Protein AF-0000000084589509 (afdb_homodimer)

Structure (mmCIF, N/CA/C/O backbone):
data_AF-0000000084589509-model_v1
#
loop_
_entity.id
_entity.type
_entity.pdbx_description
1 polymer 'Putative transmembrane protein'
#
loop_
_atom_site.group_PDB
_atom_site.id
_atom_site.type_symbol
_atom_site.label_atom_id
_atom_site.label_alt_id
_atom_site.label_comp_id
_atom_site.label_asym_id
_atom_site.label_entity_id
_atom_site.label_seq_id
_atom_site.pdbx_PDB_ins_code
_atom_site.Cartn_x
_atom_site.Cartn_y
_atom_site.Cartn_z
_atom_site.occupancy
_atom_site.B_iso_or_equiv
_atom_site.auth_seq_id
_atom_site.auth_comp_id
_atom_site.auth_asym_id
_atom_site.auth_atom_id
_atom_site.pdbx_PDB_model_num
ATOM 1 N N . MET A 1 1 ? 5.219 -47.844 25.047 1 22.64 1 MET A N 1
ATOM 2 C CA . MET A 1 1 ? 6.105 -48.5 24.078 1 22.64 1 MET A CA 1
ATOM 3 C C . MET A 1 1 ? 6.805 -47.469 23.203 1 22.64 1 MET A C 1
ATOM 5 O O . MET A 1 1 ? 6.152 -46.625 22.578 1 22.64 1 MET A O 1
ATOM 9 N N . SER A 1 2 ? 7.988 -47.094 23.625 1 28.36 2 SER A N 1
ATOM 10 C CA . SER A 1 2 ? 8.953 -46.125 23.094 1 28.36 2 SER A CA 1
ATOM 11 C C . SER A 1 2 ? 9.258 -46.406 21.625 1 28.36 2 SER A C 1
ATOM 13 O O . SER A 1 2 ? 9.523 -47.562 21.25 1 28.36 2 SER A O 1
ATOM 15 N N . GLU A 1 3 ? 8.492 -45.719 20.828 1 34.19 3 GLU A N 1
ATOM 16 C CA . GLU A 1 3 ? 8.789 -45.812 19.406 1 34.19 3 GLU A CA 1
ATOM 17 C C . GLU A 1 3 ? 10.297 -45.906 19.172 1 34.19 3 GLU A C 1
ATOM 19 O O . GLU A 1 3 ? 11.047 -45.031 19.609 1 34.19 3 GLU A O 1
ATOM 24 N N . GLY A 1 4 ? 10.797 -47.062 19.266 1 34.22 4 GLY A N 1
ATOM 25 C CA . GLY A 1 4 ? 12.18 -47.469 19.125 1 34.22 4 GLY A CA 1
ATOM 26 C C . GLY A 1 4 ? 12.898 -46.781 17.984 1 34.22 4 GLY A C 1
ATOM 27 O O . GLY A 1 4 ? 12.43 -46.812 16.844 1 34.22 4 GLY A O 1
ATOM 28 N N . LYS A 1 5 ? 13.516 -45.688 18.266 1 44.66 5 LYS A N 1
ATOM 29 C CA . LYS A 1 5 ? 14.508 -45.031 17.406 1 44.66 5 LYS A CA 1
ATOM 30 C C . LYS A 1 5 ? 15.32 -46.062 16.625 1 44.66 5 LYS A C 1
ATOM 32 O O . LYS A 1 5 ? 15.938 -46.969 17.219 1 44.66 5 LYS A O 1
ATOM 37 N N . LYS A 1 6 ? 14.836 -46.312 15.5 1 52.41 6 LYS A N 1
ATOM 38 C CA . LYS A 1 6 ? 15.633 -47.219 14.68 1 52.41 6 LYS A CA 1
ATOM 39 C C . LYS A 1 6 ? 17.125 -46.969 14.867 1 52.41 6 LYS A C 1
ATOM 41 O O . LYS A 1 6 ? 17.547 -45.844 15.055 1 52.41 6 LYS A O 1
ATOM 46 N N . PRO A 1 7 ? 17.859 -47.938 15.172 1 51.94 7 PRO A N 1
ATOM 47 C CA . PRO A 1 7 ? 19.297 -47.781 15.43 1 51.94 7 PRO A CA 1
ATOM 48 C C . PRO A 1 7 ? 20.031 -47.094 14.281 1 51.94 7 PRO A C 1
ATOM 50 O O . PRO A 1 7 ? 19.578 -47.156 13.133 1 51.94 7 PRO A O 1
ATOM 53 N N . LEU A 1 8 ? 20.938 -46.125 14.5 1 60.06 8 LEU A N 1
ATOM 54 C CA . LEU A 1 8 ? 21.797 -45.375 13.602 1 60.06 8 LEU A CA 1
ATOM 55 C C . LEU A 1 8 ? 22.359 -46.25 12.5 1 60.06 8 LEU A C 1
ATOM 57 O O . LEU A 1 8 ? 22.5 -45.812 11.359 1 60.06 8 LEU A O 1
ATOM 61 N N . GLY A 1 9 ? 22.594 -47.469 12.875 1 55.97 9 GLY A N 1
ATOM 62 C CA . GLY A 1 9 ? 23.125 -48.406 11.891 1 55.97 9 GLY A CA 1
ATOM 63 C C . GLY A 1 9 ? 22.141 -48.75 10.797 1 55.97 9 GLY A C 1
ATOM 64 O O . GLY A 1 9 ? 22.5 -48.812 9.617 1 55.97 9 GLY A O 1
ATOM 65 N N . ALA A 1 10 ? 20.953 -48.938 11.172 1 61.72 10 ALA A N 1
ATOM 66 C CA . ALA A 1 10 ? 19.938 -49.281 10.18 1 61.72 10 ALA A CA 1
ATOM 67 C C . ALA A 1 10 ? 19.656 -48.125 9.242 1 61.72 10 ALA A C 1
ATOM 69 O O . ALA A 1 10 ? 19.422 -48.344 8.047 1 61.72 10 ALA A O 1
ATOM 70 N N . LYS A 1 11 ? 19.688 -46.938 9.773 1 61.38 11 LYS A N 1
ATOM 71 C CA . LYS A 1 11 ? 19.531 -45.75 8.922 1 61.38 11 LYS A CA 1
ATOM 72 C C . LYS A 1 11 ? 20.688 -45.625 7.934 1 61.38 11 LYS A C 1
ATOM 74 O O . LYS A 1 11 ? 20.484 -45.281 6.773 1 61.38 11 LYS A O 1
ATOM 79 N N . ALA A 1 12 ? 21.844 -46 8.523 1 63.16 12 ALA A N 1
ATOM 80 C CA . ALA A 1 12 ? 23.031 -45.938 7.656 1 63.16 12 ALA A CA 1
ATOM 81 C C . ALA A 1 12 ? 22.969 -47.031 6.578 1 63.16 12 ALA A C 1
ATOM 83 O O . ALA A 1 12 ? 23.312 -46.781 5.422 1 63.16 12 ALA A O 1
ATOM 84 N N . LEU A 1 13 ? 22.594 -48.125 6.938 1 60.38 13 LEU A N 1
ATOM 85 C CA . LEU A 1 13 ? 22.484 -49.219 5.957 1 60.38 13 LEU A CA 1
ATOM 86 C C . LEU A 1 13 ? 21.391 -48.906 4.93 1 60.38 13 LEU A C 1
ATOM 88 O O . LEU A 1 13 ? 21.562 -49.219 3.746 1 60.38 13 LEU A O 1
ATOM 92 N N . CYS A 1 14 ? 20.359 -48.312 5.434 1 63.12 14 CYS A N 1
ATOM 93 C CA . CYS A 1 14 ? 19.312 -47.906 4.496 1 63.12 14 CYS A CA 1
ATOM 94 C C . CYS A 1 14 ? 19.828 -46.844 3.535 1 63.12 14 CYS A C 1
ATOM 96 O O . CYS A 1 14 ? 19.516 -46.875 2.342 1 63.12 14 CYS A O 1
ATOM 98 N N . LYS A 1 15 ? 20.625 -46.062 4.109 1 68.75 15 LYS A N 1
ATOM 99 C CA . LYS A 1 15 ? 21.203 -45.031 3.244 1 68.75 15 LYS A CA 1
ATOM 100 C C . LYS A 1 15 ? 22.234 -45.625 2.285 1 68.75 15 LYS A C 1
ATOM 102 O O . LYS A 1 15 ? 22.312 -45.219 1.127 1 68.75 15 LYS A O 1
ATOM 107 N N . LEU A 1 16 ? 22.953 -46.594 2.736 1 63.22 16 LEU A N 1
ATOM 108 C CA . LEU A 1 16 ? 23.922 -47.25 1.878 1 63.22 16 LEU A CA 1
ATOM 109 C C . LEU A 1 16 ? 23.219 -48.094 0.82 1 63.22 16 LEU A C 1
ATOM 111 O O . LEU A 1 16 ? 23.672 -48.156 -0.327 1 63.22 16 LEU A O 1
ATOM 115 N N . ARG A 1 17 ? 22.25 -48.75 1.218 1 63.25 17 ARG A N 1
ATOM 116 C CA . ARG A 1 17 ? 21.469 -49.5 0.235 1 63.25 17 ARG A CA 1
ATOM 117 C C . ARG A 1 17 ? 20.859 -48.562 -0.798 1 63.25 17 ARG A C 1
ATOM 119 O O . ARG A 1 17 ? 20.781 -48.875 -1.983 1 63.25 17 ARG A O 1
ATOM 126 N N . ARG A 1 18 ? 20.594 -47.469 -0.328 1 69.25 18 ARG A N 1
ATOM 127 C CA . ARG A 1 18 ? 20.047 -46.469 -1.244 1 69.25 18 ARG A CA 1
ATOM 128 C C . ARG A 1 18 ? 21.109 -45.938 -2.199 1 69.25 18 ARG A C 1
ATOM 130 O O . ARG A 1 18 ? 20.844 -45.688 -3.373 1 69.25 18 ARG A O 1
ATOM 137 N N . LEU A 1 19 ? 22.234 -45.906 -1.585 1 72.75 19 LEU A N 1
ATOM 138 C CA . LEU A 1 19 ? 23.359 -45.5 -2.426 1 72.75 19 LEU A CA 1
ATOM 139 C C . LEU A 1 19 ? 23.688 -46.562 -3.467 1 72.75 19 LEU A C 1
ATOM 141 O O . LEU A 1 19 ? 24.031 -46.25 -4.605 1 72.75 19 LEU A O 1
ATOM 145 N N . GLY A 1 20 ? 23.609 -47.781 -3.02 1 66.12 20 GLY A N 1
ATOM 146 C CA . GLY A 1 20 ? 23.812 -48.844 -3.977 1 66.12 20 GLY A CA 1
ATOM 147 C C . GLY A 1 20 ? 22.75 -48.875 -5.059 1 66.12 20 GLY A C 1
ATOM 148 O O . GLY A 1 20 ? 23.062 -49.062 -6.238 1 66.12 20 GLY A O 1
ATOM 149 N N . LYS A 1 21 ? 21.562 -48.656 -4.676 1 69.56 21 LYS A N 1
ATOM 150 C CA . LYS A 1 21 ? 20.484 -48.594 -5.656 1 69.56 21 LYS A CA 1
ATOM 151 C C . LYS A 1 21 ? 20.609 -47.375 -6.566 1 69.56 21 LYS A C 1
ATOM 153 O O . LYS A 1 21 ? 20.312 -47.438 -7.758 1 69.56 21 LYS A O 1
ATOM 158 N N . PHE A 1 22 ? 21.156 -46.5 -5.977 1 77.69 22 PHE A N 1
ATOM 159 C CA . PHE A 1 22 ? 21.375 -45.312 -6.777 1 77.69 22 PHE A CA 1
ATOM 160 C C . PHE A 1 22 ? 22.484 -45.531 -7.809 1 77.69 22 PHE A C 1
ATOM 162 O O . PHE A 1 22 ? 22.359 -45.094 -8.961 1 77.69 22 PHE A O 1
ATOM 169 N N . ALA A 1 23 ? 23.5 -46.125 -7.34 1 76.25 23 ALA A N 1
ATOM 170 C CA . ALA A 1 23 ? 24.656 -46.344 -8.211 1 76.25 23 ALA A CA 1
ATOM 171 C C . ALA A 1 23 ? 24.281 -47.188 -9.422 1 76.25 23 ALA A C 1
ATOM 173 O O . ALA A 1 23 ? 24.859 -47.062 -10.5 1 76.25 23 ALA A O 1
ATOM 174 N N . THR A 1 24 ? 23.203 -47.938 -9.25 1 69.75 24 THR A N 1
ATOM 175 C CA . THR A 1 24 ? 22.828 -48.781 -10.367 1 69.75 24 THR A CA 1
ATOM 176 C C . THR A 1 24 ? 21.625 -48.188 -11.109 1 69.75 24 THR A C 1
ATOM 178 O O . THR A 1 24 ? 21.219 -48.719 -12.156 1 69.75 24 THR A O 1
ATOM 181 N N . SER A 1 25 ? 21.297 -47.125 -10.531 1 75.12 25 SER A N 1
ATOM 182 C CA . SER A 1 25 ? 20.141 -46.5 -11.164 1 75.12 25 SER A CA 1
ATOM 183 C C . SER A 1 25 ? 20.562 -45.531 -12.281 1 75.12 25 SER A C 1
ATOM 185 O O . SER A 1 25 ? 21.734 -45.125 -12.344 1 75.12 25 SER A O 1
ATOM 187 N N . ARG A 1 26 ? 19.734 -45.281 -13.242 1 74.38 26 ARG A N 1
ATOM 188 C CA . ARG A 1 26 ? 19.953 -44.344 -14.344 1 74.38 26 ARG A CA 1
ATOM 189 C C . ARG A 1 26 ? 20.156 -42.938 -13.828 1 74.38 26 ARG A C 1
ATOM 191 O O . ARG A 1 26 ? 20.734 -42.094 -14.516 1 74.38 26 ARG A O 1
ATOM 198 N N . LYS A 1 27 ? 19.812 -42.875 -12.648 1 79.5 27 LYS A N 1
ATOM 199 C CA . LYS A 1 27 ? 19.969 -41.531 -12.07 1 79.5 27 LYS A CA 1
ATOM 200 C C . LYS A 1 27 ? 21.422 -41.25 -11.711 1 79.5 27 LYS A C 1
ATOM 202 O O . LYS A 1 27 ? 21.797 -40.094 -11.477 1 79.5 27 LYS A O 1
ATOM 207 N N . ALA A 1 28 ? 22.203 -42.25 -11.812 1 86.5 28 ALA A N 1
ATOM 208 C CA . ALA A 1 28 ? 23.609 -42.094 -11.461 1 86.5 28 ALA A CA 1
ATOM 209 C C . ALA A 1 28 ? 24.422 -41.594 -12.656 1 86.5 28 ALA A C 1
ATOM 211 O O . ALA A 1 28 ? 25.516 -41.062 -12.492 1 86.5 28 ALA A O 1
ATOM 212 N N . ILE A 1 29 ? 23.828 -41.688 -13.828 1 88.06 29 ILE A N 1
ATOM 213 C CA . ILE A 1 29 ? 24.562 -41.344 -15.039 1 88.06 29 ILE A CA 1
ATOM 214 C C . ILE A 1 29 ? 24.859 -39.844 -15.055 1 88.06 29 ILE A C 1
ATOM 216 O O . ILE A 1 29 ? 26 -39.406 -15.297 1 88.06 29 ILE A O 1
ATOM 220 N N . PRO A 1 30 ? 23.891 -39.094 -14.742 1 90.94 30 PRO A N 1
ATOM 221 C CA . PRO A 1 30 ? 24.219 -37.656 -14.727 1 90.94 30 PRO A CA 1
ATOM 222 C C . PRO A 1 30 ? 25.281 -37.312 -13.68 1 90.94 30 PRO A C 1
ATOM 224 O O . PRO A 1 30 ? 26.109 -36.438 -13.906 1 90.94 30 PRO A O 1
ATOM 227 N N . VAL A 1 31 ? 25.266 -38 -12.578 1 92.69 31 VAL A N 1
ATOM 228 C CA . VAL A 1 31 ? 26.234 -37.75 -11.516 1 92.69 31 VA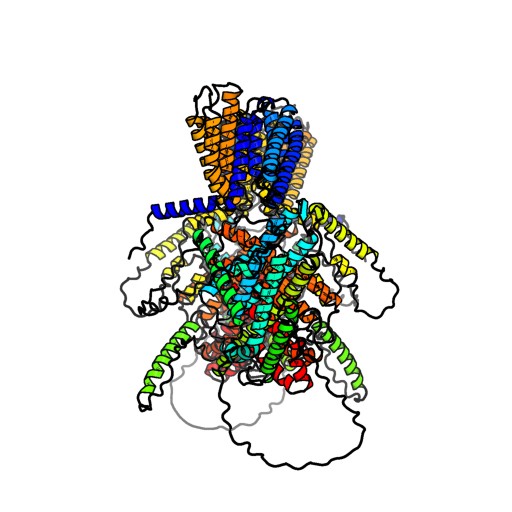L A CA 1
ATOM 229 C C . VAL A 1 31 ? 27.625 -38.188 -11.984 1 92.69 31 VAL A C 1
ATOM 231 O O . VAL A 1 31 ? 28.609 -37.469 -11.734 1 92.69 31 VAL A O 1
ATOM 234 N N . LEU A 1 32 ? 27.719 -39.25 -12.703 1 92.12 32 LEU A N 1
ATOM 235 C CA . LEU A 1 32 ? 29 -39.75 -13.219 1 92.12 32 LEU A CA 1
ATOM 236 C C . LEU A 1 32 ? 29.547 -38.812 -14.289 1 92.12 32 LEU A C 1
ATOM 238 O O . LEU A 1 32 ? 30.734 -38.531 -14.328 1 92.12 32 LEU A O 1
ATOM 242 N N . LYS A 1 33 ? 28.703 -38.312 -15.078 1 94.25 33 LYS A N 1
ATOM 243 C CA . LYS A 1 33 ? 29.141 -37.375 -16.109 1 94.25 33 LYS A CA 1
ATOM 244 C C . LYS A 1 33 ? 29.625 -36.062 -15.516 1 94.25 33 LYS A C 1
ATOM 246 O O . LYS A 1 33 ? 30.641 -35.5 -15.953 1 94.25 33 LYS A O 1
ATOM 251 N N . GLY A 1 34 ? 28.859 -35.656 -14.57 1 94.38 34 GLY A N 1
ATOM 252 C CA . GLY A 1 34 ? 29.297 -34.438 -13.898 1 94.38 34 GLY A CA 1
ATOM 253 C C . GLY A 1 34 ? 30.641 -34.594 -13.188 1 94.38 34 GLY A C 1
ATOM 254 O O . GLY A 1 34 ? 31.484 -33.688 -13.25 1 94.38 34 GLY A O 1
ATOM 255 N N . THR A 1 35 ? 30.812 -35.688 -12.594 1 95 35 THR A N 1
ATOM 256 C CA . THR A 1 35 ? 32.062 -35.969 -11.898 1 95 35 THR A CA 1
ATOM 257 C C . THR A 1 35 ? 33.219 -36.125 -12.898 1 95 35 THR A C 1
ATOM 259 O O . THR A 1 35 ? 34.312 -35.625 -12.664 1 95 35 THR A O 1
ATOM 262 N N . LEU A 1 36 ? 32.938 -36.75 -13.992 1 95 36 LEU A N 1
ATOM 263 C CA . LEU A 1 36 ? 33.969 -36.938 -15.016 1 95 36 LEU A CA 1
ATOM 264 C C . LEU A 1 36 ? 34.406 -35.625 -15.602 1 95 36 LEU A C 1
ATOM 266 O O . LEU A 1 36 ? 35.594 -35.375 -15.805 1 95 36 LEU A O 1
ATOM 270 N N . ALA A 1 37 ? 33.438 -34.75 -15.891 1 96.31 37 ALA A N 1
ATOM 271 C CA . ALA A 1 37 ? 33.781 -33.438 -16.438 1 96.31 37 ALA A CA 1
ATOM 272 C C . ALA A 1 37 ? 34.625 -32.625 -15.438 1 96.31 37 ALA A C 1
ATOM 274 O O . ALA A 1 37 ? 35.594 -31.969 -15.812 1 96.31 37 ALA A O 1
ATOM 275 N N . TYR A 1 38 ? 34.219 -32.688 -14.172 1 96.19 38 TYR A N 1
ATOM 276 C CA . TYR A 1 38 ? 34.906 -31.953 -13.125 1 96.19 38 TYR A CA 1
ATOM 277 C C . TYR A 1 38 ? 36.344 -32.469 -12.938 1 96.19 38 TYR A C 1
ATOM 279 O O . TYR A 1 38 ? 37.281 -31.688 -12.812 1 96.19 38 TYR A O 1
ATOM 287 N N . VAL A 1 39 ? 36.562 -33.75 -13.031 1 95.06 39 VAL A N 1
ATOM 288 C CA . VAL A 1 39 ? 37.875 -34.344 -12.828 1 95.06 39 VAL A CA 1
ATOM 289 C C . VAL A 1 39 ? 38.719 -34.156 -14.078 1 95.06 39 VAL A C 1
ATOM 291 O O . VAL A 1 39 ? 39.938 -33.906 -13.984 1 95.06 39 VAL A O 1
ATOM 294 N N . LEU A 1 40 ? 38.125 -34.25 -15.25 1 94.5 40 LEU A N 1
ATOM 295 C CA . LEU A 1 40 ? 38.844 -34.031 -16.5 1 94.5 40 LEU A CA 1
ATOM 296 C C . LEU A 1 40 ? 39.438 -32.625 -16.562 1 94.5 40 LEU A C 1
ATOM 298 O O . LEU A 1 40 ? 40.5 -32.438 -17.125 1 94.5 40 LEU A O 1
ATOM 302 N N . ALA A 1 41 ? 38.75 -31.703 -16 1 94.69 41 ALA A N 1
ATOM 303 C CA . ALA A 1 41 ? 39.281 -30.328 -15.969 1 94.69 41 ALA A CA 1
ATOM 304 C C . ALA A 1 41 ? 40.562 -30.266 -15.164 1 94.69 41 ALA A C 1
ATOM 306 O O . ALA A 1 41 ? 41.531 -29.609 -15.586 1 94.69 41 ALA A O 1
ATOM 307 N N . PHE A 1 42 ? 40.656 -31 -14.039 1 94 42 PHE A N 1
ATOM 308 C CA . PHE A 1 42 ? 41.875 -31 -13.211 1 94 42 PHE A CA 1
ATOM 309 C C . PHE A 1 42 ? 42.969 -31.781 -13.898 1 94 42 PHE A C 1
ATOM 311 O O . PHE A 1 42 ? 44.125 -31.344 -13.906 1 94 42 PHE A O 1
ATOM 318 N N . ILE A 1 43 ? 42.656 -32.844 -14.555 1 92.75 43 ILE A N 1
ATOM 319 C CA . ILE A 1 43 ? 43.656 -33.688 -15.219 1 92.75 43 ILE A CA 1
ATOM 320 C C . ILE A 1 43 ? 44.312 -32.875 -16.344 1 92.75 43 ILE A C 1
ATOM 322 O O . ILE A 1 43 ? 45.531 -32.906 -16.516 1 92.75 43 ILE A O 1
ATOM 326 N N . LEU A 1 44 ? 43.5 -32.156 -17.047 1 91.88 44 LEU A N 1
ATOM 327 C CA . LEU A 1 44 ? 44.031 -31.375 -18.156 1 91.88 44 LEU A CA 1
ATOM 328 C C . LEU A 1 44 ? 44.938 -30.25 -17.625 1 91.88 44 LEU A C 1
ATOM 330 O O . LEU A 1 44 ? 45.969 -29.938 -18.219 1 91.88 44 LEU A O 1
ATOM 334 N N . ILE A 1 45 ? 44.562 -29.656 -16.516 1 91.31 45 ILE A N 1
ATOM 335 C CA . ILE A 1 45 ? 45.312 -28.547 -15.961 1 91.31 45 ILE A CA 1
ATOM 336 C C . ILE A 1 45 ? 46.625 -29.047 -15.391 1 91.31 45 ILE A C 1
ATOM 338 O O . ILE A 1 45 ? 47.656 -28.359 -15.484 1 91.31 45 ILE A O 1
ATOM 342 N N . PHE A 1 46 ? 46.688 -30.328 -14.898 1 89.56 46 PHE A N 1
ATOM 343 C CA . PHE A 1 46 ? 47.875 -30.891 -14.273 1 89.56 46 PHE A CA 1
ATOM 344 C C . PHE A 1 46 ? 48.844 -31.438 -15.328 1 89.56 46 PHE A C 1
ATOM 346 O O . PHE A 1 46 ? 50 -31.688 -15.047 1 89.56 46 PHE A O 1
ATOM 353 N N . LEU A 1 47 ? 48.406 -31.578 -16.547 1 87.69 47 LEU A N 1
ATOM 354 C CA . LEU A 1 47 ? 49.25 -32.125 -17.594 1 87.69 47 LEU A CA 1
ATOM 355 C C . LEU A 1 47 ? 50.281 -31.125 -18.062 1 87.69 47 LEU A C 1
ATOM 357 O O . LEU A 1 47 ? 50 -29.938 -18.203 1 87.69 47 LEU A O 1
ATOM 361 N N . ARG A 1 48 ? 51.5 -31.797 -18.281 1 78.19 48 ARG A N 1
ATOM 362 C CA . ARG A 1 48 ? 52.625 -31 -18.75 1 78.19 48 ARG A CA 1
ATOM 363 C C . ARG A 1 48 ? 52.438 -30.547 -20.188 1 78.19 48 ARG A C 1
ATOM 365 O O . ARG A 1 48 ? 52.031 -31.344 -21.047 1 78.19 48 ARG A O 1
ATOM 372 N N . GLY A 1 49 ? 52.219 -29.297 -20.562 1 76 49 GLY A N 1
ATOM 373 C CA . GLY A 1 49 ? 51.938 -28.75 -21.891 1 76 49 GLY A CA 1
ATOM 374 C C . GLY A 1 49 ? 50.688 -27.906 -21.938 1 76 49 GLY A C 1
ATOM 375 O O . GLY A 1 49 ? 50.656 -26.891 -22.641 1 76 49 GLY A O 1
ATOM 376 N N . PHE A 1 50 ? 49.719 -28.391 -21.172 1 81.38 50 PHE A N 1
ATOM 377 C CA . PHE A 1 50 ? 48.469 -27.594 -21.125 1 81.38 50 PHE A CA 1
ATOM 378 C C . PHE A 1 50 ? 48.719 -26.281 -20.391 1 81.38 50 PHE A C 1
ATOM 380 O O . PHE A 1 50 ? 48.188 -25.25 -20.797 1 81.38 50 PHE A O 1
ATOM 387 N N . ASP A 1 51 ? 49.531 -26.359 -19.469 1 68.44 51 ASP A N 1
ATOM 388 C CA . ASP A 1 51 ? 49.875 -25.172 -18.688 1 68.44 51 ASP A CA 1
ATOM 389 C C . ASP A 1 51 ? 50.656 -24.172 -19.516 1 68.44 51 ASP A C 1
ATOM 391 O O . ASP A 1 51 ? 50.562 -22.953 -19.281 1 68.44 51 ASP A O 1
ATOM 395 N N . ASP A 1 52 ? 51.375 -24.703 -20.531 1 74.44 52 ASP A N 1
ATOM 396 C CA . ASP A 1 52 ? 52.219 -23.828 -21.344 1 74.44 52 ASP A CA 1
ATOM 397 C C . ASP A 1 52 ? 51.406 -23.125 -22.422 1 74.44 52 ASP A C 1
ATOM 399 O O . ASP A 1 52 ? 51.875 -22.219 -23.094 1 74.44 52 ASP A O 1
ATOM 403 N N . LEU A 1 53 ? 50.062 -23.469 -22.344 1 77.94 53 LEU A N 1
ATOM 404 C CA . LEU A 1 53 ? 49.219 -22.906 -23.375 1 77.94 53 LEU A CA 1
ATOM 405 C C . LEU A 1 53 ? 48.75 -21.5 -23 1 77.94 53 LEU A C 1
ATOM 407 O O . LEU A 1 53 ? 48.312 -20.734 -23.859 1 77.94 53 LEU A O 1
ATOM 411 N N . SER A 1 54 ? 48.969 -21.188 -21.703 1 84.5 54 SER A N 1
ATOM 412 C CA . SER A 1 54 ? 48.531 -19.844 -21.297 1 84.5 54 SER A CA 1
ATOM 413 C C . SER A 1 54 ? 49.688 -19.031 -20.75 1 84.5 54 SER A C 1
ATOM 415 O O . SER A 1 54 ? 50.562 -19.578 -20.062 1 84.5 54 SER A O 1
ATOM 417 N N . GLN A 1 55 ? 49.781 -17.766 -21.219 1 85.12 55 GLN A N 1
ATOM 418 C CA . GLN A 1 55 ? 50.812 -16.859 -20.703 1 85.12 55 GLN A CA 1
ATOM 419 C C . GLN A 1 55 ? 50.5 -16.438 -19.281 1 85.12 55 GLN A C 1
ATOM 421 O O . GLN A 1 55 ? 51.406 -16.047 -18.531 1 85.12 55 GLN A O 1
ATOM 426 N N . VAL A 1 56 ? 49.188 -16.5 -18.953 1 88 56 VAL A N 1
ATOM 427 C CA . VAL A 1 56 ? 48.75 -16.203 -17.594 1 88 56 VAL A CA 1
ATOM 428 C C . VAL A 1 56 ? 47.969 -17.391 -17.016 1 88 56 VAL A C 1
ATOM 430 O O . VAL A 1 56 ? 46.75 -17.359 -16.953 1 88 56 VAL A O 1
ATOM 433 N N . PRO A 1 57 ? 48.594 -18.312 -16.453 1 86.88 57 PRO A N 1
ATOM 434 C CA . PRO A 1 57 ? 48 -19.594 -16.094 1 86.88 57 PRO A CA 1
ATOM 435 C C . PRO A 1 57 ? 46.969 -19.469 -14.977 1 86.88 57 PRO A C 1
ATOM 437 O O . PRO A 1 57 ? 46.125 -20.359 -14.781 1 86.88 57 PRO A O 1
ATOM 440 N N . VAL A 1 58 ? 46.875 -18.391 -14.203 1 83.38 58 VAL A N 1
ATOM 441 C CA . VAL A 1 58 ? 45.906 -18.234 -13.125 1 83.38 58 VAL A CA 1
ATOM 442 C C . VAL A 1 58 ? 44.5 -18.125 -13.711 1 83.38 58 VAL A C 1
ATOM 444 O O . VAL A 1 58 ? 43.5 -18.391 -13.023 1 83.38 58 VAL A O 1
ATOM 447 N N . THR A 1 59 ? 44.344 -17.844 -14.992 1 88.94 59 THR A N 1
ATOM 448 C CA . THR A 1 59 ? 43.031 -17.656 -15.633 1 88.94 59 THR A CA 1
ATOM 449 C C . THR A 1 59 ? 42.344 -19 -15.82 1 88.94 59 THR A C 1
ATOM 451 O O . THR A 1 59 ? 41.125 -19.047 -16.078 1 88.94 59 THR A O 1
ATOM 454 N N . PHE A 1 60 ? 43.031 -20.156 -15.594 1 91.44 60 PHE A N 1
ATOM 455 C CA . PHE A 1 60 ? 42.438 -21.484 -15.758 1 91.44 60 PHE A CA 1
ATOM 456 C C . PHE A 1 60 ? 41.406 -21.75 -14.664 1 91.44 60 PHE A C 1
ATOM 458 O O . PHE A 1 60 ? 40.656 -22.719 -14.742 1 91.44 60 PHE A O 1
ATOM 465 N N . THR A 1 61 ? 41.312 -20.906 -13.648 1 89.44 61 THR A N 1
ATOM 466 C CA . THR A 1 61 ? 40.25 -21.016 -12.664 1 89.44 61 THR A CA 1
ATOM 467 C C . THR A 1 61 ? 38.875 -20.828 -13.32 1 89.44 61 THR A C 1
ATOM 469 O O . THR A 1 61 ? 37.875 -21.359 -12.836 1 89.44 61 THR A O 1
ATOM 472 N N . GLY A 1 62 ? 38.812 -20.156 -14.477 1 90.06 62 GLY A N 1
ATOM 473 C CA . GLY A 1 62 ? 37.562 -19.969 -15.219 1 90.06 62 GLY A CA 1
ATOM 474 C C . GLY A 1 62 ? 37.031 -21.266 -15.828 1 90.06 62 GLY A C 1
ATOM 475 O O . GLY A 1 62 ? 35.844 -21.422 -16.016 1 90.06 62 GLY A O 1
ATOM 476 N N . THR A 1 63 ? 37.938 -22.234 -16.078 1 93.44 63 THR A N 1
ATOM 477 C CA . THR A 1 63 ? 37.531 -23.516 -16.625 1 93.44 63 THR A CA 1
ATOM 478 C C . THR A 1 63 ? 36.719 -24.297 -15.617 1 93.44 63 THR A C 1
ATOM 480 O O . THR A 1 63 ? 35.75 -24.969 -15.992 1 93.44 63 THR A O 1
ATOM 483 N N . ILE A 1 64 ? 37 -24.125 -14.367 1 93.06 64 ILE A N 1
ATOM 484 C CA . ILE A 1 64 ? 36.312 -24.859 -13.32 1 93.06 64 ILE A CA 1
ATOM 485 C C . ILE A 1 64 ? 34.875 -24.312 -13.188 1 93.06 64 ILE A C 1
ATOM 487 O O . ILE A 1 64 ? 33.938 -25.078 -13.047 1 93.06 64 ILE A O 1
ATOM 491 N N . LEU A 1 65 ? 34.75 -23.062 -13.273 1 91.75 65 LEU A N 1
ATOM 492 C CA . LEU A 1 65 ? 33.438 -22.438 -13.094 1 91.75 65 LEU A CA 1
ATOM 493 C C . LEU A 1 65 ? 32.469 -22.828 -14.219 1 91.75 65 LEU A C 1
ATOM 495 O O . LEU A 1 65 ? 31.312 -23.141 -13.969 1 91.75 65 LEU A O 1
ATOM 499 N N . ILE A 1 66 ? 32.906 -22.891 -15.406 1 92.56 66 ILE A N 1
ATOM 500 C CA . ILE A 1 66 ? 32.031 -23.203 -16.531 1 92.56 66 ILE A CA 1
ATOM 501 C C . ILE A 1 66 ? 31.703 -24.688 -16.547 1 92.56 66 ILE A C 1
ATOM 503 O O . ILE A 1 66 ? 30.625 -25.094 -17 1 92.56 66 ILE A O 1
ATOM 507 N N . VAL A 1 67 ? 32.594 -25.516 -16.062 1 94.56 67 VAL A N 1
ATOM 508 C CA . VAL A 1 67 ? 32.344 -26.953 -16.016 1 94.56 67 VAL A CA 1
ATOM 509 C C . VAL A 1 67 ? 31.219 -27.25 -15.047 1 94.56 67 VAL A C 1
ATOM 511 O O . VAL A 1 67 ? 30.438 -28.188 -15.266 1 94.56 67 VAL A O 1
ATOM 514 N N . ILE A 1 68 ? 31.094 -26.438 -14.062 1 91.88 68 ILE A N 1
ATOM 515 C CA . ILE A 1 68 ? 30.016 -26.641 -13.109 1 91.88 68 ILE A CA 1
ATOM 516 C C . ILE A 1 68 ? 28.734 -26.016 -13.648 1 91.88 68 ILE A C 1
ATOM 518 O O . ILE A 1 68 ? 27.672 -26.641 -13.633 1 91.88 68 ILE A O 1
ATOM 522 N N . ALA A 1 69 ? 28.812 -24.797 -14.219 1 87.88 69 ALA A N 1
ATOM 523 C CA . ALA A 1 69 ? 27.641 -24.047 -14.68 1 87.88 69 ALA A CA 1
ATOM 524 C C . ALA A 1 69 ? 27.047 -24.672 -15.938 1 87.88 69 ALA A C 1
ATOM 526 O O . ALA A 1 69 ? 25.859 -24.5 -16.219 1 87.88 69 ALA A O 1
ATOM 527 N N . GLY A 1 70 ? 27.812 -25.438 -16.688 1 88.88 70 GLY A N 1
ATOM 528 C CA . GLY A 1 70 ? 27.328 -26.031 -17.922 1 88.88 70 GLY A CA 1
ATOM 529 C C . GLY A 1 70 ? 26.5 -27.297 -17.688 1 88.88 70 GLY A C 1
ATOM 530 O O . GLY A 1 70 ? 25.812 -27.766 -18.594 1 88.88 70 GLY A O 1
ATOM 531 N N . THR A 1 71 ? 26.406 -27.828 -16.609 1 89.06 71 THR A N 1
ATOM 532 C CA . THR A 1 71 ? 25.625 -29 -16.234 1 89.06 71 THR A CA 1
ATOM 533 C C . THR A 1 71 ? 25.812 -30.125 -17.25 1 89.06 71 THR A C 1
ATOM 535 O O . THR A 1 71 ? 24.844 -30.531 -17.906 1 89.06 71 THR A O 1
ATOM 538 N N . PRO A 1 72 ? 26.938 -30.656 -17.25 1 92.88 72 PRO A N 1
ATOM 539 C CA . PRO A 1 72 ? 27.203 -31.719 -18.234 1 92.88 72 PRO A CA 1
ATOM 540 C C . PRO A 1 72 ? 26.344 -32.969 -18.016 1 92.88 72 PRO A C 1
ATOM 542 O O . PRO A 1 72 ? 26.188 -33.75 -18.938 1 92.88 72 PRO A O 1
ATOM 545 N N . GLY A 1 73 ? 25.766 -33.125 -16.938 1 90 73 GLY A N 1
ATOM 546 C CA . GLY A 1 73 ? 24.984 -34.312 -16.656 1 90 73 GLY A CA 1
ATOM 547 C C . GLY A 1 73 ? 23.562 -34.219 -17.156 1 90 73 GLY A C 1
ATOM 548 O O . GLY A 1 73 ? 22.859 -35.25 -17.234 1 90 73 GLY A O 1
ATOM 549 N N . LYS A 1 74 ? 23.125 -33.125 -17.594 1 90.19 74 LYS A N 1
ATOM 550 C CA . LYS A 1 74 ? 21.75 -32.969 -18.078 1 90.19 74 LYS A CA 1
ATOM 551 C C . LYS A 1 74 ? 21.641 -33.406 -19.531 1 90.19 74 LYS A C 1
ATOM 553 O O . LYS A 1 74 ? 22.594 -33.938 -20.109 1 90.19 74 LYS A O 1
ATOM 558 N N . SER A 1 75 ? 20.5 -33.344 -20.078 1 89.75 75 SER A N 1
ATOM 559 C CA . SER A 1 75 ? 20.25 -33.781 -21.453 1 89.75 75 SER A CA 1
ATOM 560 C C . SER A 1 75 ? 21.016 -32.906 -22.453 1 89.75 75 SER A C 1
ATOM 562 O O . SER A 1 75 ? 21.516 -31.828 -22.094 1 89.75 75 SER A O 1
ATOM 564 N N . VAL A 1 76 ? 21.203 -33.375 -23.641 1 90.25 76 VAL A N 1
ATOM 565 C CA . VAL A 1 76 ? 21.984 -32.688 -24.672 1 90.25 76 VAL A CA 1
ATOM 566 C C . VAL A 1 76 ? 21.375 -31.328 -24.953 1 90.25 76 VAL A C 1
ATOM 568 O O . VAL A 1 76 ? 22.094 -30.328 -25.031 1 90.25 76 VAL A O 1
ATOM 571 N N . GLY A 1 77 ? 20.094 -31.266 -25.094 1 87.69 77 GLY A N 1
ATOM 572 C CA . GLY A 1 77 ? 19.453 -29.984 -25.344 1 87.69 77 GLY A CA 1
ATOM 573 C C . GLY A 1 77 ? 19.625 -29 -24.203 1 87.69 77 GLY A C 1
ATOM 574 O O . GLY A 1 77 ? 19.875 -27.812 -24.438 1 87.69 77 GLY A O 1
ATOM 575 N N . ALA A 1 78 ? 19.531 -29.469 -22.938 1 89.56 78 ALA A N 1
ATOM 576 C CA . ALA A 1 78 ? 19.688 -28.609 -21.766 1 89.56 78 ALA A CA 1
ATOM 577 C C . ALA A 1 78 ? 21.125 -28.141 -21.609 1 89.56 78 ALA A C 1
ATOM 579 O O . ALA A 1 78 ? 21.375 -26.984 -21.25 1 89.56 78 ALA A O 1
ATOM 580 N N . CYS A 1 79 ? 22.062 -28.984 -21.906 1 91.38 79 CYS A N 1
ATOM 581 C CA . CYS A 1 79 ? 23.469 -28.625 -21.797 1 91.38 79 CYS A CA 1
ATOM 582 C C . CYS A 1 79 ? 23.859 -27.641 -22.891 1 91.38 79 CYS A C 1
ATOM 584 O O . CYS A 1 79 ? 24.609 -26.688 -22.641 1 91.38 79 CYS A O 1
ATOM 586 N N . LEU A 1 80 ? 23.312 -27.844 -24.094 1 89.75 80 LEU A N 1
ATOM 587 C CA . LEU A 1 80 ? 23.609 -26.922 -25.188 1 89.75 80 LEU A CA 1
ATOM 588 C C . LEU A 1 80 ? 23.062 -25.531 -24.891 1 89.75 80 LEU A C 1
ATOM 590 O O . LEU A 1 80 ? 23.719 -24.531 -25.172 1 89.75 80 LEU A O 1
ATOM 594 N N . THR A 1 81 ? 21.938 -25.469 -24.344 1 89.44 81 THR A N 1
ATOM 595 C CA . THR A 1 81 ? 21.344 -24.172 -24.047 1 89.44 81 THR A CA 1
ATOM 596 C C . THR A 1 81 ? 22.094 -23.5 -22.891 1 89.44 81 THR A C 1
ATOM 598 O O . THR A 1 81 ? 22.359 -22.297 -22.953 1 89.44 81 THR A O 1
ATOM 601 N N . SER A 1 82 ? 22.469 -24.266 -21.891 1 90.44 82 SER A N 1
ATOM 602 C CA . SER A 1 82 ? 23.188 -23.703 -20.766 1 90.44 82 SER A CA 1
ATOM 603 C C . SER A 1 82 ? 24.578 -23.234 -21.188 1 90.44 82 SER A C 1
ATOM 605 O O . SER A 1 82 ? 25.047 -22.172 -20.766 1 90.44 82 SER A O 1
ATOM 607 N N . THR A 1 83 ? 25.234 -24 -22 1 92.19 83 THR A N 1
ATOM 608 C CA . THR A 1 83 ? 26.578 -23.656 -22.453 1 92.19 83 THR A CA 1
ATOM 609 C C . THR A 1 83 ? 26.531 -22.469 -23.422 1 92.19 83 THR A C 1
ATOM 611 O O . THR A 1 83 ? 27.422 -21.625 -23.422 1 92.19 83 THR A O 1
ATOM 614 N N . PHE A 1 84 ? 25.516 -22.469 -24.203 1 90.31 84 PHE A N 1
ATOM 615 C CA . PHE A 1 84 ? 25.375 -21.328 -25.109 1 90.31 84 PHE A CA 1
ATOM 616 C C . PHE A 1 84 ? 25.188 -20.031 -24.328 1 90.31 84 PHE A C 1
ATOM 618 O O . PHE A 1 84 ? 25.812 -19.031 -24.641 1 90.31 84 PHE A O 1
ATOM 625 N N . PHE A 1 85 ? 24.312 -20.047 -23.375 1 91.75 85 PHE A N 1
ATOM 626 C CA . PHE A 1 85 ? 24.094 -18.844 -22.594 1 91.75 85 PHE A CA 1
ATOM 627 C C . PHE A 1 85 ? 25.328 -18.484 -21.781 1 91.75 85 PHE A C 1
ATOM 629 O O . PHE A 1 85 ? 25.625 -17.297 -21.578 1 91.75 85 PHE A O 1
ATOM 636 N N . ALA A 1 86 ? 26.031 -19.438 -21.344 1 93.44 86 ALA A N 1
ATOM 637 C CA . ALA A 1 86 ? 27.266 -19.156 -20.625 1 93.44 86 ALA A CA 1
ATOM 638 C C . ALA A 1 86 ? 28.297 -18.5 -21.547 1 93.44 86 ALA A C 1
ATOM 640 O O . ALA A 1 86 ? 28.938 -17.516 -21.156 1 93.44 86 ALA A O 1
ATOM 641 N N . LEU A 1 87 ? 28.391 -19.016 -22.797 1 93.56 87 LEU A N 1
ATOM 642 C CA . LEU A 1 87 ? 29.344 -18.453 -23.75 1 93.56 87 LEU A CA 1
ATOM 643 C C . LEU A 1 87 ? 28.906 -17.078 -24.203 1 93.56 87 LEU A C 1
ATOM 645 O O . LEU A 1 87 ? 29.734 -16.203 -24.469 1 93.56 87 LEU A O 1
ATOM 649 N N . LEU A 1 88 ? 27.609 -16.938 -24.328 1 93.5 88 LEU A N 1
ATOM 650 C CA . LEU A 1 88 ? 27.109 -15.602 -24.641 1 93.5 88 LEU A CA 1
ATOM 651 C C . LEU A 1 88 ? 27.406 -14.633 -23.516 1 93.5 88 LEU A C 1
ATOM 653 O O . LEU A 1 88 ? 27.703 -13.461 -23.75 1 93.5 88 LEU A O 1
ATOM 657 N N . GLY A 1 89 ? 27.328 -15.062 -22.328 1 95.25 89 GLY A N 1
ATOM 658 C CA . GLY A 1 89 ? 27.719 -14.242 -21.188 1 95.25 89 GLY A CA 1
ATOM 659 C C . GLY A 1 89 ? 29.172 -13.844 -21.203 1 95.25 89 GLY A C 1
ATOM 660 O O . GLY A 1 89 ? 29.516 -12.688 -20.938 1 95.25 89 GLY A O 1
ATOM 661 N N . VAL A 1 90 ? 30.031 -14.773 -21.594 1 95.5 90 VAL A N 1
ATOM 662 C CA . VAL A 1 90 ? 31.453 -14.508 -21.672 1 95.5 90 VAL A CA 1
ATOM 663 C C . VAL A 1 90 ? 31.734 -13.516 -22.797 1 95.5 90 VAL A C 1
ATOM 665 O O . VAL A 1 90 ? 32.562 -12.609 -22.641 1 95.5 90 VAL A O 1
ATOM 668 N N . SER A 1 91 ? 30.984 -13.648 -23.906 1 95.12 91 SER A N 1
ATOM 669 C CA . SER A 1 91 ? 31.188 -12.75 -25.031 1 95.12 91 SER A CA 1
ATOM 670 C C . SER A 1 91 ? 30.781 -11.328 -24.688 1 95.12 91 SER A C 1
ATOM 672 O O . SER A 1 91 ? 31.5 -10.375 -24.984 1 95.12 91 SER A O 1
ATOM 674 N N . ILE A 1 92 ? 29.672 -11.211 -24.031 1 96.06 92 ILE A N 1
ATOM 675 C CA . ILE A 1 92 ? 29.234 -9.875 -23.609 1 96.06 92 ILE A CA 1
ATOM 676 C C . ILE A 1 92 ? 30.172 -9.352 -22.531 1 96.06 92 ILE A C 1
ATOM 678 O O . ILE A 1 92 ? 30.484 -8.156 -22.5 1 96.06 92 ILE A O 1
ATOM 682 N N . GLY A 1 93 ? 30.562 -10.219 -21.703 1 96.12 93 GLY A N 1
ATOM 683 C CA . GLY A 1 93 ? 31.531 -9.828 -20.703 1 96.12 93 GLY A CA 1
ATOM 684 C C . GLY A 1 93 ? 32.844 -9.375 -21.281 1 96.12 93 GLY A C 1
ATOM 685 O O . GLY A 1 93 ? 33.469 -8.438 -20.781 1 96.12 93 GLY A O 1
ATOM 686 N N . ALA A 1 94 ? 33.25 -10.031 -22.359 1 96 94 ALA A N 1
ATOM 687 C CA . ALA A 1 94 ? 34.5 -9.656 -23.031 1 96 94 ALA A CA 1
ATOM 688 C C . ALA A 1 94 ? 34.406 -8.266 -23.656 1 96 94 ALA A C 1
ATOM 690 O O . ALA A 1 94 ? 35.344 -7.496 -23.609 1 96 94 ALA A O 1
ATOM 691 N N . LEU A 1 95 ? 33.281 -8.008 -24.188 1 95 95 LEU A N 1
ATOM 692 C CA . LEU A 1 95 ? 33.062 -6.66 -24.719 1 95 95 LEU A CA 1
ATOM 693 C C . LEU A 1 95 ? 33.062 -5.629 -23.594 1 95 95 LEU A C 1
ATOM 695 O O . LEU A 1 95 ? 33.656 -4.551 -23.75 1 95 95 LEU A O 1
ATOM 699 N N . ASN A 1 96 ? 32.5 -5.949 -22.516 1 96.62 96 ASN A N 1
ATOM 700 C CA . ASN A 1 96 ? 32.5 -5.047 -21.375 1 96.62 96 ASN A CA 1
ATOM 701 C C . ASN A 1 96 ? 33.906 -4.895 -20.797 1 96.62 96 ASN A C 1
ATOM 703 O O . ASN A 1 96 ? 34.281 -3.811 -20.344 1 96.62 96 ASN A O 1
ATOM 707 N N . PHE A 1 97 ? 34.594 -6.055 -20.797 1 95.38 97 PHE A N 1
ATOM 708 C CA . PHE A 1 97 ? 36 -6.031 -20.375 1 95.38 97 PHE A CA 1
ATOM 709 C C . PHE A 1 97 ? 36.781 -4.996 -21.172 1 95.38 97 PHE A C 1
ATOM 711 O O . PHE A 1 97 ? 37.531 -4.199 -20.609 1 95.38 97 PHE A O 1
ATOM 718 N N . LEU A 1 98 ? 36.594 -4.945 -22.5 1 94.12 98 LEU A N 1
ATOM 719 C CA . LEU A 1 98 ? 37.281 -4.027 -23.375 1 94.12 98 LEU A CA 1
ATOM 720 C C . LEU A 1 98 ? 36.906 -2.582 -23.094 1 94.12 98 LEU A C 1
ATOM 722 O O . LEU A 1 98 ? 37.75 -1.708 -22.984 1 94.12 98 LEU A O 1
ATOM 726 N N . ILE A 1 99 ? 35.656 -2.336 -22.875 1 94.19 99 ILE A N 1
ATOM 727 C CA . ILE A 1 99 ? 35.156 -0.985 -22.625 1 94.19 99 ILE A CA 1
ATOM 728 C C . ILE A 1 99 ? 35.656 -0.478 -21.281 1 94.19 99 ILE A C 1
ATOM 730 O O . ILE A 1 99 ? 36.188 0.644 -21.188 1 94.19 99 ILE A O 1
ATOM 734 N N . LEU A 1 100 ? 35.625 -1.268 -20.234 1 94.88 100 LEU A N 1
ATOM 735 C CA . LEU A 1 100 ? 36.031 -0.849 -18.891 1 94.88 100 LEU A CA 1
ATOM 736 C C . LEU A 1 100 ? 37.531 -0.711 -18.781 1 94.88 100 LEU A C 1
ATOM 738 O O . LEU A 1 100 ? 38.031 0.16 -18.062 1 94.88 100 LEU A O 1
ATOM 742 N N . ALA A 1 101 ? 38.25 -1.595 -19.484 1 93.06 101 ALA A N 1
ATOM 743 C CA . ALA A 1 101 ? 39.719 -1.491 -19.453 1 93.06 101 ALA A CA 1
ATOM 744 C C . ALA A 1 101 ? 40.188 -0.221 -20.156 1 93.06 101 ALA A C 1
ATOM 746 O O . ALA A 1 101 ? 41.156 0.409 -19.734 1 93.06 101 ALA A O 1
ATOM 747 N N . LYS A 1 102 ? 39.5 0.19 -21.172 1 91.12 102 LYS A N 1
ATOM 748 C CA . LYS A 1 102 ? 39.875 1.409 -21.891 1 91.12 102 LYS A CA 1
ATOM 749 C C . LYS A 1 102 ? 39.5 2.65 -21.078 1 91.12 102 LYS A C 1
ATOM 751 O O . LYS A 1 102 ? 40.125 3.699 -21.234 1 91.12 102 LYS A O 1
ATOM 756 N N . LEU A 1 103 ? 38.562 2.529 -20.203 1 89.62 103 LEU A N 1
ATOM 757 C CA . LEU A 1 103 ? 38.188 3.631 -19.312 1 89.62 103 LEU A CA 1
ATOM 758 C C . LEU A 1 103 ? 39.031 3.643 -18.062 1 89.62 103 LEU A C 1
ATOM 760 O O . LEU A 1 103 ? 38.75 4.395 -17.125 1 89.62 103 LEU A O 1
ATOM 764 N N . GLY A 1 104 ? 40.062 2.947 -17.953 1 86.5 104 GLY A N 1
ATOM 765 C CA . GLY A 1 104 ? 40.875 2.787 -16.766 1 86.5 104 GLY A CA 1
ATOM 766 C C . GLY A 1 104 ? 41.531 4.078 -16.312 1 86.5 104 GLY A C 1
ATOM 767 O O . GLY A 1 104 ? 41.844 4.25 -15.125 1 86.5 104 GLY A O 1
ATOM 768 N N . HIS A 1 105 ? 41.594 5.043 -17.203 1 83.38 105 HIS A N 1
ATOM 769 C CA . HIS A 1 105 ? 42.25 6.297 -16.859 1 83.38 105 HIS A CA 1
ATOM 770 C C . HIS A 1 105 ? 41.312 7.199 -16.047 1 83.38 105 HIS A C 1
ATOM 772 O O . HIS A 1 105 ? 41.781 8.086 -15.336 1 83.38 105 HIS A O 1
ATOM 778 N N . GLU A 1 106 ? 40.031 6.953 -16.141 1 85.12 106 GLU A N 1
ATOM 779 C CA . GLU A 1 106 ? 39.031 7.691 -15.367 1 85.12 106 GLU A CA 1
ATOM 780 C C . GLU A 1 106 ? 38.25 6.762 -14.445 1 85.12 106 GLU A C 1
ATOM 782 O O . GLU A 1 106 ? 37.219 6.199 -14.852 1 85.12 106 GLU A O 1
ATOM 787 N N . PRO A 1 107 ? 38.625 6.648 -13.156 1 83.81 107 PRO A N 1
ATOM 788 C CA . PRO A 1 107 ? 38.031 5.668 -12.266 1 83.81 107 PRO A CA 1
ATOM 789 C C . PRO A 1 107 ? 36.531 5.949 -12.008 1 83.81 107 PRO A C 1
ATOM 791 O O . PRO A 1 107 ? 35.75 5.02 -11.859 1 83.81 107 PRO A O 1
ATOM 794 N N . VAL A 1 108 ? 36.094 7.227 -11.984 1 80.06 108 VAL A N 1
ATOM 795 C CA . VAL A 1 108 ? 34.688 7.531 -11.703 1 80.06 108 VAL A CA 1
ATOM 796 C C . VAL A 1 108 ? 33.812 7.113 -12.883 1 80.06 108 VAL A C 1
ATOM 798 O O . VAL A 1 108 ? 32.75 6.551 -12.695 1 80.06 108 VAL A O 1
ATOM 801 N N . ALA A 1 109 ? 34.25 7.422 -14.039 1 84.62 109 ALA A N 1
ATOM 802 C CA . ALA A 1 109 ? 33.531 6.988 -15.219 1 84.62 109 ALA A CA 1
ATOM 803 C C . ALA A 1 109 ? 33.469 5.465 -15.312 1 84.62 109 ALA A C 1
ATOM 805 O O . ALA A 1 109 ? 32.469 4.887 -15.688 1 84.62 109 ALA A O 1
ATOM 806 N N . GLN A 1 110 ? 34.625 4.805 -14.922 1 91.19 110 GLN A N 1
ATOM 807 C CA . GLN A 1 110 ? 34.656 3.348 -14.906 1 91.19 110 GLN A CA 1
ATOM 808 C C . GLN A 1 110 ? 33.656 2.775 -13.922 1 91.19 110 GLN A C 1
ATOM 810 O O . GLN A 1 110 ? 32.969 1.794 -14.227 1 91.19 110 GLN A O 1
ATOM 815 N N . ALA A 1 111 ? 33.5 3.43 -12.844 1 90.06 111 ALA A N 1
ATOM 816 C CA . ALA A 1 111 ? 32.594 2.951 -11.812 1 90.06 111 ALA A CA 1
ATOM 817 C C . ALA A 1 111 ? 31.141 3.15 -12.242 1 90.06 111 ALA A C 1
ATOM 819 O O . ALA A 1 111 ? 30.297 2.271 -12.031 1 90.06 111 ALA A O 1
ATOM 820 N N . VAL A 1 112 ? 30.797 4.23 -12.883 1 88.62 112 VAL A N 1
ATOM 821 C CA . VAL A 1 112 ? 29.438 4.527 -13.305 1 88.62 112 VAL A CA 1
ATOM 822 C C . VAL A 1 112 ? 29.016 3.58 -14.43 1 88.62 112 VAL A C 1
ATOM 824 O O . VAL A 1 112 ? 27.906 3.043 -14.414 1 88.62 112 VAL A O 1
ATOM 827 N N . VAL A 1 113 ? 29.875 3.303 -15.297 1 92.44 113 VAL A N 1
ATOM 828 C CA . VAL A 1 113 ? 29.562 2.412 -16.406 1 92.44 113 VAL A CA 1
ATOM 829 C C . VAL A 1 113 ? 29.438 0.976 -15.906 1 92.44 113 VAL A C 1
ATOM 831 O O . VAL A 1 113 ? 28.562 0.226 -16.344 1 92.44 113 VAL A O 1
ATOM 834 N N . PHE A 1 114 ? 30.359 0.575 -14.953 1 95 114 PHE A N 1
ATOM 835 C CA . PHE A 1 114 ? 30.281 -0.759 -14.375 1 95 114 PHE A CA 1
ATOM 836 C C . PHE A 1 114 ? 28.953 -0.961 -13.656 1 95 114 PHE A C 1
ATOM 838 O O . PHE A 1 114 ? 28.328 -2.01 -13.797 1 95 114 PHE A O 1
ATOM 845 N N . ALA A 1 115 ? 28.531 0.086 -12.953 1 93.94 115 ALA A N 1
ATOM 846 C CA . ALA A 1 115 ? 27.266 -0.003 -12.227 1 93.94 115 ALA A CA 1
ATOM 847 C C . ALA A 1 115 ? 26.094 -0.135 -13.188 1 93.94 115 ALA A C 1
ATOM 849 O O . ALA A 1 115 ? 25.141 -0.884 -12.922 1 93.94 115 ALA A O 1
ATOM 850 N N . PHE A 1 116 ? 26.141 0.524 -14.258 1 93.31 116 PHE A N 1
ATOM 851 C CA . PHE A 1 116 ? 25.062 0.455 -15.25 1 93.31 116 PHE A CA 1
ATOM 852 C C . PHE A 1 116 ? 25.047 -0.91 -15.93 1 93.31 116 PHE A C 1
ATOM 854 O O . PHE A 1 116 ? 23.969 -1.47 -16.172 1 93.31 116 PHE A O 1
ATOM 861 N N . MET A 1 117 ? 26.203 -1.485 -16.203 1 96.69 117 MET A N 1
ATOM 862 C CA . MET A 1 117 ? 26.281 -2.805 -16.828 1 96.69 117 MET A CA 1
ATOM 863 C C . MET A 1 117 ? 25.75 -3.883 -15.883 1 96.69 117 MET A C 1
ATOM 865 O O . MET A 1 117 ? 25 -4.766 -16.312 1 96.69 117 MET A O 1
ATOM 869 N N . VAL A 1 118 ? 26.109 -3.771 -14.617 1 96.06 118 VAL A N 1
ATOM 870 C CA . VAL A 1 118 ? 25.672 -4.77 -13.656 1 96.06 118 VAL A CA 1
ATOM 871 C C . VAL A 1 118 ? 24.156 -4.652 -13.453 1 96.06 118 VAL A C 1
ATOM 873 O O . VAL A 1 118 ? 23.469 -5.66 -13.281 1 96.06 118 VAL A O 1
ATOM 876 N N . TYR A 1 119 ? 23.578 -3.453 -13.484 1 94.94 119 TYR A N 1
ATOM 877 C CA . TYR A 1 119 ? 22.141 -3.246 -13.359 1 94.94 119 TYR A CA 1
ATOM 878 C C . TYR A 1 119 ? 21.391 -3.982 -14.453 1 94.94 119 TYR A C 1
ATOM 880 O O . TYR A 1 119 ? 20.422 -4.699 -14.18 1 94.94 119 TYR A O 1
ATOM 888 N N . LEU A 1 120 ? 21.875 -3.9 -15.688 1 93.62 120 LEU A N 1
ATOM 889 C CA . LEU A 1 120 ? 21.203 -4.551 -16.812 1 93.62 120 LEU A CA 1
ATOM 890 C C . LEU A 1 120 ? 21.344 -6.066 -16.719 1 93.62 120 LEU A C 1
ATOM 892 O O . LEU A 1 120 ? 20.391 -6.793 -17 1 93.62 120 LEU A O 1
ATOM 896 N N . LEU A 1 121 ? 22.484 -6.484 -16.312 1 95.75 121 LEU A N 1
ATOM 897 C CA . LEU A 1 121 ? 22.703 -7.922 -16.219 1 95.75 121 LEU A CA 1
ATOM 898 C C . LEU A 1 121 ? 21.922 -8.508 -15.039 1 95.75 121 LEU A C 1
ATOM 900 O O . LEU A 1 121 ? 21.469 -9.656 -15.109 1 95.75 121 LEU A O 1
ATOM 904 N N . ALA A 1 122 ? 21.781 -7.723 -13.992 1 94.19 122 ALA A N 1
ATOM 905 C CA . ALA A 1 122 ? 20.984 -8.188 -12.859 1 94.19 122 ALA A CA 1
ATOM 906 C C . ALA A 1 122 ? 19.5 -8.258 -13.219 1 94.19 122 ALA A C 1
ATOM 908 O O . ALA A 1 122 ? 18.766 -9.109 -12.711 1 94.19 122 ALA A O 1
ATOM 909 N N . LEU A 1 123 ? 19.062 -7.391 -14.094 1 92.69 123 LEU A N 1
ATOM 910 C CA . LEU A 1 123 ? 17.688 -7.441 -14.586 1 92.69 123 LEU A CA 1
ATOM 911 C C . LEU A 1 123 ? 17.438 -8.734 -15.352 1 92.69 123 LEU A C 1
ATOM 913 O O . LEU A 1 123 ? 16.359 -9.328 -15.234 1 92.69 123 LEU A O 1
ATOM 917 N N . ILE A 1 124 ? 18.422 -9.164 -16.016 1 91.81 124 ILE A N 1
ATOM 918 C CA . ILE A 1 124 ? 18.297 -10.391 -16.797 1 91.81 124 ILE A CA 1
ATOM 919 C C . ILE A 1 124 ? 18.344 -11.602 -15.852 1 91.81 124 ILE A C 1
ATOM 921 O O . ILE A 1 124 ? 17.609 -12.57 -16.062 1 91.81 124 ILE A O 1
ATOM 925 N N . LYS A 1 125 ? 19.094 -11.516 -14.859 1 90.94 125 LYS A N 1
ATOM 926 C CA . LYS A 1 125 ? 19.156 -12.602 -13.883 1 90.94 125 LYS A CA 1
ATOM 927 C C . LYS A 1 125 ? 17.828 -12.789 -13.172 1 90.94 125 LYS A C 1
ATOM 929 O O . LYS A 1 125 ? 17.438 -13.914 -12.852 1 90.94 125 LYS A O 1
ATOM 934 N N . ALA A 1 126 ? 17.172 -11.703 -12.977 1 87.62 126 ALA A N 1
ATOM 935 C CA . ALA A 1 126 ? 15.906 -11.75 -12.234 1 87.62 126 ALA A CA 1
ATOM 936 C C . ALA A 1 126 ? 14.812 -12.398 -13.062 1 87.62 126 ALA A C 1
ATOM 938 O O . ALA A 1 126 ? 13.797 -12.844 -12.523 1 87.62 126 ALA A O 1
ATOM 939 N N . GLN A 1 127 ? 14.961 -12.547 -14.336 1 81.88 127 GLN A N 1
ATOM 940 C CA . GLN A 1 127 ? 13.914 -13.086 -15.203 1 81.88 127 GLN A CA 1
ATOM 941 C C . GLN A 1 127 ? 13.836 -14.602 -15.078 1 81.88 127 GLN A C 1
ATOM 943 O O . GLN A 1 127 ? 12.773 -15.195 -15.312 1 81.88 127 GLN A O 1
ATOM 948 N N . GLY A 1 128 ? 14.914 -15.211 -14.758 1 78.31 128 GLY A N 1
ATOM 949 C CA . GLY A 1 128 ? 14.805 -16.656 -14.633 1 78.31 128 GLY A CA 1
ATOM 950 C C . GLY A 1 128 ? 16.125 -17.328 -14.289 1 78.31 128 GLY A C 1
ATOM 951 O O . GLY A 1 128 ? 17.188 -16.703 -14.398 1 78.31 128 GLY A O 1
ATOM 952 N N . LEU A 1 129 ? 16 -18.609 -13.93 1 75.88 129 LEU A N 1
ATOM 953 C CA . LEU A 1 129 ? 17.172 -19.375 -13.555 1 75.88 129 LEU A CA 1
ATOM 954 C C . LEU A 1 129 ? 18.016 -19.734 -14.781 1 75.88 129 LEU A C 1
ATOM 956 O O . LEU A 1 129 ? 19.203 -20 -14.664 1 75.88 129 LEU A O 1
ATOM 960 N N . LYS A 1 130 ? 17.391 -19.625 -15.93 1 78.94 130 LYS A N 1
ATOM 961 C CA . LYS A 1 130 ? 18.109 -19.938 -17.156 1 78.94 130 LYS A CA 1
ATOM 962 C C . LYS A 1 130 ? 19.188 -18.906 -17.469 1 78.94 130 LYS A C 1
ATOM 964 O O . LYS A 1 130 ? 20.188 -19.203 -18.109 1 78.94 130 LYS A O 1
ATOM 969 N N . TYR A 1 131 ? 19 -17.797 -16.875 1 87.56 131 TYR A N 1
ATOM 970 C CA . TYR A 1 131 ? 19.938 -16.703 -17.188 1 87.56 131 TYR A CA 1
ATOM 971 C C . TYR A 1 131 ? 20.922 -16.484 -16.062 1 87.56 131 TYR A C 1
ATOM 973 O O . TYR A 1 131 ? 21.703 -15.531 -16.078 1 87.56 131 TYR A O 1
ATOM 981 N N . PHE A 1 132 ? 20.953 -17.422 -15.125 1 87.56 132 PHE A N 1
ATOM 982 C CA . PHE A 1 132 ? 21.875 -17.281 -14 1 87.56 132 PHE A CA 1
ATOM 983 C C . PHE A 1 132 ? 23.312 -17.375 -14.469 1 87.56 132 PHE A C 1
ATOM 985 O O . PHE A 1 132 ? 24.141 -16.531 -14.125 1 87.56 132 PHE A O 1
ATOM 992 N N . GLY A 1 133 ? 23.672 -18.422 -15.297 1 88.62 133 GLY A N 1
ATOM 993 C CA . GLY A 1 133 ? 25.031 -18.578 -15.797 1 88.62 133 GLY A CA 1
ATOM 994 C C . GLY A 1 133 ? 25.453 -17.438 -16.703 1 88.62 133 GLY A C 1
ATOM 995 O O . GLY A 1 133 ? 26.609 -17 -16.656 1 88.62 133 GLY A O 1
ATOM 996 N N . PHE A 1 134 ? 24.531 -16.953 -17.438 1 93.19 134 PHE A N 1
ATOM 997 C CA . PHE A 1 134 ? 24.812 -15.836 -18.344 1 93.19 134 PHE A CA 1
ATOM 998 C C . PHE A 1 134 ? 25.203 -14.594 -17.547 1 93.19 134 PHE A C 1
ATOM 1000 O O . PHE A 1 134 ? 26.234 -13.984 -17.812 1 93.19 134 PHE A O 1
ATOM 1007 N N . SER A 1 135 ? 24.422 -14.258 -16.609 1 93.88 135 SER A N 1
ATOM 1008 C CA . SER A 1 135 ? 24.641 -13.023 -15.875 1 93.88 135 SER A CA 1
ATOM 1009 C C . SER A 1 135 ? 25.859 -13.125 -14.977 1 93.88 135 SER A C 1
ATOM 1011 O O . SER A 1 135 ? 26.641 -12.172 -14.875 1 93.88 135 SER A O 1
ATOM 1013 N N . LEU A 1 136 ? 26.062 -14.227 -14.367 1 92.31 136 LEU A N 1
ATOM 1014 C CA . LEU A 1 136 ? 27.203 -14.398 -13.469 1 92.31 136 LEU A CA 1
ATOM 1015 C C . LEU A 1 136 ? 28.516 -14.266 -14.227 1 92.31 136 LEU A C 1
ATOM 1017 O O . LEU A 1 136 ? 29.406 -13.5 -13.82 1 92.31 136 LEU A O 1
ATOM 1021 N N . LEU A 1 137 ? 28.688 -14.93 -15.344 1 94.62 137 LEU A N 1
ATOM 1022 C CA . LEU A 1 137 ? 29.938 -14.914 -16.094 1 94.62 137 LEU A CA 1
ATOM 1023 C C . LEU A 1 137 ? 30.156 -13.562 -16.75 1 94.62 137 LEU A C 1
ATOM 1025 O O . LEU A 1 137 ? 31.297 -13.109 -16.891 1 94.62 137 LEU A O 1
ATOM 1029 N N . ALA A 1 138 ? 29.062 -12.953 -17.156 1 95.94 138 ALA A N 1
ATOM 1030 C CA . ALA A 1 138 ? 29.188 -11.625 -17.734 1 95.94 138 ALA A CA 1
ATOM 1031 C C . ALA A 1 138 ? 29.688 -10.617 -16.703 1 95.94 138 ALA A C 1
ATOM 1033 O O . ALA A 1 138 ? 30.531 -9.766 -17 1 95.94 138 ALA A O 1
ATOM 1034 N N . ILE A 1 139 ? 29.25 -10.695 -15.508 1 95.38 139 ILE A N 1
ATOM 1035 C CA . ILE A 1 139 ? 29.641 -9.766 -14.453 1 95.38 139 ILE A CA 1
ATOM 1036 C C . ILE A 1 139 ? 31.094 -10.031 -14.047 1 95.38 139 ILE A C 1
ATOM 1038 O O . ILE A 1 139 ? 31.875 -9.102 -13.867 1 95.38 139 ILE A O 1
ATOM 1042 N N . LEU A 1 140 ? 31.422 -11.281 -13.969 1 93.69 140 LEU A N 1
ATOM 1043 C CA . LEU A 1 140 ? 32.781 -11.633 -13.578 1 93.69 140 LEU A CA 1
ATOM 1044 C C . LEU A 1 140 ? 33.781 -11.18 -14.641 1 93.69 140 LEU A C 1
ATOM 1046 O O . LEU A 1 140 ? 34.844 -10.617 -14.312 1 93.69 140 LEU A O 1
ATOM 1050 N N . MET A 1 141 ? 33.438 -11.414 -15.875 1 94.44 141 MET A N 1
ATOM 1051 C CA . MET A 1 141 ? 34.344 -11.008 -16.969 1 94.44 141 MET A CA 1
ATOM 1052 C C . MET A 1 141 ? 34.438 -9.492 -17.031 1 94.44 141 MET A C 1
ATOM 1054 O O . MET A 1 141 ? 35.5 -8.953 -17.359 1 94.44 141 MET A O 1
ATOM 1058 N N . SER A 1 142 ? 33.375 -8.82 -16.75 1 94.81 142 SER A N 1
ATOM 1059 C CA . SER A 1 142 ? 33.406 -7.359 -16.719 1 94.81 142 SER A CA 1
ATOM 1060 C C . SER A 1 142 ? 34.312 -6.848 -15.602 1 94.81 142 SER A C 1
ATOM 1062 O O . SER A 1 142 ? 35.094 -5.918 -15.805 1 94.81 142 SER A O 1
ATOM 1064 N N . PHE A 1 143 ? 34.281 -7.48 -14.445 1 94.25 143 PHE A N 1
ATOM 1065 C CA . PHE A 1 143 ? 35.062 -7.059 -13.305 1 94.25 143 PHE A CA 1
ATOM 1066 C C . PHE A 1 143 ? 36.531 -7.363 -13.539 1 94.25 143 PHE A C 1
ATOM 1068 O O . PHE A 1 143 ? 37.406 -6.633 -13.07 1 94.25 143 PHE A O 1
ATOM 1075 N N . ASN A 1 144 ? 36.844 -8.398 -14.266 1 92.75 144 ASN A N 1
ATOM 1076 C CA . ASN A 1 144 ? 38.219 -8.719 -14.586 1 92.75 144 ASN A CA 1
ATOM 1077 C C . ASN A 1 144 ? 38.875 -7.633 -15.438 1 92.75 144 ASN A C 1
ATOM 1079 O O . ASN A 1 144 ? 40.094 -7.438 -15.383 1 92.75 144 ASN A O 1
ATOM 1083 N N . GLY A 1 145 ? 38.031 -6.961 -16.203 1 91.44 145 GLY A N 1
ATOM 1084 C CA . GLY A 1 145 ? 38.562 -5.82 -16.922 1 91.44 145 GLY A CA 1
ATOM 1085 C C . GLY A 1 145 ? 39.031 -4.691 -16.016 1 91.44 145 GLY A C 1
ATOM 1086 O O . GLY A 1 145 ? 40.062 -4.062 -16.266 1 91.44 145 GLY A O 1
ATOM 1087 N N . ILE A 1 146 ? 38.312 -4.453 -14.945 1 92.44 146 ILE A N 1
ATOM 1088 C CA . ILE A 1 146 ? 38.656 -3.43 -13.969 1 92.44 146 ILE A CA 1
ATOM 1089 C C . ILE A 1 146 ? 39.875 -3.877 -13.172 1 92.44 146 ILE A C 1
ATOM 1091 O O . ILE A 1 146 ? 40.812 -3.105 -12.984 1 92.44 146 ILE A O 1
ATOM 1095 N N . TYR A 1 147 ? 39.844 -5.141 -12.789 1 91.25 147 TYR A N 1
ATOM 1096 C CA . TYR A 1 147 ? 40.906 -5.688 -11.977 1 91.25 147 TYR A CA 1
ATOM 1097 C C . TYR A 1 147 ? 42.25 -5.648 -12.719 1 91.25 147 TYR A C 1
ATOM 1099 O O . TYR A 1 147 ? 43.25 -5.227 -12.172 1 91.25 147 TYR A O 1
ATOM 1107 N N . THR A 1 148 ? 42.281 -6.008 -14 1 90.56 148 THR A N 1
ATOM 1108 C CA . THR A 1 148 ? 43.531 -6.059 -14.781 1 90.56 148 THR A CA 1
ATOM 1109 C C . THR A 1 148 ? 44.031 -4.648 -15.102 1 90.56 148 THR A C 1
ATOM 1111 O O . THR A 1 148 ? 45.219 -4.402 -15.125 1 90.56 148 THR A O 1
ATOM 1114 N N . SER A 1 149 ? 43.094 -3.75 -15.297 1 90.69 149 SER A N 1
ATOM 1115 C CA . SER A 1 149 ? 43.531 -2.383 -15.602 1 90.69 149 SER A CA 1
ATOM 1116 C C . SER A 1 149 ? 44.188 -1.728 -14.398 1 90.69 149 SER A C 1
ATOM 1118 O O . SER A 1 149 ? 45.156 -0.967 -14.547 1 90.69 149 SER A O 1
ATOM 1120 N N . ILE A 1 150 ? 43.75 -2.041 -13.219 1 89 150 ILE A N 1
ATOM 1121 C CA . ILE A 1 150 ? 44.312 -1.437 -12.008 1 89 150 ILE A CA 1
ATOM 1122 C C . ILE A 1 150 ? 45.625 -2.141 -11.625 1 89 150 ILE A C 1
ATOM 1124 O O . ILE A 1 150 ? 46.562 -1.494 -11.211 1 89 150 ILE A O 1
ATOM 1128 N N . MET A 1 151 ? 45.688 -3.457 -11.812 1 86.38 151 MET A N 1
ATOM 1129 C CA . MET A 1 151 ? 46.875 -4.23 -11.445 1 86.38 151 MET A CA 1
ATOM 1130 C C . MET A 1 151 ? 48.062 -3.857 -12.336 1 86.38 151 MET A C 1
ATOM 1132 O O . MET A 1 151 ? 49.188 -3.713 -11.852 1 86.38 151 MET A O 1
ATOM 1136 N N . LEU A 1 152 ? 47.781 -3.635 -13.609 1 85.44 152 LEU A N 1
ATOM 1137 C CA . LEU A 1 152 ? 48.875 -3.363 -14.547 1 85.44 152 LEU A CA 1
ATOM 1138 C C . LEU A 1 152 ? 49.156 -1.867 -14.641 1 85.44 152 LEU A C 1
ATOM 1140 O O . LEU A 1 152 ? 50.219 -1.458 -15.094 1 85.44 152 LEU A O 1
ATOM 1144 N N . GLY A 1 153 ? 48.344 -0.953 -14.062 1 77.75 153 GLY A N 1
ATOM 1145 C CA . GLY A 1 153 ? 48.562 0.487 -14.047 1 77.75 153 GLY A CA 1
ATOM 1146 C C . GLY A 1 153 ? 48.406 1.12 -15.422 1 77.75 153 GLY A C 1
ATOM 1147 O O . GLY A 1 153 ? 48.344 2.346 -15.539 1 77.75 153 GLY A O 1
ATOM 1148 N N . ASN A 1 154 ? 48.688 0.216 -16.594 1 68.94 154 ASN A N 1
ATOM 1149 C CA . ASN A 1 154 ? 48.781 0.79 -17.922 1 68.94 154 ASN A CA 1
ATOM 1150 C C . ASN A 1 154 ? 47.5 0.576 -18.719 1 68.94 154 ASN A C 1
ATOM 1152 O O . ASN A 1 154 ? 47.531 0.501 -19.953 1 68.94 154 ASN A O 1
ATOM 1156 N N . GLY A 1 155 ? 46.281 0.573 -18.219 1 76.19 155 GLY A N 1
ATOM 1157 C CA . GLY A 1 155 ? 45.062 0.547 -19.016 1 76.19 155 GLY A CA 1
ATOM 1158 C C . GLY A 1 155 ? 44.719 -0.832 -19.547 1 76.19 155 GLY A C 1
ATOM 1159 O O . GLY A 1 155 ? 44.875 -1.833 -18.844 1 76.19 155 GLY A O 1
ATOM 1160 N N . PHE A 1 156 ? 44.375 -0.996 -20.984 1 86.31 156 PHE A N 1
ATOM 1161 C CA . PHE A 1 156 ? 43.875 -2.197 -21.641 1 86.31 156 PHE A CA 1
ATOM 1162 C C . PHE A 1 156 ? 45.031 -3.094 -22.078 1 86.31 156 PHE A C 1
ATOM 1164 O O . PHE A 1 156 ? 46 -2.623 -22.672 1 86.31 156 PHE A O 1
ATOM 1171 N N . ASN A 1 157 ? 45.156 -4.379 -21.594 1 87.12 157 ASN A N 1
ATOM 1172 C CA . ASN A 1 157 ? 46.062 -5.418 -22.047 1 87.12 157 ASN A CA 1
ATOM 1173 C C . ASN A 1 157 ? 45.344 -6.531 -22.797 1 87.12 157 ASN A C 1
ATOM 1175 O O . ASN A 1 157 ? 44.562 -7.273 -22.203 1 87.12 157 ASN A O 1
ATOM 1179 N N . SER A 1 158 ? 45.594 -6.742 -24.047 1 89.31 158 SER A N 1
ATOM 1180 C CA . SER A 1 158 ? 44.906 -7.703 -24.906 1 89.31 158 SER A CA 1
ATOM 1181 C C . SER A 1 158 ? 45.281 -9.133 -24.547 1 89.31 158 SER A C 1
ATOM 1183 O O . SER A 1 158 ? 44.5 -10.062 -24.766 1 89.31 158 SER A O 1
ATOM 1185 N N . THR A 1 159 ? 46.438 -9.414 -23.938 1 90.19 159 THR A N 1
ATOM 1186 C CA . THR A 1 159 ? 46.875 -10.766 -23.594 1 90.19 159 THR A CA 1
ATOM 1187 C C . THR A 1 159 ? 45.969 -11.352 -22.5 1 90.19 159 THR A C 1
ATOM 1189 O O . THR A 1 159 ? 45.562 -12.508 -22.562 1 90.19 159 THR A O 1
ATOM 1192 N N . TYR A 1 160 ? 45.656 -10.531 -21.531 1 91.19 160 TYR A N 1
ATOM 1193 C CA . TYR A 1 160 ? 44.781 -11.008 -20.453 1 91.19 160 TYR A CA 1
ATOM 1194 C C . TYR A 1 160 ? 43.406 -11.312 -20.969 1 91.19 160 TYR A C 1
ATOM 1196 O O . TYR A 1 160 ? 42.781 -12.297 -20.547 1 91.19 160 TYR A O 1
ATOM 1204 N N . LEU A 1 161 ? 42.875 -10.539 -21.875 1 93.12 161 LEU A N 1
ATOM 1205 C CA . LEU A 1 161 ? 41.531 -10.773 -22.422 1 93.12 161 LEU A CA 1
ATOM 1206 C C . LEU A 1 161 ? 41.5 -12.086 -23.203 1 93.12 161 LEU A C 1
ATOM 1208 O O . LEU A 1 161 ? 40.562 -12.883 -23.031 1 93.12 161 LEU A O 1
ATOM 1212 N N . ILE A 1 162 ? 42.5 -12.344 -24.016 1 93.25 162 ILE A N 1
ATOM 1213 C CA . ILE A 1 162 ? 42.531 -13.547 -24.844 1 93.25 162 ILE A CA 1
ATOM 1214 C C . ILE A 1 162 ? 42.688 -14.773 -23.953 1 93.25 162 ILE A C 1
ATOM 1216 O O . ILE A 1 162 ? 42.094 -15.82 -24.203 1 93.25 162 ILE A O 1
ATOM 1220 N N . GLU A 1 163 ? 43.469 -14.656 -22.906 1 92.69 163 GLU A N 1
ATOM 1221 C CA . GLU A 1 163 ? 43.688 -15.805 -22.031 1 92.69 163 GLU A CA 1
ATOM 1222 C C . GLU A 1 163 ? 42.406 -16.141 -21.25 1 92.69 163 GLU A C 1
ATOM 1224 O O . GLU A 1 163 ? 42.125 -17.312 -21 1 92.69 163 GLU A O 1
ATOM 1229 N N . TYR A 1 164 ? 41.688 -15.141 -20.844 1 93.44 164 TYR A N 1
ATOM 1230 C CA . TYR A 1 164 ? 40.438 -15.414 -20.172 1 93.44 164 TYR A CA 1
ATOM 1231 C C . TYR A 1 164 ? 39.438 -16.094 -21.109 1 93.44 164 TYR A C 1
ATOM 1233 O O . TYR A 1 164 ? 38.781 -17.062 -20.719 1 93.44 164 TYR A O 1
ATOM 1241 N N . ILE A 1 165 ? 39.344 -15.688 -22.328 1 93.75 165 ILE A N 1
ATOM 1242 C CA . ILE A 1 165 ? 38.438 -16.266 -23.297 1 93.75 165 ILE A CA 1
ATOM 1243 C C . ILE A 1 165 ? 38.812 -17.703 -23.594 1 93.75 165 ILE A C 1
ATOM 1245 O O . ILE A 1 165 ? 37.969 -18.594 -23.672 1 93.75 165 ILE A O 1
ATOM 1249 N N . LYS A 1 166 ? 40.125 -17.953 -23.672 1 92.75 166 LYS A N 1
ATOM 1250 C CA . LYS A 1 166 ? 40.625 -19.312 -23.938 1 92.75 166 LYS A CA 1
ATOM 1251 C C . LYS A 1 166 ? 40.281 -20.25 -22.797 1 92.75 166 LYS A C 1
ATOM 1253 O O . LYS A 1 166 ? 39.906 -21.406 -23.016 1 92.75 166 LYS A O 1
ATOM 1258 N N . SER A 1 167 ? 40.344 -19.766 -21.625 1 92.81 167 SER A N 1
ATOM 1259 C CA . SER A 1 167 ? 40.031 -20.609 -20.484 1 92.81 167 SER A CA 1
ATOM 1260 C C . SER A 1 167 ? 38.562 -21.016 -20.469 1 92.81 167 SER A C 1
ATOM 1262 O O . SER A 1 167 ? 38.219 -22.172 -20.219 1 92.81 167 SER A O 1
ATOM 1264 N N . TYR A 1 168 ? 37.688 -20.109 -20.766 1 94.88 168 TYR A N 1
ATOM 1265 C CA . TYR A 1 168 ? 36.25 -20.422 -20.766 1 94.88 168 TYR A CA 1
ATOM 1266 C C . TYR A 1 168 ? 35.875 -21.297 -21.953 1 94.88 168 TYR A C 1
ATOM 1268 O O . TYR A 1 168 ? 35 -22.141 -21.859 1 94.88 168 TYR A O 1
ATOM 1276 N N . LEU A 1 169 ? 36.594 -21.203 -23.062 1 94.44 169 LEU A N 1
ATOM 1277 C CA . LEU A 1 169 ? 36.344 -22.047 -24.234 1 94.44 169 LEU A CA 1
ATOM 1278 C C . LEU A 1 169 ? 36.812 -23.469 -23.969 1 94.44 169 LEU A C 1
ATOM 1280 O O . LEU A 1 169 ? 36.156 -24.422 -24.406 1 94.44 169 LEU A O 1
ATOM 1284 N N . TRP A 1 170 ? 37.875 -23.625 -23.219 1 93.56 170 TRP A N 1
ATOM 1285 C CA . TRP A 1 170 ? 38.312 -24.969 -22.859 1 93.56 170 TRP A CA 1
ATOM 1286 C C . TRP A 1 170 ? 37.312 -25.641 -21.922 1 93.56 170 TRP A C 1
ATOM 1288 O O . TRP A 1 170 ? 37.031 -26.828 -22.047 1 93.56 170 TRP A O 1
ATOM 1298 N N . GLY A 1 171 ? 36.906 -24.891 -20.984 1 94.62 171 GLY A N 1
ATOM 1299 C CA . GLY A 1 171 ? 35.906 -25.438 -20.094 1 94.62 171 GLY A CA 1
ATOM 1300 C C . GLY A 1 171 ? 34.625 -25.859 -20.828 1 94.62 171 GLY A C 1
ATOM 1301 O O . GLY A 1 171 ? 34.062 -26.922 -20.547 1 94.62 171 GLY A O 1
ATOM 1302 N N . SER A 1 172 ? 34.156 -25.062 -21.812 1 95.31 172 SER A N 1
ATOM 1303 C CA . SER A 1 172 ? 32.969 -25.375 -22.578 1 95.31 172 SER A CA 1
ATOM 1304 C C . SER A 1 172 ? 33.188 -26.594 -23.484 1 95.31 172 SER A C 1
ATOM 1306 O O . SER A 1 172 ? 32.281 -27.391 -23.688 1 95.31 172 SER A O 1
ATOM 1308 N N . ALA A 1 173 ? 34.375 -26.719 -23.938 1 94.69 173 ALA A N 1
ATOM 1309 C CA . ALA A 1 173 ? 34.719 -27.875 -24.766 1 94.69 173 ALA A CA 1
ATOM 1310 C C . ALA A 1 173 ? 34.656 -29.156 -23.953 1 94.69 173 ALA A C 1
ATOM 1312 O O . ALA A 1 173 ? 34.219 -30.203 -24.453 1 94.69 173 ALA A O 1
ATOM 1313 N N . ILE A 1 174 ? 35.094 -29.078 -22.734 1 95.56 174 ILE A N 1
ATOM 1314 C CA . ILE A 1 174 ? 35.031 -30.25 -21.859 1 95.56 174 ILE A CA 1
ATOM 1315 C C . ILE A 1 174 ? 33.594 -30.641 -21.578 1 95.56 174 ILE A C 1
ATOM 1317 O O . ILE A 1 174 ? 33.219 -31.812 -21.641 1 95.56 174 ILE A O 1
ATOM 1321 N N . VAL A 1 175 ? 32.844 -29.656 -21.328 1 96.62 175 VAL A N 1
ATOM 1322 C CA . VAL A 1 175 ? 31.422 -29.891 -21.016 1 96.62 175 VAL A CA 1
ATOM 1323 C C . VAL A 1 175 ? 30.719 -30.516 -22.219 1 96.62 175 VAL A C 1
ATOM 1325 O O . VAL A 1 175 ? 30 -31.516 -22.078 1 96.62 175 VAL A O 1
ATOM 1328 N N . LEU A 1 176 ? 30.953 -29.984 -23.406 1 94.5 176 LEU A N 1
ATOM 1329 C CA . LEU A 1 176 ? 30.297 -30.5 -24.609 1 94.5 176 LEU A CA 1
ATOM 1330 C C . LEU A 1 176 ? 30.828 -31.875 -24.984 1 94.5 176 LEU A C 1
ATOM 1332 O O . LEU A 1 176 ? 30.078 -32.719 -25.438 1 94.5 176 LEU A O 1
ATOM 1336 N N . PHE A 1 177 ? 32.094 -32.094 -24.703 1 94.62 177 PHE A N 1
ATOM 1337 C CA . PHE A 1 177 ? 32.688 -33.406 -25.016 1 94.62 177 PHE A CA 1
ATOM 1338 C C . PHE A 1 177 ? 32.125 -34.469 -24.109 1 94.62 177 PHE A C 1
ATOM 1340 O O . PHE A 1 177 ? 31.719 -35.531 -24.594 1 94.62 177 PHE A O 1
ATOM 1347 N N . VAL A 1 178 ? 31.984 -34.219 -22.875 1 95.12 178 VAL A N 1
ATOM 1348 C CA . VAL A 1 178 ? 31.5 -35.219 -21.938 1 95.12 178 VAL A CA 1
ATOM 1349 C C . VAL A 1 178 ? 30.016 -35.469 -22.172 1 95.12 178 VAL A C 1
ATOM 1351 O O . VAL A 1 178 ? 29.547 -36.594 -22.125 1 95.12 178 VAL A O 1
ATOM 1354 N N . ASN A 1 179 ? 29.266 -34.469 -22.469 1 94.31 179 ASN A N 1
ATOM 1355 C CA . ASN A 1 179 ? 27.828 -34.625 -22.641 1 94.31 179 ASN A CA 1
ATOM 1356 C C . ASN A 1 179 ? 27.5 -35.344 -23.953 1 94.31 179 ASN A C 1
ATOM 1358 O O . ASN A 1 179 ? 26.609 -36.188 -23.984 1 94.31 179 ASN A O 1
ATOM 1362 N N . MET A 1 180 ? 28.25 -35.062 -25.016 1 89.81 180 MET A N 1
ATOM 1363 C CA . MET A 1 180 ? 27.891 -35.594 -26.344 1 89.81 180 MET A CA 1
ATOM 1364 C C . MET A 1 180 ? 28.516 -36.969 -26.562 1 89.81 180 MET A C 1
ATOM 1366 O O . MET A 1 180 ? 27.938 -37.781 -27.281 1 89.81 180 MET A O 1
ATOM 1370 N N . PHE A 1 181 ? 29.562 -37.281 -25.828 1 90.62 181 PHE A N 1
ATOM 1371 C CA . PHE A 1 181 ? 30.25 -38.5 -26.188 1 90.62 181 PHE A CA 1
ATOM 1372 C C . PHE A 1 181 ? 30.125 -39.531 -25.078 1 90.62 181 PHE A C 1
ATOM 1374 O O . PHE A 1 181 ? 30.312 -40.75 -25.312 1 90.62 181 PHE A O 1
ATOM 1381 N N . VAL A 1 182 ? 29.828 -39.062 -23.844 1 91.75 182 VAL A N 1
ATOM 1382 C CA . VAL A 1 182 ? 29.672 -40 -22.75 1 91.75 182 VAL A CA 1
ATOM 1383 C C . VAL A 1 182 ? 28.188 -40.25 -22.5 1 91.75 182 VAL A C 1
ATOM 1385 O O . VAL A 1 182 ? 27.516 -39.469 -21.844 1 91.75 182 VAL A O 1
ATOM 1388 N N . PHE A 1 183 ? 27.688 -41.312 -22.812 1 86.5 183 PHE A N 1
ATOM 1389 C CA . PHE A 1 183 ? 26.297 -41.75 -22.641 1 86.5 183 PHE A CA 1
ATOM 1390 C C . PHE A 1 183 ? 25.328 -40.594 -22.953 1 86.5 183 PHE A C 1
ATOM 1392 O O . PHE A 1 183 ? 24.641 -40.125 -22.062 1 86.5 183 PHE A O 1
ATOM 1399 N N . PRO A 1 184 ? 25.281 -40.188 -24.203 1 86.62 184 PRO A N 1
ATOM 1400 C CA . PRO A 1 184 ? 24.406 -39.062 -24.547 1 86.62 184 PRO A CA 1
ATOM 1401 C C . PRO A 1 184 ? 22.922 -39.375 -24.391 1 86.62 184 PRO A C 1
ATOM 1403 O O . PRO A 1 184 ? 22.484 -40.5 -24.719 1 86.62 184 PRO A O 1
ATOM 1406 N N . ILE A 1 185 ? 22.266 -38.531 -23.609 1 86.19 185 ILE A N 1
ATOM 1407 C CA . ILE A 1 185 ? 20.812 -38.625 -23.469 1 86.19 185 ILE A CA 1
ATOM 1408 C C . ILE A 1 185 ? 20.156 -37.438 -24.172 1 86.19 185 ILE A C 1
ATOM 1410 O O . ILE A 1 185 ? 20.453 -36.281 -23.859 1 86.19 185 ILE A O 1
ATOM 1414 N N . SER A 1 186 ? 19.234 -37.75 -25.109 1 86.75 186 SER A N 1
ATOM 1415 C CA . SER A 1 186 ? 18.547 -36.688 -25.812 1 86.75 186 SER A CA 1
ATOM 1416 C C . SER A 1 186 ? 17.391 -36.156 -25 1 86.75 186 SER A C 1
ATOM 1418 O O . SER A 1 186 ? 16.781 -36.875 -24.203 1 86.75 186 SER A O 1
ATOM 1420 N N . SER A 1 187 ? 17.219 -34.906 -25.078 1 89.19 187 SER A N 1
ATOM 1421 C CA . SER A 1 187 ? 16.078 -34.281 -24.422 1 89.19 187 SER A CA 1
ATOM 1422 C C . SER A 1 187 ? 14.766 -34.719 -25.031 1 89.19 187 SER A C 1
ATOM 1424 O O . SER A 1 187 ? 13.727 -34.75 -24.375 1 89.19 187 SER A O 1
ATOM 1426 N N . GLU A 1 188 ? 14.742 -35.062 -26.25 1 88.69 188 GLU A N 1
ATOM 1427 C CA . GLU A 1 188 ? 13.539 -35.562 -26.906 1 88.69 188 GLU A CA 1
ATOM 1428 C C . GLU A 1 188 ? 13.086 -36.875 -26.281 1 88.69 188 GLU A C 1
ATOM 1430 O O . GLU A 1 188 ? 11.891 -37.125 -26.109 1 88.69 188 GLU A O 1
ATOM 1435 N N . ARG A 1 189 ? 14.07 -37.688 -26.031 1 85.56 189 ARG A N 1
ATOM 1436 C CA . ARG A 1 189 ? 13.734 -38.938 -25.375 1 85.56 189 ARG A CA 1
ATOM 1437 C C . ARG A 1 189 ? 13.148 -38.688 -23.984 1 85.56 189 ARG A C 1
ATOM 1439 O O . ARG A 1 189 ? 12.211 -39.375 -23.578 1 85.56 189 ARG A O 1
ATOM 1446 N N . GLU A 1 190 ? 13.742 -37.781 -23.312 1 87.5 190 GLU A N 1
ATOM 1447 C CA . GLU A 1 190 ? 13.195 -37.469 -21.984 1 87.5 190 GLU A CA 1
ATOM 1448 C C . GLU A 1 190 ? 11.797 -36.875 -22.094 1 87.5 190 GLU A C 1
ATOM 1450 O O . GLU A 1 190 ? 10.945 -37.125 -21.25 1 87.5 190 GLU A O 1
ATOM 1455 N N . LEU A 1 191 ? 11.578 -36.062 -23.094 1 89.5 191 LEU A N 1
ATOM 1456 C CA . LEU A 1 191 ? 10.25 -35.5 -23.312 1 89.5 191 LEU A CA 1
ATOM 1457 C C . LEU A 1 191 ? 9.227 -36.594 -23.594 1 89.5 191 LEU A C 1
ATOM 1459 O O . LEU A 1 191 ? 8.109 -36.562 -23.078 1 89.5 191 LEU A O 1
ATOM 1463 N N . ARG A 1 192 ? 9.609 -37.562 -24.391 1 88.06 192 ARG A N 1
ATOM 1464 C CA . ARG A 1 192 ? 8.703 -38.656 -24.703 1 88.06 192 ARG A CA 1
ATOM 1465 C C . ARG A 1 192 ? 8.43 -39.5 -23.469 1 88.06 192 ARG A C 1
ATOM 1467 O O . ARG A 1 192 ? 7.293 -39.938 -23.234 1 88.06 192 ARG A O 1
ATOM 1474 N N . GLN A 1 193 ? 9.438 -39.625 -22.672 1 86.12 193 GLN A N 1
ATOM 1475 C CA . GLN A 1 193 ? 9.258 -40.406 -21.453 1 86.12 193 GLN A CA 1
ATOM 1476 C C . GLN A 1 193 ? 8.375 -39.656 -20.453 1 86.12 193 GLN A C 1
ATOM 1478 O O . GLN A 1 193 ? 7.566 -40.25 -19.75 1 86.12 193 GLN A O 1
ATOM 1483 N N . LEU A 1 194 ? 8.633 -38.406 -20.438 1 88.81 194 LEU A N 1
ATOM 1484 C CA . LEU A 1 194 ? 7.809 -37.625 -19.547 1 88.81 194 LEU A CA 1
ATOM 1485 C C . LEU A 1 194 ? 6.355 -37.594 -20.016 1 88.81 194 LEU A C 1
ATOM 1487 O O . LEU A 1 194 ? 5.438 -37.562 -19.188 1 88.81 194 LEU A O 1
ATOM 1491 N N . LEU A 1 195 ? 6.219 -37.562 -21.281 1 90.75 195 LEU A N 1
ATOM 1492 C CA . LEU A 1 195 ? 4.863 -37.594 -21.812 1 90.75 195 LEU A CA 1
ATOM 1493 C C . LEU A 1 195 ? 4.199 -38.938 -21.469 1 90.75 195 LEU A C 1
ATOM 1495 O O . LEU A 1 195 ? 3.027 -38.969 -21.078 1 90.75 195 LEU A O 1
ATOM 1499 N N . VAL A 1 196 ? 4.926 -40 -21.547 1 88.38 196 VAL A N 1
ATOM 1500 C CA . VAL A 1 196 ? 4.395 -41.312 -21.219 1 88.38 196 VAL A CA 1
ATOM 1501 C C . VAL A 1 196 ? 4.105 -41.406 -19.734 1 88.38 196 VAL A C 1
ATOM 1503 O O . VAL A 1 196 ? 3.072 -41.938 -19.312 1 88.38 196 VAL A O 1
ATOM 1506 N N . MET A 1 197 ? 5 -40.875 -18.938 1 86.06 197 MET A N 1
ATOM 1507 C CA . MET A 1 197 ? 4.777 -40.844 -17.5 1 86.06 197 MET A CA 1
ATOM 1508 C C . MET A 1 197 ? 3.559 -40 -17.141 1 86.06 197 MET A C 1
ATOM 1510 O O . MET A 1 197 ? 2.795 -40.375 -16.25 1 86.06 197 MET A O 1
ATOM 1514 N N . SER A 1 198 ? 3.418 -38.906 -17.797 1 90.31 198 SER A N 1
ATOM 1515 C CA . SER A 1 198 ? 2.256 -38.062 -17.547 1 90.31 198 SER A CA 1
ATOM 1516 C C . SER A 1 198 ? 0.963 -38.781 -17.953 1 90.31 198 SER A C 1
ATOM 1518 O O . SER A 1 198 ? -0.064 -38.625 -17.281 1 90.31 198 SER A O 1
ATOM 1520 N N . LEU A 1 199 ? 1.033 -39.5 -18.984 1 89.81 199 LEU A N 1
ATOM 1521 C CA . LEU A 1 199 ? -0.141 -40.25 -19.422 1 89.81 199 LEU A CA 1
ATOM 1522 C C . LEU A 1 199 ? -0.447 -41.406 -18.453 1 89.81 199 LEU A C 1
ATOM 1524 O O . LEU A 1 199 ? -1.612 -41.719 -18.219 1 89.81 199 LEU A O 1
ATOM 1528 N N . GLU A 1 200 ? 0.586 -41.938 -17.906 1 86.62 200 GLU A N 1
ATOM 1529 C CA . GLU A 1 200 ? 0.368 -42.969 -16.875 1 86.62 200 GLU A CA 1
ATOM 1530 C C . GLU A 1 200 ? -0.261 -42.375 -15.625 1 86.62 200 GLU A C 1
ATOM 1532 O O . GLU A 1 200 ? -1.123 -42.969 -15 1 86.62 200 GLU A O 1
ATOM 1537 N N . HIS A 1 201 ? 0.194 -41.281 -15.305 1 88.31 201 HIS A N 1
ATOM 1538 C CA . HIS A 1 201 ? -0.432 -40.594 -14.18 1 88.31 201 HIS A CA 1
ATOM 1539 C C . HIS A 1 201 ? -1.892 -40.281 -14.477 1 88.31 201 HIS A C 1
ATOM 1541 O O . HIS A 1 201 ? -2.748 -40.375 -13.602 1 88.31 201 HIS A O 1
ATOM 1547 N N . VAL A 1 202 ? -2.105 -39.844 -15.711 1 90.25 202 VAL A N 1
ATOM 1548 C CA . VAL A 1 202 ? -3.467 -39.5 -16.125 1 90.25 202 VAL A CA 1
ATOM 1549 C C . VAL A 1 202 ? -4.336 -40.75 -16.078 1 90.25 202 VAL A C 1
ATOM 1551 O O . VAL A 1 202 ? -5.488 -40.719 -15.633 1 90.25 202 VAL A O 1
ATOM 1554 N N . ALA A 1 203 ? -3.77 -41.844 -16.484 1 88.56 203 ALA A N 1
ATOM 1555 C CA . ALA A 1 203 ? -4.523 -43.094 -16.469 1 88.56 203 ALA A CA 1
ATOM 1556 C C . ALA A 1 203 ? -4.867 -43.5 -15.047 1 88.56 203 ALA A C 1
ATOM 1558 O O . ALA A 1 203 ? -6.02 -43.844 -14.75 1 88.56 203 ALA A O 1
ATOM 1559 N N . THR A 1 204 ? -3.934 -43.469 -14.172 1 88.06 204 THR A N 1
ATOM 1560 C CA . THR A 1 204 ? -4.172 -43.812 -12.781 1 88.06 204 THR A CA 1
ATOM 1561 C C . THR A 1 204 ? -5.137 -42.844 -12.125 1 88.06 204 THR A C 1
ATOM 1563 O O . THR A 1 204 ? -5.996 -43.219 -11.336 1 88.06 204 THR A O 1
ATOM 1566 N N . TYR A 1 205 ? -4.98 -41.656 -12.492 1 90.56 205 TYR A N 1
ATOM 1567 C CA . TYR A 1 205 ? -5.836 -40.625 -11.93 1 90.56 205 TYR A CA 1
ATOM 1568 C C . TYR A 1 205 ? -7.273 -40.812 -12.391 1 90.56 205 TYR A C 1
ATOM 1570 O O . TYR A 1 205 ? -8.211 -40.594 -11.617 1 90.56 205 TYR A O 1
ATOM 1578 N N . SER A 1 206 ? -7.41 -41.062 -13.672 1 89.31 206 SER A N 1
ATOM 1579 C CA . SER A 1 206 ? -8.75 -41.281 -14.211 1 89.31 206 SER A CA 1
ATOM 1580 C C . SER A 1 206 ? -9.438 -42.469 -13.531 1 89.31 206 SER A C 1
ATOM 1582 O O . SER A 1 206 ? -10.641 -42.438 -13.266 1 89.31 206 SER A O 1
ATOM 1584 N N . HIS A 1 207 ? -8.703 -43.438 -13.148 1 88.75 207 HIS A N 1
ATOM 1585 C CA . HIS A 1 207 ? -9.273 -44.594 -12.469 1 88.75 207 HIS A CA 1
ATOM 1586 C C . HIS A 1 207 ? -9.625 -44.25 -11.023 1 88.75 207 HIS A C 1
ATOM 1588 O O . HIS A 1 207 ? -10.648 -44.719 -10.508 1 88.75 207 HIS A O 1
ATOM 1594 N N . LEU A 1 208 ? -8.789 -43.531 -10.461 1 88.69 208 LEU A N 1
ATOM 1595 C CA . LEU A 1 208 ? -9.062 -43.156 -9.078 1 88.69 208 LEU A CA 1
ATOM 1596 C C . LEU A 1 208 ? -10.266 -42.219 -9.008 1 88.69 208 LEU A C 1
ATOM 1598 O O . LEU A 1 208 ? -11.055 -42.281 -8.055 1 88.69 208 LEU A O 1
ATOM 1602 N N . LEU A 1 209 ? -10.406 -41.406 -9.977 1 89 209 LEU A N 1
ATOM 1603 C CA . LEU A 1 209 ? -11.57 -40.531 -10.031 1 89 209 LEU A CA 1
ATOM 1604 C C . LEU A 1 209 ? -12.844 -41.312 -10.289 1 89 209 LEU A C 1
ATOM 1606 O O . LEU A 1 209 ? -13.906 -41 -9.75 1 89 209 LEU A O 1
ATOM 1610 N N . ALA A 1 210 ? -12.688 -42.344 -11.109 1 86.69 210 ALA A N 1
ATOM 1611 C CA . ALA A 1 210 ? -13.836 -43.219 -11.375 1 86.69 210 ALA A CA 1
ATOM 1612 C C . ALA A 1 210 ? -14.273 -43.969 -10.117 1 86.69 210 ALA A C 1
ATOM 1614 O O . ALA A 1 210 ? -15.469 -44.094 -9.852 1 86.69 210 ALA A O 1
ATOM 1615 N N . LYS A 1 211 ? -13.328 -44.312 -9.305 1 86.12 211 LYS A N 1
ATOM 1616 C CA . LYS A 1 211 ? -13.656 -45 -8.047 1 86.12 211 LYS A CA 1
ATOM 1617 C C . LYS A 1 211 ? -14.258 -44.031 -7.039 1 86.12 211 LYS A C 1
ATOM 1619 O O . LYS A 1 211 ? -15.094 -44.406 -6.223 1 86.12 211 LYS A O 1
ATOM 1624 N N . THR A 1 212 ? -13.797 -42.844 -7.145 1 85.44 212 THR A N 1
ATOM 1625 C CA . THR A 1 212 ? -14.375 -41.844 -6.273 1 85.44 212 THR A CA 1
ATOM 1626 C C . THR A 1 212 ? -15.82 -41.531 -6.676 1 85.44 212 THR A C 1
ATOM 1628 O O . THR A 1 212 ? -16.688 -41.344 -5.816 1 85.44 212 THR A O 1
ATOM 1631 N N . TYR A 1 213 ? -16.047 -41.5 -7.965 1 84.19 213 TYR A N 1
ATOM 1632 C CA . TYR A 1 213 ? -17.391 -41.25 -8.461 1 84.19 213 TYR A CA 1
ATOM 1633 C C . TYR A 1 213 ? -18.328 -42.375 -8.062 1 84.19 213 TYR A C 1
ATOM 1635 O O . TYR A 1 213 ? -19.469 -42.156 -7.688 1 84.19 213 TYR A O 1
ATOM 1643 N N . THR A 1 214 ? -17.828 -43.688 -8.062 1 83.38 214 THR A N 1
ATOM 1644 C CA . THR A 1 214 ? -18.641 -44.844 -7.727 1 83.38 214 THR A CA 1
ATOM 1645 C C . THR A 1 214 ? -18.641 -45.094 -6.223 1 83.38 214 THR A C 1
ATOM 1647 O O . THR A 1 214 ? -19.234 -46.062 -5.742 1 83.38 214 THR A O 1
ATOM 1650 N N . LEU A 1 215 ? -17.984 -44.312 -5.328 1 82.5 215 LEU A N 1
ATOM 1651 C CA . LEU A 1 215 ? -17.922 -44.344 -3.871 1 82.5 215 LEU A CA 1
ATOM 1652 C C . LEU A 1 215 ? -17.312 -45.656 -3.385 1 82.5 215 LEU A C 1
ATOM 1654 O O . LEU A 1 215 ? -17.75 -46.219 -2.375 1 82.5 215 LEU A O 1
ATOM 1658 N N . THR A 1 216 ? -16.359 -46.125 -4.176 1 81.12 216 THR A N 1
ATOM 1659 C CA . THR A 1 216 ? -15.672 -47.375 -3.787 1 81.12 216 THR A CA 1
ATOM 1660 C C . THR A 1 216 ? -14.219 -47.094 -3.424 1 81.12 216 THR A C 1
ATOM 1662 O O . THR A 1 216 ? -13.422 -48 -3.268 1 81.12 216 THR A O 1
ATOM 1665 N N . ILE A 1 217 ? -13.883 -45.812 -3.209 1 85.31 217 ILE A N 1
ATOM 1666 C CA . ILE A 1 217 ? -12.492 -45.438 -2.982 1 85.31 217 ILE A CA 1
ATOM 1667 C C . ILE A 1 217 ? -12.109 -45.719 -1.536 1 85.31 217 ILE A C 1
ATOM 1669 O O . ILE A 1 217 ? -12.914 -45.531 -0.62 1 85.31 217 ILE A O 1
ATOM 1673 N N . THR A 1 218 ? -11 -46.281 -1.27 1 82.69 218 THR A N 1
ATOM 1674 C CA . THR A 1 218 ? -10.453 -46.562 0.054 1 82.69 218 THR A CA 1
ATOM 1675 C C . THR A 1 218 ? -9.641 -45.375 0.562 1 82.69 218 THR A C 1
ATOM 1677 O O . THR A 1 218 ? -9.367 -44.438 -0.189 1 82.69 218 THR A O 1
ATOM 1680 N N . ASP A 1 219 ? -9.305 -45.344 1.774 1 81.88 219 ASP A N 1
ATOM 1681 C CA . ASP A 1 219 ? -8.57 -44.219 2.377 1 81.88 219 ASP A CA 1
ATOM 1682 C C . ASP A 1 219 ? -7.16 -44.125 1.812 1 81.88 219 ASP A C 1
ATOM 1684 O O . ASP A 1 219 ? -6.633 -43.031 1.624 1 81.88 219 ASP A O 1
ATOM 1688 N N . GLU A 1 220 ? -6.578 -45.188 1.477 1 81.94 220 GLU A N 1
ATOM 1689 C CA . GLU A 1 220 ? -5.25 -45.156 0.87 1 81.94 220 GLU A CA 1
ATOM 1690 C C . GLU A 1 220 ? -5.297 -44.594 -0.547 1 81.94 220 GLU A C 1
ATOM 1692 O O . GLU A 1 220 ? -4.406 -43.844 -0.953 1 81.94 220 GLU A O 1
ATOM 1697 N N . GLU A 1 221 ? -6.363 -44.938 -1.15 1 85.25 221 GLU A N 1
ATOM 1698 C CA . GLU A 1 221 ? -6.52 -44.438 -2.514 1 85.25 221 GLU A CA 1
ATOM 1699 C C . GLU A 1 221 ? -6.875 -42.938 -2.523 1 85.25 221 GLU A C 1
ATOM 1701 O O . GLU A 1 221 ? -6.535 -42.219 -3.467 1 85.25 221 GLU A O 1
ATOM 1706 N N . ARG A 1 222 ? -7.441 -42.625 -1.462 1 84.56 222 ARG A N 1
ATOM 1707 C CA . ARG A 1 222 ? -7.773 -41.188 -1.348 1 84.56 222 ARG A CA 1
ATOM 1708 C C . ARG A 1 222 ? -6.516 -40.344 -1.186 1 84.56 222 ARG A C 1
ATOM 1710 O O . ARG A 1 222 ? -6.406 -39.281 -1.774 1 84.56 222 ARG A O 1
ATOM 1717 N N . ASP A 1 223 ? -5.652 -40.812 -0.477 1 82.12 223 ASP A N 1
ATOM 1718 C CA . ASP A 1 223 ? -4.391 -40.094 -0.303 1 82.12 223 ASP A CA 1
ATOM 1719 C C . ASP A 1 223 ? -3.564 -40.125 -1.589 1 82.12 223 ASP A C 1
ATOM 1721 O O . ASP A 1 223 ? -2.902 -39.156 -1.926 1 82.12 223 ASP A O 1
ATOM 1725 N N . ALA A 1 224 ? -3.627 -41.188 -2.301 1 85 224 ALA A N 1
ATOM 1726 C CA . ALA A 1 224 ? -2.926 -41.312 -3.578 1 85 224 ALA A CA 1
ATOM 1727 C C . ALA A 1 224 ? -3.512 -40.312 -4.598 1 85 224 ALA A C 1
ATOM 1729 O O . ALA A 1 224 ? -2.777 -39.75 -5.398 1 85 224 ALA A O 1
ATOM 1730 N N . ARG A 1 225 ? -4.738 -40.219 -4.527 1 86.31 225 ARG A N 1
ATOM 1731 C CA . ARG A 1 225 ? -5.395 -39.281 -5.449 1 86.31 225 ARG A CA 1
ATOM 1732 C C . ARG A 1 225 ? -4.965 -37.844 -5.18 1 86.31 225 ARG A C 1
ATOM 1734 O O . ARG A 1 225 ? -4.695 -37.094 -6.113 1 86.31 225 ARG A O 1
ATOM 1741 N N . ALA A 1 226 ? -4.918 -37.562 -3.945 1 80.06 226 ALA A N 1
ATOM 1742 C CA . ALA A 1 226 ? -4.527 -36.188 -3.592 1 80.06 226 ALA A CA 1
ATOM 1743 C C . ALA A 1 226 ? -3.082 -35.906 -3.998 1 80.06 226 ALA A C 1
ATOM 1745 O O . ALA A 1 226 ? -2.766 -34.812 -4.484 1 80.06 226 ALA A O 1
ATOM 1746 N N . ARG A 1 227 ? -2.27 -36.812 -3.904 1 81.56 227 ARG A N 1
ATOM 1747 C CA . ARG A 1 227 ? -0.871 -36.656 -4.293 1 81.56 227 ARG A CA 1
ATOM 1748 C C . ARG A 1 227 ? -0.728 -36.625 -5.812 1 81.56 227 ARG A C 1
ATOM 1750 O O . ARG A 1 227 ? 0.097 -35.875 -6.34 1 81.56 227 ARG A O 1
ATOM 1757 N N . LEU A 1 228 ? -1.538 -37.375 -6.43 1 86.25 228 LEU A N 1
ATOM 1758 C CA . LEU A 1 228 ? -1.487 -37.375 -7.887 1 86.25 228 LEU A CA 1
ATOM 1759 C C . LEU A 1 228 ? -1.994 -36.062 -8.461 1 86.25 228 LEU A C 1
ATOM 1761 O O . LEU A 1 228 ? -1.526 -35.594 -9.508 1 86.25 228 LEU A O 1
ATOM 1765 N N . ALA A 1 229 ? -2.959 -35.562 -7.754 1 82.25 229 ALA A N 1
ATOM 1766 C CA . ALA A 1 229 ? -3.449 -34.25 -8.203 1 82.25 229 ALA A CA 1
ATOM 1767 C C . ALA A 1 229 ? -2.348 -33.219 -8.148 1 82.25 229 ALA A C 1
ATOM 1769 O O . ALA A 1 229 ? -2.227 -32.375 -9.055 1 82.25 229 ALA A O 1
ATOM 1770 N N . GLN A 1 230 ? -1.53 -33.312 -7.195 1 76.94 230 GLN A N 1
ATOM 1771 C CA . GLN A 1 230 ? -0.422 -32.375 -7.066 1 76.94 230 GLN A CA 1
ATOM 1772 C C . GLN A 1 230 ? 0.667 -32.656 -8.094 1 76.94 230 GLN A C 1
ATOM 1774 O O . GLN A 1 230 ? 1.245 -31.75 -8.672 1 76.94 230 GLN A O 1
ATOM 1779 N N . THR A 1 231 ? 0.854 -33.906 -8.367 1 81.75 231 THR A N 1
ATOM 1780 C CA . THR A 1 231 ? 1.884 -34.281 -9.328 1 81.75 231 THR A CA 1
ATOM 1781 C C . THR A 1 231 ? 1.469 -33.875 -10.742 1 81.75 231 THR A C 1
ATOM 1783 O O . THR A 1 231 ? 2.303 -33.469 -11.547 1 81.75 231 THR A O 1
ATOM 1786 N N . ILE A 1 232 ? 0.248 -34 -11.031 1 85.94 232 ILE A N 1
ATOM 1787 C CA . ILE A 1 232 ? -0.247 -33.688 -12.367 1 85.94 232 ILE A CA 1
ATOM 1788 C C . ILE A 1 232 ? -0.136 -32.156 -12.594 1 85.94 232 ILE A C 1
ATOM 1790 O O . ILE A 1 232 ? 0.189 -31.734 -13.695 1 85.94 232 ILE A O 1
ATOM 1794 N N . ARG A 1 233 ? -0.284 -31.469 -11.609 1 76.56 233 ARG A N 1
ATOM 1795 C CA . ARG A 1 233 ? -0.135 -30.031 -11.742 1 76.56 233 ARG A CA 1
ATOM 1796 C C . ARG A 1 233 ? 1.328 -29.641 -11.93 1 76.56 233 ARG A C 1
ATOM 1798 O O . ARG A 1 233 ? 1.64 -28.719 -12.68 1 76.56 233 ARG A O 1
ATOM 1805 N N . ALA A 1 234 ? 2.121 -30.344 -11.266 1 76.19 234 ALA A N 1
ATOM 1806 C CA . ALA A 1 234 ? 3.553 -30.094 -11.406 1 76.19 234 ALA A CA 1
ATOM 1807 C C . ALA A 1 234 ? 4.039 -30.484 -12.797 1 76.19 234 ALA A C 1
ATOM 1809 O O . ALA A 1 234 ? 4.98 -29.891 -13.328 1 76.19 234 ALA A O 1
ATOM 1810 N N . ASP A 1 235 ? 3.359 -31.375 -13.375 1 81.62 235 ASP A N 1
ATOM 1811 C CA . ASP A 1 235 ? 3.738 -31.859 -14.703 1 81.62 235 ASP A CA 1
ATOM 1812 C C . ASP A 1 235 ? 3.547 -30.766 -15.75 1 81.62 235 ASP A C 1
ATOM 1814 O O . ASP A 1 235 ? 4.254 -30.734 -16.766 1 81.62 235 ASP A O 1
ATOM 1818 N N . PHE A 1 236 ? 2.742 -29.781 -15.484 1 76 236 PHE A N 1
ATOM 1819 C CA . PHE A 1 236 ? 2.535 -28.703 -16.438 1 76 236 PHE A CA 1
ATOM 1820 C C . PHE A 1 236 ? 3.816 -27.891 -16.641 1 76 236 PHE A C 1
ATOM 1822 O O . PHE A 1 236 ? 4.223 -27.641 -17.766 1 76 236 PHE A O 1
ATOM 1829 N N . GLY A 1 237 ? 4.328 -27.672 -15.586 1 75.31 237 GLY A N 1
ATOM 1830 C CA . GLY A 1 237 ? 5.543 -26.875 -15.648 1 75.31 237 GLY A CA 1
ATOM 1831 C C . GLY A 1 237 ? 6.738 -27.656 -16.172 1 75.31 237 GLY A C 1
ATOM 1832 O O . GLY A 1 237 ? 7.535 -27.125 -16.953 1 75.31 237 GLY A O 1
ATOM 1833 N N . LEU A 1 238 ? 6.77 -28.922 -15.914 1 82.88 238 LEU A N 1
ATOM 1834 C CA . LEU A 1 238 ? 7.902 -29.75 -16.344 1 82.88 238 LEU A CA 1
ATOM 1835 C C . LEU A 1 238 ? 7.859 -30 -17.844 1 82.88 238 LEU A C 1
ATOM 1837 O O . LEU A 1 238 ? 8.898 -30.016 -18.5 1 82.88 238 LEU A O 1
ATOM 1841 N N . LEU A 1 239 ? 6.688 -30.156 -18.359 1 87.25 239 LEU A N 1
ATOM 1842 C CA . LEU A 1 239 ? 6.547 -30.391 -19.781 1 87.25 239 LEU A CA 1
ATOM 1843 C C . LEU A 1 239 ? 6.922 -29.156 -20.594 1 87.25 239 LEU A C 1
ATOM 1845 O O . LEU A 1 239 ? 7.582 -29.266 -21.625 1 87.25 239 LEU A O 1
ATOM 1849 N N . THR A 1 240 ? 6.633 -28.078 -20.062 1 81.88 240 THR A N 1
ATOM 1850 C CA . THR A 1 240 ? 6.98 -26.859 -20.766 1 81.88 240 THR A CA 1
ATOM 1851 C C . THR A 1 240 ? 8.484 -26.609 -20.703 1 81.88 240 THR A C 1
ATOM 1853 O O . THR A 1 240 ? 9.078 -26.141 -21.688 1 81.88 240 THR A O 1
ATOM 1856 N N . MET A 1 241 ? 9.031 -26.969 -19.594 1 82.44 241 MET A N 1
ATOM 1857 C CA . MET A 1 241 ? 10.477 -26.781 -19.453 1 82.44 241 MET A CA 1
ATOM 1858 C C . MET A 1 241 ? 11.234 -27.734 -20.375 1 82.44 241 MET A C 1
ATOM 1860 O O . MET A 1 241 ? 12.188 -27.328 -21.047 1 82.44 241 MET A O 1
ATOM 1864 N N . LYS A 1 242 ? 10.781 -28.891 -20.484 1 86.62 242 LYS A N 1
ATOM 1865 C CA . LYS A 1 242 ? 11.469 -29.875 -21.328 1 86.62 242 LYS A CA 1
ATOM 1866 C C . LYS A 1 242 ? 11.242 -29.578 -22.812 1 86.62 242 LYS A C 1
ATOM 1868 O O . LYS A 1 242 ? 12.102 -29.859 -23.641 1 86.62 242 LYS A O 1
ATOM 1873 N N . MET A 1 243 ? 10.195 -29.016 -23.109 1 87.25 243 MET A N 1
ATOM 1874 C CA . MET A 1 243 ? 9.945 -28.625 -24.484 1 87.25 243 MET A CA 1
ATOM 1875 C C . MET A 1 243 ? 10.898 -27.516 -24.922 1 87.25 243 MET A C 1
ATOM 1877 O O . MET A 1 243 ? 11.383 -27.516 -26.062 1 87.25 243 MET A O 1
ATOM 1881 N N . ALA A 1 244 ? 11.164 -26.688 -24.062 1 83.12 244 ALA A N 1
ATOM 1882 C CA . ALA A 1 244 ? 12.102 -25.625 -24.375 1 83.12 244 ALA A CA 1
ATOM 1883 C C . ALA A 1 244 ? 13.516 -26.156 -24.562 1 83.12 244 ALA A C 1
ATOM 1885 O O . ALA A 1 244 ? 14.266 -25.688 -25.422 1 83.12 244 ALA A O 1
ATOM 1886 N N . GLU A 1 245 ? 13.836 -27.172 -23.797 1 85.81 245 GLU A N 1
ATOM 1887 C CA . GLU A 1 245 ? 15.148 -27.797 -23.922 1 85.81 245 GLU A CA 1
ATOM 1888 C C . GLU A 1 245 ? 15.25 -28.594 -25.219 1 85.81 245 GLU A C 1
ATOM 1890 O O . GLU A 1 245 ? 16.312 -28.656 -25.844 1 85.81 245 GLU A O 1
ATOM 1895 N N . THR A 1 246 ? 14.148 -29.141 -25.609 1 88.38 246 THR A N 1
ATOM 1896 C CA . THR A 1 246 ? 14.141 -29.969 -26.812 1 88.38 246 THR A CA 1
ATOM 1897 C C . THR A 1 246 ? 14.203 -29.109 -28.062 1 88.38 246 THR A C 1
ATOM 1899 O O . THR A 1 246 ? 14.727 -29.531 -29.094 1 88.38 246 THR A O 1
ATOM 1902 N N . SER A 1 247 ? 13.852 -27.922 -27.969 1 86.12 247 SER A N 1
ATOM 1903 C CA . SER A 1 247 ? 13.852 -27.047 -29.141 1 86.12 247 SER A CA 1
ATOM 1904 C C . SER A 1 247 ? 15.273 -26.703 -29.578 1 86.12 247 SER A C 1
ATOM 1906 O O . SER A 1 247 ? 15.5 -26.297 -30.719 1 86.12 247 SER A O 1
ATOM 1908 N N . ALA A 1 248 ? 16.188 -26.984 -28.719 1 84.12 248 ALA A N 1
ATOM 1909 C CA . ALA A 1 248 ? 17.562 -26.625 -29.047 1 84.12 248 ALA A CA 1
ATOM 1910 C C . ALA A 1 248 ? 18.312 -27.812 -29.609 1 84.12 248 ALA A C 1
ATOM 1912 O O . ALA A 1 248 ? 19.438 -27.672 -30.094 1 84.12 248 ALA A O 1
ATOM 1913 N N . GLU A 1 249 ? 17.625 -28.984 -29.781 1 87.5 249 GLU A N 1
ATOM 1914 C CA . GLU A 1 249 ? 18.344 -30.203 -30.172 1 87.5 249 GLU A CA 1
ATOM 1915 C C . GLU A 1 249 ? 18.031 -30.578 -31.625 1 87.5 249 GLU A C 1
ATOM 1917 O O . GLU A 1 249 ? 17.047 -30.125 -32.188 1 87.5 249 GLU A O 1
ATOM 1922 N N . ILE A 1 250 ? 19.031 -31.312 -32.219 1 81.94 250 ILE A N 1
ATOM 1923 C CA . ILE A 1 250 ? 18.875 -31.953 -33.531 1 81.94 250 ILE A CA 1
ATOM 1924 C C . ILE A 1 250 ? 18.703 -33.469 -33.312 1 81.94 250 ILE A C 1
ATOM 1926 O O . ILE A 1 250 ? 19.547 -34.125 -32.719 1 81.94 250 ILE A O 1
ATOM 1930 N N . ASN A 1 251 ? 17.516 -33.906 -33.688 1 84.44 251 ASN A N 1
ATOM 1931 C CA . ASN A 1 251 ? 17.25 -35.312 -33.406 1 84.44 251 ASN A CA 1
ATOM 1932 C C . ASN A 1 251 ? 16.75 -36.031 -34.656 1 84.44 251 ASN A C 1
ATOM 1934 O O . ASN A 1 251 ? 16.188 -35.406 -35.562 1 84.44 251 ASN A O 1
ATOM 1938 N N . TRP A 1 252 ? 17.094 -37.25 -34.656 1 80.25 252 TRP A N 1
ATOM 1939 C CA . TRP A 1 252 ? 16.531 -38.188 -35.594 1 80.25 252 TRP A CA 1
ATOM 1940 C C . TRP A 1 252 ? 15.266 -38.844 -35.031 1 80.25 252 TRP A C 1
ATOM 1942 O O . TRP A 1 252 ? 15.336 -39.75 -34.219 1 80.25 252 TRP A O 1
ATOM 1952 N N . SER A 1 253 ? 14.203 -38.156 -35.281 1 80.94 253 SER A N 1
ATOM 1953 C CA . SER A 1 253 ? 12.961 -38.625 -34.688 1 80.94 253 SER A CA 1
ATOM 1954 C C . SER A 1 253 ? 11.82 -38.656 -35.688 1 80.94 253 SER A C 1
ATOM 1956 O O . SER A 1 253 ? 11.938 -38.062 -36.781 1 80.94 253 SER A O 1
ATOM 1958 N N . ARG A 1 254 ? 10.789 -39.344 -35.312 1 81.94 254 ARG A N 1
ATOM 1959 C CA . ARG A 1 254 ? 9.57 -39.438 -36.094 1 81.94 254 ARG A CA 1
ATOM 1960 C C . ARG A 1 254 ? 8.734 -38.156 -35.969 1 81.94 254 ARG A C 1
ATOM 1962 O O . ARG A 1 254 ? 7.953 -37.844 -36.875 1 81.94 254 ARG A O 1
ATOM 1969 N N . TRP A 1 255 ? 8.945 -37.531 -34.875 1 86.12 255 TRP A N 1
ATOM 1970 C CA . TRP A 1 255 ? 8.047 -36.438 -34.594 1 86.12 255 TRP A CA 1
ATOM 1971 C C . TRP A 1 255 ? 8.758 -35.094 -34.719 1 86.12 255 TRP A C 1
ATOM 1973 O O . TRP A 1 255 ? 9.953 -34.969 -34.406 1 86.12 255 TRP A O 1
ATOM 1983 N N . SER A 1 256 ? 8.016 -34.125 -35.25 1 84.06 256 SER A N 1
ATOM 1984 C CA . SER A 1 256 ? 8.523 -32.75 -35.344 1 84.06 256 SER A CA 1
ATOM 1985 C C . SER A 1 256 ? 8.203 -31.938 -34.094 1 84.06 256 SER A C 1
ATOM 1987 O O . SER A 1 256 ? 7.473 -32.406 -33.219 1 84.06 256 SER A O 1
ATOM 1989 N N . MET A 1 257 ? 8.781 -30.734 -34 1 86.5 257 MET A N 1
ATOM 1990 C CA . MET A 1 257 ? 8.531 -29.875 -32.844 1 86.5 257 MET A CA 1
ATOM 1991 C C . MET A 1 257 ? 7.074 -29.422 -32.812 1 86.5 257 MET A C 1
ATOM 1993 O O . MET A 1 257 ? 6.508 -29.219 -31.75 1 86.5 257 MET A O 1
ATOM 1997 N N . ASP A 1 258 ? 6.434 -29.297 -33.938 1 80.94 258 ASP A N 1
ATOM 1998 C CA . ASP A 1 258 ? 5.023 -28.906 -33.969 1 80.94 258 ASP A CA 1
ATOM 1999 C C . ASP A 1 258 ? 4.137 -30.031 -33.438 1 80.94 258 ASP A C 1
ATOM 2001 O O . ASP A 1 258 ? 3.1 -29.766 -32.812 1 80.94 258 ASP A O 1
ATOM 2005 N N . ASP A 1 259 ? 4.574 -31.203 -33.688 1 85.5 259 ASP A N 1
ATOM 2006 C CA . ASP A 1 259 ? 3.826 -32.344 -33.156 1 85.5 259 ASP A CA 1
ATOM 2007 C C . ASP A 1 259 ? 3.914 -32.375 -31.625 1 85.5 259 ASP A C 1
ATOM 2009 O O . ASP A 1 259 ? 2.908 -32.594 -30.953 1 85.5 259 ASP A O 1
ATOM 2013 N N . TYR A 1 260 ? 5.098 -32.125 -31.203 1 88.69 260 TYR A N 1
ATOM 2014 C CA . TYR A 1 260 ? 5.258 -32.156 -29.75 1 88.69 260 TYR A CA 1
ATOM 2015 C C . TYR A 1 260 ? 4.48 -31.031 -29.094 1 88.69 260 TYR A C 1
ATOM 2017 O O . TYR A 1 260 ? 3.969 -31.188 -27.984 1 88.69 260 TYR A O 1
ATOM 2025 N N . LEU A 1 261 ? 4.387 -29.906 -29.781 1 86.81 261 LEU A N 1
ATOM 2026 C CA . LEU A 1 261 ? 3.582 -28.812 -29.25 1 86.81 261 LEU A CA 1
ATOM 2027 C C . LEU A 1 261 ? 2.115 -29.219 -29.125 1 86.81 261 LEU A C 1
ATOM 2029 O O . LEU A 1 261 ? 1.448 -28.891 -28.156 1 86.81 261 LEU A O 1
ATOM 2033 N N . VAL A 1 262 ? 1.683 -30 -30.078 1 87.56 262 VAL A N 1
ATOM 2034 C CA . VAL A 1 262 ? 0.301 -30.469 -30.047 1 87.56 262 VAL A CA 1
ATOM 2035 C C . VAL A 1 262 ? 0.14 -31.547 -28.984 1 87.56 262 VAL A C 1
ATOM 2037 O O . VAL A 1 262 ? -0.867 -31.578 -28.266 1 87.56 262 VAL A O 1
ATOM 2040 N N . PHE A 1 263 ? 1.148 -32.375 -28.812 1 89.94 263 PHE A N 1
ATOM 2041 C CA . PHE A 1 263 ? 1.079 -33.438 -27.812 1 89.94 263 PHE A CA 1
ATOM 2042 C C . PHE A 1 263 ? 1.02 -32.844 -26.406 1 89.94 263 PHE A C 1
ATOM 2044 O O . PHE A 1 263 ? 0.22 -33.25 -25.578 1 89.94 263 PHE A O 1
ATOM 2051 N N . VAL A 1 264 ? 1.814 -31.859 -26.203 1 89.62 264 VAL A N 1
ATOM 2052 C CA . VAL A 1 264 ? 1.861 -31.25 -24.891 1 89.62 264 VAL A CA 1
ATOM 2053 C C . VAL A 1 264 ? 0.571 -30.469 -24.641 1 89.62 264 VAL A C 1
ATOM 2055 O O . VAL A 1 264 ? 0.032 -30.5 -23.531 1 89.62 264 VAL A O 1
ATOM 2058 N N . ALA A 1 265 ? 0.108 -29.828 -25.641 1 86.38 265 ALA A N 1
ATOM 2059 C CA . ALA A 1 265 ? -1.145 -29.094 -25.484 1 86.38 265 ALA A CA 1
ATOM 2060 C C . ALA A 1 265 ? -2.305 -30.031 -25.188 1 86.38 265 ALA A C 1
ATOM 2062 O O . ALA A 1 265 ? -3.15 -29.734 -24.344 1 86.38 265 ALA A O 1
ATOM 2063 N N . LYS A 1 266 ? -2.328 -31.156 -25.828 1 89.38 266 LYS A N 1
ATOM 2064 C CA . LYS A 1 266 ? -3.396 -32.125 -25.625 1 89.38 266 LYS A CA 1
ATOM 2065 C C . LYS A 1 266 ? -3.256 -32.812 -24.266 1 89.38 266 LYS A C 1
ATOM 2067 O O . LYS A 1 266 ? -4.254 -33.125 -23.609 1 89.38 266 LYS A O 1
ATOM 2072 N N . THR A 1 267 ? -2.121 -33.031 -23.844 1 90.31 267 THR A N 1
ATOM 2073 C CA . THR A 1 267 ? -1.904 -33.625 -22.516 1 90.31 267 THR A CA 1
ATOM 2074 C C . THR A 1 267 ? -2.361 -32.625 -21.438 1 90.31 267 THR A C 1
ATOM 2076 O O . THR A 1 267 ? -2.982 -33.031 -20.453 1 90.31 267 THR A O 1
ATOM 2079 N N . ARG A 1 268 ? -2.084 -31.453 -21.656 1 86.94 268 ARG A N 1
ATOM 2080 C CA . ARG A 1 268 ? -2.52 -30.438 -20.703 1 86.94 268 ARG A CA 1
ATOM 2081 C C . ARG A 1 268 ? -4.043 -30.359 -20.656 1 86.94 268 ARG A C 1
ATOM 2083 O O . ARG A 1 268 ? -4.621 -30.219 -19.578 1 86.94 268 ARG A O 1
ATOM 2090 N N . ALA A 1 269 ? -4.578 -30.469 -21.766 1 85.75 269 ALA A N 1
ATOM 2091 C CA . ALA A 1 269 ? -6.039 -30.391 -21.828 1 85.75 269 ALA A CA 1
ATOM 2092 C C . ALA A 1 269 ? -6.672 -31.578 -21.109 1 85.75 269 ALA A C 1
ATOM 2094 O O . ALA A 1 269 ? -7.648 -31.422 -20.375 1 85.75 269 ALA A O 1
ATOM 2095 N N . VAL A 1 270 ? -6.078 -32.719 -21.312 1 90.19 270 VAL A N 1
ATOM 2096 C CA . VAL A 1 270 ? -6.582 -33.938 -20.656 1 90.19 270 VAL A CA 1
ATOM 2097 C C . VAL A 1 270 ? -6.363 -33.812 -19.141 1 90.19 270 VAL A C 1
ATOM 2099 O O . VAL A 1 270 ? -7.246 -34.188 -18.359 1 90.19 270 VAL A O 1
ATOM 2102 N N . GLN A 1 271 ? -5.281 -33.344 -18.75 1 89.19 271 GLN A N 1
ATOM 2103 C CA . GLN A 1 271 ? -4.977 -33.188 -17.328 1 89.19 271 GLN A CA 1
ATOM 2104 C C . GLN A 1 271 ? -5.902 -32.156 -16.688 1 89.19 271 GLN A C 1
ATOM 2106 O O . GLN A 1 271 ? -6.41 -32.375 -15.586 1 89.19 271 GLN A O 1
ATOM 2111 N N . LEU A 1 272 ? -6.113 -31.078 -17.359 1 82.31 272 LEU A N 1
ATOM 2112 C CA . LEU A 1 272 ? -6.961 -30.016 -16.828 1 82.31 272 LEU A CA 1
ATOM 2113 C C . LEU A 1 272 ? -8.398 -30.5 -16.656 1 82.31 272 LEU A C 1
ATOM 2115 O O . LEU A 1 272 ? -9.07 -30.141 -15.695 1 82.31 272 LEU A O 1
ATOM 2119 N N . SER A 1 273 ? -8.867 -31.281 -17.578 1 86.25 273 SER A N 1
ATOM 2120 C CA . SER A 1 273 ? -10.227 -31.812 -17.469 1 86.25 273 SER A CA 1
ATOM 2121 C C . SER A 1 273 ? -10.367 -32.719 -16.266 1 86.25 273 SER A C 1
ATOM 2123 O O . SER A 1 273 ? -11.391 -32.688 -15.57 1 86.25 273 SER A O 1
ATOM 2125 N N . LEU A 1 274 ? -9.344 -33.438 -15.969 1 88.12 274 LEU A N 1
ATOM 2126 C CA . LEU A 1 274 ? -9.398 -34.344 -14.828 1 88.12 274 LEU A CA 1
ATOM 2127 C C . LEU A 1 274 ? -9.25 -33.594 -13.516 1 88.12 274 LEU A C 1
ATOM 2129 O O . LEU A 1 274 ? -9.875 -33.938 -12.516 1 88.12 274 LEU A O 1
ATOM 2133 N N . ILE A 1 275 ? -8.484 -32.625 -13.547 1 84.62 275 ILE A N 1
ATOM 2134 C CA . ILE A 1 275 ? -8.289 -31.828 -12.336 1 84.62 275 ILE A CA 1
ATOM 2135 C C . ILE A 1 275 ? -9.586 -31.094 -11.984 1 84.62 275 ILE A C 1
ATOM 2137 O O . ILE A 1 275 ? -9.945 -30.984 -10.812 1 84.62 275 ILE A O 1
ATOM 2141 N N . THR A 1 276 ? -10.188 -30.625 -12.945 1 79.31 276 THR A N 1
ATOM 2142 C CA . THR A 1 276 ? -11.461 -29.953 -12.711 1 79.31 276 THR A CA 1
ATOM 2143 C C . THR A 1 276 ? -12.484 -30.906 -12.125 1 79.31 276 THR A C 1
ATOM 2145 O O . THR A 1 276 ? -13.234 -30.547 -11.211 1 79.31 276 THR A O 1
ATOM 2148 N N . SER A 1 277 ? -12.5 -32.125 -12.602 1 82.88 277 SER A N 1
ATOM 2149 C CA . SER A 1 277 ? -13.414 -33.125 -12.062 1 82.88 277 SER A CA 1
ATOM 2150 C C . SER A 1 277 ? -13.055 -33.5 -10.633 1 82.88 277 SER A C 1
ATOM 2152 O O . SER A 1 277 ? -13.938 -33.75 -9.797 1 82.88 277 SER A O 1
ATOM 2154 N N . HIS A 1 278 ? -11.828 -33.5 -10.391 1 85.19 278 HIS A N 1
ATOM 2155 C CA . HIS A 1 278 ? -11.367 -33.844 -9.047 1 85.19 278 HIS A CA 1
ATOM 2156 C C . HIS A 1 278 ? -11.82 -32.812 -8.031 1 85.19 278 HIS A C 1
ATOM 2158 O O . HIS A 1 278 ? -12.312 -33.156 -6.953 1 85.19 278 HIS A O 1
ATOM 2164 N N . THR A 1 279 ? -11.688 -31.641 -8.352 1 78.56 279 THR A N 1
ATOM 2165 C CA . THR A 1 279 ? -12.047 -30.578 -7.418 1 78.56 279 THR A CA 1
ATOM 2166 C C . THR A 1 279 ? -13.547 -30.562 -7.16 1 78.56 279 THR A C 1
ATOM 2168 O O . THR A 1 279 ? -13.992 -30.234 -6.055 1 78.56 279 THR A O 1
ATOM 2171 N N . SER A 1 280 ? -14.281 -30.969 -8.07 1 76.19 280 SER A N 1
ATOM 2172 C CA . SER A 1 280 ? -15.727 -30.953 -7.914 1 76.19 280 SER A CA 1
ATOM 2173 C C . SER A 1 280 ? -16.219 -32.156 -7.105 1 76.19 280 SER A C 1
ATOM 2175 O O . SER A 1 280 ? -17.172 -32.031 -6.332 1 76.19 280 SER A O 1
ATOM 2177 N N . ILE A 1 281 ? -15.5 -33.25 -7.246 1 74.94 281 ILE A N 1
ATOM 2178 C CA . ILE A 1 281 ? -15.992 -34.5 -6.617 1 74.94 281 ILE A CA 1
ATOM 2179 C C . ILE A 1 281 ? -15.422 -34.594 -5.203 1 74.94 281 ILE A C 1
ATOM 2181 O O . ILE A 1 281 ? -16.078 -35.125 -4.309 1 74.94 281 ILE A O 1
ATOM 2185 N N . SER A 1 282 ? -14.258 -34.062 -4.996 1 72.31 282 SER A N 1
ATOM 2186 C CA . SER A 1 282 ? -13.602 -34.25 -3.709 1 72.31 282 SER A CA 1
ATOM 2187 C C . SER A 1 282 ? -14.242 -33.406 -2.621 1 72.31 282 SER A C 1
ATOM 2189 O O . SER A 1 282 ? -14.203 -33.75 -1.441 1 72.31 282 SER A O 1
ATOM 2191 N N . ASN A 1 283 ? -14.805 -32.344 -2.967 1 62.81 283 ASN A N 1
ATOM 2192 C CA . ASN A 1 283 ? -15.367 -31.484 -1.938 1 62.81 283 ASN A CA 1
ATOM 2193 C C . ASN A 1 283 ? -16.75 -31.969 -1.504 1 62.81 283 ASN A C 1
ATOM 2195 O O . ASN A 1 283 ? -17.344 -31.406 -0.569 1 62.81 283 ASN A O 1
ATOM 2199 N N . ILE A 1 284 ? -17.25 -33.062 -2.113 1 62.88 284 ILE A N 1
ATOM 2200 C CA . ILE A 1 284 ? -18.578 -33.531 -1.76 1 62.88 284 ILE A CA 1
ATOM 2201 C C . ILE A 1 284 ? -18.469 -34.656 -0.729 1 62.88 284 ILE A C 1
ATOM 2203 O O . ILE A 1 284 ? -17.75 -35.625 -0.934 1 62.88 284 ILE A O 1
ATOM 2207 N N . HIS A 1 285 ? -18.922 -34.406 0.538 1 57.62 285 HIS A N 1
ATOM 2208 C CA . HIS A 1 285 ? -18.859 -35.344 1.651 1 57.62 285 HIS A CA 1
ATOM 2209 C C . HIS A 1 285 ? -19.641 -36.625 1.337 1 57.62 285 HIS A C 1
ATOM 2211 O O . HIS A 1 285 ? -20.672 -36.562 0.655 1 57.62 285 HIS A O 1
ATOM 2217 N N . ALA A 1 286 ? -19.062 -37.844 1.662 1 56.69 286 ALA A N 1
ATOM 2218 C CA . ALA A 1 286 ? -19.594 -39.188 1.458 1 56.69 286 ALA A CA 1
ATOM 2219 C C . ALA A 1 286 ? -20.984 -39.312 2.061 1 56.69 286 ALA A C 1
ATOM 2221 O O . ALA A 1 286 ? -21.828 -40.062 1.549 1 56.69 286 ALA A O 1
ATOM 2222 N N . GLN A 1 287 ? -21.219 -38.625 3.102 1 52.47 287 GLN A N 1
ATOM 2223 C CA . GLN A 1 287 ? -22.453 -38.875 3.832 1 52.47 287 GLN A CA 1
ATOM 2224 C C . GLN A 1 287 ? -23.672 -38.406 3.021 1 52.47 287 GLN A C 1
ATOM 2226 O O . GLN A 1 287 ? -24.75 -39 3.137 1 52.47 287 GLN A O 1
ATOM 2231 N N . ASN A 1 288 ? -23.516 -37.531 2.135 1 57.41 288 ASN A N 1
ATOM 2232 C CA . ASN A 1 288 ? -24.688 -36.969 1.464 1 57.41 288 ASN A CA 1
ATOM 2233 C C . ASN A 1 288 ? -24.938 -37.656 0.115 1 57.41 288 ASN A C 1
ATOM 2235 O O . ASN A 1 288 ? -25.672 -37.125 -0.72 1 57.41 288 ASN A O 1
ATOM 2239 N N . ALA A 1 289 ? -24.406 -38.938 0.008 1 70.06 289 ALA A N 1
ATOM 2240 C CA . ALA A 1 289 ? -24.422 -39.5 -1.34 1 70.06 289 ALA A CA 1
ATOM 2241 C C . ALA A 1 289 ? -25.484 -40.594 -1.461 1 70.06 289 ALA A C 1
ATOM 2243 O O . ALA A 1 289 ? -25.375 -41.469 -2.305 1 70.06 289 ALA A O 1
ATOM 2244 N N . THR A 1 290 ? -26.531 -40.562 -0.682 1 72.44 290 THR A N 1
ATOM 2245 C CA . THR A 1 290 ? -27.5 -41.656 -0.771 1 72.44 290 THR A CA 1
ATOM 2246 C C . THR A 1 290 ? -28.281 -41.594 -2.08 1 72.44 290 THR A C 1
ATOM 2248 O O . THR A 1 290 ? -28.469 -42.594 -2.752 1 72.44 290 THR A O 1
ATOM 2251 N N . LEU A 1 291 ? -28.641 -40.469 -2.502 1 76.69 291 LEU A N 1
ATOM 2252 C CA . LEU A 1 291 ? -29.391 -40.312 -3.744 1 76.69 291 LEU A CA 1
ATOM 2253 C C . LEU A 1 291 ? -28.547 -40.75 -4.941 1 76.69 291 LEU A C 1
ATOM 2255 O O . LEU A 1 291 ? -29.062 -41.406 -5.859 1 76.69 291 LEU A O 1
ATOM 2259 N N . PHE A 1 292 ? -27.469 -40.531 -4.848 1 82.56 292 PHE A N 1
ATOM 2260 C CA . PHE A 1 292 ? -26.578 -40.875 -5.938 1 82.56 292 PHE A CA 1
ATOM 2261 C C . PHE A 1 292 ? -26.391 -42.375 -6.02 1 82.56 292 PHE A C 1
ATOM 2263 O O . PHE A 1 292 ? -26.469 -42.969 -7.105 1 82.56 292 PHE A O 1
ATOM 2270 N N . LYS A 1 293 ? -26.234 -43.094 -4.895 1 80.44 293 LYS A N 1
ATOM 2271 C CA . LYS A 1 293 ? -25.953 -44.531 -4.84 1 80.44 293 LYS A CA 1
ATOM 2272 C C . LYS A 1 293 ? -27.172 -45.344 -5.254 1 80.44 293 LYS A C 1
ATOM 2274 O O . LYS A 1 293 ? -27.047 -46.375 -5.918 1 80.44 293 LYS A O 1
ATOM 2279 N N . GLU A 1 294 ? -28.281 -44.844 -4.977 1 79.56 294 GLU A N 1
ATOM 2280 C CA . GLU A 1 294 ? -29.5 -45.625 -5.176 1 79.56 294 GLU A CA 1
ATOM 2281 C C . GLU A 1 294 ? -30.141 -45.344 -6.527 1 79.56 294 GLU A C 1
ATOM 2283 O O . GLU A 1 294 ? -30.766 -46.219 -7.129 1 79.56 294 GLU A O 1
ATOM 2288 N N . TYR A 1 295 ? -29.906 -44.188 -7.047 1 82.44 295 TYR A N 1
ATOM 2289 C CA . TYR A 1 295 ? -30.656 -43.844 -8.234 1 82.44 295 TYR A CA 1
ATOM 2290 C C . TYR A 1 295 ? -29.75 -43.719 -9.453 1 82.44 295 TYR A C 1
ATOM 2292 O O . TYR A 1 295 ? -30.062 -44.25 -10.523 1 82.44 295 TYR A O 1
ATOM 2300 N N . PHE A 1 296 ? -28.703 -43.125 -9.398 1 85 296 PHE A N 1
ATOM 2301 C CA . PHE A 1 296 ? -27.906 -42.844 -10.586 1 85 296 PHE A CA 1
ATOM 2302 C C . PHE A 1 296 ? -26.922 -43.938 -10.875 1 85 296 PHE A C 1
ATOM 2304 O O . PHE A 1 296 ? -26.719 -44.312 -12.031 1 85 296 PHE A O 1
ATOM 2311 N N . LEU A 1 297 ? -26.375 -44.594 -9.922 1 84.88 297 LEU A N 1
ATOM 2312 C CA . LEU A 1 297 ? -25.219 -45.469 -10.086 1 84.88 297 LEU A CA 1
ATOM 2313 C C . LEU A 1 297 ? -25.625 -46.812 -10.695 1 84.88 297 LEU A C 1
ATOM 2315 O O . LEU A 1 297 ? -24.984 -47.281 -11.617 1 84.88 297 LEU A O 1
ATOM 2319 N N . PRO A 1 298 ? -26.719 -47.375 -10.352 1 81.88 298 PRO A N 1
ATOM 2320 C CA . PRO A 1 298 ? -26.984 -48.75 -10.797 1 81.88 298 PRO A CA 1
ATOM 2321 C C . PRO A 1 298 ? -27.203 -48.844 -12.305 1 81.88 298 PRO A C 1
ATOM 2323 O O . PRO A 1 298 ? -26.703 -49.781 -12.945 1 81.88 298 PRO A O 1
ATOM 2326 N N . SER A 1 299 ? -27.891 -47.969 -12.953 1 81.25 299 SER A N 1
ATOM 2327 C CA . SER A 1 299 ? -28.188 -48.062 -14.375 1 81.25 299 SER A CA 1
ATOM 2328 C C . SER A 1 299 ? -27 -47.594 -15.227 1 81.25 299 SER A C 1
ATOM 2330 O O . SER A 1 299 ? -26.906 -47.938 -16.406 1 81.25 299 SER A O 1
ATOM 2332 N N . THR A 1 300 ? -26.109 -46.906 -14.711 1 86.56 300 THR A N 1
ATOM 2333 C CA . THR A 1 300 ? -25.031 -46.344 -15.492 1 86.56 300 THR A CA 1
ATOM 2334 C C . THR A 1 300 ? -23.734 -47.094 -15.258 1 86.56 300 THR A C 1
ATOM 2336 O O . THR A 1 300 ? -22.719 -46.812 -15.93 1 86.56 300 THR A O 1
ATOM 2339 N N . LEU A 1 301 ? -23.688 -48.062 -14.492 1 86.94 301 LEU A N 1
ATOM 2340 C CA . LEU A 1 301 ? -22.438 -48.719 -14.109 1 86.94 301 LEU A CA 1
ATOM 2341 C C . LEU A 1 301 ? -21.859 -49.5 -15.273 1 86.94 301 LEU A C 1
ATOM 2343 O O . LEU A 1 301 ? -20.641 -49.5 -15.5 1 86.94 301 LEU A O 1
ATOM 2347 N N . LYS A 1 302 ? -22.641 -50.188 -16.094 1 82.69 302 LYS A N 1
ATOM 2348 C CA . LYS A 1 302 ? -22.141 -51 -17.188 1 82.69 302 LYS A CA 1
ATOM 2349 C C . LYS A 1 302 ? -21.516 -50.156 -18.281 1 82.69 302 LYS A C 1
ATOM 2351 O O . LYS A 1 302 ? -20.359 -50.375 -18.656 1 82.69 302 LYS A O 1
ATOM 2356 N N . PRO A 1 303 ? -22.25 -49.219 -18.75 1 85.81 303 PRO A N 1
ATOM 2357 C CA . PRO A 1 303 ? -21.594 -48.375 -19.75 1 85.81 303 PRO A CA 1
ATOM 2358 C C . PRO A 1 303 ? -20.391 -47.625 -19.188 1 85.81 303 PRO A C 1
ATOM 2360 O O . PRO A 1 303 ? -19.422 -47.344 -19.906 1 85.81 303 PRO A O 1
ATOM 2363 N N . PHE A 1 304 ? -20.422 -47.344 -17.984 1 89 304 PHE A N 1
ATOM 2364 C CA . PHE A 1 304 ? -19.312 -46.656 -17.344 1 89 304 PHE A CA 1
ATOM 2365 C C . PHE A 1 304 ? -18.078 -47.531 -17.281 1 89 304 PHE A C 1
ATOM 2367 O O . PHE A 1 304 ? -16.969 -47.094 -17.516 1 89 304 PHE A O 1
ATOM 2374 N N . GLN A 1 305 ? -18.266 -48.75 -17.016 1 85.38 305 GLN A N 1
ATOM 2375 C CA . GLN A 1 305 ? -17.156 -49.688 -16.922 1 85.38 305 GLN A CA 1
ATOM 2376 C C . GLN A 1 305 ? -16.562 -49.969 -18.312 1 85.38 305 GLN A C 1
ATOM 2378 O O . GLN A 1 305 ? -15.352 -50.125 -18.469 1 85.38 305 GLN A O 1
ATOM 2383 N N . ARG A 1 306 ? -17.391 -50 -19.344 1 85.38 306 ARG A N 1
ATOM 2384 C CA . ARG A 1 306 ? -16.891 -50.156 -20.703 1 85.38 306 ARG A CA 1
ATOM 2385 C C . ARG A 1 306 ? -16.047 -48.938 -21.125 1 85.38 306 ARG A C 1
ATOM 2387 O O . ARG A 1 306 ? -14.992 -49.094 -21.75 1 85.38 306 ARG A O 1
ATOM 2394 N N . MET A 1 307 ? -16.547 -47.844 -20.734 1 87.38 307 MET A N 1
ATOM 2395 C CA . MET A 1 307 ? -15.812 -46.625 -21.062 1 87.38 307 MET A CA 1
ATOM 2396 C C . MET A 1 307 ? -14.469 -46.594 -20.344 1 87.38 307 MET A C 1
ATOM 2398 O O . MET A 1 307 ? -13.469 -46.156 -20.906 1 87.38 307 MET A O 1
ATOM 2402 N N . ARG A 1 308 ? -14.422 -47.062 -19.156 1 87.12 308 ARG A N 1
ATOM 2403 C CA . ARG A 1 308 ? -13.188 -47.094 -18.375 1 87.12 308 ARG A CA 1
ATOM 2404 C C . ARG A 1 308 ? -12.141 -47.969 -19.047 1 87.12 308 ARG A C 1
ATOM 2406 O O . ARG A 1 308 ? -10.961 -47.625 -19.078 1 87.12 308 ARG A O 1
ATOM 2413 N N . ARG A 1 309 ? -12.562 -48.969 -19.594 1 84.75 309 ARG A N 1
ATOM 2414 C CA . ARG A 1 309 ? -11.656 -49.875 -20.297 1 84.75 309 ARG A CA 1
ATOM 2415 C C . ARG A 1 309 ? -11.148 -49.25 -21.594 1 84.75 309 ARG A C 1
ATOM 2417 O O . ARG A 1 309 ? -9.969 -49.406 -21.922 1 84.75 309 ARG A O 1
ATOM 2424 N N . ASP A 1 310 ? -12.055 -48.562 -22.234 1 87.38 310 ASP A N 1
ATOM 2425 C CA . ASP A 1 310 ? -11.648 -47.906 -23.484 1 87.38 310 ASP A CA 1
ATOM 2426 C C . ASP A 1 310 ? -10.641 -46.812 -23.203 1 87.38 310 ASP A C 1
ATOM 2428 O O . ASP A 1 310 ? -9.734 -46.562 -24 1 87.38 310 ASP A O 1
ATOM 2432 N N . ILE A 1 311 ? -10.828 -46.156 -22.094 1 89.44 311 ILE A N 1
ATOM 2433 C CA . ILE A 1 311 ? -9.898 -45.094 -21.719 1 89.44 311 ILE A CA 1
ATOM 2434 C C . ILE A 1 311 ? -8.508 -45.688 -21.469 1 89.44 311 ILE A C 1
ATOM 2436 O O . ILE A 1 311 ? -7.508 -45.156 -21.953 1 89.44 311 ILE A O 1
ATOM 2440 N N . ASP A 1 312 ? -8.461 -46.75 -20.828 1 86.31 312 ASP A N 1
ATOM 2441 C CA . ASP A 1 312 ? -7.18 -47.375 -20.531 1 86.31 312 ASP A CA 1
ATOM 2442 C C . ASP A 1 312 ? -6.504 -47.906 -21.797 1 86.31 312 ASP A C 1
ATOM 2444 O O . ASP A 1 312 ? -5.289 -47.75 -21.953 1 86.31 312 ASP A O 1
ATOM 2448 N N . MET A 1 313 ? -7.277 -48.344 -22.703 1 85.81 313 MET A N 1
ATOM 2449 C CA . MET A 1 313 ? -6.715 -48.875 -23.953 1 85.81 313 MET A CA 1
ATOM 2450 C C . MET A 1 313 ? -6.227 -47.719 -24.828 1 85.81 313 MET A C 1
ATOM 2452 O O . MET A 1 313 ? -5.195 -47.844 -25.5 1 85.81 313 MET A O 1
ATOM 2456 N N . ALA A 1 314 ? -7.02 -46.719 -24.828 1 89.38 314 ALA A N 1
ATOM 2457 C CA . ALA A 1 314 ? -6.605 -45.562 -25.625 1 89.38 314 ALA A CA 1
ATOM 2458 C C . ALA A 1 314 ? -5.297 -44.969 -25.094 1 89.38 314 ALA A C 1
ATOM 2460 O O . ALA A 1 314 ? -4.402 -44.656 -25.875 1 89.38 314 ALA A O 1
ATOM 2461 N N . ILE A 1 315 ? -5.141 -44.906 -23.781 1 90.25 315 ILE A N 1
ATOM 2462 C CA . ILE A 1 315 ? -3.934 -44.344 -23.188 1 90.25 315 ILE A CA 1
ATOM 2463 C C . ILE A 1 315 ? -2.756 -45.281 -23.422 1 90.25 315 ILE A C 1
ATOM 2465 O O . ILE A 1 315 ? -1.641 -44.844 -23.703 1 90.25 315 ILE A O 1
ATOM 2469 N N . GLN A 1 316 ? -3.004 -46.531 -23.422 1 85.44 316 GLN A N 1
ATOM 2470 C CA . GLN A 1 316 ? -1.94 -47.531 -23.656 1 85.44 316 GLN A CA 1
ATOM 2471 C C . GLN A 1 316 ? -1.459 -47.469 -25.094 1 85.44 316 GLN A C 1
ATOM 2473 O O . GLN A 1 316 ? -0.259 -47.562 -25.359 1 85.44 316 GLN A O 1
ATOM 2478 N N . GLU A 1 317 ? -2.369 -47.281 -25.953 1 86.56 317 GLU A N 1
ATOM 2479 C CA . GLU A 1 317 ? -1.973 -47.188 -27.359 1 86.56 317 GLU A CA 1
ATOM 2480 C C . GLU A 1 317 ? -1.191 -45.906 -27.641 1 86.56 317 GLU A C 1
ATOM 2482 O O . GLU A 1 317 ? -0.257 -45.906 -28.438 1 86.56 317 GLU A O 1
ATOM 2487 N N . ILE A 1 318 ? -1.622 -44.938 -27.031 1 89.88 318 ILE A N 1
ATOM 2488 C CA . ILE A 1 318 ? -0.881 -43.688 -27.188 1 89.88 318 ILE A CA 1
ATOM 2489 C C . ILE A 1 318 ? 0.514 -43.844 -26.594 1 89.88 318 ILE A C 1
ATOM 2491 O O . ILE A 1 318 ? 1.505 -43.406 -27.188 1 89.88 318 ILE A O 1
ATOM 2495 N N . SER A 1 319 ? 0.566 -44.469 -25.422 1 88.06 319 SER A N 1
ATOM 2496 C CA . SER A 1 319 ? 1.849 -44.688 -24.75 1 88.06 319 SER A CA 1
ATOM 2497 C C . SER A 1 319 ? 2.766 -45.594 -25.562 1 88.06 319 SER A C 1
ATOM 2499 O O . SER A 1 319 ? 3.977 -45.344 -25.625 1 88.06 319 SER A O 1
ATOM 2501 N N . GLU A 1 320 ? 2.162 -46.5 -26.234 1 83.31 320 GLU A N 1
ATOM 2502 C CA . GLU A 1 320 ? 2.955 -47.406 -27.062 1 83.31 320 GLU A CA 1
ATOM 2503 C C . GLU A 1 320 ? 3.463 -46.688 -28.312 1 83.31 320 GLU A C 1
ATOM 2505 O O . GLU A 1 320 ? 4.59 -46.938 -28.75 1 83.31 320 GLU A O 1
ATOM 2510 N N . ALA A 1 321 ? 2.596 -45.875 -28.75 1 84.94 321 ALA A N 1
ATOM 2511 C CA . ALA A 1 321 ? 3 -45.125 -29.938 1 84.94 321 ALA A CA 1
ATOM 2512 C C . ALA A 1 321 ? 4.129 -44.156 -29.609 1 84.94 321 ALA A C 1
ATOM 2514 O O . ALA A 1 321 ? 4.961 -43.844 -30.484 1 84.94 321 ALA A O 1
ATOM 2515 N N . LEU A 1 322 ? 4.176 -43.75 -28.391 1 86.38 322 LEU A N 1
ATOM 2516 C CA . LEU A 1 322 ? 5.219 -42.812 -27.984 1 86.38 322 LEU A CA 1
ATOM 2517 C C . LEU A 1 322 ? 6.449 -43.531 -27.484 1 86.38 322 LEU A C 1
ATOM 2519 O O . LEU A 1 322 ? 7.445 -42.906 -27.109 1 86.38 322 LEU A O 1
ATOM 2523 N N . GLY A 1 323 ? 6.516 -44.781 -27.516 1 72.94 323 GLY A N 1
ATOM 2524 C CA . GLY A 1 323 ? 7.684 -45.562 -27.172 1 72.94 323 GLY A CA 1
ATOM 2525 C C . GLY A 1 323 ? 7.621 -46.156 -25.781 1 72.94 323 GLY A C 1
ATOM 2526 O O . GLY A 1 323 ? 8.656 -46.5 -25.188 1 72.94 323 GLY A O 1
ATOM 2527 N N . GLY A 1 324 ? 6.461 -46.094 -25.125 1 66.19 324 GLY A N 1
ATOM 2528 C CA . GLY A 1 324 ? 6.332 -46.688 -23.797 1 66.19 324 GLY A CA 1
ATOM 2529 C C . GLY A 1 324 ? 6.227 -48.219 -23.844 1 66.19 324 GLY A C 1
ATOM 2530 O O . GLY A 1 324 ? 6.203 -48.812 -24.906 1 66.19 324 GLY A O 1
ATOM 2531 N N . PRO A 1 325 ? 6.492 -48.938 -22.641 1 56.81 325 PRO A N 1
ATOM 2532 C CA . PRO A 1 325 ? 6.414 -50.375 -22.625 1 56.81 325 PRO A CA 1
ATOM 2533 C C . PRO A 1 325 ? 5.043 -50.906 -23.031 1 56.81 325 PRO A C 1
ATOM 2535 O O . PRO A 1 325 ? 4.031 -50.25 -22.828 1 56.81 325 PRO A O 1
ATOM 2538 N N . PRO A 1 326 ? 5.035 -51.938 -23.859 1 47.56 326 PRO A N 1
ATOM 2539 C CA . PRO A 1 326 ? 3.744 -52.5 -24.297 1 47.56 326 PRO A CA 1
ATOM 2540 C C . PRO A 1 326 ? 2.834 -52.844 -23.125 1 47.56 326 PRO A C 1
ATOM 2542 O O . PRO A 1 326 ? 3.309 -53.031 -22 1 47.56 326 PRO A O 1
ATOM 2545 N N . ALA A 1 327 ? 1.479 -52.844 -23.25 1 47.28 327 ALA A N 1
ATOM 2546 C CA . ALA A 1 327 ? 0.4 -53.062 -22.297 1 47.28 327 ALA A CA 1
ATOM 2547 C C . ALA A 1 327 ? 0.697 -54.281 -21.406 1 47.28 327 ALA A C 1
ATOM 2549 O O . ALA A 1 327 ? 0.328 -54.312 -20.234 1 47.28 327 ALA A O 1
ATOM 2550 N N . GLN A 1 328 ? 1.252 -55.375 -21.875 1 39.56 328 GLN A N 1
ATOM 2551 C CA . GLN A 1 328 ? 1.414 -56.656 -21.172 1 39.56 328 GLN A CA 1
ATOM 2552 C C . GLN A 1 328 ? 2.43 -56.531 -20.031 1 39.56 328 GLN A C 1
ATOM 2554 O O . GLN A 1 328 ? 2.32 -57.219 -19.016 1 39.56 328 GLN A O 1
ATOM 2559 N N . THR A 1 329 ? 3.469 -55.812 -20.172 1 38.44 329 THR A N 1
ATOM 2560 C CA . THR A 1 329 ? 4.516 -55.719 -19.172 1 38.44 329 THR A CA 1
ATOM 2561 C C . THR A 1 329 ? 4.078 -54.781 -18.031 1 38.44 329 THR A C 1
ATOM 2563 O O . THR A 1 329 ? 4.715 -54.75 -16.969 1 38.44 329 THR A O 1
ATOM 2566 N N . LEU A 1 330 ? 3.361 -53.875 -18.203 1 36.53 330 LEU A N 1
ATOM 2567 C CA . LEU A 1 330 ? 2.906 -53.094 -17.078 1 36.53 330 LEU A CA 1
ATOM 2568 C C . LEU A 1 330 ? 2.131 -53.938 -16.078 1 36.53 330 LEU A C 1
ATOM 2570 O O . LEU A 1 330 ? 1.766 -53.469 -15 1 36.53 330 LEU A O 1
ATOM 2574 N N . ARG A 1 331 ? 1.517 -55.062 -16.422 1 36.19 331 ARG A N 1
ATOM 2575 C CA . ARG A 1 331 ? 0.786 -56 -15.602 1 36.19 331 ARG A CA 1
ATOM 2576 C C . ARG A 1 331 ? 1.734 -56.781 -14.688 1 36.19 331 ARG A C 1
ATOM 2578 O O . ARG A 1 331 ? 1.312 -57.344 -13.672 1 36.19 331 ARG A O 1
ATOM 2585 N N . SER A 1 332 ? 2.863 -57.438 -15.211 1 30.89 332 SER A N 1
ATOM 2586 C CA . SER A 1 332 ? 3.707 -58.25 -14.352 1 30.89 332 SER A CA 1
ATOM 2587 C C . SER A 1 332 ? 4.512 -57.406 -13.375 1 30.89 332 SER A C 1
ATOM 2589 O O . SER A 1 332 ? 4.918 -56.281 -13.703 1 30.89 332 SER A O 1
ATOM 2591 N N . THR A 1 333 ? 4.348 -57.688 -12.023 1 31.8 333 THR A N 1
ATOM 2592 C CA . THR A 1 333 ? 4.91 -57.094 -10.812 1 31.8 333 THR A CA 1
ATOM 2593 C C . THR A 1 333 ? 6.367 -56.688 -11.031 1 31.8 333 THR A C 1
ATOM 2595 O O . THR A 1 333 ? 6.938 -55.938 -10.242 1 31.8 333 THR A O 1
ATOM 2598 N N . GLU A 1 334 ? 7.336 -57.656 -11.57 1 29.2 334 GLU A N 1
ATOM 2599 C CA . GLU A 1 334 ? 8.773 -57.562 -11.375 1 29.2 334 GLU A CA 1
ATOM 2600 C C . GLU A 1 334 ? 9.383 -56.469 -12.25 1 29.2 334 GLU A C 1
ATOM 2602 O O . GLU A 1 334 ? 9.516 -56.625 -13.461 1 29.2 334 GLU A O 1
ATOM 2607 N N . PHE A 1 335 ? 8.992 -55.281 -12.164 1 30.33 335 PHE A N 1
ATOM 2608 C CA . PHE A 1 335 ? 9.797 -54.188 -12.703 1 30.33 335 PHE A CA 1
ATOM 2609 C C . PHE A 1 335 ? 11.281 -54.438 -12.43 1 30.33 335 PHE A C 1
ATOM 2611 O O . PHE A 1 335 ? 11.734 -54.312 -11.289 1 30.33 335 PHE A O 1
ATOM 2618 N N . ASN A 1 336 ? 11.914 -55.469 -12.992 1 28.83 336 ASN A N 1
ATOM 2619 C CA . ASN A 1 336 ? 13.367 -55.5 -12.914 1 28.83 336 ASN A CA 1
ATOM 2620 C C . ASN A 1 336 ? 13.969 -54.125 -13.289 1 28.83 336 ASN A C 1
ATOM 2622 O O . ASN A 1 336 ? 13.852 -53.688 -14.43 1 28.83 336 ASN A O 1
ATOM 2626 N N . SER A 1 337 ? 14 -53.219 -12.383 1 33.16 337 SER A N 1
ATOM 2627 C CA . SER A 1 337 ? 14.664 -51.906 -12.344 1 33.16 337 SER A CA 1
ATOM 2628 C C . SER A 1 337 ? 15.922 -51.906 -13.203 1 33.16 337 SER A C 1
ATOM 2630 O O . SER A 1 337 ? 16.516 -50.844 -13.438 1 33.16 337 SER A O 1
ATOM 2632 N N . ASN A 1 338 ? 16.625 -53.062 -13.453 1 30.47 338 ASN A N 1
ATOM 2633 C CA . ASN A 1 338 ? 17.953 -53.062 -14.047 1 30.47 338 ASN A CA 1
ATOM 2634 C C . ASN A 1 338 ? 17.891 -52.969 -15.57 1 30.47 338 ASN A C 1
ATOM 2636 O O . ASN A 1 338 ? 18.875 -53.25 -16.25 1 30.47 338 ASN A O 1
ATOM 2640 N N . LEU A 1 339 ? 16.734 -53.25 -16.281 1 31.89 339 LEU A N 1
ATOM 2641 C CA . LEU A 1 339 ? 16.938 -53.344 -17.719 1 31.89 339 LEU A CA 1
ATOM 2642 C C . LEU A 1 339 ? 17.266 -51.969 -18.297 1 31.89 339 LEU A C 1
ATOM 2644 O O . LEU A 1 339 ? 16.641 -50.969 -17.938 1 31.89 339 LEU A O 1
ATOM 2648 N N . PRO A 1 340 ? 18.438 -51.781 -18.969 1 33.44 340 PRO A N 1
ATOM 2649 C CA . PRO A 1 340 ? 18.859 -50.531 -19.594 1 33.44 340 PRO A CA 1
ATOM 2650 C C . PRO A 1 340 ? 17.781 -49.938 -20.469 1 33.44 340 PRO A C 1
ATOM 2652 O O . PRO A 1 340 ? 17 -50.656 -21.109 1 33.44 340 PRO A O 1
ATOM 2655 N N . PRO A 1 341 ? 17.203 -48.812 -20.156 1 36.44 341 PRO A N 1
ATOM 2656 C CA . PRO A 1 341 ? 16.172 -48.125 -20.938 1 36.44 341 PRO A CA 1
ATOM 2657 C C . PRO A 1 341 ? 16.484 -48.125 -22.438 1 36.44 341 PRO A C 1
ATOM 2659 O O . PRO A 1 341 ? 17.438 -47.5 -22.875 1 36.44 341 PRO A O 1
ATOM 2662 N N . LYS A 1 342 ? 16.438 -49.281 -23.172 1 39.12 342 LYS A N 1
ATOM 2663 C CA . LYS A 1 342 ? 16.656 -49.25 -24.609 1 39.12 342 LYS A CA 1
ATOM 2664 C C . LYS A 1 342 ? 15.727 -48.25 -25.297 1 39.12 342 LYS A C 1
ATOM 2666 O O . LYS A 1 342 ? 14.633 -48 -24.812 1 39.12 342 LYS A O 1
ATOM 2671 N N . ASP A 1 343 ? 16.281 -47.438 -26.078 1 39.5 343 ASP A N 1
ATOM 2672 C CA . ASP A 1 343 ? 15.555 -46.5 -26.938 1 39.5 343 ASP A CA 1
ATOM 2673 C C . ASP A 1 343 ? 14.328 -47.156 -27.562 1 39.5 343 ASP A C 1
ATOM 2675 O O . ASP A 1 343 ? 14.43 -48.25 -28.125 1 39.5 343 ASP A O 1
ATOM 2679 N N . PRO A 1 344 ? 13.133 -46.969 -27.078 1 40.19 344 PRO A N 1
ATOM 2680 C CA . PRO A 1 344 ? 11.891 -47.625 -27.516 1 40.19 344 PRO A CA 1
ATOM 2681 C C . PRO A 1 344 ? 11.812 -47.812 -29.016 1 40.19 344 PRO A C 1
ATOM 2683 O O . PRO A 1 344 ? 11.008 -48.625 -29.5 1 40.19 344 PRO A O 1
ATOM 2686 N N . GLU A 1 345 ? 12.438 -46.938 -29.75 1 37.66 345 GLU A N 1
ATOM 2687 C CA . GLU A 1 345 ? 12.242 -47.125 -31.188 1 37.66 345 GLU A CA 1
ATOM 2688 C C . GLU A 1 345 ? 12.914 -48.406 -31.672 1 37.66 345 GLU A C 1
ATOM 2690 O O . GLU A 1 345 ? 12.555 -48.938 -32.719 1 37.66 345 GLU A O 1
ATOM 2695 N N . LYS A 1 346 ? 14.055 -48.844 -31.203 1 40.44 346 LYS A N 1
ATOM 2696 C CA . LYS A 1 346 ? 14.781 -49.969 -31.828 1 40.44 346 LYS A CA 1
ATOM 2697 C C . LYS A 1 346 ? 14.203 -51.312 -31.422 1 40.44 346 LYS A C 1
ATOM 2699 O O . LYS A 1 346 ? 14.797 -52.344 -31.703 1 40.44 346 LYS A O 1
ATOM 2704 N N . ALA A 1 347 ? 13.219 -51.438 -30.562 1 36.31 347 ALA A N 1
ATOM 2705 C CA . ALA A 1 347 ? 12.875 -52.781 -30.156 1 36.31 347 ALA A CA 1
ATOM 2706 C C . ALA A 1 347 ? 12.18 -53.531 -31.281 1 36.31 347 ALA A C 1
ATOM 2708 O O . ALA A 1 347 ? 10.961 -53.438 -31.453 1 36.31 347 ALA A O 1
ATOM 2709 N N . VAL A 1 348 ? 12.797 -53.594 -32.531 1 31.06 348 VAL A N 1
ATOM 2710 C CA . VAL A 1 348 ? 12.023 -54.375 -33.5 1 31.06 348 VAL A CA 1
ATOM 2711 C C . VAL A 1 348 ? 11.797 -55.781 -32.969 1 31.06 348 VAL A C 1
ATOM 2713 O O . VAL A 1 348 ? 10.672 -56.281 -32.938 1 31.06 348 VAL A O 1
ATOM 2716 N N . THR A 1 349 ? 12.82 -56.781 -33.312 1 27.81 349 THR A N 1
ATOM 2717 C CA . THR A 1 349 ? 12.516 -58.062 -33.906 1 27.81 349 THR A CA 1
ATOM 2718 C C . THR A 1 349 ? 12.148 -59.094 -32.844 1 27.81 349 THR A C 1
ATOM 2720 O O . THR A 1 349 ? 12.867 -59.25 -31.859 1 27.81 349 THR A O 1
ATOM 2723 N N . PRO A 1 350 ? 10.906 -59.688 -32.781 1 28.05 350 PRO A N 1
ATOM 2724 C CA . PRO A 1 350 ? 10.328 -60.688 -31.875 1 28.05 350 PRO A CA 1
ATOM 2725 C C . PRO A 1 350 ? 11.102 -62 -31.875 1 28.05 350 PRO A C 1
ATOM 2727 O O . PRO A 1 350 ? 11.234 -62.656 -32.906 1 28.05 350 PRO A O 1
ATOM 2730 N N . ALA A 1 351 ? 12.32 -62.156 -31.422 1 25.62 351 ALA A N 1
ATOM 2731 C CA . ALA A 1 351 ? 12.859 -63.531 -31.484 1 25.62 351 ALA A CA 1
ATOM 2732 C C . ALA A 1 351 ? 11.945 -64.5 -30.766 1 25.62 351 ALA A C 1
ATOM 2734 O O . ALA A 1 351 ? 11.336 -64.188 -29.734 1 25.62 351 ALA A O 1
ATOM 2735 N N . ALA A 1 352 ? 11.492 -65.688 -31.438 1 25.39 352 ALA A N 1
ATOM 2736 C CA . ALA A 1 352 ? 10.562 -66.812 -31.312 1 25.39 352 ALA A CA 1
ATOM 2737 C C . ALA A 1 352 ? 10.875 -67.625 -30.062 1 25.39 352 ALA A C 1
ATOM 2739 O O . ALA A 1 352 ? 10.266 -68.688 -29.859 1 25.39 352 ALA A O 1
ATOM 2740 N N . THR A 1 353 ? 11.867 -67.375 -29.156 1 23.22 353 THR A N 1
ATOM 2741 C CA . THR A 1 353 ? 12.336 -68.562 -28.453 1 23.22 353 THR A CA 1
ATOM 2742 C C . THR A 1 353 ? 11.227 -69.125 -27.562 1 23.22 353 THR A C 1
ATOM 2744 O O . THR A 1 353 ? 10.539 -68.375 -26.875 1 23.22 353 THR A O 1
ATOM 2747 N N . GLY A 1 354 ? 10.641 -70.438 -27.781 1 21.38 354 GLY A N 1
ATOM 2748 C CA . GLY A 1 354 ? 9.641 -71.438 -27.391 1 21.38 354 GLY A CA 1
ATOM 2749 C C . GLY A 1 354 ? 9.727 -71.812 -25.922 1 21.38 354 GLY A C 1
ATOM 2750 O O . GLY A 1 354 ? 8.953 -72.688 -25.453 1 21.38 354 GLY A O 1
ATOM 2751 N N . ALA A 1 355 ? 10.812 -71.688 -25.156 1 22.75 355 ALA A N 1
ATOM 2752 C CA . ALA A 1 355 ? 10.93 -72.75 -24.172 1 22.75 355 ALA A CA 1
ATOM 2753 C C . ALA A 1 355 ? 9.812 -72.625 -23.125 1 22.75 355 ALA A C 1
ATOM 2755 O O . ALA A 1 355 ? 9.398 -71.562 -22.75 1 22.75 355 ALA A O 1
ATOM 2756 N N . PRO A 1 356 ? 8.992 -73.688 -22.938 1 21.53 356 PRO A N 1
ATOM 2757 C CA . PRO A 1 356 ? 7.758 -73.938 -22.188 1 21.53 356 PRO A CA 1
ATOM 2758 C C . PRO A 1 356 ? 7.914 -73.688 -20.688 1 21.53 356 PRO A C 1
ATOM 2760 O O . PRO A 1 356 ? 8.898 -74.125 -20.078 1 21.53 356 PRO A O 1
ATOM 2763 N N . TYR A 1 357 ? 7.695 -72.5 -20.234 1 20.53 357 TYR A N 1
ATOM 2764 C CA . TYR A 1 357 ? 7.922 -72.188 -18.828 1 20.53 357 TYR A CA 1
ATOM 2765 C C . TYR A 1 357 ? 7.09 -73.062 -17.906 1 20.53 357 TYR A C 1
ATOM 2767 O O . TYR A 1 357 ? 5.879 -73.188 -18.094 1 20.53 357 TYR A O 1
ATOM 2775 N N . PRO A 1 358 ? 7.664 -74.125 -17.391 1 22 358 PRO A N 1
ATOM 2776 C CA . PRO A 1 358 ? 6.883 -75.062 -16.578 1 22 358 PRO A CA 1
ATOM 2777 C C . PRO A 1 358 ? 6.172 -74.375 -15.414 1 22 358 PRO A C 1
ATOM 2779 O O . PRO A 1 358 ? 6.703 -73.438 -14.844 1 22 358 PRO A O 1
ATOM 2782 N N . THR A 1 359 ? 4.82 -74.25 -15.43 1 20.97 359 THR A N 1
ATOM 2783 C CA . THR A 1 359 ? 3.756 -73.688 -14.609 1 20.97 359 THR A CA 1
ATOM 2784 C C . THR A 1 359 ? 3.809 -74.312 -13.195 1 20.97 359 THR A C 1
ATOM 2786 O O . THR A 1 359 ? 2.877 -74.125 -12.406 1 20.97 359 THR A O 1
ATOM 2789 N N . THR A 1 360 ? 5.004 -74.562 -12.531 1 20 360 THR A N 1
ATOM 2790 C CA . THR A 1 360 ? 4.754 -75.312 -11.305 1 20 360 THR A CA 1
ATOM 2791 C C . THR A 1 360 ? 3.854 -74.5 -10.359 1 20 360 THR A C 1
ATOM 2793 O O . THR A 1 360 ? 4.023 -73.312 -10.203 1 20 360 THR A O 1
ATOM 2796 N N . VAL A 1 361 ? 2.559 -75 -10.047 1 21.27 361 VAL A N 1
ATOM 2797 C CA . VAL A 1 361 ? 1.293 -74.75 -9.352 1 21.27 361 VAL A CA 1
ATOM 2798 C C . VAL A 1 361 ? 1.554 -74.5 -7.867 1 21.27 361 VAL A C 1
ATOM 2800 O O . VAL A 1 361 ? 0.632 -74.188 -7.121 1 21.27 361 VAL A O 1
ATOM 2803 N N . ARG A 1 362 ? 2.652 -74.688 -7.133 1 21.34 362 ARG A N 1
ATOM 2804 C CA . ARG A 1 362 ? 2.439 -75.25 -5.797 1 21.34 362 ARG A CA 1
ATOM 2805 C C . ARG A 1 362 ? 1.828 -74.188 -4.871 1 21.34 362 ARG A C 1
ATOM 2807 O O . ARG A 1 362 ? 0.938 -74.5 -4.078 1 21.34 362 ARG A O 1
ATOM 2814 N N . GLY A 1 363 ? 2.541 -73.062 -4.52 1 20.48 363 GLY A N 1
ATOM 2815 C CA . GLY A 1 363 ? 2.492 -72.688 -3.125 1 20.48 363 GLY A CA 1
ATOM 2816 C C . GLY A 1 363 ? 1.228 -71.938 -2.764 1 20.48 363 GLY A C 1
ATOM 2817 O O . GLY A 1 363 ? 1.073 -70.75 -3.121 1 20.48 363 GLY A O 1
ATOM 2818 N N . GLU A 1 364 ? -0.051 -72.5 -2.922 1 20.97 364 GLU A N 1
ATOM 2819 C CA . GLU A 1 364 ? -1.396 -72.062 -2.555 1 20.97 364 GLU A CA 1
ATOM 2820 C C . GLU A 1 364 ? -1.464 -71.625 -1.084 1 20.97 364 GLU A C 1
ATOM 2822 O O . GLU A 1 364 ? -2.369 -70.938 -0.676 1 20.97 364 GLU A O 1
ATOM 2827 N N . GLN A 1 365 ? -0.89 -72.312 -0.134 1 19.59 365 GLN A N 1
ATOM 2828 C CA . GLN A 1 365 ? -1.553 -72.625 1.13 1 19.59 365 GLN A CA 1
ATOM 2829 C C . GLN A 1 365 ? -1.773 -71.375 1.951 1 19.59 365 GLN A C 1
ATOM 2831 O O . GLN A 1 365 ? -2.859 -71.125 2.496 1 19.59 365 GLN A O 1
ATOM 2836 N N . ASP A 1 366 ? -0.743 -70.75 2.641 1 20 366 ASP A N 1
ATOM 2837 C CA . ASP A 1 366 ? -0.843 -70.438 4.051 1 20 366 ASP A CA 1
ATOM 2838 C C . ASP A 1 366 ? -1.498 -69.062 4.219 1 20 366 ASP A C 1
ATOM 2840 O O . ASP A 1 366 ? -1.397 -68.438 5.285 1 20 366 ASP A O 1
ATOM 2844 N N . LEU A 1 367 ? -1.947 -68.438 3.174 1 18.33 367 LEU A N 1
ATOM 2845 C CA . LEU A 1 367 ? -2.307 -67.062 3.418 1 18.33 367 LEU A CA 1
ATOM 2846 C C . LEU A 1 367 ? -3.521 -66.938 4.332 1 18.33 367 LEU A C 1
ATOM 2848 O O . LEU A 1 367 ? -4.086 -65.875 4.512 1 18.33 367 LEU A O 1
ATOM 2852 N N . ARG A 1 368 ? -4.156 -68.062 4.656 1 20.55 368 ARG A N 1
ATOM 2853 C CA . ARG A 1 368 ? -5.477 -67.938 5.27 1 20.55 368 ARG A CA 1
ATOM 2854 C C . ARG A 1 368 ? -5.383 -67.375 6.668 1 20.55 368 ARG A C 1
ATOM 2856 O O . ARG A 1 368 ? -6.332 -66.75 7.148 1 20.55 368 ARG A O 1
ATOM 2863 N N . LYS A 1 369 ? -4.539 -67.75 7.57 1 20.45 369 LYS A N 1
ATOM 2864 C CA . LYS A 1 369 ? -4.938 -67.812 8.977 1 20.45 369 LYS A CA 1
ATOM 2865 C C . LYS A 1 369 ? -5.047 -66.438 9.57 1 20.45 369 LYS A C 1
ATOM 2867 O O . LYS A 1 369 ? -5.879 -66.188 10.445 1 20.45 369 LYS A O 1
ATOM 2872 N N . ARG A 1 370 ? -4.066 -65.5 9.492 1 20.2 370 ARG A N 1
ATOM 2873 C CA . ARG A 1 370 ? -3.949 -64.625 10.656 1 20.2 370 ARG A CA 1
ATOM 2874 C C . ARG A 1 370 ? -5.02 -63.531 10.633 1 20.2 370 ARG A C 1
ATOM 2876 O O . ARG A 1 370 ? -4.812 -62.469 10.055 1 20.2 370 ARG A O 1
ATOM 2883 N N . ALA A 1 371 ? -6.27 -63.719 10.242 1 19.83 371 ALA A N 1
ATOM 2884 C CA . ALA A 1 371 ? -7.293 -62.656 10.25 1 19.83 371 ALA A CA 1
ATOM 2885 C C . ALA A 1 371 ? -7.555 -62.156 11.672 1 19.83 371 ALA A C 1
ATOM 2887 O O . ALA A 1 371 ? -8.352 -61.25 11.875 1 19.83 371 ALA A O 1
ATOM 2888 N N . LEU A 1 372 ? -7.312 -62.844 12.812 1 18.42 372 LEU A N 1
ATOM 2889 C CA . LEU A 1 372 ? -8.195 -62.781 13.969 1 18.42 372 LEU A CA 1
ATOM 2890 C C . LEU A 1 372 ? -7.977 -61.469 14.727 1 18.42 372 LEU A C 1
ATOM 2892 O O . LEU A 1 372 ? -8.922 -60.875 15.266 1 18.42 372 LEU A O 1
ATOM 2896 N N . GLY A 1 373 ? -6.836 -61.125 15.391 1 19.58 373 GLY A N 1
ATOM 2897 C CA . GLY A 1 373 ? -6.938 -60.656 16.766 1 19.58 373 GLY A CA 1
ATOM 2898 C C . GLY A 1 373 ? -7.465 -59.219 16.859 1 19.58 373 GLY A C 1
ATOM 2899 O O . GLY A 1 373 ? -7.426 -58.469 15.875 1 19.58 373 GLY A O 1
ATOM 2900 N N . ASN A 1 374 ? -8.141 -58.719 18.047 1 18.72 374 ASN A N 1
ATOM 2901 C CA . ASN A 1 374 ? -9.141 -57.875 18.672 1 18.72 374 ASN A CA 1
ATOM 2902 C C . ASN A 1 374 ? -8.672 -56.438 18.781 1 18.72 374 ASN A C 1
ATOM 2904 O O . ASN A 1 374 ? -9.484 -55.5 18.75 1 18.72 374 ASN A O 1
ATOM 2908 N N . SER A 1 375 ? -7.473 -56.062 19.422 1 20.22 375 SER A N 1
ATOM 2909 C CA . SER A 1 375 ? -7.484 -55.125 20.547 1 20.22 375 SER A CA 1
ATOM 2910 C C . SER A 1 375 ? -7.699 -53.688 20.062 1 20.22 375 SER A C 1
ATOM 2912 O O . SER A 1 375 ? -7.164 -53.312 19.016 1 20.22 375 SER A O 1
ATOM 2914 N N . SER A 1 376 ? -8.688 -52.875 20.625 1 19.62 376 SER A N 1
ATOM 2915 C CA . SER A 1 376 ? -9.469 -51.656 20.484 1 19.62 376 SER A CA 1
ATOM 2916 C C . SER A 1 376 ? -8.602 -50.406 20.719 1 19.62 376 SER A C 1
ATOM 2918 O O . SER A 1 376 ? -9.086 -49.281 20.641 1 19.62 376 SER A O 1
ATOM 2920 N N . PHE A 1 377 ? -7.359 -50.406 21.25 1 19.97 377 PHE A N 1
ATOM 2921 C CA . PHE A 1 377 ? -7.031 -49.312 22.156 1 19.97 377 PHE A CA 1
ATOM 2922 C C . PHE A 1 377 ? -7.066 -47.969 21.438 1 19.97 377 PHE A C 1
ATOM 2924 O O . PHE A 1 377 ? -6.684 -47.906 20.266 1 19.97 377 PHE A O 1
ATOM 2931 N N . THR A 1 378 ? -7.754 -46.875 22.062 1 20.09 378 THR A N 1
ATOM 2932 C CA . THR A 1 378 ? -8.25 -45.5 21.875 1 20.09 378 THR A CA 1
ATOM 2933 C C . THR A 1 378 ? -7.09 -44.531 21.703 1 20.09 378 THR A C 1
ATOM 2935 O O . THR A 1 378 ? -6.426 -44.188 22.688 1 20.09 378 THR A O 1
ATOM 2938 N N . ARG A 1 379 ? -6.133 -44.688 20.875 1 21.39 379 ARG A N 1
ATOM 2939 C CA . ARG A 1 379 ? -4.996 -43.781 21.031 1 21.39 379 ARG A CA 1
ATOM 2940 C C . ARG A 1 379 ? -5.414 -42.312 20.781 1 21.39 379 ARG A C 1
ATOM 2942 O O . ARG A 1 3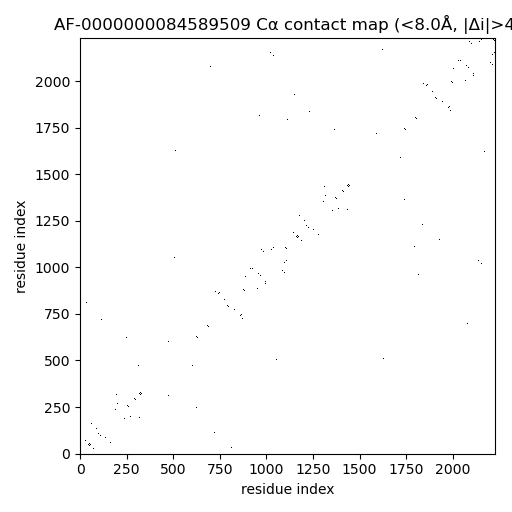79 ? -6.078 -42.031 19.797 1 21.39 379 ARG A O 1
ATOM 2949 N N . PRO A 1 380 ? -5.391 -41.469 21.906 1 21.95 380 PRO A N 1
ATOM 2950 C CA . PRO A 1 380 ? -5.781 -40.031 21.938 1 21.95 380 PRO A CA 1
ATOM 2951 C C . PRO A 1 380 ? -5.023 -39.188 20.938 1 21.95 380 PRO A C 1
ATOM 2953 O O . PRO A 1 380 ? -3.844 -39.438 20.672 1 21.95 380 PRO A O 1
ATOM 2956 N N . VAL A 1 381 ? -5.773 -38.594 20 1 21.53 381 VAL A N 1
ATOM 2957 C CA . VAL A 1 381 ? -5.422 -37.75 18.859 1 21.53 381 VAL A CA 1
ATOM 2958 C C . VAL A 1 381 ? -4.77 -36.469 19.375 1 21.53 381 VAL A C 1
ATOM 2960 O O . VAL A 1 381 ? -5.445 -35.562 19.891 1 21.53 381 VAL A O 1
ATOM 2963 N N . THR A 1 382 ? -3.713 -36.531 20.25 1 23.69 382 THR A N 1
ATOM 2964 C CA . THR A 1 382 ? -3.133 -35.281 20.688 1 23.69 382 THR A CA 1
ATOM 2965 C C . THR A 1 382 ? -2.756 -34.406 19.5 1 23.69 382 THR A C 1
ATOM 2967 O O . THR A 1 382 ? -2.17 -34.875 18.531 1 23.69 382 THR A O 1
ATOM 2970 N N . GLY A 1 383 ? -3.467 -33.25 19.281 1 22.69 383 GLY A N 1
ATOM 2971 C CA . GLY A 1 383 ? -3.664 -32.188 18.312 1 22.69 383 GLY A CA 1
ATOM 2972 C C . GLY A 1 383 ? -2.393 -31.406 18 1 22.69 383 GLY A C 1
ATOM 2973 O O . GLY A 1 383 ? -2.441 -30.312 17.422 1 22.69 383 GLY A O 1
ATOM 2974 N N . ASN A 1 384 ? -1.291 -31.641 18.719 1 24.23 384 ASN A N 1
ATOM 2975 C CA . ASN A 1 384 ? -0.272 -30.625 18.516 1 24.23 384 ASN A CA 1
ATOM 2976 C C . ASN A 1 384 ? 0.21 -30.578 17.062 1 24.23 384 ASN A C 1
ATOM 2978 O O . ASN A 1 384 ? 0.876 -31.516 16.609 1 24.23 384 ASN A O 1
ATOM 2982 N N . ASP A 1 385 ? -0.592 -30.047 16.156 1 24.22 385 ASP A N 1
ATOM 2983 C CA . ASP A 1 385 ? -0.368 -29.922 14.719 1 24.22 385 ASP A CA 1
ATOM 2984 C C . ASP A 1 385 ? 0.977 -29.266 14.43 1 24.22 385 ASP A C 1
ATOM 2986 O O . ASP A 1 385 ? 1.125 -28.047 14.586 1 24.22 385 ASP A O 1
ATOM 2990 N N . THR A 1 386 ? 2.09 -29.812 14.93 1 25.47 386 THR A N 1
ATOM 2991 C CA . THR A 1 386 ? 3.426 -29.344 14.57 1 25.47 386 THR A CA 1
ATOM 2992 C C . THR A 1 386 ? 3.545 -29.141 13.062 1 25.47 386 THR A C 1
ATOM 2994 O O . THR A 1 386 ? 2.938 -29.891 12.289 1 25.47 386 THR A O 1
ATOM 2997 N N . PRO A 1 387 ? 4.09 -27.969 12.625 1 26.91 387 PRO A N 1
ATOM 2998 C CA . PRO A 1 387 ? 4.207 -27.562 11.227 1 26.91 387 PRO A CA 1
ATOM 2999 C C . PRO A 1 387 ? 4.777 -28.672 10.344 1 26.91 387 PRO A C 1
ATOM 3001 O O . PR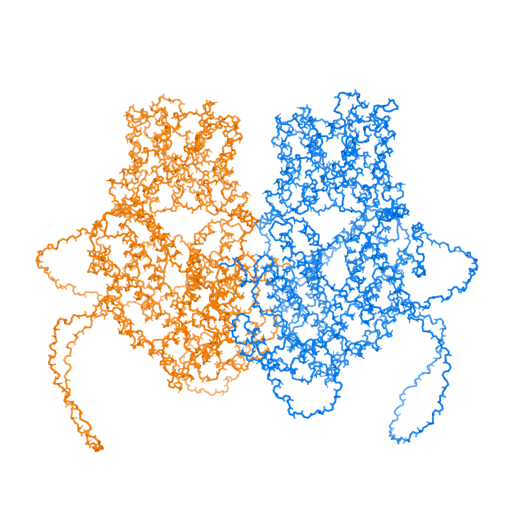O A 1 387 ? 5.398 -29.609 10.844 1 26.91 387 PRO A O 1
ATOM 3004 N N . ALA A 1 388 ? 4.52 -28.578 8.953 1 30.02 388 ALA A N 1
ATOM 3005 C CA . ALA A 1 388 ? 4.863 -29.438 7.82 1 30.02 388 ALA A CA 1
ATOM 3006 C C . ALA A 1 388 ? 6.336 -29.812 7.855 1 30.02 388 ALA A C 1
ATOM 3008 O O . ALA A 1 388 ? 7.215 -28.969 7.742 1 30.02 388 ALA A O 1
ATOM 3009 N N . ALA A 1 389 ? 6.844 -30.719 8.586 1 29.44 389 ALA A N 1
ATOM 3010 C CA . ALA A 1 389 ? 8.102 -31.453 8.508 1 29.44 389 ALA A CA 1
ATOM 3011 C C . ALA A 1 389 ? 8.508 -31.703 7.059 1 29.44 389 ALA A C 1
ATOM 3013 O O . ALA A 1 389 ? 7.645 -31.875 6.195 1 29.44 389 ALA A O 1
ATOM 3014 N N . VAL A 1 390 ? 9.742 -31.094 6.648 1 33.19 390 VAL A N 1
ATOM 3015 C CA . VAL A 1 390 ? 10.438 -31.531 5.445 1 33.19 390 VAL A CA 1
ATOM 3016 C C . VAL A 1 390 ? 10.094 -33 5.16 1 33.19 390 VAL A C 1
ATOM 3018 O O . VAL A 1 390 ? 10.352 -33.875 5.992 1 33.19 390 VAL A O 1
ATOM 3021 N N . VAL A 1 391 ? 9.07 -33.281 4.637 1 36.78 391 VAL A N 1
ATOM 3022 C CA . VAL A 1 391 ? 8.695 -34.625 4.195 1 36.78 391 VAL A CA 1
ATOM 3023 C C . VAL A 1 391 ? 9.938 -35.406 3.764 1 36.78 391 VAL A C 1
ATOM 3025 O O . VAL A 1 391 ? 10.672 -34.969 2.883 1 36.78 391 VAL A O 1
ATOM 3028 N N . ASP A 1 392 ? 10.578 -36.156 4.613 1 37.56 392 ASP A N 1
ATOM 3029 C CA . ASP A 1 392 ? 11.68 -37.094 4.418 1 37.56 392 ASP A CA 1
ATOM 3030 C C . ASP A 1 392 ? 11.578 -37.781 3.062 1 37.56 392 ASP A C 1
ATOM 3032 O O . ASP A 1 392 ? 10.477 -38.031 2.562 1 37.56 392 ASP A O 1
ATOM 3036 N N . GLU A 1 393 ? 12.578 -37.688 2.156 1 43.5 393 GLU A N 1
ATOM 3037 C CA . GLU A 1 393 ? 12.758 -38.375 0.879 1 43.5 393 GLU A CA 1
ATOM 3038 C C . GLU A 1 393 ? 12.18 -39.781 0.926 1 43.5 393 GLU A C 1
ATOM 3040 O O . GLU A 1 393 ? 11.648 -40.281 -0.071 1 43.5 393 GLU A O 1
ATOM 3045 N N . ASP A 1 394 ? 12.32 -40.344 2.133 1 45.38 394 ASP A N 1
ATOM 3046 C CA . ASP A 1 394 ? 11.773 -41.688 2.264 1 45.38 394 ASP A CA 1
ATOM 3047 C C . ASP A 1 394 ? 10.258 -41.688 2.096 1 45.38 394 ASP A C 1
ATOM 3049 O O . ASP A 1 394 ? 9.688 -42.594 1.495 1 45.38 394 ASP A O 1
ATOM 3053 N N . GLU A 1 395 ? 9.82 -40.625 2.525 1 50.5 395 GLU A N 1
ATOM 3054 C CA . GLU A 1 395 ? 8.367 -40.562 2.449 1 50.5 395 GLU A CA 1
ATOM 3055 C C . GLU A 1 395 ? 7.898 -40.344 1.015 1 50.5 395 GLU A C 1
ATOM 3057 O O . GLU A 1 395 ? 6.871 -40.875 0.598 1 50.5 395 GLU A O 1
ATOM 3062 N N . GLN A 1 396 ? 8.781 -39.625 0.324 1 54.91 396 GLN A N 1
ATOM 3063 C CA . GLN A 1 396 ? 8.398 -39.406 -1.066 1 54.91 396 GLN A CA 1
ATOM 3064 C C . GLN A 1 396 ? 8.508 -40.719 -1.876 1 54.91 396 GLN A C 1
ATOM 3066 O O . GLN A 1 396 ? 7.66 -41 -2.729 1 54.91 396 GLN A O 1
ATOM 3071 N N . ASP A 1 397 ? 9.633 -41.469 -1.585 1 54.94 397 ASP A N 1
ATOM 3072 C CA . ASP A 1 397 ? 9.773 -42.719 -2.283 1 54.94 397 ASP A CA 1
ATOM 3073 C C . ASP A 1 397 ? 8.664 -43.688 -1.893 1 54.94 397 ASP A C 1
ATOM 3075 O O . ASP A 1 397 ? 8.156 -44.438 -2.734 1 54.94 397 ASP A O 1
ATOM 3079 N N . GLU A 1 398 ? 8.359 -43.625 -0.66 1 56.34 398 GLU A N 1
ATOM 3080 C CA . GLU A 1 398 ? 7.254 -44.469 -0.238 1 56.34 398 GLU A CA 1
ATOM 3081 C C . GLU A 1 398 ? 5.945 -44.062 -0.907 1 56.34 398 GLU A C 1
ATOM 3083 O O . GLU A 1 398 ? 5.145 -44.906 -1.299 1 56.34 398 GLU A O 1
ATOM 3088 N N . ILE A 1 399 ? 5.898 -42.812 -1.156 1 63.25 399 ILE A N 1
ATOM 3089 C CA . ILE A 1 399 ? 4.688 -42.312 -1.801 1 63.25 399 ILE A CA 1
ATOM 3090 C C . ILE A 1 399 ? 4.664 -42.75 -3.264 1 63.25 399 ILE A C 1
ATOM 3092 O O . ILE A 1 399 ? 3.621 -43.156 -3.777 1 63.25 399 ILE A O 1
ATOM 3096 N N . ARG A 1 400 ? 5.844 -42.781 -3.779 1 66.12 400 ARG A N 1
ATOM 3097 C CA . ARG A 1 400 ? 5.906 -43.188 -5.176 1 66.12 400 ARG A CA 1
ATOM 3098 C C . ARG A 1 400 ? 5.637 -44.688 -5.32 1 66.12 400 ARG A C 1
ATOM 3100 O O . ARG A 1 400 ? 4.953 -45.125 -6.25 1 66.12 400 ARG A O 1
ATOM 3107 N N . GLU A 1 401 ? 6.211 -45.406 -4.367 1 66.19 401 GLU A N 1
ATOM 3108 C CA . GLU A 1 401 ? 5.965 -46.844 -4.41 1 66.19 401 GLU A CA 1
ATOM 3109 C C . GLU A 1 401 ? 4.504 -47.156 -4.113 1 66.19 401 GLU A C 1
ATOM 3111 O O . GLU A 1 401 ? 3.92 -48.062 -4.73 1 66.19 401 GLU A O 1
ATOM 3116 N N . ARG A 1 402 ? 3.998 -46.438 -3.234 1 67.81 402 ARG A N 1
ATOM 3117 C CA . ARG A 1 402 ? 2.58 -46.625 -2.941 1 67.81 402 ARG A CA 1
ATOM 3118 C C . ARG A 1 402 ? 1.722 -46.281 -4.156 1 67.81 402 ARG A C 1
ATOM 3120 O O . ARG A 1 402 ? 0.761 -47 -4.461 1 67.81 402 ARG A O 1
ATOM 3127 N N . LEU A 1 403 ? 2.172 -45.281 -4.797 1 74 403 LEU A N 1
ATOM 3128 C CA . LEU A 1 403 ? 1.419 -44.875 -5.977 1 74 403 LEU A CA 1
ATOM 3129 C C . LEU A 1 403 ? 1.529 -45.938 -7.078 1 74 403 LEU A C 1
ATOM 3131 O O . LEU A 1 403 ? 0.552 -46.219 -7.777 1 74 403 LEU A O 1
ATOM 3135 N N . ARG A 1 404 ? 2.656 -46.594 -7.121 1 74.94 404 ARG A N 1
ATOM 3136 C CA . ARG A 1 404 ? 2.85 -47.656 -8.117 1 74.94 404 ARG A CA 1
ATOM 3137 C C . ARG A 1 404 ? 2.043 -48.875 -7.77 1 74.94 404 ARG A C 1
ATOM 3139 O O . ARG A 1 404 ? 1.48 -49.531 -8.656 1 74.94 404 ARG A O 1
ATOM 3146 N N . ARG A 1 405 ? 1.988 -49.156 -6.488 1 74.25 405 ARG A N 1
ATOM 3147 C CA . ARG A 1 405 ? 1.207 -50.312 -6.055 1 74.25 405 ARG A CA 1
ATOM 3148 C C . ARG A 1 405 ? -0.28 -50.094 -6.316 1 74.25 405 ARG A C 1
ATOM 3150 O O . ARG A 1 405 ? -0.968 -51 -6.797 1 74.25 405 ARG A O 1
ATOM 3157 N N . VAL A 1 406 ? -0.607 -48.906 -6.066 1 75.94 406 VAL A N 1
ATOM 3158 C CA . VAL A 1 406 ? -2.016 -48.594 -6.285 1 75.94 406 VAL A CA 1
ATOM 3159 C C . VAL A 1 406 ? -2.318 -48.594 -7.781 1 75.94 406 VAL A C 1
ATOM 3161 O O . VAL A 1 406 ? -3.359 -49.094 -8.211 1 75.94 406 VAL A O 1
ATOM 3164 N N . ALA A 1 407 ? -1.432 -48.094 -8.523 1 77.19 407 ALA A N 1
ATOM 3165 C CA . ALA A 1 407 ? -1.632 -48.062 -9.969 1 77.19 407 ALA A CA 1
ATOM 3166 C C . ALA A 1 407 ? -1.693 -49.469 -10.547 1 77.19 407 ALA A C 1
ATOM 3168 O O . ALA A 1 407 ? -2.523 -49.75 -11.414 1 77.19 407 ALA A O 1
ATOM 3169 N N . ALA A 1 408 ? -0.886 -50.375 -10.016 1 76.12 408 ALA A N 1
ATOM 3170 C CA . ALA A 1 408 ? -0.865 -51.75 -10.484 1 76.12 408 ALA A CA 1
ATOM 3171 C C . ALA A 1 408 ? -2.141 -52.5 -10.086 1 76.12 408 ALA A C 1
ATOM 3173 O O . ALA A 1 408 ? -2.707 -53.25 -10.883 1 76.12 408 ALA A O 1
ATOM 3174 N N . ARG A 1 409 ? -2.588 -52.219 -8.875 1 75 409 ARG A N 1
ATOM 3175 C CA . ARG A 1 409 ? -3.828 -52.844 -8.414 1 75 409 ARG A CA 1
ATOM 3176 C C . ARG A 1 409 ? -5.02 -52.375 -9.242 1 75 409 ARG A C 1
ATOM 3178 O O . ARG A 1 409 ? -5.891 -53.156 -9.602 1 75 409 ARG A O 1
ATOM 3185 N N . LEU A 1 410 ? -4.934 -51.156 -9.539 1 78.62 410 LEU A N 1
ATOM 3186 C CA . LEU A 1 410 ? -6.043 -50.594 -10.281 1 78.62 410 LEU A CA 1
ATOM 3187 C C . LEU A 1 410 ? -6.051 -51.094 -11.727 1 78.62 410 LEU A C 1
ATOM 3189 O O . LEU A 1 410 ? -7.117 -51.344 -12.297 1 78.62 410 LEU A O 1
ATOM 3193 N N . ALA A 1 411 ? -4.922 -51.25 -12.242 1 75.44 411 ALA A N 1
ATOM 3194 C CA . ALA A 1 411 ? -4.836 -51.781 -13.602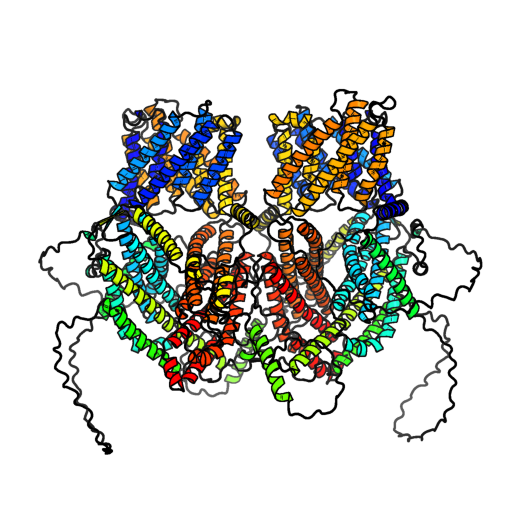 1 75.44 411 ALA A CA 1
ATOM 3195 C C . ALA A 1 411 ? -5.363 -53.188 -13.68 1 75.44 411 ALA A C 1
ATOM 3197 O O . ALA A 1 411 ? -6.039 -53.562 -14.641 1 75.44 411 ALA A O 1
ATOM 3198 N N . GLU A 1 412 ? -5.191 -53.938 -12.594 1 71.38 412 GLU A N 1
ATOM 3199 C CA . GLU A 1 412 ? -5.691 -55.312 -12.531 1 71.38 412 GLU A CA 1
ATOM 3200 C C . GLU A 1 412 ? -7.207 -55.344 -12.352 1 71.38 412 GLU A C 1
ATOM 3202 O O . GLU A 1 412 ? -7.898 -56.188 -12.953 1 71.38 412 GLU A O 1
ATOM 3207 N N . GLU A 1 413 ? -7.641 -54.438 -11.617 1 76.94 413 GLU A N 1
ATOM 3208 C CA . GLU A 1 413 ? -9.078 -54.344 -11.383 1 76.94 413 GLU A CA 1
ATOM 3209 C C . GLU A 1 413 ? -9.82 -54 -12.664 1 76.94 413 GLU A C 1
ATOM 3211 O O . GLU A 1 413 ? -10.883 -54.531 -12.953 1 76.94 413 GLU A O 1
ATOM 3216 N N . VAL A 1 414 ? -9.258 -53.125 -13.375 1 74.44 414 VAL A N 1
ATOM 3217 C CA . VAL A 1 414 ? -9.914 -52.688 -14.602 1 74.44 414 VAL A CA 1
ATOM 3218 C C . VAL A 1 414 ? -9.859 -53.781 -15.648 1 74.44 414 VAL A C 1
ATOM 3220 O O . VAL A 1 414 ? -10.82 -54 -16.391 1 74.44 414 VAL A O 1
ATOM 3223 N N . ALA A 1 415 ? -8.773 -54.562 -15.648 1 65.75 415 ALA A N 1
ATOM 3224 C CA . ALA A 1 415 ? -8.641 -55.656 -16.578 1 65.75 415 ALA A CA 1
ATOM 3225 C C . ALA A 1 415 ? -9.625 -56.781 -16.266 1 65.75 415 ALA A C 1
ATOM 3227 O O . ALA A 1 415 ? -10.148 -57.438 -17.156 1 65.75 415 ALA A O 1
ATOM 3228 N N . SER A 1 416 ? -9.875 -56.969 -14.93 1 60.25 416 SER A N 1
ATOM 3229 C CA . SER A 1 416 ? -10.758 -58.031 -14.492 1 60.25 416 SER A CA 1
ATOM 3230 C C . SER A 1 416 ? -12.227 -57.656 -14.672 1 60.25 416 SER A C 1
ATOM 3232 O O . SER A 1 416 ? -13.078 -58.531 -14.859 1 60.25 416 SER A O 1
ATOM 3234 N N . GLU A 1 417 ? -12.508 -56.5 -14.391 1 61.88 417 GLU A N 1
ATOM 3235 C CA . GLU A 1 417 ? -13.906 -56.094 -14.484 1 61.88 417 GLU A CA 1
ATOM 3236 C C . GLU A 1 417 ? -14.469 -56.375 -15.875 1 61.88 417 GLU A C 1
ATOM 3238 O O . GLU A 1 417 ? -15.664 -56.594 -16.031 1 61.88 417 GLU A O 1
ATOM 3243 N N . GLY A 1 418 ? -13.727 -56.406 -16.828 1 46.12 418 GLY A N 1
ATOM 3244 C CA . GLY A 1 418 ? -14.266 -56.688 -18.156 1 46.12 418 GLY A CA 1
ATOM 3245 C C . GLY A 1 418 ? -14.438 -58.156 -18.438 1 46.12 418 GLY A C 1
ATOM 3246 O O . GLY A 1 418 ? -14.945 -58.531 -19.484 1 46.12 418 GLY A O 1
ATOM 3247 N N . MET A 1 419 ? -13.711 -59.125 -17.797 1 36.78 419 MET A N 1
ATOM 3248 C CA . MET A 1 419 ? -13.859 -60.531 -18.188 1 36.78 419 MET A CA 1
ATOM 3249 C C . MET A 1 419 ? -15.117 -61.125 -17.562 1 36.78 419 MET A C 1
ATOM 3251 O O . MET A 1 419 ? -15.25 -61.188 -16.344 1 36.78 419 MET A O 1
ATOM 3255 N N . SER A 1 420 ? -16.25 -60.938 -17.984 1 32.41 420 SER A N 1
ATOM 3256 C CA . SER A 1 420 ? -17.438 -61.719 -17.594 1 32.41 420 SER A CA 1
ATOM 3257 C C . SER A 1 420 ? -17.094 -63.188 -17.375 1 32.41 420 SER A C 1
ATOM 3259 O O . SER A 1 420 ? -16.531 -63.844 -18.266 1 32.41 420 SER A O 1
ATOM 3261 N N . PRO A 1 421 ? -16.875 -63.719 -16.188 1 30.14 421 PRO A N 1
ATOM 3262 C CA . PRO A 1 421 ? -16.797 -65.188 -16.047 1 30.14 421 PRO A CA 1
ATOM 3263 C C . PRO A 1 421 ? -17.969 -65.875 -16.688 1 30.14 421 PRO A C 1
ATOM 3265 O O . PRO A 1 421 ? -19.125 -65.438 -16.516 1 30.14 421 PRO A O 1
ATOM 3268 N N . THR A 1 422 ? -17.953 -66.438 -17.812 1 28.7 422 THR A N 1
ATOM 3269 C CA . THR A 1 422 ? -18.906 -67.438 -18.266 1 28.7 422 THR A CA 1
ATOM 3270 C C . THR A 1 422 ? -19.078 -68.562 -17.234 1 28.7 422 THR A C 1
ATOM 3272 O O . THR A 1 422 ? -18.219 -69.438 -17.125 1 28.7 422 THR A O 1
ATOM 3275 N N . SER A 1 423 ? -19.328 -68.375 -15.914 1 25.45 423 SER A N 1
ATOM 3276 C CA . SER A 1 423 ? -19.703 -69.5 -15.07 1 25.45 423 SER A CA 1
ATOM 3277 C C . SER A 1 423 ? -20.922 -70.188 -15.633 1 25.45 423 SER A C 1
ATOM 3279 O O . SER A 1 423 ? -21.938 -69.562 -15.945 1 25.45 423 SER A O 1
ATOM 3281 N N . HIS A 1 424 ? -20.797 -71.438 -16.219 1 25.55 424 HIS A N 1
ATOM 3282 C CA . HIS A 1 424 ? -21.703 -72.562 -16.578 1 25.55 424 HIS A CA 1
ATOM 3283 C C . HIS A 1 424 ? -22.5 -73 -15.367 1 25.55 424 HIS A C 1
ATOM 3285 O O . HIS A 1 424 ? -22.391 -74.188 -14.938 1 25.55 424 HIS A O 1
ATOM 3291 N N . VAL A 1 425 ? -22.766 -72.25 -14.297 1 23.89 425 VAL A N 1
ATOM 3292 C CA . VAL A 1 425 ? -23.719 -72.875 -13.375 1 23.89 425 VAL A CA 1
ATOM 3293 C C . VAL A 1 425 ? -25.078 -73.062 -14.062 1 23.89 425 VAL A C 1
ATOM 3295 O O . VAL A 1 425 ? -25.656 -72.062 -14.555 1 23.89 425 VAL A O 1
ATOM 3298 N N . ARG A 1 426 ? -25.391 -74.375 -14.398 1 26.25 426 ARG A N 1
ATOM 3299 C CA . ARG A 1 426 ? -26.641 -75 -14.781 1 26.25 426 ARG A CA 1
ATOM 3300 C C . ARG A 1 426 ? -27.75 -74.688 -13.781 1 26.25 426 ARG A C 1
ATOM 3302 O O . ARG A 1 426 ? -27.719 -75.125 -12.633 1 26.25 426 ARG A O 1
ATOM 3309 N N . ALA A 1 427 ? -28.266 -73.5 -13.719 1 22.06 427 ALA A N 1
ATOM 3310 C CA . ALA A 1 427 ? -29.469 -73.25 -12.945 1 22.06 427 ALA A CA 1
ATOM 3311 C C . ALA A 1 427 ? -30.594 -74.188 -13.367 1 22.06 427 ALA A C 1
ATOM 3313 O O . ALA A 1 427 ? -30.875 -74.312 -14.555 1 22.06 427 ALA A O 1
ATOM 3314 N N . SER A 1 428 ? -30.891 -75.25 -12.602 1 20.73 428 SER A N 1
ATOM 3315 C CA . SER A 1 428 ? -32.062 -76.125 -12.688 1 20.73 428 SER A CA 1
ATOM 3316 C C . SER A 1 428 ? -33.344 -75.312 -12.586 1 20.73 428 SER A C 1
ATOM 3318 O O . SER A 1 428 ? -33.469 -74.438 -11.727 1 20.73 428 SER A O 1
ATOM 3320 N N . LEU A 1 429 ? -34.062 -75.125 -13.742 1 18.88 429 LEU A N 1
ATOM 3321 C CA . LEU A 1 429 ? -35.344 -74.5 -14.008 1 18.88 429 LEU A CA 1
ATOM 3322 C C . LEU A 1 429 ? -36.406 -75 -13 1 18.88 429 LEU A C 1
ATOM 3324 O O . LEU A 1 429 ? -36.625 -76.188 -12.867 1 18.88 429 LEU A O 1
ATOM 3328 N N . PRO A 1 430 ? -36.5 -74.438 -11.773 1 20.81 430 PRO A N 1
ATOM 3329 C CA . PRO A 1 430 ? -37.719 -75 -11.164 1 20.81 430 PRO A CA 1
ATOM 3330 C C . PRO A 1 430 ? -38.938 -74.812 -12.016 1 20.81 430 PRO A C 1
ATOM 3332 O O . PRO A 1 430 ? -39 -73.812 -12.805 1 20.81 430 PRO A O 1
ATOM 3335 N N . THR A 1 431 ? -39.75 -75.812 -12.414 1 19.69 431 THR A N 1
ATOM 3336 C CA . THR A 1 431 ? -40.906 -76.062 -13.234 1 19.69 431 THR A CA 1
ATOM 3337 C C . THR A 1 431 ? -42.125 -75.25 -12.773 1 19.69 431 THR A C 1
ATOM 3339 O O . THR A 1 431 ? -43.25 -75.562 -13.148 1 19.69 431 THR A O 1
ATOM 3342 N N . GLY A 1 432 ? -41.938 -73.875 -12.344 1 18.81 432 GLY A N 1
ATOM 3343 C CA . GLY A 1 432 ? -43.219 -73.375 -11.875 1 18.81 432 GLY A CA 1
ATOM 3344 C C . GLY A 1 432 ? -44.281 -73.375 -12.953 1 18.81 432 GLY A C 1
ATOM 3345 O O . GLY A 1 432 ? -43.969 -73.438 -14.141 1 18.81 432 GLY A O 1
ATOM 3346 N N . SER A 1 433 ? -45.594 -73.75 -12.633 1 20.39 433 SER A N 1
ATOM 3347 C CA . SER A 1 433 ? -46.875 -74 -13.258 1 20.39 433 SER A CA 1
ATOM 3348 C C . SER A 1 433 ? -47.375 -72.75 -13.953 1 20.39 433 SER A C 1
ATOM 3350 O O . SER A 1 433 ? -47.094 -71.625 -13.523 1 20.39 433 SER A O 1
ATOM 3352 N N . THR A 1 434 ? -47.781 -72.75 -15.305 1 18.69 434 THR A N 1
ATOM 3353 C CA . THR A 1 434 ? -48.125 -71.938 -16.484 1 18.69 434 THR A CA 1
ATOM 3354 C C . THR A 1 434 ? -49.344 -71.062 -16.203 1 18.69 434 THR A C 1
ATOM 3356 O O . THR A 1 434 ? -49.812 -70.312 -17.078 1 18.69 434 THR A O 1
ATOM 3359 N N . ALA A 1 435 ? -49.781 -70.562 -15.016 1 20.98 435 ALA A N 1
ATOM 3360 C CA . ALA A 1 435 ? -51.188 -70.312 -15.102 1 20.98 435 ALA A CA 1
ATOM 3361 C C . ALA A 1 435 ? -51.469 -69.125 -16.078 1 20.98 435 ALA A C 1
ATOM 3363 O O . ALA A 1 435 ? -50.781 -68.125 -16.016 1 20.98 435 ALA A O 1
ATOM 3364 N N . VAL A 1 436 ? -52.062 -69.438 -17.359 1 18.58 436 VAL A N 1
ATOM 3365 C CA . VAL A 1 436 ? -52.438 -68.875 -18.656 1 18.58 436 VAL A CA 1
ATOM 3366 C C . VAL A 1 436 ? -53.406 -67.688 -18.453 1 18.58 436 VAL A C 1
ATOM 3368 O O . VAL A 1 436 ? -54.531 -67.938 -17.953 1 18.58 436 VAL A O 1
ATOM 3371 N N . PRO A 1 437 ? -53.031 -66.562 -17.766 1 19.19 437 PRO A N 1
ATOM 3372 C CA . PRO A 1 437 ? -54.281 -65.812 -17.641 1 19.19 437 PRO A CA 1
ATOM 3373 C C . PRO A 1 437 ? -54.938 -65.562 -19 1 19.19 437 PRO A C 1
ATOM 3375 O O . PRO A 1 437 ? -54.281 -65.625 -20.031 1 19.19 437 PRO A O 1
ATOM 3378 N N . SER A 1 438 ? -56.312 -65.375 -19.047 1 19.05 438 SER A N 1
ATOM 3379 C CA . SER A 1 438 ? -57.438 -65.375 -19.969 1 19.05 438 SER A CA 1
ATOM 3380 C C . SER A 1 438 ? -57.312 -64.312 -21.047 1 19.05 438 SER A C 1
ATOM 3382 O O . SER A 1 438 ? -56.625 -63.312 -20.844 1 19.05 438 SER A O 1
ATOM 3384 N N . PRO A 1 439 ? -57.844 -64.562 -22.312 1 17.92 439 PRO A N 1
ATOM 3385 C CA . PRO A 1 439 ? -57.844 -64.188 -23.734 1 17.92 439 PRO A CA 1
ATOM 3386 C C . PRO A 1 439 ? -58.406 -62.75 -23.953 1 17.92 439 PRO A C 1
ATOM 3388 O O . PRO A 1 439 ? -59.594 -62.5 -23.703 1 17.92 439 PRO A O 1
ATOM 3391 N N . LEU A 1 440 ? -57.875 -61.625 -23.25 1 18.06 440 LEU A N 1
ATOM 3392 C CA . LEU A 1 440 ? -58.781 -60.5 -23.5 1 18.06 440 LEU A CA 1
ATOM 3393 C C . LEU A 1 440 ? -58.969 -60.312 -24.984 1 18.06 440 LEU A C 1
ATOM 3395 O O . LEU A 1 440 ? -58.062 -60.469 -25.781 1 18.06 440 LEU A O 1
ATOM 3399 N N . ALA A 1 441 ? -60.156 -59.938 -25.391 1 19.55 441 ALA A N 1
ATOM 3400 C CA . ALA A 1 441 ? -61 -59.938 -26.578 1 19.55 441 ALA A CA 1
ATOM 3401 C C . ALA A 1 441 ? -60.438 -59 -27.656 1 19.55 441 ALA A C 1
ATOM 3403 O O . ALA A 1 441 ? -59.719 -58.062 -27.344 1 19.55 441 ALA A O 1
ATOM 3404 N N . LYS A 1 442 ? -60.531 -59.406 -28.891 1 20.58 442 LYS A N 1
ATOM 3405 C CA . LYS A 1 442 ? -60.219 -59.25 -30.297 1 20.58 442 LYS A CA 1
ATOM 3406 C C . LYS A 1 442 ? -60.719 -57.906 -30.812 1 20.58 442 LYS A C 1
ATOM 3408 O O . LYS A 1 442 ? -61.594 -57.844 -31.719 1 20.58 442 LYS A O 1
ATOM 3413 N N . THR A 1 443 ? -60.562 -56.75 -30.094 1 18.34 443 THR A N 1
ATOM 3414 C CA . THR A 1 443 ? -61.375 -55.781 -30.797 1 18.34 443 THR A CA 1
ATOM 3415 C C . THR A 1 443 ? -60.938 -55.594 -32.219 1 18.34 443 THR A C 1
ATOM 3417 O O . THR A 1 443 ? -59.719 -55.531 -32.5 1 18.34 443 THR A O 1
ATOM 3420 N N . THR A 1 444 ? -61.688 -55.688 -33.375 1 16.45 444 THR A N 1
ATOM 3421 C CA . THR A 1 444 ? -61.906 -56 -34.781 1 16.45 444 THR A CA 1
ATOM 3422 C C . THR A 1 444 ? -61.344 -54.938 -35.688 1 16.45 444 THR A C 1
ATOM 3424 O O . THR A 1 444 ? -60.938 -55.188 -36.812 1 16.45 444 THR A O 1
ATOM 3427 N N . THR A 1 445 ? -61.406 -53.656 -35.531 1 17.94 445 THR A N 1
ATOM 3428 C CA . THR A 1 445 ? -62.031 -53.094 -36.719 1 17.94 445 THR A CA 1
ATOM 3429 C C . THR A 1 445 ? -61.062 -53.094 -37.906 1 17.94 445 THR A C 1
ATOM 3431 O O . THR A 1 445 ? -59.875 -53.312 -37.75 1 17.94 445 THR A O 1
ATOM 3434 N N . LEU A 1 446 ? -61.031 -52.031 -38.844 1 17.91 446 LEU A N 1
ATOM 3435 C CA . LEU A 1 446 ? -61.406 -51.812 -40.219 1 17.91 446 LEU A CA 1
ATOM 3436 C C . LEU A 1 446 ? -60.188 -51.812 -41.156 1 17.91 446 LEU A C 1
ATOM 3438 O O . LEU A 1 446 ? -60.156 -52.531 -42.156 1 17.91 446 LEU A O 1
ATOM 3442 N N . SER A 1 447 ? -59.719 -50.719 -41.75 1 18.88 447 SER A N 1
ATOM 3443 C CA . SER A 1 447 ? -59.656 -50.5 -43.188 1 18.88 447 SER A CA 1
ATOM 3444 C C . SER A 1 447 ? -58.312 -50.938 -43.75 1 18.88 447 SER A C 1
ATOM 3446 O O . SER A 1 447 ? -57.312 -51.031 -43.031 1 18.88 447 SER A O 1
ATOM 3448 N N . ASP A 1 448 ? -58 -51.062 -45.156 1 18.25 448 ASP A N 1
ATOM 3449 C CA . ASP A 1 448 ? -57.531 -51.812 -46.312 1 18.25 448 ASP A CA 1
ATOM 3450 C C . ASP A 1 448 ? -56.062 -51.438 -46.625 1 18.25 448 ASP A C 1
ATOM 3452 O O . ASP A 1 448 ? -55.375 -52.219 -47.312 1 18.25 448 ASP A O 1
ATOM 3456 N N . HIS A 1 449 ? -55.656 -50.156 -46.594 1 21.53 449 HIS A N 1
ATOM 3457 C CA . HIS A 1 449 ? -54.906 -49.656 -47.75 1 21.53 449 HIS A CA 1
ATOM 3458 C C . HIS A 1 449 ? -53.562 -50.375 -47.844 1 21.53 449 HIS A C 1
ATOM 3460 O O . HIS A 1 449 ? -53 -50.781 -46.844 1 21.53 449 HIS A O 1
ATOM 3466 N N . SER A 1 450 ? -53 -50.719 -49.031 1 19.98 450 SER A N 1
ATOM 3467 C CA . SER A 1 450 ? -52.156 -51.656 -49.781 1 19.98 450 SER A CA 1
ATOM 3468 C C . SER A 1 450 ? -50.688 -51.406 -49.5 1 19.98 450 SER A C 1
ATOM 3470 O O . SER A 1 450 ? -49.812 -52.094 -50.094 1 19.98 450 SER A O 1
ATOM 3472 N N . ASP A 1 451 ? -50.25 -50.406 -48.781 1 20.64 451 ASP A N 1
ATOM 3473 C CA . ASP A 1 451 ? -48.969 -49.844 -49.219 1 20.64 451 ASP A CA 1
ATOM 3474 C C . ASP A 1 451 ? -47.906 -50.906 -49.312 1 20.64 451 ASP A C 1
ATOM 3476 O O . ASP A 1 451 ? -47.969 -51.938 -48.625 1 20.64 451 ASP A O 1
ATOM 3480 N N . PRO A 1 452 ? -46.812 -50.625 -50.062 1 25.02 452 PRO A N 1
ATOM 3481 C CA . PRO A 1 452 ? -45.875 -51.375 -50.906 1 25.02 452 PRO A CA 1
ATOM 3482 C C . PRO A 1 452 ? -45.031 -52.344 -50.094 1 25.02 452 PRO A C 1
ATOM 3484 O O . PRO A 1 452 ? -44.906 -52.188 -48.875 1 25.02 452 PRO A O 1
ATOM 3487 N N . GLU A 1 453 ? -44.5 -53.406 -50.688 1 22.58 453 GLU A N 1
ATOM 3488 C CA . GLU A 1 453 ? -43.938 -54.719 -50.469 1 22.58 453 GLU A CA 1
ATOM 3489 C C . GLU A 1 453 ? -42.625 -54.656 -49.719 1 22.58 453 GLU A C 1
ATOM 3491 O O . GLU A 1 453 ? -41.688 -54.031 -50.156 1 22.58 453 GLU A O 1
ATOM 3496 N N . PRO A 1 454 ? -42.594 -54.594 -48.406 1 22.17 454 PRO A N 1
ATOM 3497 C CA . PRO A 1 454 ? -41.344 -54.438 -47.688 1 22.17 454 PRO A CA 1
ATOM 3498 C C . PRO A 1 454 ? -40.344 -55.531 -47.969 1 22.17 454 PRO A C 1
ATOM 3500 O O . PRO A 1 454 ? -40.656 -56.719 -47.75 1 22.17 454 PRO A O 1
ATOM 3503 N N . LYS A 1 455 ? -39.469 -55.375 -49 1 30.69 455 LYS A N 1
ATOM 3504 C CA . LYS A 1 455 ? -38.562 -56.375 -49.531 1 30.69 455 LYS A CA 1
ATOM 3505 C C . LYS A 1 455 ? -37.844 -57.125 -48.406 1 30.69 455 LYS A C 1
ATOM 3507 O O . LYS A 1 455 ? -37.656 -56.562 -47.312 1 30.69 455 LYS A O 1
ATOM 3512 N N . PRO A 1 456 ? -37.625 -58.438 -48.562 1 23.86 456 PRO A N 1
ATOM 3513 C CA . PRO A 1 456 ? -37.188 -59.438 -47.594 1 23.86 456 PRO A CA 1
ATOM 3514 C C . PRO A 1 456 ? -35.781 -59.156 -47.031 1 23.86 456 PRO A C 1
ATOM 3516 O O . PRO A 1 456 ? -34.938 -58.625 -47.75 1 23.86 456 PRO A O 1
ATOM 3519 N N . ASP A 1 457 ? -35.656 -58.938 -45.812 1 22.36 457 ASP A N 1
ATOM 3520 C CA . ASP A 1 457 ? -34.469 -58.625 -45 1 22.36 457 ASP A CA 1
ATOM 3521 C C . ASP A 1 457 ? -33.406 -59.719 -45.156 1 22.36 457 ASP A C 1
ATOM 3523 O O . ASP A 1 457 ? -33.625 -60.875 -44.75 1 22.36 457 ASP A O 1
ATOM 3527 N N . HIS A 1 458 ? -32.781 -59.969 -46.312 1 23.8 458 HIS A N 1
ATOM 3528 C CA . HIS A 1 458 ? -31.719 -60.938 -46.594 1 23.8 458 HIS A CA 1
ATOM 3529 C C . HIS A 1 458 ? -30.797 -61.094 -45.375 1 23.8 458 HIS A C 1
ATOM 3531 O O . HIS A 1 458 ? -30.656 -60.188 -44.562 1 23.8 458 HIS A O 1
ATOM 3537 N N . ASP A 1 459 ? -30.328 -62.375 -45.125 1 25.3 459 ASP A N 1
ATOM 3538 C CA . ASP A 1 459 ? -29.562 -63.062 -44.094 1 25.3 459 ASP A CA 1
ATOM 3539 C C . ASP A 1 459 ? -28.203 -62.406 -43.875 1 25.3 459 ASP A C 1
ATOM 3541 O O . ASP A 1 459 ? -27.344 -62.469 -44.75 1 25.3 459 ASP A O 1
ATOM 3545 N N . HIS A 1 460 ? -28.062 -61.281 -43.531 1 25.78 460 HIS A N 1
ATOM 3546 C CA . HIS A 1 460 ? -26.734 -60.656 -43.438 1 25.78 460 HIS A CA 1
ATOM 3547 C C . HIS A 1 460 ? -25.797 -61.5 -42.594 1 25.78 460 HIS A C 1
ATOM 3549 O O . HIS A 1 460 ? -26.125 -61.844 -41.469 1 25.78 460 HIS A O 1
ATOM 3555 N N . GLU A 1 461 ? -25.016 -62.5 -43.219 1 27.91 461 GLU A N 1
ATOM 3556 C CA . GLU A 1 461 ? -23.938 -63.344 -42.719 1 27.91 461 GLU A CA 1
ATOM 3557 C C . GLU A 1 461 ? -23.141 -62.625 -41.594 1 27.91 461 GLU A C 1
ATOM 3559 O O . GLU A 1 461 ? -22.797 -61.438 -41.75 1 27.91 461 GLU A O 1
ATOM 3564 N N . PHE A 1 462 ? -23.297 -63.156 -40.406 1 28.19 462 PHE A N 1
ATOM 3565 C CA . PHE A 1 462 ? -22.531 -62.844 -39.219 1 28.19 462 PHE A CA 1
ATOM 3566 C C . PHE A 1 462 ? -21.047 -62.969 -39.5 1 28.19 462 PHE A C 1
ATOM 3568 O O . PHE A 1 462 ? -20.531 -64.062 -39.719 1 28.19 462 PHE A O 1
ATOM 3575 N N . ASP A 1 463 ? -20.484 -62.281 -40.406 1 29.77 463 ASP A N 1
ATOM 3576 C CA . ASP A 1 463 ? -19.031 -62.406 -40.531 1 29.77 463 ASP A CA 1
ATOM 3577 C C . ASP A 1 463 ? -18.359 -62.469 -39.156 1 29.77 463 ASP A C 1
ATOM 3579 O O . ASP A 1 463 ? -18.641 -61.656 -38.281 1 29.77 463 ASP A O 1
ATOM 3583 N N . PRO A 1 464 ? -17.938 -63.688 -38.625 1 32.56 464 PRO A N 1
ATOM 3584 C CA . PRO A 1 464 ? -17.281 -63.906 -37.344 1 32.56 464 PRO A CA 1
ATOM 3585 C C . PRO A 1 464 ? -16.312 -62.781 -37 1 32.56 464 PRO A C 1
ATOM 3587 O O . PRO A 1 464 ? -15.742 -62.75 -35.906 1 32.56 464 PRO A O 1
ATOM 3590 N N . ASN A 1 465 ? -15.688 -62.438 -38.031 1 31.3 465 ASN A N 1
ATOM 3591 C CA . ASN A 1 465 ? -14.75 -61.375 -37.688 1 31.3 465 ASN A CA 1
ATOM 3592 C C . ASN A 1 465 ? -15.445 -60.219 -36.969 1 31.3 465 ASN A C 1
ATOM 3594 O O . ASN A 1 465 ? -15.57 -59.125 -37.531 1 31.3 465 ASN A O 1
ATOM 3598 N N . ARG A 1 466 ? -16.578 -60.438 -36.562 1 35.44 466 ARG A N 1
ATOM 3599 C CA . ARG A 1 466 ? -17.141 -59.375 -35.781 1 35.44 466 ARG A CA 1
ATOM 3600 C C . ARG A 1 466 ? -16.172 -58.938 -34.688 1 35.44 466 ARG A C 1
ATOM 3602 O O . ARG A 1 466 ? -15.984 -59.656 -33.688 1 35.44 466 ARG A O 1
ATOM 3609 N N . LYS A 1 467 ? -15.195 -58.312 -35.188 1 36.94 467 LYS A N 1
ATOM 3610 C CA . LYS A 1 467 ? -14.125 -57.719 -34.406 1 36.94 467 LYS A CA 1
ATOM 3611 C C . LYS A 1 467 ? -14.688 -57.062 -33.125 1 36.94 467 LYS A C 1
ATOM 3613 O O . LYS A 1 467 ? -15.758 -56.469 -33.156 1 36.94 467 LYS A O 1
ATOM 3618 N N . CYS A 1 468 ? -14.445 -57.594 -31.969 1 37.84 468 CYS A N 1
ATOM 3619 C CA . CYS A 1 468 ? -14.57 -56.969 -30.641 1 37.84 468 CYS A CA 1
ATOM 3620 C C . CYS A 1 468 ? -14.445 -55.469 -30.719 1 37.84 468 CYS A C 1
ATOM 3622 O O . CYS A 1 468 ? -13.43 -54.938 -31.172 1 37.84 468 CYS A O 1
ATOM 3624 N N . THR A 1 469 ? -15.477 -54.75 -30.953 1 44.97 469 THR A N 1
ATOM 3625 C CA . THR A 1 469 ? -15.57 -53.312 -31.078 1 44.97 469 THR A CA 1
ATOM 3626 C C . THR A 1 469 ? -14.945 -52.625 -29.875 1 44.97 469 THR A C 1
ATOM 3628 O O . THR A 1 469 ? -15.234 -51.438 -29.609 1 44.97 469 THR A O 1
ATOM 3631 N N . CYS A 1 470 ? -14.422 -53.281 -28.828 1 55.44 470 CYS A N 1
ATOM 3632 C CA . CYS A 1 470 ? -13.68 -52.656 -27.75 1 55.44 470 CYS A CA 1
ATOM 3633 C C . CYS A 1 470 ? -12.352 -52.125 -28.25 1 55.44 470 CYS A C 1
ATOM 3635 O O . CYS A 1 470 ? -11.727 -52.688 -29.141 1 55.44 470 CYS A O 1
ATOM 3637 N N . GLY A 1 471 ? -12.203 -50.781 -28.328 1 61.97 471 GLY A N 1
ATOM 3638 C CA . GLY A 1 471 ? -10.969 -50.125 -28.719 1 61.97 471 GLY A CA 1
ATOM 3639 C C . GLY A 1 471 ? -11.062 -48.594 -28.672 1 61.97 471 GLY A C 1
ATOM 3640 O O . GLY A 1 471 ? -12.086 -48.062 -28.281 1 61.97 471 GLY A O 1
ATOM 3641 N N . PRO A 1 472 ? -10.008 -47.906 -28.844 1 76.81 472 PRO A N 1
ATOM 3642 C CA . PRO A 1 472 ? -9.93 -46.438 -28.859 1 76.81 472 PRO A CA 1
ATOM 3643 C C . PRO A 1 472 ? -10.922 -45.781 -29.812 1 76.81 472 PRO A C 1
ATOM 3645 O O . PRO A 1 472 ? -11.375 -44.656 -29.594 1 76.81 472 PRO A O 1
ATOM 3648 N N . SER A 1 473 ? -11.375 -46.531 -30.859 1 77.56 473 SER A N 1
ATOM 3649 C CA . SER A 1 473 ? -12.344 -45.969 -31.797 1 77.56 473 SER A CA 1
ATOM 3650 C C . SER A 1 473 ? -13.75 -46 -31.219 1 77.56 473 SER A C 1
ATOM 3652 O O . SER A 1 473 ? -14.633 -45.281 -31.672 1 77.56 473 SER A O 1
ATOM 3654 N N . ALA A 1 474 ? -13.914 -46.906 -30.141 1 82.56 474 ALA A N 1
ATOM 3655 C CA . ALA A 1 474 ? -15.234 -47.031 -29.531 1 82.56 474 ALA A CA 1
ATOM 3656 C C . ALA A 1 474 ? -15.375 -46.094 -28.344 1 82.56 474 ALA A C 1
ATOM 3658 O O . ALA A 1 474 ? -16.438 -46.031 -27.719 1 82.56 474 ALA A O 1
ATOM 3659 N N . LEU A 1 475 ? -14.398 -45.406 -28.078 1 89.5 475 LEU A N 1
ATOM 3660 C CA . LEU A 1 475 ? -14.414 -44.531 -26.891 1 89.5 475 LEU A CA 1
ATOM 3661 C C . LEU A 1 475 ? -15.531 -43.5 -26.984 1 89.5 475 LEU A C 1
ATOM 3663 O O . LEU A 1 475 ? -16.328 -43.375 -26.047 1 89.5 475 LEU A O 1
ATOM 3667 N N . LEU A 1 476 ? -15.617 -42.844 -28.109 1 90.5 476 LEU A N 1
ATOM 3668 C CA . LEU A 1 476 ? -16.625 -41.812 -28.25 1 90.5 476 LEU A CA 1
ATOM 3669 C C . LEU A 1 476 ? -18.031 -42.406 -28.297 1 90.5 476 LEU A C 1
ATOM 3671 O O . LEU A 1 476 ? -18.969 -41.844 -27.766 1 90.5 476 LEU A O 1
ATOM 3675 N N . HIS A 1 477 ? -18.109 -43.594 -28.859 1 86.88 477 HIS A N 1
ATOM 3676 C CA . HIS A 1 477 ? -19.422 -44.25 -28.922 1 86.88 477 HIS A CA 1
ATOM 3677 C C . HIS A 1 477 ? -19.859 -44.719 -27.531 1 86.88 477 HIS A C 1
ATOM 3679 O O . HIS A 1 477 ? -21.016 -44.562 -27.156 1 86.88 477 HIS A O 1
ATOM 3685 N N . ASP A 1 478 ? -18.969 -45.312 -26.812 1 87.5 478 ASP A N 1
ATOM 3686 C CA . ASP A 1 478 ? -19.312 -45.781 -25.453 1 87.5 478 ASP A CA 1
ATOM 3687 C C . ASP A 1 478 ? -19.578 -44.594 -24.531 1 87.5 478 ASP A C 1
ATOM 3689 O O . ASP A 1 478 ? -20.406 -44.688 -23.625 1 87.5 478 ASP A O 1
ATOM 3693 N N . PHE A 1 479 ? -18.906 -43.594 -24.703 1 91.38 479 PHE A N 1
ATOM 3694 C CA . PHE A 1 479 ? -19.172 -42.406 -23.922 1 91.38 479 PHE A CA 1
ATOM 3695 C C . PHE A 1 479 ? -20.562 -41.844 -24.25 1 91.38 479 PHE A C 1
ATOM 3697 O O . PHE A 1 479 ? -21.281 -41.406 -23.359 1 91.38 479 PHE A O 1
ATOM 3704 N N . GLU A 1 480 ? -20.781 -41.844 -25.547 1 88.88 480 GLU A N 1
ATOM 3705 C CA . GLU A 1 480 ? -22.094 -41.344 -25.938 1 88.88 480 GLU A CA 1
ATOM 3706 C C . GLU A 1 480 ? -23.203 -42.219 -25.359 1 88.88 480 GLU A C 1
ATOM 3708 O O . GLU A 1 480 ? -24.266 -41.688 -24.969 1 88.88 480 GLU A O 1
ATOM 3713 N N . SER A 1 481 ? -22.938 -43.469 -25.25 1 87.56 481 SER A N 1
ATOM 3714 C CA . SER A 1 481 ? -23.922 -44.375 -24.641 1 87.56 481 SER A CA 1
ATOM 3715 C C . SER A 1 481 ? -24.094 -44.062 -23.156 1 87.56 481 SER A C 1
ATOM 3717 O O . SER A 1 481 ? -25.203 -44.094 -22.625 1 87.56 481 SER A O 1
ATOM 3719 N N . PHE A 1 482 ? -23.031 -43.812 -22.547 1 90.06 482 PHE A N 1
ATOM 3720 C CA . PHE A 1 482 ? -23.078 -43.438 -21.156 1 90.06 482 PHE A CA 1
ATOM 3721 C C . PHE A 1 482 ? -23.766 -42.062 -20.984 1 90.06 482 PHE A C 1
ATOM 3723 O O . PHE A 1 482 ? -24.594 -41.906 -20.094 1 90.06 482 PHE A O 1
ATOM 3730 N N . ARG A 1 483 ? -23.391 -41.125 -21.781 1 89.62 483 ARG A N 1
ATOM 3731 C CA . ARG A 1 483 ? -23.938 -39.781 -21.719 1 89.62 483 ARG A CA 1
ATOM 3732 C C . ARG A 1 483 ? -25.453 -39.781 -21.906 1 89.62 483 ARG A C 1
ATOM 3734 O O . ARG A 1 483 ? -26.188 -39.125 -21.156 1 89.62 483 ARG A O 1
ATOM 3741 N N . VAL A 1 484 ? -25.922 -40.562 -22.875 1 87.75 484 VAL A N 1
ATOM 3742 C CA . VAL A 1 484 ? -27.344 -40.594 -23.172 1 87.75 484 VAL A CA 1
ATOM 3743 C C . VAL A 1 484 ? -28.094 -41.219 -22.016 1 87.75 484 VAL A C 1
ATOM 3745 O O . VAL A 1 484 ? -29.156 -40.719 -21.609 1 87.75 484 VAL A O 1
ATOM 3748 N N . LYS A 1 485 ? -27.516 -42.25 -21.422 1 88.38 485 LYS A N 1
ATOM 3749 C CA . LYS A 1 485 ? -28.172 -42.875 -20.281 1 88.38 485 LYS A CA 1
ATOM 3750 C C . LYS A 1 485 ? -28.203 -41.938 -19.078 1 88.38 485 LYS A C 1
ATOM 3752 O O . LYS A 1 485 ? -29.203 -41.875 -18.375 1 88.38 485 LYS A O 1
ATOM 3757 N N . GLN A 1 486 ? -27.141 -41.344 -18.891 1 89.44 486 GLN A N 1
ATOM 3758 C CA . GLN A 1 486 ? -27.078 -40.406 -17.781 1 89.44 486 GLN A CA 1
ATOM 3759 C C . GLN A 1 486 ? -28.031 -39.219 -18 1 89.44 486 GLN A C 1
ATOM 3761 O O . GLN A 1 486 ? -28.672 -38.75 -17.047 1 89.44 486 GLN A O 1
ATOM 3766 N N . GLN A 1 487 ? -28.094 -38.75 -19.156 1 87.69 487 GLN A N 1
ATOM 3767 C CA . GLN A 1 487 ? -28.984 -37.625 -19.453 1 87.69 487 GLN A CA 1
ATOM 3768 C C . GLN A 1 487 ? -30.453 -38.031 -19.297 1 87.69 487 GLN A C 1
ATOM 3770 O O . GLN A 1 487 ? -31.281 -37.219 -18.891 1 87.69 487 GLN A O 1
ATOM 3775 N N . GLU A 1 488 ? -30.703 -39.25 -19.672 1 86.75 488 GLU A N 1
ATOM 3776 C CA . GLU A 1 488 ? -32.062 -39.75 -19.484 1 86.75 488 GLU A CA 1
ATOM 3777 C C . GLU A 1 488 ? -32.438 -39.844 -18.016 1 86.75 488 GLU A C 1
ATOM 3779 O O . GLU A 1 488 ? -33.531 -39.469 -17.625 1 86.75 488 GLU A O 1
ATOM 3784 N N . LEU A 1 489 ? -31.484 -40.25 -17.25 1 88.19 489 LEU A N 1
ATOM 3785 C CA . LEU A 1 489 ? -31.734 -40.344 -15.812 1 88.19 489 LEU A CA 1
ATOM 3786 C C . LEU A 1 489 ? -31.875 -38.969 -15.203 1 88.19 489 LEU A C 1
ATOM 3788 O O . LEU A 1 489 ? -32.688 -38.75 -14.312 1 88.19 489 LEU A O 1
ATOM 3792 N N . LEU A 1 490 ? -31.094 -38.094 -15.656 1 89.06 490 LEU A N 1
ATOM 3793 C CA . LEU A 1 490 ? -31.172 -36.719 -15.164 1 89.06 490 LEU A CA 1
ATOM 3794 C C . LEU A 1 490 ? -32.469 -36.062 -15.586 1 89.06 490 LEU A C 1
ATOM 3796 O O . LEU A 1 490 ? -33.125 -35.375 -14.781 1 89.06 490 LEU A O 1
ATOM 3800 N N . GLY A 1 491 ? -32.781 -36.219 -16.844 1 86 491 GLY A N 1
ATOM 3801 C CA . GLY A 1 491 ? -34.062 -35.688 -17.297 1 86 491 GLY A CA 1
ATOM 3802 C C . GLY A 1 491 ? -35.25 -36.219 -16.531 1 86 491 GLY A C 1
ATOM 3803 O O . GLY A 1 491 ? -36.156 -35.5 -16.172 1 86 491 GLY A O 1
ATOM 3804 N N . ALA A 1 492 ? -35.125 -37.531 -16.219 1 85.5 492 ALA A N 1
ATOM 3805 C CA . ALA A 1 492 ? -36.219 -38.188 -15.477 1 85.5 492 ALA A CA 1
ATOM 3806 C C . ALA A 1 492 ? -36.25 -37.656 -14.039 1 85.5 492 ALA A C 1
ATOM 3808 O O . ALA A 1 492 ? -37.344 -37.5 -13.461 1 85.5 492 ALA A O 1
ATOM 3809 N N . ALA A 1 493 ? -35.125 -37.438 -13.516 1 85.5 493 ALA A N 1
ATOM 3810 C CA . ALA A 1 493 ? -35.062 -36.938 -12.148 1 85.5 493 ALA A CA 1
ATOM 3811 C C . ALA A 1 493 ? -35.625 -35.531 -12.062 1 85.5 493 ALA A C 1
ATOM 3813 O O . ALA A 1 493 ? -36.25 -35.156 -11.078 1 85.5 493 ALA A O 1
ATOM 3814 N N . LEU A 1 494 ? -35.406 -34.719 -13.07 1 87.5 494 LEU A N 1
ATOM 3815 C CA . LEU A 1 494 ? -35.875 -33.344 -13.062 1 87.5 494 LEU A CA 1
ATOM 3816 C C . LEU A 1 494 ? -37.375 -33.281 -13.32 1 87.5 494 LEU A C 1
ATOM 3818 O O . LEU A 1 494 ? -38.062 -32.344 -12.844 1 87.5 494 LEU A O 1
ATOM 3822 N N . VAL A 1 495 ? -37.906 -34.312 -14.039 1 83.81 495 VAL A N 1
ATOM 3823 C CA . VAL A 1 495 ? -39.312 -34.312 -14.391 1 83.81 495 VAL A CA 1
ATOM 3824 C C . VAL A 1 495 ? -40.125 -34.906 -13.234 1 83.81 495 VAL A C 1
ATOM 3826 O O . VAL A 1 495 ? -41.312 -34.531 -13.039 1 83.81 495 VAL A O 1
ATOM 3829 N N . CYS A 1 496 ? -39.625 -35.906 -12.484 1 77.75 496 CYS A N 1
ATOM 3830 C CA . CYS A 1 496 ? -40.344 -36.625 -11.453 1 77.75 496 CYS A CA 1
ATOM 3831 C C . CYS A 1 496 ? -40.844 -35.656 -10.367 1 77.75 496 CYS A C 1
ATOM 3833 O O . CYS A 1 496 ? -41.906 -35.906 -9.766 1 77.75 496 CYS A O 1
ATOM 3835 N N . GLY A 1 497 ? -40.406 -34.375 -10.102 1 72.25 497 GLY A N 1
ATOM 3836 C CA . GLY A 1 497 ? -40.875 -33.375 -9.141 1 72.25 497 GLY A CA 1
ATOM 3837 C C . GLY A 1 497 ? -40.594 -33.781 -7.703 1 72.25 497 GLY A C 1
ATOM 3838 O O . GLY A 1 497 ? -41.062 -33.094 -6.777 1 72.25 497 GLY A O 1
ATOM 3839 N N . ARG A 1 498 ? -39.969 -34.812 -7.316 1 75.12 498 ARG A N 1
ATOM 3840 C CA . ARG A 1 498 ? -39.75 -35.25 -5.938 1 75.12 498 ARG A CA 1
ATOM 3841 C C . ARG A 1 498 ? -38.5 -34.625 -5.363 1 75.12 498 ARG A C 1
ATOM 3843 O O . ARG A 1 498 ? -38.312 -34.625 -4.148 1 75.12 498 ARG A O 1
ATOM 3850 N N . LEU A 1 499 ? -37.781 -34.031 -6.164 1 79.38 499 LEU A N 1
ATOM 3851 C CA . LEU A 1 499 ? -36.5 -33.531 -5.711 1 79.38 499 LEU A CA 1
ATOM 3852 C C . LEU A 1 499 ? -36.656 -32.219 -4.953 1 79.38 499 LEU A C 1
ATOM 3854 O O . LEU A 1 499 ? -35.781 -31.828 -4.176 1 79.38 499 LEU A O 1
ATOM 3858 N N . HIS A 1 500 ? -37.75 -31.391 -5.137 1 73.5 500 HIS A N 1
ATOM 3859 C CA . HIS A 1 500 ? -37.875 -30.078 -4.488 1 73.5 500 HIS A CA 1
ATOM 3860 C C . HIS A 1 500 ? -38.562 -30.203 -3.145 1 73.5 500 HIS A C 1
ATOM 3862 O O . HIS A 1 500 ? -38.844 -29.188 -2.488 1 73.5 500 HIS A O 1
ATOM 3868 N N . GLY A 1 501 ? -38.625 -31.281 -2.326 1 64.56 501 GLY A N 1
ATOM 3869 C CA . GLY A 1 501 ? -39.031 -31.453 -0.941 1 64.56 501 GLY A CA 1
ATOM 3870 C C . GLY A 1 501 ? -40.5 -31.156 -0.715 1 64.56 501 GLY A C 1
ATOM 3871 O O . GLY A 1 501 ? -40.938 -31.016 0.427 1 64.56 501 GLY A O 1
ATOM 3872 N N . GLY A 1 502 ? -41.438 -30.906 -1.65 1 64.06 502 GLY A N 1
ATOM 3873 C CA . GLY A 1 502 ? -42.875 -30.906 -1.385 1 64.06 502 GLY A CA 1
ATOM 3874 C C . GLY A 1 502 ? -43.594 -29.672 -1.885 1 64.06 502 GLY A C 1
ATOM 3875 O O . GLY A 1 502 ? -44.625 -29.766 -2.51 1 64.06 502 GLY A O 1
ATOM 3876 N N . SER A 1 503 ? -42.906 -28.375 -1.646 1 72 503 SER A N 1
ATOM 3877 C CA . SER A 1 503 ? -43.688 -27.188 -1.979 1 72 503 SER A CA 1
ATOM 3878 C C . SER A 1 503 ? -43.531 -26.828 -3.455 1 72 503 SER A C 1
ATOM 3880 O O . SER A 1 503 ? -42.438 -26.703 -3.969 1 72 503 SER A O 1
ATOM 3882 N N . ASN A 1 504 ? -44.594 -26.734 -4.211 1 78 504 ASN A N 1
ATOM 3883 C CA . ASN A 1 504 ? -44.594 -26.422 -5.633 1 78 504 ASN A CA 1
ATOM 3884 C C . ASN A 1 504 ? -44.688 -24.922 -5.879 1 78 504 ASN A C 1
ATOM 3886 O O . ASN A 1 504 ? -44.688 -24.469 -7.023 1 78 504 ASN A O 1
ATOM 3890 N N . ARG A 1 505 ? -44.594 -24.156 -4.848 1 82.94 505 ARG A N 1
ATOM 3891 C CA . ARG A 1 505 ? -44.656 -22.719 -5.043 1 82.94 505 ARG A CA 1
ATOM 3892 C C . ARG A 1 505 ? -43.25 -22.125 -5.223 1 82.94 505 ARG A C 1
ATOM 3894 O O . ARG A 1 505 ? -42.281 -22.641 -4.652 1 82.94 505 ARG A O 1
ATOM 3901 N N . LEU A 1 506 ? -43.188 -21.219 -6.145 1 87.5 506 LEU A N 1
ATOM 3902 C CA . LEU A 1 506 ? -41.938 -20.531 -6.371 1 87.5 506 LEU A CA 1
ATOM 3903 C C . LEU A 1 506 ? -41.594 -19.594 -5.219 1 87.5 506 LEU A C 1
ATOM 3905 O O . LEU A 1 506 ? -42.375 -18.672 -4.926 1 87.5 506 LEU A O 1
ATOM 3909 N N . ARG A 1 507 ? -40.531 -19.781 -4.641 1 86.12 507 ARG A N 1
ATOM 3910 C CA . ARG A 1 507 ? -40.094 -18.953 -3.521 1 86.12 507 ARG A CA 1
ATOM 3911 C C . ARG A 1 507 ? -39.75 -17.547 -3.979 1 86.12 507 ARG A C 1
ATOM 3913 O O . ARG A 1 507 ? -39.688 -16.625 -3.164 1 86.12 507 ARG A O 1
ATOM 3920 N N . LEU A 1 508 ? -39.531 -17.344 -5.246 1 87.06 508 LEU A N 1
ATOM 3921 C CA . LEU A 1 508 ? -39.188 -16.047 -5.84 1 87.06 508 LEU A CA 1
ATOM 3922 C C . LEU A 1 508 ? -40.344 -15.062 -5.633 1 87.06 508 LEU A C 1
ATOM 3924 O O . LEU A 1 508 ? -40.094 -13.859 -5.484 1 87.06 508 LEU A O 1
ATOM 3928 N N . TYR A 1 509 ? -41.531 -15.555 -5.68 1 80.81 509 TYR A N 1
ATOM 3929 C CA . TYR A 1 509 ? -42.688 -14.672 -5.613 1 80.81 509 TYR A CA 1
ATOM 3930 C C . TYR A 1 509 ? -43.312 -14.703 -4.227 1 80.81 509 TYR A C 1
ATOM 3932 O O . TYR A 1 509 ? -44.312 -14.008 -3.969 1 80.81 509 TYR A O 1
ATOM 3940 N N . GLU A 1 510 ? -42.656 -15.5 -3.408 1 78.44 510 GLU A N 1
ATOM 3941 C CA . GLU A 1 510 ? -43.156 -15.523 -2.041 1 78.44 510 GLU A CA 1
ATOM 3942 C C . GLU A 1 510 ? -42.688 -14.305 -1.257 1 78.44 510 GLU A C 1
ATOM 3944 O O . GLU A 1 510 ? -41.594 -13.805 -1.485 1 78.44 510 GLU A O 1
ATOM 3949 N N . GLU A 1 511 ? -43.625 -13.883 -0.559 1 72.12 511 GLU A N 1
ATOM 3950 C CA . GLU A 1 511 ? -43.281 -12.742 0.278 1 72.12 511 GLU A CA 1
ATOM 3951 C C . GLU A 1 511 ? -42.188 -13.102 1.295 1 72.12 511 GLU A C 1
ATOM 3953 O O . GLU A 1 511 ? -42.188 -14.211 1.825 1 72.12 511 GLU A O 1
ATOM 3958 N N . ARG A 1 512 ? -41.281 -12.289 1.267 1 73.75 512 ARG A N 1
ATOM 3959 C CA . ARG A 1 512 ? -40.156 -12.531 2.172 1 73.75 512 ARG A CA 1
ATOM 3960 C C . ARG A 1 512 ? -40.531 -12.18 3.607 1 73.75 512 ARG A C 1
ATOM 3962 O O . ARG A 1 512 ? -41.562 -11.539 3.85 1 73.75 512 ARG A O 1
ATOM 3969 N N . LYS A 1 513 ? -39.656 -12.758 4.375 1 70.62 513 LYS A N 1
ATOM 3970 C CA .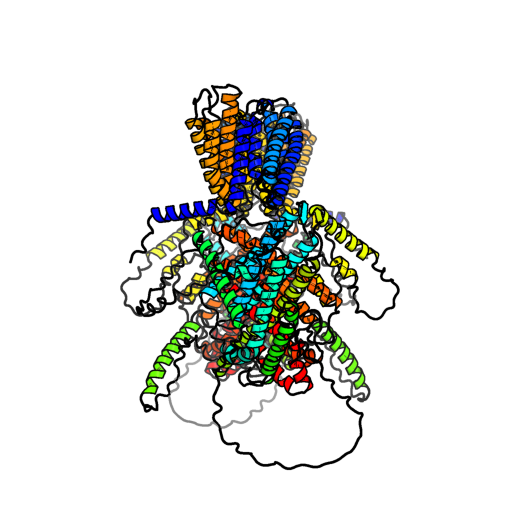 LYS A 1 513 ? -39.812 -12.484 5.797 1 70.62 513 LYS A CA 1
ATOM 3971 C C . LYS A 1 513 ? -39.688 -11 6.09 1 70.62 513 LYS A C 1
ATOM 3973 O O . LYS A 1 513 ? -39.062 -10.258 5.328 1 70.62 513 LYS A O 1
ATOM 3978 N N . SER A 1 514 ? -40.406 -10.664 6.98 1 75.62 514 SER A N 1
ATOM 3979 C CA . SER A 1 514 ? -40.344 -9.273 7.418 1 75.62 514 SER A CA 1
ATOM 3980 C C . SER A 1 514 ? -38.938 -8.914 7.938 1 75.62 514 SER A C 1
ATOM 3982 O O . SER A 1 514 ? -38.125 -9.805 8.188 1 75.62 514 SER A O 1
ATOM 3984 N N . VAL A 1 515 ? -38.625 -7.754 8 1 77.69 515 VAL A N 1
ATOM 3985 C CA . VAL A 1 515 ? -37.344 -7.258 8.469 1 77.69 515 VAL A CA 1
ATOM 3986 C C . VAL A 1 515 ? -37.094 -7.723 9.906 1 77.69 515 VAL A C 1
ATOM 3988 O O . VAL A 1 515 ? -35.969 -8.039 10.281 1 77.69 515 VAL A O 1
ATOM 3991 N N . ALA A 1 516 ? -38.125 -7.82 10.648 1 79.31 516 ALA A N 1
ATOM 3992 C CA . ALA A 1 516 ? -38 -8.242 12.039 1 79.31 516 ALA A CA 1
ATOM 3993 C C . ALA A 1 516 ? -37.531 -9.695 12.141 1 79.31 516 ALA A C 1
ATOM 3995 O O . ALA A 1 516 ? -36.719 -10.039 12.992 1 79.31 516 ALA A O 1
ATOM 3996 N N . GLN A 1 517 ? -38.031 -10.477 11.195 1 74.81 517 GLN A N 1
ATOM 3997 C CA . GLN A 1 517 ? -37.688 -11.898 11.242 1 74.81 517 GLN A CA 1
ATOM 3998 C C . GLN A 1 517 ? -36.312 -12.172 10.633 1 74.81 517 GLN A C 1
ATOM 4000 O O . GLN A 1 517 ? -35.594 -13.055 11.094 1 74.81 517 GLN A O 1
ATOM 4005 N N . GLU A 1 518 ? -36 -11.328 9.641 1 73.62 518 GLU A N 1
ATOM 4006 C CA . GLU A 1 518 ? -34.719 -11.555 8.945 1 73.62 518 GLU A CA 1
ATOM 4007 C C . GLU A 1 518 ? -33.531 -11.086 9.781 1 73.62 518 GLU A C 1
ATOM 4009 O O . GLU A 1 518 ? -32.531 -11.781 9.883 1 73.62 518 GLU A O 1
ATOM 4014 N N . GLU A 1 519 ? -33.656 -9.984 10.422 1 75.75 519 GLU A N 1
ATOM 4015 C CA . GLU A 1 519 ? -32.5 -9.398 11.109 1 75.75 519 GLU A CA 1
ATOM 4016 C C . GLU A 1 519 ? -32.531 -9.711 12.602 1 75.75 519 GLU A C 1
ATOM 4018 O O . GLU A 1 519 ? -31.5 -9.789 13.25 1 75.75 519 GLU A O 1
ATOM 4023 N N . GLY A 1 520 ? -33.594 -10.031 13.109 1 70.94 520 GLY A N 1
ATOM 4024 C CA . GLY A 1 520 ? -33.688 -10.242 14.547 1 70.94 520 GLY A CA 1
ATOM 4025 C C . GLY A 1 520 ? -33.406 -8.992 15.352 1 70.94 520 GLY A C 1
ATOM 4026 O O . GLY A 1 520 ? -33.219 -7.91 14.781 1 70.94 520 GLY A O 1
ATOM 4027 N N . ARG A 1 521 ? -33.406 -9.039 16.625 1 76.56 521 ARG A N 1
ATOM 4028 C CA . ARG A 1 521 ? -33.219 -7.918 17.531 1 76.56 521 ARG A CA 1
ATOM 4029 C C . ARG A 1 521 ? -31.719 -7.574 17.641 1 76.56 521 ARG A C 1
ATOM 4031 O O . ARG A 1 521 ? -30.859 -8.414 17.375 1 76.56 521 ARG A O 1
ATOM 4038 N N . ASP A 1 522 ? -31.328 -6.41 17.734 1 77.19 522 ASP A N 1
ATOM 4039 C CA . ASP A 1 522 ? -29.953 -5.93 17.875 1 77.19 522 ASP A CA 1
ATOM 4040 C C . ASP A 1 522 ? -29.391 -6.246 19.266 1 77.19 522 ASP A C 1
ATOM 4042 O O . ASP A 1 522 ? -29.359 -5.379 20.141 1 77.19 522 ASP A O 1
ATOM 4046 N N . TRP A 1 523 ? -28.891 -7.492 19.312 1 69 523 TRP A N 1
ATOM 4047 C CA . TRP A 1 523 ? -28.375 -7.957 20.609 1 69 523 TRP A CA 1
ATOM 4048 C C . TRP A 1 523 ? -26.938 -7.5 20.812 1 69 523 TRP A C 1
ATOM 4050 O O . TRP A 1 523 ? -26.25 -7.148 19.859 1 69 523 TRP A O 1
ATOM 4060 N N . VAL A 1 524 ? -26.656 -7.375 22.047 1 69.5 524 VAL A N 1
ATOM 4061 C CA . VAL A 1 524 ? -25.25 -7.152 22.375 1 69.5 524 VAL A CA 1
ATOM 4062 C C . VAL A 1 524 ? -24.422 -8.328 21.891 1 69.5 524 VAL A C 1
ATOM 4064 O O . VAL A 1 524 ? -24.891 -9.469 21.859 1 69.5 524 VAL A O 1
ATOM 4067 N N . ARG A 1 525 ? -23.266 -8.109 21.469 1 67.94 525 ARG A N 1
ATOM 4068 C CA . ARG A 1 525 ? -22.391 -9.133 20.906 1 67.94 525 ARG A CA 1
ATOM 4069 C C . ARG A 1 525 ? -22.219 -10.297 21.875 1 67.94 525 ARG A C 1
ATOM 4071 O O . ARG A 1 525 ? -21.875 -10.094 23.047 1 67.94 525 ARG A O 1
ATOM 4078 N N . GLY A 1 526 ? -22.578 -11.422 21.516 1 56.94 526 GLY A N 1
ATOM 4079 C CA . GLY A 1 526 ? -22.453 -12.609 22.344 1 56.94 526 GLY A CA 1
ATOM 4080 C C . GLY A 1 526 ? -23.75 -13.055 22.969 1 56.94 526 GLY A C 1
ATOM 4081 O O . GLY A 1 526 ? -23.859 -14.172 23.469 1 56.94 526 GLY A O 1
ATOM 4082 N N . GLU A 1 527 ? -24.688 -12.125 23.078 1 58.84 527 GLU A N 1
ATOM 4083 C CA . GLU A 1 527 ? -25.906 -12.43 23.797 1 58.84 527 GLU A CA 1
ATOM 4084 C C . GLU A 1 527 ? -26.781 -13.406 23.016 1 58.84 527 GLU A C 1
ATOM 4086 O O . GLU A 1 527 ? -27.469 -14.242 23.609 1 58.84 527 GLU A O 1
ATOM 4091 N N . ALA A 1 528 ? -26.766 -13.117 21.734 1 52.81 528 ALA A N 1
ATOM 4092 C CA . ALA A 1 528 ? -27.594 -14.062 21 1 52.81 528 ALA A CA 1
ATOM 4093 C C . ALA A 1 528 ? -27.156 -15.5 21.266 1 52.81 528 ALA A C 1
ATOM 4095 O O . ALA A 1 528 ? -28 -16.391 21.406 1 52.81 528 ALA A O 1
ATOM 4096 N N . GLU A 1 529 ? -25.875 -15.57 21.406 1 50.62 529 GLU A N 1
ATOM 4097 C CA . GLU A 1 529 ? -25.359 -16.906 21.703 1 50.62 529 GLU A CA 1
ATOM 4098 C C . GLU A 1 529 ? -25.688 -17.328 23.125 1 50.62 529 GLU A C 1
ATOM 4100 O O . GLU A 1 529 ? -26 -18.484 23.391 1 50.62 529 GLU A O 1
ATOM 4105 N N . MET A 1 530 ? -25.656 -16.266 24.031 1 50.28 530 MET A N 1
ATOM 4106 C CA . MET A 1 530 ? -25.953 -16.578 25.438 1 50.28 530 MET A CA 1
ATOM 4107 C C . MET A 1 530 ? -27.422 -16.969 25.609 1 50.28 530 MET A C 1
ATOM 4109 O O . MET A 1 530 ? -27.734 -17.891 26.359 1 50.28 530 MET A O 1
ATOM 4113 N N . ARG A 1 531 ? -28.25 -16.297 24.953 1 55.88 531 ARG A N 1
ATOM 4114 C CA . ARG A 1 531 ? -29.672 -16.625 25.062 1 55.88 531 ARG A CA 1
ATOM 4115 C C . ARG A 1 531 ? -29.984 -17.953 24.391 1 55.88 531 ARG A C 1
ATOM 4117 O O . ARG A 1 531 ? -30.812 -18.719 24.875 1 55.88 531 ARG A O 1
ATOM 4124 N N . ARG A 1 532 ? -29.266 -18.125 23.359 1 52.84 532 ARG A N 1
ATOM 4125 C CA . ARG A 1 532 ? -29.406 -19.438 22.734 1 52.84 532 ARG A CA 1
ATOM 4126 C C . ARG A 1 532 ? -28.953 -20.547 23.688 1 52.84 532 ARG A C 1
ATOM 4128 O O . ARG A 1 532 ? -29.578 -21.609 23.75 1 52.84 532 ARG A O 1
ATOM 4135 N N . ARG A 1 533 ? -28 -20.234 24.422 1 49.88 533 ARG A N 1
ATOM 4136 C CA . ARG A 1 533 ? -27.531 -21.188 25.422 1 49.88 533 ARG A CA 1
ATOM 4137 C C . ARG A 1 533 ? -28.5 -21.297 26.578 1 49.88 533 ARG A C 1
ATOM 4139 O O . ARG A 1 533 ? -28.766 -22.406 27.078 1 49.88 533 ARG A O 1
ATOM 4146 N N . GLN A 1 534 ? -28.922 -20.156 26.984 1 51.44 534 GLN A N 1
ATOM 4147 C CA . GLN A 1 534 ? -29.859 -20.172 28.109 1 51.44 534 GLN A CA 1
ATOM 4148 C C . GLN A 1 534 ? -31.203 -20.75 27.672 1 51.44 534 GLN A C 1
ATOM 4150 O O . GLN A 1 534 ? -31.875 -21.422 28.453 1 51.44 534 GLN A O 1
ATOM 4155 N N . GLY A 1 535 ? -31.656 -20.344 26.531 1 47.38 535 GLY A N 1
ATOM 4156 C CA . GLY A 1 535 ? -32.875 -20.984 26.031 1 47.38 535 GLY A CA 1
ATOM 4157 C C . GLY A 1 535 ? -32.719 -22.484 25.891 1 47.38 535 GLY A C 1
ATOM 4158 O O . GLY A 1 535 ? -33.688 -23.234 26.156 1 47.38 535 GLY A O 1
ATOM 4159 N N . ARG A 1 536 ? -31.609 -22.938 25.609 1 48.62 536 ARG A N 1
ATOM 4160 C CA . ARG A 1 536 ? -31.328 -24.359 25.594 1 48.62 536 ARG A CA 1
ATOM 4161 C C . ARG A 1 536 ? -31.375 -24.953 27.016 1 48.62 536 ARG A C 1
ATOM 4163 O O . ARG A 1 536 ? -31.875 -26.062 27.219 1 48.62 536 ARG A O 1
ATOM 4170 N N . VAL A 1 537 ? -30.859 -24.203 27.906 1 48 537 VAL A N 1
ATOM 4171 C CA . VAL A 1 537 ? -30.891 -24.688 29.281 1 48 537 VAL A CA 1
ATOM 4172 C C . VAL A 1 537 ? -32.312 -24.656 29.812 1 48 537 VAL A C 1
ATOM 4174 O O . VAL A 1 537 ? -32.781 -25.578 30.484 1 48 537 VAL A O 1
ATOM 4177 N N . SER A 1 538 ? -33 -23.625 29.516 1 43.47 538 SER A N 1
ATOM 4178 C CA . SER A 1 538 ? -34.375 -23.578 30.031 1 43.47 538 SER A CA 1
ATOM 4179 C C . SER A 1 538 ? -35.25 -24.625 29.344 1 43.47 538 SER A C 1
ATOM 4181 O O . SER A 1 538 ? -36.156 -25.188 29.969 1 43.47 538 SER A O 1
ATOM 4183 N N . ARG A 1 539 ? -35.156 -24.875 28.125 1 44.78 539 ARG A N 1
ATOM 4184 C CA . ARG A 1 539 ? -35.875 -25.938 27.469 1 44.78 539 ARG A CA 1
ATOM 4185 C C . ARG A 1 539 ? -35.438 -27.312 27.953 1 44.78 539 ARG A C 1
ATOM 4187 O O . ARG A 1 539 ? -36.25 -28.234 28.094 1 44.78 539 ARG A O 1
ATOM 4194 N N . ALA A 1 540 ? -34.25 -27.453 28.219 1 43.88 540 ALA A N 1
ATOM 4195 C CA . ALA A 1 540 ? -33.812 -28.719 28.828 1 43.88 540 ALA A CA 1
ATOM 4196 C C . ALA A 1 540 ? -34.438 -28.906 30.203 1 43.88 540 ALA A C 1
ATOM 4198 O O . ALA A 1 540 ? -34.781 -30.016 30.594 1 43.88 540 ALA A O 1
ATOM 4199 N N . THR A 1 541 ? -34.656 -27.812 30.875 1 42.31 541 THR A N 1
ATOM 4200 C CA . THR A 1 541 ? -35.281 -27.953 32.156 1 42.31 541 THR A CA 1
ATOM 4201 C C . THR A 1 541 ? -36.812 -28.109 32 1 42.31 541 THR A C 1
ATOM 4203 O O . THR A 1 541 ? -37.438 -28.812 32.781 1 42.31 541 THR A O 1
ATOM 4206 N N . SER A 1 542 ? -37.375 -27.438 31.062 1 38.94 542 SER A N 1
ATOM 4207 C CA . SER A 1 542 ? -38.812 -27.578 30.938 1 38.94 542 SER A CA 1
ATOM 4208 C C . SER A 1 542 ? -39.188 -28.938 30.344 1 38.94 542 SER A C 1
ATOM 4210 O O . SER A 1 542 ? -40.281 -29.469 30.609 1 38.94 542 SER A O 1
ATOM 4212 N N . VAL A 1 543 ? -38.438 -29.5 29.453 1 39.09 543 VAL A N 1
ATOM 4213 C CA . VAL A 1 543 ? -38.719 -30.844 28.953 1 39.09 543 VAL A CA 1
ATOM 4214 C C . VAL A 1 543 ? -38.625 -31.844 30.109 1 39.09 543 VAL A C 1
ATOM 4216 O O . VAL A 1 543 ? -39.312 -32.875 30.094 1 39.09 543 VAL A O 1
ATOM 4219 N N . LYS A 1 544 ? -38.031 -31.672 31.234 1 40.78 544 LYS A N 1
ATOM 4220 C CA . LYS A 1 544 ? -38.031 -32.625 32.344 1 40.78 544 LYS A CA 1
ATOM 4221 C C . LYS A 1 544 ? -39.375 -32.594 33.062 1 40.78 544 LYS A C 1
ATOM 4223 O O . LYS A 1 544 ? -39.812 -33.656 33.562 1 40.78 544 LYS A O 1
ATOM 4228 N N . VAL A 1 545 ? -40.031 -31.484 33.156 1 39.19 545 VAL A N 1
ATOM 4229 C CA . VAL A 1 545 ? -41.219 -31.547 34 1 39.19 545 VAL A CA 1
ATOM 4230 C C . VAL A 1 545 ? -42.344 -32.25 33.281 1 39.19 545 VAL A C 1
ATOM 4232 O O . VAL A 1 545 ? -43.125 -33 33.875 1 39.19 545 VAL A O 1
ATOM 4235 N N . SER A 1 546 ? -42.531 -32.188 31.969 1 32.72 546 SER A N 1
ATOM 4236 C CA . SER A 1 546 ? -43.719 -32.812 31.391 1 32.72 546 SER A CA 1
ATOM 4237 C C . SER A 1 546 ? -43.531 -34.312 31.219 1 32.72 546 SER A C 1
ATOM 4239 O O . SER A 1 546 ? -44.438 -35 30.703 1 32.72 546 SER A O 1
ATOM 4241 N N . GLU A 1 547 ? -42.406 -34.938 31.297 1 32.72 547 GLU A N 1
ATOM 4242 C CA . GLU A 1 547 ? -42.281 -36.375 31.016 1 32.72 547 GLU A CA 1
ATOM 4243 C C . GLU A 1 547 ? -42.844 -37.188 32.156 1 32.72 547 GLU A C 1
ATOM 4245 O O . GLU A 1 547 ? -42.906 -38.438 32.094 1 32.72 547 GLU A O 1
ATOM 4250 N N . ALA A 1 548 ? -43.281 -36.812 33.344 1 35.34 548 ALA A N 1
ATOM 4251 C CA . ALA A 1 548 ? -43.688 -37.812 34.344 1 35.34 548 ALA A CA 1
ATOM 4252 C C . ALA A 1 548 ? -44.938 -38.531 33.875 1 35.34 548 ALA A C 1
ATOM 4254 O O . ALA A 1 548 ? -45.156 -39.688 34.219 1 35.34 548 ALA A O 1
ATOM 4255 N N . ASP A 1 549 ? -46.125 -38 33.594 1 30.78 549 ASP A N 1
ATOM 4256 C CA . ASP A 1 549 ? -47.312 -38.844 33.562 1 30.78 549 ASP A CA 1
ATOM 4257 C C . ASP A 1 549 ? -47.406 -39.656 32.281 1 30.78 549 ASP A C 1
ATOM 4259 O O . ASP A 1 549 ? -48.469 -40.219 31.984 1 30.78 549 ASP A O 1
ATOM 4263 N N . ARG A 1 550 ? -46.781 -39.281 31.109 1 32.16 550 ARG A N 1
ATOM 4264 C CA . ARG A 1 550 ? -47.219 -40.094 29.969 1 32.16 550 ARG A CA 1
ATOM 4265 C C . ARG A 1 550 ? -46.688 -41.531 30.062 1 32.16 550 ARG A C 1
ATOM 4267 O O . ARG A 1 550 ? -45.562 -41.75 30.516 1 32.16 550 ARG A O 1
ATOM 4274 N N . GLU A 1 551 ? -47.562 -42.625 30.125 1 29.22 551 GLU A N 1
ATOM 4275 C CA . GLU A 1 551 ? -47.438 -44.062 30.062 1 29.22 551 GLU A CA 1
ATOM 4276 C C . GLU A 1 551 ? -46.406 -44.5 29.016 1 29.22 551 GLU A C 1
ATOM 4278 O O . GLU A 1 551 ? -46.219 -43.812 28.031 1 29.22 551 GLU A O 1
ATOM 4283 N N . PRO A 1 552 ? -45.594 -45.656 29.234 1 29.02 552 PRO A N 1
ATOM 4284 C CA . PRO A 1 552 ? -44.438 -46.156 28.484 1 29.02 552 PRO A CA 1
ATOM 4285 C C . PRO A 1 552 ? -44.812 -46.562 27.062 1 29.02 552 PRO A C 1
ATOM 4287 O O . PRO A 1 552 ? -45.5 -47.562 26.844 1 29.02 552 PRO A O 1
ATOM 4290 N N . SER A 1 553 ? -45.625 -45.906 26.234 1 25.78 553 SER A N 1
ATOM 4291 C CA . SER A 1 553 ? -45.938 -46.594 24.984 1 25.78 553 SER A CA 1
ATOM 4292 C C . SER A 1 553 ? -44.656 -47.125 24.344 1 25.78 553 SER A C 1
ATOM 4294 O O . SER A 1 553 ? -43.562 -46.688 24.641 1 25.78 553 SER A O 1
ATOM 4296 N N . ARG A 1 554 ? -44.781 -48.156 23.328 1 29 554 ARG A N 1
ATOM 4297 C CA . ARG A 1 554 ? -43.969 -49.188 22.672 1 29 554 ARG A CA 1
ATOM 4298 C C . ARG A 1 554 ? -42.688 -48.594 22.078 1 29 554 ARG A C 1
ATOM 4300 O O . ARG A 1 554 ? -42.688 -47.438 21.672 1 29 554 ARG A O 1
ATOM 4307 N N . PRO A 1 555 ? -41.5 -49.281 22.234 1 27.34 555 PRO A N 1
ATOM 4308 C CA . PRO A 1 555 ? -40.094 -49 21.953 1 27.34 555 PRO A CA 1
ATOM 4309 C C . PRO A 1 555 ? -39.844 -48.688 20.484 1 27.34 555 PRO A C 1
ATOM 4311 O O . PRO A 1 555 ? -39.938 -49.594 19.641 1 27.34 555 PRO A O 1
ATOM 4314 N N . VAL A 1 556 ? -40.625 -47.875 19.766 1 24.73 556 VAL A N 1
ATOM 4315 C CA . VAL A 1 556 ? -40.312 -47.844 18.344 1 24.73 556 VAL A CA 1
ATOM 4316 C C . VAL A 1 556 ? -38.812 -47.562 18.156 1 24.73 556 VAL A C 1
ATOM 4318 O O . VAL A 1 556 ? -38.281 -46.656 18.797 1 24.73 556 VAL A O 1
ATOM 4321 N N . SER A 1 557 ? -37.938 -48.5 17.734 1 23.48 557 SER A N 1
ATOM 4322 C CA . SER A 1 557 ? -36.531 -48.625 17.438 1 23.48 557 SER A CA 1
ATOM 4323 C C . SER A 1 557 ? -36.031 -47.406 16.641 1 23.48 557 SER A C 1
ATOM 4325 O O . SER A 1 557 ? -36.188 -47.375 15.414 1 23.48 557 SER A O 1
ATOM 4327 N N . THR A 1 558 ? -36.375 -46.25 16.938 1 24.27 558 THR A N 1
ATOM 4328 C CA . THR A 1 558 ? -35.969 -45.125 16.062 1 24.27 558 THR A CA 1
ATOM 4329 C C . THR A 1 558 ? -34.438 -45.062 15.984 1 24.27 558 THR A C 1
ATOM 4331 O O . THR A 1 558 ? -33.75 -45.125 17 1 24.27 558 THR A O 1
ATOM 4334 N N . ILE A 1 559 ? -33.812 -45.531 14.805 1 24.98 559 ILE A N 1
ATOM 4335 C CA . ILE A 1 559 ? -32.406 -45.469 14.391 1 24.98 559 ILE A CA 1
ATOM 4336 C C . ILE A 1 559 ? -31.828 -44.125 14.844 1 24.98 559 ILE A C 1
ATOM 4338 O O . ILE A 1 559 ? -32.344 -43.062 14.5 1 24.98 559 ILE A O 1
ATOM 4342 N N . ASP A 1 560 ? -31.094 -44.094 15.914 1 25.8 560 ASP A N 1
ATOM 4343 C CA . ASP A 1 560 ? -30.344 -43.062 16.625 1 25.8 560 ASP A CA 1
ATOM 4344 C C . ASP A 1 560 ? -29.312 -42.406 15.711 1 25.8 560 ASP A C 1
ATOM 4346 O O . ASP A 1 560 ? -28.172 -42.906 15.594 1 25.8 560 ASP A O 1
ATOM 4350 N N . LEU A 1 561 ? -29.656 -42.094 14.383 1 25.14 561 LEU A N 1
ATOM 4351 C CA . LEU A 1 561 ? -28.656 -41.375 13.594 1 25.14 561 LEU A CA 1
ATOM 4352 C C . LEU A 1 561 ? -28.109 -40.188 14.375 1 25.14 561 LEU A C 1
ATOM 4354 O O . LEU A 1 561 ? -28.859 -39.344 14.836 1 25.14 561 LEU A O 1
ATOM 4358 N N . GLY A 1 562 ? -27.062 -40.375 15.156 1 26.3 562 GLY A N 1
ATOM 4359 C CA . GLY A 1 562 ? -26.219 -39.438 15.922 1 26.3 562 GLY A CA 1
ATOM 4360 C C . GLY A 1 562 ? -26.047 -38.094 15.25 1 26.3 562 GLY A C 1
ATOM 4361 O O . GLY A 1 562 ? -24.938 -37.75 14.852 1 26.3 562 GLY A O 1
ATOM 4362 N N . LEU A 1 563 ? -26.938 -37.625 14.43 1 25.3 563 LEU A N 1
ATOM 4363 C CA . LEU A 1 563 ? -26.844 -36.281 13.883 1 25.3 563 LEU A CA 1
ATOM 4364 C C . LEU A 1 563 ? -26.594 -35.25 14.984 1 25.3 563 LEU A C 1
ATOM 4366 O O . LEU A 1 563 ? -27.328 -35.188 15.969 1 25.3 563 LEU A O 1
ATOM 4370 N N . GLU A 1 564 ? -25.281 -34.969 15.188 1 28.11 564 GLU A N 1
ATOM 4371 C CA . GLU A 1 564 ? -24.875 -33.844 16.016 1 28.11 564 GLU A CA 1
ATOM 4372 C C . GLU A 1 564 ? -25.891 -32.719 15.938 1 28.11 564 GLU A C 1
ATOM 4374 O O . GLU A 1 564 ? -26.375 -32.375 14.852 1 28.11 564 GLU A O 1
ATOM 4379 N N . GLU A 1 565 ? -26.594 -32.531 16.984 1 28.39 565 GLU A N 1
ATOM 4380 C CA . GLU A 1 565 ? -27.609 -31.5 17.188 1 28.39 565 GLU A CA 1
ATOM 4381 C C . GLU A 1 565 ? -27.094 -30.125 16.766 1 28.39 565 GLU A C 1
ATOM 4383 O O . GLU A 1 565 ? -26.234 -29.547 17.438 1 28.39 565 GLU A O 1
ATOM 4388 N N . GLY A 1 566 ? -26.766 -29.906 15.523 1 26.67 566 GLY A N 1
ATOM 4389 C CA . GLY A 1 566 ? -26.484 -28.578 15.016 1 26.67 566 GLY A CA 1
ATOM 4390 C C . GLY A 1 566 ? -27.312 -27.484 15.664 1 26.67 566 GLY A C 1
ATOM 4391 O O . GLY A 1 566 ? -28.344 -27.781 16.281 1 26.67 566 GLY A O 1
ATOM 4392 N N . ALA A 1 567 ? -26.688 -26.266 15.977 1 32 567 ALA A N 1
ATOM 4393 C CA . ALA A 1 567 ? -27.219 -25.031 16.547 1 32 567 ALA A CA 1
ATOM 4394 C C . ALA A 1 567 ? -28.641 -24.781 16.062 1 32 567 ALA A C 1
ATOM 4396 O O . ALA A 1 567 ? -28.891 -24.688 14.859 1 32 567 ALA A O 1
ATOM 4397 N N . GLN A 1 568 ? -29.531 -25.234 16.734 1 29.61 568 GLN A N 1
ATOM 4398 C CA . GLN A 1 568 ? -30.938 -24.938 16.469 1 29.61 568 GLN A CA 1
ATOM 4399 C C . GLN A 1 568 ? -31.172 -23.438 16.344 1 29.61 568 GLN A C 1
ATOM 4401 O O . GLN A 1 568 ? -31.047 -22.703 17.328 1 29.61 568 GLN A O 1
ATOM 4406 N N . VAL A 1 569 ? -30.625 -22.766 15.422 1 35.06 569 VAL A N 1
ATOM 4407 C CA . VAL A 1 569 ? -31.281 -21.5 15.086 1 35.06 569 VAL A CA 1
ATOM 4408 C C . VAL A 1 569 ? -32.781 -21.656 15.188 1 35.06 569 VAL A C 1
ATOM 4410 O O . VAL A 1 569 ? -33.375 -22.516 14.539 1 35.06 569 VAL A O 1
ATOM 4413 N N . GLU A 1 570 ? -33.375 -21.359 16.312 1 35.91 570 GLU A N 1
ATOM 4414 C CA . GLU A 1 570 ? -34.781 -21.516 16.734 1 35.91 570 GLU A CA 1
ATOM 4415 C C . GLU A 1 570 ? -35.719 -21.469 15.547 1 35.91 570 GLU A C 1
ATOM 4417 O O . GLU A 1 570 ? -36.562 -22.344 15.398 1 35.91 570 GLU A O 1
ATOM 4422 N N . ASP A 1 571 ? -36.156 -20.141 15.195 1 39.5 571 ASP A N 1
ATOM 4423 C CA . ASP A 1 571 ? -37.438 -19.844 14.562 1 39.5 571 ASP A CA 1
ATOM 4424 C C . ASP A 1 571 ? -37.469 -20.344 13.117 1 39.5 571 ASP A C 1
ATOM 4426 O O . ASP A 1 571 ? -38.25 -19.875 12.312 1 39.5 571 ASP A O 1
ATOM 4430 N N . GLU A 1 572 ? -36.438 -20.891 12.711 1 46.62 572 GLU A N 1
ATOM 4431 C CA . GLU A 1 572 ? -36.688 -21.359 11.352 1 46.62 572 GLU A CA 1
ATOM 4432 C C . GLU A 1 572 ? -37.594 -22.594 11.352 1 46.62 572 GLU A C 1
ATOM 4434 O O . GLU A 1 572 ? -37.438 -23.484 12.188 1 46.62 572 GLU A O 1
ATOM 4439 N N . ASP A 1 573 ? -38.844 -22.547 10.789 1 54.22 573 ASP A N 1
ATOM 4440 C CA . ASP A 1 573 ? -39.781 -23.672 10.562 1 54.22 573 ASP A CA 1
ATOM 4441 C C . ASP A 1 573 ? -39 -24.953 10.242 1 54.22 573 ASP A C 1
ATOM 4443 O O . ASP A 1 573 ? -38.188 -24.969 9.32 1 54.22 573 ASP A O 1
ATOM 4447 N N . PRO A 1 574 ? -38.906 -25.906 11.211 1 61.06 574 PRO A N 1
ATOM 4448 C CA . PRO A 1 574 ? -38.188 -27.172 10.977 1 61.06 574 PRO A CA 1
ATOM 4449 C C . PRO A 1 574 ? -38.375 -27.719 9.57 1 61.06 574 PRO A C 1
ATOM 4451 O O . PRO A 1 574 ? -37.5 -28.375 9.023 1 61.06 574 PRO A O 1
ATOM 4454 N N . LYS A 1 575 ? -39.594 -27.422 9.07 1 65.56 575 LYS A N 1
ATOM 4455 C CA . LYS A 1 575 ? -39.844 -27.875 7.707 1 65.56 575 LYS A CA 1
ATOM 4456 C C . LYS A 1 575 ? -38.938 -27.156 6.711 1 65.56 575 LYS A C 1
ATOM 4458 O O . LYS A 1 575 ? -38.406 -27.797 5.789 1 65.56 575 LYS A O 1
ATOM 4463 N N . GLU A 1 576 ? -38.719 -25.922 7.031 1 71.44 576 GLU A N 1
ATOM 4464 C CA . GLU A 1 576 ? -37.875 -25.156 6.117 1 71.44 576 GLU A CA 1
ATOM 4465 C C . GLU A 1 576 ? -36.438 -25.594 6.219 1 71.44 576 GLU A C 1
ATOM 4467 O O . GLU A 1 576 ? -35.719 -25.656 5.211 1 71.44 576 GLU A O 1
ATOM 4472 N N . VAL A 1 577 ? -36.031 -25.922 7.406 1 74.06 577 VAL A N 1
ATOM 4473 C CA . VAL A 1 577 ? -34.656 -26.375 7.602 1 74.06 577 VAL A CA 1
ATOM 4474 C C . VAL A 1 577 ? -34.438 -27.719 6.922 1 74.06 577 VAL A C 1
ATOM 4476 O O . VAL A 1 577 ? -33.406 -27.969 6.312 1 74.06 577 VAL A O 1
ATOM 4479 N N . ARG A 1 578 ? -35.438 -28.531 7.031 1 74.44 578 ARG A N 1
ATOM 4480 C CA . ARG A 1 578 ? -35.344 -29.828 6.391 1 74.44 578 ARG A CA 1
ATOM 4481 C C . ARG A 1 578 ? -35.375 -29.703 4.871 1 74.44 578 ARG A C 1
ATOM 4483 O O . ARG A 1 578 ? -34.625 -30.391 4.176 1 74.44 578 ARG A O 1
ATOM 4490 N N . GLU A 1 579 ? -36.156 -28.812 4.43 1 76.12 579 GLU A N 1
ATOM 4491 C CA . GLU A 1 579 ? -36.219 -28.594 2.988 1 76.12 579 GLU A CA 1
ATOM 4492 C C . GLU A 1 579 ? -34.906 -28.016 2.469 1 76.12 579 GLU A C 1
ATOM 4494 O O . GLU A 1 579 ? -34.438 -28.375 1.388 1 76.12 579 GLU A O 1
ATOM 4499 N N . ASN A 1 580 ? -34.312 -27.203 3.287 1 76.5 580 ASN A N 1
ATOM 4500 C CA . ASN A 1 580 ? -33.062 -26.609 2.871 1 76.5 580 ASN A CA 1
ATOM 4501 C C . ASN A 1 580 ? -31.922 -27.641 2.885 1 76.5 580 ASN A C 1
ATOM 4503 O O . ASN A 1 580 ? -31.031 -27.609 2.039 1 76.5 580 ASN A O 1
ATOM 4507 N N . GLN A 1 581 ? -32 -28.547 3.738 1 77.31 581 GLN A N 1
ATOM 4508 C CA . GLN A 1 581 ? -31 -29.609 3.771 1 77.31 581 GLN A CA 1
ATOM 4509 C C . GLN A 1 581 ? -31.172 -30.562 2.588 1 77.31 581 GLN A C 1
ATOM 4511 O O . GLN A 1 581 ? -30.172 -31.016 2.01 1 77.31 581 GLN A O 1
ATOM 4516 N N . ILE A 1 582 ? -32.375 -30.812 2.223 1 76.44 582 ILE A N 1
ATOM 4517 C CA . ILE A 1 582 ? -32.656 -31.656 1.063 1 76.44 582 ILE A CA 1
ATOM 4518 C C . ILE A 1 582 ? -32.125 -30.969 -0.201 1 76.44 582 ILE A C 1
ATOM 4520 O O . ILE A 1 582 ? -31.578 -31.625 -1.085 1 76.44 582 ILE A O 1
ATOM 4524 N N . MET A 1 583 ? -32.312 -29.688 -0.185 1 80.88 583 MET A N 1
ATOM 4525 C CA . MET A 1 583 ? -31.844 -28.938 -1.353 1 80.88 583 MET A CA 1
ATOM 4526 C C . MET A 1 583 ? -30.312 -28.969 -1.431 1 80.88 583 MET A C 1
ATOM 4528 O O . MET A 1 583 ? -29.75 -29.047 -2.521 1 80.88 583 MET A O 1
ATOM 4532 N N . THR A 1 584 ? -29.703 -28.906 -0.308 1 78.56 584 THR A N 1
ATOM 4533 C CA . THR A 1 584 ? -28.234 -28.938 -0.301 1 78.56 584 THR A CA 1
ATOM 4534 C C . THR A 1 584 ? -27.734 -30.312 -0.716 1 78.56 584 THR A C 1
ATOM 4536 O O . THR A 1 584 ? -26.75 -30.422 -1.455 1 78.56 584 THR A O 1
ATOM 4539 N N . ASP A 1 585 ? -28.422 -31.375 -0.322 1 77.62 585 ASP A N 1
ATOM 4540 C CA . ASP A 1 585 ? -28.031 -32.719 -0.695 1 77.62 585 ASP A CA 1
ATOM 4541 C C . ASP A 1 585 ? -28.281 -33 -2.182 1 77.62 585 ASP A C 1
ATOM 4543 O O . ASP A 1 585 ? -27.453 -33.594 -2.854 1 77.62 585 ASP A O 1
ATOM 4547 N N . THR A 1 586 ? -29.391 -32.469 -2.586 1 79.94 586 THR A N 1
ATOM 4548 C CA . THR A 1 586 ? -29.688 -32.625 -4.004 1 79.94 586 THR A CA 1
ATOM 4549 C C . THR A 1 586 ? -28.688 -31.844 -4.855 1 79.94 586 THR A C 1
ATOM 4551 O O . THR A 1 586 ? -28.234 -32.312 -5.898 1 79.94 586 THR A O 1
ATOM 4554 N N . ARG A 1 587 ? -28.391 -30.719 -4.398 1 82.19 587 ARG A N 1
ATOM 4555 C CA . ARG A 1 587 ? -27.422 -29.906 -5.125 1 82.19 587 ARG A CA 1
ATOM 4556 C C . ARG A 1 587 ? -26.062 -30.609 -5.207 1 82.19 587 ARG A C 1
ATOM 4558 O O . ARG A 1 587 ? -25.453 -30.656 -6.277 1 82.19 587 ARG A O 1
ATOM 4565 N N . GLN A 1 588 ? -25.656 -31.156 -4.145 1 80.75 588 GLN A N 1
ATOM 4566 C CA . GLN A 1 588 ? -24.359 -31.828 -4.113 1 80.75 588 GLN A CA 1
ATOM 4567 C C . GLN A 1 588 ? -24.359 -33.062 -5 1 80.75 588 GLN A C 1
ATOM 4569 O O . GLN A 1 588 ? -23.359 -33.375 -5.66 1 80.75 588 GLN A O 1
ATOM 4574 N N . CYS A 1 589 ? -25.438 -33.688 -5.043 1 81.38 589 CYS A N 1
ATOM 4575 C CA . CYS A 1 589 ? -25.562 -34.844 -5.91 1 81.38 589 CYS A CA 1
ATOM 4576 C C . CYS A 1 589 ? -25.547 -34.469 -7.379 1 81.38 589 CYS A C 1
ATOM 4578 O O . CYS A 1 589 ? -24.859 -35.062 -8.188 1 81.38 589 CYS A O 1
ATOM 4580 N N . MET A 1 590 ? -26.234 -33.469 -7.621 1 83.25 590 MET A N 1
ATOM 4581 C CA . MET A 1 590 ? -26.297 -33.031 -9.016 1 83.25 590 MET A CA 1
ATOM 4582 C C . MET A 1 590 ? -24.953 -32.469 -9.469 1 83.25 590 MET A C 1
ATOM 4584 O O . MET A 1 590 ? -24.562 -32.656 -10.625 1 83.25 590 MET A O 1
ATOM 4588 N N . VAL A 1 591 ? -24.359 -31.812 -8.594 1 81.38 591 VAL A N 1
ATOM 4589 C CA . VAL A 1 591 ? -23.031 -31.297 -8.945 1 81.38 591 VAL A CA 1
ATOM 4590 C C . VAL A 1 591 ? -22.094 -32.438 -9.273 1 81.38 591 VAL A C 1
ATOM 4592 O O . VAL A 1 591 ? -21.328 -32.375 -10.242 1 81.38 591 VAL A O 1
ATOM 4595 N N . ARG A 1 592 ? -22.125 -33.469 -8.602 1 82 592 ARG A N 1
ATOM 4596 C CA . ARG A 1 592 ? -21.297 -34.656 -8.836 1 82 592 ARG A CA 1
ATOM 4597 C C . ARG A 1 592 ? -21.562 -35.25 -10.211 1 82 592 ARG A C 1
ATOM 4599 O O . ARG A 1 592 ? -20.641 -35.562 -10.953 1 82 592 ARG A O 1
ATOM 4606 N N . VAL A 1 593 ? -22.797 -35.344 -10.531 1 85.56 593 VAL A N 1
ATOM 4607 C CA . VAL A 1 593 ? -23.172 -36.031 -11.773 1 85.56 593 VAL A CA 1
ATOM 4608 C C . VAL A 1 593 ? -22.875 -35.125 -12.961 1 85.56 593 VAL A C 1
ATOM 4610 O O . VAL A 1 593 ? -22.25 -35.531 -13.938 1 85.56 593 VAL A O 1
ATOM 4613 N N . TYR A 1 594 ? -23.25 -33.844 -12.797 1 86.38 594 TYR A N 1
ATOM 4614 C CA . TYR A 1 594 ? -23.031 -32.938 -13.914 1 86.38 594 TYR A CA 1
ATOM 4615 C C . TYR A 1 594 ? -21.547 -32.656 -14.109 1 86.38 594 TYR A C 1
ATOM 4617 O O . TYR A 1 594 ? -21.062 -32.594 -15.242 1 86.38 594 TYR A O 1
ATOM 4625 N N . SER A 1 595 ? -20.859 -32.531 -13.086 1 83.56 595 SER A N 1
ATOM 4626 C CA . SER A 1 595 ? -19.422 -32.219 -13.211 1 83.56 595 SER A CA 1
ATOM 4627 C C . SER A 1 595 ? -18.672 -33.406 -13.844 1 83.56 595 SER A C 1
ATOM 4629 O O . SER A 1 595 ? -17.797 -33.188 -14.688 1 83.56 595 SER A O 1
ATOM 4631 N N . LEU A 1 596 ? -19 -34.562 -13.453 1 84.06 596 LEU A N 1
ATOM 4632 C CA . LEU A 1 596 ? -18.328 -35.688 -14.055 1 84.06 596 LEU A CA 1
ATOM 4633 C C . LEU A 1 596 ? -18.703 -35.844 -15.531 1 84.06 596 LEU A C 1
ATOM 4635 O O . LEU A 1 596 ? -17.859 -36.156 -16.359 1 84.06 596 LEU A O 1
ATOM 4639 N N . LEU A 1 597 ? -19.969 -35.562 -15.805 1 86.75 597 LEU A N 1
ATOM 4640 C CA . LEU A 1 597 ? -20.438 -35.719 -17.172 1 86.75 597 LEU A CA 1
ATOM 4641 C C . LEU A 1 597 ? -19.734 -34.719 -18.109 1 86.75 597 LEU A C 1
ATOM 4643 O O . LEU A 1 597 ? -19.25 -35.125 -19.172 1 86.75 597 LEU A O 1
ATOM 4647 N N . TYR A 1 598 ? -19.594 -33.562 -17.703 1 86.06 598 TYR A N 1
ATOM 4648 C CA . TYR A 1 598 ? -18.984 -32.562 -18.562 1 86.06 598 TYR A CA 1
ATOM 4649 C C . TYR A 1 598 ? -17.469 -32.719 -18.578 1 86.06 598 TYR A C 1
ATOM 4651 O O . TYR A 1 598 ? -16.812 -32.469 -19.594 1 86.06 598 TYR A O 1
ATOM 4659 N N . ALA A 1 599 ? -16.922 -33.062 -17.484 1 86.12 599 ALA A N 1
ATOM 4660 C CA . ALA A 1 599 ? -15.484 -33.312 -17.453 1 86.12 599 ALA A CA 1
ATOM 4661 C C . ALA A 1 599 ? -15.109 -34.5 -18.328 1 86.12 599 ALA A C 1
ATOM 4663 O O . ALA A 1 599 ? -14.117 -34.469 -19.047 1 86.12 599 ALA A O 1
ATOM 4664 N N . LEU A 1 600 ? -15.914 -35.562 -18.281 1 87.56 600 LEU A N 1
ATOM 4665 C CA . LEU A 1 600 ? -15.641 -36.719 -19.094 1 87.56 600 LEU A CA 1
ATOM 4666 C C . LEU A 1 600 ? -15.875 -36.438 -20.578 1 87.56 600 LEU A C 1
ATOM 4668 O O . LEU A 1 600 ? -15.211 -37.031 -21.438 1 87.56 600 LEU A O 1
ATOM 4672 N N . ASN A 1 601 ? -16.828 -35.531 -20.812 1 87.06 601 ASN A N 1
ATOM 4673 C CA . ASN A 1 601 ? -17.031 -35.156 -22.203 1 87.06 601 ASN A CA 1
ATOM 4674 C C . ASN A 1 601 ? -15.789 -34.469 -22.781 1 87.06 601 ASN A C 1
ATOM 4676 O O . ASN A 1 601 ? -15.344 -34.812 -23.875 1 87.06 601 ASN A O 1
ATOM 4680 N N . GLN A 1 602 ? -15.32 -33.594 -22.047 1 86.44 602 GLN A N 1
ATOM 4681 C CA . GLN A 1 602 ? -14.117 -32.906 -22.516 1 86.44 602 GLN A CA 1
ATOM 4682 C C . GLN A 1 602 ? -12.93 -33.875 -22.547 1 86.44 602 GLN A C 1
ATOM 4684 O O . GLN A 1 602 ? -12.133 -33.844 -23.484 1 86.44 602 GLN A O 1
ATOM 4689 N N . PHE A 1 603 ? -12.844 -34.719 -21.625 1 90.12 603 PHE A N 1
ATOM 4690 C CA . PHE A 1 603 ? -11.75 -35.688 -21.516 1 90.12 603 PHE A CA 1
ATOM 4691 C C . PHE A 1 603 ? -11.789 -36.688 -22.672 1 90.12 603 PHE A C 1
ATOM 4693 O O . PHE A 1 603 ? -10.773 -36.938 -23.312 1 90.12 603 PHE A O 1
ATOM 4700 N N . ALA A 1 604 ? -12.945 -37.188 -22.922 1 90.06 604 ALA A N 1
ATOM 4701 C CA . ALA A 1 604 ? -13.086 -38.188 -23.984 1 90.06 604 ALA A CA 1
ATOM 4702 C C . ALA A 1 604 ? -12.805 -37.594 -25.359 1 90.06 604 ALA A C 1
ATOM 4704 O O . ALA A 1 604 ? -12.133 -38.188 -26.188 1 90.06 604 ALA A O 1
ATOM 4705 N N . HIS A 1 605 ? -13.227 -36.406 -25.531 1 88.19 605 HIS A N 1
ATOM 4706 C CA . HIS A 1 605 ? -12.984 -35.781 -26.828 1 88.19 605 HIS A CA 1
ATOM 4707 C C . HIS A 1 605 ? -11.516 -35.438 -27 1 88.19 605 HIS A C 1
ATOM 4709 O O . HIS A 1 605 ? -10.945 -35.625 -28.078 1 88.19 605 HIS A O 1
ATOM 4715 N N . GLU A 1 606 ? -10.938 -34.969 -25.984 1 90.5 606 GLU A N 1
ATOM 4716 C CA . GLU A 1 606 ? -9.516 -34.625 -26.078 1 90.5 606 GLU A CA 1
ATOM 4717 C C . GLU A 1 606 ? -8.656 -35.875 -26.188 1 90.5 606 GLU A C 1
ATOM 4719 O O . GLU A 1 606 ? -7.664 -35.875 -26.922 1 90.5 606 GLU A O 1
ATOM 4724 N N . LEU A 1 607 ? -8.977 -36.875 -25.484 1 92.12 607 LEU A N 1
ATOM 4725 C CA . LEU A 1 607 ? -8.219 -38.094 -25.562 1 92.12 607 LEU A CA 1
ATOM 4726 C C . LEU A 1 607 ? -8.367 -38.75 -26.938 1 92.12 607 LEU A C 1
ATOM 4728 O O . LEU A 1 607 ? -7.395 -39.281 -27.469 1 92.12 607 LEU A O 1
ATOM 4732 N N . SER A 1 608 ? -9.594 -38.688 -27.516 1 90.5 608 SER A N 1
ATOM 4733 C CA . SER A 1 608 ? -9.797 -39.25 -28.859 1 90.5 608 SER A CA 1
ATOM 4734 C C . SER A 1 608 ? -9.031 -38.469 -29.906 1 90.5 608 SER A C 1
ATOM 4736 O O . SER A 1 608 ? -8.422 -39.031 -30.812 1 90.5 608 SER A O 1
ATOM 4738 N N . SER A 1 609 ? -9.078 -37.156 -29.781 1 90.12 609 SER A N 1
ATOM 4739 C CA . SER A 1 609 ? -8.297 -36.344 -30.703 1 90.12 609 SER A CA 1
ATOM 4740 C C . SER A 1 609 ? -6.805 -36.594 -30.531 1 90.12 609 SER A C 1
ATOM 4742 O O . SER A 1 609 ? -6.055 -36.594 -31.516 1 90.12 609 SER A O 1
ATOM 4744 N N . PHE A 1 610 ? -6.375 -36.812 -29.281 1 91.81 610 PHE A N 1
ATOM 4745 C CA . PHE A 1 610 ? -4.98 -37.125 -29 1 91.81 610 PHE A CA 1
ATOM 4746 C C . PHE A 1 610 ? -4.582 -38.438 -29.625 1 91.81 610 PHE A C 1
ATOM 4748 O O . PHE A 1 610 ? -3.512 -38.562 -30.219 1 91.81 610 PHE A O 1
ATOM 4755 N N . HIS A 1 611 ? -5.406 -39.438 -29.578 1 91.06 611 HIS A N 1
ATOM 4756 C CA . HIS A 1 611 ? -5.148 -40.75 -30.156 1 91.06 611 HIS A CA 1
ATOM 4757 C C . HIS A 1 611 ? -5.059 -40.688 -31.672 1 91.06 611 HIS A C 1
ATOM 4759 O O . HIS A 1 611 ? -4.148 -41.25 -32.281 1 91.06 611 HIS A O 1
ATOM 4765 N N . GLU A 1 612 ? -5.93 -39.906 -32.25 1 88.25 612 GLU A N 1
ATOM 4766 C CA . GLU A 1 612 ? -5.934 -39.781 -33.719 1 88.25 612 GLU A CA 1
ATOM 4767 C C . GLU A 1 612 ? -4.68 -39.062 -34.219 1 88.25 612 GLU A C 1
ATOM 4769 O O . GLU A 1 612 ? -4.098 -39.469 -35.219 1 88.25 612 GLU A O 1
ATOM 4774 N N . THR A 1 613 ? -4.305 -38.125 -33.469 1 89.06 613 THR A N 1
ATOM 4775 C CA . THR A 1 613 ? -3.141 -37.344 -33.875 1 89.06 613 THR A CA 1
ATOM 4776 C C . THR A 1 613 ? -1.864 -38.188 -33.75 1 89.06 613 THR A C 1
ATOM 4778 O O . THR A 1 613 ? -0.967 -38.094 -34.594 1 89.06 613 THR A O 1
ATOM 4781 N N . VAL A 1 614 ? -1.737 -38.969 -32.75 1 89.06 614 VAL A N 1
ATOM 4782 C CA . VAL A 1 614 ? -0.513 -39.719 -32.5 1 89.06 614 VAL A CA 1
ATOM 4783 C C . VAL A 1 614 ? -0.465 -40.938 -33.406 1 89.06 614 VAL A C 1
ATOM 4785 O O . VAL A 1 614 ? 0.569 -41.25 -34 1 89.06 614 VAL A O 1
ATOM 4788 N N . VAL A 1 615 ? -1.549 -41.656 -33.594 1 84.38 615 VAL A N 1
ATOM 4789 C CA . VAL A 1 615 ? -1.571 -42.906 -34.344 1 84.38 615 VAL A CA 1
ATOM 4790 C C . VAL A 1 615 ? -1.507 -42.625 -35.844 1 84.38 615 VAL A C 1
ATOM 4792 O O . VAL A 1 615 ? -0.929 -43.406 -36.594 1 84.38 615 VAL A O 1
ATOM 4795 N N . SER A 1 616 ? -2.033 -41.469 -36.25 1 80.56 616 SER A N 1
ATOM 4796 C CA . SER A 1 616 ? -1.955 -41.125 -37.656 1 80.56 616 SER A CA 1
ATOM 4797 C C . SER A 1 616 ? -0.515 -40.875 -38.094 1 80.56 616 SER A C 1
ATOM 4799 O O . SER A 1 616 ? -0.157 -41.094 -39.25 1 80.56 616 SER A O 1
ATOM 4801 N N . ARG A 1 617 ? 0.237 -40.5 -37.188 1 77.31 617 ARG A N 1
ATOM 4802 C CA . ARG A 1 617 ? 1.611 -40.156 -37.531 1 77.31 617 ARG A CA 1
ATOM 4803 C C . ARG A 1 617 ? 2.572 -41.281 -37.156 1 77.31 617 ARG A C 1
ATOM 4805 O O . ARG A 1 617 ? 3.777 -41.156 -37.406 1 77.31 617 ARG A O 1
ATOM 4812 N N . LYS A 1 618 ? 2.107 -42.312 -36.562 1 73.81 618 LYS A N 1
ATOM 4813 C CA . LYS A 1 618 ? 2.936 -43.438 -36.156 1 73.81 618 LYS A CA 1
ATOM 4814 C C . LYS A 1 618 ? 3.627 -44.062 -37.344 1 73.81 618 LYS A C 1
ATOM 4816 O O . LYS A 1 618 ? 4.746 -44.562 -37.25 1 73.81 618 LYS A O 1
ATOM 4821 N N . SER A 1 619 ? 2.951 -43.938 -38.594 1 67.62 619 SER A N 1
ATOM 4822 C CA . SER A 1 619 ? 3.504 -44.625 -39.75 1 67.62 619 SER A CA 1
ATOM 4823 C C . SER A 1 619 ? 4.457 -43.719 -40.531 1 67.62 619 SER A C 1
ATOM 4825 O O . SER A 1 619 ? 5.039 -44.156 -41.531 1 67.62 619 SER A O 1
ATOM 4827 N N . SER A 1 620 ? 4.688 -42.594 -39.875 1 73.44 620 SER A N 1
ATOM 4828 C CA . SER A 1 620 ? 5.574 -41.688 -40.625 1 73.44 620 SER A CA 1
ATOM 4829 C C . SER A 1 620 ? 7.035 -42.094 -40.438 1 73.44 620 SER A C 1
ATOM 4831 O O . SER A 1 620 ? 7.398 -42.656 -39.406 1 73.44 620 SER A O 1
ATOM 4833 N N . SER A 1 621 ? 7.891 -42 -41.438 1 75.19 621 SER A N 1
ATOM 4834 C CA . SER A 1 621 ? 9.305 -42.344 -41.375 1 75.19 621 SER A CA 1
ATOM 4835 C C . SER A 1 621 ? 10.102 -41.344 -40.562 1 75.19 621 SER A C 1
ATOM 4837 O O . SER A 1 621 ? 9.688 -40.219 -40.375 1 75.19 621 SER A O 1
ATOM 4839 N N . LYS A 1 622 ? 11.18 -41.844 -39.875 1 83.31 622 LYS A N 1
ATOM 4840 C CA . LYS A 1 622 ? 12.078 -41 -39.062 1 83.31 622 LYS A CA 1
ATOM 4841 C C . LYS A 1 622 ? 12.898 -40.094 -39.969 1 83.31 622 LYS A C 1
ATOM 4843 O O . LYS A 1 622 ? 13.328 -40.469 -41.062 1 83.31 622 LYS A O 1
ATOM 4848 N N . ARG A 1 623 ? 12.867 -38.844 -39.656 1 81.69 623 ARG A N 1
ATOM 4849 C CA . ARG A 1 623 ? 13.68 -37.844 -40.344 1 81.69 623 ARG A CA 1
ATOM 4850 C C . ARG A 1 623 ? 14.492 -37.031 -39.375 1 81.69 623 ARG A C 1
ATOM 4852 O O . ARG A 1 623 ? 14.273 -37.094 -38.156 1 81.69 623 ARG A O 1
ATOM 4859 N N . ILE A 1 624 ? 15.523 -36.375 -39.875 1 83.25 624 ILE A N 1
ATOM 4860 C CA . ILE A 1 624 ? 16.312 -35.438 -39.062 1 83.25 624 ILE A CA 1
ATOM 4861 C C . ILE A 1 624 ? 15.539 -34.156 -38.844 1 83.25 624 ILE A C 1
ATOM 4863 O O . ILE A 1 624 ? 15.086 -33.531 -39.812 1 83.25 624 ILE A O 1
ATOM 4867 N N . HIS A 1 625 ? 15.312 -33.906 -37.625 1 84.75 625 HIS A N 1
ATOM 4868 C CA . HIS A 1 625 ? 14.586 -32.656 -37.281 1 84.75 625 HIS A CA 1
ATOM 4869 C C . HIS A 1 625 ? 15.469 -31.703 -36.531 1 84.75 625 HIS A C 1
ATOM 4871 O O . HIS A 1 625 ? 16.078 -32.062 -35.531 1 84.75 625 HIS A O 1
ATOM 4877 N N . VAL A 1 626 ? 15.633 -30.5 -37.094 1 80.06 626 VAL A N 1
ATOM 4878 C CA . VAL A 1 626 ? 16.25 -29.391 -36.375 1 80.06 626 VAL A CA 1
ATOM 4879 C C . VAL A 1 626 ? 15.172 -28.578 -35.656 1 80.06 626 VAL A C 1
ATOM 4881 O O . VAL A 1 626 ? 14.609 -27.641 -36.219 1 80.06 626 VAL A O 1
ATOM 4884 N N . HIS A 1 627 ? 15.031 -28.891 -34.438 1 83.12 627 HIS A N 1
ATOM 4885 C CA . HIS A 1 627 ? 13.883 -28.391 -33.719 1 83.12 627 HIS A CA 1
ATOM 4886 C C . HIS A 1 627 ? 13.945 -26.875 -33.531 1 83.12 627 HIS A C 1
ATOM 4888 O O . HIS A 1 627 ? 12.914 -26.203 -33.5 1 83.12 627 HIS A O 1
ATOM 4894 N N . MET A 1 628 ? 15.078 -26.25 -33.375 1 76.81 628 MET A N 1
ATOM 4895 C CA . MET A 1 628 ? 15.211 -24.812 -33.25 1 76.81 628 MET A CA 1
ATOM 4896 C C . MET A 1 628 ? 14.656 -24.094 -34.469 1 76.81 628 MET A C 1
ATOM 4898 O O . MET A 1 628 ? 13.977 -23.078 -34.375 1 76.81 628 MET A O 1
ATOM 4902 N N . PHE A 1 629 ? 14.969 -24.641 -35.656 1 71.81 629 PHE A N 1
ATOM 4903 C CA . PHE A 1 629 ? 14.531 -24.016 -36.875 1 71.81 629 PHE A CA 1
ATOM 4904 C C . PHE A 1 629 ? 13.039 -24.234 -37.094 1 71.81 629 PHE A C 1
ATOM 4906 O O . PHE A 1 629 ? 12.344 -23.344 -37.594 1 71.81 629 PHE A O 1
ATOM 4913 N N . GLU A 1 630 ? 12.633 -25.312 -36.625 1 76.19 630 GLU A N 1
ATOM 4914 C CA . GLU A 1 630 ? 11.203 -25.578 -36.75 1 76.19 630 GLU A CA 1
ATOM 4915 C C . GLU A 1 630 ? 10.391 -24.656 -35.844 1 76.19 630 GLU A C 1
ATOM 4917 O O . GLU A 1 630 ? 9.32 -24.188 -36.219 1 76.19 630 GLU A O 1
ATOM 4922 N N . MET A 1 631 ? 10.969 -24.391 -34.719 1 74.69 631 MET A N 1
ATOM 4923 C CA . MET A 1 631 ? 10.289 -23.484 -33.812 1 74.69 631 MET A CA 1
ATOM 4924 C C . MET A 1 631 ? 10.289 -22.062 -34.344 1 74.69 631 MET A C 1
ATOM 4926 O O . MET A 1 631 ? 9.273 -21.375 -34.281 1 74.69 631 MET A O 1
ATOM 4930 N N . LEU A 1 632 ? 11.414 -21.672 -34.875 1 69.31 632 LEU A N 1
ATOM 4931 C CA . LEU A 1 632 ? 11.516 -20.344 -35.438 1 69.31 632 LEU A CA 1
ATOM 4932 C C . LEU A 1 632 ? 10.68 -20.219 -36.688 1 69.31 632 LEU A C 1
ATOM 4934 O O . LEU A 1 632 ? 10.039 -19.188 -36.938 1 69.31 632 LEU A O 1
ATOM 4938 N N . ALA A 1 633 ? 10.688 -21.344 -37.5 1 67.38 633 ALA A N 1
ATOM 4939 C CA . ALA A 1 633 ? 9.867 -21.359 -38.688 1 67.38 633 ALA A CA 1
ATOM 4940 C C . ALA A 1 633 ? 8.383 -21.297 -38.344 1 67.38 633 ALA A C 1
ATOM 4942 O O . ALA A 1 633 ? 7.609 -20.625 -39.031 1 67.38 633 ALA A O 1
ATOM 4943 N N . GLY A 1 634 ? 8.148 -21.984 -37.281 1 67 634 GLY A N 1
ATOM 4944 C CA . GLY A 1 634 ? 6.766 -21.938 -36.844 1 67 634 GLY A CA 1
ATOM 4945 C C . GLY A 1 634 ? 6.332 -20.547 -36.406 1 67 634 GLY A C 1
ATOM 4946 O O . GLY A 1 634 ? 5.238 -20.094 -36.719 1 67 634 GLY A O 1
ATOM 4947 N N . LYS A 1 635 ? 7.238 -19.859 -35.688 1 66.69 635 LYS A N 1
ATOM 4948 C CA . LYS A 1 635 ? 6.93 -18.5 -35.281 1 66.69 635 LYS A CA 1
ATOM 4949 C C . LYS A 1 635 ? 6.848 -17.547 -36.469 1 66.69 635 LYS A C 1
ATOM 4951 O O . LYS A 1 635 ? 5.984 -16.672 -36.5 1 66.69 635 LYS A O 1
ATOM 4956 N N . VAL A 1 636 ? 7.77 -17.875 -37.406 1 62.09 636 VAL A N 1
ATOM 4957 C CA . VAL A 1 636 ? 7.773 -17.047 -38.625 1 62.09 636 VAL A CA 1
ATOM 4958 C C . VAL A 1 636 ? 6.52 -17.328 -39.438 1 62.09 636 VAL A C 1
ATOM 4960 O O . VAL A 1 636 ? 5.875 -16.391 -39.938 1 62.09 636 VAL A O 1
ATOM 4963 N N . HIS A 1 637 ? 6.203 -18.562 -39.5 1 61.16 637 HIS A N 1
ATOM 4964 C CA . HIS A 1 637 ? 5.012 -18.906 -40.281 1 61.16 637 HIS A CA 1
ATOM 4965 C C . HIS A 1 637 ? 3.748 -18.375 -39.594 1 61.16 637 HIS A C 1
ATOM 4967 O O . HIS A 1 637 ? 2.826 -17.922 -40.281 1 61.16 637 HIS A O 1
ATOM 4973 N N . LYS A 1 638 ? 3.84 -18.469 -38.375 1 64.19 638 LYS A N 1
ATOM 4974 C CA . LYS A 1 638 ? 2.707 -17.906 -37.625 1 64.19 638 LYS A CA 1
ATOM 4975 C C . LYS A 1 638 ? 2.619 -16.391 -37.812 1 64.19 638 LYS A C 1
ATOM 4977 O O . LYS A 1 638 ? 1.527 -15.852 -38 1 64.19 638 LYS A O 1
ATOM 4982 N N . ALA A 1 639 ? 3.771 -15.836 -37.75 1 62.41 639 ALA A N 1
ATOM 4983 C CA . ALA A 1 639 ? 3.818 -14.391 -37.969 1 62.41 639 ALA A CA 1
ATOM 4984 C C . ALA A 1 639 ? 3.371 -14.047 -39.406 1 62.41 639 ALA A C 1
ATOM 4986 O O . ALA A 1 639 ? 2.645 -13.07 -39.594 1 62.41 639 ALA A O 1
ATOM 4987 N N . GLU A 1 640 ? 3.777 -14.875 -40.469 1 59.75 640 GLU A N 1
ATOM 4988 C CA . GLU A 1 640 ? 3.393 -14.664 -41.844 1 59.75 640 GLU A CA 1
ATOM 4989 C C . GLU A 1 640 ? 1.904 -14.93 -42.062 1 59.75 640 GLU A C 1
ATOM 4991 O O . GLU A 1 640 ? 1.234 -14.203 -42.781 1 59.75 640 GLU A O 1
ATOM 4996 N N . ARG A 1 641 ? 1.518 -15.914 -41.531 1 59.5 641 ARG A N 1
ATOM 4997 C CA . ARG A 1 641 ? 0.093 -16.219 -41.625 1 59.5 641 ARG A CA 1
ATOM 4998 C C . ARG A 1 641 ? -0.745 -15.094 -41 1 59.5 641 ARG A C 1
ATOM 5000 O O . ARG A 1 641 ? -1.776 -14.711 -41.562 1 59.5 641 ARG A O 1
ATOM 5007 N N . LYS A 1 642 ? -0.196 -14.688 -39.969 1 58.38 642 LYS A N 1
ATOM 5008 C CA . LYS A 1 642 ? -0.881 -13.562 -39.312 1 58.38 642 LYS A CA 1
ATOM 5009 C C . LYS A 1 642 ? -0.859 -12.336 -40.219 1 58.38 642 LYS A C 1
ATOM 5011 O O . LYS A 1 642 ? -1.844 -11.594 -40.312 1 58.38 642 LYS A O 1
ATOM 5016 N N . LYS A 1 643 ? 0.205 -12.195 -40.938 1 58.34 643 LYS A N 1
ATOM 5017 C CA . LYS A 1 643 ? 0.342 -11.102 -41.875 1 58.34 643 LYS A CA 1
ATOM 5018 C C . LYS A 1 643 ? -0.574 -11.297 -43.094 1 58.34 643 LYS A C 1
ATOM 5020 O O . LYS A 1 643 ? -1.213 -10.352 -43.531 1 58.34 643 LYS A O 1
ATOM 5025 N N . LYS A 1 644 ? -0.56 -12.43 -43.75 1 58.34 644 LYS A N 1
ATOM 5026 C CA . LYS A 1 644 ? -1.392 -12.727 -44.906 1 58.34 644 LYS A CA 1
ATOM 5027 C C . LYS A 1 644 ? -2.875 -12.609 -44.562 1 58.34 644 LYS A C 1
ATOM 5029 O O . LYS A 1 644 ? -3.66 -12.094 -45.344 1 58.34 644 LYS A O 1
ATOM 5034 N N . GLU A 1 645 ? -3.113 -13.188 -43.469 1 57.44 645 GLU A N 1
ATOM 5035 C CA . GLU A 1 645 ? -4.5 -13.07 -43 1 57.44 645 GLU A CA 1
ATOM 5036 C C . GLU A 1 645 ? -4.91 -11.609 -42.875 1 57.44 645 GLU A C 1
ATOM 5038 O O . GLU A 1 645 ? -6.047 -11.242 -43.156 1 57.44 645 GLU A O 1
ATOM 5043 N N . ARG A 1 646 ? -3.9 -10.852 -42.562 1 52.25 646 ARG A N 1
ATOM 5044 C CA . ARG A 1 646 ? -4.125 -9.406 -42.469 1 52.25 646 ARG A CA 1
ATOM 5045 C C . ARG A 1 646 ? -4.352 -8.805 -43.875 1 52.25 646 ARG A C 1
ATOM 5047 O O . ARG A 1 646 ? -5.184 -7.914 -44.031 1 52.25 646 ARG A O 1
ATOM 5054 N N . THR A 1 647 ? -3.592 -9.227 -44.844 1 54.12 647 THR A N 1
ATOM 5055 C CA . THR A 1 647 ? -3.656 -8.672 -46.219 1 54.12 647 THR A CA 1
ATOM 5056 C C . THR A 1 647 ? -4.914 -9.148 -46.938 1 54.12 647 THR A C 1
ATOM 5058 O O . THR A 1 647 ? -5.48 -8.422 -47.75 1 54.12 647 THR A O 1
ATOM 5061 N N . GLN A 1 648 ? -5.223 -10.391 -46.906 1 47.03 648 GLN A N 1
ATOM 5062 C CA . GLN A 1 648 ? -6.367 -10.922 -47.656 1 47.03 648 GLN A CA 1
ATOM 5063 C C . GLN A 1 648 ? -7.684 -10.453 -47.031 1 47.03 648 GLN A C 1
ATOM 5065 O O . GLN A 1 648 ? -8.758 -10.727 -47.562 1 47.03 648 GLN A O 1
ATOM 5070 N N . ARG A 1 649 ? -7.559 -9.953 -46.062 1 42.12 649 ARG A N 1
ATOM 5071 C CA . ARG A 1 649 ? -8.789 -9.414 -45.5 1 42.12 649 ARG A CA 1
ATOM 5072 C C . ARG A 1 649 ? -9.336 -8.281 -46.344 1 42.12 649 ARG A C 1
ATOM 5074 O O . ARG A 1 649 ? -8.586 -7.426 -46.812 1 42.12 649 ARG A O 1
ATOM 5081 N N . ILE A 1 650 ? -10.32 -8.539 -47.219 1 38.56 650 ILE A N 1
ATOM 5082 C CA . ILE A 1 650 ? -11.109 -7.648 -48.062 1 38.56 650 ILE A CA 1
ATOM 5083 C C . ILE A 1 650 ? -11.312 -6.312 -47.375 1 38.56 650 ILE A C 1
ATOM 5085 O O . ILE A 1 650 ? -11.742 -6.273 -46.219 1 38.56 650 ILE A O 1
ATOM 5089 N N . PRO A 1 651 ? -10.711 -5.316 -47.875 1 34.38 651 PRO A N 1
ATOM 5090 C CA . PRO A 1 651 ? -11.078 -3.998 -47.375 1 34.38 651 PRO A CA 1
ATOM 5091 C C . PRO A 1 651 ? -12.586 -3.805 -47.25 1 34.38 651 PRO A C 1
ATOM 5093 O O . PRO A 1 651 ? -13.328 -4.164 -48.188 1 34.38 651 PRO A O 1
ATOM 5096 N N . VAL A 1 652 ? -13.141 -4.031 -46.219 1 33.94 652 VAL A N 1
ATOM 5097 C CA . VAL A 1 652 ? -14.555 -3.705 -46.094 1 33.94 652 VAL A CA 1
ATOM 5098 C C . VAL A 1 652 ? -14.852 -2.406 -46.844 1 33.94 652 VAL A C 1
ATOM 5100 O O . VAL A 1 652 ? -14.211 -1.384 -46.594 1 33.94 652 VAL A O 1
ATOM 5103 N N . SER A 1 653 ? -15.352 -2.414 -48 1 29.06 653 SER A N 1
ATOM 5104 C CA . SER A 1 653 ? -15.977 -1.358 -48.812 1 29.06 653 SER A CA 1
ATOM 5105 C C . SER A 1 653 ? -16.797 -0.423 -47.938 1 29.06 653 SER A C 1
ATOM 5107 O O . SER A 1 653 ? -17.531 -0.877 -47.031 1 29.06 653 SER A O 1
ATOM 5109 N N . THR A 1 654 ? -16.406 0.847 -47.781 1 30.88 654 THR A N 1
ATOM 5110 C CA . THR A 1 654 ? -16.969 2.049 -47.188 1 30.88 654 THR A CA 1
ATOM 5111 C C . THR A 1 654 ? -18.453 2.174 -47.5 1 30.88 654 THR A C 1
ATOM 5113 O O . THR A 1 654 ? -19.141 3.018 -46.938 1 30.88 654 THR A O 1
ATOM 5116 N N . HIS A 1 655 ? -19 2.029 -48.781 1 28.11 655 HIS A N 1
ATOM 5117 C CA . HIS A 1 655 ? -20.25 2.637 -49.219 1 28.11 655 HIS A CA 1
ATOM 5118 C C . HIS A 1 655 ? -21.453 1.959 -48.594 1 28.11 655 HIS A C 1
ATOM 5120 O O . HIS A 1 655 ? -22.594 2.184 -49 1 28.11 655 HIS A O 1
ATOM 5126 N N . THR A 1 656 ? -21.516 0.764 -48.188 1 26.61 656 THR A N 1
ATOM 5127 C CA . THR A 1 656 ? -22.906 0.324 -48.094 1 26.61 656 THR A CA 1
ATOM 5128 C C . THR A 1 656 ? -23.656 1.176 -47.062 1 26.61 656 THR A C 1
ATOM 5130 O O . THR A 1 656 ? -23.078 1.647 -46.094 1 26.61 656 THR A O 1
ATOM 5133 N N . THR A 1 657 ? -25.125 1.491 -47.344 1 26.19 657 THR A N 1
ATOM 5134 C CA . THR A 1 657 ? -26.266 2.234 -46.844 1 26.19 657 THR A CA 1
ATOM 5135 C C . THR A 1 657 ? -26.344 2.156 -45.312 1 26.19 657 THR A C 1
ATOM 5137 O O . THR A 1 657 ? -25.797 1.233 -44.719 1 26.19 657 THR A O 1
ATOM 5140 N N . GLN A 1 658 ? -27.391 3.098 -44.688 1 26.39 658 GLN A N 1
ATOM 5141 C CA . GLN A 1 658 ? -27.812 3.676 -43.406 1 26.39 658 GLN A CA 1
ATOM 5142 C C . GLN A 1 658 ? -28.016 2.592 -42.344 1 26.39 658 GLN A C 1
ATOM 5144 O O . GLN A 1 658 ? -27.953 2.869 -41.156 1 26.39 658 GLN A O 1
ATOM 5149 N N . SER A 1 659 ? -28.938 1.603 -42.781 1 24.59 659 SER A N 1
ATOM 5150 C CA . SER A 1 659 ? -29.844 1.122 -41.719 1 24.59 659 SER A CA 1
ATOM 5151 C C . SER A 1 659 ? -29.062 0.479 -40.594 1 24.59 659 SER A C 1
ATOM 5153 O O . SER A 1 659 ? -29.344 0.741 -39.406 1 24.59 659 SER A O 1
ATOM 5155 N N . GLU A 1 660 ? -28.844 -0.883 -40.812 1 25.44 660 GLU A N 1
ATOM 5156 C CA . GLU A 1 660 ? -28.875 -1.77 -39.625 1 25.44 660 GLU A CA 1
ATOM 5157 C C . GLU A 1 660 ? -27.656 -1.561 -38.75 1 25.44 660 GLU A C 1
ATOM 5159 O O . GLU A 1 660 ? -26.531 -1.593 -39.219 1 25.44 660 GLU A O 1
ATOM 5164 N N . THR A 1 661 ? -27.859 -0.792 -37.656 1 28.16 661 THR A N 1
ATOM 5165 C CA . THR A 1 661 ? -27.031 -0.349 -36.531 1 28.16 661 THR A CA 1
ATOM 5166 C C . THR A 1 661 ? -26.047 -1.443 -36.125 1 28.16 661 THR A C 1
ATOM 5168 O O . THR A 1 661 ? -25.094 -1.183 -35.406 1 28.16 661 THR A O 1
ATOM 5171 N N . GLY A 1 662 ? -26.625 -2.637 -36.094 1 27.41 662 GLY A N 1
ATOM 5172 C CA . GLY A 1 662 ? -26.156 -3.578 -35.094 1 27.41 662 GLY A CA 1
ATOM 5173 C C . GLY A 1 662 ? -24.734 -4.035 -35.344 1 27.41 662 GLY A C 1
ATOM 5174 O O . GLY A 1 662 ? -24.141 -4.73 -34.5 1 27.41 662 GLY A O 1
ATOM 5175 N N . ASP A 1 663 ? -24.359 -4.332 -36.625 1 27.41 663 ASP A N 1
ATOM 5176 C CA . ASP A 1 663 ? -23.25 -5.254 -36.844 1 27.41 663 ASP A CA 1
ATOM 5177 C C . ASP A 1 663 ? -21.906 -4.59 -36.5 1 27.41 663 ASP A C 1
ATOM 5179 O O . ASP A 1 663 ? -21.391 -3.789 -37.281 1 27.41 663 ASP A O 1
ATOM 5183 N N . MET A 1 664 ? -21.844 -3.996 -35.375 1 30.59 664 MET A N 1
ATOM 5184 C CA . MET A 1 664 ? -20.562 -3.453 -34.969 1 30.59 664 MET A CA 1
ATOM 5185 C C . MET A 1 664 ? -19.406 -4.293 -35.531 1 30.59 664 MET A C 1
ATOM 5187 O O . MET A 1 664 ? -19.531 -5.516 -35.656 1 30.59 664 MET A O 1
ATOM 5191 N N . GLU A 1 665 ? -18.531 -3.701 -36.281 1 30.94 665 GLU A N 1
ATOM 5192 C CA . GLU A 1 665 ? -17.297 -4.121 -36.906 1 30.94 665 GLU A CA 1
ATOM 5193 C C . GLU A 1 665 ? -16.531 -5.105 -36 1 30.94 665 GLU A C 1
ATOM 5195 O O . GLU A 1 665 ? -15.75 -4.699 -35.156 1 30.94 665 GLU A O 1
ATOM 5200 N N . ILE A 1 666 ? -17.141 -6.066 -35.375 1 33.28 666 ILE A N 1
ATOM 5201 C CA . ILE A 1 666 ? -16.516 -7.234 -34.75 1 33.28 666 ILE A CA 1
ATOM 5202 C C . ILE A 1 666 ? -15.414 -7.766 -35.656 1 33.28 666 ILE A C 1
ATOM 5204 O O . ILE A 1 666 ? -14.703 -8.703 -35.281 1 33.28 666 ILE A O 1
ATOM 5208 N N . ASP A 1 667 ? -15.445 -7.438 -37 1 30.03 667 ASP A N 1
ATOM 5209 C CA . ASP A 1 667 ? -14.57 -8.094 -37.969 1 30.03 667 ASP A CA 1
ATOM 5210 C C . ASP A 1 667 ? -13.102 -7.824 -37.656 1 30.03 667 ASP A C 1
ATOM 5212 O O . ASP A 1 667 ? -12.234 -8.633 -37.969 1 30.03 667 ASP A O 1
ATOM 5216 N N . ASN A 1 668 ? -12.727 -6.535 -37.438 1 30.59 668 ASN A N 1
ATOM 5217 C CA . ASN A 1 668 ? -11.32 -6.305 -37.125 1 30.59 668 ASN A CA 1
ATOM 5218 C C . ASN A 1 668 ? -10.906 -7 -35.844 1 30.59 668 ASN A C 1
ATOM 5220 O O . ASN A 1 668 ? -9.836 -6.73 -35.312 1 30.59 668 ASN A O 1
ATOM 5224 N N . ALA A 1 669 ? -11.664 -7.73 -35.281 1 32.91 669 ALA A N 1
ATOM 5225 C CA . ALA A 1 669 ? -11.578 -8.508 -34.062 1 32.91 669 ALA A CA 1
ATOM 5226 C C . ALA A 1 669 ? -10.562 -9.641 -34.188 1 32.91 669 ALA A C 1
ATOM 5228 O O . ALA A 1 669 ? -10.086 -10.172 -33.188 1 32.91 669 ALA A O 1
ATOM 5229 N N . SER A 1 670 ? -10.375 -10.195 -35.344 1 33 670 SER A N 1
ATOM 5230 C CA . SER A 1 670 ? -9.414 -11.289 -35.469 1 33 670 SER A CA 1
ATOM 5231 C C . SER A 1 670 ? -7.992 -10.812 -35.219 1 33 670 SER A C 1
ATOM 5233 O O . SER A 1 670 ? -7.148 -11.594 -34.75 1 33 670 SER A O 1
ATOM 5235 N N . GLN A 1 671 ? -7.539 -9.812 -35.844 1 34.62 671 GLN A N 1
ATOM 5236 C CA . GLN A 1 671 ? -6.195 -9.289 -35.625 1 34.62 671 GLN A CA 1
ATOM 5237 C C . GLN A 1 671 ? -5.91 -9.023 -34.156 1 34.62 671 GLN A C 1
ATOM 5239 O O . GLN A 1 671 ? -4.75 -8.977 -33.75 1 34.62 671 GLN A O 1
ATOM 5244 N N . VAL A 1 672 ? -6.844 -8.539 -33.406 1 38.59 672 VAL A N 1
ATOM 5245 C CA . VAL A 1 672 ? -6.918 -8.039 -32.031 1 38.59 672 VAL A CA 1
ATOM 5246 C C . VAL A 1 672 ? -6.934 -9.219 -31.047 1 38.59 672 VAL A C 1
ATOM 5248 O O . VAL A 1 672 ? -7.055 -9.031 -29.828 1 38.59 672 VAL A O 1
ATOM 5251 N N . GLU A 1 673 ? -7.051 -10.305 -31.5 1 43.19 673 GLU A N 1
ATOM 5252 C CA . GLU A 1 673 ? -7.207 -11.539 -30.734 1 43.19 673 GLU A CA 1
ATOM 5253 C C . GLU A 1 673 ? -6.117 -11.68 -29.688 1 43.19 673 GLU A C 1
ATOM 5255 O O . GLU A 1 673 ? -6.371 -12.172 -28.578 1 43.19 673 GLU A O 1
ATOM 5260 N N . ASP A 1 674 ? -4.867 -11.453 -30.188 1 50.5 674 ASP A N 1
ATOM 5261 C CA . ASP A 1 674 ? -3.873 -11.875 -29.203 1 50.5 674 ASP A CA 1
ATOM 5262 C C . ASP A 1 674 ? -3.697 -10.82 -28.109 1 50.5 674 ASP A C 1
ATOM 5264 O O . ASP A 1 674 ? -2.951 -11.031 -27.156 1 50.5 674 ASP A O 1
ATOM 5268 N N . ARG A 1 675 ? -4.484 -9.672 -28.453 1 58.69 675 ARG A N 1
ATOM 5269 C CA . ARG A 1 675 ? -4.277 -8.695 -27.391 1 58.69 675 ARG A CA 1
ATOM 5270 C C . ARG A 1 675 ? -5.215 -8.953 -26.219 1 58.69 675 ARG A C 1
ATOM 5272 O O . ARG A 1 675 ? -6.391 -9.281 -26.422 1 58.69 675 ARG A O 1
ATOM 5279 N N . GLU A 1 676 ? -4.715 -9.008 -25.188 1 74.56 676 GLU A N 1
ATOM 5280 C CA . GLU A 1 676 ? -5.527 -9.109 -23.984 1 74.56 676 GLU A CA 1
ATOM 5281 C C . GLU A 1 676 ? -6.496 -7.941 -23.875 1 74.56 676 GLU A C 1
ATOM 5283 O O . GLU A 1 676 ? -6.105 -6.785 -24.031 1 74.56 676 GLU A O 1
ATOM 5288 N N . LEU A 1 677 ? -7.824 -8.305 -23.906 1 79.56 677 LEU A N 1
ATOM 5289 C CA . LEU A 1 677 ? -8.859 -7.285 -23.766 1 79.56 677 LEU A CA 1
ATOM 5290 C C . LEU A 1 677 ? -8.938 -6.785 -22.328 1 79.56 677 LEU A C 1
ATOM 5292 O O . LEU A 1 677 ? -8.773 -7.562 -21.391 1 79.56 677 LEU A O 1
ATOM 5296 N N . CYS A 1 678 ? -9.047 -5.52 -22.234 1 79.06 678 CYS A N 1
ATOM 5297 C CA . CYS A 1 678 ? -9.367 -4.977 -20.922 1 79.06 678 CYS A CA 1
ATOM 5298 C C . CYS A 1 678 ? -10.82 -5.27 -20.547 1 79.06 678 CYS A C 1
ATOM 5300 O O . CYS A 1 678 ? -11.641 -5.566 -21.422 1 79.06 678 CYS A O 1
ATOM 5302 N N . VAL A 1 679 ? -11.219 -5.266 -19.359 1 82.44 679 VAL A N 1
ATOM 5303 C CA . VAL A 1 679 ? -12.562 -5.578 -18.875 1 82.44 679 VAL A CA 1
ATOM 5304 C C . VAL A 1 679 ? -13.578 -4.633 -19.531 1 82.44 679 VAL A C 1
ATOM 5306 O O . VAL A 1 679 ? -14.641 -5.062 -19.969 1 82.44 679 VAL A O 1
ATOM 5309 N N . ARG A 1 680 ? -13.227 -3.422 -19.75 1 83.06 680 ARG A N 1
ATOM 5310 C CA . ARG A 1 680 ? -14.133 -2.449 -20.344 1 83.06 680 ARG A CA 1
ATOM 5311 C C . ARG A 1 680 ? -14.398 -2.777 -21.812 1 83.06 680 ARG A C 1
ATOM 5313 O O . ARG A 1 680 ? -15.523 -2.656 -22.297 1 83.06 680 ARG A O 1
ATOM 5320 N N . GLU A 1 681 ? -13.414 -3.16 -22.484 1 83.06 681 GLU A N 1
ATOM 5321 C CA . GLU A 1 681 ? -13.555 -3.516 -23.906 1 83.06 681 GLU A CA 1
ATOM 5322 C C . GLU A 1 681 ? -14.391 -4.781 -24.062 1 83.06 681 GLU A C 1
ATOM 5324 O O . GLU A 1 681 ? -15.227 -4.867 -24.969 1 83.06 681 GLU A O 1
ATOM 5329 N N . ALA A 1 682 ? -14.109 -5.711 -23.203 1 85.44 682 ALA A N 1
ATOM 5330 C CA . ALA A 1 682 ? -14.891 -6.941 -23.266 1 85.44 682 ALA A CA 1
ATOM 5331 C C . ALA A 1 682 ? -16.375 -6.672 -23 1 85.44 682 ALA A C 1
ATOM 5333 O O . ALA A 1 682 ? -17.234 -7.227 -23.672 1 85.44 682 ALA A O 1
ATOM 5334 N N . LEU A 1 683 ? -16.656 -5.785 -22.062 1 86.12 683 LEU A N 1
ATOM 5335 C CA . LEU A 1 683 ? -18.031 -5.453 -21.734 1 86.12 683 LEU A CA 1
ATOM 5336 C C . LEU A 1 683 ? -18.688 -4.668 -22.875 1 86.12 683 LEU A C 1
ATOM 5338 O O . LEU A 1 683 ? -19.859 -4.887 -23.188 1 86.12 683 LEU A O 1
ATOM 5342 N N . ALA A 1 684 ? -17.922 -3.814 -23.484 1 83.31 684 ALA A N 1
ATOM 5343 C CA . ALA A 1 684 ? -18.469 -3.025 -24.594 1 83.31 684 ALA A CA 1
ATOM 5344 C C . ALA A 1 684 ? -18.781 -3.91 -25.797 1 83.31 684 ALA A C 1
ATOM 5346 O O . ALA A 1 684 ? -19.781 -3.695 -26.484 1 83.31 684 ALA A O 1
ATOM 5347 N N . LEU A 1 685 ? -17.969 -4.91 -25.984 1 83.62 685 LEU A N 1
ATOM 5348 C CA . LEU A 1 685 ? -18.219 -5.844 -27.078 1 83.62 685 LEU A CA 1
ATOM 5349 C C . LEU A 1 685 ? -19.484 -6.66 -26.844 1 83.62 685 LEU A C 1
ATOM 5351 O O . LEU A 1 685 ? -20.266 -6.902 -27.766 1 83.62 685 LEU A O 1
ATOM 5355 N N . LEU A 1 686 ? -19.656 -7.043 -25.609 1 85.31 686 LEU A N 1
ATOM 5356 C CA . LEU A 1 686 ? -20.812 -7.871 -25.266 1 85.31 686 LEU A CA 1
ATOM 5357 C C . LEU A 1 686 ? -22.094 -7.039 -25.219 1 85.31 686 LEU A C 1
ATOM 5359 O O . LEU A 1 686 ? -23.172 -7.535 -25.547 1 85.31 686 LEU A O 1
ATOM 5363 N N . GLU A 1 687 ? -21.953 -5.809 -24.781 1 81.19 687 GLU A N 1
ATOM 5364 C CA . GLU A 1 687 ? -23.109 -4.926 -24.688 1 81.19 687 GLU A CA 1
ATOM 5365 C C . GLU A 1 687 ? -23.328 -4.16 -25.984 1 81.19 687 GLU A C 1
ATOM 5367 O O . GLU A 1 687 ? -24.297 -3.406 -26.125 1 81.19 687 GLU A O 1
ATOM 5372 N N . GLN A 1 688 ? -22.562 -4.391 -26.953 1 75.88 688 GLN A N 1
ATOM 5373 C CA . GLN A 1 688 ? -22.641 -3.785 -28.281 1 75.88 688 GLN A CA 1
ATOM 5374 C C . GLN A 1 688 ? -22.547 -2.266 -28.203 1 75.88 688 GLN A C 1
ATOM 5376 O O . GLN A 1 688 ? -23.328 -1.549 -28.812 1 75.88 688 GLN A O 1
ATOM 5381 N N . LYS A 1 689 ? -21.609 -1.817 -27.25 1 76.88 689 LYS A N 1
ATOM 5382 C CA . LYS A 1 689 ? -21.344 -0.388 -27.125 1 76.88 689 LYS A CA 1
ATOM 5383 C C . LYS A 1 689 ? -20 -0.028 -27.781 1 76.88 689 LYS A C 1
ATOM 5385 O O . LYS A 1 689 ? -19.141 -0.894 -27.969 1 76.88 689 LYS A O 1
ATOM 5390 N N . GLU A 1 690 ? -19.906 1.216 -28.156 1 72.38 690 GLU A N 1
ATOM 5391 C CA . GLU A 1 690 ? -18.672 1.661 -28.812 1 72.38 690 GLU A CA 1
ATOM 5392 C C . GLU A 1 690 ? -17.562 1.894 -27.797 1 72.38 690 GLU A C 1
ATOM 5394 O O . GLU A 1 690 ? -17.812 2.396 -26.703 1 72.38 690 GLU A O 1
ATOM 5399 N N . TYR A 1 691 ? -16.438 1.147 -27.953 1 75.38 691 TYR A N 1
ATOM 5400 C CA . TYR A 1 691 ? -15.258 1.354 -27.109 1 75.38 691 TYR A CA 1
ATOM 5401 C C . TYR A 1 691 ? -14.117 1.978 -27.906 1 75.38 691 TYR A C 1
ATOM 5403 O O . TYR A 1 691 ? -13.711 1.439 -28.938 1 75.38 691 TYR A O 1
ATOM 5411 N N . VAL A 1 692 ? -13.711 3.275 -27.562 1 68.12 692 VAL A N 1
ATOM 5412 C CA . VAL A 1 692 ? -12.555 3.918 -28.188 1 68.12 692 VAL A CA 1
ATOM 5413 C C . VAL A 1 692 ? -11.328 3.729 -27.297 1 68.12 692 VAL A C 1
ATOM 5415 O O . VAL A 1 692 ? -11.305 4.18 -26.141 1 68.12 692 VAL A O 1
ATOM 5418 N N . PRO A 1 693 ? -10.406 2.809 -27.734 1 70.25 693 PRO A N 1
ATOM 5419 C CA . PRO A 1 693 ? -9.203 2.646 -26.922 1 70.25 693 PRO A CA 1
ATOM 5420 C C . PRO A 1 693 ? -8.406 3.943 -26.766 1 70.25 693 PRO A C 1
ATOM 5422 O O . PRO A 1 693 ? -8.289 4.711 -27.734 1 70.25 693 PRO A O 1
ATOM 5425 N N . GLN A 1 694 ? -8.109 4.391 -25.656 1 66.94 694 GLN A N 1
ATOM 5426 C CA . GLN A 1 694 ? -7.328 5.598 -25.422 1 66.94 694 GLN A CA 1
ATOM 5427 C C . GLN A 1 694 ? -5.832 5.32 -25.578 1 66.94 694 GLN A C 1
ATOM 5429 O O . GLN A 1 694 ? -5.312 4.367 -25 1 66.94 694 GLN A O 1
ATOM 5434 N N . GLN A 1 695 ? -5.164 5.812 -26.594 1 67.31 695 GLN A N 1
ATOM 5435 C CA . GLN A 1 695 ? -3.723 5.652 -26.75 1 67.31 695 GLN A CA 1
ATOM 5436 C C . GLN A 1 695 ? -2.965 6.293 -25.594 1 67.31 695 GLN A C 1
ATOM 5438 O O . GLN A 1 695 ? -3.359 7.352 -25.094 1 67.31 695 GLN A O 1
ATOM 5443 N N . PRO A 1 696 ? -2.014 5.477 -25.109 1 73.62 696 PRO A N 1
ATOM 5444 C CA . PRO A 1 696 ? -1.279 6.043 -23.984 1 73.62 696 PRO A CA 1
ATOM 5445 C C . PRO A 1 696 ? -0.452 7.266 -24.359 1 73.62 696 PRO A C 1
ATOM 5447 O O . PRO A 1 696 ? 0.152 7.293 -25.438 1 73.62 696 PRO A O 1
ATOM 5450 N N . ASN A 1 697 ? -0.606 8.438 -23.812 1 72.06 697 ASN A N 1
ATOM 5451 C CA . ASN A 1 697 ? 0.182 9.656 -23.953 1 72.06 697 ASN A CA 1
ATOM 5452 C C . ASN A 1 697 ? 1.623 9.453 -23.5 1 72.06 697 ASN A C 1
ATOM 5454 O O . ASN A 1 697 ? 1.935 8.453 -22.844 1 72.06 697 ASN A O 1
ATOM 5458 N N . VAL A 1 698 ? 2.578 10.18 -23.969 1 74 698 VAL A N 1
ATOM 5459 C CA . VAL A 1 698 ? 3.996 10.086 -23.641 1 74 698 VAL A CA 1
ATOM 5460 C C . VAL A 1 698 ? 4.176 10.133 -22.125 1 74 698 VAL A C 1
ATOM 5462 O O . VAL A 1 698 ? 5.047 9.453 -21.578 1 74 698 VAL A O 1
ATOM 5465 N N . TRP A 1 699 ? 3.318 10.867 -21.562 1 68.88 699 TRP A N 1
ATOM 5466 C CA . TRP A 1 699 ? 3.443 10.984 -20.109 1 68.88 699 TRP A CA 1
ATOM 5467 C C . TRP A 1 699 ? 3.039 9.688 -19.422 1 68.88 699 TRP A C 1
ATOM 5469 O O . TRP A 1 699 ? 3.596 9.328 -18.391 1 68.88 699 TRP A O 1
ATOM 5479 N N . GLN A 1 700 ? 2.162 9.078 -20.016 1 74 700 GLN A N 1
ATOM 5480 C CA . GLN A 1 700 ? 1.754 7.793 -19.469 1 74 700 GLN A CA 1
ATOM 5481 C C . GLN A 1 700 ? 2.834 6.734 -19.688 1 74 700 GLN A C 1
ATOM 5483 O O . GLN A 1 700 ? 2.998 5.832 -18.859 1 74 700 GLN A O 1
ATOM 5488 N N . LYS A 1 701 ? 3.52 6.996 -20.703 1 77.31 701 LYS A N 1
ATOM 5489 C CA . LYS A 1 701 ? 4.629 6.078 -20.953 1 77.31 701 LYS A CA 1
ATOM 5490 C C . LYS A 1 701 ? 5.758 6.301 -19.953 1 77.31 701 LYS A C 1
ATOM 5492 O O . LYS A 1 701 ? 6.375 5.344 -19.484 1 77.31 701 LYS A O 1
ATOM 5497 N N . LEU A 1 702 ? 5.934 7.523 -19.641 1 74.94 702 LEU A N 1
ATOM 5498 C CA . LEU A 1 702 ? 6.961 7.836 -18.656 1 74.94 702 LEU A CA 1
ATOM 5499 C C . LEU A 1 702 ? 6.555 7.336 -17.266 1 74.94 702 LEU A C 1
ATOM 5501 O O . LEU A 1 702 ? 7.402 6.891 -16.5 1 74.94 702 LEU A O 1
ATOM 5505 N N . GLU A 1 703 ? 5.281 7.43 -17.094 1 72.81 703 GLU A N 1
ATOM 5506 C CA . GLU A 1 703 ? 4.789 6.898 -15.836 1 72.81 703 GLU A CA 1
ATOM 5507 C C . GLU A 1 703 ? 4.949 5.383 -15.773 1 72.81 703 GLU A C 1
ATOM 5509 O O . GLU A 1 703 ? 5.262 4.828 -14.719 1 72.81 703 GLU A O 1
ATOM 5514 N N . ARG A 1 704 ? 4.852 4.812 -16.875 1 75.81 704 ARG A N 1
ATOM 5515 C CA . ARG A 1 704 ? 5.039 3.367 -16.906 1 75.81 704 ARG A CA 1
ATOM 5516 C C . ARG A 1 704 ? 6.504 3.002 -16.703 1 75.81 704 ARG A C 1
ATOM 5518 O O . ARG A 1 704 ? 6.809 2.012 -16.031 1 75.81 704 ARG A O 1
ATOM 5525 N N . ALA A 1 705 ? 7.301 3.836 -17.188 1 77.12 705 ALA A N 1
ATOM 5526 C CA . ALA A 1 705 ? 8.727 3.604 -17 1 77.12 705 ALA A CA 1
ATOM 5527 C C . ALA A 1 705 ? 9.133 3.805 -15.547 1 77.12 705 ALA A C 1
ATOM 5529 O O . ALA A 1 705 ? 9.953 3.053 -15.008 1 77.12 705 ALA A O 1
ATOM 5530 N N . LYS A 1 706 ? 8.492 4.781 -14.977 1 74.94 706 LYS A N 1
ATOM 5531 C CA . LYS A 1 706 ? 8.758 5.023 -13.562 1 74.94 706 LYS A CA 1
ATOM 5532 C C . LYS A 1 706 ? 8.281 3.855 -12.703 1 74.94 706 LYS A C 1
ATOM 5534 O O . LYS A 1 706 ? 8.977 3.428 -11.781 1 74.94 706 LYS A O 1
ATOM 5539 N N . HIS A 1 707 ? 7.156 3.301 -13.125 1 76.25 707 HIS A N 1
ATOM 5540 C CA . HIS A 1 707 ? 6.637 2.17 -12.367 1 76.25 707 HIS A CA 1
ATOM 5541 C C . HIS A 1 707 ? 7.504 0.93 -12.562 1 76.25 707 HIS A C 1
ATOM 5543 O O . HIS A 1 707 ? 7.625 0.106 -11.648 1 76.25 707 HIS A O 1
ATOM 5549 N N . LEU A 1 708 ? 8.102 0.919 -13.695 1 79.19 708 LEU A N 1
ATOM 5550 C CA . LEU A 1 708 ? 9.008 -0.199 -13.953 1 79.19 708 LEU A CA 1
ATOM 5551 C C . LEU A 1 708 ? 10.281 -0.068 -13.133 1 79.19 708 LEU A C 1
ATOM 5553 O O . LEU A 1 708 ? 10.82 -1.065 -12.648 1 79.19 708 LEU A O 1
ATOM 5557 N N . LEU A 1 709 ? 10.688 1.151 -12.922 1 77.88 709 LEU A N 1
ATOM 5558 C CA . LEU A 1 709 ? 11.891 1.393 -12.125 1 77.88 709 LEU A CA 1
ATOM 5559 C C . LEU A 1 709 ? 11.625 1.136 -10.648 1 77.88 709 LEU A C 1
ATOM 5561 O O . LEU A 1 709 ? 12.539 0.77 -9.906 1 77.88 709 LEU A O 1
ATOM 5565 N N . GLU A 1 710 ? 10.32 1.265 -10.359 1 76.81 710 GLU A N 1
ATOM 5566 C CA . GLU A 1 710 ? 9.961 1.06 -8.961 1 76.81 710 GLU A CA 1
ATOM 5567 C C . GLU A 1 710 ? 9.477 -0.366 -8.727 1 76.81 710 GLU A C 1
ATOM 5569 O O . GLU A 1 710 ? 9.086 -0.716 -7.605 1 76.81 710 GLU A O 1
ATOM 5574 N N . SER A 1 711 ? 9.664 -1.133 -9.656 1 81.94 711 SER A N 1
ATOM 5575 C CA . SER A 1 711 ? 9.266 -2.527 -9.5 1 81.94 711 SER A CA 1
ATOM 5576 C C . SER A 1 711 ? 10.258 -3.297 -8.633 1 81.94 711 SER A C 1
ATOM 5578 O O . SER A 1 711 ? 11.43 -2.914 -8.539 1 81.94 711 SER A O 1
ATOM 5580 N N . PRO A 1 712 ? 9.727 -4.316 -7.914 1 81.25 712 PRO A N 1
ATOM 5581 C CA . PRO A 1 712 ? 10.625 -5.098 -7.055 1 81.25 712 PRO A CA 1
ATOM 5582 C C . PRO A 1 712 ? 11.789 -5.703 -7.828 1 81.25 712 PRO A C 1
ATOM 5584 O O . PRO A 1 712 ? 12.891 -5.84 -7.285 1 81.25 712 PRO A O 1
ATOM 5587 N N . THR A 1 713 ? 11.633 -5.973 -9.109 1 86.75 713 THR A N 1
ATOM 5588 C CA . THR A 1 713 ? 12.719 -6.531 -9.906 1 86.75 713 THR A CA 1
ATOM 5589 C C . THR A 1 713 ? 13.773 -5.469 -10.203 1 86.75 713 THR A C 1
ATOM 5591 O O . THR A 1 713 ? 14.969 -5.754 -10.188 1 86.75 713 THR A O 1
ATOM 5594 N N . SER A 1 714 ? 13.312 -4.309 -10.453 1 88.5 714 SER A N 1
ATOM 5595 C CA . SER A 1 714 ? 14.258 -3.227 -10.727 1 88.5 714 SER A CA 1
ATOM 5596 C C . SER A 1 714 ? 14.984 -2.795 -9.461 1 88.5 714 SER A C 1
ATOM 5598 O O . SER A 1 714 ? 16.172 -2.457 -9.508 1 88.5 714 SER A O 1
ATOM 5600 N N . ILE A 1 715 ? 14.305 -2.809 -8.352 1 85.56 715 ILE A N 1
ATOM 5601 C CA . ILE A 1 715 ? 14.953 -2.471 -7.09 1 85.56 715 ILE A CA 1
ATOM 5602 C C . ILE A 1 715 ? 15.992 -3.529 -6.746 1 85.56 715 ILE A C 1
ATOM 5604 O O . ILE A 1 715 ? 17.078 -3.201 -6.258 1 85.56 715 ILE A O 1
ATOM 5608 N N . TYR A 1 716 ? 15.773 -4.719 -6.98 1 89.81 716 TYR A N 1
ATOM 5609 C CA . TYR A 1 716 ? 16.734 -5.797 -6.801 1 89.81 716 TYR A CA 1
ATOM 5610 C C . TYR A 1 716 ? 17.969 -5.566 -7.668 1 89.81 716 TYR A C 1
ATOM 5612 O O . TYR A 1 716 ? 19.109 -5.699 -7.191 1 89.81 716 TYR A O 1
ATOM 5620 N N . ALA A 1 717 ? 17.656 -5.238 -8.93 1 92.81 717 ALA A N 1
ATOM 5621 C CA . ALA A 1 717 ? 18.766 -4.992 -9.852 1 92.81 717 ALA A CA 1
ATOM 5622 C C . ALA A 1 717 ? 19.609 -3.801 -9.391 1 92.81 717 ALA A C 1
ATOM 5624 O O . ALA A 1 717 ? 20.828 -3.82 -9.492 1 92.81 717 ALA A O 1
ATOM 5625 N N . GLY A 1 718 ? 18.938 -2.809 -8.938 1 89.38 718 GLY A N 1
ATOM 5626 C CA . GLY A 1 718 ? 19.641 -1.652 -8.422 1 89.38 718 GLY A CA 1
ATOM 5627 C C . GLY A 1 718 ? 20.469 -1.961 -7.184 1 89.38 718 GLY A C 1
ATOM 5628 O O . GLY A 1 718 ? 21.578 -1.47 -7.035 1 89.38 718 GLY A O 1
ATOM 5629 N N . LYS A 1 719 ? 19.969 -2.846 -6.332 1 90.19 719 LYS A N 1
ATOM 5630 C CA . LYS A 1 719 ? 20.703 -3.258 -5.133 1 90.19 719 LYS A CA 1
ATOM 5631 C C . LYS A 1 719 ? 21.922 -4.094 -5.496 1 90.19 719 LYS A C 1
ATOM 5633 O O . LYS A 1 719 ? 22.984 -3.963 -4.871 1 90.19 719 LYS A O 1
ATOM 5638 N N . THR A 1 720 ? 21.719 -4.922 -6.434 1 93.12 720 THR A N 1
ATOM 5639 C CA . THR A 1 720 ? 22.844 -5.742 -6.863 1 93.12 720 THR A CA 1
ATOM 5640 C C . THR A 1 720 ? 23.938 -4.879 -7.465 1 93.12 720 THR A C 1
ATOM 5642 O O . THR A 1 720 ? 25.125 -5.094 -7.191 1 93.12 720 THR A O 1
ATOM 5645 N N . ALA A 1 721 ? 23.5 -3.951 -8.227 1 93.75 721 ALA A N 1
ATOM 5646 C CA . ALA A 1 721 ? 24.484 -3.045 -8.82 1 93.75 721 ALA A CA 1
ATOM 5647 C C . ALA A 1 721 ? 25.188 -2.223 -7.75 1 93.75 721 ALA A C 1
ATOM 5649 O O . ALA A 1 721 ? 26.406 -2.047 -7.801 1 93.75 721 ALA A O 1
ATOM 5650 N N . ALA A 1 722 ? 24.453 -1.768 -6.75 1 89.88 722 ALA A N 1
ATOM 5651 C CA . ALA A 1 722 ? 25.047 -0.975 -5.672 1 89.88 722 ALA A CA 1
ATOM 5652 C C . ALA A 1 722 ? 25.969 -1.826 -4.805 1 89.88 722 ALA A C 1
ATOM 5654 O O . ALA A 1 722 ? 27.047 -1.374 -4.395 1 89.88 722 ALA A O 1
ATOM 5655 N N . ALA A 1 723 ? 25.531 -3.02 -4.52 1 93 723 ALA A N 1
ATOM 5656 C CA . ALA A 1 723 ? 26.344 -3.916 -3.707 1 93 723 ALA A CA 1
ATOM 5657 C C . ALA A 1 723 ? 27.641 -4.266 -4.426 1 93 723 ALA A C 1
ATOM 5659 O O . ALA A 1 723 ? 28.719 -4.262 -3.816 1 93 723 ALA A O 1
ATOM 5660 N N . THR A 1 724 ? 27.562 -4.562 -5.688 1 93.81 724 THR A N 1
ATOM 5661 C CA . THR A 1 724 ? 28.75 -4.883 -6.473 1 93.81 724 THR A CA 1
ATOM 5662 C C . THR A 1 724 ? 29.656 -3.66 -6.594 1 93.81 724 THR A C 1
ATOM 5664 O O . THR A 1 724 ? 30.875 -3.789 -6.59 1 93.81 724 THR A O 1
ATOM 5667 N N . LEU A 1 725 ? 29.031 -2.525 -6.652 1 91.12 725 LEU A N 1
ATOM 5668 C CA . LEU A 1 725 ? 29.812 -1.294 -6.742 1 91.12 725 LEU A CA 1
ATOM 5669 C C . LEU A 1 725 ? 30.562 -1.037 -5.445 1 91.12 725 LEU A C 1
ATOM 5671 O O . LEU A 1 725 ? 31.75 -0.669 -5.473 1 91.12 725 LEU A O 1
ATOM 5675 N N . ILE A 1 726 ? 29.859 -1.233 -4.289 1 87.75 726 ILE A N 1
ATOM 5676 C CA . ILE A 1 726 ? 30.516 -1.038 -2.996 1 87.75 726 ILE A CA 1
ATOM 5677 C C . ILE A 1 726 ? 31.656 -2.033 -2.84 1 87.75 726 ILE A C 1
ATOM 5679 O O . ILE A 1 726 ? 32.719 -1.692 -2.307 1 87.75 726 ILE A O 1
ATOM 5683 N N . PHE A 1 727 ? 31.422 -3.205 -3.342 1 91.81 727 PHE A N 1
ATOM 5684 C CA . PHE A 1 727 ? 32.469 -4.207 -3.309 1 91.81 727 PHE A CA 1
ATOM 5685 C C . PHE A 1 727 ? 33.625 -3.799 -4.203 1 91.81 727 PHE A C 1
ATOM 5687 O O . PHE A 1 727 ? 34.812 -3.939 -3.82 1 91.81 727 PHE A O 1
ATOM 5694 N N . ALA A 1 728 ? 33.344 -3.191 -5.328 1 90.25 728 ALA A N 1
ATOM 5695 C CA . ALA A 1 728 ? 34.375 -2.809 -6.293 1 90.25 728 ALA A CA 1
ATOM 5696 C C . ALA A 1 728 ? 35.125 -1.553 -5.84 1 90.25 728 ALA A C 1
ATOM 5698 O O . ALA A 1 728 ? 36.25 -1.313 -6.25 1 90.25 728 ALA A O 1
ATOM 5699 N N . VAL A 1 729 ? 34.531 -0.751 -5.023 1 86.94 729 VAL A N 1
ATOM 5700 C CA . VAL A 1 729 ? 35.156 0.462 -4.531 1 86.94 729 VAL A CA 1
ATOM 5701 C C . VAL A 1 729 ? 36.375 0.095 -3.688 1 86.94 729 VAL A C 1
ATOM 5703 O O . VAL A 1 729 ? 37.344 0.86 -3.611 1 86.94 729 VAL A O 1
ATOM 5706 N N . LEU A 1 730 ? 36.344 -1.107 -3.156 1 86.88 730 LEU A N 1
ATOM 5707 C CA . LEU A 1 730 ? 37.469 -1.558 -2.326 1 86.88 730 LEU A CA 1
ATOM 5708 C C . LEU A 1 730 ? 38.75 -1.673 -3.146 1 86.88 730 LEU A C 1
ATOM 5710 O O . LEU A 1 730 ? 39.844 -1.558 -2.605 1 86.88 730 LEU A O 1
ATOM 5714 N N . ILE A 1 731 ? 38.594 -1.839 -4.488 1 88.69 731 ILE A N 1
ATOM 5715 C CA . ILE A 1 731 ? 39.812 -1.95 -5.32 1 88.69 731 ILE A CA 1
ATOM 5716 C C . ILE A 1 731 ? 40.188 -0.575 -5.863 1 88.69 731 ILE A C 1
ATOM 5718 O O . ILE A 1 731 ? 41.344 -0.315 -6.148 1 88.69 731 ILE A O 1
ATOM 5722 N N . TRP A 1 732 ? 39.219 0.364 -6.055 1 86.56 732 TRP A N 1
ATOM 5723 C CA . TRP A 1 732 ? 39.5 1.694 -6.59 1 86.56 732 TRP A CA 1
ATOM 5724 C C . TRP A 1 732 ? 40.125 2.588 -5.531 1 86.56 732 TRP A C 1
ATOM 5726 O O . TRP A 1 732 ? 40.906 3.475 -5.855 1 86.56 732 TRP A O 1
ATOM 5736 N N . ALA A 1 733 ? 39.844 2.299 -4.277 1 80.25 733 ALA A N 1
ATOM 5737 C CA . ALA A 1 733 ? 40.406 3.104 -3.199 1 80.25 733 ALA A CA 1
ATOM 5738 C C . ALA A 1 733 ? 41.875 2.758 -2.967 1 80.25 733 ALA A C 1
ATOM 5740 O O . ALA A 1 733 ? 42.219 1.584 -2.842 1 80.25 733 ALA A O 1
ATOM 5741 N N . PRO A 1 734 ? 42.781 3.746 -2.945 1 78 734 PRO A N 1
ATOM 5742 C CA . PRO A 1 734 ? 44.219 3.492 -2.781 1 78 734 PRO A CA 1
ATOM 5743 C C . PRO A 1 734 ? 44.562 2.865 -1.431 1 78 734 PRO A C 1
ATOM 5745 O O . PRO A 1 734 ? 45.469 2.049 -1.338 1 78 734 PRO A O 1
ATOM 5748 N N . THR A 1 735 ? 43.688 3.121 -0.386 1 75.94 735 THR A N 1
ATOM 5749 C CA . THR A 1 735 ? 43.969 2.609 0.952 1 75.94 735 THR A CA 1
ATOM 5750 C C . THR A 1 735 ? 43.656 1.119 1.038 1 75.94 735 THR A C 1
ATOM 5752 O O . THR A 1 735 ? 44.312 0.38 1.765 1 75.94 735 THR A O 1
ATOM 5755 N N . THR A 1 736 ? 42.688 0.598 0.329 1 84.69 736 THR A N 1
ATOM 5756 C CA . THR A 1 736 ? 42.25 -0.785 0.45 1 84.69 736 THR A CA 1
ATOM 5757 C C . THR A 1 736 ? 42.656 -1.6 -0.769 1 84.69 736 THR A C 1
ATOM 5759 O O . THR A 1 736 ? 42.469 -2.814 -0.813 1 84.69 736 THR A O 1
ATOM 5762 N N . ARG A 1 737 ? 43.406 -1.005 -1.728 1 87.69 737 ARG A N 1
ATOM 5763 C CA . ARG A 1 737 ? 43.781 -1.657 -2.973 1 87.69 737 ARG A CA 1
ATOM 5764 C C . ARG A 1 737 ? 44.781 -2.793 -2.711 1 87.69 737 ARG A C 1
ATOM 5766 O O . ARG A 1 737 ? 44.594 -3.908 -3.203 1 87.69 737 ARG A O 1
ATOM 5773 N N . GLN A 1 738 ? 45.812 -2.514 -1.881 1 86.75 738 GLN A N 1
ATOM 5774 C CA . GLN A 1 738 ? 46.812 -3.533 -1.622 1 86.75 738 GLN A CA 1
ATOM 5775 C C . GLN A 1 738 ? 46.219 -4.699 -0.832 1 86.75 738 GLN A C 1
ATOM 5777 O O . GLN A 1 738 ? 46.594 -5.855 -1.061 1 86.75 738 GLN A O 1
ATOM 5782 N N . TRP A 1 739 ? 45.312 -4.375 0.036 1 87.25 739 TRP A N 1
ATOM 5783 C CA . TRP A 1 739 ? 44.594 -5.418 0.787 1 87.25 739 TRP A CA 1
ATOM 5784 C C . TRP A 1 739 ? 43.719 -6.25 -0.131 1 87.25 739 TRP A C 1
ATOM 5786 O O . TRP A 1 739 ? 43.688 -7.477 -0.01 1 87.25 739 TRP A O 1
ATOM 5796 N N . PHE A 1 740 ? 43.156 -5.633 -1.112 1 89.81 740 PHE A N 1
ATOM 5797 C CA . PHE A 1 740 ? 42.25 -6.301 -2.055 1 89.81 740 PHE A CA 1
ATOM 5798 C C . PHE A 1 740 ? 43.031 -7.266 -2.943 1 89.81 740 PHE A C 1
ATOM 5800 O O . PHE A 1 740 ? 42.594 -8.398 -3.172 1 89.81 740 PHE A O 1
ATOM 5807 N N . ILE A 1 741 ? 44.219 -6.902 -3.373 1 85.88 741 ILE A N 1
ATOM 5808 C CA . ILE A 1 741 ? 45 -7.695 -4.297 1 85.88 741 ILE A CA 1
ATOM 5809 C C . ILE A 1 741 ? 45.719 -8.805 -3.533 1 85.88 741 ILE A C 1
ATOM 5811 O O . ILE A 1 741 ? 45.75 -9.953 -3.977 1 85.88 741 ILE A O 1
ATOM 5815 N N . SER A 1 742 ? 46.219 -8.43 -2.311 1 83.56 742 SER A N 1
ATOM 5816 C CA . SER A 1 742 ? 46.969 -9.406 -1.554 1 83.56 742 SER A CA 1
ATOM 5817 C C . SER A 1 742 ? 46.094 -10.531 -1.031 1 83.56 742 SER A C 1
ATOM 5819 O O . SER A 1 742 ? 46.5 -11.688 -0.963 1 83.56 742 SER A O 1
ATOM 5821 N N . TYR A 1 743 ? 44.781 -10.242 -0.713 1 84.38 743 TYR A N 1
ATOM 5822 C CA . TYR A 1 743 ? 43.875 -11.234 -0.174 1 84.38 743 TYR A CA 1
ATOM 5823 C C . TYR A 1 743 ? 43.062 -11.906 -1.29 1 84.38 743 TYR A C 1
ATOM 5825 O O . TYR A 1 743 ? 42.406 -12.922 -1.065 1 84.38 743 TYR A O 1
ATOM 5833 N N . GLY A 1 744 ? 43.25 -11.469 -2.57 1 79.81 744 GLY A N 1
ATOM 5834 C CA . GLY A 1 744 ? 42.531 -12.07 -3.672 1 79.81 744 GLY A CA 1
ATOM 5835 C C . GLY A 1 744 ? 41.031 -12.008 -3.486 1 79.81 744 GLY A C 1
ATOM 5836 O O . GLY A 1 744 ? 40.344 -13.023 -3.596 1 79.81 744 GLY A O 1
ATOM 5837 N N . LEU A 1 745 ? 40.5 -10.867 -3.188 1 84.88 745 LEU A N 1
ATOM 5838 C CA . LEU A 1 745 ? 39.094 -10.695 -2.865 1 84.88 745 LEU A CA 1
ATOM 5839 C C . LEU A 1 745 ? 38.219 -10.812 -4.117 1 84.88 745 LEU A C 1
ATOM 5841 O O . LEU A 1 745 ? 37 -10.742 -4.035 1 84.88 745 LEU A O 1
ATOM 5845 N N . THR A 1 746 ? 38.781 -11.125 -5.285 1 82.31 746 THR A N 1
ATOM 5846 C CA . THR A 1 746 ? 38.031 -11.219 -6.527 1 82.31 746 THR A CA 1
ATOM 5847 C C . THR A 1 746 ? 36.969 -12.328 -6.434 1 82.31 746 THR A C 1
ATOM 5849 O O . THR A 1 746 ? 35.906 -12.227 -7.027 1 82.31 746 THR A O 1
ATOM 5852 N N . GLY A 1 747 ? 37.188 -13.312 -5.668 1 83.5 747 GLY A N 1
ATOM 5853 C CA . GLY A 1 747 ? 36.219 -14.406 -5.484 1 83.5 747 GLY A CA 1
ATOM 5854 C C . GLY A 1 747 ? 34.969 -13.984 -4.742 1 83.5 747 GLY A C 1
ATOM 5855 O O . GLY A 1 747 ? 33.906 -14.602 -4.898 1 83.5 747 GLY A O 1
ATOM 5856 N N . GLY A 1 748 ? 35.094 -12.914 -3.947 1 87.69 748 GLY A N 1
ATOM 5857 C CA . GLY A 1 748 ? 33.938 -12.43 -3.199 1 87.69 748 GLY A CA 1
ATOM 5858 C C . GLY A 1 748 ? 32.844 -11.859 -4.086 1 87.69 748 GLY A C 1
ATOM 5859 O O . GLY A 1 748 ? 31.672 -11.82 -3.691 1 87.69 748 GLY A O 1
ATOM 5860 N N . LEU A 1 749 ? 33.188 -11.477 -5.281 1 90.38 749 LEU A N 1
ATOM 5861 C CA . LEU A 1 749 ? 32.219 -10.914 -6.195 1 90.38 749 LEU A CA 1
ATOM 5862 C C . LEU A 1 749 ? 31.188 -11.969 -6.605 1 90.38 749 LEU A C 1
ATOM 5864 O O . LEU A 1 749 ? 30 -11.656 -6.777 1 90.38 749 LEU A O 1
ATOM 5868 N N . ILE A 1 750 ? 31.594 -13.227 -6.762 1 88.19 750 ILE A N 1
ATOM 5869 C CA . ILE A 1 750 ? 30.688 -14.32 -7.07 1 88.19 750 ILE A CA 1
ATOM 5870 C C . ILE A 1 750 ? 29.641 -14.453 -5.961 1 88.19 750 ILE A C 1
ATOM 5872 O O . ILE A 1 750 ? 28.453 -14.625 -6.238 1 88.19 750 ILE A O 1
ATOM 5876 N N . THR A 1 751 ? 30.141 -14.273 -4.773 1 89.06 751 THR A N 1
ATOM 5877 C CA . THR A 1 751 ? 29.266 -14.414 -3.621 1 89.06 751 THR A CA 1
ATOM 5878 C C . THR A 1 751 ? 28.234 -13.289 -3.6 1 89.06 751 THR A C 1
ATOM 5880 O O . THR A 1 751 ? 27.062 -13.523 -3.273 1 89.06 751 THR A O 1
ATOM 5883 N N . VAL A 1 752 ? 28.625 -12.109 -3.939 1 91.75 752 VAL A N 1
ATOM 5884 C CA . VAL A 1 752 ? 27.703 -10.977 -3.914 1 91.75 752 VAL A CA 1
ATOM 5885 C C . VAL A 1 752 ? 26.594 -11.203 -4.926 1 91.75 752 VAL A C 1
ATOM 5887 O O . VAL A 1 752 ? 25.406 -11.016 -4.605 1 91.75 752 VAL A O 1
ATOM 5890 N N . VAL A 1 753 ? 26.969 -11.68 -6.09 1 89.69 753 VAL A N 1
ATOM 5891 C CA . VAL A 1 753 ? 26.016 -11.82 -7.176 1 89.69 753 VAL A CA 1
ATOM 5892 C C . VAL A 1 753 ? 25.094 -13.008 -6.898 1 89.69 753 VAL A C 1
ATOM 5894 O O . VAL A 1 753 ? 23.891 -12.953 -7.188 1 89.69 753 VAL A O 1
ATOM 5897 N N . VAL A 1 754 ? 25.578 -14.016 -6.293 1 87.5 754 VAL A N 1
ATOM 5898 C CA . VAL A 1 754 ? 24.797 -15.219 -6.047 1 87.5 754 VAL A CA 1
ATOM 5899 C C . VAL A 1 754 ? 23.922 -15.023 -4.809 1 87.5 754 VAL A C 1
ATOM 5901 O O . VAL A 1 754 ? 22.781 -15.492 -4.766 1 87.5 754 VAL A O 1
ATOM 5904 N N . ALA A 1 755 ? 24.359 -14.328 -3.873 1 87.94 755 ALA A N 1
ATOM 5905 C CA . ALA A 1 755 ? 23.672 -14.211 -2.588 1 87.94 755 ALA A CA 1
ATOM 5906 C C . ALA A 1 755 ? 22.5 -13.242 -2.682 1 87.94 755 ALA A C 1
ATOM 5908 O O . ALA A 1 755 ? 21.484 -13.414 -1.99 1 87.94 755 ALA A O 1
ATOM 5909 N N . LEU A 1 756 ? 22.594 -12.289 -3.488 1 89.19 756 LEU A N 1
ATOM 5910 C CA . LEU A 1 756 ? 21.516 -11.305 -3.553 1 89.19 756 LEU A CA 1
ATOM 5911 C C . LEU A 1 756 ? 20.375 -11.797 -4.438 1 89.19 756 LEU A C 1
ATOM 5913 O O . LEU A 1 756 ? 20.578 -12.078 -5.617 1 89.19 756 LEU A O 1
ATOM 5917 N N . THR A 1 757 ? 19.25 -12.031 -3.793 1 86.38 757 THR A N 1
ATOM 5918 C CA . THR A 1 757 ? 18.031 -12.453 -4.469 1 86.38 757 THR A CA 1
ATOM 5919 C C . THR A 1 757 ? 16.922 -11.422 -4.27 1 86.38 757 THR A C 1
ATOM 5921 O O . THR A 1 757 ? 17.047 -10.516 -3.445 1 86.38 757 THR A O 1
ATOM 5924 N N . PRO A 1 758 ? 15.859 -11.484 -5.039 1 83.62 758 PRO A N 1
ATOM 5925 C CA . PRO A 1 758 ? 14.828 -10.445 -5.016 1 83.62 758 PRO A CA 1
ATOM 5926 C C . PRO A 1 758 ? 14.078 -10.391 -3.688 1 83.62 758 PRO A C 1
ATOM 5928 O O . PRO A 1 758 ? 13.547 -9.336 -3.318 1 83.62 758 PRO A O 1
ATOM 5931 N N . THR A 1 759 ? 14.023 -11.453 -2.928 1 87 759 THR A N 1
ATOM 5932 C CA . THR A 1 759 ? 13.289 -11.43 -1.671 1 87 759 THR A CA 1
ATOM 5933 C C . THR A 1 759 ? 14.203 -11.742 -0.494 1 87 759 THR A C 1
ATOM 5935 O O . THR A 1 759 ? 15.242 -12.383 -0.664 1 87 759 THR A O 1
ATOM 5938 N N . LEU A 1 760 ? 13.883 -11.258 0.689 1 85.25 760 LEU A N 1
ATOM 5939 C CA . LEU A 1 760 ? 14.695 -11.445 1.89 1 85.25 760 LEU A CA 1
ATOM 5940 C C . LEU A 1 760 ? 14.727 -12.914 2.305 1 85.25 760 LEU A C 1
ATOM 5942 O O . LEU A 1 760 ? 15.773 -13.43 2.699 1 85.25 760 LEU A O 1
ATOM 5946 N N . GLY A 1 761 ? 13.633 -13.594 2.234 1 83.5 761 GLY A N 1
ATOM 5947 C CA . GLY A 1 761 ? 13.602 -15 2.594 1 83.5 761 GLY A CA 1
ATOM 5948 C C . GLY A 1 761 ? 14.484 -15.859 1.713 1 83.5 761 GLY A C 1
ATOM 5949 O O . GLY A 1 761 ? 15.18 -16.75 2.205 1 83.5 761 GLY A O 1
ATOM 5950 N N . GLN A 1 762 ? 14.508 -15.547 0.501 1 84.31 762 GLN A N 1
ATOM 5951 C CA . GLN A 1 762 ? 15.359 -16.281 -0.436 1 84.31 762 GLN A CA 1
ATOM 5952 C C . GLN A 1 762 ? 16.828 -15.969 -0.191 1 84.31 762 GLN A C 1
ATOM 5954 O O . GLN A 1 762 ? 17.688 -16.844 -0.314 1 84.31 762 GLN A O 1
ATOM 5959 N N . THR A 1 763 ? 17.094 -14.742 0.16 1 86.44 763 THR A N 1
ATOM 5960 C CA . THR A 1 763 ? 18.469 -14.352 0.418 1 86.44 763 THR A CA 1
ATOM 5961 C C . THR A 1 763 ? 19 -15.031 1.684 1 86.44 763 THR A C 1
ATOM 5963 O O . THR A 1 763 ? 20.156 -15.469 1.729 1 86.44 763 THR A O 1
ATOM 5966 N N . LEU A 1 764 ? 18.219 -15.141 2.629 1 85.56 764 LEU A N 1
ATOM 5967 C CA . LEU A 1 764 ? 18.656 -15.797 3.857 1 85.56 764 LEU A CA 1
ATOM 5968 C C . LEU A 1 764 ? 18.922 -17.281 3.619 1 85.56 764 LEU A C 1
ATOM 5970 O O . LEU A 1 764 ? 19.875 -17.844 4.164 1 85.56 764 LEU A O 1
ATOM 5974 N N . PHE A 1 765 ? 18.141 -17.844 2.885 1 84.56 765 PHE A N 1
ATOM 5975 C CA . PHE A 1 765 ? 18.359 -19.234 2.516 1 84.56 765 PHE A CA 1
ATOM 5976 C C . PHE A 1 765 ? 19.656 -19.391 1.725 1 84.56 765 PHE A C 1
ATOM 5978 O O . PHE A 1 765 ? 20.438 -20.297 1.99 1 84.56 765 PHE A O 1
ATOM 5985 N N . THR A 1 766 ? 19.859 -18.516 0.854 1 86.94 766 THR A N 1
ATOM 5986 C CA . THR A 1 766 ? 21.078 -18.578 0.04 1 86.94 766 THR A CA 1
ATOM 5987 C C . THR A 1 766 ? 22.312 -18.25 0.878 1 86.94 766 THR A C 1
ATOM 5989 O O . THR A 1 766 ? 23.391 -18.797 0.638 1 86.94 766 THR A O 1
ATOM 5992 N N . PHE A 1 767 ? 22.125 -17.453 1.955 1 88.38 767 PHE A N 1
ATOM 5993 C CA . PHE A 1 767 ? 23.219 -17.125 2.867 1 88.38 767 PHE A CA 1
ATOM 5994 C C . PHE A 1 767 ? 23.703 -18.375 3.578 1 88.38 767 PHE A C 1
ATOM 5996 O O . PHE A 1 767 ? 24.906 -18.625 3.656 1 88.38 767 PHE A O 1
ATOM 6003 N N . VAL A 1 768 ? 22.859 -19.125 3.949 1 86 768 VAL A N 1
ATOM 6004 C CA . VAL A 1 768 ? 23.219 -20.328 4.684 1 86 768 VAL A CA 1
ATOM 6005 C C . VAL A 1 768 ? 23.875 -21.328 3.742 1 86 768 VAL A C 1
ATOM 6007 O O . VAL A 1 768 ? 24.875 -21.969 4.105 1 86 768 VAL A O 1
ATOM 6010 N N . MET A 1 769 ? 23.375 -21.344 2.592 1 89.38 769 MET A N 1
ATOM 6011 C CA . MET A 1 769 ? 23.953 -22.266 1.607 1 89.38 769 MET A CA 1
ATOM 6012 C C . MET A 1 769 ? 25.344 -21.797 1.176 1 89.38 769 MET A C 1
ATOM 6014 O O . MET A 1 769 ? 26.219 -22.625 0.913 1 89.38 769 MET A O 1
ATOM 6018 N N . GLN A 1 770 ? 25.469 -20.531 1.143 1 91.5 770 GLN A N 1
ATOM 6019 C CA . GLN A 1 770 ? 26.75 -19.984 0.722 1 91.5 770 GLN A CA 1
ATOM 6020 C C . GLN A 1 770 ? 27.812 -20.219 1.789 1 91.5 770 GLN A C 1
ATOM 6022 O O . GLN A 1 770 ? 28.953 -20.578 1.473 1 91.5 770 GLN A O 1
ATOM 6027 N N . ILE A 1 771 ? 27.484 -19.984 3.025 1 90.25 771 ILE A N 1
ATOM 6028 C CA . ILE A 1 771 ? 28.438 -20.188 4.113 1 90.25 771 ILE A CA 1
ATOM 6029 C C . ILE A 1 771 ? 28.797 -21.656 4.223 1 90.25 771 ILE A C 1
ATOM 6031 O O . ILE A 1 771 ? 29.969 -22.016 4.305 1 90.25 771 ILE A O 1
ATOM 6035 N N . ALA A 1 772 ? 27.859 -22.484 4.102 1 91.44 772 ALA A N 1
ATOM 6036 C CA . ALA A 1 772 ? 28.094 -23.922 4.199 1 91.44 772 ALA A CA 1
ATOM 6037 C C . ALA A 1 772 ? 28.875 -24.438 3 1 91.44 772 ALA A C 1
ATOM 6039 O O . ALA A 1 772 ? 29.828 -25.203 3.16 1 91.44 772 ALA A O 1
ATOM 6040 N N . GLY A 1 773 ? 28.484 -23.984 1.822 1 92.69 773 GLY A N 1
ATOM 6041 C CA . GLY A 1 773 ? 29.141 -24.438 0.612 1 92.69 773 GLY A CA 1
ATOM 6042 C C . GLY A 1 773 ? 30.578 -23.969 0.51 1 92.69 773 GLY A C 1
ATOM 6043 O O . GLY A 1 773 ? 31.484 -24.766 0.252 1 92.69 773 GLY A O 1
ATOM 6044 N N . SER A 1 774 ? 30.828 -22.734 0.74 1 92.56 774 SER A N 1
ATOM 6045 C CA . SER A 1 774 ? 32.188 -22.188 0.648 1 92.56 774 SER A CA 1
ATOM 6046 C C . SER A 1 774 ? 33.062 -22.75 1.752 1 92.56 774 SER A C 1
ATOM 6048 O O . SER A 1 774 ? 34.25 -23.062 1.514 1 92.56 774 SER A O 1
ATOM 6050 N N . ALA A 1 775 ? 32.5 -22.875 2.949 1 91.19 775 ALA A N 1
ATOM 6051 C CA . ALA A 1 775 ? 33.312 -23.406 4.055 1 91.19 775 ALA A CA 1
ATOM 6052 C C . ALA A 1 775 ? 33.719 -24.844 3.777 1 91.19 775 ALA A C 1
ATOM 6054 O O . ALA A 1 775 ? 34.875 -25.203 3.984 1 91.19 775 ALA A O 1
ATOM 6055 N N . VAL A 1 776 ? 32.844 -25.625 3.256 1 93.31 776 VAL A N 1
ATOM 6056 C CA . VAL A 1 776 ? 33.156 -27.016 2.926 1 93.31 776 VAL A CA 1
ATOM 6057 C C . VAL A 1 776 ? 34.219 -27.047 1.801 1 93.31 776 VAL A C 1
ATOM 6059 O O . VAL A 1 776 ? 35.125 -27.844 1.836 1 93.31 776 VAL A O 1
ATOM 6062 N N . GLY A 1 777 ? 34.031 -26.203 0.81 1 94.5 777 GLY A N 1
ATOM 6063 C CA . GLY A 1 777 ? 34.969 -26.156 -0.295 1 94.5 777 GLY A CA 1
ATOM 6064 C C . GLY A 1 777 ? 36.375 -25.797 0.143 1 94.5 777 GLY A C 1
ATOM 6065 O O . GLY A 1 777 ? 37.344 -26.453 -0.276 1 94.5 777 GLY A O 1
ATOM 6066 N N . TYR A 1 778 ? 36.531 -24.875 1.056 1 93.69 778 TYR A N 1
ATOM 6067 C CA . TYR A 1 778 ? 37.875 -24.453 1.525 1 93.69 778 TYR A CA 1
ATOM 6068 C C . TYR A 1 778 ? 38.5 -25.531 2.416 1 93.69 778 TYR A C 1
ATOM 6070 O O . TYR A 1 778 ? 39.688 -25.797 2.322 1 93.69 778 TYR A O 1
ATOM 6078 N N . ILE A 1 779 ? 37.688 -26.125 3.256 1 93.19 779 ILE A N 1
ATOM 6079 C CA . ILE A 1 779 ? 38.188 -27.172 4.148 1 93.19 779 ILE A CA 1
ATOM 6080 C C . ILE A 1 779 ? 38.688 -28.359 3.332 1 93.19 779 ILE A C 1
ATOM 6082 O O . ILE A 1 779 ? 39.75 -28.906 3.611 1 93.19 779 ILE A O 1
ATOM 6086 N N . VAL A 1 780 ? 37.969 -28.656 2.309 1 94.5 780 VAL A N 1
ATOM 6087 C CA . VAL A 1 780 ? 38.375 -29.781 1.473 1 94.5 780 VAL A CA 1
ATOM 6088 C C . VAL A 1 780 ? 39.625 -29.422 0.68 1 94.5 780 VAL A C 1
ATOM 6090 O O . VAL A 1 780 ? 40.5 -30.281 0.454 1 94.5 780 VAL A O 1
ATOM 6093 N N . ALA A 1 781 ? 39.688 -28.234 0.198 1 94.56 781 ALA A N 1
ATOM 6094 C CA . ALA A 1 781 ? 40.875 -27.797 -0.519 1 94.56 781 ALA A CA 1
ATOM 6095 C C . ALA A 1 781 ? 42.125 -27.938 0.36 1 94.56 781 ALA A C 1
ATOM 6097 O O . ALA A 1 781 ? 43.188 -28.391 -0.102 1 94.56 781 ALA A O 1
ATOM 6098 N N . ILE A 1 782 ? 42.031 -27.609 1.716 1 93.25 782 ILE A N 1
ATOM 6099 C CA . ILE A 1 782 ? 43.125 -27.734 2.652 1 93.25 782 ILE A CA 1
ATOM 6100 C C . ILE A 1 782 ? 43.5 -29.203 2.836 1 93.25 782 ILE A C 1
ATOM 6102 O O . ILE A 1 782 ? 44.688 -29.562 2.812 1 93.25 782 ILE A O 1
ATOM 6106 N N . ILE A 1 783 ? 42.469 -30.016 2.918 1 93.5 783 ILE A N 1
ATOM 6107 C CA . ILE A 1 783 ? 42.688 -31.438 3.154 1 93.5 783 ILE A CA 1
ATOM 6108 C C . ILE A 1 783 ? 43.375 -32.062 1.945 1 93.5 783 ILE A C 1
ATOM 6110 O O . ILE A 1 783 ? 44.344 -32.812 2.098 1 93.5 783 ILE A O 1
ATOM 6114 N N . VAL A 1 784 ? 43 -31.703 0.753 1 93.5 784 VAL A N 1
ATOM 6115 C CA . VAL A 1 784 ? 43.5 -32.281 -0.477 1 93.5 784 VAL A CA 1
ATOM 6116 C C . VAL A 1 784 ? 44.938 -31.828 -0.697 1 93.5 784 VAL A C 1
ATOM 6118 O O . VAL A 1 784 ? 45.812 -32.625 -1.063 1 93.5 784 VAL A O 1
ATOM 6121 N N . LEU A 1 785 ? 45.25 -30.594 -0.488 1 92.62 785 LEU A N 1
ATOM 6122 C CA . LEU A 1 785 ? 46.562 -30.062 -0.748 1 92.62 785 LEU A CA 1
ATOM 6123 C C . LEU A 1 785 ? 47.531 -30.469 0.346 1 92.62 785 LEU A C 1
ATOM 6125 O O . LEU A 1 785 ? 48.688 -30.812 0.061 1 92.62 785 LEU A O 1
ATOM 6129 N N . GLU A 1 786 ? 47.094 -30.531 1.656 1 91.25 786 GLU A N 1
ATOM 6130 C CA . GLU A 1 786 ? 48 -30.906 2.756 1 91.25 786 GLU A CA 1
ATOM 6131 C C . GLU A 1 786 ? 48.25 -32.406 2.77 1 91.25 786 GLU A C 1
ATOM 6133 O O . GLU A 1 786 ? 49.344 -32.844 3.15 1 91.25 786 GLU A O 1
ATOM 6138 N N . ALA A 1 787 ? 47.312 -33.125 2.377 1 91.38 787 ALA A N 1
ATOM 6139 C CA . ALA A 1 787 ? 47.5 -34.594 2.357 1 91.38 787 ALA A CA 1
ATOM 6140 C C . ALA A 1 787 ? 48.531 -35 1.328 1 91.38 787 ALA A C 1
ATOM 6142 O O . ALA A 1 787 ? 49.25 -35.969 1.53 1 91.38 787 ALA A O 1
ATOM 6143 N N . PHE A 1 788 ? 48.719 -34.281 0.241 1 91.25 788 PHE A N 1
ATOM 6144 C CA . PHE A 1 788 ? 49.625 -34.688 -0.827 1 91.25 788 PHE A CA 1
ATOM 6145 C C . PHE A 1 788 ? 50.75 -33.656 -1.011 1 91.25 788 PHE A C 1
ATOM 6147 O O . PHE A 1 788 ? 51.25 -33.5 -2.115 1 91.25 788 PHE A O 1
ATOM 6154 N N . LYS A 1 789 ? 51 -33 0.037 1 88.12 789 LYS A N 1
ATOM 6155 C CA . LYS A 1 789 ? 52.125 -32.062 0.019 1 88.12 789 LYS A CA 1
ATOM 6156 C C . LYS A 1 789 ? 53.469 -32.781 0.069 1 88.12 789 LYS A C 1
ATOM 6158 O O . LYS A 1 789 ? 53.656 -33.656 0.896 1 88.12 789 LYS A O 1
ATOM 6163 N N . ASP A 1 790 ? 54.312 -32.531 -0.811 1 86.12 790 ASP A N 1
ATOM 6164 C CA . ASP A 1 790 ? 55.688 -33.031 -0.86 1 86.12 790 ASP A CA 1
ATOM 6165 C C . ASP A 1 790 ? 55.75 -34.562 -0.916 1 86.12 790 ASP A C 1
ATOM 6167 O O . ASP A 1 790 ? 56.531 -35.188 -0.225 1 86.12 790 ASP A O 1
ATOM 6171 N N . VAL A 1 791 ? 54.75 -35.062 -1.628 1 85 791 VAL A N 1
ATOM 6172 C CA . VAL A 1 791 ? 54.688 -36.5 -1.798 1 85 791 VAL A CA 1
ATOM 6173 C C . VAL A 1 791 ? 55.062 -36.875 -3.236 1 85 791 VAL A C 1
ATOM 6175 O O . VAL A 1 791 ? 54.594 -36.219 -4.18 1 85 791 VAL A O 1
ATOM 6178 N N . GLY A 1 792 ? 55.906 -37.906 -3.506 1 79.88 792 GLY A N 1
ATOM 6179 C CA . GLY A 1 792 ? 56.188 -38.5 -4.797 1 79.88 792 GLY A CA 1
ATOM 6180 C C . GLY A 1 792 ? 57.094 -37.625 -5.66 1 79.88 792 GLY A C 1
ATOM 6181 O O . GLY A 1 792 ? 57.062 -37.719 -6.891 1 79.88 792 GLY A O 1
ATOM 6182 N N . GLY A 1 793 ? 57.844 -36.688 -5.176 1 76.44 793 GLY A N 1
ATOM 6183 C CA . GLY A 1 793 ? 58.781 -35.844 -5.918 1 76.44 793 GLY A CA 1
ATOM 6184 C C . GLY A 1 793 ? 58.156 -34.562 -6.414 1 76.44 793 GLY A C 1
ATOM 6185 O O . GLY A 1 793 ? 58.844 -33.75 -7.043 1 76.44 793 GLY A O 1
ATOM 6186 N N . TYR A 1 794 ? 56.812 -34.344 -6.297 1 82.69 794 TYR A N 1
ATOM 6187 C CA . TYR A 1 794 ? 56.125 -33.125 -6.664 1 82.69 794 TYR A CA 1
ATOM 6188 C C . TYR A 1 794 ? 55.812 -32.281 -5.43 1 82.69 794 TYR A C 1
ATOM 6190 O O . TYR A 1 794 ? 55.844 -32.812 -4.305 1 82.69 794 TYR A O 1
ATOM 6198 N N . ARG A 1 795 ? 55.844 -31.016 -5.527 1 86.62 795 ARG A N 1
ATOM 6199 C CA . ARG A 1 795 ? 55.344 -30.203 -4.41 1 86.62 795 ARG A CA 1
ATOM 6200 C C . ARG A 1 795 ? 53.938 -30.625 -3.998 1 86.62 795 ARG A C 1
ATOM 6202 O O . ARG A 1 795 ? 53.625 -30.656 -2.807 1 86.62 795 ARG A O 1
ATOM 6209 N N . PHE A 1 796 ? 53.062 -30.875 -5.059 1 89.44 796 PHE A N 1
ATOM 6210 C CA . PHE A 1 796 ? 51.719 -31.438 -4.895 1 89.44 796 PHE A CA 1
ATOM 6211 C C . PHE A 1 796 ? 51.5 -32.594 -5.871 1 89.44 796 PHE A C 1
ATOM 6213 O O . PHE A 1 796 ? 51.531 -32.375 -7.086 1 89.44 796 PHE A O 1
ATOM 6220 N N . ASN A 1 797 ? 51.344 -33.812 -5.395 1 90.06 797 ASN A N 1
ATOM 6221 C CA . ASN A 1 797 ? 51.156 -34.969 -6.25 1 90.06 797 ASN A CA 1
ATOM 6222 C C . ASN A 1 797 ? 49.844 -34.875 -7.031 1 90.06 797 ASN A C 1
ATOM 6224 O O . ASN A 1 797 ? 48.75 -34.906 -6.441 1 90.06 797 ASN A O 1
ATOM 6228 N N . PRO A 1 798 ? 49.906 -34.688 -8.414 1 89.56 798 PRO A N 1
ATOM 6229 C CA . PRO A 1 798 ? 48.656 -34.5 -9.203 1 89.56 798 PRO A CA 1
ATOM 6230 C C . PRO A 1 798 ? 47.812 -35.781 -9.219 1 89.56 798 PRO A C 1
ATOM 6232 O O . PRO A 1 798 ? 46.562 -35.688 -9.328 1 89.56 798 PRO A O 1
ATOM 6235 N N . TYR A 1 799 ? 48.312 -36.969 -9.086 1 90.06 799 TYR A N 1
ATOM 6236 C CA . TYR A 1 799 ? 47.562 -38.219 -9.133 1 90.06 799 TYR A CA 1
ATOM 6237 C C . TYR A 1 799 ? 46.719 -38.375 -7.863 1 90.06 799 TYR A C 1
ATOM 6239 O O . TYR A 1 799 ? 45.562 -38.75 -7.93 1 90.06 799 TYR A O 1
ATOM 6247 N N . GLY A 1 800 ? 47.375 -38.188 -6.738 1 90.44 800 GLY A N 1
ATOM 6248 C CA . GLY A 1 800 ? 46.625 -38.281 -5.488 1 90.44 800 GLY A CA 1
ATOM 6249 C C . GLY A 1 800 ? 45.5 -37.25 -5.379 1 90.44 800 GLY A C 1
ATOM 6250 O O . GLY A 1 800 ? 44.406 -37.562 -4.891 1 90.44 800 GLY A O 1
ATOM 6251 N N . ILE A 1 801 ? 45.75 -36.062 -5.871 1 92.75 801 ILE A N 1
ATOM 6252 C CA . ILE A 1 801 ? 44.75 -35 -5.816 1 92.75 801 ILE A CA 1
ATOM 6253 C C . ILE A 1 801 ? 43.562 -35.375 -6.707 1 92.75 801 ILE A C 1
ATOM 6255 O O . ILE A 1 801 ? 42.406 -35.219 -6.297 1 92.75 801 ILE A O 1
ATOM 6259 N N . ALA A 1 802 ? 43.781 -35.812 -7.941 1 92.06 802 ALA A N 1
ATOM 6260 C CA . ALA A 1 802 ? 42.719 -36.188 -8.867 1 92.06 802 ALA A CA 1
ATOM 6261 C C . ALA A 1 802 ? 41.844 -37.281 -8.297 1 92.06 802 ALA A C 1
ATOM 6263 O O . ALA A 1 802 ? 40.625 -37.281 -8.453 1 92.06 802 ALA A O 1
ATOM 6264 N N . CYS A 1 803 ? 42.438 -38.219 -7.574 1 91.94 803 CYS A N 1
ATOM 6265 C CA . CYS A 1 803 ? 41.688 -39.312 -6.988 1 91.94 803 CYS A CA 1
ATOM 6266 C C . CYS A 1 803 ? 40.781 -38.844 -5.855 1 91.94 803 CYS A C 1
ATOM 6268 O O . CYS A 1 803 ? 39.656 -39.25 -5.75 1 91.94 803 CYS A O 1
ATOM 6270 N N . LEU A 1 804 ? 41.281 -38.031 -5.023 1 92.81 804 LEU A N 1
ATOM 6271 C CA . LEU A 1 804 ? 40.469 -37.531 -3.916 1 92.81 804 LEU A CA 1
ATOM 6272 C C . LEU A 1 804 ? 39.375 -36.594 -4.422 1 92.81 804 LEU A C 1
ATOM 6274 O O . LEU A 1 804 ? 38.312 -36.531 -3.834 1 92.81 804 LEU A O 1
ATOM 6278 N N . ILE A 1 805 ? 39.656 -35.844 -5.504 1 93.88 805 ILE A N 1
ATOM 6279 C CA . ILE A 1 805 ? 38.688 -34.938 -6.082 1 93.88 805 ILE A CA 1
ATOM 6280 C C . ILE A 1 805 ? 37.531 -35.781 -6.676 1 93.88 805 ILE A C 1
ATOM 6282 O O . ILE A 1 805 ? 36.375 -35.344 -6.609 1 93.88 805 ILE A O 1
ATOM 6286 N N . VAL A 1 806 ? 37.812 -36.969 -7.188 1 94.12 806 VAL A N 1
ATOM 6287 C CA . VAL A 1 806 ? 36.75 -37.844 -7.711 1 94.12 806 VAL A CA 1
ATOM 6288 C C . VAL A 1 806 ? 35.812 -38.25 -6.582 1 94.12 806 VAL A C 1
ATOM 6290 O O . VAL A 1 806 ? 34.594 -38.156 -6.719 1 94.12 806 VAL A O 1
ATOM 6293 N N . LEU A 1 807 ? 36.344 -38.531 -5.461 1 91.12 807 LEU A N 1
ATOM 6294 C CA . LEU A 1 807 ? 35.562 -39 -4.328 1 91.12 807 LEU A CA 1
ATOM 6295 C C . LEU A 1 807 ? 34.75 -37.844 -3.729 1 91.12 807 LEU A C 1
ATOM 6297 O O . LEU A 1 807 ? 33.594 -38.031 -3.305 1 91.12 807 LEU A O 1
ATOM 6301 N N . TYR A 1 808 ? 35.344 -36.781 -3.678 1 92.06 808 TYR A N 1
ATOM 6302 C CA . TYR A 1 808 ? 34.75 -35.562 -3.102 1 92.06 808 TYR A CA 1
ATOM 6303 C C . TYR A 1 808 ? 33.625 -35.031 -4.004 1 92.06 808 TYR A C 1
ATOM 6305 O O . TYR A 1 808 ? 32.625 -34.531 -3.52 1 92.06 808 TYR A O 1
ATOM 6313 N N . SER A 1 809 ? 33.75 -35.062 -5.258 1 93.88 809 SER A N 1
ATOM 6314 C CA . SER A 1 809 ? 32.844 -34.406 -6.195 1 93.88 809 SER A CA 1
ATOM 6315 C C . SER A 1 809 ? 31.547 -35.219 -6.34 1 93.88 809 SER A C 1
ATOM 6317 O O . SER A 1 809 ? 30.516 -34.656 -6.711 1 93.88 809 SER A O 1
ATOM 6319 N N . ILE A 1 810 ? 31.453 -36.438 -6.004 1 91.06 810 ILE A N 1
ATOM 6320 C CA . ILE A 1 810 ? 30.312 -37.312 -6.238 1 91.06 810 ILE A CA 1
ATOM 6321 C C . ILE A 1 810 ? 29.109 -36.812 -5.418 1 91.06 810 ILE A C 1
ATOM 6323 O O . ILE A 1 810 ? 28.031 -36.625 -5.961 1 91.06 810 ILE A O 1
ATOM 6327 N N . PRO A 1 811 ? 29.266 -36.594 -4.133 1 88.5 811 PRO A N 1
ATOM 6328 C CA . PRO A 1 811 ? 28.094 -36.156 -3.373 1 88.5 811 PRO A CA 1
ATOM 6329 C C . PRO A 1 811 ? 27.562 -34.781 -3.834 1 88.5 811 PRO A C 1
ATOM 6331 O O . PRO A 1 811 ? 26.359 -34.562 -3.818 1 88.5 811 PRO A O 1
ATOM 6334 N N . PHE A 1 812 ? 28.391 -33.906 -4.242 1 92.69 812 PHE A N 1
ATOM 6335 C CA . PHE A 1 812 ? 27.953 -32.562 -4.629 1 92.69 812 PHE A CA 1
ATOM 6336 C C . PHE A 1 812 ? 27.328 -32.594 -6.023 1 92.69 812 PHE A C 1
ATOM 6338 O O . PHE A 1 812 ? 26.406 -31.828 -6.309 1 92.69 812 PHE A O 1
ATOM 6345 N N . GLN A 1 813 ? 27.875 -33.438 -6.816 1 92.5 813 GLN A N 1
ATOM 6346 C CA . GLN A 1 813 ? 27.234 -33.594 -8.117 1 92.5 813 GLN A CA 1
ATOM 6347 C C . GLN A 1 813 ? 25.844 -34.25 -7.961 1 92.5 813 GLN A C 1
ATOM 6349 O O . GLN A 1 813 ? 24.938 -33.938 -8.727 1 92.5 813 GLN A O 1
ATOM 6354 N N . TYR A 1 814 ? 25.781 -35.062 -7.023 1 88.62 814 TYR A N 1
ATOM 6355 C CA . TYR A 1 814 ? 24.469 -35.625 -6.715 1 88.62 814 TYR A CA 1
ATOM 6356 C C . TYR A 1 814 ? 23.484 -34.562 -6.301 1 88.62 814 TYR A C 1
ATOM 6358 O O . TYR A 1 814 ? 22.328 -34.562 -6.715 1 88.62 814 TYR A O 1
ATOM 6366 N N . LEU A 1 815 ? 23.922 -33.594 -5.59 1 88.56 815 LEU A N 1
ATOM 6367 C CA . LEU A 1 815 ? 23.062 -32.5 -5.129 1 88.56 815 LEU A CA 1
ATOM 6368 C C . LEU A 1 815 ? 22.641 -31.594 -6.293 1 88.56 815 LEU A C 1
ATOM 6370 O O . LEU A 1 815 ? 21.531 -31.094 -6.32 1 88.56 815 LEU A O 1
ATOM 6374 N N . ILE A 1 816 ? 23.406 -31.391 -7.234 1 89.12 816 ILE A N 1
ATOM 6375 C CA . ILE A 1 816 ? 23.141 -30.516 -8.367 1 89.12 816 ILE A CA 1
ATOM 6376 C C . ILE A 1 816 ? 22.047 -31.125 -9.242 1 89.12 816 ILE A C 1
ATOM 6378 O O . ILE A 1 816 ? 21.125 -30.438 -9.68 1 89.12 816 ILE A O 1
ATOM 6382 N N . TYR A 1 817 ? 22.062 -32.438 -9.445 1 87.5 817 TYR A N 1
ATOM 6383 C CA . TYR A 1 817 ? 21.188 -33.031 -10.445 1 87.5 817 TYR A CA 1
ATOM 6384 C C . TYR A 1 817 ? 19.938 -33.594 -9.797 1 87.5 817 TYR A C 1
ATOM 6386 O O . TYR A 1 817 ? 18.875 -33.656 -10.422 1 87.5 817 TYR A O 1
ATOM 6394 N N . GLU A 1 818 ? 20.062 -34 -8.5 1 80.38 818 GLU A N 1
ATOM 6395 C CA . GLU A 1 818 ? 18.906 -34.594 -7.871 1 80.38 818 GLU A CA 1
ATOM 6396 C C . GLU A 1 818 ? 18.156 -33.625 -6.98 1 80.38 818 GLU A C 1
ATOM 6398 O O . GLU A 1 818 ? 16.938 -33.688 -6.832 1 80.38 818 GLU A O 1
ATOM 6403 N N . LYS A 1 819 ? 18.922 -32.719 -6.371 1 81.12 819 LYS A N 1
ATOM 6404 C CA . LYS A 1 819 ? 18.312 -31.734 -5.48 1 81.12 819 LYS A CA 1
ATOM 6405 C C . LYS A 1 819 ? 18.703 -30.312 -5.887 1 81.12 819 LYS A C 1
ATOM 6407 O O . LYS A 1 819 ? 19.547 -29.703 -5.254 1 81.12 819 LYS A O 1
ATOM 6412 N N . PRO A 1 820 ? 17.906 -29.859 -6.785 1 77.62 820 PRO A N 1
ATOM 6413 C CA . PRO A 1 820 ? 18.281 -28.547 -7.34 1 77.62 820 PRO A CA 1
ATOM 6414 C C . PRO A 1 820 ? 18.156 -27.422 -6.32 1 77.62 820 PRO A C 1
ATOM 6416 O O . PRO A 1 820 ? 18.719 -26.344 -6.52 1 77.62 820 PRO A O 1
ATOM 6419 N N . MET A 1 821 ? 17.562 -27.625 -5.117 1 77.62 821 MET A N 1
ATOM 6420 C CA . MET A 1 821 ? 17.453 -26.578 -4.094 1 77.62 821 MET A CA 1
ATOM 6421 C C . MET A 1 821 ? 18.828 -26.281 -3.484 1 77.62 821 MET A C 1
ATOM 6423 O O . MET A 1 821 ? 19.062 -25.156 -3.012 1 77.62 821 MET A O 1
ATOM 6427 N N . TYR A 1 822 ? 19.719 -27.234 -3.641 1 84.38 822 TYR A N 1
ATOM 6428 C CA . TYR A 1 822 ? 21.031 -27.062 -3.041 1 84.38 822 TYR A CA 1
ATOM 6429 C C . TYR A 1 822 ? 22.078 -26.75 -4.102 1 84.38 822 TYR A C 1
ATOM 6431 O O . TYR A 1 822 ? 23.266 -27.031 -3.914 1 84.38 822 TYR A O 1
ATOM 6439 N N . PHE A 1 823 ? 21.672 -26.25 -5.195 1 86.06 823 PHE A N 1
ATOM 6440 C CA . PHE A 1 823 ? 22.578 -25.922 -6.297 1 86.06 823 PHE A CA 1
ATOM 6441 C C . PHE A 1 823 ? 23.641 -24.922 -5.859 1 86.06 823 PHE A C 1
ATOM 6443 O O . PHE A 1 823 ? 24.812 -25.078 -6.188 1 86.06 823 PHE A O 1
ATOM 6450 N N . THR A 1 824 ? 23.203 -23.938 -5.082 1 87.19 824 THR A N 1
ATOM 6451 C CA . THR A 1 824 ? 24.141 -22.891 -4.68 1 87.19 824 THR A CA 1
ATOM 6452 C C . THR A 1 824 ? 25.203 -23.438 -3.742 1 87.19 824 THR A C 1
ATOM 6454 O O . THR A 1 824 ? 26.375 -23.078 -3.836 1 87.19 824 THR A O 1
ATOM 6457 N N . LEU A 1 825 ? 24.828 -24.344 -2.92 1 91.38 825 LEU A N 1
ATOM 6458 C CA . LEU A 1 825 ? 25.781 -24.969 -2.006 1 91.38 825 LEU A CA 1
ATOM 6459 C C . LEU A 1 825 ? 26.812 -25.797 -2.771 1 91.38 825 LEU A C 1
ATOM 6461 O O . LEU A 1 825 ? 28.016 -25.672 -2.523 1 91.38 825 LEU A O 1
ATOM 6465 N N . ALA A 1 826 ? 26.344 -26.531 -3.672 1 92.88 826 ALA A N 1
ATOM 6466 C CA . ALA A 1 826 ? 27.219 -27.406 -4.441 1 92.88 826 ALA A CA 1
ATOM 6467 C C . ALA A 1 826 ? 28.125 -26.594 -5.363 1 92.88 826 ALA A C 1
ATOM 6469 O O . ALA A 1 826 ? 29.312 -26.922 -5.516 1 92.88 826 ALA A O 1
ATOM 6470 N N . LEU A 1 827 ? 27.609 -25.578 -5.973 1 90.75 827 LEU A N 1
ATOM 6471 C CA . LEU A 1 827 ? 28.375 -24.719 -6.867 1 90.75 827 LEU A CA 1
ATOM 6472 C C . LEU A 1 827 ? 29.531 -24.062 -6.129 1 90.75 827 LEU A C 1
ATOM 6474 O O . LEU A 1 827 ? 30.672 -24.062 -6.613 1 90.75 827 LEU A O 1
ATOM 6478 N N . LEU A 1 828 ? 29.25 -23.609 -4.961 1 91.38 828 LEU A N 1
ATOM 6479 C CA . LEU A 1 828 ? 30.281 -22.875 -4.227 1 91.38 828 LEU A CA 1
ATOM 6480 C C . LEU A 1 828 ? 31.266 -23.828 -3.57 1 91.38 828 LEU A C 1
ATOM 6482 O O . LEU A 1 828 ? 32.438 -23.5 -3.422 1 91.38 828 LEU A O 1
ATOM 6486 N N . ALA A 1 829 ? 30.781 -24.984 -3.221 1 94.56 829 ALA A N 1
ATOM 6487 C CA . ALA A 1 829 ? 31.688 -25.984 -2.67 1 94.56 829 ALA A CA 1
ATOM 6488 C C . ALA A 1 829 ? 32.688 -26.453 -3.725 1 94.56 829 ALA A C 1
ATOM 6490 O O . ALA A 1 829 ? 33.906 -26.469 -3.48 1 94.56 829 ALA A O 1
ATOM 6491 N N . LEU A 1 830 ? 32.25 -26.766 -4.883 1 95.38 830 LEU A N 1
ATOM 6492 C CA . LEU A 1 830 ? 33.094 -27.266 -5.953 1 95.38 830 LEU A CA 1
ATOM 6493 C C . LEU A 1 830 ? 34 -26.156 -6.492 1 95.38 830 LEU A C 1
ATOM 6495 O O . LEU A 1 830 ? 35.188 -26.391 -6.766 1 95.38 830 LEU A O 1
ATOM 6499 N N . ASN A 1 831 ? 33.438 -25.016 -6.633 1 92.88 831 ASN A N 1
ATOM 6500 C CA . ASN A 1 831 ? 34.25 -23.891 -7.137 1 92.88 831 ASN A CA 1
ATOM 6501 C C . ASN A 1 831 ? 35.312 -23.469 -6.133 1 92.88 831 ASN A C 1
ATOM 6503 O O . ASN A 1 831 ? 36.438 -23.141 -6.516 1 92.88 831 ASN A O 1
ATOM 6507 N N . GLY A 1 832 ? 34.906 -23.422 -4.852 1 91.5 832 GLY A N 1
ATOM 6508 C CA . GLY A 1 832 ? 35.906 -23.047 -3.834 1 91.5 832 GLY A CA 1
ATOM 6509 C C . GLY A 1 832 ? 37.094 -24 -3.777 1 91.5 832 GLY A C 1
ATOM 6510 O O . GLY A 1 832 ? 38.219 -23.547 -3.703 1 91.5 832 GLY A O 1
ATOM 6511 N N . THR A 1 833 ? 36.812 -25.266 -3.881 1 94 833 THR A N 1
ATOM 6512 C CA . THR A 1 833 ? 37.875 -26.266 -3.898 1 94 833 THR A CA 1
ATOM 6513 C C . THR A 1 833 ? 38.719 -26.109 -5.156 1 94 833 THR A C 1
ATOM 6515 O O . THR A 1 833 ? 39.969 -26.109 -5.086 1 94 833 THR A O 1
ATOM 6518 N N . GLY A 1 834 ? 38.062 -25.891 -6.301 1 92.94 834 GLY A N 1
ATOM 6519 C CA . GLY A 1 834 ? 38.781 -25.797 -7.57 1 92.94 834 GLY A CA 1
ATOM 6520 C C . GLY A 1 834 ? 39.656 -24.578 -7.668 1 92.94 834 GLY A C 1
ATOM 6521 O O . GLY A 1 834 ? 40.812 -24.672 -8.125 1 92.94 834 GLY A O 1
ATOM 6522 N N . VAL A 1 835 ? 39.188 -23.5 -7.207 1 89.94 835 VAL A N 1
ATOM 6523 C CA . VAL A 1 835 ? 39.938 -22.25 -7.324 1 89.94 835 VAL A CA 1
ATOM 6524 C C . VAL A 1 835 ? 41.188 -22.312 -6.453 1 89.94 835 VAL A C 1
ATOM 6526 O O . VAL A 1 835 ? 42.25 -21.906 -6.887 1 89.94 835 VAL A O 1
ATOM 6529 N N . ILE A 1 836 ? 41.125 -22.844 -5.254 1 90.56 836 ILE A N 1
ATOM 6530 C CA . ILE A 1 836 ? 42.25 -22.891 -4.34 1 90.56 836 ILE A CA 1
ATOM 6531 C C . ILE A 1 836 ? 43.25 -23.922 -4.832 1 90.56 836 ILE A C 1
ATOM 6533 O O . ILE A 1 836 ? 44.469 -23.656 -4.855 1 90.56 836 ILE A O 1
ATOM 6537 N N . VAL A 1 837 ? 42.812 -25.062 -5.277 1 92.56 837 VAL A N 1
ATOM 6538 C CA . VAL A 1 837 ? 43.719 -26.125 -5.719 1 92.56 837 VAL A CA 1
ATOM 6539 C C . VAL A 1 837 ? 44.469 -25.703 -6.984 1 92.56 837 VAL A C 1
ATOM 6541 O O . VAL A 1 837 ? 45.688 -25.875 -7.086 1 92.56 837 VAL A O 1
ATOM 6544 N N . VAL A 1 838 ? 43.75 -25.078 -7.938 1 90.75 838 VAL A N 1
ATOM 6545 C CA . VAL A 1 838 ? 44.344 -24.672 -9.203 1 90.75 838 VAL A CA 1
ATOM 6546 C C . VAL A 1 838 ? 45.312 -23.516 -8.961 1 90.75 838 VAL A C 1
ATOM 6548 O O . VAL A 1 838 ? 46.406 -23.469 -9.547 1 90.75 838 VAL A O 1
ATOM 6551 N N . THR A 1 839 ? 44.969 -22.594 -8.156 1 87.88 839 THR A N 1
ATOM 6552 C CA . THR A 1 839 ? 45.844 -21.453 -7.883 1 87.88 839 THR A CA 1
ATOM 6553 C C . THR A 1 839 ? 47.125 -21.906 -7.188 1 87.88 839 THR A C 1
ATOM 6555 O O . THR A 1 839 ? 48.219 -21.453 -7.531 1 87.88 839 THR A O 1
ATOM 6558 N N . GLU A 1 840 ? 47.031 -22.797 -6.215 1 89.19 840 GLU A N 1
ATOM 6559 C CA . GLU A 1 840 ? 48.188 -23.297 -5.512 1 89.19 840 GLU A CA 1
ATOM 6560 C C . GLU A 1 840 ? 49.094 -24.141 -6.426 1 89.19 840 GLU A C 1
ATOM 6562 O O . GLU A 1 840 ? 50.312 -24.062 -6.355 1 89.19 840 GLU A O 1
ATOM 6567 N N . TRP A 1 841 ? 48.438 -24.906 -7.258 1 88.38 841 TRP A N 1
ATOM 6568 C CA . TRP A 1 841 ? 49.188 -25.703 -8.219 1 88.38 841 TRP A CA 1
ATOM 6569 C C . TRP A 1 841 ? 49.969 -24.812 -9.188 1 88.38 841 TRP A C 1
ATOM 6571 O O . TRP A 1 841 ? 51.156 -25.062 -9.469 1 88.38 841 TRP A O 1
ATOM 6581 N N . MET A 1 842 ? 49.375 -23.75 -9.625 1 87 842 MET A N 1
ATOM 6582 C CA . MET A 1 842 ? 50 -22.891 -10.625 1 87 842 MET A CA 1
ATOM 6583 C C . MET A 1 842 ? 51.094 -22.031 -10 1 87 842 MET A C 1
ATOM 6585 O O . MET A 1 842 ? 52.156 -21.844 -10.602 1 87 842 MET A O 1
ATOM 6589 N N . MET A 1 843 ? 50.938 -21.625 -8.812 1 85.25 843 MET A N 1
ATOM 6590 C CA . MET A 1 843 ? 51.906 -20.719 -8.203 1 85.25 843 MET A CA 1
ATOM 6591 C C . MET A 1 843 ? 53.062 -21.469 -7.605 1 85.25 843 MET A C 1
ATOM 6593 O O . MET A 1 843 ? 54.219 -21.094 -7.793 1 85.25 843 MET A O 1
ATOM 6597 N N . GLN A 1 844 ? 52.812 -22.609 -7.008 1 84.94 844 GLN A N 1
ATOM 6598 C CA . GLN A 1 844 ? 53.875 -23.281 -6.297 1 84.94 844 GLN A CA 1
ATOM 6599 C C . GLN A 1 844 ? 54.531 -24.344 -7.176 1 84.94 844 GLN A C 1
ATOM 6601 O O . GLN A 1 844 ? 55.75 -24.516 -7.16 1 84.94 844 GLN A O 1
ATOM 6606 N N . GLN A 1 845 ? 53.781 -25.062 -7.848 1 80.25 845 GLN A N 1
ATOM 6607 C CA . GLN A 1 845 ? 54.344 -26.172 -8.617 1 80.25 845 GLN A CA 1
ATOM 6608 C C . GLN A 1 845 ? 54.812 -25.703 -9.984 1 80.25 845 GLN A C 1
ATOM 6610 O O . GLN A 1 845 ? 55.938 -26.016 -10.383 1 80.25 845 GLN A O 1
ATOM 6615 N N . TYR A 1 846 ? 53.969 -24.969 -10.641 1 80.62 846 TYR A N 1
ATOM 6616 C CA . TYR A 1 846 ? 54.312 -24.594 -12.008 1 80.62 846 TYR A CA 1
ATOM 6617 C C . TYR A 1 846 ? 55.281 -23.422 -12.039 1 80.62 846 TYR A C 1
ATOM 6619 O O . TYR A 1 846 ? 56.312 -23.484 -12.719 1 80.62 846 TYR A O 1
ATOM 6627 N N . GLN A 1 847 ? 54.969 -22.312 -11.305 1 79.88 847 GLN A N 1
ATOM 6628 C CA . GLN A 1 847 ? 55.844 -21.125 -11.336 1 79.88 847 GLN A CA 1
ATOM 6629 C C . GLN A 1 847 ? 56.969 -21.25 -10.328 1 79.88 847 GLN A C 1
ATOM 6631 O O . GLN A 1 847 ? 57.969 -20.516 -10.406 1 79.88 847 GLN A O 1
ATOM 6636 N N . GLY A 1 848 ? 57 -22.141 -9.438 1 75.75 848 GLY A N 1
ATOM 6637 C CA . GLY A 1 848 ? 58.094 -22.406 -8.508 1 75.75 848 GLY A CA 1
ATOM 6638 C C . GLY A 1 848 ? 58.219 -21.375 -7.406 1 75.75 848 GLY A C 1
ATOM 6639 O O . GLY A 1 848 ? 59.312 -21.125 -6.895 1 75.75 848 GLY A O 1
ATOM 6640 N N . ARG A 1 849 ? 57.062 -20.625 -7.137 1 78.31 849 ARG A N 1
ATOM 6641 C CA . ARG A 1 849 ? 57.094 -19.625 -6.074 1 78.31 849 ARG A CA 1
ATOM 6642 C C . ARG A 1 849 ? 56.844 -20.266 -4.711 1 78.31 849 ARG A C 1
ATOM 6644 O O . ARG A 1 849 ? 55.719 -20.328 -4.258 1 78.31 849 ARG A O 1
ATOM 6651 N N . HIS A 1 850 ? 57.875 -20.641 -4.145 1 70.19 850 HIS A N 1
ATOM 6652 C CA . HIS A 1 850 ? 57.781 -21.391 -2.898 1 70.19 850 HIS A CA 1
ATOM 6653 C C . HIS A 1 850 ? 57.375 -20.484 -1.741 1 70.19 850 HIS A C 1
ATOM 6655 O O . HIS A 1 850 ? 56.906 -20.969 -0.705 1 70.19 850 HIS A O 1
ATOM 6661 N N . ASN A 1 851 ? 57.5 -19.062 -1.915 1 65.5 851 ASN A N 1
ATOM 6662 C CA . ASN A 1 851 ? 57.156 -18.141 -0.843 1 65.5 851 ASN A CA 1
ATOM 6663 C C . ASN A 1 851 ? 55.688 -17.688 -0.951 1 65.5 851 ASN A C 1
ATOM 6665 O O . ASN A 1 851 ? 55.281 -16.703 -0.328 1 65.5 851 ASN A O 1
ATOM 6669 N N . TYR A 1 852 ? 55 -18.438 -1.78 1 76.5 852 TYR A N 1
ATOM 6670 C CA . TYR A 1 852 ? 53.562 -18.125 -1.891 1 76.5 852 TYR A CA 1
ATOM 6671 C C . TYR A 1 852 ? 52.812 -18.594 -0.652 1 76.5 852 TYR A C 1
ATOM 6673 O O . TYR A 1 852 ? 53.344 -19.391 0.135 1 76.5 852 TYR A O 1
ATOM 6681 N N . ASP A 1 853 ? 51.656 -18.031 -0.304 1 81.38 853 ASP A N 1
ATOM 6682 C CA . ASP A 1 853 ? 50.812 -18.297 0.873 1 81.38 853 ASP A CA 1
ATOM 6683 C C . ASP A 1 853 ? 50.531 -19.797 1.007 1 81.38 853 ASP A C 1
ATOM 6685 O O . ASP A 1 853 ? 50.312 -20.484 0.006 1 81.38 853 ASP A O 1
ATOM 6689 N N . SER A 1 854 ? 50.781 -20.344 2.215 1 84.81 854 SER A N 1
ATOM 6690 C CA . SER A 1 854 ? 50.375 -21.719 2.504 1 84.81 854 SER A CA 1
ATOM 6691 C C . SER A 1 854 ? 48.906 -21.938 2.275 1 84.81 854 SER A C 1
ATOM 6693 O O . SER A 1 854 ? 48.125 -20.984 2.256 1 84.81 854 SER A O 1
ATOM 6695 N N . PRO A 1 855 ? 48.469 -23.188 1.897 1 87.31 855 PRO A N 1
ATOM 6696 C CA . PRO A 1 855 ? 47.062 -23.484 1.622 1 87.31 855 PRO A CA 1
ATOM 6697 C C . PRO A 1 855 ? 46.156 -23.016 2.74 1 87.31 855 PRO A C 1
ATOM 6699 O O . PRO A 1 855 ? 45.125 -22.375 2.475 1 87.31 855 PRO A O 1
ATOM 6702 N N . PRO A 1 856 ? 46.406 -23.234 4.094 1 89.19 856 PRO A N 1
ATOM 6703 C CA . PRO A 1 856 ? 45.5 -22.734 5.129 1 89.19 856 PRO A CA 1
ATOM 6704 C C . PRO A 1 856 ? 45.438 -21.203 5.16 1 89.19 856 PRO A C 1
ATOM 6706 O O . PRO A 1 856 ? 44.375 -20.625 5.453 1 89.19 856 PRO A O 1
ATOM 6709 N N . TYR A 1 857 ? 46.469 -20.609 4.848 1 89.69 857 TYR A N 1
ATOM 6710 C CA . TYR A 1 857 ? 46.5 -19.141 4.836 1 89.69 857 TYR A CA 1
ATOM 6711 C C . TYR A 1 857 ? 45.688 -18.609 3.668 1 89.69 857 TYR A C 1
ATOM 6713 O O . TYR A 1 857 ? 44.969 -17.594 3.807 1 89.69 857 TYR A O 1
ATOM 6721 N N . ARG A 1 858 ? 45.75 -19.297 2.551 1 88.62 858 ARG A N 1
ATOM 6722 C CA . ARG A 1 858 ? 44.969 -18.891 1.395 1 88.62 858 ARG A CA 1
ATOM 6723 C C . ARG A 1 858 ? 43.469 -19.094 1.654 1 88.62 858 ARG A C 1
ATOM 6725 O O . ARG A 1 858 ? 42.656 -18.281 1.237 1 88.62 858 ARG A O 1
ATOM 6732 N N . ALA A 1 859 ? 43.219 -20.141 2.328 1 90.06 859 ALA A N 1
ATOM 6733 C CA . ALA A 1 859 ? 41.844 -20.391 2.688 1 90.06 859 ALA A CA 1
ATOM 6734 C C . ALA A 1 859 ? 41.312 -19.344 3.664 1 90.06 859 ALA A C 1
ATOM 6736 O O . ALA A 1 859 ? 40.156 -18.969 3.611 1 90.06 859 ALA A O 1
ATOM 6737 N N . GLY A 1 860 ? 42.094 -18.938 4.621 1 88.88 860 GLY A N 1
ATOM 6738 C CA . GLY A 1 860 ? 41.688 -17.859 5.527 1 88.88 860 GLY A CA 1
ATOM 6739 C C . GLY A 1 860 ? 41.438 -16.547 4.816 1 88.88 860 GLY A C 1
ATOM 6740 O O . GLY A 1 860 ? 40.5 -15.82 5.176 1 88.88 860 GLY A O 1
ATOM 6741 N N . LYS A 1 861 ? 42.281 -16.297 3.768 1 90.12 861 LYS A N 1
ATOM 6742 C CA . LYS A 1 861 ? 42.062 -15.086 2.979 1 90.12 861 LYS A CA 1
ATOM 6743 C C . LYS A 1 861 ? 40.75 -15.18 2.178 1 90.12 861 LYS A C 1
ATOM 6745 O O . LYS A 1 861 ? 40.031 -14.195 2.041 1 90.12 861 LYS A O 1
ATOM 6750 N N . ALA A 1 862 ? 40.531 -16.344 1.685 1 90.25 862 ALA A N 1
ATOM 6751 C CA . ALA A 1 862 ? 39.281 -16.547 0.948 1 90.25 862 ALA A CA 1
ATOM 6752 C C . ALA A 1 862 ? 38.062 -16.422 1.87 1 90.25 862 ALA A C 1
ATOM 6754 O O . ALA A 1 862 ? 37.031 -15.906 1.469 1 90.25 862 ALA A O 1
ATOM 6755 N N . LEU A 1 863 ? 38.219 -16.891 3.088 1 90.12 863 LEU A N 1
ATOM 6756 C CA . LEU A 1 863 ? 37.156 -16.766 4.066 1 90.12 863 LEU A CA 1
ATOM 6757 C C . LEU A 1 863 ? 36.906 -15.305 4.418 1 90.12 863 LEU A C 1
ATOM 6759 O O . LEU A 1 863 ? 35.75 -14.914 4.664 1 90.12 863 LEU A O 1
ATOM 6763 N N . SER A 1 864 ? 37.875 -14.555 4.457 1 89.38 864 SER A N 1
ATOM 6764 C CA . SER A 1 864 ? 37.719 -13.125 4.715 1 89.38 864 SER A CA 1
ATOM 6765 C C . SER A 1 864 ? 37 -12.438 3.578 1 89.38 864 SER A C 1
ATOM 6767 O O . SER A 1 864 ? 36.188 -11.539 3.814 1 89.38 864 SER A O 1
ATOM 6769 N N . SER A 1 865 ? 37.312 -12.875 2.363 1 90 865 SER A N 1
ATOM 6770 C CA . SER A 1 865 ? 36.594 -12.336 1.212 1 90 865 SER A CA 1
ATOM 6771 C C . SER A 1 865 ? 35.125 -12.695 1.271 1 90 865 SER A C 1
ATOM 6773 O O . SER A 1 865 ? 34.281 -11.875 0.923 1 90 865 SER A O 1
ATOM 6775 N N . LEU A 1 866 ? 34.875 -13.883 1.686 1 91.69 866 LEU A N 1
ATOM 6776 C CA . LEU A 1 866 ? 33.5 -14.32 1.841 1 91.69 866 LEU A CA 1
ATOM 6777 C C . LEU A 1 866 ? 32.781 -13.508 2.912 1 91.69 866 LEU A C 1
ATOM 6779 O O . LEU A 1 866 ? 31.641 -13.094 2.721 1 91.69 866 LEU A O 1
ATOM 6783 N N . ALA A 1 867 ? 33.406 -13.219 3.979 1 91.69 867 ALA A N 1
ATOM 6784 C CA . ALA A 1 867 ? 32.812 -12.469 5.09 1 91.69 867 ALA A CA 1
ATOM 6785 C C . ALA A 1 867 ? 32.5 -11.031 4.676 1 91.69 867 ALA A C 1
ATOM 6787 O O . ALA A 1 867 ? 31.453 -10.5 5.016 1 91.69 867 ALA A O 1
ATOM 6788 N N . VAL A 1 868 ? 33.375 -10.414 3.941 1 91.56 868 VAL A N 1
ATOM 6789 C CA . VAL A 1 868 ? 33.156 -9.039 3.492 1 91.56 868 VAL A CA 1
ATOM 6790 C C . VAL A 1 868 ? 32 -8.992 2.508 1 91.56 868 VAL A C 1
ATOM 6792 O O . VAL A 1 868 ? 31.141 -8.109 2.59 1 91.56 868 VAL A O 1
ATOM 6795 N N . ALA A 1 869 ? 32.031 -9.945 1.597 1 92.81 869 ALA A N 1
ATOM 6796 C CA . ALA A 1 869 ? 30.953 -10 0.602 1 92.81 869 ALA A CA 1
ATOM 6797 C C . ALA A 1 869 ? 29.594 -10.211 1.265 1 92.81 869 ALA A C 1
ATOM 6799 O O . ALA A 1 869 ? 28.625 -9.516 0.944 1 92.81 869 ALA A O 1
ATOM 6800 N N . LEU A 1 870 ? 29.562 -11.094 2.227 1 92.62 870 LEU A N 1
ATOM 6801 C CA . LEU A 1 870 ? 28.297 -11.391 2.9 1 92.62 870 LEU A CA 1
ATOM 6802 C C . LEU A 1 870 ? 27.859 -10.227 3.779 1 92.62 870 LEU A C 1
ATOM 6804 O O . LEU A 1 870 ? 26.672 -9.969 3.928 1 92.62 870 LEU A O 1
ATOM 6808 N N . ALA A 1 871 ? 28.75 -9.547 4.324 1 91.38 871 ALA A N 1
ATOM 6809 C CA . ALA A 1 871 ? 28.438 -8.375 5.133 1 91.38 871 ALA A CA 1
ATOM 6810 C C . ALA A 1 871 ? 27.812 -7.273 4.281 1 91.38 871 ALA A C 1
ATOM 6812 O O . ALA A 1 871 ? 26.844 -6.625 4.699 1 91.38 871 ALA A O 1
ATOM 6813 N N . ILE A 1 872 ? 28.328 -7.125 3.09 1 91.44 872 ILE A N 1
ATOM 6814 C CA . ILE A 1 872 ? 27.781 -6.117 2.184 1 91.44 872 ILE A CA 1
ATOM 6815 C C . ILE A 1 872 ? 26.375 -6.52 1.747 1 91.44 872 ILE A C 1
ATOM 6817 O O . ILE A 1 872 ? 25.453 -5.703 1.777 1 91.44 872 ILE A O 1
ATOM 6821 N N . VAL A 1 873 ? 26.25 -7.785 1.375 1 91.75 873 VAL A N 1
ATOM 6822 C CA . VAL A 1 873 ? 24.953 -8.266 0.932 1 91.75 873 VAL A CA 1
ATOM 6823 C C . VAL A 1 873 ? 23.953 -8.195 2.084 1 91.75 873 VAL A C 1
ATOM 6825 O O . VAL A 1 873 ? 22.797 -7.793 1.892 1 91.75 873 VAL A O 1
ATOM 6828 N N . GLY A 1 874 ? 24.406 -8.555 3.271 1 88.25 874 GLY A N 1
ATOM 6829 C CA . GLY A 1 874 ? 23.547 -8.492 4.441 1 88.25 874 GLY A CA 1
ATOM 6830 C C . GLY A 1 874 ? 23.094 -7.082 4.77 1 88.25 874 GLY A C 1
ATOM 6831 O O . GLY A 1 874 ? 21.922 -6.867 5.117 1 88.25 874 GLY A O 1
ATOM 6832 N N . THR A 1 875 ? 23.844 -6.098 4.52 1 85.75 875 THR A N 1
ATOM 6833 C CA . THR A 1 875 ? 23.5 -4.707 4.809 1 85.75 875 THR A CA 1
ATOM 6834 C C . THR A 1 875 ? 22.469 -4.184 3.814 1 85.75 875 THR A C 1
ATOM 6836 O O . THR A 1 875 ? 21.531 -3.486 4.199 1 85.75 875 THR A O 1
ATOM 6839 N N . PHE A 1 876 ? 22.656 -4.566 2.547 1 86.94 876 PHE A N 1
ATOM 6840 C CA . PHE A 1 876 ? 21.734 -4.078 1.528 1 86.94 876 PHE A CA 1
ATOM 6841 C C . PHE A 1 876 ? 20.375 -4.762 1.651 1 86.94 876 PHE A C 1
ATOM 6843 O O . PHE A 1 876 ? 19.344 -4.16 1.35 1 86.94 876 PHE A O 1
ATOM 6850 N N . GLN A 1 877 ? 20.359 -5.957 2.119 1 86.25 877 GLN A N 1
ATOM 6851 C CA . GLN A 1 877 ? 19.094 -6.695 2.201 1 86.25 877 GLN A CA 1
ATOM 6852 C C . GLN A 1 877 ? 18.328 -6.336 3.473 1 86.25 877 GLN A C 1
ATOM 6854 O O . GLN A 1 877 ? 17.094 -6.379 3.494 1 86.25 877 GLN A O 1
ATOM 6859 N N . LEU A 1 878 ? 19 -5.938 4.531 1 78.19 878 LEU A N 1
ATOM 6860 C CA . LEU A 1 878 ? 18.344 -5.715 5.816 1 78.19 878 LEU A CA 1
ATOM 6861 C C . LEU A 1 878 ? 18.016 -4.234 6.008 1 78.19 878 LEU A C 1
ATOM 6863 O O . LEU A 1 878 ? 17.078 -3.891 6.719 1 78.19 878 LEU A O 1
ATOM 6867 N N . VAL A 1 879 ? 18.828 -3.354 5.336 1 73.5 879 VAL A N 1
ATOM 6868 C CA . VAL A 1 879 ? 18.703 -1.945 5.691 1 73.5 879 VAL A CA 1
ATOM 6869 C C . VAL A 1 879 ? 18.125 -1.164 4.508 1 73.5 879 VAL A C 1
ATOM 6871 O O . VAL A 1 879 ? 17.266 -0.305 4.684 1 73.5 879 VAL A O 1
ATOM 6874 N N . VAL A 1 880 ? 18.609 -1.567 3.324 1 75.31 880 VAL A N 1
ATOM 6875 C CA . VAL A 1 880 ? 18.234 -0.736 2.184 1 75.31 880 VAL A CA 1
ATOM 6876 C C . VAL A 1 880 ? 16.984 -1.303 1.515 1 75.31 880 VAL A C 1
ATOM 6878 O O . VAL A 1 880 ? 17.016 -2.402 0.957 1 75.31 880 VAL A O 1
ATOM 6881 N N . LEU A 1 881 ? 15.914 -0.608 1.444 1 75.81 881 LEU A N 1
ATOM 6882 C CA . LEU A 1 881 ? 14.656 -0.933 0.779 1 75.81 881 LEU A CA 1
ATOM 6883 C C . LEU A 1 881 ? 14.328 -2.414 0.932 1 75.81 881 LEU A C 1
ATOM 6885 O O . LEU A 1 881 ? 14.281 -3.15 -0.057 1 75.81 881 LEU A O 1
ATOM 6889 N N . ARG A 1 882 ? 14.016 -2.773 2.127 1 78.81 882 ARG A N 1
ATOM 6890 C CA . ARG A 1 882 ? 13.758 -4.172 2.459 1 78.81 882 ARG A CA 1
ATOM 6891 C C . ARG A 1 882 ? 12.484 -4.664 1.786 1 78.81 882 ARG A C 1
ATOM 6893 O O . ARG A 1 882 ? 11.492 -3.932 1.697 1 78.81 882 ARG A O 1
ATOM 6900 N N . ASN A 1 883 ? 12.586 -5.91 1.022 1 83.62 883 ASN A N 1
ATOM 6901 C CA . ASN A 1 883 ? 11.43 -6.559 0.424 1 83.62 883 ASN A CA 1
ATOM 6902 C C . ASN A 1 883 ? 11.195 -7.949 1.016 1 83.62 883 ASN A C 1
ATOM 6904 O O . ASN A 1 883 ? 11.672 -8.945 0.474 1 83.62 883 ASN A O 1
ATOM 6908 N N . PRO A 1 884 ? 10.391 -8.008 2.066 1 85.81 884 PRO A N 1
ATOM 6909 C CA . PRO A 1 884 ? 10.094 -9.32 2.646 1 85.81 884 PRO A CA 1
ATOM 6910 C C . PRO A 1 884 ? 9.203 -10.18 1.75 1 85.81 884 PRO A C 1
ATOM 6912 O O . PRO A 1 884 ? 8.328 -9.648 1.06 1 85.81 884 PRO A O 1
ATOM 6915 N N . ALA A 1 885 ? 9.469 -11.461 1.725 1 88.19 885 ALA A N 1
ATOM 6916 C CA . ALA A 1 885 ? 8.68 -12.398 0.935 1 88.19 885 ALA A CA 1
ATOM 6917 C C . ALA A 1 885 ? 7.234 -12.445 1.413 1 88.19 885 ALA A C 1
ATOM 6919 O O . ALA A 1 885 ? 6.316 -12.672 0.619 1 88.19 885 ALA A O 1
ATOM 6920 N N . ARG A 1 886 ? 7.008 -12.18 2.645 1 88.38 886 ARG A N 1
ATOM 6921 C CA . ARG A 1 886 ? 5.664 -12.195 3.205 1 88.38 886 ARG A CA 1
ATOM 6922 C C . ARG A 1 886 ? 4.809 -11.078 2.617 1 88.38 886 ARG A C 1
ATOM 6924 O O . ARG A 1 886 ? 3.631 -11.273 2.32 1 88.38 886 ARG A O 1
ATOM 6931 N N . ARG A 1 887 ? 5.43 -9.977 2.502 1 86.75 887 ARG A N 1
ATOM 6932 C CA . ARG A 1 887 ? 4.707 -8.852 1.916 1 86.75 887 ARG A CA 1
ATOM 6933 C C . ARG A 1 887 ? 4.406 -9.102 0.442 1 86.75 887 ARG A C 1
ATOM 6935 O O . ARG A 1 887 ? 3.297 -8.836 -0.025 1 86.75 887 ARG A O 1
ATOM 6942 N N . GLN A 1 888 ? 5.355 -9.641 -0.227 1 90 888 GLN A N 1
ATOM 6943 C CA . GLN A 1 888 ? 5.141 -9.93 -1.642 1 90 888 GLN A CA 1
ATOM 6944 C C . GLN A 1 888 ? 4.078 -11.008 -1.829 1 90 888 GLN A C 1
ATOM 6946 O O . GLN A 1 888 ? 3.305 -10.961 -2.787 1 90 888 GLN A O 1
ATOM 6951 N N . LEU A 1 889 ? 4.098 -11.977 -0.954 1 92.06 889 LEU A N 1
ATOM 6952 C CA . LEU A 1 889 ? 3.08 -13.016 -1.021 1 92.06 889 LEU A CA 1
ATOM 6953 C C . LEU A 1 889 ? 1.686 -12.43 -0.833 1 92.06 889 LEU A C 1
ATOM 6955 O O . LEU A 1 889 ? 0.77 -12.727 -1.602 1 92.06 889 LEU A O 1
ATOM 6959 N N . ARG A 1 890 ? 1.538 -11.578 0.122 1 91.12 890 ARG A N 1
ATOM 6960 C CA . ARG A 1 890 ? 0.245 -10.969 0.406 1 91.12 890 ARG A CA 1
ATOM 6961 C C . ARG A 1 890 ? -0.224 -10.117 -0.767 1 91.12 890 ARG A C 1
ATOM 6963 O O . ARG A 1 890 ? -1.376 -10.219 -1.195 1 91.12 890 ARG A O 1
ATOM 6970 N N . GLU A 1 891 ? 0.636 -9.352 -1.307 1 89.75 891 GLU A N 1
ATOM 6971 C CA . GLU A 1 891 ? 0.288 -8.461 -2.412 1 89.75 891 GLU A CA 1
ATOM 6972 C C . GLU A 1 891 ? -0.009 -9.25 -3.682 1 89.75 891 GLU A C 1
ATOM 6974 O O . GLU A 1 891 ? -0.909 -8.898 -4.445 1 89.75 891 GLU A O 1
ATOM 6979 N N . SER A 1 892 ? 0.751 -10.297 -3.902 1 91.38 892 SER A N 1
ATOM 6980 C CA . SER A 1 892 ? 0.496 -11.125 -5.078 1 91.38 892 SER A CA 1
ATOM 6981 C C . SER A 1 892 ? -0.826 -11.875 -4.949 1 91.38 892 SER A C 1
ATOM 6983 O O . SER A 1 892 ? -1.558 -12.023 -5.93 1 91.38 892 SER A O 1
ATOM 6985 N N . THR A 1 893 ? -1.119 -12.32 -3.736 1 93.69 893 THR A N 1
ATOM 6986 C CA . THR A 1 893 ? -2.396 -12.992 -3.518 1 93.69 893 THR A CA 1
ATOM 6987 C C . THR A 1 893 ? -3.557 -12.016 -3.703 1 93.69 893 THR A C 1
ATOM 6989 O O . THR A 1 893 ? -4.586 -12.375 -4.281 1 93.69 893 THR A O 1
ATOM 6992 N N . ALA A 1 894 ? -3.381 -10.836 -3.207 1 92.62 894 ALA A N 1
ATOM 6993 C CA . ALA A 1 894 ? -4.414 -9.82 -3.396 1 92.62 894 ALA A CA 1
ATOM 6994 C C . ALA A 1 894 ? -4.629 -9.523 -4.879 1 92.62 894 ALA A C 1
ATOM 6996 O O . ALA A 1 894 ? -5.766 -9.375 -5.328 1 92.62 894 ALA A O 1
ATOM 6997 N N . ARG A 1 895 ? -3.607 -9.562 -5.656 1 89.44 895 ARG A N 1
ATOM 6998 C CA . ARG A 1 895 ? -3.707 -9.32 -7.094 1 89.44 895 ARG A CA 1
ATOM 6999 C C . ARG A 1 895 ? -4.422 -10.477 -7.793 1 89.44 895 ARG A C 1
ATOM 7001 O O . ARG A 1 895 ? -5.156 -10.258 -8.758 1 89.44 895 ARG A O 1
ATOM 7008 N N . ILE A 1 896 ? -4.211 -11.617 -7.297 1 93.88 896 ILE A N 1
ATOM 7009 C CA . ILE A 1 896 ? -4.879 -12.781 -7.875 1 93.88 896 ILE A CA 1
ATOM 7010 C C . ILE A 1 896 ? -6.375 -12.711 -7.586 1 93.88 896 ILE A C 1
ATOM 7012 O O . ILE A 1 896 ? -7.195 -12.945 -8.477 1 93.88 896 ILE A O 1
ATOM 7016 N N . VAL A 1 897 ? -6.703 -12.336 -6.34 1 94 897 VAL A N 1
ATOM 7017 C CA . VAL A 1 897 ? -8.117 -12.234 -5.984 1 94 897 VAL A CA 1
ATOM 7018 C C . VAL A 1 897 ? -8.766 -11.102 -6.77 1 94 897 VAL A C 1
ATOM 7020 O O . VAL A 1 897 ? -9.898 -11.227 -7.234 1 94 897 VAL A O 1
ATOM 7023 N N . TYR A 1 898 ? -8.039 -10.133 -6.965 1 91 898 TYR A N 1
ATOM 7024 C CA . TYR A 1 898 ? -8.555 -9.023 -7.766 1 91 898 TYR A CA 1
ATOM 7025 C C . TYR A 1 898 ? -8.68 -9.422 -9.234 1 91 898 TYR A C 1
ATOM 7027 O O . TYR A 1 898 ? -9.602 -8.984 -9.922 1 91 898 TYR A O 1
ATOM 7035 N N . GLY A 1 899 ? -7.762 -10.219 -9.703 1 90.5 899 GLY A N 1
ATOM 7036 C CA . GLY A 1 899 ? -7.883 -10.773 -11.047 1 90.5 899 GLY A CA 1
ATOM 7037 C C . GLY A 1 899 ? -9.086 -11.68 -11.211 1 90.5 899 GLY A C 1
ATOM 7038 O O . GLY A 1 899 ? -9.742 -11.664 -12.258 1 90.5 899 GLY A O 1
ATOM 7039 N N . LEU A 1 900 ? -9.398 -12.398 -10.164 1 93.88 900 LEU A N 1
ATOM 7040 C CA . LEU A 1 900 ? -10.586 -13.25 -10.18 1 93.88 900 LEU A CA 1
ATOM 7041 C C . LEU A 1 900 ? -11.859 -12.398 -10.195 1 93.88 900 LEU A C 1
ATOM 7043 O O . LEU A 1 900 ? -12.852 -12.781 -10.82 1 93.88 900 LEU A O 1
ATOM 7047 N N . LEU A 1 901 ? -11.758 -11.289 -9.492 1 91.94 901 LEU A N 1
ATOM 7048 C CA . LEU A 1 901 ? -12.883 -10.359 -9.531 1 91.94 901 LEU A CA 1
ATOM 7049 C C . LEU A 1 901 ? -13.094 -9.82 -10.945 1 91.94 901 LEU A C 1
ATOM 7051 O O . LEU A 1 901 ? -14.227 -9.75 -11.422 1 91.94 901 LEU A O 1
ATOM 7055 N N . GLY A 1 902 ? -12.031 -9.508 -11.602 1 89.56 902 GLY A N 1
ATOM 7056 C CA . GLY A 1 902 ? -12.141 -9.086 -12.992 1 89.56 902 GLY A CA 1
ATOM 7057 C C . GLY A 1 902 ? -12.695 -10.164 -13.898 1 89.56 902 GLY A C 1
ATOM 7058 O O . GLY A 1 902 ? -13.531 -9.891 -14.758 1 89.56 902 GLY A O 1
ATOM 7059 N N . TYR A 1 903 ? -12.219 -11.391 -13.688 1 92.81 903 TYR A N 1
ATOM 7060 C CA . TYR A 1 903 ? -12.742 -12.516 -14.453 1 92.81 903 TYR A CA 1
ATOM 7061 C C . TYR A 1 903 ? -14.227 -12.711 -14.203 1 92.81 903 TYR A C 1
ATOM 7063 O O . TYR A 1 903 ? -15 -12.945 -15.141 1 92.81 903 TYR A O 1
ATOM 7071 N N . ASN A 1 904 ? -14.656 -12.602 -12.945 1 92.19 904 ASN A N 1
ATOM 7072 C CA . ASN A 1 904 ? -16.062 -12.75 -12.594 1 92.19 904 ASN A CA 1
ATOM 7073 C C . ASN A 1 904 ? -16.922 -11.68 -13.258 1 92.19 904 ASN A C 1
ATOM 7075 O O . ASN A 1 904 ? -18.031 -11.953 -13.703 1 92.19 904 ASN A O 1
ATOM 7079 N N . THR A 1 905 ? -16.453 -10.555 -13.336 1 90 905 THR A N 1
ATOM 7080 C CA . THR A 1 905 ? -17.203 -9.461 -13.93 1 90 905 THR A CA 1
ATOM 7081 C C . THR A 1 905 ? -17.406 -9.695 -15.43 1 90 905 THR A C 1
ATOM 7083 O O . THR A 1 905 ? -18.5 -9.477 -15.953 1 90 905 THR A O 1
ATOM 7086 N N . VAL A 1 906 ? -16.422 -10.172 -16.109 1 90.81 906 VAL A N 1
ATOM 7087 C CA . VAL A 1 906 ? -16.531 -10.453 -17.531 1 90.81 906 VAL A CA 1
ATOM 7088 C C . VAL A 1 906 ? -17.422 -11.672 -17.75 1 90.81 906 VAL A C 1
ATOM 7090 O O . VAL A 1 906 ? -18.219 -11.703 -18.688 1 90.81 906 VAL A O 1
ATOM 7093 N N . LEU A 1 907 ? -17.266 -12.648 -16.891 1 92.19 907 LEU A N 1
ATOM 7094 C CA . LEU A 1 907 ? -18.078 -13.844 -17.016 1 92.19 907 LEU A CA 1
ATOM 7095 C C . LEU A 1 907 ? -19.562 -13.516 -16.828 1 92.19 907 LEU A C 1
ATOM 7097 O O . LEU A 1 907 ? -20.422 -14.055 -17.531 1 92.19 907 LEU A O 1
ATOM 7101 N N . GLN A 1 908 ? -19.859 -12.664 -15.914 1 89.62 908 GLN A N 1
ATOM 7102 C CA . GLN A 1 908 ? -21.25 -12.273 -15.688 1 89.62 908 GLN A CA 1
ATOM 7103 C C . GLN A 1 908 ? -21.812 -11.523 -16.891 1 89.62 908 GLN A C 1
ATOM 7105 O O . GLN A 1 908 ? -22.984 -11.703 -17.25 1 89.62 908 GLN A O 1
ATOM 7110 N N . ALA A 1 909 ? -21 -10.766 -17.469 1 88.25 909 ALA A N 1
ATOM 7111 C CA . ALA A 1 909 ? -21.453 -10.094 -18.688 1 88.25 909 ALA A CA 1
ATOM 7112 C C . ALA A 1 909 ? -21.625 -11.094 -19.828 1 88.25 909 ALA A C 1
ATOM 7114 O O . ALA A 1 909 ? -22.547 -10.961 -20.641 1 88.25 909 ALA A O 1
ATOM 7115 N N . TYR A 1 910 ? -20.766 -12.086 -19.875 1 90.38 910 TYR A N 1
ATOM 7116 C CA . TYR A 1 910 ? -20.875 -13.156 -20.875 1 90.38 910 TYR A CA 1
ATOM 7117 C C . TYR A 1 910 ? -22.156 -13.953 -20.672 1 90.38 910 TYR A C 1
ATOM 7119 O O . TYR A 1 910 ? -22.812 -14.344 -21.641 1 90.38 910 TYR A O 1
ATOM 7127 N N . VAL A 1 911 ? -22.531 -14.133 -19.406 1 89.31 911 VAL A N 1
ATOM 7128 C CA . VAL A 1 911 ? -23.75 -14.852 -19.078 1 89.31 911 VAL A CA 1
ATOM 7129 C C . VAL A 1 911 ? -24.969 -14.031 -19.516 1 89.31 911 VAL A C 1
ATOM 7131 O O . VAL A 1 911 ? -25.922 -14.57 -20.094 1 89.31 911 VAL A O 1
ATOM 7134 N N . ARG A 1 912 ? -24.922 -12.773 -19.375 1 87.25 912 ARG A N 1
ATOM 7135 C CA . ARG A 1 912 ? -26.031 -11.914 -19.781 1 87.25 912 ARG A CA 1
ATOM 7136 C C . ARG A 1 912 ? -26.156 -11.852 -21.297 1 87.25 912 ARG A C 1
ATOM 7138 O O . ARG A 1 912 ? -27.266 -11.68 -21.812 1 87.25 912 ARG A O 1
ATOM 7145 N N . ALA A 1 913 ? -25.109 -12.062 -21.906 1 86.5 913 ALA A N 1
ATOM 7146 C CA . ALA A 1 913 ? -25.125 -12.016 -23.359 1 86.5 913 ALA A CA 1
ATOM 7147 C C . ALA A 1 913 ? -25.609 -13.344 -23.938 1 86.5 913 ALA A C 1
ATOM 7149 O O . ALA A 1 913 ? -26.266 -13.367 -24.984 1 86.5 913 ALA A O 1
ATOM 7150 N N . THR A 1 914 ? -25.266 -14.438 -23.312 1 86.12 914 THR A N 1
ATOM 7151 C CA . THR A 1 914 ? -25.656 -15.758 -23.797 1 86.12 914 THR A CA 1
ATOM 7152 C C . THR A 1 914 ? -27.047 -16.141 -23.312 1 86.12 914 THR A C 1
ATOM 7154 O O . THR A 1 914 ? -27.797 -16.812 -24.031 1 86.12 914 THR A O 1
ATOM 7157 N N . MET A 1 915 ? -27.312 -15.648 -22.062 1 85.69 915 MET A N 1
ATOM 7158 C CA . MET A 1 915 ? -28.609 -15.93 -21.438 1 85.69 915 MET A CA 1
ATOM 7159 C C . MET A 1 915 ? -29.281 -14.641 -20.969 1 85.69 915 MET A C 1
ATOM 7161 O O . MET A 1 915 ? -29.484 -14.445 -19.766 1 85.69 915 MET A O 1
ATOM 7165 N N . PRO A 1 916 ? -29.656 -13.914 -21.969 1 82.69 916 PRO A N 1
ATOM 7166 C CA . PRO A 1 916 ? -30.281 -12.656 -21.562 1 82.69 916 PRO A CA 1
ATOM 7167 C C . PRO A 1 916 ? -31.672 -12.859 -20.969 1 82.69 916 PRO A C 1
ATOM 7169 O O . PRO A 1 916 ? -32.281 -13.914 -21.141 1 82.69 916 PRO A O 1
ATOM 7172 N N . ALA A 1 917 ? -32.062 -11.977 -20.094 1 80.88 917 ALA A N 1
ATOM 7173 C CA . ALA A 1 917 ? -33.406 -12 -19.547 1 80.88 917 ALA A CA 1
ATOM 7174 C C . ALA A 1 917 ? -34.469 -11.773 -20.641 1 80.88 917 ALA A C 1
ATOM 7176 O O . ALA A 1 917 ? -35.594 -12.258 -20.531 1 80.88 917 ALA A O 1
ATOM 7177 N N . ASP A 1 918 ? -34 -11.008 -21.688 1 75.94 918 ASP A N 1
ATOM 7178 C CA . ASP A 1 918 ? -34.844 -10.781 -22.875 1 75.94 918 ASP A CA 1
ATOM 7179 C C . ASP A 1 918 ? -34.125 -11.234 -24.141 1 75.94 918 ASP A C 1
ATOM 7181 O O . ASP A 1 918 ? -32.969 -10.852 -24.391 1 75.94 918 ASP A O 1
ATOM 7185 N N . SER A 1 919 ? -34.75 -12.156 -24.844 1 77.38 919 SER A N 1
ATOM 7186 C CA . SER A 1 919 ? -34.188 -12.758 -26.047 1 77.38 919 SER A CA 1
ATOM 7187 C C . SER A 1 919 ? -33.812 -11.703 -27.078 1 77.38 919 SER A C 1
ATOM 7189 O O . SER A 1 919 ? -33 -11.938 -27.969 1 77.38 919 SER A O 1
ATOM 7191 N N . ALA A 1 920 ? -34.281 -10.461 -26.875 1 71.94 920 ALA A N 1
ATOM 7192 C CA . ALA A 1 920 ? -34.031 -9.406 -27.844 1 71.94 920 ALA A CA 1
ATOM 7193 C C . ALA A 1 920 ? -32.594 -8.883 -27.719 1 71.94 920 ALA A C 1
ATOM 7195 O O . ALA A 1 920 ? -32.062 -8.281 -28.656 1 71.94 920 ALA A O 1
ATOM 7196 N N . PHE A 1 921 ? -31.938 -9.203 -26.672 1 76.12 921 PHE A N 1
ATOM 7197 C CA . PHE A 1 921 ? -30.625 -8.617 -26.438 1 76.12 921 PHE A CA 1
ATOM 7198 C C . PHE A 1 921 ? -29.531 -9.664 -26.531 1 76.12 921 PHE A C 1
ATOM 7200 O O . PHE A 1 921 ? -28.5 -9.57 -25.859 1 76.12 921 PHE A O 1
ATOM 7207 N N . ARG A 1 922 ? -29.672 -10.523 -27.359 1 78.44 922 ARG A N 1
ATOM 7208 C CA . ARG A 1 922 ? -28.641 -11.531 -27.578 1 78.44 922 ARG A CA 1
ATOM 7209 C C . ARG A 1 922 ? -27.453 -10.945 -28.328 1 78.44 922 ARG A C 1
ATOM 7211 O O . ARG A 1 922 ? -27.625 -10.148 -29.266 1 78.44 922 ARG A O 1
ATOM 7218 N N . ALA A 1 923 ? -26.281 -11.211 -27.812 1 82.12 923 ALA A N 1
ATOM 7219 C CA . ALA A 1 923 ? -25.062 -10.742 -28.453 1 82.12 923 ALA A CA 1
ATOM 7220 C C . ALA A 1 923 ? -24.766 -11.539 -29.719 1 82.12 923 ALA A C 1
ATOM 7222 O O . ALA A 1 923 ? -25.188 -12.695 -29.844 1 82.12 923 ALA A O 1
ATOM 7223 N N . PRO A 1 924 ? -24.109 -10.883 -30.641 1 83.31 924 PRO A N 1
ATOM 7224 C CA . PRO A 1 924 ? -23.734 -11.602 -31.859 1 83.31 924 PRO A CA 1
ATOM 7225 C C . PRO A 1 924 ? -22.719 -12.719 -31.594 1 83.31 924 PRO A C 1
ATOM 7227 O O . PRO A 1 924 ? -21.969 -12.664 -30.625 1 83.31 924 PRO A O 1
ATOM 7230 N N . GLN A 1 925 ? -22.75 -13.742 -32.406 1 84 925 GLN A N 1
ATOM 7231 C CA . GLN A 1 925 ? -21.906 -14.922 -32.25 1 84 925 GLN A CA 1
ATOM 7232 C C . GLN A 1 925 ? -20.422 -14.555 -32.312 1 84 925 GLN A C 1
ATOM 7234 O O . GLN A 1 925 ? -19.594 -15.125 -31.609 1 84 925 GLN A O 1
ATOM 7239 N N . ALA A 1 926 ? -20.031 -13.617 -33.125 1 81.38 926 ALA A N 1
ATOM 7240 C CA . ALA A 1 926 ? -18.641 -13.203 -33.25 1 81.38 926 ALA A CA 1
ATOM 7241 C C . ALA A 1 926 ? -18.109 -12.617 -31.953 1 81.38 926 ALA A C 1
ATOM 7243 O O . ALA A 1 926 ? -16.953 -12.844 -31.594 1 81.38 926 ALA A O 1
ATOM 7244 N N . ALA A 1 927 ? -18.953 -11.859 -31.312 1 84.75 927 ALA A N 1
ATOM 7245 C CA . ALA A 1 927 ? -18.562 -11.266 -30.047 1 84.75 927 ALA A CA 1
ATOM 7246 C C . ALA A 1 927 ? -18.375 -12.336 -28.969 1 84.75 927 ALA A C 1
ATOM 7248 O O . ALA A 1 927 ? -17.469 -12.25 -28.141 1 84.75 927 ALA A O 1
ATOM 7249 N N . LEU A 1 928 ? -19.25 -13.297 -29.016 1 88.75 928 LEU A N 1
ATOM 7250 C CA . LEU A 1 928 ? -19.156 -14.367 -28.031 1 88.75 928 LEU A CA 1
ATOM 7251 C C . LEU A 1 928 ? -17.891 -15.18 -28.219 1 88.75 928 LEU A C 1
ATOM 7253 O O . LEU A 1 928 ? -17.219 -15.531 -27.234 1 88.75 928 LEU A O 1
ATOM 7257 N N . GLU A 1 929 ? -17.547 -15.445 -29.422 1 86.56 929 GLU A N 1
ATOM 7258 C CA . GLU A 1 929 ? -16.344 -16.219 -29.688 1 86.56 929 GLU A CA 1
ATOM 7259 C C . GLU A 1 929 ? -15.094 -15.438 -29.297 1 86.56 929 GLU A C 1
ATOM 7261 O O . GLU A 1 929 ? -14.148 -16 -28.75 1 86.56 929 GLU A O 1
ATOM 7266 N N . ARG A 1 930 ? -15.117 -14.203 -29.516 1 87 930 ARG A N 1
ATOM 7267 C CA . ARG A 1 930 ? -13.969 -13.367 -29.156 1 87 930 ARG A CA 1
ATOM 7268 C C . ARG A 1 930 ? -13.781 -13.305 -27.656 1 87 930 ARG A C 1
ATOM 7270 O O . ARG A 1 930 ? -12.656 -13.414 -27.156 1 87 930 ARG A O 1
ATOM 7277 N N . VAL A 1 931 ? -14.836 -13.07 -26.969 1 89 931 VAL A N 1
ATOM 7278 C CA . VAL A 1 931 ? -14.734 -12.945 -25.531 1 89 931 VAL A CA 1
ATOM 7279 C C . VAL A 1 931 ? -14.414 -14.305 -24.906 1 89 931 VAL A C 1
ATOM 7281 O O . VAL A 1 931 ? -13.703 -14.375 -23.891 1 89 931 VAL A O 1
ATOM 7284 N N . GLU A 1 932 ? -14.93 -15.352 -25.453 1 90.06 932 GLU A N 1
ATOM 7285 C CA . GLU A 1 932 ? -14.586 -16.672 -24.938 1 90.06 932 GLU A CA 1
ATOM 7286 C C . GLU A 1 932 ? -13.086 -16.953 -25.062 1 90.06 932 GLU A C 1
ATOM 7288 O O . GLU A 1 932 ? -12.477 -17.531 -24.172 1 90.06 932 GLU A O 1
ATOM 7293 N N . HIS A 1 933 ? -12.547 -16.547 -26.125 1 85.69 933 HIS A N 1
ATOM 7294 C CA . HIS A 1 933 ? -11.109 -16.703 -26.312 1 85.69 933 HIS A CA 1
ATOM 7295 C C . HIS A 1 933 ? -10.328 -15.898 -25.281 1 85.69 933 HIS A C 1
ATOM 7297 O O . HIS A 1 933 ? -9.305 -16.359 -24.766 1 85.69 933 HIS A O 1
ATOM 7303 N N . ASP A 1 934 ? -10.805 -14.75 -25.016 1 88.5 934 ASP A N 1
ATOM 7304 C CA . ASP A 1 934 ? -10.156 -13.922 -24 1 88.5 934 ASP A CA 1
ATOM 7305 C C . ASP A 1 934 ? -10.281 -14.539 -22.609 1 88.5 934 ASP A C 1
ATOM 7307 O O . ASP A 1 934 ? -9.359 -14.445 -21.797 1 88.5 934 ASP A O 1
ATOM 7311 N N . LEU A 1 935 ? -11.391 -15.086 -22.328 1 91.12 935 LEU A N 1
ATOM 7312 C CA . LEU A 1 935 ? -11.586 -15.719 -21.031 1 91.12 935 LEU A CA 1
ATOM 7313 C C . LEU A 1 935 ? -10.633 -16.906 -20.859 1 91.12 935 LEU A C 1
ATOM 7315 O O . LEU A 1 935 ? -10.086 -17.109 -19.781 1 91.12 935 LEU A O 1
ATOM 7319 N N . ARG A 1 936 ? -10.391 -17.594 -21.938 1 85.62 936 ARG A N 1
ATOM 7320 C CA . ARG A 1 936 ? -9.453 -18.719 -21.875 1 85.62 936 ARG A CA 1
ATOM 7321 C C . ARG A 1 936 ? -8.031 -18.219 -21.609 1 85.62 936 ARG A C 1
ATOM 7323 O O . ARG A 1 936 ? -7.297 -18.828 -20.828 1 85.62 936 ARG A O 1
ATOM 7330 N N . HIS A 1 937 ? -7.754 -17.156 -22.188 1 86.12 937 HIS A N 1
ATOM 7331 C CA . HIS A 1 937 ? -6.434 -16.562 -21.969 1 86.12 937 HIS A CA 1
ATOM 7332 C C . HIS A 1 937 ? -6.277 -16.062 -20.531 1 86.12 937 HIS A C 1
ATOM 7334 O O . HIS A 1 937 ? -5.227 -16.25 -19.922 1 86.12 937 HIS A O 1
ATOM 7340 N N . ARG A 1 938 ? -7.32 -15.477 -20 1 89.56 938 ARG A N 1
ATOM 7341 C CA . ARG A 1 938 ? -7.277 -14.992 -18.625 1 89.56 938 ARG A CA 1
ATOM 7342 C C . ARG A 1 938 ? -7.156 -16.141 -17.625 1 89.56 938 ARG A C 1
ATOM 7344 O O . ARG A 1 938 ? -6.492 -16.016 -16.594 1 89.56 938 ARG A O 1
ATOM 7351 N N . GLU A 1 939 ? -7.793 -17.219 -17.984 1 89.19 939 GLU A N 1
ATOM 7352 C CA . GLU A 1 939 ? -7.699 -18.391 -17.125 1 89.19 939 GLU A CA 1
ATOM 7353 C C . GLU A 1 939 ? -6.266 -18.906 -17.062 1 89.19 939 GLU A C 1
ATOM 7355 O O . GLU A 1 939 ? -5.77 -19.25 -15.984 1 89.19 939 GLU A O 1
ATOM 7360 N N . MET A 1 940 ? -5.613 -18.859 -18.141 1 82.69 940 MET A N 1
ATOM 7361 C CA . MET A 1 940 ? -4.238 -19.359 -18.188 1 82.69 940 MET A CA 1
ATOM 7362 C C . MET A 1 940 ? -3.293 -18.406 -17.453 1 82.69 940 MET A C 1
ATOM 7364 O O . MET A 1 940 ? -2.381 -18.859 -16.766 1 82.69 940 MET A O 1
ATOM 7368 N N . LYS A 1 941 ? -3.568 -17.219 -17.641 1 86.5 941 LYS A N 1
ATOM 7369 C CA . LYS A 1 941 ? -2.744 -16.234 -16.938 1 86.5 941 LYS A CA 1
ATOM 7370 C C . LYS A 1 941 ? -2.904 -16.359 -15.43 1 86.5 941 LYS A C 1
ATOM 7372 O O . LYS A 1 941 ? -1.918 -16.312 -14.688 1 86.5 941 LYS A O 1
ATOM 7377 N N . LEU A 1 942 ? -4.121 -16.516 -14.945 1 90.31 942 LEU A N 1
ATOM 7378 C CA . LEU A 1 942 ? -4.383 -16.656 -13.516 1 90.31 942 LEU A CA 1
ATOM 7379 C C . LEU A 1 942 ? -3.781 -17.953 -12.984 1 90.31 942 LEU A C 1
ATOM 7381 O O . LEU A 1 942 ? -3.27 -18 -11.859 1 90.31 942 LEU A O 1
ATOM 7385 N N . GLN A 1 943 ? -3.766 -18.984 -13.797 1 84.19 943 GLN A N 1
ATOM 7386 C CA . GLN A 1 943 ? -3.176 -20.25 -13.391 1 84.19 943 GLN A CA 1
ATOM 7387 C C . GLN A 1 943 ? -1.66 -20.141 -13.258 1 84.19 943 GLN A C 1
ATOM 7389 O O . GLN A 1 943 ? -1.072 -20.672 -12.312 1 84.19 943 GLN A O 1
ATOM 7394 N N . THR A 1 944 ? -1.114 -19.391 -14.141 1 81.44 944 THR A N 1
ATOM 7395 C CA . THR A 1 944 ? 0.331 -19.203 -14.078 1 81.44 944 THR A CA 1
ATOM 7396 C C . THR A 1 944 ? 0.713 -18.375 -12.859 1 81.44 944 THR A C 1
ATOM 7398 O O . THR A 1 944 ? 1.724 -18.641 -12.211 1 81.44 944 THR A O 1
ATOM 7401 N N . GLN A 1 945 ? -0.084 -17.391 -12.594 1 87.88 945 GLN A N 1
ATOM 7402 C CA . GLN A 1 945 ? 0.183 -16.578 -11.414 1 87.88 945 GLN A CA 1
ATOM 7403 C C . GLN A 1 945 ? 0.058 -17.406 -10.133 1 87.88 945 GLN A C 1
ATOM 7405 O O . GLN A 1 945 ? 0.819 -17.203 -9.188 1 87.88 945 GLN A O 1
ATOM 7410 N N . LEU A 1 946 ? -0.879 -18.312 -10.109 1 88.19 946 LEU A N 1
ATOM 7411 C CA . LEU A 1 946 ? -1.075 -19.156 -8.938 1 88.19 946 LEU A CA 1
ATOM 7412 C C . LEU A 1 946 ? 0.103 -20.109 -8.742 1 88.19 946 LEU A C 1
ATOM 7414 O O . LEU A 1 946 ? 0.504 -20.375 -7.609 1 88.19 946 LEU A O 1
ATOM 7418 N N . ILE A 1 947 ? 0.708 -20.484 -9.82 1 76.69 947 ILE A N 1
ATOM 7419 C CA . ILE A 1 947 ? 1.855 -21.391 -9.742 1 76.69 947 ILE A CA 1
ATOM 7420 C C . ILE A 1 947 ? 3.09 -20.609 -9.289 1 76.69 947 ILE A C 1
ATOM 7422 O O . ILE A 1 947 ? 3.896 -21.109 -8.508 1 76.69 947 ILE A O 1
ATOM 7426 N N . GLU A 1 948 ? 3.143 -19.391 -9.703 1 79.88 948 GLU A N 1
ATOM 7427 C CA . GLU A 1 948 ? 4.301 -18.562 -9.383 1 79.88 948 GLU A CA 1
ATOM 7428 C C . GLU A 1 948 ? 4.289 -18.156 -7.914 1 79.88 948 GLU A C 1
ATOM 7430 O O . GLU A 1 948 ? 5.336 -17.812 -7.352 1 79.88 948 GLU A O 1
ATOM 7435 N N . VAL A 1 949 ? 3.135 -18.125 -7.266 1 88.56 949 VAL A N 1
ATOM 7436 C CA . VAL A 1 949 ? 3.029 -17.672 -5.883 1 88.56 949 VAL A CA 1
ATOM 7437 C C . VAL A 1 949 ? 3.398 -18.812 -4.934 1 88.56 949 VAL A C 1
ATOM 7439 O O . VAL A 1 949 ? 3.727 -18.578 -3.77 1 88.56 949 VAL A O 1
ATOM 7442 N N . MET A 1 950 ? 3.52 -20.047 -5.402 1 84.19 950 MET A N 1
ATOM 7443 C CA . MET A 1 950 ? 3.762 -21.203 -4.527 1 84.19 950 MET A CA 1
ATOM 7444 C C . MET A 1 950 ? 5.18 -21.172 -3.969 1 84.19 950 MET A C 1
ATOM 7446 O O . MET A 1 950 ? 5.383 -21.344 -2.766 1 84.19 950 MET A O 1
ATOM 7450 N N . PRO A 1 951 ? 6.188 -20.844 -4.789 1 81.12 951 PRO A N 1
ATOM 7451 C CA . PRO A 1 951 ? 7.523 -20.734 -4.203 1 81.12 951 PRO A CA 1
ATOM 7452 C C . PRO A 1 951 ? 7.648 -19.578 -3.217 1 81.12 951 PRO A C 1
ATOM 7454 O O . PRO A 1 951 ? 8.406 -19.672 -2.246 1 81.12 951 PRO A O 1
ATOM 7457 N N . LEU A 1 952 ? 6.898 -18.578 -3.451 1 86.56 952 LEU A N 1
ATOM 7458 C CA . LEU A 1 952 ? 6.918 -17.438 -2.537 1 86.56 952 LEU A CA 1
ATOM 7459 C C . LEU A 1 952 ? 6.391 -17.828 -1.162 1 86.56 952 LEU A C 1
ATOM 7461 O O . LEU A 1 952 ? 6.844 -17.312 -0.143 1 86.56 952 LEU A O 1
ATOM 7465 N N . LEU A 1 953 ? 5.438 -18.75 -1.183 1 88.88 953 LEU A N 1
ATOM 7466 C CA . LEU A 1 953 ? 4.91 -19.25 0.084 1 88.88 953 LEU A CA 1
ATOM 7467 C C . LEU A 1 953 ? 5.98 -20.016 0.855 1 88.88 953 LEU A C 1
ATOM 7469 O O . LEU A 1 953 ? 6.078 -19.891 2.078 1 88.88 953 LEU A O 1
ATOM 7473 N N . MET A 1 954 ? 6.91 -20.672 0.192 1 84.88 954 MET A N 1
ATOM 7474 C CA . MET A 1 954 ? 7.988 -21.422 0.83 1 84.88 954 MET A CA 1
ATOM 7475 C C . MET A 1 954 ? 9.047 -20.484 1.386 1 84.88 954 MET A C 1
ATOM 7477 O O . MET A 1 954 ? 9.555 -20.688 2.492 1 84.88 954 MET A O 1
ATOM 7481 N N . PHE A 1 955 ? 9.258 -19.406 0.611 1 84.75 955 PHE A N 1
ATOM 7482 C CA . PHE A 1 955 ? 10.25 -18.438 1.063 1 84.75 955 PHE A CA 1
ATOM 7483 C C . PHE A 1 955 ? 9.719 -17.641 2.248 1 84.75 955 PHE A C 1
ATOM 7485 O O . PHE A 1 955 ? 10.484 -17.25 3.139 1 84.75 955 PHE A O 1
ATOM 7492 N N . ALA A 1 956 ? 8.414 -17.391 2.234 1 87.75 956 ALA A N 1
ATOM 7493 C CA . ALA A 1 956 ? 7.812 -16.656 3.338 1 87.75 956 ALA A CA 1
ATOM 7494 C C . ALA A 1 956 ? 7.871 -17.453 4.637 1 87.75 956 ALA A C 1
ATOM 7496 O O . ALA A 1 956 ? 8.023 -16.875 5.719 1 87.75 956 ALA A O 1
ATOM 7497 N N . ASN A 1 957 ? 7.867 -18.781 4.52 1 82.44 957 ASN A N 1
ATOM 7498 C CA . ASN A 1 957 ? 7.934 -19.641 5.695 1 82.44 957 ASN A CA 1
ATOM 7499 C C . ASN A 1 957 ? 9.344 -19.688 6.273 1 82.44 957 ASN A C 1
ATOM 7501 O O . ASN A 1 957 ? 9.523 -19.891 7.477 1 82.44 957 ASN A O 1
ATOM 7505 N N . SER A 1 958 ? 10.297 -19.391 5.438 1 77.56 958 SER A N 1
ATOM 7506 C CA . SER A 1 958 ? 11.68 -19.469 5.883 1 77.56 958 SER A CA 1
ATOM 7507 C C . SER A 1 958 ? 12.148 -18.125 6.461 1 77.56 958 SER A C 1
ATOM 7509 O O . SER A 1 958 ? 13.195 -18.062 7.113 1 77.56 958 SER A O 1
ATOM 7511 N N . GLU A 1 959 ? 11.359 -17.109 6.344 1 81.88 959 GLU A N 1
ATOM 7512 C CA . GLU A 1 959 ? 11.734 -15.797 6.867 1 81.88 959 GLU A CA 1
ATOM 7513 C C . GLU A 1 959 ? 11.578 -15.742 8.383 1 81.88 959 GLU A C 1
ATOM 7515 O O . GLU A 1 959 ? 10.555 -16.172 8.922 1 81.88 959 GLU A O 1
ATOM 7520 N N . PRO A 1 960 ? 12.578 -15.289 9.07 1 71.31 960 PRO A N 1
ATOM 7521 C CA . PRO A 1 960 ? 12.5 -15.242 10.531 1 71.31 960 PRO A CA 1
ATOM 7522 C C . PRO A 1 960 ? 11.562 -14.148 11.039 1 71.31 960 PRO A C 1
ATOM 7524 O O . PRO A 1 960 ? 11.477 -13.078 10.438 1 71.31 960 PRO A O 1
ATOM 7527 N N . GLN A 1 961 ? 10.531 -14.461 11.875 1 67.12 961 GLN A N 1
ATOM 7528 C CA . GLN A 1 961 ? 9.641 -13.453 12.445 1 67.12 961 GLN A CA 1
ATOM 7529 C C . GLN A 1 961 ? 9.945 -13.219 13.914 1 67.12 961 GLN A C 1
ATOM 7531 O O . GLN A 1 961 ? 10.094 -14.172 14.688 1 67.12 961 GLN A O 1
ATOM 7536 N N . LEU A 1 962 ? 10.242 -12.008 14.148 1 60.44 962 LEU A N 1
ATOM 7537 C CA . LEU A 1 962 ? 10.539 -11.695 15.539 1 60.44 962 LEU A CA 1
ATOM 7538 C C . LEU A 1 962 ? 9.266 -11.5 16.344 1 60.44 962 LEU A C 1
ATOM 7540 O O . LEU A 1 962 ? 9.227 -11.789 17.547 1 60.44 962 LEU A O 1
ATOM 7544 N N . VAL A 1 963 ? 8.141 -11.016 15.633 1 64.12 963 VAL A N 1
ATOM 7545 C CA . VAL A 1 963 ? 7 -10.586 16.438 1 64.12 963 VAL A CA 1
ATOM 7546 C C . VAL A 1 963 ? 5.969 -11.703 16.5 1 64.12 963 VAL A C 1
ATOM 7548 O O . VAL A 1 963 ? 5.633 -12.18 17.594 1 64.12 963 VAL A O 1
ATOM 7551 N N . LYS A 1 964 ? 5.219 -12.156 15.359 1 68.38 964 LYS A N 1
ATOM 7552 C CA . LYS A 1 964 ? 4.211 -13.211 15.289 1 68.38 964 LYS A CA 1
ATOM 7553 C C . LYS A 1 964 ? 4.578 -14.25 14.234 1 68.38 964 LYS A C 1
ATOM 7555 O O . LYS A 1 964 ? 5.098 -13.906 13.172 1 68.38 964 LYS A O 1
ATOM 7560 N N . PRO A 1 965 ? 4.352 -15.523 14.68 1 75.81 965 PRO A N 1
ATOM 7561 C CA . PRO A 1 965 ? 4.645 -16.562 13.688 1 75.81 965 PRO A CA 1
ATOM 7562 C C . PRO A 1 965 ? 3.777 -16.438 12.43 1 75.81 965 PRO A C 1
ATOM 7564 O O . PRO A 1 965 ? 2.605 -16.062 12.523 1 75.81 965 PRO A O 1
ATOM 7567 N N . PHE A 1 966 ? 4.473 -16.562 11.383 1 83.06 966 PHE A N 1
ATOM 7568 C CA . PHE A 1 966 ? 3.793 -16.516 10.094 1 83.06 966 PHE A CA 1
ATOM 7569 C C . PHE A 1 966 ? 2.861 -17.703 9.922 1 83.06 966 PHE A C 1
ATOM 7571 O O . PHE A 1 966 ? 3.277 -18.859 10.102 1 83.06 966 PHE A O 1
ATOM 7578 N N . ARG A 1 967 ? 1.616 -17.469 9.789 1 85.69 967 ARG A N 1
ATOM 7579 C CA . ARG A 1 967 ? 0.631 -18.531 9.57 1 85.69 967 ARG A CA 1
ATOM 7580 C C . ARG A 1 967 ? 0.54 -18.906 8.094 1 85.69 967 ARG A C 1
ATOM 7582 O O . ARG A 1 967 ? -0.396 -18.5 7.406 1 85.69 967 ARG A O 1
ATOM 7589 N N . GLY A 1 968 ? 1.44 -19.734 7.637 1 87.38 968 GLY A N 1
ATOM 7590 C CA . GLY A 1 968 ? 1.472 -20.188 6.254 1 87.38 968 GLY A CA 1
ATOM 7591 C C . GLY A 1 968 ? 0.328 -21.125 5.91 1 87.38 968 GLY A C 1
ATOM 7592 O O . GLY A 1 968 ? -0.068 -21.234 4.746 1 87.38 968 GLY A O 1
ATOM 7593 N N . ASP A 1 969 ? -0.366 -21.734 6.859 1 87.44 969 ASP A N 1
ATOM 7594 C CA . ASP A 1 969 ? -1.479 -22.641 6.637 1 87.44 969 ASP A CA 1
ATOM 7595 C C . ASP A 1 969 ? -2.732 -21.891 6.195 1 87.44 969 ASP A C 1
ATOM 7597 O O . ASP A 1 969 ? -3.436 -22.328 5.281 1 87.44 969 ASP A O 1
ATOM 7601 N N . VAL A 1 970 ? -2.904 -20.734 6.801 1 92.38 970 VAL A N 1
ATOM 7602 C CA . VAL A 1 970 ? -4.09 -19.953 6.453 1 92.38 970 VAL A CA 1
ATOM 7603 C C . VAL A 1 970 ? -3.91 -19.328 5.074 1 92.38 970 VAL A C 1
ATOM 7605 O O . VAL A 1 970 ? -4.855 -19.266 4.285 1 92.38 970 VAL A O 1
ATOM 7608 N N . ALA A 1 971 ? -2.67 -18.953 4.82 1 91.81 971 ALA A N 1
ATOM 7609 C CA . ALA A 1 971 ? -2.412 -18.406 3.488 1 91.81 971 ALA A CA 1
ATOM 7610 C C . ALA A 1 971 ? -2.6 -19.469 2.412 1 91.81 971 ALA A C 1
ATOM 7612 O O . ALA A 1 971 ? -3.107 -19.172 1.326 1 91.81 971 ALA A O 1
ATOM 7613 N N . ASN A 1 972 ? -2.223 -20.703 2.742 1 90.62 972 ASN A N 1
ATOM 7614 C CA . ASN A 1 972 ? -2.414 -21.797 1.8 1 90.62 972 ASN A CA 1
ATOM 7615 C C . ASN A 1 972 ? -3.893 -22.125 1.606 1 90.62 972 ASN A C 1
ATOM 7617 O O . ASN A 1 972 ? -4.309 -22.531 0.519 1 90.62 972 ASN A O 1
ATOM 7621 N N . LYS A 1 973 ? -4.668 -21.859 2.613 1 91.06 973 LYS A N 1
ATOM 7622 C CA . LYS A 1 973 ? -6.109 -22.062 2.492 1 91.06 973 LYS A CA 1
ATOM 7623 C C . LYS A 1 973 ? -6.723 -21.062 1.515 1 91.06 973 LYS A C 1
ATOM 7625 O O . LYS A 1 973 ? -7.605 -21.406 0.732 1 91.06 973 LYS A O 1
ATOM 7630 N N . ILE A 1 974 ? -6.246 -19.875 1.529 1 94.12 974 ILE A N 1
ATOM 7631 C CA . ILE A 1 974 ? -6.758 -18.859 0.615 1 94.12 974 ILE A CA 1
ATOM 7632 C C . ILE A 1 974 ? -6.348 -19.203 -0.816 1 94.12 974 ILE A C 1
ATOM 7634 O O . ILE A 1 974 ? -7.16 -19.109 -1.739 1 94.12 974 ILE A O 1
ATOM 7638 N N . LEU A 1 975 ? -5.125 -19.719 -0.972 1 93.31 975 LEU A N 1
ATOM 7639 C CA . LEU A 1 975 ? -4.652 -20.062 -2.307 1 93.31 975 LEU A CA 1
ATOM 7640 C C . LEU A 1 975 ? -5.379 -21.297 -2.836 1 93.31 975 LEU A C 1
ATOM 7642 O O . LEU A 1 975 ? -5.672 -21.391 -4.031 1 93.31 975 LEU A O 1
ATOM 7646 N N . LYS A 1 976 ? -5.699 -22.188 -1.93 1 89.06 976 LYS A N 1
ATOM 7647 C CA . LYS A 1 976 ? -6.48 -23.344 -2.33 1 89.06 976 LYS A CA 1
ATOM 7648 C C . LYS A 1 976 ? -7.887 -22.953 -2.77 1 89.06 976 LYS A C 1
ATOM 7650 O O . LYS A 1 976 ? -8.398 -23.453 -3.77 1 89.06 976 LYS A O 1
ATOM 7655 N N . SER A 1 977 ? -8.445 -22.016 -2.072 1 92.94 977 SER A N 1
ATOM 7656 C CA . SER A 1 977 ? -9.766 -21.531 -2.457 1 92.94 977 SER A CA 1
ATOM 7657 C C . SER A 1 977 ? -9.727 -20.797 -3.795 1 92.94 977 SER A C 1
ATOM 7659 O O . SER A 1 977 ? -10.656 -20.906 -4.594 1 92.94 977 SER A O 1
ATOM 7661 N N . CYS A 1 978 ? -8.664 -20.094 -4.055 1 93.94 978 CYS A N 1
ATOM 7662 C CA . CYS A 1 978 ? -8.523 -19.422 -5.34 1 93.94 978 CYS A CA 1
ATOM 7663 C C . CYS A 1 978 ? -8.414 -20.438 -6.477 1 93.94 978 CYS A C 1
ATOM 7665 O O . CYS A 1 978 ? -8.977 -20.234 -7.551 1 93.94 978 CYS A O 1
ATOM 7667 N N . ARG A 1 979 ? -7.758 -21.547 -6.227 1 87.69 979 ARG A N 1
ATOM 7668 C CA . ARG A 1 979 ? -7.625 -22.578 -7.242 1 87.69 979 ARG A CA 1
ATOM 7669 C C . ARG A 1 979 ? -8.969 -23.25 -7.527 1 87.69 979 ARG A C 1
ATOM 7671 O O . ARG A 1 979 ? -9.312 -23.5 -8.68 1 87.69 979 ARG A O 1
ATOM 7678 N N . ILE A 1 980 ? -9.766 -23.438 -6.488 1 88.62 980 ILE A N 1
ATOM 7679 C CA . ILE A 1 980 ? -11.078 -24.062 -6.645 1 88.62 980 ILE A CA 1
ATOM 7680 C C . ILE A 1 980 ? -12.008 -23.109 -7.406 1 88.62 980 ILE A C 1
ATOM 7682 O O . ILE A 1 980 ? -12.75 -23.547 -8.289 1 88.62 980 ILE A O 1
ATOM 7686 N N . ILE A 1 981 ? -11.914 -21.859 -7.105 1 92.81 981 ILE A N 1
ATOM 7687 C CA . ILE A 1 981 ? -12.773 -20.891 -7.773 1 92.81 981 ILE A CA 1
ATOM 7688 C C . ILE A 1 981 ? -12.391 -20.797 -9.25 1 92.81 981 ILE A C 1
ATOM 7690 O O . ILE A 1 981 ? -13.266 -20.688 -10.117 1 92.81 981 ILE A O 1
ATOM 7694 N N . LEU A 1 982 ? -11.109 -20.844 -9.523 1 91.69 982 LEU A N 1
ATOM 7695 C CA . LEU A 1 982 ? -10.68 -20.797 -10.914 1 91.69 982 LEU A CA 1
ATOM 7696 C C . LEU A 1 982 ? -11.164 -22.016 -11.688 1 91.69 982 LEU A C 1
ATOM 7698 O O . LEU A 1 982 ? -11.609 -21.891 -12.836 1 91.69 982 LEU A O 1
ATOM 7702 N N . ASP A 1 983 ? -11.164 -23.141 -11.062 1 86.31 983 ASP A N 1
ATOM 7703 C CA . ASP A 1 983 ? -11.672 -24.359 -11.703 1 86.31 983 ASP A CA 1
ATOM 7704 C C . ASP A 1 983 ? -13.18 -24.266 -11.93 1 86.31 983 ASP A C 1
ATOM 7706 O O . ASP A 1 983 ? -13.68 -24.688 -12.969 1 86.31 983 ASP A O 1
ATOM 7710 N N . ARG A 1 984 ? -13.844 -23.703 -10.977 1 88.62 984 ARG A N 1
ATOM 7711 C CA . ARG A 1 984 ? -15.281 -23.547 -11.125 1 88.62 984 ARG A CA 1
ATOM 7712 C C . ARG A 1 984 ? -15.602 -22.562 -12.25 1 88.62 984 ARG A C 1
ATOM 7714 O O . ARG A 1 984 ? -16.578 -22.75 -12.984 1 88.62 984 ARG A O 1
ATOM 7721 N N . TYR A 1 985 ? -14.828 -21.594 -12.398 1 91.81 985 TYR A N 1
ATOM 7722 C CA . TYR A 1 985 ? -15.047 -20.641 -13.484 1 91.81 985 TYR A CA 1
ATOM 7723 C C . TYR A 1 985 ? -14.758 -21.281 -14.836 1 91.81 985 TYR A C 1
ATOM 7725 O O . TYR A 1 985 ? -15.461 -21.016 -15.812 1 91.81 985 TYR A O 1
ATOM 7733 N N . ARG A 1 986 ? -13.82 -22.141 -14.898 1 88.12 986 ARG A N 1
ATOM 7734 C CA . ARG A 1 986 ? -13.555 -22.859 -16.141 1 88.12 986 ARG A CA 1
ATOM 7735 C C . ARG A 1 986 ? -14.727 -23.766 -16.516 1 88.12 986 ARG A C 1
ATOM 7737 O O . ARG A 1 986 ? -15.109 -23.828 -17.688 1 88.12 986 ARG A O 1
ATOM 7744 N N . GLU A 1 987 ? -15.305 -24.328 -15.5 1 86.56 987 GLU A N 1
ATOM 7745 C CA . GLU A 1 987 ? -16.469 -25.172 -15.734 1 86.56 987 GLU A CA 1
ATOM 7746 C C . GLU A 1 987 ? -17.672 -24.359 -16.188 1 86.56 987 GLU A C 1
ATOM 7748 O O . GLU A 1 987 ? -18.422 -24.781 -17.078 1 86.56 987 GLU A O 1
ATOM 7753 N N . ALA A 1 988 ? -17.75 -23.219 -15.555 1 90.38 988 ALA A N 1
ATOM 7754 C CA . ALA A 1 988 ? -18.875 -22.359 -15.922 1 90.38 988 ALA A CA 1
ATOM 7755 C C . ALA A 1 988 ? -18.75 -21.875 -17.359 1 90.38 988 ALA A C 1
ATOM 7757 O O . ALA A 1 988 ? -19.734 -21.844 -18.109 1 90.38 988 ALA A O 1
ATOM 7758 N N . ARG A 1 989 ? -17.594 -21.578 -17.781 1 89.56 989 ARG A N 1
ATOM 7759 C CA . ARG A 1 989 ? -17.375 -21.125 -19.141 1 89.56 989 ARG A CA 1
ATOM 7760 C C . ARG A 1 989 ? -17.625 -22.266 -20.141 1 89.56 989 ARG A C 1
ATOM 7762 O O . ARG A 1 989 ? -18.25 -22.047 -21.188 1 89.56 989 ARG A O 1
ATOM 7769 N N . ALA A 1 990 ? -17.156 -23.438 -19.828 1 84.06 990 ALA A N 1
ATOM 7770 C CA . ALA A 1 990 ? -17.344 -24.594 -20.703 1 84.06 990 ALA A CA 1
ATOM 7771 C C . ALA A 1 990 ? -18.812 -24.969 -20.828 1 84.06 990 ALA A C 1
ATOM 7773 O O . ALA A 1 990 ? -19.25 -25.422 -21.891 1 84.06 990 ALA A O 1
ATOM 7774 N N . ALA A 1 991 ? -19.547 -24.75 -19.75 1 86.94 991 ALA A N 1
ATOM 7775 C CA . ALA A 1 991 ? -20.984 -25.047 -19.781 1 86.94 991 ALA A CA 1
ATOM 7776 C C . ALA A 1 991 ? -21.734 -24.062 -20.656 1 86.94 991 ALA A C 1
ATOM 7778 O O . ALA A 1 991 ? -22.656 -24.438 -21.391 1 86.94 991 ALA A O 1
ATOM 7779 N N . LEU A 1 992 ? -21.391 -22.797 -20.656 1 89.44 992 LEU A N 1
ATOM 7780 C CA . LEU A 1 992 ? -22.078 -21.781 -21.453 1 89.44 992 LEU A CA 1
ATOM 7781 C C . LEU A 1 992 ? -21.797 -21.953 -22.938 1 89.44 992 LEU A C 1
ATOM 7783 O O . LEU A 1 992 ? -22.719 -21.906 -23.75 1 89.44 992 LEU A O 1
ATOM 7787 N N . GLY A 1 993 ? -20.625 -22.25 -23.25 1 84.88 993 GLY A N 1
ATOM 7788 C CA . GLY A 1 993 ? -20.281 -22.422 -24.656 1 84.88 993 GLY A CA 1
ATOM 7789 C C . GLY A 1 993 ? -20.578 -21.188 -25.484 1 84.88 993 GLY A C 1
ATOM 7790 O O . GLY A 1 993 ? -20.859 -20.109 -24.938 1 84.88 993 GLY A O 1
ATOM 7791 N N . THR A 1 994 ? -20.594 -21.234 -26.812 1 86.56 994 THR A N 1
ATOM 7792 C CA . THR A 1 994 ? -20.828 -20.109 -27.719 1 86.56 994 THR A CA 1
ATOM 7793 C C . THR A 1 994 ? -22.188 -20.25 -28.391 1 86.56 994 THR A C 1
ATOM 7795 O O . THR A 1 994 ? -22.656 -19.312 -29.047 1 86.56 994 THR A O 1
ATOM 7798 N N . THR A 1 995 ? -22.828 -21.344 -28.094 1 83.88 995 THR A N 1
ATOM 7799 C CA . THR A 1 995 ? -24.125 -21.562 -28.734 1 83.88 995 THR A CA 1
ATOM 7800 C C . THR A 1 995 ? -25.25 -20.938 -27.906 1 83.88 995 THR A C 1
ATOM 7802 O O . THR A 1 995 ? -25.281 -21.109 -26.688 1 83.88 995 THR A O 1
ATOM 7805 N N . PRO A 1 996 ? -25.984 -20.156 -28.531 1 83 996 PRO A N 1
ATOM 7806 C CA . PRO A 1 996 ? -27.078 -19.531 -27.781 1 83 996 PRO A CA 1
ATOM 7807 C C . PRO A 1 996 ? -28.125 -20.547 -27.328 1 83 996 PRO A C 1
ATOM 7809 O O . PRO A 1 996 ? -28.281 -21.609 -27.938 1 83 996 PRO A O 1
ATOM 7812 N N . PHE A 1 997 ? -28.828 -20.312 -26.281 1 87.44 997 PHE A N 1
ATOM 7813 C CA . PHE A 1 997 ? -29.891 -21.156 -25.719 1 87.44 997 PHE A CA 1
ATOM 7814 C C . PHE A 1 997 ? -31.172 -21 -26.516 1 87.44 997 PHE A C 1
ATOM 7816 O O . PHE A 1 997 ? -31.406 -19.953 -27.125 1 87.44 997 PHE A O 1
ATOM 7823 N N . ASP A 1 998 ? -32 -22.031 -26.516 1 84.56 998 ASP A N 1
ATOM 7824 C CA . ASP A 1 998 ? -33.312 -22.016 -27.203 1 84.56 998 ASP A CA 1
ATOM 7825 C C . ASP A 1 998 ? -34.219 -20.953 -26.609 1 84.56 998 ASP A C 1
ATOM 7827 O O . ASP A 1 998 ? -34.188 -20.688 -25.391 1 84.56 998 ASP A O 1
ATOM 7831 N N . GLU A 1 999 ? -35 -20.328 -27.391 1 86.25 999 GLU A N 1
ATOM 7832 C CA . GLU A 1 999 ? -35.875 -19.234 -26.969 1 86.25 999 GLU A CA 1
ATOM 7833 C C . GLU A 1 999 ? -36.906 -19.719 -25.938 1 86.25 999 GLU A C 1
ATOM 7835 O O . GLU A 1 999 ? -37.281 -18.969 -25.031 1 86.25 999 GLU A O 1
ATOM 7840 N N . TYR A 1 1000 ? -37.312 -20.953 -26.078 1 86.5 1000 TYR A N 1
ATOM 7841 C CA . TYR A 1 1000 ? -38.281 -21.5 -25.125 1 86.5 1000 TYR A CA 1
ATOM 7842 C C . TYR A 1 1000 ? -37.688 -21.594 -23.719 1 86.5 1000 TYR A C 1
ATOM 7844 O O . TYR A 1 1000 ? -38.375 -21.25 -22.75 1 86.5 1000 TYR A O 1
ATOM 7852 N N . ILE A 1 1001 ? -36.5 -22.016 -23.594 1 89.5 1001 ILE A N 1
ATOM 7853 C CA . ILE A 1 1001 ? -35.844 -22.141 -22.297 1 89.5 1001 ILE A CA 1
ATOM 7854 C C . ILE A 1 1001 ? -35.594 -20.75 -21.719 1 89.5 1001 ILE A C 1
ATOM 7856 O O . ILE A 1 1001 ? -35.719 -20.547 -20.5 1 89.5 1001 ILE A O 1
ATOM 7860 N N . VAL A 1 1002 ? -35.281 -19.781 -22.594 1 88.81 1002 VAL A N 1
ATOM 7861 C CA . VAL A 1 1002 ? -34.969 -18.438 -22.141 1 88.81 1002 VAL A CA 1
ATOM 7862 C C . VAL A 1 1002 ? -36.25 -17.781 -21.562 1 88.81 1002 VAL A C 1
ATOM 7864 O O . VAL A 1 1002 ? -36.188 -17.172 -20.5 1 88.81 1002 VAL A O 1
ATOM 7867 N N . GLU A 1 1003 ? -37.312 -17.906 -22.125 1 86.38 1003 GLU A N 1
ATOM 7868 C CA . GLU A 1 1003 ? -38.531 -17.219 -21.703 1 86.38 1003 GLU A CA 1
ATOM 7869 C C . GLU A 1 1003 ? -39.156 -17.891 -20.5 1 86.38 1003 GLU A C 1
ATOM 7871 O O . GLU A 1 1003 ? -39.625 -17.203 -19.578 1 86.38 1003 GLU A O 1
ATOM 7876 N N . GLU A 1 1004 ? -39.094 -19.203 -20.422 1 86.88 1004 GLU A N 1
ATOM 7877 C CA . GLU A 1 1004 ? -39.844 -19.906 -19.375 1 86.88 1004 GLU A CA 1
ATOM 7878 C C . GLU A 1 1004 ? -38.969 -20.219 -18.172 1 86.88 1004 GLU A C 1
ATOM 7880 O O . GLU A 1 1004 ? -39.469 -20.406 -17.062 1 86.88 1004 GLU A O 1
ATOM 7885 N N . PHE A 1 1005 ? -37.75 -20.234 -18.375 1 90.19 1005 PHE A N 1
ATOM 7886 C CA . PHE A 1 1005 ? -36.875 -20.688 -17.312 1 90.19 1005 PHE A CA 1
ATOM 7887 C C . PHE A 1 1005 ? -35.875 -19.609 -16.906 1 90.19 1005 PHE A C 1
ATOM 7889 O O . PHE A 1 1005 ? -35.906 -19.141 -15.766 1 90.19 1005 PHE A O 1
ATOM 7896 N N . ILE A 1 1006 ? -35.125 -19.094 -17.859 1 89.44 1006 ILE A N 1
ATOM 7897 C CA . ILE A 1 1006 ? -34 -18.203 -17.562 1 89.44 1006 ILE A CA 1
ATOM 7898 C C . ILE A 1 1006 ? -34.531 -16.828 -17.172 1 89.44 1006 ILE A C 1
ATOM 7900 O O . ILE A 1 1006 ? -34.062 -16.219 -16.219 1 89.44 1006 ILE A O 1
ATOM 7904 N N . SER A 1 1007 ? -35.469 -16.25 -17.844 1 87.94 1007 SER A N 1
ATOM 7905 C CA . SER A 1 1007 ? -36.031 -14.938 -17.547 1 87.94 1007 SER A CA 1
ATOM 7906 C C . SER A 1 1007 ? -36.688 -14.922 -16.172 1 87.94 1007 SER A C 1
ATOM 7908 O O . SER A 1 1007 ? -36.625 -13.914 -15.469 1 87.94 1007 SER A O 1
ATOM 7910 N N . VAL A 1 1008 ? -37.219 -16.047 -15.758 1 88.88 1008 VAL A N 1
ATOM 7911 C CA . VAL A 1 1008 ? -37.906 -16.109 -14.469 1 88.88 1008 VAL A CA 1
ATOM 7912 C C . VAL A 1 1008 ? -36.906 -16.156 -13.336 1 88.88 1008 VAL A C 1
ATOM 7914 O O . VAL A 1 1008 ? -37.094 -15.57 -12.273 1 88.88 1008 VAL A O 1
ATOM 7917 N N . LEU A 1 1009 ? -35.812 -16.797 -13.555 1 90.12 1009 LEU A N 1
ATOM 7918 C CA . LEU A 1 1009 ? -34.781 -16.969 -12.523 1 90.12 1009 LEU A CA 1
ATOM 7919 C C . LEU A 1 1009 ? -33.781 -15.812 -12.531 1 90.12 1009 LEU A C 1
ATOM 7921 O O . LEU A 1 1009 ? -32.906 -15.758 -11.688 1 90.12 1009 LEU A O 1
ATOM 7925 N N . SER A 1 1010 ? -33.906 -14.844 -13.367 1 87.81 1010 SER A N 1
ATOM 7926 C CA . SER A 1 1010 ? -32.938 -13.773 -13.578 1 87.81 1010 SER A CA 1
ATOM 7927 C C . SER A 1 1010 ? -32.781 -12.914 -12.328 1 87.81 1010 SER A C 1
ATOM 7929 O O . SER A 1 1010 ? -31.719 -12.367 -12.078 1 87.81 1010 SER A O 1
ATOM 7931 N N . PRO A 1 1011 ? -33.781 -12.75 -11.453 1 86 1011 PRO A N 1
ATOM 7932 C CA . PRO A 1 1011 ? -33.562 -11.945 -10.242 1 86 1011 PRO A CA 1
ATOM 7933 C C . PRO A 1 1011 ? -32.562 -12.602 -9.273 1 86 1011 PRO A C 1
ATOM 7935 O O . PRO A 1 1011 ? -31.828 -11.898 -8.578 1 86 1011 PRO A O 1
ATOM 7938 N N . TYR A 1 1012 ? -32.625 -13.938 -9.18 1 85.69 1012 TYR A N 1
ATOM 7939 C CA . TYR A 1 1012 ? -31.672 -14.625 -8.336 1 85.69 1012 TYR A CA 1
ATOM 7940 C C . TYR A 1 1012 ? -30.25 -14.414 -8.852 1 85.69 1012 TYR A C 1
ATOM 7942 O O . TYR A 1 1012 ? -29.312 -14.242 -8.062 1 85.69 1012 TYR A O 1
ATOM 7950 N N . ARG A 1 1013 ? -30.156 -14.375 -10.141 1 86.69 1013 ARG A N 1
ATOM 7951 C CA . ARG A 1 1013 ? -28.844 -14.18 -10.742 1 86.69 1013 ARG A CA 1
ATOM 7952 C C . ARG A 1 1013 ? -28.297 -12.781 -10.438 1 86.69 1013 ARG A C 1
ATOM 7954 O O . ARG A 1 1013 ? -27.109 -12.625 -10.148 1 86.69 1013 ARG A O 1
ATOM 7961 N N . ARG A 1 1014 ? -29.094 -11.836 -10.531 1 86.19 1014 ARG A N 1
ATOM 7962 C CA . ARG A 1 1014 ? -28.672 -10.469 -10.25 1 86.19 1014 ARG A CA 1
ATOM 7963 C C . ARG A 1 1014 ? -28.203 -10.32 -8.805 1 86.19 1014 ARG A C 1
ATOM 7965 O O . ARG A 1 1014 ? -27.172 -9.703 -8.547 1 86.19 1014 ARG A O 1
ATOM 7972 N N . ARG A 1 1015 ? -28.922 -10.836 -7.867 1 83.81 1015 ARG A N 1
ATOM 7973 C CA . ARG A 1 1015 ? -28.547 -10.766 -6.461 1 83.81 1015 ARG A CA 1
ATOM 7974 C C . ARG A 1 1015 ? -27.25 -11.523 -6.199 1 83.81 1015 ARG A C 1
ATOM 7976 O O . ARG A 1 1015 ? -26.391 -11.047 -5.465 1 83.81 1015 ARG A O 1
ATOM 7983 N N . PHE A 1 1016 ? -27.219 -12.633 -6.812 1 83.81 1016 PHE A N 1
ATOM 7984 C CA . PHE A 1 1016 ? -26.031 -13.477 -6.633 1 83.81 1016 PHE A CA 1
ATOM 7985 C C . PHE A 1 1016 ? -24.797 -12.781 -7.18 1 83.81 1016 PHE A C 1
ATOM 7987 O O . PHE A 1 1016 ? -23.734 -12.789 -6.539 1 83.81 1016 PHE A O 1
ATOM 7994 N N . THR A 1 1017 ? -24.891 -12.18 -8.312 1 84.38 1017 THR A N 1
ATOM 7995 C CA . THR A 1 1017 ? -23.75 -11.508 -8.93 1 84.38 1017 THR A CA 1
ATOM 7996 C C . THR A 1 1017 ? -23.312 -10.305 -8.102 1 84.38 1017 THR A C 1
ATOM 7998 O O . THR A 1 1017 ? -22.109 -10.055 -7.945 1 84.38 1017 THR A O 1
ATOM 8001 N N . ARG A 1 1018 ? -24.188 -9.648 -7.543 1 83.88 1018 ARG A N 1
ATOM 8002 C CA . ARG A 1 1018 ? -23.875 -8.477 -6.727 1 83.88 1018 ARG A CA 1
ATOM 8003 C C . ARG A 1 1018 ? -23.141 -8.883 -5.445 1 83.88 1018 ARG A C 1
ATOM 8005 O O . ARG A 1 1018 ? -22.156 -8.266 -5.066 1 83.88 1018 ARG A O 1
ATOM 8012 N N . THR A 1 1019 ? -23.609 -9.914 -4.793 1 85.38 1019 THR A N 1
ATOM 8013 C CA . THR A 1 1019 ? -23.031 -10.336 -3.523 1 85.38 1019 THR A CA 1
ATOM 8014 C C . THR A 1 1019 ? -21.641 -10.953 -3.736 1 85.38 1019 THR A C 1
ATOM 8016 O O . THR A 1 1019 ? -20.75 -10.766 -2.918 1 85.38 1019 THR A O 1
ATOM 8019 N N . ILE A 1 1020 ? -21.484 -11.656 -4.844 1 88.38 1020 ILE A N 1
ATOM 8020 C CA . ILE A 1 1020 ? -20.188 -12.273 -5.133 1 88.38 1020 ILE A CA 1
ATOM 8021 C C . ILE A 1 1020 ? -19.156 -11.188 -5.438 1 88.38 1020 ILE A C 1
ATOM 8023 O O . ILE A 1 1020 ? -18.016 -11.266 -4.973 1 88.38 1020 ILE A O 1
ATOM 8027 N N . LYS A 1 1021 ? -19.562 -10.211 -6.195 1 88 1021 LYS A N 1
ATOM 8028 C CA . LYS A 1 1021 ? -18.641 -9.117 -6.535 1 88 1021 LYS A CA 1
ATOM 8029 C C . LYS A 1 1021 ? -18.219 -8.344 -5.289 1 88 1021 LYS A C 1
ATOM 8031 O O . LYS A 1 1021 ? -17.047 -8.016 -5.125 1 88 1021 LYS A O 1
ATOM 8036 N N . THR A 1 1022 ? -19.109 -8.141 -4.41 1 87.44 1022 THR A N 1
ATOM 8037 C CA . THR A 1 1022 ? -18.812 -7.406 -3.188 1 87.44 1022 THR A CA 1
ATOM 8038 C C . THR A 1 1022 ? -17.891 -8.227 -2.281 1 87.44 1022 THR A C 1
ATOM 8040 O O . THR A 1 1022 ? -16.953 -7.691 -1.681 1 87.44 1022 THR A O 1
ATOM 8043 N N . SER A 1 1023 ? -18.188 -9.492 -2.215 1 89.56 1023 SER A N 1
ATOM 8044 C CA . SER A 1 1023 ? -17.359 -10.344 -1.366 1 89.56 1023 SER A CA 1
ATOM 8045 C C . SER A 1 1023 ? -15.938 -10.445 -1.904 1 89.56 1023 SER A C 1
ATOM 8047 O O . SER A 1 1023 ? -14.977 -10.398 -1.138 1 89.56 1023 SER A O 1
ATOM 8049 N N . PHE A 1 1024 ? -15.781 -10.555 -3.24 1 91.38 1024 PHE A N 1
ATOM 8050 C CA . PHE A 1 1024 ? -14.453 -10.562 -3.842 1 91.38 1024 PHE A CA 1
ATOM 8051 C C . PHE A 1 1024 ? -13.711 -9.266 -3.535 1 91.38 1024 PHE A C 1
ATOM 8053 O O . PHE A 1 1024 ? -12.523 -9.289 -3.221 1 91.38 1024 PHE A O 1
ATOM 8060 N N . TYR A 1 1025 ? -14.438 -8.227 -3.602 1 90.81 1025 TYR A N 1
ATOM 8061 C CA . TYR A 1 1025 ? -13.828 -6.922 -3.371 1 90.81 1025 TYR A CA 1
ATOM 8062 C C . TYR A 1 1025 ? -13.375 -6.777 -1.922 1 90.81 1025 TYR A C 1
ATOM 8064 O O . TYR A 1 1025 ? -12.305 -6.234 -1.651 1 90.81 1025 TYR A O 1
ATOM 8072 N N . LEU A 1 1026 ? -14.172 -7.254 -0.995 1 90.44 1026 LEU A N 1
ATOM 8073 C CA . LEU A 1 1026 ? -13.82 -7.16 0.419 1 90.44 1026 LEU A CA 1
ATOM 8074 C C . LEU A 1 1026 ? -12.594 -8.008 0.736 1 90.44 1026 LEU A C 1
ATOM 8076 O O . LEU A 1 1026 ? -11.688 -7.551 1.441 1 90.44 1026 LEU A O 1
ATOM 8080 N N . VAL A 1 1027 ? -12.539 -9.125 0.176 1 92.75 1027 VAL A N 1
ATOM 8081 C CA . VAL A 1 1027 ? -11.414 -10.016 0.446 1 92.75 1027 VAL A CA 1
ATOM 8082 C C . VAL A 1 1027 ? -10.141 -9.445 -0.18 1 92.75 1027 VAL A C 1
ATOM 8084 O O . VAL A 1 1027 ? -9.086 -9.43 0.455 1 92.75 1027 VAL A O 1
ATOM 8087 N N . ALA A 1 1028 ? -10.281 -8.984 -1.41 1 92.38 1028 ALA A N 1
ATOM 8088 C CA . ALA A 1 1028 ? -9.125 -8.414 -2.092 1 92.38 1028 ALA A CA 1
ATOM 8089 C C . ALA A 1 1028 ? -8.602 -7.188 -1.352 1 92.38 1028 ALA A C 1
ATOM 8091 O O . ALA A 1 1028 ? -7.391 -7.016 -1.194 1 92.38 1028 ALA A O 1
ATOM 8092 N N . SER A 1 1029 ? -9.492 -6.391 -0.859 1 90.5 1029 SER A N 1
ATOM 8093 C CA . SER A 1 1029 ? -9.102 -5.176 -0.155 1 90.5 1029 SER A CA 1
ATOM 8094 C C . SER A 1 1029 ? -8.484 -5.496 1.202 1 90.5 1029 SER A C 1
ATOM 8096 O O . SER A 1 1029 ? -7.539 -4.832 1.634 1 90.5 1029 SER A O 1
ATOM 8098 N N . SER A 1 1030 ? -9 -6.469 1.907 1 91.75 1030 SER A N 1
ATOM 8099 C CA . SER A 1 1030 ? -8.445 -6.855 3.197 1 91.75 1030 SER A CA 1
ATOM 8100 C C . SER A 1 1030 ? -7.027 -7.41 3.039 1 91.75 1030 SER A C 1
ATOM 8102 O O . SER A 1 1030 ? -6.152 -7.129 3.861 1 91.75 1030 SER A O 1
ATOM 8104 N N . LEU A 1 1031 ? -6.785 -8.102 1.955 1 92.19 1031 LEU A N 1
ATOM 8105 C CA . LEU A 1 1031 ? -5.469 -8.672 1.705 1 92.19 1031 LEU A CA 1
ATOM 8106 C C . LEU A 1 1031 ? -4.48 -7.586 1.283 1 92.19 1031 LEU A C 1
ATOM 8108 O O . LEU A 1 1031 ? -3.311 -7.617 1.679 1 92.19 1031 LEU A O 1
ATOM 8112 N N . ALA A 1 1032 ? -4.949 -6.633 0.561 1 90.06 1032 ALA A N 1
ATOM 8113 C CA . ALA A 1 1032 ? -4.062 -5.59 0.055 1 90.06 1032 ALA A CA 1
ATOM 8114 C C . ALA A 1 1032 ? -3.664 -4.621 1.166 1 90.06 1032 ALA A C 1
ATOM 8116 O O . ALA A 1 1032 ? -2.5 -4.227 1.267 1 90.06 1032 ALA A O 1
ATOM 8117 N N . ASN A 1 1033 ? -4.625 -4.25 2.096 1 86.75 1033 ASN A N 1
ATOM 8118 C CA . ASN A 1 1033 ? -4.367 -3.221 3.098 1 86.75 1033 ASN A CA 1
ATOM 8119 C C . ASN A 1 1033 ? -4.191 -3.826 4.488 1 86.75 1033 ASN A C 1
ATOM 8121 O O . ASN A 1 1033 ? -3.791 -3.131 5.426 1 86.75 1033 ASN A O 1
ATOM 8125 N N . LYS A 1 1034 ? -4.398 -4.969 4.762 1 84.69 1034 LYS A N 1
ATOM 8126 C CA . LYS A 1 1034 ? -4.352 -5.637 6.059 1 84.69 1034 LYS A CA 1
ATOM 8127 C C . LYS A 1 1034 ? -5.414 -5.086 7.004 1 84.69 1034 LYS A C 1
ATOM 8129 O O . LYS A 1 1034 ? -5.246 -5.113 8.227 1 84.69 1034 LYS A O 1
ATOM 8134 N N . PHE A 1 1035 ? -6.535 -4.484 6.387 1 83.81 1035 PHE A N 1
ATOM 8135 C CA . PHE A 1 1035 ? -7.652 -4.035 7.211 1 83.81 1035 PHE A CA 1
ATOM 8136 C C . PHE A 1 1035 ? -8.508 -5.219 7.656 1 83.81 1035 PHE A C 1
ATOM 8138 O O . PHE A 1 1035 ? -8.875 -6.066 6.844 1 83.81 1035 PHE A O 1
ATOM 8145 N N . PRO A 1 1036 ? -8.695 -5.242 8.953 1 88.81 1036 PRO A N 1
ATOM 8146 C CA . PRO A 1 1036 ? -9.586 -6.316 9.398 1 88.81 1036 PRO A CA 1
ATOM 8147 C C . PRO A 1 1036 ? -11.016 -6.148 8.891 1 88.81 1036 PRO A C 1
ATOM 8149 O O . PRO A 1 1036 ? -11.5 -5.02 8.766 1 88.81 1036 PRO A O 1
ATOM 8152 N N . LEU A 1 1037 ? -11.656 -7.293 8.594 1 88.44 1037 LEU A N 1
ATOM 8153 C CA . LEU A 1 1037 ? -13.031 -7.297 8.117 1 88.44 1037 LEU A CA 1
ATOM 8154 C C . LEU A 1 1037 ? -14.008 -7.172 9.281 1 88.44 1037 LEU A C 1
ATOM 8156 O O . LEU A 1 1037 ? -13.711 -7.598 10.398 1 88.44 1037 LEU A O 1
ATOM 8160 N N . PRO A 1 1038 ? -15.102 -6.484 8.984 1 84.19 1038 PRO A N 1
ATOM 8161 C CA . PRO A 1 1038 ? -16.125 -6.402 10.031 1 84.19 1038 PRO A CA 1
ATOM 8162 C C . PRO A 1 1038 ? -16.719 -7.766 10.383 1 84.19 1038 PRO A C 1
ATOM 8164 O O . PRO A 1 1038 ? -16.656 -8.695 9.578 1 84.19 1038 PRO A O 1
ATOM 8167 N N . HIS A 1 1039 ? -17.25 -7.844 11.57 1 78.69 1039 HIS A N 1
ATOM 8168 C CA . HIS A 1 1039 ? -17.797 -9.102 12.062 1 78.69 1039 HIS A CA 1
ATOM 8169 C C . HIS A 1 1039 ? -19.047 -9.5 11.297 1 78.69 1039 HIS A C 1
ATOM 8171 O O . HIS A 1 1039 ? -19.203 -10.656 10.898 1 78.69 1039 HIS A O 1
ATOM 8177 N N . ASP A 1 1040 ? -19.875 -8.477 11.039 1 75.06 1040 ASP A N 1
ATOM 8178 C CA . ASP A 1 1040 ? -21.156 -8.797 10.422 1 75.06 1040 ASP A CA 1
ATOM 8179 C C . ASP A 1 1040 ? -21.172 -8.359 8.961 1 75.06 1040 ASP A C 1
ATOM 8181 O O . ASP A 1 1040 ? -21.406 -7.184 8.664 1 75.06 1040 ASP A O 1
ATOM 8185 N N . ILE A 1 1041 ? -20.781 -9.266 8.125 1 72.06 1041 ILE A N 1
ATOM 8186 C CA . ILE A 1 1041 ? -20.891 -9 6.699 1 72.06 1041 ILE A CA 1
ATOM 8187 C C . ILE A 1 1041 ? -22.031 -9.844 6.113 1 72.06 1041 ILE A C 1
ATOM 8189 O O . ILE A 1 1041 ? -22.297 -10.945 6.59 1 72.06 1041 ILE A O 1
ATOM 8193 N N . GLN A 1 1042 ? -22.844 -9.188 5.336 1 63.75 1042 GLN A N 1
ATOM 8194 C CA . GLN A 1 1042 ? -23.891 -9.961 4.695 1 63.75 1042 GLN A CA 1
ATOM 8195 C C . GLN A 1 1042 ? -23.312 -11.078 3.836 1 63.75 1042 GLN A C 1
ATOM 8197 O O . GLN A 1 1042 ? -22.484 -10.828 2.961 1 63.75 1042 GLN A O 1
ATOM 8202 N N . GLY A 1 1043 ? -23.453 -12.32 4.348 1 61.28 1043 GLY A N 1
ATOM 8203 C CA . GLY A 1 1043 ? -22.828 -13.477 3.713 1 61.28 1043 GLY A CA 1
ATOM 8204 C C . GLY A 1 1043 ? -23.531 -13.906 2.438 1 61.28 1043 GLY A C 1
ATOM 8205 O O . GLY A 1 1043 ? -24.703 -13.562 2.223 1 61.28 1043 GLY A O 1
ATOM 8206 N N . VAL A 1 1044 ? -22.938 -14.422 1.304 1 59.59 1044 VAL A N 1
ATOM 8207 C CA . VAL A 1 1044 ? -23.359 -14.898 -0.012 1 59.59 1044 VAL A CA 1
ATOM 8208 C C . VAL A 1 1044 ? -24.219 -16.141 0.138 1 59.59 1044 VAL A C 1
ATOM 8210 O O . VAL A 1 1044 ? -25.141 -16.375 -0.647 1 59.59 1044 VAL A O 1
ATOM 8213 N N . SER A 1 1045 ? -24.172 -17.016 1.197 1 61.38 1045 SER A N 1
ATOM 8214 C CA . SER A 1 1045 ? -24.609 -18.406 1.142 1 61.38 1045 SER A CA 1
ATOM 8215 C C . SER A 1 1045 ? -26.094 -18.531 1.474 1 61.38 1045 SER A C 1
ATOM 8217 O O . SER A 1 1045 ? -26.719 -19.531 1.128 1 61.38 1045 SER A O 1
ATOM 8219 N N . ASP A 1 1046 ? -26.75 -17.516 1.861 1 63.22 1046 ASP A N 1
ATOM 8220 C CA . ASP A 1 1046 ? -28.062 -17.734 2.428 1 63.22 1046 ASP A CA 1
ATOM 8221 C C . ASP A 1 1046 ? -29.125 -17.859 1.33 1 63.22 1046 ASP A C 1
ATOM 8223 O O . ASP A 1 1046 ? -30.188 -18.438 1.546 1 63.22 1046 ASP A O 1
ATOM 8227 N N . TRP A 1 1047 ? -28.703 -17.703 -0.031 1 74.69 1047 TRP A N 1
ATOM 8228 C CA . TRP A 1 1047 ? -29.75 -17.672 -1.048 1 74.69 1047 TRP A CA 1
ATOM 8229 C C . TRP A 1 1047 ? -29.547 -18.797 -2.064 1 74.69 1047 TRP A C 1
ATOM 8231 O O . TRP A 1 1047 ? -30.344 -18.938 -2.994 1 74.69 1047 TRP A O 1
ATOM 8241 N N . GLN A 1 1048 ? -28.766 -19.656 -1.846 1 79.62 1048 GLN A N 1
ATOM 8242 C CA . GLN A 1 1048 ? -28.484 -20.703 -2.824 1 79.62 1048 GLN A CA 1
ATOM 8243 C C . GLN A 1 1048 ? -29.547 -21.797 -2.795 1 79.62 1048 GLN A C 1
ATOM 8245 O O . GLN A 1 1048 ? -29.953 -22.312 -3.842 1 79.62 1048 GLN A O 1
ATOM 8250 N N . ALA A 1 1049 ? -30.031 -22 -1.6 1 78.94 1049 ALA A N 1
ATOM 8251 C CA . ALA A 1 1049 ? -31.062 -23.031 -1.472 1 78.94 1049 ALA A CA 1
ATOM 8252 C C . ALA A 1 1049 ? -32.344 -22.609 -2.15 1 78.94 1049 ALA A C 1
ATOM 8254 O O . ALA A 1 1049 ? -33.031 -23.422 -2.791 1 78.94 1049 ALA A O 1
ATOM 8255 N N . ASP A 1 1050 ? -32.625 -21.297 -2.107 1 83.06 1050 ASP A N 1
ATOM 8256 C CA . ASP A 1 1050 ? -33.812 -20.781 -2.752 1 83.06 1050 ASP A CA 1
ATOM 8257 C C . ASP A 1 1050 ? -33.688 -20.797 -4.273 1 83.06 1050 ASP A C 1
ATOM 8259 O O . ASP A 1 1050 ? -34.656 -21.078 -4.988 1 83.06 1050 ASP A O 1
ATOM 8263 N N . PHE A 1 1051 ? -32.625 -20.609 -4.836 1 87.38 1051 PHE A N 1
ATOM 8264 C CA . PHE A 1 1051 ? -32.344 -20.594 -6.266 1 87.38 1051 PHE A CA 1
ATOM 8265 C C . PHE A 1 1051 ? -32.531 -21.984 -6.859 1 87.38 1051 PHE A C 1
ATOM 8267 O O . PHE A 1 1051 ? -33.219 -22.141 -7.879 1 87.38 1051 PHE A O 1
ATOM 8274 N N . ILE A 1 1052 ? -31.984 -22.969 -6.102 1 86.75 1052 ILE A N 1
ATOM 8275 C CA . ILE A 1 1052 ? -32.031 -24.328 -6.602 1 86.75 1052 ILE A CA 1
ATOM 8276 C C . ILE A 1 1052 ? -33.469 -24.875 -6.469 1 86.75 1052 ILE A C 1
ATOM 8278 O O . ILE A 1 1052 ? -33.969 -25.578 -7.355 1 86.75 1052 ILE A O 1
ATOM 8282 N N . HIS A 1 1053 ? -34.125 -24.547 -5.352 1 86.94 1053 HIS A N 1
ATOM 8283 C CA . HIS A 1 1053 ? -35.5 -24.969 -5.176 1 86.94 1053 HIS A CA 1
ATOM 8284 C C . HIS A 1 1053 ? -36.406 -24.469 -6.312 1 86.94 1053 HIS A C 1
ATOM 8286 O O . HIS A 1 1053 ? -37.156 -25.234 -6.906 1 86.94 1053 HIS A O 1
ATOM 8292 N N . ASP A 1 1054 ? -36.25 -23.219 -6.656 1 89.81 1054 ASP A N 1
ATOM 8293 C CA . ASP A 1 1054 ? -37.094 -22.656 -7.691 1 89.81 1054 ASP A CA 1
ATOM 8294 C C . ASP A 1 1054 ? -36.719 -23.188 -9.07 1 89.81 1054 ASP A C 1
ATOM 8296 O O . ASP A 1 1054 ? -37.562 -23.328 -9.945 1 89.81 1054 ASP A O 1
ATOM 8300 N N . ALA A 1 1055 ? -35.469 -23.453 -9.281 1 90.06 1055 ALA A N 1
ATOM 8301 C CA . ALA A 1 1055 ? -35.031 -24.031 -10.555 1 90.06 1055 ALA A CA 1
ATOM 8302 C C . ALA A 1 1055 ? -35.625 -25.438 -10.734 1 90.06 1055 ALA A C 1
ATOM 8304 O O . ALA A 1 1055 ? -36.031 -25.812 -11.836 1 90.06 1055 ALA A O 1
ATOM 8305 N N . LEU A 1 1056 ? -35.719 -26.203 -9.664 1 89.56 1056 LEU A N 1
ATOM 8306 C CA . LEU A 1 1056 ? -36.281 -27.547 -9.719 1 89.56 1056 LEU A CA 1
ATOM 8307 C C . LEU A 1 1056 ? -37.812 -27.5 -9.938 1 89.56 1056 LEU A C 1
ATOM 8309 O O . LEU A 1 1056 ? -38.344 -28.266 -10.727 1 89.56 1056 LEU A O 1
ATOM 8313 N N . VAL A 1 1057 ? -38.469 -26.594 -9.234 1 89.44 1057 VAL A N 1
ATOM 8314 C CA . VAL A 1 1057 ? -39.906 -26.453 -9.383 1 89.44 1057 VAL A CA 1
ATOM 8315 C C . VAL A 1 1057 ? -40.25 -26.031 -10.812 1 89.44 1057 VAL A C 1
ATOM 8317 O O . VAL A 1 1057 ? -41.188 -26.547 -11.414 1 89.44 1057 VAL A O 1
ATOM 8320 N N . LEU A 1 1058 ? -39.438 -25.156 -11.375 1 90.81 1058 LEU A N 1
ATOM 8321 C CA . LEU A 1 1058 ? -39.688 -24.688 -12.734 1 90.81 1058 LEU A CA 1
ATOM 8322 C C . LEU A 1 1058 ? -39.438 -25.812 -13.742 1 90.81 1058 LEU A C 1
ATOM 8324 O O . LEU A 1 1058 ? -40.125 -25.875 -14.773 1 90.81 1058 LEU A O 1
ATOM 8328 N N . SER A 1 1059 ? -38.5 -26.609 -13.461 1 89.69 1059 SER A N 1
ATOM 8329 C CA . SER A 1 1059 ? -38.25 -27.75 -14.352 1 89.69 1059 SER A CA 1
ATOM 8330 C C . SER A 1 1059 ? -39.406 -28.719 -14.367 1 89.69 1059 SER A C 1
ATOM 8332 O O . SER A 1 1059 ? -39.781 -29.25 -15.422 1 89.69 1059 SER A O 1
ATOM 8334 N N . THR A 1 1060 ? -40.062 -28.891 -13.234 1 87.38 1060 THR A N 1
ATOM 8335 C CA . THR A 1 1060 ? -41.219 -29.781 -13.156 1 87.38 1060 THR A CA 1
ATOM 8336 C C . THR A 1 1060 ? -42.406 -29.156 -13.852 1 87.38 1060 THR A C 1
ATOM 8338 O O . THR A 1 1060 ? -43.188 -29.859 -14.516 1 87.38 1060 THR A O 1
ATOM 8341 N N . ARG A 1 1061 ? -42.5 -27.906 -13.695 1 87.56 1061 ARG A N 1
ATOM 8342 C CA . ARG A 1 1061 ? -43.625 -27.219 -14.328 1 87.56 1061 ARG A CA 1
ATOM 8343 C C . ARG A 1 1061 ? -43.469 -27.219 -15.844 1 87.56 1061 ARG A C 1
ATOM 8345 O O . ARG A 1 1061 ? -44.469 -27.344 -16.578 1 87.56 1061 ARG A O 1
ATOM 8352 N N . MET A 1 1062 ? -42.312 -27.047 -16.297 1 88.88 1062 MET A N 1
ATOM 8353 C CA . MET A 1 1062 ? -42.062 -27.062 -17.734 1 88.88 1062 MET A CA 1
ATOM 8354 C C . MET A 1 1062 ? -42.312 -28.438 -18.312 1 88.88 1062 MET A C 1
ATOM 8356 O O . MET A 1 1062 ? -42.719 -28.562 -19.484 1 88.88 1062 MET A O 1
ATOM 8360 N N . ALA A 1 1063 ? -42.156 -29.484 -17.547 1 85.75 1063 ALA A N 1
ATOM 8361 C CA . ALA A 1 1063 ? -42.312 -30.859 -18.016 1 85.75 1063 ALA A CA 1
ATOM 8362 C C . ALA A 1 1063 ? -43.781 -31.234 -18.156 1 85.75 1063 ALA A C 1
ATOM 8364 O O . ALA A 1 1063 ? -44.094 -32.281 -18.703 1 85.75 1063 ALA A O 1
ATOM 8365 N N . ARG A 1 1064 ? -44.719 -30.375 -17.828 1 83.12 1064 ARG A N 1
ATOM 8366 C CA . ARG A 1 1064 ? -46.125 -30.688 -17.938 1 83.12 1064 ARG A CA 1
ATOM 8367 C C . ARG A 1 1064 ? -46.594 -30.594 -19.391 1 83.12 1064 ARG A C 1
ATOM 8369 O O . ARG A 1 1064 ? -47.562 -31.266 -19.781 1 83.12 1064 ARG A O 1
ATOM 8376 N N . THR A 1 1065 ? -45.812 -29.844 -20.219 1 85 1065 THR A N 1
ATOM 8377 C CA . THR A 1 1065 ? -46.125 -29.75 -21.641 1 85 1065 THR A CA 1
ATOM 8378 C C . THR A 1 1065 ? -45.219 -30.672 -22.453 1 85 1065 THR A C 1
ATOM 8380 O O . THR A 1 1065 ? -44.125 -31.047 -22 1 85 1065 THR A O 1
ATOM 8383 N N . GLU A 1 1066 ? -45.656 -31.062 -23.594 1 84.25 1066 GLU A N 1
ATOM 8384 C CA . GLU A 1 1066 ? -44.875 -31.953 -24.438 1 84.25 1066 GLU A CA 1
ATOM 8385 C C . GLU A 1 1066 ? -43.562 -31.266 -24.906 1 84.25 1066 GLU A C 1
ATOM 8387 O O . GLU A 1 1066 ? -42.5 -31.875 -24.906 1 84.25 1066 GLU A O 1
ATOM 8392 N N . THR A 1 1067 ? -43.75 -30.031 -25.25 1 87.44 1067 THR A N 1
ATOM 8393 C CA . THR A 1 1067 ? -42.562 -29.266 -25.641 1 87.44 1067 THR A CA 1
ATOM 8394 C C . THR A 1 1067 ? -41.594 -29.094 -24.469 1 87.44 1067 THR A C 1
ATOM 8396 O O . THR A 1 1067 ? -40.375 -29.125 -24.641 1 87.44 1067 THR A O 1
ATOM 8399 N N . GLY A 1 1068 ? -42.156 -29 -23.391 1 87.81 1068 GLY A N 1
ATOM 8400 C CA . GLY A 1 1068 ? -41.375 -28.797 -22.188 1 87.81 1068 GLY A CA 1
ATOM 8401 C C . GLY A 1 1068 ? -40.594 -30.031 -21.766 1 87.81 1068 GLY A C 1
ATOM 8402 O O . GLY A 1 1068 ? -39.438 -29.922 -21.359 1 87.81 1068 GLY A O 1
ATOM 8403 N N . VAL A 1 1069 ? -41.219 -31.172 -21.969 1 87.62 1069 VAL A N 1
ATOM 8404 C CA . VAL A 1 1069 ? -40.562 -32.406 -21.578 1 87.62 1069 VAL A CA 1
ATOM 8405 C C . VAL A 1 1069 ? -39.344 -32.656 -22.5 1 87.62 1069 VAL A C 1
ATOM 8407 O O . VAL A 1 1069 ? -38.281 -33.062 -22.047 1 87.62 1069 VAL A O 1
ATOM 8410 N N . ASN A 1 1070 ? -39.469 -32.312 -23.766 1 86.44 1070 ASN A N 1
ATOM 8411 C CA . ASN A 1 1070 ? -38.375 -32.5 -24.703 1 86.44 1070 ASN A CA 1
ATOM 8412 C C . ASN A 1 1070 ? -37.25 -31.5 -24.438 1 86.44 1070 ASN A C 1
ATOM 8414 O O . ASN A 1 1070 ? -36.062 -31.812 -24.609 1 86.44 1070 ASN A O 1
ATOM 8418 N N . SER A 1 1071 ? -37.656 -30.391 -23.984 1 88.19 1071 SER A N 1
ATOM 8419 C CA . SER A 1 1071 ? -36.656 -29.375 -23.688 1 88.19 1071 SER A CA 1
ATOM 8420 C C . SER A 1 1071 ? -35.875 -29.719 -22.422 1 88.19 1071 SER A C 1
ATOM 8422 O O . SER A 1 1071 ? -34.656 -29.469 -22.344 1 88.19 1071 SER A O 1
ATOM 8424 N N . VAL A 1 1072 ? -36.531 -30.281 -21.469 1 88.12 1072 VAL A N 1
ATOM 8425 C CA . VAL A 1 1072 ? -35.875 -30.641 -20.219 1 88.12 1072 VAL A CA 1
ATOM 8426 C C . VAL A 1 1072 ? -34.906 -31.781 -20.453 1 88.12 1072 VAL A C 1
ATOM 8428 O O . VAL A 1 1072 ? -33.844 -31.859 -19.797 1 88.12 1072 VAL A O 1
ATOM 8431 N N . ARG A 1 1073 ? -35.219 -32.594 -21.375 1 84 1073 ARG A N 1
ATOM 8432 C CA . ARG A 1 1073 ? -34.375 -33.75 -21.672 1 84 1073 ARG A CA 1
ATOM 8433 C C . ARG A 1 1073 ? -33.281 -33.375 -22.672 1 84 1073 ARG A C 1
ATOM 8435 O O . ARG A 1 1073 ? -32.375 -34.188 -22.922 1 84 1073 ARG A O 1
ATOM 8442 N N . SER A 1 1074 ? -33.344 -32.156 -23.125 1 84.44 1074 SER A N 1
ATOM 8443 C CA . SER A 1 1074 ? -32.406 -31.719 -24.141 1 84.44 1074 SER A CA 1
ATOM 8444 C C . SER A 1 1074 ? -31.047 -31.391 -23.516 1 84.44 1074 SER A C 1
ATOM 8446 O O . SER A 1 1074 ? -30.953 -31.203 -22.297 1 84.44 1074 SER A O 1
ATOM 8448 N N . ASP A 1 1075 ? -30.047 -31.266 -24.391 1 82.88 1075 ASP A N 1
ATOM 8449 C CA . ASP A 1 1075 ? -28.688 -30.938 -24 1 82.88 1075 ASP A CA 1
ATOM 8450 C C . ASP A 1 1075 ? -28.562 -29.469 -23.609 1 82.88 1075 ASP A C 1
ATOM 8452 O O . ASP A 1 1075 ? -27.75 -29.094 -22.766 1 82.88 1075 ASP A O 1
ATOM 8456 N N . ASN A 1 1076 ? -29.312 -28.656 -24.078 1 85.81 1076 ASN A N 1
ATOM 8457 C CA . ASN A 1 1076 ? -29.266 -27.234 -23.766 1 85.81 1076 ASN A CA 1
ATOM 8458 C C . ASN A 1 1076 ? -29.719 -26.969 -22.328 1 85.81 1076 ASN A C 1
ATOM 8460 O O . ASN A 1 1076 ? -29.156 -26.094 -21.656 1 85.81 1076 ASN A O 1
ATOM 8464 N N . PHE A 1 1077 ? -30.641 -27.734 -21.938 1 89.31 1077 PHE A N 1
ATOM 8465 C CA . PHE A 1 1077 ? -31.125 -27.562 -20.578 1 89.31 1077 PHE A CA 1
ATOM 8466 C C . PHE A 1 1077 ? -30.094 -28.062 -19.562 1 89.31 1077 PHE A C 1
ATOM 8468 O O . PHE A 1 1077 ? -29.922 -27.484 -18.5 1 89.31 1077 PHE A O 1
ATOM 8475 N N . SER A 1 1078 ? -29.422 -29.094 -19.969 1 87.5 1078 SER A N 1
ATOM 8476 C CA . SER A 1 1078 ? -28.375 -29.625 -19.094 1 87.5 1078 SER A CA 1
ATOM 8477 C C . SER A 1 1078 ? -27.219 -28.641 -18.969 1 87.5 1078 SER A C 1
ATOM 8479 O O . SER A 1 1078 ? -26.562 -28.578 -17.922 1 87.5 1078 SER A O 1
ATOM 8481 N N . ARG A 1 1079 ? -26.984 -27.891 -19.984 1 88.88 1079 ARG A N 1
ATOM 8482 C CA . ARG A 1 1079 ? -25.938 -26.875 -19.922 1 88.88 1079 ARG A CA 1
ATOM 8483 C C . ARG A 1 1079 ? -26.266 -25.812 -18.891 1 88.88 1079 ARG A C 1
ATOM 8485 O O . ARG A 1 1079 ? -25.391 -25.359 -18.156 1 88.88 1079 ARG A O 1
ATOM 8492 N N . TYR A 1 1080 ? -27.453 -25.406 -18.859 1 90.19 1080 TYR A N 1
ATOM 8493 C CA . TYR A 1 1080 ? -27.844 -24.391 -17.891 1 90.19 1080 TYR A CA 1
ATOM 8494 C C . TYR A 1 1080 ? -27.719 -24.906 -16.469 1 90.19 1080 TYR A C 1
ATOM 8496 O O . TYR A 1 1080 ? -27.25 -24.188 -15.578 1 90.19 1080 TYR A O 1
ATOM 8504 N N . TRP A 1 1081 ? -28.172 -26.094 -16.297 1 89.88 1081 TRP A N 1
ATOM 8505 C CA . TRP A 1 1081 ? -28.094 -26.672 -14.961 1 89.88 1081 TRP A CA 1
ATOM 8506 C C . TRP A 1 1081 ? -26.641 -26.797 -14.516 1 89.88 1081 TRP A C 1
ATOM 8508 O O . TRP A 1 1081 ? -26.328 -26.562 -13.344 1 89.88 1081 TRP A O 1
ATOM 8518 N N . TYR A 1 1082 ? -25.859 -27.219 -15.414 1 88.81 1082 TYR A N 1
ATOM 8519 C CA . TYR A 1 1082 ? -24.453 -27.344 -15.062 1 88.81 1082 TYR A CA 1
ATOM 8520 C C . TYR A 1 1082 ? -23.875 -25.984 -14.664 1 88.81 1082 TYR A C 1
ATOM 8522 O O . TYR A 1 1082 ? -23.109 -25.891 -13.703 1 88.81 1082 TYR A O 1
ATOM 8530 N N . TYR A 1 1083 ? -24.188 -24.969 -15.289 1 90.38 1083 TYR A N 1
ATOM 8531 C CA . TYR A 1 1083 ? -23.75 -23.625 -14.945 1 90.38 1083 TYR A CA 1
ATOM 8532 C C . TYR A 1 1083 ? -24.266 -23.219 -13.57 1 90.38 1083 TYR A C 1
ATOM 8534 O O . TYR A 1 1083 ? -23.5 -22.719 -12.742 1 90.38 1083 TYR A O 1
ATOM 8542 N N . LEU A 1 1084 ? -25.484 -23.359 -13.383 1 89.31 1084 LEU A N 1
ATOM 8543 C CA . LEU A 1 1084 ? -26.109 -22.938 -12.133 1 89.31 1084 LEU A CA 1
ATOM 8544 C C . LEU A 1 1084 ? -25.469 -23.641 -10.945 1 89.31 1084 LEU A C 1
ATOM 8546 O O . LEU A 1 1084 ? -25.203 -23.016 -9.914 1 89.31 1084 LEU A O 1
ATOM 8550 N N . LEU A 1 1085 ? -25.188 -24.875 -11.109 1 87.31 1085 LEU A N 1
ATOM 8551 C CA . LEU A 1 1085 ? -24.625 -25.641 -10.008 1 87.31 1085 LEU A CA 1
ATOM 8552 C C . LEU A 1 1085 ? -23.188 -25.234 -9.734 1 87.31 1085 LEU A C 1
ATOM 8554 O O . LEU A 1 1085 ? -22.75 -25.188 -8.586 1 87.31 1085 LEU A O 1
ATOM 8558 N N . THR A 1 1086 ? -22.484 -24.922 -10.727 1 86.94 1086 THR A N 1
ATOM 8559 C CA . THR A 1 1086 ? -21.094 -24.531 -10.562 1 86.94 1086 THR A CA 1
ATOM 8560 C C . THR A 1 1086 ? -21 -23.156 -9.898 1 86.94 1086 THR A C 1
ATOM 8562 O O . THR A 1 1086 ? -20.188 -22.953 -9 1 86.94 1086 THR A O 1
ATOM 8565 N N . VAL A 1 1087 ? -21.781 -22.234 -10.289 1 84.19 1087 VAL A N 1
ATOM 8566 C CA . VAL A 1 1087 ? -21.719 -20.875 -9.766 1 84.19 1087 VAL A CA 1
ATOM 8567 C C . VAL A 1 1087 ? -22.188 -20.859 -8.32 1 84.19 1087 VAL A C 1
ATOM 8569 O O . VAL A 1 1087 ? -21.719 -20.047 -7.516 1 84.19 1087 VAL A O 1
ATOM 8572 N N . SER A 1 1088 ? -23.047 -21.75 -7.906 1 82.06 1088 SER A N 1
ATOM 8573 C CA . SER A 1 1088 ? -23.562 -21.781 -6.539 1 82.06 1088 SER A CA 1
ATOM 8574 C C . SER A 1 1088 ? -22.469 -22.219 -5.555 1 82.06 1088 SER A C 1
ATOM 8576 O O . SER A 1 1088 ? -22.531 -21.875 -4.371 1 82.06 1088 SER A O 1
ATOM 8578 N N . THR A 1 1089 ? -21.469 -22.891 -5.988 1 84.38 1089 THR A N 1
ATOM 8579 C CA . THR A 1 1089 ? -20.406 -23.359 -5.102 1 84.38 1089 THR A CA 1
ATOM 8580 C C . THR A 1 1089 ? -19.359 -22.266 -4.879 1 84.38 1089 THR A C 1
ATOM 8582 O O . THR A 1 1089 ? -18.562 -22.344 -3.936 1 84.38 1089 THR A O 1
ATOM 8585 N N . ILE A 1 1090 ? -19.359 -21.297 -5.719 1 88.75 1090 ILE A N 1
ATOM 8586 C CA . ILE A 1 1090 ? -18.406 -20.219 -5.59 1 88.75 1090 ILE A CA 1
ATOM 8587 C C . ILE A 1 1090 ? -18.672 -19.438 -4.309 1 88.75 1090 ILE A C 1
ATOM 8589 O O . ILE A 1 1090 ? -17.734 -19 -3.631 1 88.75 1090 ILE A O 1
ATOM 8593 N N . GLY A 1 1091 ? -19.938 -19.312 -3.883 1 85.88 1091 GLY A N 1
ATOM 8594 C CA . GLY A 1 1091 ? -20.297 -18.594 -2.67 1 85.88 1091 GLY A CA 1
ATOM 8595 C C . GLY A 1 1091 ? -19.75 -19.234 -1.412 1 85.88 1091 GLY A C 1
ATOM 8596 O O . GLY A 1 1091 ? -19.328 -18.531 -0.486 1 85.88 1091 GLY A O 1
ATOM 8597 N N . GLU A 1 1092 ? -19.641 -20.516 -1.394 1 84 1092 GLU A N 1
ATOM 8598 C CA . GLU A 1 1092 ? -19.094 -21.219 -0.232 1 84 1092 GLU A CA 1
ATOM 8599 C C . GLU A 1 1092 ? -17.594 -21 -0.097 1 84 1092 GLU A C 1
ATOM 8601 O O . GLU A 1 1092 ? -17.078 -20.828 1.013 1 84 1092 GLU A O 1
ATOM 8606 N N . GLN A 1 1093 ? -16.984 -21.016 -1.22 1 89.38 1093 GLN A N 1
ATOM 8607 C CA . GLN A 1 1093 ? -15.547 -20.812 -1.178 1 89.38 1093 GLN A CA 1
ATOM 8608 C C . GLN A 1 1093 ? -15.211 -19.375 -0.789 1 89.38 1093 GLN A C 1
ATOM 8610 O O . GLN A 1 1093 ? -14.203 -19.125 -0.121 1 89.38 1093 GLN A O 1
ATOM 8615 N N . LEU A 1 1094 ? -15.977 -18.469 -1.203 1 91.38 1094 LEU A N 1
ATOM 8616 C CA . LEU A 1 1094 ? -15.75 -17.078 -0.825 1 91.38 1094 LEU A CA 1
ATOM 8617 C C . LEU A 1 1094 ? -15.961 -16.891 0.673 1 91.38 1094 LEU A C 1
ATOM 8619 O O . LEU A 1 1094 ? -15.25 -16.094 1.304 1 91.38 1094 LEU A O 1
ATOM 8623 N N . LYS A 1 1095 ? -16.922 -17.594 1.252 1 89 1095 LYS A N 1
ATOM 8624 C CA . LYS A 1 1095 ? -17.125 -17.531 2.697 1 89 1095 LYS A CA 1
ATOM 8625 C C . LYS A 1 1095 ? -15.922 -18.094 3.447 1 89 1095 LYS A C 1
ATOM 8627 O O . LYS A 1 1095 ? -15.523 -17.547 4.484 1 89 1095 LYS A O 1
ATOM 8632 N N . GLU A 1 1096 ? -15.367 -19.078 2.85 1 89.62 1096 GLU A N 1
ATOM 8633 C CA . GLU A 1 1096 ? -14.156 -19.641 3.455 1 89.62 1096 GLU A CA 1
ATOM 8634 C C . GLU A 1 1096 ? -12.992 -18.656 3.375 1 89.62 1096 GLU A C 1
ATOM 8636 O O . GLU A 1 1096 ? -12.188 -18.562 4.305 1 89.62 1096 GLU A O 1
ATOM 8641 N N . MET A 1 1097 ? -12.906 -17.969 2.314 1 93 1097 MET A N 1
ATOM 8642 C CA . MET A 1 1097 ? -11.852 -16.969 2.172 1 93 1097 MET A CA 1
ATOM 8643 C C . MET A 1 1097 ? -12.055 -15.828 3.152 1 93 1097 MET A C 1
ATOM 8645 O O . MET A 1 1097 ? -11.094 -15.305 3.713 1 93 1097 MET A O 1
ATOM 8649 N N . GLU A 1 1098 ? -13.273 -15.461 3.371 1 91.75 1098 GLU A N 1
ATOM 8650 C CA . GLU A 1 1098 ? -13.578 -14.406 4.332 1 91.75 1098 GLU A CA 1
ATOM 8651 C C . GLU A 1 1098 ? -13.188 -14.82 5.746 1 91.75 1098 GLU A C 1
ATOM 8653 O O . GLU A 1 1098 ? -12.609 -14.031 6.496 1 91.75 1098 GLU A O 1
ATOM 8658 N N . MET A 1 1099 ? -13.484 -16.031 6.062 1 90.5 1099 MET A N 1
ATOM 8659 C CA . MET A 1 1099 ? -13.133 -16.531 7.391 1 90.5 1099 MET A CA 1
ATOM 8660 C C . MET A 1 1099 ? -11.617 -16.625 7.555 1 90.5 1099 MET A C 1
ATOM 8662 O O . MET A 1 1099 ? -11.094 -16.344 8.633 1 90.5 1099 MET A O 1
ATOM 8666 N N . ALA A 1 1100 ? -10.992 -16.984 6.488 1 93.31 1100 ALA A N 1
ATOM 8667 C CA . ALA A 1 1100 ? -9.531 -17.047 6.535 1 93.31 1100 ALA A CA 1
ATOM 8668 C C . ALA A 1 1100 ? -8.93 -15.656 6.715 1 93.31 1100 ALA A C 1
ATOM 8670 O O . ALA A 1 1100 ? -7.941 -15.484 7.438 1 93.31 1100 ALA A O 1
ATOM 8671 N N . CYS A 1 1101 ? -9.469 -14.672 6.109 1 91.75 1101 CYS A N 1
ATOM 8672 C CA . CYS A 1 1101 ? -8.984 -13.312 6.27 1 91.75 1101 CYS A CA 1
ATOM 8673 C C . CYS A 1 1101 ? -9.219 -12.812 7.691 1 91.75 1101 CYS A C 1
ATOM 8675 O O . CYS A 1 1101 ? -8.383 -12.102 8.25 1 91.75 1101 CYS A O 1
ATOM 8677 N N . LYS A 1 1102 ? -10.344 -13.219 8.305 1 89.81 1102 LYS A N 1
ATOM 8678 C CA . LYS A 1 1102 ? -10.617 -12.836 9.68 1 89.81 1102 LYS A CA 1
ATOM 8679 C C . LYS A 1 1102 ? -9.641 -13.492 10.648 1 89.81 1102 LYS A C 1
ATOM 8681 O O . LYS A 1 1102 ? -9.25 -12.898 11.648 1 89.81 1102 LYS A O 1
ATOM 8686 N N . GLU A 1 1103 ? -9.242 -14.609 10.203 1 87.81 1103 GLU A N 1
ATOM 8687 C CA . GLU A 1 1103 ? -8.281 -15.32 11.039 1 87.81 1103 GLU A CA 1
ATOM 8688 C C . GLU A 1 1103 ? -6.887 -14.711 10.906 1 87.81 1103 GLU A C 1
ATOM 8690 O O . GLU A 1 1103 ? -6.133 -14.648 11.875 1 87.81 1103 GLU A O 1
ATOM 8695 N N . LEU A 1 1104 ? -6.582 -14.242 9.758 1 89 1104 LEU A N 1
ATOM 8696 C CA . LEU A 1 1104 ? -5.254 -13.703 9.5 1 89 1104 LEU A CA 1
ATOM 8697 C C . LEU A 1 1104 ? -5.121 -12.289 10.062 1 89 1104 LEU A C 1
ATOM 8699 O O . LEU A 1 1104 ? -4.105 -11.953 10.68 1 89 1104 LEU A O 1
ATOM 8703 N N . PHE A 1 1105 ? -6.086 -11.414 9.828 1 86.81 1105 PHE A N 1
ATOM 8704 C CA . PHE A 1 1105 ? -5.941 -10.008 10.156 1 86.81 1105 PHE A CA 1
ATOM 8705 C C . PHE A 1 1105 ? -6.832 -9.633 11.336 1 86.81 1105 PHE A C 1
ATOM 8707 O O . PHE A 1 1105 ? -6.723 -8.531 11.883 1 86.81 1105 PHE A O 1
ATOM 8714 N N . GLY A 1 1106 ? -7.648 -10.523 11.797 1 83 1106 GLY A N 1
ATOM 8715 C CA . GLY A 1 1106 ? -8.547 -10.242 12.906 1 83 1106 GLY A CA 1
ATOM 8716 C C . GLY A 1 1106 ? -9.852 -9.609 12.477 1 83 1106 GLY A C 1
ATOM 8717 O O . GLY A 1 1106 ? -10.094 -9.43 11.281 1 83 1106 GLY A O 1
ATOM 8718 N N . GLU A 1 1107 ? -10.688 -9.352 13.453 1 86.69 1107 GLU A N 1
ATOM 8719 C CA . GLU A 1 1107 ? -11.961 -8.68 13.242 1 86.69 1107 GLU A CA 1
ATOM 8720 C C . GLU A 1 1107 ? -11.906 -7.227 13.703 1 86.69 1107 GLU A C 1
ATOM 8722 O O . GLU A 1 1107 ? -11.211 -6.906 14.672 1 86.69 1107 GLU A O 1
ATOM 8727 N N . LEU A 1 1108 ? -12.484 -6.363 12.984 1 82.19 1108 LEU A N 1
ATOM 8728 C CA . LEU A 1 1108 ? -12.445 -4.93 13.25 1 82.19 1108 LEU A CA 1
ATOM 8729 C C . LEU A 1 1108 ? -12.797 -4.641 14.711 1 82.19 1108 LEU A C 1
ATOM 8731 O O . LEU A 1 1108 ? -12.156 -3.805 15.352 1 82.19 1108 LEU A O 1
ATOM 8735 N N . GLU A 1 1109 ? -13.703 -5.367 15.328 1 78.44 1109 GLU A N 1
ATOM 8736 C CA . GLU A 1 1109 ? -14.18 -5.129 16.688 1 78.44 1109 GLU A CA 1
ATOM 8737 C C . GLU A 1 1109 ? -13.188 -5.645 17.719 1 78.44 1109 GLU A C 1
ATOM 8739 O O . GLU A 1 1109 ? -13.172 -5.172 18.859 1 78.44 1109 GLU A O 1
ATOM 8744 N N . ASP A 1 1110 ? -12.297 -6.516 17.25 1 72.38 1110 ASP A N 1
ATOM 8745 C CA . ASP A 1 1110 ? -11.375 -7.129 18.203 1 72.38 1110 ASP A CA 1
ATOM 8746 C C . ASP A 1 1110 ? -9.938 -6.676 17.938 1 72.38 1110 ASP A C 1
ATOM 8748 O O . ASP A 1 1110 ? -9.016 -7.082 18.656 1 72.38 1110 ASP A O 1
ATOM 8752 N N . HIS A 1 1111 ? -9.812 -5.75 16.984 1 74.25 1111 HIS A N 1
ATOM 8753 C CA . HIS A 1 1111 ? -8.438 -5.402 16.625 1 74.25 1111 HIS A CA 1
ATOM 8754 C C . HIS A 1 1111 ? -7.895 -4.297 17.516 1 74.25 1111 HIS A C 1
ATOM 8756 O O . HIS A 1 1111 ? -8.562 -3.289 17.75 1 74.25 1111 HIS A O 1
ATOM 8762 N N . PRO A 1 1112 ? -6.832 -4.551 18.016 1 62.44 1112 PRO A N 1
ATOM 8763 C CA . PRO A 1 1112 ? -6.281 -3.609 19 1 62.44 1112 PRO A CA 1
ATOM 8764 C C . PRO A 1 1112 ? -5.812 -2.303 18.359 1 62.44 1112 PRO A C 1
ATOM 8766 O O . PRO A 1 1112 ? -5.672 -1.29 19.047 1 62.44 1112 PRO A O 1
ATOM 8769 N N . LYS A 1 1113 ? -5.559 -2.311 17.078 1 62.19 1113 LYS A N 1
ATOM 8770 C CA . LYS A 1 1113 ? -4.938 -1.118 16.5 1 62.19 1113 LYS A CA 1
ATOM 8771 C C . LYS A 1 1113 ? -5.992 -0.15 15.977 1 62.19 1113 LYS A C 1
ATOM 8773 O O . LYS A 1 1113 ? -5.668 0.972 15.578 1 62.19 1113 LYS A O 1
ATOM 8778 N N . VAL A 1 1114 ? -7.195 -0.629 16.016 1 66.5 1114 VAL A N 1
ATOM 8779 C CA . VAL A 1 1114 ? -8.211 0.288 15.523 1 66.5 1114 VAL A CA 1
ATOM 8780 C C . VAL A 1 1114 ? -8.578 1.294 16.609 1 66.5 1114 VAL A C 1
ATOM 8782 O O . VAL A 1 1114 ? -8.992 0.91 17.703 1 66.5 1114 VAL A O 1
ATOM 8785 N N . MET A 1 1115 ? -8.047 2.648 16.438 1 62.28 1115 MET A N 1
ATOM 8786 C CA . MET A 1 1115 ? -8.336 3.727 17.375 1 62.28 1115 MET A CA 1
ATOM 8787 C C . MET A 1 1115 ? -9.508 4.574 16.891 1 62.28 1115 MET A C 1
ATOM 8789 O O . MET A 1 1115 ? -9.734 4.699 15.688 1 62.28 1115 MET A O 1
ATOM 8793 N N . MET B 1 1 ? -19.781 44.375 -24.531 1 22.59 1 MET B N 1
ATOM 8794 C CA . MET B 1 1 ? -19.234 45.406 -23.625 1 22.59 1 MET B CA 1
ATOM 8795 C C . MET B 1 1 ? -18.094 44.844 -22.781 1 22.59 1 MET B C 1
ATOM 8797 O O . MET B 1 1 ? -18.266 43.844 -22.109 1 22.59 1 MET B O 1
ATOM 8801 N N . SER B 1 2 ? -16.922 45.031 -23.266 1 28.3 2 SER B N 1
ATOM 8802 C CA . SER B 1 2 ? -15.578 44.656 -22.828 1 28.3 2 SER B CA 1
ATOM 8803 C C . SER B 1 2 ? -15.336 45.094 -21.375 1 28.3 2 SER B C 1
ATOM 8805 O O . SER B 1 2 ? -15.578 46.25 -21.016 1 28.3 2 SER B O 1
ATOM 8807 N N . GLU B 1 3 ? -15.664 44.125 -20.531 1 33.88 3 GLU B N 1
ATOM 8808 C CA . GLU B 1 3 ? -15.375 44.406 -19.125 1 33.88 3 GLU B CA 1
ATOM 8809 C C . GLU B 1 3 ? -14.055 45.156 -18.969 1 33.88 3 GLU B C 1
ATOM 8811 O O . GLU B 1 3 ? -13.016 44.688 -19.453 1 33.88 3 GLU B O 1
ATOM 8816 N N . GLY B 1 4 ? -14.117 46.375 -19.031 1 33.59 4 GLY B N 1
ATOM 8817 C CA . GLY B 1 4 ? -13.078 47.406 -18.969 1 33.59 4 GLY B CA 1
ATOM 8818 C C . GLY B 1 4 ? -12.055 47.125 -17.875 1 33.59 4 GLY B C 1
ATOM 8819 O O . GLY B 1 4 ? -12.422 46.969 -16.719 1 33.59 4 GLY B O 1
ATOM 8820 N N . LYS B 1 5 ? -11.016 46.438 -18.188 1 43.44 5 LYS B N 1
ATOM 8821 C CA . LYS B 1 5 ? -9.797 46.312 -17.391 1 43.44 5 LYS B CA 1
ATOM 8822 C C . LYS B 1 5 ? -9.492 47.625 -16.672 1 43.44 5 LYS B C 1
ATOM 8824 O O . LYS B 1 5 ? -9.383 48.688 -17.328 1 43.44 5 LYS B O 1
ATOM 8829 N N . LYS B 1 6 ? -9.977 47.656 -15.562 1 51.25 6 LYS B N 1
ATOM 8830 C CA . LYS B 1 6 ? -9.617 48.844 -14.805 1 51.25 6 LYS B CA 1
ATOM 8831 C C . LYS B 1 6 ? -8.188 49.312 -15.109 1 51.25 6 LYS B C 1
ATOM 8833 O O . LYS B 1 6 ? -7.309 48.469 -15.328 1 51.25 6 LYS B O 1
ATOM 8838 N N . PRO B 1 7 ? -8 50.469 -15.477 1 50.53 7 PRO B N 1
ATOM 8839 C CA . PRO B 1 7 ? -6.684 50.969 -15.859 1 50.53 7 PRO B CA 1
ATOM 8840 C C . PRO B 1 7 ? -5.629 50.75 -14.781 1 50.53 7 PRO B C 1
ATOM 8842 O O . PRO B 1 7 ? -5.965 50.625 -13.594 1 50.53 7 PRO B O 1
ATOM 8845 N N . LEU B 1 8 ? -4.398 50.312 -15.094 1 58.31 8 LEU B N 1
ATOM 8846 C CA . LEU B 1 8 ? -3.219 50.031 -14.281 1 58.31 8 LEU B CA 1
ATOM 8847 C C . LEU B 1 8 ? -3.033 51.125 -13.219 1 58.31 8 LEU B C 1
ATOM 8849 O O . LEU B 1 8 ? -2.602 50.844 -12.102 1 58.31 8 LEU B O 1
ATOM 8853 N N . GLY B 1 9 ? -3.449 52.312 -13.594 1 55.41 9 GLY B N 1
ATOM 8854 C CA . GLY B 1 9 ? -3.318 53.406 -12.648 1 55.41 9 GLY B CA 1
ATOM 8855 C C . GLY B 1 9 ? -4.262 53.281 -11.469 1 55.41 9 GLY B C 1
ATOM 8856 O O . GLY B 1 9 ? -3.875 53.562 -10.328 1 55.41 9 GLY B O 1
ATOM 8857 N N . ALA B 1 10 ? -5.434 52.938 -11.742 1 60.78 10 ALA B N 1
ATOM 8858 C CA . ALA B 1 10 ? -6.406 52.812 -10.656 1 60.78 10 ALA B CA 1
ATOM 8859 C C . ALA B 1 10 ? -6.043 51.656 -9.719 1 60.78 10 ALA B C 1
ATOM 8861 O O . ALA B 1 10 ? -6.246 51.781 -8.5 1 60.78 10 ALA B O 1
ATOM 8862 N N . LYS B 1 11 ? -5.477 50.656 -10.25 1 59.41 11 LYS B N 1
ATOM 8863 C CA . LYS B 1 11 ? -5 49.562 -9.414 1 59.41 11 LYS B CA 1
ATOM 8864 C C . LYS B 1 11 ? -3.83 50 -8.539 1 59.41 11 LYS B C 1
ATOM 8866 O O . LYS B 1 11 ? -3.738 49.594 -7.375 1 59.41 11 LYS B O 1
ATOM 8871 N N . ALA B 1 12 ? -3.043 50.875 -9.227 1 62.34 12 ALA B N 1
ATOM 8872 C CA . ALA B 1 12 ? -1.907 51.375 -8.469 1 62.34 12 ALA B CA 1
ATOM 8873 C C . ALA B 1 12 ? -2.369 52.344 -7.379 1 62.34 12 ALA B C 1
ATOM 8875 O O . ALA B 1 12 ? -1.852 52.312 -6.262 1 62.34 12 ALA B O 1
ATOM 8876 N N . LEU B 1 13 ? -3.236 53.125 -7.668 1 59.47 13 LEU B N 1
ATOM 8877 C CA . LEU B 1 13 ? -3.756 54.062 -6.668 1 59.47 13 LEU B CA 1
ATOM 8878 C C . LEU B 1 13 ? -4.477 53.312 -5.555 1 59.47 13 LEU B C 1
ATOM 8880 O O . LEU B 1 13 ? -4.387 53.688 -4.383 1 59.47 13 LEU B O 1
ATOM 8884 N N . CYS B 1 14 ? -5.164 52.312 -5.965 1 62.19 14 CYS B N 1
ATOM 8885 C CA . CYS B 1 14 ? -5.809 51.469 -4.945 1 62.19 14 CYS B CA 1
ATOM 8886 C C . CYS B 1 14 ? -4.773 50.812 -4.055 1 62.19 14 CYS B C 1
ATOM 8888 O O . CYS B 1 14 ? -4.957 50.719 -2.84 1 62.19 14 CYS B O 1
ATOM 8890 N N . LYS B 1 15 ? -3.754 50.469 -4.711 1 67.38 15 LYS B N 1
ATOM 8891 C CA . LYS B 1 15 ? -2.686 49.844 -3.924 1 67.38 15 LYS B CA 1
ATOM 8892 C C . LYS B 1 15 ? -1.989 50.875 -3.049 1 67.38 15 LYS B C 1
ATOM 8894 O O . LYS B 1 15 ? -1.613 50.594 -1.911 1 67.38 15 LYS B O 1
ATOM 8899 N N . LEU B 1 16 ? -1.848 52.062 -3.549 1 62.41 16 LEU B N 1
ATOM 8900 C CA . LEU B 1 16 ? -1.236 53.125 -2.768 1 62.41 16 LEU B CA 1
ATOM 8901 C C . LEU B 1 16 ? -2.16 53.562 -1.639 1 62.41 16 LEU B C 1
ATOM 8903 O O . LEU B 1 16 ? -1.7 53.844 -0.533 1 62.41 16 LEU B O 1
ATOM 8907 N N . ARG B 1 17 ? -3.344 53.688 -1.936 1 62.53 17 ARG B N 1
ATOM 8908 C CA . ARG B 1 17 ? -4.297 54 -0.876 1 62.53 17 ARG B CA 1
ATOM 8909 C C . ARG B 1 17 ? -4.312 52.906 0.191 1 62.53 17 ARG B C 1
ATOM 8911 O O . ARG B 1 17 ? -4.43 53.219 1.383 1 62.53 17 ARG B O 1
ATOM 8918 N N . ARG B 1 18 ? -4.074 51.812 -0.281 1 68.62 18 ARG B N 1
ATOM 8919 C CA . ARG B 1 18 ? -4.02 50.688 0.664 1 68.62 18 ARG B CA 1
ATOM 8920 C C . ARG B 1 18 ? -2.756 50.781 1.516 1 68.62 18 ARG B C 1
ATOM 8922 O O . ARG B 1 18 ? -2.783 50.438 2.703 1 68.62 18 ARG B O 1
ATOM 8929 N N . LEU B 1 19 ? -1.796 51.25 0.809 1 72.69 19 LEU B N 1
ATOM 8930 C CA . LEU B 1 19 ? -0.547 51.438 1.543 1 72.69 19 LEU B CA 1
ATOM 8931 C C . LEU B 1 19 ? -0.674 52.531 2.574 1 72.69 19 LEU B C 1
ATOM 8933 O O . LEU B 1 19 ? -0.125 52.438 3.674 1 72.69 19 LEU B O 1
ATOM 8937 N N . GLY B 1 20 ? -1.339 53.594 2.17 1 66.56 20 GLY B N 1
ATOM 8938 C CA . GLY B 1 20 ? -1.59 54.656 3.131 1 66.56 20 GLY B CA 1
ATOM 8939 C C . GLY B 1 20 ? -2.455 54.188 4.297 1 66.56 20 GLY B C 1
ATOM 8940 O O . GLY B 1 20 ? -2.158 54.531 5.449 1 66.56 20 GLY B O 1
ATOM 8941 N N . LYS B 1 21 ? -3.408 53.406 4.02 1 69.31 21 LYS B N 1
ATOM 8942 C CA . LYS B 1 21 ? -4.258 52.875 5.086 1 69.31 21 LYS B CA 1
ATOM 8943 C C . LYS B 1 21 ? -3.494 51.906 5.961 1 69.31 21 LYS B C 1
ATOM 8945 O O . LYS B 1 21 ? -3.697 51.844 7.176 1 69.31 21 LYS B O 1
ATOM 8950 N N . PHE B 1 22 ? -2.666 51.312 5.293 1 78.12 22 PHE B N 1
ATOM 8951 C CA . PHE B 1 22 ? -1.847 50.375 6.051 1 78.12 22 PHE B CA 1
ATOM 8952 C C . PHE B 1 22 ? -0.903 51.125 6.992 1 78.12 22 PHE B C 1
ATOM 8954 O O . PHE B 1 22 ? -0.717 50.688 8.141 1 78.12 22 PHE B O 1
ATOM 8961 N N . ALA B 1 23 ? -0.315 52.156 6.457 1 76.44 23 ALA B N 1
ATOM 8962 C CA . ALA B 1 23 ? 0.674 52.875 7.234 1 76.44 23 ALA B CA 1
ATOM 8963 C C . ALA B 1 23 ? 0.046 53.5 8.492 1 76.44 23 ALA B C 1
ATOM 8965 O O . ALA B 1 23 ? 0.723 53.656 9.508 1 76.44 23 ALA B O 1
ATOM 8966 N N . THR B 1 24 ? -1.253 53.625 8.406 1 69.56 24 THR B N 1
ATOM 8967 C CA . THR B 1 24 ? -1.9 54.25 9.562 1 69.56 24 THR B CA 1
ATOM 8968 C C . THR B 1 24 ? -2.617 53.188 10.391 1 69.56 24 THR B C 1
ATOM 8970 O O . THR B 1 24 ? -3.135 53.469 11.477 1 69.56 24 THR B O 1
ATOM 8973 N N . SER B 1 25 ? -2.438 52.062 9.82 1 75.25 25 SER B N 1
ATOM 8974 C CA . SER B 1 25 ? -3.119 51 10.547 1 75.25 25 SER B CA 1
ATOM 8975 C C . SER B 1 25 ? -2.207 50.375 11.594 1 75.25 25 SER B C 1
ATOM 8977 O O . SER B 1 25 ? -0.989 50.562 11.562 1 75.25 25 SER B O 1
ATOM 8979 N N . ARG B 1 26 ? -2.748 49.75 12.633 1 74.94 26 ARG B N 1
ATOM 8980 C CA . ARG B 1 26 ? -2.018 49.062 13.688 1 74.94 26 ARG B CA 1
ATOM 8981 C C . ARG B 1 26 ? -1.222 47.875 13.125 1 74.94 26 ARG B C 1
ATOM 8983 O O . ARG B 1 26 ? -0.262 47.438 13.742 1 74.94 26 ARG B O 1
ATOM 8990 N N . LYS B 1 27 ? -1.592 47.625 11.984 1 79.62 27 LYS B N 1
ATOM 8991 C CA . LYS B 1 27 ? -0.886 46.5 11.367 1 79.62 27 LYS B CA 1
ATOM 8992 C C . LYS B 1 27 ? 0.495 46.938 10.875 1 79.62 27 LYS B C 1
ATOM 8994 O O . LYS B 1 27 ? 1.339 46.094 10.57 1 79.62 27 LYS B O 1
ATOM 8999 N N . ALA B 1 28 ? 0.731 48.188 10.93 1 86.62 28 ALA B N 1
ATOM 9000 C CA . ALA B 1 28 ? 2.014 48.688 10.453 1 86.62 28 ALA B CA 1
ATOM 9001 C C . ALA B 1 28 ? 3.064 48.656 11.555 1 86.62 28 ALA B C 1
ATOM 9003 O O . ALA B 1 28 ? 4.266 48.688 11.281 1 86.62 28 ALA B O 1
ATOM 9004 N N . ILE B 1 29 ? 2.619 48.469 12.773 1 88.06 29 ILE B N 1
ATOM 9005 C CA . ILE B 1 29 ? 3.541 48.531 13.906 1 88.06 29 ILE B CA 1
ATOM 9006 C C . ILE B 1 29 ? 4.5 47.375 13.859 1 88.06 29 ILE B C 1
ATOM 9008 O O . ILE B 1 29 ? 5.715 47.531 13.992 1 88.06 29 ILE B O 1
ATOM 9012 N N . PRO B 1 30 ? 3.969 46.25 13.617 1 90.94 30 PRO B N 1
ATOM 9013 C CA . PRO B 1 30 ? 4.93 45.125 13.547 1 90.94 30 PRO B CA 1
ATOM 9014 C C . PRO B 1 30 ? 5.922 45.281 12.398 1 90.94 30 PRO B C 1
ATOM 9016 O O . PRO B 1 30 ? 7.09 44.906 12.531 1 90.94 30 PRO B O 1
ATOM 9019 N N . VAL B 1 31 ? 5.5 45.875 11.328 1 92.75 31 VAL B N 1
ATOM 9020 C CA . VAL B 1 31 ? 6.375 46.094 10.18 1 92.75 31 VAL B CA 1
ATOM 9021 C C . VAL B 1 31 ? 7.438 47.125 10.523 1 92.75 31 VAL B C 1
ATOM 9023 O O . VAL B 1 31 ? 8.609 46.969 10.172 1 92.75 31 VAL B O 1
ATOM 9026 N N . LEU B 1 32 ? 7.086 48.125 11.266 1 92.19 32 LEU B N 1
ATOM 9027 C CA . LEU B 1 32 ? 8.031 49.156 11.672 1 92.19 32 LEU B CA 1
ATOM 9028 C C . LEU B 1 32 ? 9.039 48.625 12.672 1 92.19 32 LEU B C 1
ATOM 9030 O O . LEU B 1 32 ? 10.227 48.938 12.594 1 92.19 32 LEU B O 1
ATOM 9034 N N . LYS B 1 33 ? 8.602 47.812 13.516 1 94.25 33 LYS B N 1
ATOM 9035 C CA . LYS B 1 33 ? 9.508 47.219 14.492 1 94.25 33 LYS B CA 1
ATOM 9036 C C . LYS B 1 33 ? 10.5 46.25 13.82 1 94.25 33 LYS B C 1
ATOM 9038 O O . LYS B 1 33 ? 11.68 46.25 14.172 1 94.25 33 LYS B O 1
ATOM 9043 N N . GLY B 1 34 ? 9.938 45.531 12.945 1 94.44 34 GLY B N 1
ATOM 9044 C CA . GLY B 1 34 ? 10.828 44.625 12.203 1 94.44 34 GLY B CA 1
ATOM 9045 C C . GLY B 1 34 ? 11.867 45.375 11.391 1 94.44 34 GLY B C 1
ATOM 9046 O O . GLY B 1 34 ? 13.031 45 11.359 1 94.44 34 GLY B O 1
ATOM 9047 N N . THR B 1 35 ? 11.453 46.438 10.805 1 95 35 THR B N 1
ATOM 9048 C CA . THR B 1 35 ? 12.359 47.25 10.016 1 95 35 THR B CA 1
ATOM 9049 C C . THR B 1 35 ? 13.383 47.938 10.914 1 95 35 THR B C 1
ATOM 9051 O O . THR B 1 35 ? 14.57 48 10.578 1 95 35 THR B O 1
ATOM 9054 N N . LEU B 1 36 ? 12.953 48.375 12.047 1 95.06 36 LEU B N 1
ATOM 9055 C CA . LEU B 1 36 ? 13.844 49.062 12.984 1 95.06 36 LEU B CA 1
ATOM 9056 C C . LEU B 1 36 ? 14.914 48.094 13.5 1 95.06 36 LEU B C 1
ATOM 9058 O O . LEU B 1 36 ? 16.094 48.469 13.594 1 95.06 36 LEU B O 1
ATOM 9062 N N . ALA B 1 37 ? 14.5 46.906 13.844 1 96.31 37 ALA B N 1
ATOM 9063 C CA . ALA B 1 37 ? 15.461 45.906 14.328 1 96.31 37 ALA B CA 1
ATOM 9064 C C . ALA B 1 37 ? 16.484 45.562 13.242 1 96.31 37 ALA B C 1
ATOM 9066 O O . ALA B 1 37 ? 17.672 45.438 13.523 1 96.31 37 ALA B O 1
ATOM 9067 N N . TYR B 1 38 ? 16 45.406 12.023 1 96.19 38 TYR B N 1
ATOM 9068 C CA . TYR B 1 38 ? 16.859 45.062 10.898 1 96.19 38 TYR B CA 1
ATOM 9069 C C . TYR B 1 38 ? 17.859 46.188 10.609 1 96.19 38 TYR B C 1
ATOM 9071 O O . TYR B 1 38 ? 19.047 45.938 10.383 1 96.19 38 TYR B O 1
ATOM 9079 N N . VAL B 1 39 ? 17.469 47.406 10.711 1 95.06 39 VAL B N 1
ATOM 9080 C CA . VAL B 1 39 ? 18.312 48.562 10.406 1 95.06 39 VAL B CA 1
ATOM 9081 C C . VAL B 1 39 ? 19.266 48.812 11.578 1 95.06 39 VAL B C 1
ATOM 9083 O O . VAL B 1 39 ? 20.422 49.188 11.375 1 95.06 39 VAL B O 1
ATOM 9086 N N . LEU B 1 40 ? 18.797 48.625 12.789 1 94.56 40 LEU B N 1
ATOM 9087 C CA . LEU B 1 40 ? 19.641 48.812 13.961 1 94.56 40 LEU B CA 1
ATOM 9088 C C . LEU B 1 40 ? 20.812 47.844 13.938 1 94.56 40 LEU B C 1
ATOM 9090 O O . LEU B 1 40 ? 21.906 48.188 14.406 1 94.56 40 LEU B O 1
ATOM 9094 N N . ALA B 1 41 ? 20.594 46.688 13.43 1 94.75 41 ALA B N 1
ATOM 9095 C CA . ALA B 1 41 ? 21.688 45.719 13.32 1 94.75 41 ALA B CA 1
ATOM 9096 C C . ALA B 1 41 ? 22.797 46.25 12.398 1 94.75 41 ALA B C 1
ATOM 9098 O O . ALA B 1 41 ? 23.984 46.125 12.719 1 94.75 41 ALA B O 1
ATOM 9099 N N . PHE B 1 42 ? 22.422 46.938 11.297 1 94.06 42 PHE B N 1
ATOM 9100 C CA . PHE B 1 42 ? 23.406 47.469 10.375 1 94.06 42 PHE B CA 1
ATOM 9101 C C . PHE B 1 42 ? 24.094 48.688 10.977 1 94.06 42 PHE B C 1
ATOM 9103 O O . PHE B 1 42 ? 25.312 48.844 10.867 1 94.06 42 PHE B O 1
ATOM 9110 N N . ILE B 1 43 ? 23.375 49.5 11.68 1 92.81 43 ILE B N 1
ATOM 9111 C CA . ILE B 1 43 ? 23.938 50.719 12.273 1 92.81 43 ILE B CA 1
ATOM 9112 C C . ILE B 1 43 ? 24.984 50.344 13.328 1 92.81 43 ILE B C 1
ATOM 9114 O O . ILE B 1 43 ? 26.047 50.938 13.391 1 92.81 43 ILE B O 1
ATOM 9118 N N . LEU B 1 44 ? 24.656 49.344 14.07 1 91.81 44 LEU B N 1
ATOM 9119 C CA . LEU B 1 44 ? 25.594 48.906 15.094 1 91.81 44 LEU B CA 1
ATOM 9120 C C . LEU B 1 44 ? 26.859 48.312 14.469 1 91.81 44 LEU B C 1
ATOM 9122 O O . LEU B 1 44 ? 27.969 48.531 14.953 1 91.81 44 LEU B O 1
ATOM 9126 N N . ILE B 1 45 ? 26.703 47.594 13.383 1 91.25 45 ILE B N 1
ATOM 9127 C CA . ILE B 1 45 ? 27.844 46.969 12.727 1 91.25 45 ILE B CA 1
ATOM 9128 C C . ILE B 1 45 ? 28.719 48 12.055 1 91.25 45 ILE B C 1
ATOM 9130 O O . ILE B 1 45 ? 29.938 47.875 12.039 1 91.25 45 ILE B O 1
ATOM 9134 N N . PHE B 1 46 ? 28.125 49.156 11.602 1 89.62 46 PHE B N 1
ATOM 9135 C CA . PHE B 1 46 ? 28.859 50.219 10.891 1 89.62 46 PHE B CA 1
ATOM 9136 C C . PHE B 1 46 ? 29.547 51.156 11.875 1 89.62 46 PHE B C 1
ATOM 9138 O O . PHE B 1 46 ? 30.438 51.906 11.492 1 89.62 46 PHE B O 1
ATOM 9145 N N . LEU B 1 47 ? 29.188 51.094 13.133 1 87.56 47 LEU B N 1
ATOM 9146 C CA . LEU B 1 47 ? 29.75 52 14.117 1 87.56 47 LEU B CA 1
ATOM 9147 C C . LEU B 1 47 ? 31.188 51.625 14.461 1 87.56 47 LEU B C 1
ATOM 9149 O O . LEU B 1 47 ? 31.5 50.438 14.586 1 87.56 47 LEU B O 1
ATOM 9153 N N . ARG B 1 48 ? 31.938 52.781 14.602 1 78.19 48 ARG B N 1
ATOM 9154 C CA . ARG B 1 48 ? 33.344 52.625 14.938 1 78.19 48 ARG B CA 1
ATOM 9155 C C . ARG B 1 48 ? 33.531 52.125 16.375 1 78.19 48 ARG B C 1
ATOM 9157 O O . ARG B 1 48 ? 32.875 52.656 17.297 1 78.19 48 ARG B O 1
ATOM 9164 N N . GLY B 1 49 ? 34 50.938 16.734 1 75.5 49 GLY B N 1
ATOM 9165 C CA . GLY B 1 49 ? 34.125 50.375 18.047 1 75.5 49 GLY B CA 1
ATOM 9166 C C . GLY B 1 49 ? 33.438 49.031 18.188 1 75.5 49 GLY B C 1
ATOM 9167 O O . GLY B 1 49 ? 33.906 48.125 18.891 1 75.5 49 GLY B O 1
ATOM 9168 N N . PHE B 1 50 ? 32.281 48.969 17.531 1 81.25 50 PHE B N 1
ATOM 9169 C CA . PHE B 1 50 ? 31.547 47.719 17.578 1 81.25 50 PHE B CA 1
ATOM 9170 C C . PHE B 1 50 ? 32.312 46.625 16.812 1 81.25 50 PHE B C 1
ATOM 9172 O O . PHE B 1 50 ? 32.344 45.469 17.25 1 81.25 50 PHE B O 1
ATOM 9179 N N . ASP B 1 51 ? 32.938 47.062 15.82 1 68.19 51 ASP B N 1
ATOM 9180 C CA . ASP B 1 51 ? 33.688 46.125 15 1 68.19 51 ASP B CA 1
ATOM 9181 C C . ASP B 1 51 ? 34.938 45.656 15.75 1 68.19 51 ASP B C 1
ATOM 9183 O O . ASP B 1 51 ? 35.406 44.531 15.508 1 68.19 51 ASP B O 1
ATOM 9187 N N . ASP B 1 52 ? 35.375 46.469 16.703 1 74.62 52 ASP B N 1
ATOM 9188 C CA . ASP B 1 52 ? 36.594 46.125 17.438 1 74.62 52 ASP B CA 1
ATOM 9189 C C . ASP B 1 52 ? 36.281 45.125 18.562 1 74.62 52 ASP B C 1
ATOM 9191 O O . ASP B 1 52 ? 37.188 44.594 19.172 1 74.62 52 ASP B O 1
ATOM 9195 N N . LEU B 1 53 ? 34.969 44.844 18.594 1 77.81 53 LEU B N 1
ATOM 9196 C CA . LEU B 1 53 ? 34.562 43.969 19.688 1 77.81 53 LEU B CA 1
ATOM 9197 C C . LEU B 1 53 ? 34.75 42.5 19.328 1 77.81 53 LEU B C 1
ATOM 9199 O O . LEU B 1 53 ? 34.812 41.625 20.203 1 77.81 53 LEU B O 1
ATOM 9203 N N . SER B 1 54 ? 35 42.281 18.016 1 84.62 54 SER B N 1
ATOM 9204 C CA . SER B 1 54 ? 35.188 40.906 17.609 1 84.62 54 SER B CA 1
ATOM 9205 C C . SER B 1 54 ? 36.562 40.719 16.938 1 84.62 54 SER B C 1
ATOM 9207 O O . SER B 1 54 ? 37 41.594 16.188 1 84.62 54 SER B O 1
ATOM 9209 N N . GLN B 1 55 ? 37.25 39.656 17.328 1 85 55 GLN B N 1
ATOM 9210 C CA . GLN B 1 55 ? 38.531 39.312 16.703 1 85 55 GLN B CA 1
ATOM 9211 C C . GLN B 1 55 ? 38.344 38.781 15.289 1 85 55 GLN B C 1
ATOM 9213 O O . GLN B 1 55 ? 39.25 38.844 14.461 1 85 55 GLN B O 1
ATOM 9218 N N . VAL B 1 56 ? 37.094 38.219 15.109 1 87.94 56 VAL B N 1
ATOM 9219 C CA . VAL B 1 56 ? 36.75 37.719 13.789 1 87.94 56 VAL B CA 1
ATOM 9220 C C . VAL B 1 56 ? 35.469 38.406 13.312 1 87.94 56 VAL B C 1
ATOM 9222 O O . VAL B 1 56 ? 34.375 37.781 13.352 1 87.94 56 VAL B O 1
ATOM 9225 N N . PRO B 1 57 ? 35.531 39.5 12.734 1 86.75 57 PRO B N 1
ATOM 9226 C CA . PRO B 1 57 ? 34.344 40.344 12.453 1 86.75 57 PRO B CA 1
ATOM 9227 C C . PRO B 1 57 ? 33.406 39.719 11.422 1 86.75 57 PRO B C 1
ATOM 9229 O O . PRO B 1 57 ? 32.25 40.125 11.32 1 86.75 57 PRO B O 1
ATOM 9232 N N . VAL B 1 58 ? 33.781 38.719 10.641 1 83.25 58 VAL B N 1
ATOM 9233 C CA . VAL B 1 58 ? 32.938 38.094 9.641 1 83.25 58 VAL B CA 1
ATOM 9234 C C . VAL B 1 58 ? 31.781 37.344 10.336 1 83.25 58 VAL B C 1
ATOM 9236 O O . VAL B 1 58 ? 30.734 37.094 9.734 1 83.25 58 VAL B O 1
ATOM 9239 N N . THR B 1 59 ? 31.891 37.062 11.609 1 88.94 59 THR B N 1
ATOM 9240 C CA . THR B 1 59 ? 30.891 36.281 12.344 1 88.94 59 THR B CA 1
ATOM 9241 C C . THR B 1 59 ? 29.656 37.156 12.617 1 88.94 59 THR B C 1
ATOM 9243 O O . THR B 1 59 ? 28.594 36.625 12.977 1 88.94 59 THR B O 1
ATOM 9246 N N . PHE B 1 60 ? 29.688 38.5 12.352 1 91.38 60 PHE B N 1
ATOM 9247 C CA . PHE B 1 60 ? 28.562 39.375 12.586 1 91.38 60 PHE B CA 1
ATOM 9248 C C . PHE B 1 60 ? 27.438 39.094 11.594 1 91.38 60 PHE B C 1
ATOM 9250 O O . PHE B 1 60 ? 26.328 39.625 11.742 1 91.38 60 PHE B O 1
ATOM 9257 N N . THR B 1 61 ? 27.688 38.312 10.578 1 89.44 61 THR B N 1
ATOM 9258 C CA . THR B 1 61 ? 26.625 37.875 9.688 1 89.44 61 THR B CA 1
ATOM 9259 C C . THR B 1 61 ? 25.562 37.094 10.461 1 89.44 61 THR B C 1
ATOM 9261 O O . THR B 1 61 ? 24.391 37.062 10.078 1 89.44 61 THR B O 1
ATOM 9264 N N . GLY B 1 62 ? 25.922 36.469 11.602 1 90 62 GLY B N 1
ATOM 9265 C CA . GLY B 1 62 ? 24.984 35.719 12.445 1 90 62 GLY B CA 1
ATOM 9266 C C . GLY B 1 62 ? 23.984 36.625 13.141 1 90 62 GLY B C 1
ATOM 9267 O O . GLY B 1 62 ? 22.859 36.219 13.43 1 90 62 GLY B O 1
ATOM 9268 N N . THR B 1 63 ? 24.344 37.906 13.336 1 93.44 63 THR B N 1
ATOM 9269 C CA . THR B 1 63 ? 23.438 38.875 13.945 1 93.44 63 THR B CA 1
ATOM 9270 C C . THR B 1 63 ? 22.25 39.156 13.031 1 93.44 63 THR B C 1
ATOM 9272 O O . THR B 1 63 ? 21.125 39.312 13.5 1 93.44 63 THR B O 1
ATOM 9275 N N . ILE B 1 64 ? 22.484 39.125 11.758 1 93.19 64 ILE B N 1
ATOM 9276 C CA . ILE B 1 64 ? 21.422 39.438 10.805 1 93.19 64 ILE B CA 1
ATOM 9277 C C . ILE B 1 64 ? 20.422 38.281 10.766 1 93.19 64 ILE B C 1
ATOM 9279 O O . ILE B 1 64 ? 19.203 38.531 10.719 1 93.19 64 ILE B O 1
ATOM 9283 N N . LEU B 1 65 ? 20.875 37.094 10.844 1 91.75 65 LEU B N 1
ATOM 9284 C CA . LEU B 1 65 ? 20 35.938 10.758 1 91.75 65 LEU B CA 1
ATOM 9285 C C . LEU B 1 65 ? 19.078 35.875 11.969 1 91.75 65 LEU B C 1
ATOM 9287 O O . LEU B 1 65 ? 17.875 35.594 11.828 1 91.75 65 LEU B O 1
ATOM 9291 N N . ILE B 1 66 ? 19.516 36.125 13.117 1 92.69 66 ILE B N 1
ATOM 9292 C CA . ILE B 1 66 ? 18.703 36 14.32 1 92.69 66 ILE B CA 1
ATOM 9293 C C . ILE B 1 66 ? 17.719 37.188 14.398 1 92.69 66 ILE B C 1
ATOM 9295 O O . ILE B 1 66 ? 16.625 37.062 14.945 1 92.69 66 ILE B O 1
ATOM 9299 N N . VAL B 1 67 ? 18.109 38.312 13.859 1 94.62 67 VAL B N 1
ATOM 9300 C CA . VAL B 1 67 ? 17.219 39.5 13.875 1 94.62 67 VAL B CA 1
ATOM 9301 C C . VAL B 1 67 ? 15.984 39.219 13.016 1 94.62 67 VAL B C 1
ATOM 9303 O O . VAL B 1 67 ? 14.883 39.656 13.328 1 94.62 67 VAL B O 1
ATOM 9306 N N . ILE B 1 68 ? 16.172 38.406 12.023 1 91.88 68 ILE B N 1
ATOM 9307 C CA . ILE B 1 68 ? 15.039 38.062 11.164 1 91.88 68 ILE B CA 1
ATOM 9308 C C . ILE B 1 68 ? 14.25 36.938 11.797 1 91.88 68 ILE B C 1
ATOM 9310 O O . ILE B 1 68 ? 13.023 37 11.875 1 91.88 68 ILE B O 1
ATOM 9314 N N . ALA B 1 69 ? 14.938 35.906 12.328 1 87.94 69 ALA B N 1
ATOM 9315 C CA . ALA B 1 69 ? 14.305 34.688 12.867 1 87.94 69 ALA B CA 1
ATOM 9316 C C . ALA B 1 69 ? 13.594 35 14.18 1 87.94 69 ALA B C 1
ATOM 9318 O O . ALA B 1 69 ? 12.656 34.281 14.555 1 87.94 69 ALA B O 1
ATOM 9319 N N . GLY B 1 70 ? 13.961 36.062 14.875 1 88.56 70 GLY B N 1
ATOM 9320 C CA . GLY B 1 70 ? 13.367 36.375 16.156 1 88.56 70 GLY B CA 1
ATOM 9321 C C . GLY B 1 70 ? 12.039 37.125 16.031 1 88.56 70 GLY B C 1
ATOM 9322 O O . GLY B 1 70 ? 11.289 37.219 17.016 1 88.56 70 GLY B O 1
ATOM 9323 N N . THR B 1 71 ? 11.609 37.5 14.992 1 89 71 THR B N 1
ATOM 9324 C CA . THR B 1 71 ? 10.344 38.188 14.711 1 89 71 THR B CA 1
ATOM 9325 C C . THR B 1 71 ? 10.062 39.281 15.742 1 89 71 THR B C 1
ATOM 9327 O O . THR B 1 71 ? 9.086 39.188 16.484 1 89 71 THR B O 1
ATOM 9330 N N . PRO B 1 72 ? 10.805 40.25 15.672 1 92.75 72 PRO B N 1
ATOM 9331 C CA . PRO B 1 72 ? 10.641 41.344 16.641 1 92.75 72 PRO B CA 1
ATOM 9332 C C . PRO B 1 72 ? 9.281 42.031 16.531 1 92.75 72 PRO B C 1
ATOM 9334 O O . PRO B 1 72 ? 8.836 42.688 17.484 1 92.75 72 PRO B O 1
ATOM 9337 N N . GLY B 1 73 ? 8.594 41.906 15.523 1 89.94 73 GLY B N 1
ATOM 9338 C CA . GLY B 1 73 ? 7.32 42.594 15.336 1 89.94 73 GLY B CA 1
ATOM 9339 C C . GLY B 1 73 ? 6.148 41.844 15.961 1 89.94 73 GLY B C 1
ATOM 9340 O O . GLY B 1 73 ? 5.07 42.438 16.125 1 89.94 73 GLY B O 1
ATOM 9341 N N . LYS B 1 74 ? 6.328 40.688 16.406 1 90.25 74 LYS B N 1
ATOM 9342 C CA . LYS B 1 74 ? 5.234 39.906 17.016 1 90.25 74 LYS B CA 1
ATOM 9343 C C . LYS B 1 74 ? 5.062 40.281 18.484 1 90.25 74 LYS B C 1
ATOM 9345 O O . LYS B 1 74 ? 5.719 41.188 18.984 1 90.25 74 LYS B O 1
ATOM 9350 N N . SER B 1 75 ? 4.133 39.719 19.141 1 89.75 75 SER B N 1
ATOM 9351 C CA . SER B 1 75 ? 3.844 40 20.531 1 89.75 75 SER B CA 1
ATOM 9352 C C . SER B 1 75 ? 5.012 39.594 21.438 1 89.75 75 SER B C 1
ATOM 9354 O O . SER B 1 75 ? 5.918 38.875 21 1 89.75 75 SER B O 1
ATOM 9356 N N . VAL B 1 76 ? 5.055 40.125 22.609 1 90.44 76 VAL B N 1
ATOM 9357 C CA . VAL B 1 76 ? 6.156 39.906 23.531 1 90.44 76 VAL B CA 1
ATOM 9358 C C . VAL B 1 76 ? 6.285 38.438 23.844 1 90.44 76 VAL B C 1
ATOM 9360 O O . VAL B 1 76 ? 7.391 37.875 23.844 1 90.44 76 VAL B O 1
ATOM 9363 N N . GLY B 1 77 ? 5.203 37.781 24.094 1 87.94 77 GLY B N 1
ATOM 9364 C CA . GLY B 1 77 ? 5.262 36.344 24.375 1 87.94 77 GLY B CA 1
ATOM 9365 C C . GLY B 1 77 ? 5.766 35.531 23.188 1 87.94 77 GLY B C 1
ATOM 9366 O O . GLY B 1 77 ? 6.559 34.594 23.375 1 87.94 77 GLY B O 1
ATOM 9367 N N . ALA B 1 78 ? 5.363 35.875 21.953 1 89.75 78 ALA B N 1
ATOM 9368 C CA . ALA B 1 78 ? 5.789 35.156 20.75 1 89.75 78 ALA B CA 1
ATOM 9369 C C . ALA B 1 78 ? 7.27 35.406 20.469 1 89.75 78 ALA B C 1
ATOM 9371 O O . ALA B 1 78 ? 7.988 34.5 20.047 1 89.75 78 ALA B O 1
ATOM 9372 N N . CYS B 1 79 ? 7.715 36.594 20.688 1 91.5 79 CYS B N 1
ATOM 9373 C CA . CYS B 1 79 ? 9.109 36.969 20.453 1 91.5 79 CYS B CA 1
ATOM 9374 C C . CYS B 1 79 ? 10.016 36.281 21.484 1 91.5 79 CYS B C 1
ATOM 9376 O O . CYS B 1 79 ? 11.094 35.812 21.141 1 91.5 79 CYS B O 1
ATOM 9378 N N . LEU B 1 80 ? 9.547 36.25 22.734 1 90 80 LEU B N 1
ATOM 9379 C CA . LEU B 1 80 ? 10.336 35.594 23.766 1 90 80 LEU B CA 1
ATOM 9380 C C . LEU B 1 80 ? 10.477 34.094 23.5 1 90 80 LEU B C 1
ATOM 9382 O O . LEU B 1 80 ? 11.547 33.531 23.703 1 90 80 LEU B O 1
ATOM 9386 N N . THR B 1 81 ? 9.469 33.5 23.062 1 89.38 81 THR B N 1
ATOM 9387 C CA . THR B 1 81 ? 9.531 32.062 22.766 1 89.38 81 THR B CA 1
ATOM 9388 C C . THR B 1 81 ? 10.406 31.797 21.547 1 89.38 81 THR B C 1
ATOM 9390 O O . THR B 1 81 ? 11.203 30.859 21.547 1 89.38 81 THR B O 1
ATOM 9393 N N . SER B 1 82 ? 10.281 32.625 20.547 1 90.56 82 SER B N 1
ATOM 9394 C CA . SER B 1 82 ? 11.086 32.438 19.344 1 90.56 82 SER B CA 1
ATOM 9395 C C . SER B 1 82 ? 12.562 32.688 19.625 1 90.56 82 SER B C 1
ATOM 9397 O O . SER B 1 82 ? 13.43 31.969 19.141 1 90.56 82 SER B O 1
ATOM 9399 N N . THR B 1 83 ? 12.852 33.688 20.391 1 92.25 83 THR B N 1
ATOM 9400 C CA . THR B 1 83 ? 14.234 34.031 20.719 1 92.25 83 THR B CA 1
ATOM 9401 C C . THR B 1 83 ? 14.828 32.969 21.656 1 92.25 83 THR B C 1
ATOM 9403 O O . THR B 1 83 ? 16.016 32.625 21.562 1 92.25 83 THR B O 1
ATOM 9406 N N . PHE B 1 84 ? 13.992 32.5 22.531 1 90.44 84 PHE B N 1
ATOM 9407 C CA . PHE B 1 84 ? 14.477 31.453 23.422 1 90.44 84 PHE B CA 1
ATOM 9408 C C . PHE B 1 84 ? 14.852 30.203 22.641 1 90.44 84 PHE B C 1
ATOM 9410 O O . PHE B 1 84 ? 15.906 29.625 22.859 1 90.44 84 PHE B O 1
ATOM 9417 N N . PHE B 1 85 ? 13.992 29.781 21.766 1 91.75 85 PHE B N 1
ATOM 9418 C CA . PHE B 1 85 ? 14.289 28.594 20.969 1 91.75 85 PHE B CA 1
ATOM 9419 C C . PHE B 1 85 ? 15.477 28.844 20.047 1 91.75 85 PHE B C 1
ATOM 9421 O O . PHE B 1 85 ? 16.281 27.938 19.797 1 91.75 85 PHE B O 1
ATOM 9428 N N . ALA B 1 86 ? 15.602 30 19.562 1 93.44 86 ALA B N 1
ATOM 9429 C CA . ALA B 1 86 ? 16.766 30.328 18.734 1 93.44 86 ALA B CA 1
ATOM 9430 C C . ALA B 1 86 ? 18.047 30.25 19.531 1 93.44 86 ALA B C 1
ATOM 9432 O O . ALA B 1 86 ? 19.047 29.672 19.078 1 93.44 86 ALA B O 1
ATOM 9433 N N . LEU B 1 87 ? 18 30.766 20.797 1 93.69 87 LEU B N 1
ATOM 9434 C CA . LEU B 1 87 ? 19.188 30.734 21.625 1 93.69 87 LEU B CA 1
ATOM 9435 C C . LEU B 1 87 ? 19.484 29.328 22.109 1 93.69 87 LEU B C 1
ATOM 9437 O O . LEU B 1 87 ? 20.656 28.953 22.266 1 93.69 87 LEU B O 1
ATOM 9441 N N . LEU B 1 88 ? 18.422 28.609 22.328 1 93.44 88 LEU B N 1
ATOM 9442 C CA . LEU B 1 88 ? 18.641 27.203 22.656 1 93.44 88 LEU B CA 1
ATOM 9443 C C . LEU B 1 88 ? 19.266 26.453 21.484 1 93.44 88 LEU B C 1
ATOM 9445 O O . LEU B 1 88 ? 20.094 25.578 21.672 1 93.44 88 LEU B O 1
ATOM 9449 N N . GLY B 1 89 ? 18.875 26.781 20.328 1 95.25 89 GLY B N 1
ATOM 9450 C CA . GLY B 1 89 ? 19.5 26.203 19.141 1 95.25 89 GLY B CA 1
ATOM 9451 C C . GLY B 1 89 ? 20.969 26.547 19.016 1 95.25 89 GLY B C 1
ATOM 9452 O O . GLY B 1 89 ? 21.781 25.672 18.703 1 95.25 89 GLY B O 1
ATOM 9453 N N . VAL B 1 90 ? 21.328 27.781 19.344 1 95.44 90 VAL B N 1
ATOM 9454 C CA . VAL B 1 90 ? 22.719 28.219 19.281 1 95.44 90 VAL B CA 1
ATOM 9455 C C . VAL B 1 90 ? 23.516 27.5 20.359 1 95.44 90 VAL B C 1
ATOM 9457 O O . VAL B 1 90 ? 24.656 27.094 20.125 1 95.44 90 VAL B O 1
ATOM 9460 N N . SER B 1 91 ? 22.891 27.281 21.531 1 95.12 91 SER B N 1
ATOM 9461 C CA . SER B 1 91 ? 23.594 26.609 22.625 1 95.12 91 SER B CA 1
ATOM 9462 C C . SER B 1 91 ? 23.859 25.156 22.281 1 95.12 91 SER B C 1
ATOM 9464 O O . SER B 1 91 ? 24.969 24.656 22.5 1 95.12 91 SER B O 1
ATOM 9466 N N . ILE B 1 92 ? 22.891 24.516 21.734 1 96 92 ILE B N 1
ATOM 9467 C CA . ILE B 1 92 ? 23.094 23.125 21.328 1 96 92 ILE B CA 1
ATOM 9468 C C . ILE B 1 92 ? 24.062 23.078 20.156 1 96 92 ILE B C 1
ATOM 9470 O O . ILE B 1 92 ? 24.891 22.156 20.062 1 96 92 ILE B O 1
ATOM 9474 N N . GLY B 1 93 ? 23.922 24 19.312 1 96.12 93 GLY B N 1
ATOM 9475 C CA . GLY B 1 93 ? 24.875 24.094 18.219 1 96.12 93 GLY B CA 1
ATOM 9476 C C . GLY B 1 93 ? 26.297 24.328 18.672 1 96.12 93 GLY B C 1
ATOM 9477 O O . GLY B 1 93 ? 27.234 23.781 18.094 1 96.12 93 GLY B O 1
ATOM 9478 N N . ALA B 1 94 ? 26.422 25.125 19.734 1 96 94 ALA B N 1
ATOM 9479 C CA . ALA B 1 94 ? 27.75 25.391 20.281 1 96 94 ALA B CA 1
ATOM 9480 C C . ALA B 1 94 ? 28.375 24.125 20.875 1 96 94 ALA B C 1
ATOM 9482 O O . ALA B 1 94 ? 29.578 23.891 20.734 1 96 94 ALA B O 1
ATOM 9483 N N . LEU B 1 95 ? 27.562 23.375 21.5 1 95.06 95 LEU B N 1
ATOM 9484 C CA . LEU B 1 95 ? 28.047 22.109 22.016 1 95.06 95 LEU B CA 1
ATOM 9485 C C . LEU B 1 95 ? 28.453 21.172 20.875 1 95.06 95 LEU B C 1
ATOM 9487 O O . LEU B 1 95 ? 29.484 20.5 20.953 1 95.06 95 LEU B O 1
ATOM 9491 N N . ASN B 1 96 ? 27.688 21.172 19.859 1 96.62 96 ASN B N 1
ATOM 9492 C CA . ASN B 1 96 ? 28.031 20.359 18.703 1 96.62 96 ASN B CA 1
ATOM 9493 C C . ASN B 1 96 ? 29.297 20.859 18.016 1 96.62 96 ASN B C 1
ATOM 9495 O O . ASN B 1 96 ? 30.094 20.078 17.5 1 96.62 96 ASN B O 1
ATOM 9499 N N . PHE B 1 97 ? 29.344 22.219 17.953 1 95.31 97 PHE B N 1
ATOM 9500 C CA . PHE B 1 97 ? 30.547 22.828 17.422 1 95.31 97 PHE B CA 1
ATOM 9501 C C . PHE B 1 97 ? 31.797 22.297 18.125 1 95.31 97 PHE B C 1
ATOM 9503 O O . PHE B 1 97 ? 32.781 21.938 17.484 1 95.31 97 PHE B O 1
ATOM 9510 N N . LEU B 1 98 ? 31.766 22.188 19.453 1 94 98 LEU B N 1
ATOM 9511 C CA . LEU B 1 98 ? 32.875 21.719 20.25 1 94 98 LEU B CA 1
ATOM 9512 C C . LEU B 1 98 ? 33.188 20.25 19.969 1 94 98 LEU B C 1
ATOM 9514 O O . LEU B 1 98 ? 34.344 19.891 19.766 1 94 98 LEU B O 1
ATOM 9518 N N . ILE B 1 99 ? 32.188 19.469 19.844 1 94.06 99 ILE B N 1
ATOM 9519 C CA . ILE B 1 99 ? 32.375 18.031 19.625 1 94.06 99 ILE B CA 1
ATOM 9520 C C . ILE B 1 99 ? 32.938 17.797 18.219 1 94.06 99 ILE B C 1
ATOM 9522 O O . ILE B 1 99 ? 33.875 17.031 18.062 1 94.06 99 ILE B O 1
ATOM 9526 N N . LEU B 1 100 ? 32.438 18.438 17.203 1 94.88 100 LEU B N 1
ATOM 9527 C CA . LEU B 1 100 ? 32.844 18.219 15.82 1 94.88 100 LEU B CA 1
ATOM 9528 C C . LEU B 1 100 ? 34.219 18.797 15.57 1 94.88 100 LEU B C 1
ATOM 9530 O O . LEU B 1 100 ? 35 18.25 14.781 1 94.88 100 LEU B O 1
ATOM 9534 N N . ALA B 1 101 ? 34.531 19.938 16.25 1 93 101 ALA B N 1
ATOM 9535 C CA . ALA B 1 101 ? 35.844 20.516 16.094 1 93 101 ALA B CA 1
ATOM 9536 C C . ALA B 1 101 ? 36.938 19.625 16.719 1 93 101 ALA B C 1
ATOM 9538 O O . ALA B 1 101 ? 38.031 19.516 16.203 1 93 101 ALA B O 1
ATOM 9539 N N . LYS B 1 102 ? 36.594 18.969 17.781 1 91.19 102 LYS B N 1
ATOM 9540 C CA . LYS B 1 102 ? 37.562 18.062 18.438 1 91.19 102 LYS B CA 1
ATOM 9541 C C . LYS B 1 102 ? 37.75 16.781 17.625 1 91.19 102 LYS B C 1
ATOM 9543 O O . LYS B 1 102 ? 38.812 16.156 17.703 1 91.19 102 LYS B O 1
ATOM 9548 N N . LEU B 1 103 ? 36.781 16.453 16.828 1 89.69 103 LEU B N 1
ATOM 9549 C CA . LEU B 1 103 ? 36.875 15.273 15.961 1 89.69 103 LEU B CA 1
ATOM 9550 C C . LEU B 1 103 ? 37.531 15.633 14.633 1 89.69 103 LEU B C 1
ATOM 9552 O O . LEU B 1 103 ? 37.562 14.812 13.711 1 89.69 103 LEU B O 1
ATOM 9556 N N . GLY B 1 104 ? 38.094 16.734 14.453 1 86.69 104 GLY B N 1
ATOM 9557 C CA . GLY B 1 104 ? 38.625 17.234 13.203 1 86.69 104 GLY B CA 1
ATOM 9558 C C . GLY B 1 104 ? 39.781 16.391 12.656 1 86.69 104 GLY B C 1
ATOM 9559 O O . GLY B 1 104 ? 40.031 16.375 11.445 1 86.69 104 GLY B O 1
ATOM 9560 N N . HIS B 1 105 ? 40.344 15.57 13.516 1 83.31 105 HIS B N 1
ATOM 9561 C CA . HIS B 1 105 ? 41.5 14.766 13.07 1 83.31 105 HIS B CA 1
ATOM 9562 C C . HIS B 1 105 ? 41.031 13.516 12.328 1 83.31 105 HIS B C 1
ATOM 9564 O O . HIS B 1 105 ? 41.781 12.938 11.555 1 83.31 105 HIS B O 1
ATOM 9570 N N . GLU B 1 106 ? 39.781 13.148 12.547 1 85.06 106 GLU B N 1
ATOM 9571 C CA . GLU B 1 106 ? 39.188 12.008 11.852 1 85.06 106 GLU B CA 1
ATOM 9572 C C . GLU B 1 106 ? 37.969 12.438 11.016 1 85.06 106 GLU B C 1
ATOM 9574 O O . GLU B 1 106 ? 36.844 12.453 11.516 1 85.06 106 GLU B O 1
ATOM 9579 N N . PRO B 1 107 ? 38.156 12.688 9.711 1 83.88 107 PRO B N 1
ATOM 9580 C CA . PRO B 1 107 ? 37.094 13.25 8.891 1 83.88 107 PRO B CA 1
ATOM 9581 C C . PRO B 1 107 ? 35.875 12.305 8.758 1 83.88 107 PRO B C 1
ATOM 9583 O O . PRO B 1 107 ? 34.75 12.758 8.703 1 83.88 107 PRO B O 1
ATOM 9586 N N . VAL B 1 108 ? 36.094 10.977 8.75 1 80.12 108 VAL B N 1
ATOM 9587 C CA . VAL B 1 108 ? 34.969 10.055 8.586 1 80.12 108 VAL B CA 1
ATOM 9588 C C . VAL B 1 108 ? 34.094 10.039 9.844 1 80.12 108 VAL B C 1
ATOM 9590 O O . VAL B 1 108 ? 32.875 10.039 9.773 1 80.12 108 VAL B O 1
ATOM 9593 N N . ALA B 1 109 ? 34.75 10 10.953 1 84.88 109 ALA B N 1
ATOM 9594 C CA . ALA B 1 109 ? 34 10.07 12.203 1 84.88 109 ALA B CA 1
ATOM 9595 C C . ALA B 1 109 ? 33.25 11.398 12.328 1 84.88 109 ALA B C 1
ATOM 9597 O O . ALA B 1 109 ? 32.125 11.438 12.82 1 84.88 109 ALA B O 1
ATOM 9598 N N . GLN B 1 110 ? 33.906 12.492 11.875 1 91.12 110 GLN B N 1
ATOM 9599 C CA . GLN B 1 110 ? 33.281 13.805 11.883 1 91.12 110 GLN B CA 1
ATOM 9600 C C . GLN B 1 110 ? 32.031 13.82 11 1 91.12 110 GLN B C 1
ATOM 9602 O O . GLN B 1 110 ? 31 14.383 11.383 1 91.12 110 GLN B O 1
ATOM 9607 N N . ALA B 1 111 ? 32.125 13.148 9.93 1 90.12 111 ALA B N 1
ATOM 9608 C CA . ALA B 1 111 ? 31 13.125 8.992 1 90.12 111 ALA B CA 1
ATOM 9609 C C . ALA B 1 111 ? 29.859 12.281 9.539 1 90.12 111 ALA B C 1
ATOM 9611 O O . ALA B 1 111 ? 28.688 12.656 9.422 1 90.12 111 ALA B O 1
ATOM 9612 N N . VAL B 1 112 ? 30.125 11.18 10.188 1 88.69 112 VAL B N 1
ATOM 9613 C CA . VAL B 1 112 ? 29.094 10.297 10.719 1 88.69 112 VAL B CA 1
ATOM 9614 C C . VAL B 1 112 ? 28.391 10.961 11.891 1 88.69 112 VAL B C 1
ATOM 9616 O O . VAL B 1 112 ? 27.156 10.914 11.992 1 88.69 112 VAL B O 1
ATOM 9619 N N . VAL B 1 113 ? 29.078 11.625 12.688 1 92.25 113 VAL B N 1
ATOM 9620 C CA . VAL B 1 113 ? 28.484 12.297 13.836 1 92.25 113 VAL B CA 1
ATOM 9621 C C . VAL B 1 113 ? 27.672 13.5 13.375 1 92.25 113 VAL B C 1
ATOM 9623 O O . VAL B 1 113 ? 26.594 13.766 13.914 1 92.25 113 VAL B O 1
ATOM 9626 N N . PHE B 1 114 ? 28.219 14.25 12.359 1 94.94 114 PHE B N 1
ATOM 9627 C CA . PHE B 1 114 ? 27.469 15.383 11.812 1 94.94 114 PHE B CA 1
ATOM 9628 C C . PHE B 1 114 ? 26.141 14.922 11.219 1 94.94 114 PHE B C 1
ATOM 9630 O O . PHE B 1 114 ? 25.109 15.555 11.438 1 94.94 114 PHE B O 1
ATOM 9637 N N . ALA B 1 115 ? 26.203 13.781 10.539 1 93.88 115 ALA B N 1
ATOM 9638 C CA . ALA B 1 115 ? 24.984 13.25 9.922 1 93.88 115 ALA B CA 1
ATOM 9639 C C . ALA B 1 115 ? 23.984 12.836 10.992 1 93.88 115 ALA B C 1
ATOM 9641 O O . ALA B 1 115 ? 22.766 13.047 10.82 1 93.88 115 ALA B O 1
ATOM 9642 N N . PHE B 1 116 ? 24.438 12.273 12.047 1 92.75 116 PHE B N 1
ATOM 9643 C CA . PHE B 1 116 ? 23.547 11.859 13.117 1 92.75 116 PHE B CA 1
ATOM 9644 C C . PHE B 1 116 ? 22.938 13.07 13.82 1 92.75 116 PHE B C 1
ATOM 9646 O O . PHE B 1 116 ? 21.75 13.07 14.164 1 92.75 116 PHE B O 1
ATOM 9653 N N . MET B 1 117 ? 23.688 14.133 14.008 1 96.69 117 MET B N 1
ATOM 9654 C CA . MET B 1 117 ? 23.203 15.352 14.648 1 96.69 117 MET B CA 1
ATOM 9655 C C . MET B 1 117 ? 22.156 16.031 13.781 1 96.69 117 MET B C 1
ATOM 9657 O O . MET B 1 117 ? 21.109 16.484 14.281 1 96.69 117 MET B O 1
ATOM 9661 N N . VAL B 1 118 ? 22.422 16.094 12.477 1 96.06 118 VAL B N 1
ATOM 9662 C CA . VAL B 1 118 ? 21.469 16.75 11.57 1 96.06 118 VAL B CA 1
ATOM 9663 C C . VAL B 1 118 ? 20.188 15.93 11.5 1 96.06 118 VAL B C 1
ATOM 9665 O O . VAL B 1 118 ? 19.094 16.5 11.406 1 96.06 118 VAL B O 1
ATOM 9668 N N . TYR B 1 119 ? 20.234 14.602 11.562 1 95 119 TYR B N 1
ATOM 9669 C CA . TYR B 1 119 ? 19.062 13.75 11.555 1 95 119 TYR B CA 1
ATOM 9670 C C . TYR B 1 119 ? 18.141 14.07 12.734 1 95 119 TYR B C 1
ATOM 9672 O O . TYR B 1 119 ? 16.938 14.242 12.562 1 95 119 TYR B O 1
ATOM 9680 N N . LEU B 1 120 ? 18.719 14.25 13.922 1 93.5 120 LEU B N 1
ATOM 9681 C CA . LEU B 1 120 ? 17.922 14.539 15.117 1 93.5 120 LEU B CA 1
ATOM 9682 C C . LEU B 1 120 ? 17.328 15.938 15.047 1 93.5 120 LEU B C 1
ATOM 9684 O O . LEU B 1 120 ? 16.172 16.141 15.43 1 93.5 120 LEU B O 1
ATOM 9688 N N . LEU B 1 121 ? 18.125 16.828 14.562 1 95.75 121 LEU B N 1
ATOM 9689 C CA . LEU B 1 121 ? 17.641 18.203 14.469 1 95.75 121 LEU B CA 1
ATOM 9690 C C . LEU B 1 121 ? 16.562 18.344 13.383 1 95.75 121 LEU B C 1
ATOM 9692 O O . LEU B 1 121 ? 15.641 19.141 13.523 1 95.75 121 LEU B O 1
ATOM 9696 N N . ALA B 1 122 ? 16.719 17.547 12.328 1 94.12 122 ALA B N 1
ATOM 9697 C CA . ALA B 1 122 ? 15.695 17.562 11.273 1 94.12 122 ALA B CA 1
ATOM 9698 C C . ALA B 1 122 ? 14.391 16.938 11.766 1 94.12 122 ALA B C 1
ATOM 9700 O O . ALA B 1 122 ? 13.305 17.344 11.344 1 94.12 122 ALA B O 1
ATOM 9701 N N . LEU B 1 123 ? 14.469 15.992 12.648 1 92.69 123 LEU B N 1
ATOM 9702 C CA . LEU B 1 123 ? 13.281 15.406 13.258 1 92.69 123 LEU B CA 1
ATOM 9703 C C . LEU B 1 123 ? 12.523 16.438 14.078 1 92.69 123 LEU B C 1
ATOM 9705 O O . LEU B 1 123 ? 11.289 16.453 14.078 1 92.69 123 LEU B O 1
ATOM 9709 N N . ILE B 1 124 ? 13.266 17.297 14.672 1 91.69 124 ILE B N 1
ATOM 9710 C CA . ILE B 1 124 ? 12.648 18.344 15.484 1 91.69 124 ILE B CA 1
ATOM 9711 C C . ILE B 1 124 ? 12.039 19.422 14.578 1 91.69 124 ILE B C 1
ATOM 9713 O O . ILE B 1 124 ? 10.969 19.953 14.875 1 91.69 124 ILE B O 1
ATOM 9717 N N . LYS B 1 125 ? 12.656 19.672 13.523 1 91.06 125 LYS B N 1
ATOM 9718 C CA . LYS B 1 125 ? 12.125 20.641 12.57 1 91.06 125 LYS B CA 1
ATOM 9719 C C . LYS B 1 125 ? 10.789 20.172 11.992 1 91.06 125 LYS B C 1
ATOM 9721 O O . LYS B 1 125 ? 9.898 20.984 11.734 1 91.06 125 LYS B O 1
ATOM 9726 N N . ALA B 1 126 ? 10.711 18.891 11.82 1 87.69 126 ALA B N 1
ATOM 9727 C CA . ALA B 1 126 ? 9.516 18.328 11.195 1 87.69 126 ALA B CA 1
ATOM 9728 C C . ALA B 1 126 ? 8.312 18.406 12.141 1 87.69 126 ALA B C 1
ATOM 9730 O O . ALA B 1 126 ? 7.168 18.312 11.703 1 87.69 126 ALA B O 1
ATOM 9731 N N . GLN B 1 127 ? 8.477 18.625 13.398 1 81.88 127 GLN B N 1
ATOM 9732 C CA . GLN B 1 127 ? 7.387 18.625 14.367 1 81.88 127 GLN B CA 1
ATOM 9733 C C . GLN B 1 127 ? 6.586 19.922 14.289 1 81.88 127 GLN B C 1
ATOM 9735 O O . GLN B 1 127 ? 5.398 19.938 14.617 1 81.88 127 GLN B O 1
ATOM 9740 N N . GLY B 1 128 ? 7.227 20.969 13.883 1 78.12 128 GLY B N 1
ATOM 9741 C CA . GLY B 1 128 ? 6.449 22.188 13.812 1 78.12 128 GLY B CA 1
ATOM 9742 C C . GLY B 1 128 ? 7.262 23.391 13.359 1 78.12 128 GLY B C 1
ATOM 9743 O O . GLY B 1 128 ? 8.492 23.344 13.359 1 78.12 128 GLY B O 1
ATOM 9744 N N . LEU B 1 129 ? 6.527 24.453 13.055 1 75.94 129 LEU B N 1
ATOM 9745 C CA . LEU B 1 129 ? 7.16 25.672 12.578 1 75.94 129 LEU B CA 1
ATOM 9746 C C . LEU B 1 129 ? 7.836 26.422 13.734 1 75.94 129 LEU B C 1
ATOM 9748 O O . LEU B 1 129 ? 8.75 27.203 13.508 1 75.94 129 LEU B O 1
ATOM 9752 N N . LYS B 1 130 ? 7.457 26.047 14.922 1 78.62 130 LYS B N 1
ATOM 9753 C CA . LYS B 1 130 ? 8.047 26.688 16.094 1 78.62 130 LYS B CA 1
ATOM 9754 C C . LYS B 1 130 ? 9.508 26.266 16.266 1 78.62 130 LYS B C 1
ATOM 9756 O O . LYS B 1 130 ? 10.305 27.031 16.828 1 78.62 130 LYS B O 1
ATOM 9761 N N . TYR B 1 131 ? 9.836 25.203 15.664 1 87.56 131 TYR B N 1
ATOM 9762 C CA . TYR B 1 131 ? 11.18 24.672 15.867 1 87.56 131 TYR B CA 1
ATOM 9763 C C . TYR B 1 131 ? 12.055 24.938 14.648 1 87.56 131 TYR B C 1
ATOM 9765 O O . TYR B 1 131 ? 13.188 24.438 14.578 1 87.56 131 TYR B O 1
ATOM 9773 N N . PHE B 1 132 ? 11.555 25.75 13.75 1 87.62 132 PHE B N 1
ATOM 9774 C CA . PHE B 1 132 ? 12.32 26.031 12.547 1 87.62 132 PHE B CA 1
ATOM 9775 C C . PHE B 1 132 ? 13.594 26.797 12.883 1 87.62 132 PHE B C 1
ATOM 9777 O O . PHE B 1 132 ? 14.688 26.422 12.445 1 87.62 132 PHE B O 1
ATOM 9784 N N . GLY B 1 133 ? 13.492 27.906 13.703 1 88.56 133 GLY B N 1
ATOM 9785 C CA . GLY B 1 133 ? 14.656 28.688 14.078 1 88.56 133 GLY B CA 1
ATOM 9786 C C . GLY B 1 133 ? 15.648 27.906 14.922 1 88.56 133 GLY B C 1
ATOM 9787 O O . GLY B 1 133 ? 16.859 28.062 14.75 1 88.56 133 GLY B O 1
ATOM 9788 N N . PHE B 1 134 ? 15.125 27.062 15.727 1 93.19 134 PHE B N 1
ATOM 9789 C CA . PHE B 1 134 ? 15.961 26.234 16.578 1 93.19 134 PHE B CA 1
ATOM 9790 C C . PHE B 1 134 ? 16.828 25.297 15.727 1 93.19 134 PHE B C 1
ATOM 9792 O O . PHE B 1 134 ? 18.047 25.25 15.891 1 93.19 134 PHE B O 1
ATOM 9799 N N . SER B 1 135 ? 16.203 24.609 14.859 1 93.81 135 SER B N 1
ATOM 9800 C CA . SER B 1 135 ? 16.906 23.609 14.07 1 93.81 135 SER B CA 1
ATOM 9801 C C . SER B 1 135 ? 17.859 24.25 13.078 1 93.81 135 SER B C 1
ATOM 9803 O O . SER B 1 135 ? 18.984 23.766 12.875 1 93.81 135 SER B O 1
ATOM 9805 N N . LEU B 1 136 ? 17.484 25.312 12.469 1 92.31 136 LEU B N 1
ATOM 9806 C CA . LEU B 1 136 ? 18.328 25.969 11.477 1 92.31 136 LEU B CA 1
ATOM 9807 C C . LEU B 1 136 ? 19.609 26.484 12.117 1 92.31 136 LEU B C 1
ATOM 9809 O O . LEU B 1 136 ? 20.703 26.219 11.617 1 92.31 136 LEU B O 1
ATOM 9813 N N . LEU B 1 137 ? 19.531 27.156 13.242 1 94.56 137 LEU B N 1
ATOM 9814 C CA . LEU B 1 137 ? 20.703 27.75 13.875 1 94.56 137 LEU B CA 1
ATOM 9815 C C . LEU B 1 137 ? 21.594 26.672 14.484 1 94.56 137 LEU B C 1
ATOM 9817 O O . LEU B 1 137 ? 22.828 26.812 14.5 1 94.56 137 LEU B O 1
ATOM 9821 N N . ALA B 1 138 ? 20.938 25.625 14.961 1 95.88 138 ALA B N 1
ATOM 9822 C CA . ALA B 1 138 ? 21.719 24.531 15.508 1 95.88 138 ALA B CA 1
ATOM 9823 C C . ALA B 1 138 ? 22.547 23.844 14.414 1 95.88 138 ALA B C 1
ATOM 9825 O O . ALA B 1 138 ? 23.703 23.484 14.625 1 95.88 138 ALA B O 1
ATOM 9826 N N . ILE B 1 139 ? 22.016 23.688 13.266 1 95.31 139 ILE B N 1
ATOM 9827 C CA . ILE B 1 139 ? 22.703 23.031 12.164 1 95.31 139 ILE B CA 1
ATOM 9828 C C . ILE B 1 139 ? 23.828 23.938 11.633 1 95.31 139 ILE B C 1
ATOM 9830 O O . ILE B 1 139 ? 24.938 23.469 11.375 1 95.31 139 ILE B O 1
ATOM 9834 N N . LEU B 1 140 ? 23.531 25.203 11.555 1 93.62 140 LEU B N 1
ATOM 9835 C CA . LEU B 1 140 ? 24.531 26.125 11.055 1 93.62 140 LEU B CA 1
ATOM 9836 C C . LEU B 1 140 ? 25.719 26.219 12.016 1 93.62 140 LEU B C 1
ATOM 9838 O O . LEU B 1 140 ? 26.875 26.219 11.586 1 93.62 140 LEU B O 1
ATOM 9842 N N . MET B 1 141 ? 25.406 26.297 13.281 1 94.31 141 MET B N 1
ATOM 9843 C CA . MET B 1 141 ? 26.469 26.375 14.281 1 94.31 141 MET B CA 1
ATOM 9844 C C . MET B 1 141 ? 27.281 25.078 14.312 1 94.31 141 MET B C 1
ATOM 9846 O O . MET B 1 141 ? 28.5 25.109 14.531 1 94.31 141 MET B O 1
ATOM 9850 N N . SER B 1 142 ? 26.625 23.984 14.086 1 94.88 142 SER B N 1
ATOM 9851 C CA . SER B 1 142 ? 27.328 22.703 14.023 1 94.88 142 SER B CA 1
ATOM 9852 C C . SER B 1 142 ? 28.266 22.656 12.82 1 94.88 142 SER B C 1
ATOM 9854 O O . SER B 1 142 ? 29.406 22.203 12.938 1 94.88 142 SER B O 1
ATOM 9856 N N . PHE B 1 143 ? 27.844 23.172 11.703 1 94.25 143 PHE B N 1
ATOM 9857 C CA . PHE B 1 143 ? 28.656 23.156 10.484 1 94.25 143 PHE B CA 1
ATOM 9858 C C . PHE B 1 143 ? 29.828 24.109 10.602 1 94.25 143 PHE B C 1
ATOM 9860 O O . PHE B 1 143 ? 30.891 23.859 10.047 1 94.25 143 PHE B O 1
ATOM 9867 N N . ASN B 1 144 ? 29.672 25.188 11.328 1 92.75 144 ASN B N 1
ATOM 9868 C CA . ASN B 1 144 ? 30.766 26.125 11.539 1 92.75 144 ASN B CA 1
ATOM 9869 C C . ASN B 1 144 ? 31.922 25.484 12.305 1 92.75 144 ASN B C 1
ATOM 9871 O O . ASN B 1 144 ? 33.094 25.875 12.141 1 92.75 144 ASN B O 1
ATOM 9875 N N . GLY B 1 145 ? 31.562 24.516 13.102 1 91.44 145 GLY B N 1
ATOM 9876 C CA . GLY B 1 145 ? 32.625 23.766 13.758 1 91.44 145 GLY B CA 1
ATOM 9877 C C . GLY B 1 145 ? 33.469 22.969 12.789 1 91.44 145 GLY B C 1
ATOM 9878 O O . GLY B 1 145 ? 34.688 22.891 12.938 1 91.44 145 GLY B O 1
ATOM 9879 N N . ILE B 1 146 ? 32.844 22.391 11.781 1 92.56 146 ILE B N 1
ATOM 9880 C CA . ILE B 1 146 ? 33.562 21.625 10.758 1 92.56 146 ILE B CA 1
ATOM 9881 C C . ILE B 1 146 ? 34.344 22.578 9.867 1 92.56 146 ILE B C 1
ATOM 9883 O O . ILE B 1 146 ? 35.531 22.328 9.578 1 92.56 146 ILE B O 1
ATOM 9887 N N . TYR B 1 147 ? 33.688 23.672 9.516 1 91.31 147 TYR B N 1
ATOM 9888 C CA . TYR B 1 147 ? 34.312 24.641 8.625 1 91.31 147 TYR B CA 1
ATOM 9889 C C . TYR B 1 147 ? 35.562 25.234 9.258 1 91.31 147 TYR B C 1
ATOM 9891 O O . TYR B 1 147 ? 36.594 25.328 8.602 1 91.31 147 TYR B O 1
ATOM 9899 N N . THR B 1 148 ? 35.562 25.609 10.547 1 90.62 148 THR B N 1
ATOM 9900 C CA . THR B 1 148 ? 36.688 26.25 11.219 1 90.62 148 THR B CA 1
ATOM 9901 C C . THR B 1 148 ? 37.812 25.234 11.461 1 90.62 148 THR B C 1
ATOM 9903 O O . THR B 1 148 ? 38.969 25.578 11.383 1 90.62 148 THR B O 1
ATOM 9906 N N . SER B 1 149 ? 37.438 24.016 11.711 1 90.62 149 SER B N 1
ATOM 9907 C CA . SER B 1 149 ? 38.469 23 11.938 1 90.62 149 SER B CA 1
ATOM 9908 C C . SER B 1 149 ? 39.25 22.719 10.664 1 90.62 149 SER B C 1
ATOM 9910 O O . SER B 1 149 ? 40.438 22.484 10.711 1 90.62 149 SER B O 1
ATOM 9912 N N . ILE B 1 150 ? 38.625 22.766 9.531 1 89 150 ILE B N 1
ATOM 9913 C CA . ILE B 1 150 ? 39.281 22.453 8.266 1 89 150 ILE B CA 1
ATOM 9914 C C . ILE B 1 150 ? 40.062 23.672 7.793 1 89 150 ILE B C 1
ATOM 9916 O O . ILE B 1 150 ? 41.188 23.547 7.27 1 89 150 ILE B O 1
ATOM 9920 N N . MET B 1 151 ? 39.531 24.891 8 1 86.12 151 MET B N 1
ATOM 9921 C CA . MET B 1 151 ? 40.188 26.125 7.566 1 86.12 151 MET B CA 1
ATOM 9922 C C . MET B 1 151 ? 41.5 26.359 8.344 1 86.12 151 MET B C 1
ATOM 9924 O O . MET B 1 151 ? 42.5 26.75 7.766 1 86.12 151 MET B O 1
ATOM 9928 N N . LEU B 1 152 ? 41.438 26.047 9.633 1 85.31 152 LEU B N 1
ATOM 9929 C CA . LEU B 1 152 ? 42.594 26.328 10.477 1 85.31 152 LEU B CA 1
ATOM 9930 C C . LEU B 1 152 ? 43.562 25.141 10.516 1 85.31 152 LEU B C 1
ATOM 9932 O O . LEU B 1 152 ? 44.719 25.281 10.859 1 85.31 152 LEU B O 1
ATOM 9936 N N . GLY B 1 153 ? 43.219 23.953 9.969 1 77.62 153 GLY B N 1
ATOM 9937 C CA . GLY B 1 153 ? 44.062 22.766 9.906 1 77.62 153 GLY B CA 1
ATOM 9938 C C . GLY B 1 153 ? 44.344 22.156 11.273 1 77.62 153 GLY B C 1
ATOM 9939 O O . GLY B 1 153 ? 44.906 21.062 11.367 1 77.62 153 GLY B O 1
ATOM 9940 N N . ASN B 1 154 ? 44.25 23.125 12.43 1 68.81 154 ASN B N 1
ATOM 9941 C CA . ASN B 1 154 ? 44.719 22.688 13.742 1 68.81 154 ASN B CA 1
ATOM 9942 C C . ASN B 1 154 ? 43.562 22.297 14.656 1 68.81 154 ASN B C 1
ATOM 9944 O O . ASN B 1 154 ? 43.656 22.422 15.875 1 68.81 154 ASN B O 1
ATOM 9948 N N . GLY B 1 155 ? 42.469 21.719 14.266 1 76.19 155 GLY B N 1
ATOM 9949 C CA . GLY B 1 155 ? 41.438 21.188 15.164 1 76.19 155 GLY B CA 1
ATOM 9950 C C . GLY B 1 155 ? 40.562 22.266 15.758 1 76.19 155 GLY B C 1
ATOM 9951 O O . GLY B 1 155 ? 40.156 23.219 15.07 1 76.19 155 GLY B O 1
ATOM 9952 N N . PHE B 1 156 ? 40.312 22.281 17.234 1 86.44 156 PHE B N 1
ATOM 9953 C CA . PHE B 1 156 ? 39.375 23.125 17.953 1 86.44 156 PHE B CA 1
ATOM 9954 C C . PHE B 1 156 ? 40 24.469 18.297 1 86.44 156 PHE B C 1
ATOM 9956 O O . PHE B 1 156 ? 41.125 24.516 18.812 1 86.44 156 PHE B O 1
ATOM 9963 N N . ASN B 1 157 ? 39.469 25.656 17.844 1 87 157 ASN B N 1
ATOM 9964 C CA . ASN B 1 157 ? 39.844 27.016 18.219 1 87 157 ASN B CA 1
ATOM 9965 C C . ASN B 1 157 ? 38.75 27.672 19.062 1 87 157 ASN B C 1
ATOM 9967 O O . ASN B 1 157 ? 37.656 27.953 18.562 1 87 157 ASN B O 1
ATOM 9971 N N . SER B 1 158 ? 38.938 28 20.297 1 89.5 158 SER B N 1
ATOM 9972 C CA . SER B 1 158 ? 37.969 28.547 21.234 1 89.5 158 SER B CA 1
ATOM 9973 C C . SER B 1 158 ? 37.594 29.984 20.859 1 89.5 158 SER B C 1
ATOM 9975 O O . SER B 1 158 ? 36.5 30.453 21.172 1 89.5 158 SER B O 1
ATOM 9977 N N . THR B 1 159 ? 38.469 30.766 20.156 1 90.31 159 THR B N 1
ATOM 9978 C CA . THR B 1 159 ? 38.156 32.156 19.812 1 90.31 159 THR B CA 1
ATOM 9979 C C . THR B 1 159 ? 37.031 32.219 18.812 1 90.31 159 THR B C 1
ATOM 9981 O O . THR B 1 159 ? 36.125 33.062 18.953 1 90.31 159 THR B O 1
ATOM 9984 N N . TYR B 1 160 ? 37.031 31.328 17.859 1 91.38 160 TYR B N 1
ATOM 9985 C CA . TYR B 1 160 ? 35.969 31.328 16.875 1 91.38 160 TYR B CA 1
ATOM 9986 C C . TYR B 1 160 ? 34.656 30.953 17.5 1 91.38 160 TYR B C 1
ATOM 9988 O O . TYR B 1 160 ? 33.594 31.531 17.156 1 91.38 160 TYR B O 1
ATOM 9996 N N . LEU B 1 161 ? 34.594 30.047 18.438 1 93.19 161 LEU B N 1
ATOM 9997 C CA . LEU B 1 161 ? 33.375 29.641 19.109 1 93.19 161 LEU B CA 1
ATOM 9998 C C . LEU B 1 161 ? 32.781 30.797 19.906 1 93.19 161 LEU B C 1
ATOM 10000 O O . LEU B 1 161 ? 31.594 31.078 19.844 1 93.19 161 LEU B O 1
ATOM 10004 N N . ILE B 1 162 ? 33.625 31.516 20.641 1 93.19 162 ILE B N 1
ATOM 10005 C CA . ILE B 1 162 ? 33.188 32.625 21.484 1 93.19 162 ILE B CA 1
ATOM 10006 C C . ILE B 1 162 ? 32.656 33.75 20.609 1 93.19 162 ILE B C 1
ATOM 10008 O O . ILE B 1 162 ? 31.672 34.406 20.938 1 93.19 162 ILE B O 1
ATOM 10012 N N . GLU B 1 163 ? 33.312 33.969 19.5 1 92.75 163 GLU B N 1
ATOM 10013 C CA . GLU B 1 163 ? 32.906 35.062 18.625 1 92.75 163 GLU B CA 1
ATOM 10014 C C . GLU B 1 163 ? 31.562 34.75 17.969 1 92.75 163 GLU B C 1
ATOM 10016 O O . GLU B 1 163 ? 30.734 35.656 17.766 1 92.75 163 GLU B O 1
ATOM 10021 N N . TYR B 1 164 ? 31.359 33.531 17.609 1 93.56 164 TYR B N 1
ATOM 10022 C CA . TYR B 1 164 ? 30.062 33.156 17.047 1 93.56 164 TYR B CA 1
ATOM 10023 C C . TYR B 1 164 ? 28.953 33.344 18.078 1 93.56 164 TYR B C 1
ATOM 10025 O O . TYR B 1 164 ? 27.891 33.875 17.781 1 93.56 164 TYR B O 1
ATOM 10033 N N . ILE B 1 165 ? 29.156 32.938 19.297 1 93.88 165 ILE B N 1
ATOM 10034 C CA . ILE B 1 165 ? 28.156 33.062 20.359 1 93.88 165 ILE B CA 1
ATOM 10035 C C . ILE B 1 165 ? 27.875 34.531 20.641 1 93.88 165 ILE B C 1
ATOM 10037 O O . ILE B 1 165 ? 26.719 34.906 20.812 1 93.88 165 ILE B O 1
ATOM 10041 N N . LYS B 1 166 ? 28.922 35.375 20.625 1 92.69 166 LYS B N 1
ATOM 10042 C CA . LYS B 1 166 ? 28.75 36.781 20.859 1 92.69 166 LYS B CA 1
ATOM 10043 C C . LYS B 1 166 ? 27.891 37.438 19.766 1 92.69 166 LYS B C 1
ATOM 10045 O O . LYS B 1 166 ? 27.047 38.281 20.062 1 92.69 166 LYS B O 1
ATOM 10050 N N . SER B 1 167 ? 28.078 37 18.594 1 92.88 167 SER B N 1
ATOM 10051 C CA . SER B 1 167 ? 27.312 37.562 17.5 1 92.88 167 SER B CA 1
ATOM 10052 C C . SER B 1 167 ? 25.828 37.25 17.625 1 92.88 167 SER B C 1
ATOM 10054 O O . SER B 1 167 ? 24.969 38.094 17.422 1 92.88 167 SER B O 1
ATOM 10056 N N . TYR B 1 168 ? 25.484 36.031 17.984 1 94.88 168 TYR B N 1
ATOM 10057 C CA . TYR B 1 168 ? 24.094 35.656 18.125 1 94.88 168 TYR B CA 1
ATOM 10058 C C . TYR B 1 168 ? 23.469 36.281 19.359 1 94.88 168 TYR B C 1
ATOM 10060 O O . TYR B 1 168 ? 22.266 36.594 19.359 1 94.88 168 TYR B O 1
ATOM 10068 N N . LEU B 1 169 ? 24.25 36.562 20.391 1 94.44 169 LEU B N 1
ATOM 10069 C CA . LEU B 1 169 ? 23.734 37.219 21.578 1 94.44 169 LEU B CA 1
ATOM 10070 C C . LEU B 1 169 ? 23.438 38.688 21.312 1 94.44 169 LEU B C 1
ATOM 10072 O O . LEU B 1 169 ? 22.469 39.219 21.828 1 94.44 169 LEU B O 1
ATOM 10076 N N . TRP B 1 170 ? 24.234 39.312 20.484 1 93.56 170 TRP B N 1
ATOM 10077 C CA . TRP B 1 170 ? 23.969 40.688 20.109 1 93.56 170 TRP B CA 1
ATOM 10078 C C . TRP B 1 170 ? 22.688 40.781 19.281 1 93.56 170 TRP B C 1
ATOM 10080 O O . TRP B 1 170 ? 21.891 41.719 19.453 1 93.56 170 TRP B O 1
ATOM 10090 N N . GLY B 1 171 ? 22.594 39.906 18.375 1 94.69 171 GLY B N 1
ATOM 10091 C CA . GLY B 1 171 ? 21.359 39.906 17.594 1 94.69 171 GLY B CA 1
ATOM 10092 C C . GLY B 1 171 ? 20.125 39.688 18.453 1 94.69 171 GLY B C 1
ATOM 10093 O O . GLY B 1 171 ? 19.109 40.344 18.25 1 94.69 171 GLY B O 1
ATOM 10094 N N . SER B 1 172 ? 20.172 38.781 19.438 1 95.44 172 SER B N 1
ATOM 10095 C CA . SER B 1 172 ? 19.047 38.531 20.328 1 95.44 172 SER B CA 1
ATOM 10096 C C . SER B 1 172 ? 18.75 39.719 21.234 1 95.44 172 SER B C 1
ATOM 10098 O O . SER B 1 172 ? 17.594 40 21.531 1 95.44 172 SER B O 1
ATOM 10100 N N . ALA B 1 173 ? 19.766 40.406 21.578 1 94.75 173 ALA B N 1
ATOM 10101 C CA . ALA B 1 173 ? 19.594 41.594 22.406 1 94.75 173 ALA B CA 1
ATOM 10102 C C . ALA B 1 173 ? 18.891 42.688 21.641 1 94.75 173 ALA B C 1
ATOM 10104 O O . ALA B 1 173 ? 18.062 43.406 22.188 1 94.75 173 ALA B O 1
ATOM 10105 N N . ILE B 1 174 ? 19.172 42.812 20.375 1 95.5 174 ILE B N 1
ATOM 10106 C CA . ILE B 1 174 ? 18.516 43.812 19.547 1 95.5 174 ILE B CA 1
ATOM 10107 C C . ILE B 1 174 ? 17.031 43.469 19.406 1 95.5 174 ILE B C 1
ATOM 10109 O O . ILE B 1 174 ? 16.172 44.344 19.5 1 95.5 174 ILE B O 1
ATOM 10113 N N . VAL B 1 175 ? 16.812 42.219 19.188 1 96.62 175 VAL B N 1
ATOM 10114 C CA . VAL B 1 175 ? 15.438 41.75 19 1 96.62 175 VAL B CA 1
ATOM 10115 C C . VAL B 1 175 ? 14.625 42 20.281 1 96.62 175 VAL B C 1
ATOM 10117 O O . VAL B 1 175 ? 13.523 42.531 20.219 1 96.62 175 VAL B O 1
ATOM 10120 N N . LEU B 1 176 ? 15.18 41.688 21.422 1 94.56 176 LEU B N 1
ATOM 10121 C CA . LEU B 1 176 ? 14.477 41.844 22.703 1 94.56 176 LEU B CA 1
ATOM 10122 C C . LEU B 1 176 ? 14.328 43.312 23.047 1 94.56 176 LEU B C 1
ATOM 10124 O O . LEU B 1 176 ? 13.305 43.719 23.594 1 94.56 176 LEU B O 1
ATOM 10128 N N . PHE B 1 177 ? 15.32 44.094 22.672 1 94.62 177 PHE B N 1
ATOM 10129 C CA . PHE B 1 177 ? 15.266 45.531 22.969 1 94.62 177 PHE B CA 1
ATOM 10130 C C . PHE B 1 177 ? 14.172 46.188 22.156 1 94.62 177 PHE B C 1
ATOM 10132 O O . PHE B 1 177 ? 13.359 46.938 22.688 1 94.62 177 PHE B O 1
ATOM 10139 N N . VAL B 1 178 ? 14.078 45.875 20.906 1 95.12 178 VAL B N 1
ATOM 10140 C CA . VAL B 1 178 ? 13.094 46.531 20.047 1 95.12 178 VAL B CA 1
ATOM 10141 C C . VAL B 1 178 ? 11.695 46.031 20.406 1 95.12 178 VAL B C 1
ATOM 10143 O O . VAL B 1 178 ? 10.742 46.844 20.422 1 95.12 178 VAL B O 1
ATOM 10146 N N . ASN B 1 179 ? 11.531 44.812 20.75 1 94.5 179 ASN B N 1
ATOM 10147 C CA . ASN B 1 179 ? 10.219 44.281 21.062 1 94.5 179 ASN B CA 1
ATOM 10148 C C . ASN B 1 179 ? 9.703 44.781 22.406 1 94.5 179 ASN B C 1
ATOM 10150 O O . ASN B 1 179 ? 8.523 45.094 22.547 1 94.5 179 ASN B O 1
ATOM 10154 N N . MET B 1 180 ? 10.578 44.906 23.391 1 90.19 180 MET B N 1
ATOM 10155 C CA . MET B 1 180 ? 10.141 45.219 24.75 1 90.19 180 MET B CA 1
ATOM 10156 C C . MET B 1 180 ? 10.055 46.719 24.969 1 90.19 180 MET B C 1
ATOM 10158 O O . MET B 1 180 ? 9.242 47.219 25.766 1 90.19 180 MET B O 1
ATOM 10162 N N . PHE B 1 181 ? 10.781 47.469 24.156 1 90.69 181 PHE B N 1
ATOM 10163 C CA . PHE B 1 181 ? 10.852 48.906 24.484 1 90.69 181 PHE B CA 1
ATOM 10164 C C . PHE B 1 181 ? 10.164 49.75 23.422 1 90.69 181 PHE B C 1
ATOM 10166 O O . PHE B 1 181 ? 9.797 50.875 23.672 1 90.69 181 PHE B O 1
ATOM 10173 N N . VAL B 1 182 ? 10.031 49.156 22.203 1 91.75 182 VAL B N 1
ATOM 10174 C CA . VAL B 1 182 ? 9.359 49.906 21.141 1 91.75 182 VAL B CA 1
ATOM 10175 C C . VAL B 1 182 ? 7.91 49.438 21.016 1 91.75 182 VAL B C 1
ATOM 10177 O O . VAL B 1 182 ? 7.633 48.406 20.391 1 91.75 182 VAL B O 1
ATOM 10180 N N . PHE B 1 183 ? 6.996 50.125 21.422 1 86.56 183 PHE B N 1
ATOM 10181 C CA . PHE B 1 183 ? 5.562 49.875 21.375 1 86.56 183 PHE B CA 1
ATOM 10182 C C . PHE B 1 183 ? 5.266 48.438 21.734 1 86.56 183 PHE B C 1
ATOM 10184 O O . PHE B 1 183 ? 4.809 47.656 20.891 1 86.56 183 PHE B O 1
ATOM 10191 N N . PRO B 1 184 ? 5.527 48.031 22.969 1 86.94 184 PRO B N 1
ATOM 10192 C CA . PRO B 1 184 ? 5.312 46.625 23.359 1 86.94 184 PRO B CA 1
ATOM 10193 C C . PRO B 1 184 ? 3.84 46.25 23.344 1 86.94 184 PRO B C 1
ATOM 10195 O O . PRO B 1 184 ? 2.977 47.031 23.734 1 86.94 184 PRO B O 1
ATOM 10198 N N . ILE B 1 185 ? 3.582 45.156 22.609 1 86.5 185 ILE B N 1
ATOM 10199 C CA . ILE B 1 185 ? 2.252 44.562 22.609 1 86.5 185 ILE B CA 1
ATOM 10200 C C . ILE B 1 185 ? 2.287 43.219 23.328 1 86.5 185 ILE B C 1
ATOM 10202 O O . ILE B 1 185 ? 3.066 42.344 22.969 1 86.5 185 ILE B O 1
ATOM 10206 N N . SER B 1 186 ? 1.414 43.125 24.359 1 87 186 SER B N 1
ATOM 10207 C CA . SER B 1 186 ? 1.381 41.844 25.094 1 87 186 SER B CA 1
ATOM 10208 C C . SER B 1 186 ? 0.539 40.812 24.375 1 87 186 SER B C 1
ATOM 10210 O O . SER B 1 186 ? -0.402 41.156 23.656 1 87 186 SER B O 1
ATOM 10212 N N . SER B 1 187 ? 0.984 39.625 24.438 1 89.38 187 SER B N 1
ATOM 10213 C CA . SER B 1 187 ? 0.213 38.531 23.875 1 89.38 187 SER B CA 1
ATOM 10214 C C . SER B 1 187 ? -1.098 38.312 24.625 1 89.38 187 SER B C 1
ATOM 10216 O O . SER B 1 187 ? -2.072 37.812 24.047 1 89.38 187 SER B O 1
ATOM 10218 N N . GLU B 1 188 ? -1.142 38.625 25.844 1 88.88 188 GLU B N 1
ATOM 10219 C CA . GLU B 1 188 ? -2.379 38.531 26.609 1 88.88 188 GLU B CA 1
ATOM 10220 C C . GLU B 1 188 ? -3.453 39.469 26.062 1 88.88 188 GLU B C 1
ATOM 10222 O O . GLU B 1 188 ? -4.629 39.094 26 1 88.88 188 GLU B O 1
ATOM 10227 N N . ARG B 1 189 ? -2.994 40.625 25.734 1 86.06 189 ARG B N 1
ATOM 10228 C CA . ARG B 1 189 ? -3.939 41.562 25.156 1 86.06 189 ARG B CA 1
ATOM 10229 C C . ARG B 1 189 ? -4.477 41.062 23.812 1 86.06 189 ARG B C 1
ATOM 10231 O O . ARG B 1 189 ? -5.66 41.219 23.516 1 86.06 189 ARG B O 1
ATOM 10238 N N . GLU B 1 190 ? -3.588 40.5 23.062 1 87.62 190 GLU B N 1
ATOM 10239 C CA . GLU B 1 190 ? -4.035 39.938 21.797 1 87.62 190 GLU B CA 1
ATOM 10240 C C . GLU B 1 190 ? -4.973 38.75 22.016 1 87.62 190 GLU B C 1
ATOM 10242 O O . GLU B 1 190 ? -5.906 38.562 21.234 1 87.62 190 GLU B O 1
ATOM 10247 N N . LEU B 1 191 ? -4.691 37.969 23 1 89.75 191 LEU B N 1
ATOM 10248 C CA . LEU B 1 191 ? -5.566 36.844 23.328 1 89.75 191 LEU B CA 1
ATOM 10249 C C . LEU B 1 191 ? -6.949 37.344 23.734 1 89.75 191 LEU B C 1
ATOM 10251 O O . LEU B 1 191 ? -7.961 36.75 23.328 1 89.75 191 LEU B O 1
ATOM 10255 N N . ARG B 1 192 ? -6.984 38.375 24.531 1 88.44 192 ARG B N 1
ATOM 10256 C CA . ARG B 1 192 ? -8.266 38.938 24.953 1 88.44 192 ARG B CA 1
ATOM 10257 C C . ARG B 1 192 ? -9.023 39.5 23.766 1 88.44 192 ARG B C 1
ATOM 10259 O O . ARG B 1 192 ? -10.242 39.344 23.656 1 88.44 192 ARG B O 1
ATOM 10266 N N . GLN B 1 193 ? -8.297 40.094 22.891 1 86.38 193 GLN B N 1
ATOM 10267 C CA . GLN B 1 193 ? -8.93 40.656 21.703 1 86.38 193 GLN B CA 1
ATOM 10268 C C . GLN B 1 193 ? -9.445 39.562 20.781 1 86.38 193 GLN B C 1
ATOM 10270 O O . GLN B 1 193 ? -10.508 39.688 20.172 1 86.38 193 GLN B O 1
ATOM 10275 N N . LEU B 1 194 ? -8.641 38.594 20.703 1 89.12 194 LEU B N 1
ATOM 10276 C CA . LEU B 1 194 ? -9.07 37.469 19.859 1 89.12 194 LEU B CA 1
ATOM 10277 C C . LEU B 1 194 ? -10.289 36.781 20.469 1 89.12 194 LEU B C 1
ATOM 10279 O O . LEU B 1 194 ? -11.164 36.312 19.734 1 89.12 194 LEU B O 1
ATOM 10283 N N . LEU B 1 195 ? -10.266 36.719 21.734 1 91.06 195 LEU B N 1
ATOM 10284 C CA . LEU B 1 195 ? -11.43 36.125 22.391 1 91.06 195 LEU B CA 1
ATOM 10285 C C . LEU B 1 195 ? -12.672 36.969 22.141 1 91.06 195 LEU B C 1
ATOM 10287 O O . LEU B 1 195 ? -13.75 36.438 21.875 1 91.06 195 LEU B O 1
ATOM 10291 N N . VAL B 1 196 ? -12.531 38.25 22.203 1 88.44 196 VAL B N 1
ATOM 10292 C CA . VAL B 1 196 ? -13.648 39.156 21.953 1 88.44 196 VAL B CA 1
ATOM 10293 C C . VAL B 1 196 ? -14.078 39.062 20.5 1 88.44 196 VAL B C 1
ATOM 10295 O O . VAL B 1 196 ? -15.281 39.062 20.203 1 88.44 196 VAL B O 1
ATOM 10298 N N . MET B 1 197 ? -13.125 39 19.625 1 86.25 197 MET B N 1
ATOM 10299 C CA . MET B 1 197 ? -13.453 38.875 18.203 1 86.25 197 MET B CA 1
ATOM 10300 C C . MET B 1 197 ? -14.156 37.531 17.938 1 86.25 197 MET B C 1
ATOM 10302 O O . MET B 1 197 ? -15.086 37.469 17.125 1 86.25 197 MET B O 1
ATOM 10306 N N . SER B 1 198 ? -13.695 36.5 18.578 1 90.44 198 SER B N 1
ATOM 10307 C CA . SER B 1 198 ? -14.344 35.219 18.406 1 90.44 198 SER B CA 1
ATOM 10308 C C . SER B 1 198 ? -15.773 35.25 18.953 1 90.44 198 SER B C 1
ATOM 10310 O O . SER B 1 198 ? -16.656 34.594 18.375 1 90.44 198 SER B O 1
ATOM 10312 N N . LEU B 1 199 ? -15.953 35.938 20 1 90 199 LEU B N 1
ATOM 10313 C CA . LEU B 1 199 ? -17.297 36.062 20.562 1 90 199 LEU B CA 1
ATOM 10314 C C . LEU B 1 199 ? -18.188 36.906 19.672 1 90 199 LEU B C 1
ATOM 10316 O O . LEU B 1 199 ? -19.391 36.625 19.562 1 90 199 LEU B O 1
ATOM 10320 N N . GLU B 1 200 ? -17.594 37.844 19.031 1 86.62 200 GLU B N 1
ATOM 10321 C CA . GLU B 1 200 ? -18.359 38.625 18.062 1 86.62 200 GLU B CA 1
ATOM 10322 C C . GLU B 1 200 ? -18.75 37.781 16.859 1 86.62 200 GLU B C 1
ATOM 10324 O O . GLU B 1 200 ? -19.859 37.906 16.328 1 86.62 200 GLU B O 1
ATOM 10329 N N . HIS B 1 201 ? -17.875 37.031 16.469 1 88.31 201 HIS B N 1
ATOM 10330 C CA . HIS B 1 201 ? -18.203 36.094 15.391 1 88.31 201 HIS B CA 1
ATOM 10331 C C . HIS B 1 201 ? -19.312 35.125 15.812 1 88.31 201 HIS B C 1
ATOM 10333 O O . HIS B 1 201 ? -20.203 34.812 15.023 1 88.31 201 HIS B O 1
ATOM 10339 N N . VAL B 1 202 ? -19.188 34.688 17.047 1 90.31 202 VAL B N 1
ATOM 10340 C CA . VAL B 1 202 ? -20.188 33.75 17.578 1 90.31 202 VAL B CA 1
ATOM 10341 C C . VAL B 1 202 ? -21.547 34.438 17.656 1 90.31 202 VAL B C 1
ATOM 10343 O O . VAL B 1 202 ? -22.562 33.844 17.328 1 90.31 202 VAL B O 1
ATOM 10346 N N . ALA B 1 203 ? -21.5 35.688 18.031 1 88.69 203 ALA B N 1
ATOM 10347 C CA . ALA B 1 203 ? -22.75 36.438 18.125 1 88.69 203 ALA B CA 1
ATOM 10348 C C . ALA B 1 203 ? -23.391 36.594 16.75 1 88.69 203 ALA B C 1
ATOM 10350 O O . ALA B 1 203 ? -24.578 36.344 16.578 1 88.69 203 ALA B O 1
ATOM 10351 N N . THR B 1 204 ? -22.625 36.969 15.797 1 88.19 204 THR B N 1
ATOM 10352 C CA . THR B 1 204 ? -23.141 37.156 14.445 1 88.19 204 THR B CA 1
ATOM 10353 C C . THR B 1 204 ? -23.594 35.812 13.852 1 88.19 204 THR B C 1
ATOM 10355 O O . THR B 1 204 ? -24.609 35.75 13.164 1 88.19 204 THR B O 1
ATOM 10358 N N . TYR B 1 205 ? -22.875 34.875 14.172 1 90.62 205 TYR B N 1
ATOM 10359 C CA . TYR B 1 205 ? -23.188 33.531 13.664 1 90.62 205 TYR B CA 1
ATOM 10360 C C . TYR B 1 205 ? -24.484 33 14.273 1 90.62 205 TYR B C 1
ATOM 10362 O O . TYR B 1 205 ? -25.281 32.375 13.586 1 90.62 205 TYR B O 1
ATOM 10370 N N . SER B 1 206 ? -24.609 33.219 15.562 1 89.38 206 SER B N 1
ATOM 10371 C CA . SER B 1 206 ? -25.828 32.781 16.234 1 89.38 206 SER B CA 1
ATOM 10372 C C . SER B 1 206 ? -27.062 33.5 15.648 1 89.38 206 SER B C 1
ATOM 10374 O O . SER B 1 206 ? -28.109 32.875 15.5 1 89.38 206 SER B O 1
ATOM 10376 N N . HIS B 1 207 ? -26.891 34.688 15.242 1 88.75 207 HIS B N 1
ATOM 10377 C CA . HIS B 1 207 ? -28 35.438 14.648 1 88.75 207 HIS B CA 1
ATOM 10378 C C . HIS B 1 207 ? -28.297 34.938 13.234 1 88.75 207 HIS B C 1
ATOM 10380 O O . HIS B 1 207 ? -29.453 34.844 12.836 1 88.75 207 HIS B O 1
ATOM 10386 N N . LEU B 1 208 ? -27.281 34.688 12.57 1 88.69 208 LEU B N 1
ATOM 10387 C CA . LEU B 1 208 ? -27.484 34.188 11.211 1 88.69 208 LEU B CA 1
ATOM 10388 C C . LEU B 1 208 ? -28.094 32.812 11.234 1 88.69 208 LEU B C 1
ATOM 10390 O O . LEU B 1 208 ? -28.906 32.469 10.359 1 88.69 208 LEU B O 1
ATOM 10394 N N . LEU B 1 209 ? -27.75 32.062 12.172 1 88.94 209 LEU B N 1
ATOM 10395 C CA . LEU B 1 209 ? -28.344 30.734 12.312 1 88.94 209 LEU B CA 1
ATOM 10396 C C . LEU B 1 209 ? -29.812 30.828 12.711 1 88.94 209 LEU B C 1
ATOM 10398 O O . LEU B 1 209 ? -30.641 30.031 12.273 1 88.94 209 LEU B O 1
ATOM 10402 N N . ALA B 1 210 ? -30.094 31.812 13.539 1 86.69 210 ALA B N 1
ATOM 10403 C CA . ALA B 1 210 ? -31.484 32.031 13.945 1 86.69 210 ALA B CA 1
ATOM 10404 C C . ALA B 1 210 ? -32.344 32.469 12.75 1 86.69 210 ALA B C 1
ATOM 10406 O O . ALA B 1 210 ? -33.469 32.031 12.609 1 86.69 210 ALA B O 1
ATOM 10407 N N . LYS B 1 211 ? -31.75 33.219 11.867 1 86.12 211 LYS B N 1
ATOM 10408 C CA . LYS B 1 211 ? -32.469 33.625 10.672 1 86.12 211 LYS B CA 1
ATOM 10409 C C . LYS B 1 211 ? -32.625 32.469 9.695 1 86.12 211 LYS B C 1
ATOM 10411 O O . LYS B 1 211 ? -33.625 32.406 8.977 1 86.12 211 LYS B O 1
ATOM 10416 N N . THR B 1 212 ? -31.672 31.656 9.719 1 85.38 212 THR B N 1
ATOM 10417 C CA . THR B 1 212 ? -31.797 30.469 8.883 1 85.38 212 THR B CA 1
ATOM 10418 C C . THR B 1 212 ? -32.875 29.531 9.414 1 85.38 212 THR B C 1
ATOM 10420 O O . THR B 1 212 ? -33.625 28.922 8.633 1 85.38 212 THR B O 1
ATOM 10423 N N . TYR B 1 213 ? -32.938 29.422 10.719 1 84.31 213 TYR B N 1
ATOM 10424 C CA . TYR B 1 213 ? -33.969 28.578 11.328 1 84.31 213 TYR B CA 1
ATOM 10425 C C . TYR B 1 213 ? -35.344 29.141 11.055 1 84.31 213 TYR B C 1
ATOM 10427 O O . TYR B 1 213 ? -36.281 28.375 10.789 1 84.31 213 TYR B O 1
ATOM 10435 N N . THR B 1 214 ? -35.5 30.516 11.039 1 83.31 214 THR B N 1
ATOM 10436 C CA . THR B 1 214 ? -36.812 31.141 10.812 1 83.31 214 THR B CA 1
ATOM 10437 C C . THR B 1 214 ? -37.062 31.328 9.328 1 83.31 214 THR B C 1
ATOM 10439 O O . THR B 1 214 ? -38.094 31.875 8.93 1 83.31 214 THR B O 1
ATOM 10442 N N . LEU B 1 215 ? -36.188 30.922 8.352 1 82.5 215 LEU B N 1
ATOM 10443 C CA . LEU B 1 215 ? -36.312 30.953 6.895 1 82.5 215 LEU B CA 1
ATOM 10444 C C . LEU B 1 215 ? -36.438 32.406 6.391 1 82.5 215 LEU B C 1
ATOM 10446 O O . LEU B 1 215 ? -37.188 32.656 5.445 1 82.5 215 LEU B O 1
ATOM 10450 N N . THR B 1 216 ? -35.75 33.281 7.105 1 81.19 216 THR B N 1
ATOM 10451 C CA . THR B 1 216 ? -35.781 34.688 6.691 1 81.19 216 THR B CA 1
ATOM 10452 C C . THR B 1 216 ? -34.406 35.125 6.188 1 81.19 216 THR B C 1
ATOM 10454 O O . THR B 1 216 ? -34.156 36.312 5.984 1 81.19 216 THR B O 1
ATOM 10457 N N . ILE B 1 217 ? -33.531 34.125 5.898 1 85.38 217 ILE B N 1
ATOM 10458 C CA . ILE B 1 217 ? -32.156 34.469 5.531 1 85.38 217 ILE B CA 1
ATOM 10459 C C . ILE B 1 217 ? -32.094 34.875 4.062 1 85.38 217 ILE B C 1
ATOM 10461 O O . ILE B 1 217 ? -32.812 34.312 3.225 1 85.38 217 ILE B O 1
ATOM 10465 N N . THR B 1 218 ? -31.422 35.875 3.715 1 82.69 218 THR B N 1
ATOM 10466 C CA . THR B 1 218 ? -31.203 36.344 2.352 1 82.69 218 THR B CA 1
ATOM 10467 C C . THR B 1 218 ? -29.969 35.688 1.737 1 82.69 218 THR B C 1
ATOM 10469 O O . THR B 1 218 ? -29.203 35 2.436 1 82.69 218 THR B O 1
ATOM 10472 N N . ASP B 1 219 ? -29.781 35.781 0.48 1 81.62 219 ASP B N 1
ATOM 10473 C CA . ASP B 1 219 ? -28.672 35.125 -0.221 1 81.62 219 ASP B CA 1
ATOM 10474 C C . ASP B 1 219 ? -27.328 35.719 0.207 1 81.62 219 ASP B C 1
ATOM 10476 O O . ASP B 1 219 ? -26.328 35 0.307 1 81.62 219 ASP B O 1
ATOM 10480 N N . GLU B 1 220 ? -27.281 36.938 0.517 1 81.81 220 GLU B N 1
ATOM 10481 C CA . GLU B 1 220 ? -26.047 37.562 0.995 1 81.81 220 GLU B CA 1
ATOM 10482 C C . GLU B 1 220 ? -25.688 37.062 2.395 1 81.81 220 GLU B C 1
ATOM 10484 O O . GLU B 1 220 ? -24.516 36.844 2.695 1 81.81 220 GLU B O 1
ATOM 10489 N N . GLU B 1 221 ? -26.703 36.844 3.113 1 85.31 221 GLU B N 1
ATOM 10490 C CA . GLU B 1 221 ? -26.484 36.375 4.473 1 85.31 221 GLU B CA 1
ATOM 10491 C C . GLU B 1 221 ? -26.094 34.906 4.473 1 85.31 221 GLU B C 1
ATOM 10493 O O . GLU B 1 221 ? -25.375 34.438 5.359 1 85.31 221 GLU B O 1
ATOM 10498 N N . ARG B 1 222 ? -26.531 34.312 3.457 1 84.62 222 ARG B N 1
ATOM 10499 C CA . ARG B 1 222 ? -26.156 32.906 3.334 1 84.62 222 ARG B CA 1
ATOM 10500 C C . ARG B 1 222 ? -24.672 32.75 3.031 1 84.62 222 ARG B C 1
ATOM 10502 O O . ARG B 1 222 ? -24.016 31.844 3.574 1 84.62 222 ARG B O 1
ATOM 10509 N N . ASP B 1 223 ? -24.219 33.531 2.266 1 82 223 ASP B N 1
ATOM 10510 C CA . ASP B 1 223 ? -22.781 33.5 1.957 1 82 223 ASP B CA 1
ATOM 10511 C C . ASP B 1 223 ? -21.953 33.938 3.16 1 82 223 ASP B C 1
ATOM 10513 O O . ASP B 1 223 ? -20.875 33.406 3.404 1 82 223 ASP B O 1
ATOM 10517 N N . ALA B 1 224 ? -22.453 34.875 3.891 1 85 224 ALA B N 1
ATOM 10518 C CA . ALA B 1 224 ? -21.766 35.312 5.098 1 85 224 ALA B CA 1
ATOM 10519 C C . ALA B 1 224 ? -21.719 34.219 6.145 1 85 224 ALA B C 1
ATOM 10521 O O . ALA B 1 224 ? -20.719 34.062 6.855 1 85 224 ALA B O 1
ATOM 10522 N N . ARG B 1 225 ? -22.75 33.531 6.195 1 86.19 225 ARG B N 1
ATOM 10523 C CA . ARG B 1 225 ? -22.797 32.438 7.148 1 86.19 225 ARG B CA 1
ATOM 10524 C C . ARG B 1 225 ? -21.766 31.359 6.801 1 86.19 225 ARG B C 1
ATOM 10526 O O . ARG B 1 225 ? -21.094 30.828 7.688 1 86.19 225 ARG B O 1
ATOM 10533 N N . ALA B 1 226 ? -21.703 31.078 5.559 1 79.56 226 ALA B N 1
ATOM 10534 C CA . ALA B 1 226 ? -20.75 30.047 5.133 1 79.56 226 ALA B CA 1
ATOM 10535 C C . ALA B 1 226 ? -19.312 30.5 5.395 1 79.56 226 ALA B C 1
ATOM 10537 O O . ALA B 1 226 ? -18.469 29.688 5.812 1 79.56 226 ALA B O 1
ATOM 10538 N N . ARG B 1 227 ? -19.031 31.672 5.234 1 81.62 227 ARG B N 1
ATOM 10539 C CA . ARG B 1 227 ? -17.703 32.219 5.484 1 81.62 227 ARG B CA 1
ATOM 10540 C C . ARG B 1 227 ? -17.406 32.281 6.98 1 81.62 227 ARG B C 1
ATOM 10542 O O . ARG B 1 227 ? -16.281 32 7.41 1 81.62 227 ARG B O 1
ATOM 10549 N N . LEU B 1 228 ? -18.406 32.562 7.699 1 86.19 228 LEU B N 1
ATOM 10550 C CA . LEU B 1 228 ? -18.219 32.625 9.148 1 86.19 228 LEU B CA 1
ATOM 10551 C C . LEU B 1 228 ? -17.984 31.234 9.727 1 86.19 228 LEU B C 1
ATOM 10553 O O . LEU B 1 228 ? -17.266 31.078 10.711 1 86.19 228 LEU B O 1
ATOM 10557 N N . ALA B 1 229 ? -18.672 30.328 9.102 1 82.19 229 ALA B N 1
ATOM 10558 C CA . ALA B 1 229 ? -18.438 28.969 9.57 1 82.19 229 ALA B CA 1
ATOM 10559 C C . ALA B 1 229 ? -16.984 28.562 9.375 1 82.19 229 ALA B C 1
ATOM 10561 O O . ALA B 1 229 ? -16.406 27.891 10.242 1 82.19 229 ALA B O 1
ATOM 10562 N N . GLN B 1 230 ? -16.422 29.016 8.359 1 76.5 230 GLN B N 1
ATOM 10563 C CA . GLN B 1 230 ? -15.016 28.703 8.102 1 76.5 230 GLN B CA 1
ATOM 10564 C C . GLN B 1 230 ? -14.094 29.5 9.031 1 76.5 230 GLN B C 1
ATOM 10566 O O . GLN B 1 230 ? -13.102 28.969 9.523 1 76.5 230 GLN B O 1
ATOM 10571 N N . THR B 1 231 ? -14.477 30.688 9.312 1 81.81 231 THR B N 1
ATOM 10572 C CA . THR B 1 231 ? -13.664 31.531 10.18 1 81.81 231 THR B CA 1
ATOM 10573 C C . THR B 1 231 ? -13.703 31.031 11.617 1 81.81 231 THR B C 1
ATOM 10575 O O . THR B 1 231 ? -12.703 31.078 12.328 1 81.81 231 THR B O 1
ATOM 10578 N N . ILE B 1 232 ? -14.812 30.562 12.008 1 85.88 232 ILE B N 1
ATOM 10579 C CA . ILE B 1 232 ? -14.961 30.078 13.375 1 85.88 232 ILE B CA 1
ATOM 10580 C C . ILE B 1 232 ? -14.125 28.797 13.555 1 85.88 232 ILE B C 1
ATOM 10582 O O . ILE B 1 232 ? -13.531 28.594 14.617 1 85.88 232 ILE B O 1
ATOM 10586 N N . ARG B 1 233 ? -14.016 28.094 12.57 1 76.44 233 ARG B N 1
ATOM 10587 C CA . ARG B 1 233 ? -13.188 26.891 12.648 1 76.44 233 ARG B CA 1
ATOM 10588 C C . ARG B 1 233 ? -11.711 27.266 12.695 1 76.44 233 ARG B C 1
ATOM 10590 O O . ARG B 1 233 ? -10.93 26.609 13.391 1 76.44 233 ARG B O 1
ATOM 10597 N N . ALA B 1 234 ? -11.406 28.234 11.977 1 76.69 234 ALA B N 1
ATOM 10598 C CA . ALA B 1 234 ? -10.016 28.703 11.977 1 76.69 234 ALA B CA 1
ATOM 10599 C C . ALA B 1 234 ? -9.648 29.312 13.328 1 76.69 234 ALA B C 1
ATOM 10601 O O . ALA B 1 234 ? -8.492 29.25 13.75 1 76.69 234 ALA B O 1
ATOM 10602 N N . ASP B 1 235 ? -10.609 29.781 13.984 1 81.88 235 ASP B N 1
ATOM 10603 C CA . ASP B 1 235 ? -10.375 30.406 15.281 1 81.88 235 ASP B CA 1
ATOM 10604 C C . ASP B 1 235 ? -9.93 29.375 16.328 1 81.88 235 ASP B C 1
ATOM 10606 O O . ASP B 1 235 ? -9.203 29.719 17.266 1 81.88 235 ASP B O 1
ATOM 10610 N N . PHE B 1 236 ? -10.195 28.125 16.094 1 76.56 236 PHE B N 1
ATOM 10611 C CA . PHE B 1 236 ? -9.773 27.094 17.047 1 76.56 236 PHE B CA 1
ATOM 10612 C C . PHE B 1 236 ? -8.25 27 17.094 1 76.56 236 PHE B C 1
ATOM 10614 O O . PHE B 1 236 ? -7.668 26.984 18.188 1 76.56 236 PHE B O 1
ATOM 10621 N N . GLY B 1 237 ? -7.785 27.016 16.016 1 75.12 237 GLY B N 1
ATOM 10622 C CA . GLY B 1 237 ? -6.34 26.891 15.938 1 75.12 237 GLY B CA 1
ATOM 10623 C C . GLY B 1 237 ? -5.609 28.141 16.375 1 75.12 237 GLY B C 1
ATOM 10624 O O . GLY B 1 237 ? -4.59 28.078 17.062 1 75.12 237 GLY B O 1
ATOM 10625 N N . LEU B 1 238 ? -6.207 29.281 16.141 1 83.25 238 LEU B N 1
ATOM 10626 C CA . LEU B 1 238 ? -5.566 30.547 16.484 1 83.25 238 LEU B CA 1
ATOM 10627 C C . LEU B 1 238 ? -5.59 30.781 17.984 1 83.25 238 LEU B C 1
ATOM 10629 O O . LEU B 1 238 ? -4.629 31.312 18.547 1 83.25 238 LEU B O 1
ATOM 10633 N N . LEU B 1 239 ? -6.645 30.359 18.594 1 87.38 239 LEU B N 1
ATOM 10634 C CA . LEU B 1 239 ? -6.758 30.547 20.031 1 87.38 239 LEU B CA 1
ATOM 10635 C C . LEU B 1 239 ? -5.77 29.641 20.781 1 87.38 239 LEU B C 1
ATOM 10637 O O . LEU B 1 239 ? -5.152 30.078 21.75 1 87.38 239 LEU B O 1
ATOM 10641 N N . THR B 1 240 ? -5.574 28.547 20.25 1 82.25 240 THR B N 1
ATOM 10642 C CA . THR B 1 240 ? -4.625 27.641 20.891 1 82.25 240 THR B CA 1
ATOM 10643 C C . THR B 1 240 ? -3.193 28.125 20.688 1 82.25 240 THR B C 1
ATOM 10645 O O . THR B 1 240 ? -2.361 28 21.594 1 82.25 240 THR B O 1
ATOM 10648 N N . MET B 1 241 ? -2.98 28.672 19.547 1 83 241 MET B N 1
ATOM 10649 C CA . MET B 1 241 ? -1.642 29.188 19.266 1 83 241 MET B CA 1
ATOM 10650 C C . MET B 1 241 ? -1.335 30.406 20.141 1 83 241 MET B C 1
ATOM 10652 O O . MET B 1 241 ? -0.249 30.5 20.703 1 83 241 MET B O 1
ATOM 10656 N N . LYS B 1 242 ? -2.262 31.219 20.328 1 86.88 242 LYS B N 1
ATOM 10657 C CA . LYS B 1 242 ? -2.045 32.438 21.109 1 86.88 242 LYS B CA 1
ATOM 10658 C C . LYS B 1 242 ? -1.976 32.094 22.609 1 86.88 242 LYS B C 1
ATOM 10660 O O . LYS B 1 242 ? -1.272 32.781 23.359 1 86.88 242 LYS B O 1
ATOM 10665 N N . MET B 1 243 ? -2.596 31.109 22.969 1 87.38 243 MET B N 1
ATOM 10666 C CA . MET B 1 243 ? -2.51 30.672 24.359 1 87.38 243 MET B CA 1
ATOM 10667 C C . MET B 1 243 ? -1.113 30.141 24.688 1 87.38 243 MET B C 1
ATOM 10669 O O . MET B 1 243 ? -0.587 30.406 25.766 1 87.38 243 MET B O 1
ATOM 10673 N N . ALA B 1 244 ? -0.583 29.531 23.781 1 83.5 244 ALA B N 1
ATOM 10674 C CA . ALA B 1 244 ? 0.772 29.016 23.984 1 83.5 244 ALA B CA 1
ATOM 10675 C C . ALA B 1 244 ? 1.779 30.172 24.062 1 83.5 244 ALA B C 1
ATOM 10677 O O . ALA B 1 244 ? 2.738 30.109 24.828 1 83.5 244 ALA B O 1
ATOM 10678 N N . GLU B 1 245 ? 1.526 31.203 23.297 1 86.12 245 GLU B N 1
ATOM 10679 C CA . GLU B 1 245 ? 2.4 32.375 23.328 1 86.12 245 GLU B CA 1
ATOM 10680 C C . GLU B 1 245 ? 2.229 33.156 24.625 1 86.12 245 GLU B C 1
ATOM 10682 O O . GLU B 1 245 ? 3.189 33.719 25.141 1 86.12 245 GLU B O 1
ATOM 10687 N N . THR B 1 246 ? 1.033 33.125 25.109 1 88.56 246 THR B N 1
ATOM 10688 C CA . THR B 1 246 ? 0.749 33.875 26.328 1 88.56 246 THR B CA 1
ATOM 10689 C C . THR B 1 246 ? 1.329 33.156 27.547 1 88.56 246 THR B C 1
ATOM 10691 O O . THR B 1 246 ? 1.675 33.812 28.531 1 88.56 246 THR B O 1
ATOM 10694 N N . SER B 1 247 ? 1.569 31.953 27.469 1 86.38 247 SER B N 1
ATOM 10695 C CA . SER B 1 247 ? 2.088 31.203 28.609 1 86.38 247 SER B CA 1
ATOM 10696 C C . SER B 1 247 ? 3.535 31.594 28.906 1 86.38 247 SER B C 1
ATOM 10698 O O . SER B 1 247 ? 4.02 31.375 30.016 1 86.38 247 SER B O 1
ATOM 10700 N N . ALA B 1 248 ? 4.125 32.25 27.984 1 84.44 248 ALA B N 1
ATOM 10701 C CA . ALA B 1 248 ? 5.535 32.594 28.188 1 84.44 248 ALA B CA 1
ATOM 10702 C C . ALA B 1 248 ? 5.691 34 28.703 1 84.44 248 ALA B C 1
ATOM 10704 O O . ALA B 1 248 ? 6.793 34.438 29.078 1 84.44 248 ALA B O 1
ATOM 10705 N N . GLU B 1 249 ? 4.562 34.719 28.953 1 87.69 249 GLU B N 1
ATOM 10706 C CA . GLU B 1 249 ? 4.656 36.125 29.312 1 87.69 249 GLU B CA 1
ATOM 10707 C C . GLU B 1 249 ? 4.348 36.375 30.781 1 87.69 249 GLU B C 1
ATOM 10709 O O . GLU B 1 249 ? 3.73 35.531 31.438 1 87.69 249 GLU B O 1
ATOM 10714 N N . ILE B 1 250 ? 4.93 37.5 31.312 1 82.06 250 ILE B N 1
ATOM 10715 C CA . ILE B 1 250 ? 4.605 38.031 32.625 1 82.06 250 ILE B CA 1
ATOM 10716 C C . ILE B 1 250 ? 3.727 39.25 32.5 1 82.06 250 ILE B C 1
ATOM 10718 O O . ILE B 1 250 ? 4.113 40.219 31.828 1 82.06 250 ILE B O 1
ATOM 10722 N N . ASN B 1 251 ? 2.525 39.094 32.969 1 84.56 251 ASN B N 1
ATOM 10723 C CA . ASN B 1 251 ? 1.602 40.219 32.75 1 84.56 251 ASN B CA 1
ATOM 10724 C C . ASN B 1 251 ? 0.937 40.625 34.062 1 84.56 251 ASN B C 1
ATOM 10726 O O . ASN B 1 251 ? 0.819 39.844 34.969 1 84.56 251 ASN B O 1
ATOM 10730 N N . TRP B 1 252 ? 0.676 41.844 34.031 1 80.88 252 TRP B N 1
ATOM 10731 C CA . TRP B 1 252 ? -0.186 42.438 35.062 1 80.88 252 TRP B CA 1
ATOM 10732 C C . TRP B 1 252 ? -1.646 42.406 34.625 1 80.88 252 TRP B C 1
ATOM 10734 O O . TRP B 1 252 ? -2.08 43.25 33.812 1 80.88 252 TRP B O 1
ATOM 10744 N N . SER B 1 253 ? -2.248 41.312 34.969 1 81.25 253 SER B N 1
ATOM 10745 C CA . SER B 1 253 ? -3.613 41.156 34.5 1 81.25 253 SER B CA 1
ATOM 10746 C C . SER B 1 253 ? -4.535 40.656 35.594 1 81.25 253 SER B C 1
ATOM 10748 O O . SER B 1 253 ? -4.066 40.219 36.656 1 81.25 253 SER B O 1
ATOM 10750 N N . ARG B 1 254 ? -5.809 40.781 35.312 1 82.06 254 ARG B N 1
ATOM 10751 C CA . ARG B 1 254 ? -6.852 40.312 36.219 1 82.06 254 ARG B CA 1
ATOM 10752 C C . ARG B 1 254 ? -7.008 38.812 36.125 1 82.06 254 ARG B C 1
ATOM 10754 O O . ARG B 1 254 ? -7.496 38.188 37.062 1 82.06 254 ARG B O 1
ATOM 10761 N N . TRP B 1 255 ? -6.621 38.344 35 1 86.5 255 TRP B N 1
ATOM 10762 C CA . TRP B 1 255 ? -6.922 36.938 34.75 1 86.5 255 TRP B CA 1
ATOM 10763 C C . TRP B 1 255 ? -5.66 36.062 34.812 1 86.5 255 TRP B C 1
ATOM 10765 O O . TRP B 1 255 ? -4.582 36.531 34.406 1 86.5 255 TRP B O 1
ATOM 10775 N N . SER B 1 256 ? -5.809 34.875 35.375 1 84.06 256 SER B N 1
ATOM 10776 C CA . SER B 1 256 ? -4.723 33.906 35.406 1 84.06 256 SER B CA 1
ATOM 10777 C C . SER B 1 256 ? -4.734 33.031 34.188 1 84.06 256 SER B C 1
ATOM 10779 O O . SER B 1 256 ? -5.672 33.062 33.375 1 84.06 256 SER B O 1
ATOM 10781 N N . MET B 1 257 ? -3.66 32.219 34 1 86.81 257 MET B N 1
ATOM 10782 C CA . MET B 1 257 ? -3.578 31.328 32.875 1 86.81 257 MET B CA 1
ATOM 10783 C C . MET B 1 257 ? -4.645 30.234 32.969 1 86.81 257 MET B C 1
ATOM 10785 O O . MET B 1 257 ? -5.141 29.766 31.938 1 86.81 257 MET B O 1
ATOM 10789 N N . ASP B 1 258 ? -5.039 29.844 34.094 1 81.06 258 ASP B N 1
ATOM 10790 C CA . ASP B 1 258 ? -6.094 28.844 34.281 1 81.06 258 ASP B CA 1
ATOM 10791 C C . ASP B 1 258 ? -7.449 29.406 33.844 1 81.06 258 ASP B C 1
ATOM 10793 O O . ASP B 1 258 ? -8.289 28.672 33.312 1 81.06 258 ASP B O 1
ATOM 10797 N N . ASP B 1 259 ? -7.582 30.656 34.094 1 85.56 259 ASP B N 1
ATOM 10798 C CA . ASP B 1 259 ? -8.82 31.281 33.625 1 85.56 259 ASP B CA 1
ATOM 10799 C C . ASP B 1 259 ? -8.898 31.312 32.125 1 85.56 259 ASP B C 1
ATOM 10801 O O . ASP B 1 259 ? -9.945 31.031 31.531 1 85.56 259 ASP B O 1
ATOM 10805 N N . TYR B 1 260 ? -7.781 31.656 31.594 1 88.88 260 TYR B N 1
ATOM 10806 C CA . TYR B 1 260 ? -7.785 31.719 30.141 1 88.88 260 TYR B CA 1
ATOM 10807 C C . TYR B 1 260 ? -8 30.328 29.531 1 88.88 260 TYR B C 1
ATOM 10809 O O . TYR B 1 260 ? -8.625 30.203 28.469 1 88.88 260 TYR B O 1
ATOM 10817 N N . LEU B 1 261 ? -7.492 29.328 30.188 1 87.12 261 LEU B N 1
ATOM 10818 C CA . LEU B 1 261 ? -7.73 27.969 29.719 1 87.12 261 LEU B CA 1
ATOM 10819 C C . LEU B 1 261 ? -9.219 27.625 29.75 1 87.12 261 LEU B C 1
ATOM 10821 O O . LEU B 1 261 ? -9.734 26.984 28.828 1 87.12 261 LEU B O 1
ATOM 10825 N N . VAL B 1 262 ? -9.883 28.125 30.734 1 87.5 262 VAL B N 1
ATOM 10826 C CA . VAL B 1 262 ? -11.312 27.891 30.844 1 87.5 262 VAL B CA 1
ATOM 10827 C C . VAL B 1 262 ? -12.062 28.734 29.812 1 87.5 262 VAL B C 1
ATOM 10829 O O . VAL B 1 262 ? -13.023 28.281 29.203 1 87.5 262 VAL B O 1
ATOM 10832 N N . PHE B 1 263 ? -11.578 29.953 29.594 1 90.06 263 PHE B N 1
ATOM 10833 C CA . PHE B 1 263 ? -12.227 30.812 28.625 1 90.06 263 PHE B CA 1
ATOM 10834 C C . PHE B 1 263 ? -12.133 30.234 27.219 1 90.06 263 PHE B C 1
ATOM 10836 O O . PHE B 1 263 ? -13.117 30.219 26.469 1 90.06 263 PHE B O 1
ATOM 10843 N N . VAL B 1 264 ? -11 29.766 26.906 1 89.75 264 VAL B N 1
ATOM 10844 C CA . VAL B 1 264 ? -10.797 29.203 25.578 1 89.75 264 VAL B CA 1
ATOM 10845 C C . VAL B 1 264 ? -11.586 27.906 25.422 1 89.75 264 VAL B C 1
ATOM 10847 O O . VAL B 1 264 ? -12.164 27.656 24.375 1 89.75 264 VAL B O 1
ATOM 10850 N N . ALA B 1 265 ? -11.594 27.156 26.438 1 86.31 265 ALA B N 1
ATOM 10851 C CA . ALA B 1 265 ? -12.352 25.906 26.391 1 86.31 265 ALA B CA 1
ATOM 10852 C C . ALA B 1 265 ? -13.844 26.188 26.234 1 86.31 265 ALA B C 1
ATOM 10854 O O . ALA B 1 265 ? -14.531 25.5 25.453 1 86.31 265 ALA B O 1
ATOM 10855 N N . LYS B 1 266 ? -14.336 27.172 26.906 1 89.5 266 LYS B N 1
ATOM 10856 C CA . LYS B 1 266 ? -15.75 27.516 26.812 1 89.5 266 LYS B CA 1
ATOM 10857 C C . LYS B 1 266 ? -16.078 28.156 25.453 1 89.5 266 LYS B C 1
ATOM 10859 O O . LYS B 1 266 ? -17.156 27.938 24.906 1 89.5 266 LYS B O 1
ATOM 10864 N N . THR B 1 267 ? -15.227 28.891 24.953 1 90.5 267 THR B N 1
ATOM 10865 C CA . THR B 1 267 ? -15.43 29.453 23.625 1 90.5 267 THR B CA 1
ATOM 10866 C C . THR B 1 267 ? -15.477 28.359 22.562 1 90.5 267 THR B C 1
ATOM 10868 O O . THR B 1 267 ? -16.297 28.406 21.656 1 90.5 267 THR B O 1
ATOM 10871 N N . ARG B 1 268 ? -14.656 27.469 22.734 1 87.06 268 ARG B N 1
ATOM 10872 C CA . ARG B 1 268 ? -14.648 26.344 21.812 1 87.06 268 ARG B CA 1
ATOM 10873 C C . ARG B 1 268 ? -15.953 25.547 21.891 1 87.06 268 ARG B C 1
ATOM 10875 O O . ARG B 1 268 ? -16.484 25.125 20.875 1 87.06 268 ARG B O 1
ATOM 10882 N N . ALA B 1 269 ? -16.359 25.406 23.062 1 85.88 269 ALA B N 1
ATOM 10883 C CA . ALA B 1 269 ? -17.594 24.656 23.25 1 85.88 269 ALA B CA 1
ATOM 10884 C C . ALA B 1 269 ? -18.781 25.391 22.625 1 85.88 269 ALA B C 1
ATOM 10886 O O . ALA B 1 269 ? -19.625 24.766 21.984 1 85.88 269 ALA B O 1
ATOM 10887 N N . VAL B 1 270 ? -18.781 26.672 22.812 1 90.25 270 VAL B N 1
ATOM 10888 C CA . VAL B 1 270 ? -19.859 27.484 22.234 1 90.25 270 VAL B CA 1
ATOM 10889 C C . VAL B 1 270 ? -19.766 27.453 20.703 1 90.25 270 VAL B C 1
ATOM 10891 O O . VAL B 1 270 ? -20.781 27.344 20.016 1 90.25 270 VAL B O 1
ATOM 10894 N N . GLN B 1 271 ? -18.625 27.547 20.203 1 89.25 271 GLN B N 1
ATOM 10895 C CA . GLN B 1 271 ? -18.422 27.516 18.75 1 89.25 271 GLN B CA 1
ATOM 10896 C C . GLN B 1 271 ? -18.812 26.156 18.172 1 89.25 271 GLN B C 1
ATOM 10898 O O . GLN B 1 271 ? -19.453 26.078 17.125 1 89.25 271 GLN B O 1
ATOM 10903 N N . LEU B 1 272 ? -18.422 25.125 18.828 1 82.12 272 LEU B N 1
ATOM 10904 C CA . LEU B 1 272 ? -18.703 23.781 18.344 1 82.12 272 LEU B CA 1
ATOM 10905 C C . LEU B 1 272 ? -20.219 23.516 18.328 1 82.12 272 LEU B C 1
ATOM 10907 O O . LEU B 1 272 ? -20.734 22.859 17.438 1 82.12 272 LEU B O 1
ATOM 10911 N N . SER B 1 273 ? -20.906 24 19.328 1 86.19 273 SER B N 1
ATOM 10912 C CA . SER B 1 273 ? -22.344 23.812 19.359 1 86.19 273 SER B CA 1
ATOM 10913 C C . SER B 1 273 ? -23.031 24.531 18.203 1 86.19 273 SER B C 1
ATOM 10915 O O . SER B 1 273 ? -23.969 24 17.609 1 86.19 273 SER B O 1
ATOM 10917 N N . LEU B 1 274 ? -22.5 25.641 17.812 1 88.12 274 LEU B N 1
ATOM 10918 C CA . LEU B 1 274 ? -23.078 26.391 16.719 1 88.12 274 LEU B CA 1
ATOM 10919 C C . LEU B 1 274 ? -22.719 25.766 15.375 1 88.12 274 LEU B C 1
ATOM 10921 O O . LEU B 1 274 ? -23.531 25.75 14.453 1 88.12 274 LEU B O 1
ATOM 10925 N N . ILE B 1 275 ? -21.578 25.266 15.297 1 84.25 275 ILE B N 1
ATOM 10926 C CA . ILE B 1 275 ? -21.156 24.641 14.055 1 84.25 275 ILE B CA 1
ATOM 10927 C C . ILE B 1 275 ? -21.969 23.375 13.805 1 84.25 275 ILE B C 1
ATOM 10929 O O . ILE B 1 275 ? -22.359 23.078 12.672 1 84.25 275 ILE B O 1
ATOM 10933 N N . THR B 1 276 ? -22.188 22.688 14.805 1 78.88 276 THR B N 1
ATOM 10934 C CA . THR B 1 276 ? -23 21.484 14.68 1 78.88 276 THR B CA 1
ATOM 10935 C C . THR B 1 276 ? -24.406 21.844 14.211 1 78.88 276 THR B C 1
ATOM 10937 O O . THR B 1 276 ? -24.984 21.141 13.375 1 78.88 276 THR B O 1
ATOM 10940 N N . SER B 1 277 ? -24.969 22.906 14.719 1 82.62 277 SER B N 1
ATOM 10941 C CA . SER B 1 277 ? -26.297 23.344 14.305 1 82.62 277 SER B CA 1
ATOM 10942 C C . SER B 1 277 ? -26.297 23.812 12.852 1 82.62 277 SER B C 1
ATOM 10944 O O . SER B 1 277 ? -27.266 23.578 12.117 1 82.62 277 SER B O 1
ATOM 10946 N N . HIS B 1 278 ? -25.25 24.391 12.5 1 84.88 278 HIS B N 1
ATOM 10947 C CA . HIS B 1 278 ? -25.141 24.891 11.133 1 84.88 278 HIS B CA 1
ATOM 10948 C C . HIS B 1 278 ? -25.141 23.734 10.133 1 84.88 278 HIS B C 1
ATOM 10950 O O . HIS B 1 278 ? -25.844 23.781 9.117 1 84.88 278 HIS B O 1
ATOM 10956 N N . THR B 1 279 ? -24.438 22.781 10.391 1 77.94 279 THR B N 1
ATOM 10957 C CA . THR B 1 279 ? -24.328 21.656 9.461 1 77.94 279 THR B CA 1
ATOM 10958 C C . THR B 1 279 ? -25.672 20.922 9.344 1 77.94 279 THR B C 1
ATOM 10960 O O . THR B 1 279 ? -26 20.391 8.281 1 77.94 279 THR B O 1
ATOM 10963 N N . SER B 1 280 ? -26.406 20.969 10.328 1 75.75 280 SER B N 1
ATOM 10964 C CA . SER B 1 280 ? -27.688 20.25 10.312 1 75.75 280 SER B CA 1
ATOM 10965 C C . SER B 1 280 ? -28.766 21.062 9.594 1 75.75 280 SER B C 1
ATOM 10967 O O . SER B 1 280 ? -29.625 20.5 8.914 1 75.75 280 SER B O 1
ATOM 10969 N N . ILE B 1 281 ? -28.656 22.391 9.711 1 74.81 281 ILE B N 1
ATOM 10970 C CA . ILE B 1 281 ? -29.734 23.234 9.18 1 74.81 281 ILE B CA 1
ATOM 10971 C C . ILE B 1 281 ? -29.438 23.578 7.723 1 74.81 281 ILE B C 1
ATOM 10973 O O . ILE B 1 281 ? -30.359 23.734 6.918 1 74.81 281 ILE B O 1
ATOM 10977 N N . SER B 1 282 ? -28.172 23.641 7.375 1 71.62 282 SER B N 1
ATOM 10978 C CA . SER B 1 282 ? -27.828 24.125 6.039 1 71.62 282 SER B CA 1
ATOM 10979 C C . SER B 1 282 ? -28.094 23.062 4.98 1 71.62 282 SER B C 1
ATOM 10981 O O . SER B 1 282 ? -28.359 23.391 3.82 1 71.62 282 SER B O 1
ATOM 10983 N N . ASN B 1 283 ? -28.031 21.875 5.324 1 62.31 283 ASN B N 1
ATOM 10984 C CA . ASN B 1 283 ? -28.219 20.844 4.309 1 62.31 283 ASN B CA 1
ATOM 10985 C C . ASN B 1 283 ? -29.703 20.609 4.02 1 62.31 283 ASN B C 1
ATOM 10987 O O . ASN B 1 283 ? -30.047 19.844 3.119 1 62.31 283 ASN B O 1
ATOM 10991 N N . ILE B 1 284 ? -30.594 21.344 4.715 1 62.16 284 ILE B N 1
ATOM 10992 C CA . ILE B 1 284 ? -32.031 21.125 4.496 1 62.16 284 ILE B CA 1
ATOM 10993 C C . ILE B 1 284 ? -32.562 22.156 3.5 1 62.16 284 ILE B C 1
ATOM 10995 O O . ILE B 1 284 ? -32.375 23.359 3.688 1 62.16 284 ILE B O 1
ATOM 10999 N N . HIS B 1 285 ? -32.906 21.734 2.264 1 57.5 285 HIS B N 1
ATOM 11000 C CA . HIS B 1 285 ? -33.406 22.578 1.18 1 57.5 285 HIS B CA 1
ATOM 11001 C C . HIS B 1 285 ? -34.688 23.312 1.594 1 57.5 285 HIS B C 1
ATOM 11003 O O . HIS B 1 285 ? -35.5 22.797 2.359 1 57.5 285 HIS B O 1
ATOM 11009 N N . ALA B 1 286 ? -34.781 24.641 1.251 1 56.47 286 ALA B N 1
ATOM 11010 C CA . ALA B 1 286 ? -35.875 25.578 1.534 1 56.47 286 ALA B CA 1
ATOM 11011 C C . ALA B 1 286 ? -37.188 25.016 1.069 1 56.47 286 ALA B C 1
ATOM 11013 O O . ALA B 1 286 ? -38.25 25.297 1.675 1 56.47 286 ALA B O 1
ATOM 11014 N N . GLN B 1 287 ? -37.156 24.25 0.05 1 53.06 287 GLN B N 1
ATOM 11015 C CA . GLN B 1 287 ? -38.438 23.859 -0.547 1 53.06 287 GLN B CA 1
ATOM 11016 C C . GLN B 1 287 ? -39.219 22.922 0.364 1 53.06 287 GLN B C 1
ATOM 11018 O O . GLN B 1 287 ? -40.438 22.922 0.373 1 53.06 287 GLN B O 1
ATOM 11023 N N . ASN B 1 288 ? -38.562 22.234 1.22 1 57.53 288 ASN B N 1
ATOM 11024 C CA . ASN B 1 288 ? -39.25 21.203 1.979 1 57.53 288 ASN B CA 1
ATOM 11025 C C . ASN B 1 288 ? -39.656 21.688 3.373 1 57.53 288 ASN B C 1
ATOM 11027 O O . ASN B 1 288 ? -39.938 20.875 4.262 1 57.53 288 ASN B O 1
ATOM 11031 N N . ALA B 1 289 ? -39.812 23.078 3.471 1 69.81 289 ALA B N 1
ATOM 11032 C CA . ALA B 1 289 ? -39.969 23.578 4.832 1 69.81 289 ALA B CA 1
ATOM 11033 C C . ALA B 1 289 ? -41.375 24.031 5.094 1 69.81 289 ALA B C 1
ATOM 11035 O O . ALA B 1 289 ? -41.625 24.875 5.961 1 69.81 289 ALA B O 1
ATOM 11036 N N . THR B 1 290 ? -42.375 23.516 4.41 1 72.44 290 THR B N 1
ATOM 11037 C CA . THR B 1 290 ? -43.719 24.016 4.621 1 72.44 290 THR B CA 1
ATOM 11038 C C . THR B 1 290 ? -44.25 23.594 5.992 1 72.44 290 THR B C 1
ATOM 11040 O O . THR B 1 290 ? -44.844 24.406 6.711 1 72.44 290 THR B O 1
ATOM 11043 N N . LEU B 1 291 ? -44 22.438 6.418 1 76.56 291 LEU B N 1
ATOM 11044 C CA . LEU B 1 291 ? -44.469 21.969 7.719 1 76.56 291 LEU B CA 1
ATOM 11045 C C . LEU B 1 291 ? -43.812 22.766 8.844 1 76.56 291 LEU B C 1
ATOM 11047 O O . LEU B 1 291 ? -44.5 23.109 9.828 1 76.56 291 LEU B O 1
ATOM 11051 N N . PHE B 1 292 ? -42.781 23.094 8.648 1 82.62 292 PHE B N 1
ATOM 11052 C CA . PHE B 1 292 ? -42.062 23.844 9.672 1 82.62 292 PHE B CA 1
ATOM 11053 C C . PHE B 1 292 ? -42.625 25.266 9.781 1 82.62 292 PHE B C 1
ATOM 11055 O O . PHE B 1 292 ? -42.875 25.75 10.891 1 82.62 292 PHE B O 1
ATOM 11062 N N . LYS B 1 293 ? -42.906 25.969 8.688 1 80.44 293 LYS B N 1
ATOM 11063 C CA . LYS B 1 293 ? -43.344 27.359 8.656 1 80.44 293 LYS B CA 1
ATOM 11064 C C . LYS B 1 293 ? -44.781 27.484 9.203 1 80.44 293 LYS B C 1
ATOM 11066 O O . LYS B 1 293 ? -45.094 28.469 9.883 1 80.44 293 LYS B O 1
ATOM 11071 N N . GLU B 1 294 ? -45.531 26.516 9 1 79.5 294 GLU B N 1
ATOM 11072 C CA . GLU B 1 294 ? -46.938 26.641 9.328 1 79.5 294 GLU B CA 1
ATOM 11073 C C . GLU B 1 294 ? -47.25 26.094 10.719 1 79.5 294 GLU B C 1
ATOM 11075 O O . GLU B 1 294 ? -48.156 26.594 11.406 1 79.5 294 GLU B O 1
ATOM 11080 N N . TYR B 1 295 ? -46.438 25.219 11.18 1 82.31 295 TYR B N 1
ATOM 11081 C CA . TYR B 1 295 ? -46.812 24.562 12.422 1 82.31 295 TYR B CA 1
ATOM 11082 C C . TYR B 1 295 ? -45.844 24.922 13.547 1 82.31 295 TYR B C 1
ATOM 11084 O O . TYR B 1 295 ? -46.281 25.234 14.664 1 82.31 295 TYR B O 1
ATOM 11092 N N . PHE B 1 296 ? -44.656 24.922 13.383 1 84.69 296 PHE B N 1
ATOM 11093 C CA . PHE B 1 296 ? -43.688 25.047 14.477 1 84.69 296 PHE B CA 1
ATOM 11094 C C . PHE B 1 296 ? -43.344 26.5 14.711 1 84.69 296 PHE B C 1
ATOM 11096 O O . PHE B 1 296 ? -43.219 26.953 15.852 1 84.69 296 PHE B O 1
ATOM 11103 N N . LEU B 1 297 ? -43.25 27.312 13.727 1 84.88 297 LEU B N 1
ATOM 11104 C CA . LEU B 1 297 ? -42.656 28.625 13.805 1 84.88 297 LEU B CA 1
ATOM 11105 C C . LEU B 1 297 ? -43.594 29.625 14.492 1 84.88 297 LEU B C 1
ATOM 11107 O O . LEU B 1 297 ? -43.188 30.375 15.359 1 84.88 297 LEU B O 1
ATOM 11111 N N . PRO B 1 298 ? -44.844 29.609 14.273 1 81.38 298 PRO B N 1
ATOM 11112 C CA . PRO B 1 298 ? -45.688 30.703 14.773 1 81.38 298 PRO B CA 1
ATOM 11113 C C . PRO B 1 298 ? -45.781 30.719 16.297 1 81.38 298 PRO B C 1
ATOM 11115 O O . PRO B 1 298 ? -45.719 31.781 16.922 1 81.38 298 PRO B O 1
ATOM 11118 N N . SER B 1 299 ? -45.906 29.625 17 1 81.31 299 SER B N 1
ATOM 11119 C CA . SER B 1 299 ? -46.094 29.594 18.438 1 81.31 299 SER B CA 1
ATOM 11120 C C . SER B 1 299 ? -44.75 29.766 19.156 1 81.31 299 SER B C 1
ATOM 11122 O O . SER B 1 299 ? -44.719 30.141 20.344 1 81.31 299 SER B O 1
ATOM 11124 N N . THR B 1 300 ? -43.688 29.578 18.562 1 86.62 300 THR B N 1
ATOM 11125 C CA . THR B 1 300 ? -42.375 29.594 19.234 1 86.62 300 THR B CA 1
ATOM 11126 C C . THR B 1 300 ? -41.625 30.875 18.891 1 86.62 300 THR B C 1
ATOM 11128 O O . THR B 1 300 ? -40.562 31.125 19.453 1 86.62 300 THR B O 1
ATOM 11131 N N . LEU B 1 301 ? -42.094 31.75 18.141 1 86.81 301 LEU B N 1
ATOM 11132 C CA . LEU B 1 301 ? -41.375 32.906 17.656 1 86.81 301 LEU B CA 1
ATOM 11133 C C . LEU B 1 301 ? -41.094 33.906 18.797 1 86.81 301 LEU B C 1
ATOM 11135 O O . LEU B 1 301 ? -40 34.469 18.891 1 86.81 301 LEU B O 1
ATOM 11139 N N . LYS B 1 302 ? -42.031 34.125 19.703 1 82.5 302 LYS B N 1
ATOM 11140 C CA . LYS B 1 302 ? -41.875 35.125 20.75 1 82.5 302 LYS B CA 1
ATOM 11141 C C . LYS B 1 302 ? -40.812 34.688 21.766 1 82.5 302 LYS B C 1
ATOM 11143 O O . LYS B 1 302 ? -39.875 35.438 22.031 1 82.5 302 LYS B O 1
ATOM 11148 N N . PRO B 1 303 ? -40.969 33.531 22.266 1 85.88 303 PRO B N 1
ATOM 11149 C CA . PRO B 1 303 ? -39.906 33.125 23.172 1 85.88 303 PRO B CA 1
ATOM 11150 C C . PRO B 1 303 ? -38.562 33 22.484 1 85.88 303 PRO B C 1
ATOM 11152 O O . PRO B 1 303 ? -37.5 33.25 23.094 1 85.88 303 PRO B O 1
ATOM 11155 N N . PHE B 1 304 ? -38.562 32.719 21.281 1 89.38 304 PHE B N 1
ATOM 11156 C CA . PHE B 1 304 ? -37.344 32.625 20.516 1 89.38 304 PHE B CA 1
ATOM 11157 C C . PHE B 1 304 ? -36.688 34 20.359 1 89.38 304 PHE B C 1
ATOM 11159 O O . PHE B 1 304 ? -35.469 34.125 20.469 1 89.38 304 PHE B O 1
ATOM 11166 N N . GLN B 1 305 ? -37.438 34.969 20.141 1 85.81 305 GLN B N 1
ATOM 11167 C CA . GLN B 1 305 ? -36.906 36.344 19.969 1 85.81 305 GLN B CA 1
ATOM 11168 C C . GLN B 1 305 ? -36.406 36.875 21.297 1 85.81 305 GLN B C 1
ATOM 11170 O O . GLN B 1 305 ? -35.375 37.594 21.344 1 85.81 305 GLN B O 1
ATOM 11175 N N . ARG B 1 306 ? -37.031 36.531 22.406 1 85.62 306 ARG B N 1
ATOM 11176 C CA . ARG B 1 306 ? -36.531 36.938 23.719 1 85.62 306 ARG B CA 1
ATOM 11177 C C . ARG B 1 306 ? -35.188 36.281 24.016 1 85.62 306 ARG B C 1
ATOM 11179 O O . ARG B 1 306 ? -34.281 36.906 24.547 1 85.62 306 ARG B O 1
ATOM 11186 N N . MET B 1 307 ? -35.156 35.062 23.641 1 87.5 307 MET B N 1
ATOM 11187 C CA . MET B 1 307 ? -33.906 34.344 23.859 1 87.5 307 MET B CA 1
ATOM 11188 C C . MET B 1 307 ? -32.781 34.938 23.016 1 87.5 307 MET B C 1
ATOM 11190 O O . MET B 1 307 ? -31.625 35.031 23.484 1 87.5 307 MET B O 1
ATOM 11194 N N . ARG B 1 308 ? -33.062 35.312 21.844 1 87.31 308 ARG B N 1
ATOM 11195 C CA . ARG B 1 308 ? -32.062 35.906 20.953 1 87.31 308 ARG B CA 1
ATOM 11196 C C . ARG B 1 308 ? -31.5 37.188 21.547 1 87.31 308 ARG B C 1
ATOM 11198 O O . ARG B 1 308 ? -30.297 37.438 21.453 1 87.31 308 ARG B O 1
ATOM 11205 N N . ARG B 1 309 ? -32.281 37.906 22.156 1 85.06 309 ARG B N 1
ATOM 11206 C CA . ARG B 1 309 ? -31.859 39.125 22.781 1 85.06 309 ARG B CA 1
ATOM 11207 C C . ARG B 1 309 ? -30.984 38.844 24 1 85.06 309 ARG B C 1
ATOM 11209 O O . ARG B 1 309 ? -29.984 39.531 24.234 1 85.06 309 ARG B O 1
ATOM 11216 N N . ASP B 1 310 ? -31.406 37.844 24.734 1 87.5 310 ASP B N 1
ATOM 11217 C CA . ASP B 1 310 ? -30.625 37.469 25.906 1 87.5 310 ASP B CA 1
ATOM 11218 C C . ASP B 1 310 ? -29.234 36.969 25.5 1 87.5 310 ASP B C 1
ATOM 11220 O O . ASP B 1 310 ? -28.266 37.188 26.203 1 87.5 310 ASP B O 1
ATOM 11224 N N . ILE B 1 311 ? -29.203 36.281 24.406 1 89.56 311 ILE B N 1
ATOM 11225 C CA . ILE B 1 311 ? -27.922 35.75 23.922 1 89.56 311 ILE B CA 1
ATOM 11226 C C . ILE B 1 311 ? -27 36.938 23.547 1 89.56 311 ILE B C 1
ATOM 11228 O O . ILE B 1 311 ? -25.828 36.938 23.922 1 89.56 311 ILE B O 1
ATOM 11232 N N . ASP B 1 312 ? -27.516 37.875 22.938 1 86.56 312 ASP B N 1
ATOM 11233 C CA . ASP B 1 312 ? -26.719 39.031 22.531 1 86.56 312 ASP B CA 1
ATOM 11234 C C . ASP B 1 312 ? -26.266 39.844 23.734 1 86.56 312 ASP B C 1
ATOM 11236 O O . ASP B 1 312 ? -25.109 40.312 23.781 1 86.56 312 ASP B O 1
ATOM 11240 N N . MET B 1 313 ? -27.078 39.906 24.719 1 86 313 MET B N 1
ATOM 11241 C CA . MET B 1 313 ? -26.703 40.656 25.922 1 86 313 MET B CA 1
ATOM 11242 C C . MET B 1 313 ? -25.641 39.875 26.719 1 86 313 MET B C 1
ATOM 11244 O O . MET B 1 313 ? -24.734 40.5 27.281 1 86 313 MET B O 1
ATOM 11248 N N . ALA B 1 314 ? -25.859 38.625 26.75 1 89.38 314 ALA B N 1
ATOM 11249 C CA . ALA B 1 314 ? -24.875 37.844 27.484 1 89.38 314 ALA B CA 1
ATOM 11250 C C . ALA B 1 314 ? -23.516 37.906 26.812 1 89.38 314 ALA B C 1
ATOM 11252 O O . ALA B 1 314 ? -22.5 38.062 27.5 1 89.38 314 ALA B O 1
ATOM 11253 N N . ILE B 1 315 ? -23.469 37.875 25.5 1 90.5 315 ILE B N 1
ATOM 11254 C CA . ILE B 1 315 ? -22.203 37.938 24.781 1 90.5 315 ILE B CA 1
ATOM 11255 C C . ILE B 1 315 ? -21.594 39.344 24.922 1 90.5 315 ILE B C 1
ATOM 11257 O O . ILE B 1 315 ? -20.375 39.469 25.078 1 90.5 315 ILE B O 1
ATOM 11261 N N . GLN B 1 316 ? -22.391 40.344 24.984 1 85.81 316 GLN B N 1
ATOM 11262 C CA . GLN B 1 316 ? -21.906 41.688 25.125 1 85.81 316 GLN B CA 1
ATOM 11263 C C . GLN B 1 316 ? -21.312 41.938 26.516 1 85.81 316 GLN B C 1
ATOM 11265 O O . GLN B 1 316 ? -20.281 42.594 26.672 1 85.81 316 GLN B O 1
ATOM 11270 N N . GLU B 1 317 ? -21.938 41.344 27.453 1 86.81 317 GLU B N 1
ATOM 11271 C CA . GLU B 1 317 ? -21.422 41.5 28.812 1 86.81 317 GLU B CA 1
ATOM 11272 C C . GLU B 1 317 ? -20.109 40.719 28.969 1 86.81 317 GLU B C 1
ATOM 11274 O O . GLU B 1 317 ? -19.203 41.188 29.688 1 86.81 317 GLU B O 1
ATOM 11279 N N . ILE B 1 318 ? -20.078 39.656 28.391 1 90.12 318 ILE B N 1
ATOM 11280 C CA . ILE B 1 318 ? -18.828 38.906 28.453 1 90.12 318 ILE B CA 1
ATOM 11281 C C . ILE B 1 318 ? -17.734 39.688 27.719 1 90.12 318 ILE B C 1
ATOM 11283 O O . ILE B 1 318 ? -16.609 39.781 28.203 1 90.12 318 ILE B O 1
ATOM 11287 N N . SER B 1 319 ? -18.109 40.25 26.562 1 88.19 319 SER B N 1
ATOM 11288 C CA . SER B 1 319 ? -17.141 41 25.781 1 88.19 319 SER B CA 1
ATOM 11289 C C . SER B 1 319 ? -16.688 42.25 26.516 1 88.19 319 SER B C 1
ATOM 11291 O O . SER B 1 319 ? -15.523 42.625 26.453 1 88.19 319 SER B O 1
ATOM 11293 N N . GLU B 1 320 ? -17.594 42.812 27.266 1 83.44 320 GLU B N 1
ATOM 11294 C CA . GLU B 1 320 ? -17.25 44 28.047 1 83.44 320 GLU B CA 1
ATOM 11295 C C . GLU B 1 320 ? -16.344 43.625 29.219 1 83.44 320 GLU B C 1
ATOM 11297 O O . GLU B 1 320 ? -15.43 44.375 29.562 1 83.44 320 GLU B O 1
ATOM 11302 N N . ALA B 1 321 ? -16.672 42.5 29.719 1 85.19 321 ALA B N 1
ATOM 11303 C CA . ALA B 1 321 ? -15.852 42.062 30.844 1 85.19 321 ALA B CA 1
ATOM 11304 C C . ALA B 1 321 ? -14.43 41.719 30.391 1 85.19 321 ALA B C 1
ATOM 11306 O O . ALA B 1 321 ? -13.484 41.875 31.172 1 85.19 321 ALA B O 1
ATOM 11307 N N . LEU B 1 322 ? -14.312 41.344 29.172 1 86.56 322 LEU B N 1
ATOM 11308 C CA . LEU B 1 322 ? -12.992 41 28.641 1 86.56 322 LEU B CA 1
ATOM 11309 C C . LEU B 1 322 ? -12.312 42.219 28.031 1 86.56 322 LEU B C 1
ATOM 11311 O O . LEU B 1 322 ? -11.18 42.125 27.547 1 86.56 322 LEU B O 1
ATOM 11315 N N . GLY B 1 323 ? -12.836 43.344 28.078 1 73.25 323 GLY B N 1
ATOM 11316 C CA . GLY B 1 323 ? -12.227 44.594 27.641 1 73.25 323 GLY B CA 1
ATOM 11317 C C . GLY B 1 323 ? -12.695 45.031 26.281 1 73.25 323 GLY B C 1
ATOM 11318 O O . GLY B 1 323 ? -12.016 45.812 25.609 1 73.25 323 GLY B O 1
ATOM 11319 N N . GLY B 1 324 ? -13.773 44.438 25.766 1 66.81 324 GLY B N 1
ATOM 11320 C CA . GLY B 1 324 ? -14.312 44.875 24.484 1 66.81 324 GLY B CA 1
ATOM 11321 C C . GLY B 1 324 ? -15.102 46.156 24.578 1 66.81 324 GLY B C 1
ATOM 11322 O O . GLY B 1 324 ? -15.266 46.719 25.656 1 66.81 324 GLY B O 1
ATOM 11323 N N . PRO B 1 325 ? -15.367 46.844 23.391 1 57.28 325 PRO B N 1
ATOM 11324 C CA . PRO B 1 325 ? -16.125 48.094 23.406 1 57.28 325 PRO B CA 1
ATOM 11325 C C . PRO B 1 325 ? -17.531 47.938 23.984 1 57.28 325 PRO B C 1
ATOM 11327 O O . PRO B 1 325 ? -18.125 46.875 23.875 1 57.28 325 PRO B O 1
ATOM 11330 N N . PRO B 1 326 ? -17.922 48.875 24.844 1 48.69 326 PRO B N 1
ATOM 11331 C CA . PRO B 1 326 ? -19.266 48.75 25.422 1 48.69 326 PRO B CA 1
ATOM 11332 C C . PRO B 1 326 ? -20.359 48.656 24.375 1 48.69 326 PRO B C 1
ATOM 11334 O O . PRO B 1 326 ? -20.141 49.031 23.219 1 48.69 326 PRO B O 1
ATOM 11337 N N . ALA B 1 327 ? -21.547 48.031 24.609 1 48.38 327 ALA B N 1
ATOM 11338 C CA . ALA B 1 327 ? -22.703 47.719 23.766 1 48.38 327 ALA B CA 1
ATOM 11339 C C . ALA B 1 327 ? -23.109 48.969 22.938 1 48.38 327 ALA B C 1
ATOM 11341 O O . ALA B 1 327 ? -23.578 48.812 21.812 1 48.38 327 ALA B O 1
ATOM 11342 N N . GLN B 1 328 ? -23.078 50.188 23.422 1 40.31 328 GLN B N 1
ATOM 11343 C CA . GLN B 1 328 ? -23.609 51.375 22.781 1 40.31 328 GLN B CA 1
ATOM 11344 C C . GLN B 1 328 ? -22.781 51.75 21.547 1 40.31 328 GLN B C 1
ATOM 11346 O O . GLN B 1 328 ? -23.312 52.312 20.594 1 40.31 328 GLN B O 1
ATOM 11351 N N . THR B 1 329 ? -21.531 51.594 21.547 1 38.53 329 THR B N 1
ATOM 11352 C CA . THR B 1 329 ? -20.672 52.031 20.438 1 38.53 329 THR B CA 1
ATOM 11353 C C . THR B 1 329 ? -20.781 51.062 19.266 1 38.53 329 THR B C 1
ATOM 11355 O O . THR B 1 329 ? -20.328 51.344 18.172 1 38.53 329 THR B O 1
ATOM 11358 N N . LEU B 1 330 ? -20.984 49.875 19.453 1 36.41 330 LEU B N 1
ATOM 11359 C CA . LEU B 1 330 ? -21.156 49.031 18.297 1 36.41 330 LEU B CA 1
ATOM 11360 C C . LEU B 1 330 ? -22.359 49.469 17.453 1 36.41 330 LEU B C 1
ATOM 11362 O O . LEU B 1 330 ? -22.578 48.938 16.359 1 36.41 330 LEU B O 1
ATOM 11366 N N . ARG B 1 331 ? -23.359 50.188 17.953 1 36.19 331 ARG B N 1
ATOM 11367 C CA . ARG B 1 331 ? -24.531 50.719 17.266 1 36.19 331 ARG B CA 1
ATOM 11368 C C . ARG B 1 331 ? -24.125 51.875 16.328 1 36.19 331 ARG B C 1
ATOM 11370 O O . ARG B 1 331 ? -24.875 52.188 15.391 1 36.19 331 ARG B O 1
ATOM 11377 N N . SER B 1 332 ? -23.344 52.938 16.766 1 31.05 332 SER B N 1
ATOM 11378 C CA . SER B 1 332 ? -23.016 54.062 15.875 1 31.05 332 SER B CA 1
ATOM 11379 C C . SER B 1 332 ? -22.031 53.625 14.797 1 31.05 332 SER B C 1
ATOM 11381 O O . SER B 1 332 ? -21.109 52.844 15.055 1 31.05 332 SER B O 1
ATOM 11383 N N . THR B 1 333 ? -22.438 53.719 13.492 1 32.03 333 THR B N 1
ATOM 11384 C CA . THR B 1 333 ? -21.797 53.406 12.211 1 32.03 333 THR B CA 1
ATOM 11385 C C . THR B 1 333 ? -20.328 53.812 12.242 1 32.03 333 THR B C 1
ATOM 11387 O O . THR B 1 333 ? -19.578 53.5 11.32 1 32.03 333 THR B O 1
ATOM 11390 N N . GLU B 1 334 ? -19.906 55.125 12.781 1 29.5 334 GLU B N 1
ATOM 11391 C CA . GLU B 1 334 ? -18.609 55.719 12.438 1 29.5 334 GLU B CA 1
ATOM 11392 C C . GLU B 1 334 ? -17.484 55 13.18 1 29.5 334 GLU B C 1
ATOM 11394 O O . GLU B 1 334 ? -17.25 55.25 14.359 1 29.5 334 GLU B O 1
ATOM 11399 N N . PHE B 1 335 ? -17.312 53.781 13.094 1 30.31 335 PHE B N 1
ATOM 11400 C CA . PHE B 1 335 ? -16.078 53.125 13.516 1 30.31 335 PHE B CA 1
ATOM 11401 C C . PHE B 1 335 ? -14.867 53.938 13.078 1 30.31 335 PHE B C 1
ATOM 11403 O O . PHE B 1 335 ? -14.555 54.031 11.883 1 30.31 335 PHE B O 1
ATOM 11410 N N . ASN B 1 336 ? -14.641 55.156 13.633 1 28.91 336 ASN B N 1
ATOM 11411 C CA . ASN B 1 336 ? -13.344 55.781 13.391 1 28.91 336 ASN B CA 1
ATOM 11412 C C . ASN B 1 336 ? -12.203 54.781 13.625 1 28.91 336 ASN B C 1
ATOM 11414 O O . ASN B 1 336 ? -11.977 54.344 14.75 1 28.91 336 ASN B O 1
ATOM 11418 N N . SER B 1 337 ? -11.914 53.938 12.703 1 33.25 337 SER B N 1
ATOM 11419 C CA . SER B 1 337 ? -10.797 53.031 12.531 1 33.25 337 SER B CA 1
ATOM 11420 C C . SER B 1 337 ? -9.539 53.562 13.211 1 33.25 337 SER B C 1
ATOM 11422 O O . SER B 1 337 ? -8.531 52.875 13.312 1 33.25 337 SER B O 1
ATOM 11424 N N . ASN B 1 338 ? -9.336 54.938 13.398 1 30.39 338 ASN B N 1
ATOM 11425 C CA . ASN B 1 338 ? -8.047 55.5 13.789 1 30.39 338 ASN B CA 1
ATOM 11426 C C . ASN B 1 338 ? -7.848 55.438 15.297 1 30.39 338 ASN B C 1
ATOM 11428 O O . ASN B 1 338 ? -6.941 56.094 15.828 1 30.39 338 ASN B O 1
ATOM 11432 N N . LEU B 1 339 ? -8.891 55.281 16.203 1 32.06 339 LEU B N 1
ATOM 11433 C CA . LEU B 1 339 ? -8.539 55.5 17.594 1 32.06 339 LEU B CA 1
ATOM 11434 C C . LEU B 1 339 ? -7.625 54.406 18.109 1 32.06 339 LEU B C 1
ATOM 11436 O O . LEU B 1 339 ? -7.852 53.219 17.828 1 32.06 339 LEU B O 1
ATOM 11440 N N . PRO B 1 340 ? -6.398 54.719 18.625 1 33.22 340 PRO B N 1
ATOM 11441 C CA . PRO B 1 340 ? -5.438 53.781 19.172 1 33.22 340 PRO B CA 1
ATOM 11442 C C . PRO B 1 340 ? -6.062 52.812 20.188 1 33.22 340 PRO B C 1
ATOM 11444 O O . PRO B 1 340 ? -6.957 53.219 20.938 1 33.22 340 PRO B O 1
ATOM 11447 N N . PRO B 1 341 ? -6.199 51.562 19.953 1 36.53 341 PRO B N 1
ATOM 11448 C CA . PRO B 1 341 ? -6.785 50.562 20.875 1 36.53 341 PRO B CA 1
ATOM 11449 C C . PRO B 1 341 ? -6.309 50.75 22.312 1 36.53 341 PRO B C 1
ATOM 11451 O O . PRO B 1 341 ? -5.117 50.594 22.594 1 36.53 341 PRO B O 1
ATOM 11454 N N . LYS B 1 342 ? -6.781 51.75 23.094 1 39.69 342 LYS B N 1
ATOM 11455 C CA . LYS B 1 342 ? -6.406 51.906 24.5 1 39.69 342 LYS B CA 1
ATOM 11456 C C . LYS B 1 342 ? -6.664 50.594 25.266 1 39.69 342 LYS B C 1
ATOM 11458 O O . LYS B 1 342 ? -7.551 49.812 24.891 1 39.69 342 LYS B O 1
ATOM 11463 N N . ASP B 1 343 ? -5.688 50.188 25.953 1 39.69 343 ASP B N 1
ATOM 11464 C CA . ASP B 1 343 ? -5.781 49.031 26.859 1 39.69 343 ASP B CA 1
ATOM 11465 C C . ASP B 1 343 ? -7.086 49.094 27.656 1 39.69 343 ASP B C 1
ATOM 11467 O O . ASP B 1 343 ? -7.426 50.094 28.25 1 39.69 343 ASP B O 1
ATOM 11471 N N . PRO B 1 344 ? -8.086 48.344 27.297 1 40 344 PRO B N 1
ATOM 11472 C CA . PRO B 1 344 ? -9.43 48.344 27.891 1 40 344 PRO B CA 1
ATOM 11473 C C . PRO B 1 344 ? -9.414 48.5 29.406 1 40 344 PRO B C 1
ATOM 11475 O O . PRO B 1 344 ? -10.43 48.812 30.016 1 40 344 PRO B O 1
ATOM 11478 N N . GLU B 1 345 ? -8.383 48 30.016 1 37.28 345 GLU B N 1
ATOM 11479 C CA . GLU B 1 345 ? -8.484 48.062 31.469 1 37.28 345 GLU B CA 1
ATOM 11480 C C . GLU B 1 345 ? -8.414 49.5 31.953 1 37.28 345 GLU B C 1
ATOM 11482 O O . GLU B 1 345 ? -8.805 49.812 33.094 1 37.28 345 GLU B O 1
ATOM 11487 N N . LYS B 1 346 ? -7.695 50.438 31.422 1 40.16 346 LYS B N 1
ATOM 11488 C CA . LYS B 1 346 ? -7.48 51.75 32.031 1 40.16 346 LYS B CA 1
ATOM 11489 C C . LYS B 1 346 ? -8.664 52.656 31.766 1 40.16 346 LYS B C 1
ATOM 11491 O O . LYS B 1 346 ? -8.578 53.875 32 1 40.16 346 LYS B O 1
ATOM 11496 N N . ALA B 1 347 ? -9.727 52.312 31.094 1 35.31 347 ALA B N 1
ATOM 11497 C CA . ALA B 1 347 ? -10.727 53.375 30.859 1 35.31 347 ALA B CA 1
ATOM 11498 C C . ALA B 1 347 ? -11.453 53.719 32.156 1 35.31 347 ALA B C 1
ATOM 11500 O O . ALA B 1 347 ? -12.352 53 32.594 1 35.31 347 ALA B O 1
ATOM 11501 N N . VAL B 1 348 ? -10.703 54.312 33.188 1 30.14 348 VAL B N 1
ATOM 11502 C CA . VAL B 1 348 ? -11.453 54.75 34.375 1 30.14 348 VAL B CA 1
ATOM 11503 C C . VAL B 1 348 ? -12.594 55.656 33.969 1 30.14 348 VAL B C 1
ATOM 11505 O O . VAL B 1 348 ? -13.758 55.406 34.281 1 30.14 348 VAL B O 1
ATOM 11508 N N . THR B 1 349 ? -12.5 57.125 34.5 1 26.33 349 THR B N 1
ATOM 11509 C CA . THR B 1 349 ? -13.438 57.938 35.25 1 26.33 349 THR B CA 1
ATOM 11510 C C . THR B 1 349 ? -14.32 58.75 34.281 1 26.33 349 THR B C 1
ATOM 11512 O O . THR B 1 349 ? -13.828 59.344 33.312 1 26.33 349 THR B O 1
ATOM 11515 N N . PRO B 1 350 ? -15.711 58.719 34.375 1 27.2 350 PRO B N 1
ATOM 11516 C CA . PRO B 1 350 ? -16.797 59.344 33.594 1 27.2 350 PRO B CA 1
ATOM 11517 C C . PRO B 1 350 ? -16.766 60.875 33.656 1 27.2 350 PRO B C 1
ATOM 11519 O O . PRO B 1 350 ? -16.891 61.438 34.75 1 27.2 350 PRO B O 1
ATOM 11522 N N . ALA B 1 351 ? -15.867 61.625 33.125 1 24 351 ALA B N 1
ATOM 11523 C CA . ALA B 1 351 ? -16.078 63.062 33.281 1 24 351 ALA B CA 1
ATOM 11524 C C . ALA B 1 351 ? -17.453 63.5 32.75 1 24 351 ALA B C 1
ATOM 11526 O O . ALA B 1 351 ? -17.953 62.938 31.781 1 24 351 ALA B O 1
ATOM 11527 N N . ALA B 1 352 ? -18.328 64.312 33.531 1 22.64 352 ALA B N 1
ATOM 11528 C CA . ALA B 1 352 ? -19.703 64.75 33.688 1 22.64 352 ALA B CA 1
ATOM 11529 C C . ALA B 1 352 ? -20.172 65.5 32.469 1 22.64 352 ALA B C 1
ATOM 11531 O O . ALA B 1 352 ? -21.375 65.625 32.219 1 22.64 352 ALA B O 1
ATOM 11532 N N . THR B 1 353 ? -19.391 66.438 31.781 1 22.66 353 THR B N 1
ATOM 11533 C CA . THR B 1 353 ? -19.969 67.75 31.469 1 22.66 353 THR B CA 1
ATOM 11534 C C . THR B 1 353 ? -21.047 67.562 30.406 1 22.66 353 THR B C 1
ATOM 11536 O O . THR B 1 353 ? -20.969 66.688 29.531 1 22.66 353 THR B O 1
ATOM 11539 N N . GLY B 1 354 ? -22.328 68.375 30.391 1 20.91 354 GLY B N 1
ATOM 11540 C CA . GLY B 1 354 ? -23.703 68.625 30.031 1 20.91 354 GLY B CA 1
ATOM 11541 C C . GLY B 1 354 ? -23.875 69 28.578 1 20.91 354 GLY B C 1
ATOM 11542 O O . GLY B 1 354 ? -24.984 69.375 28.156 1 20.91 354 GLY B O 1
ATOM 11543 N N . ALA B 1 355 ? -22.891 69.375 27.75 1 21.81 355 ALA B N 1
ATOM 11544 C CA . ALA B 1 355 ? -23.344 70.375 26.797 1 21.81 355 ALA B CA 1
ATOM 11545 C C . ALA B 1 355 ? -24.391 69.812 25.844 1 21.81 355 ALA B C 1
ATOM 11547 O O . ALA B 1 355 ? -24.312 68.625 25.438 1 21.81 355 ALA B O 1
ATOM 11548 N N . PRO B 1 356 ? -25.609 70.375 25.766 1 21.03 356 PRO B N 1
ATOM 11549 C CA . PRO B 1 356 ? -26.891 70.062 25.156 1 21.03 356 PRO B CA 1
ATOM 11550 C C . PRO B 1 356 ? -26.797 69.812 23.641 1 21.03 356 PRO B C 1
ATOM 11552 O O . PRO B 1 356 ? -26.125 70.562 22.953 1 21.03 356 PRO B O 1
ATOM 11555 N N . TYR B 1 357 ? -26.656 68.688 23.203 1 20.05 357 TYR B N 1
ATOM 11556 C CA . TYR B 1 357 ? -26.469 68.375 21.797 1 20.05 357 TYR B CA 1
ATOM 11557 C C . TYR B 1 357 ? -27.672 68.812 20.969 1 20.05 357 TYR B C 1
ATOM 11559 O O . TYR B 1 357 ? -28.812 68.438 21.266 1 20.05 357 TYR B O 1
ATOM 11567 N N . PRO B 1 358 ? -27.641 70.062 20.5 1 20.95 358 PRO B N 1
ATOM 11568 C CA . PRO B 1 358 ? -28.844 70.562 19.797 1 20.95 358 PRO B CA 1
ATOM 11569 C C . PRO B 1 358 ? -29.266 69.625 18.672 1 20.95 358 PRO B C 1
ATOM 11571 O O . PRO B 1 358 ? -28.422 69 17.984 1 20.95 358 PRO B O 1
ATOM 11574 N N . THR B 1 359 ? -30.359 68.812 18.844 1 20.69 359 THR B N 1
ATOM 11575 C CA . THR B 1 359 ? -31.078 67.812 18.094 1 20.69 359 THR B CA 1
ATOM 11576 C C . THR B 1 359 ? -31.484 68.312 16.719 1 20.69 359 THR B C 1
ATOM 11578 O O . THR B 1 359 ? -32.25 67.688 16.016 1 20.69 359 THR B O 1
ATOM 11581 N N . THR B 1 360 ? -30.672 69.188 15.984 1 19.05 360 THR B N 1
ATOM 11582 C CA . THR B 1 360 ? -31.406 69.688 14.859 1 19.05 360 THR B CA 1
ATOM 11583 C C . THR B 1 360 ? -31.938 68.625 13.961 1 19.05 360 THR B C 1
ATOM 11585 O O . THR B 1 360 ? -31.266 67.625 13.742 1 19.05 360 THR B O 1
ATOM 11588 N N . VAL B 1 361 ? -33.344 68.5 13.734 1 19.86 361 VAL B N 1
ATOM 11589 C CA . VAL B 1 361 ? -34.5 67.75 13.18 1 19.86 361 VAL B CA 1
ATOM 11590 C C . VAL B 1 361 ? -34.281 67.5 11.695 1 19.86 361 VAL B C 1
ATOM 11592 O O . VAL B 1 361 ? -34.875 66.562 11.117 1 19.86 361 VAL B O 1
ATOM 11595 N N . ARG B 1 362 ? -33.625 68.25 10.805 1 19.92 362 ARG B N 1
ATOM 11596 C CA . ARG B 1 362 ? -34.312 68.562 9.562 1 19.92 362 ARG B CA 1
ATOM 11597 C C . ARG B 1 362 ? -34.375 67.375 8.633 1 19.92 362 ARG B C 1
ATOM 11599 O O . ARG B 1 362 ? -35.406 67.125 7.98 1 19.92 362 ARG B O 1
ATOM 11606 N N . GLY B 1 363 ? -33.188 66.812 8.117 1 19.56 363 GLY B N 1
ATOM 11607 C CA . GLY B 1 363 ? -33.219 66.438 6.711 1 19.56 363 GLY B CA 1
ATOM 11608 C C . GLY B 1 363 ? -33.938 65.125 6.438 1 19.56 363 GLY B C 1
ATOM 11609 O O . GLY B 1 363 ? -33.5 64.062 6.867 1 19.56 363 GLY B O 1
ATOM 11610 N N . GLU B 1 364 ? -35.375 65 6.547 1 19.84 364 GLU B N 1
ATOM 11611 C CA . GLU B 1 364 ? -36.438 64.062 6.184 1 19.84 364 GLU B CA 1
ATOM 11612 C C . GLU B 1 364 ? -36.188 63.469 4.785 1 19.84 364 GLU B C 1
ATOM 11614 O O . GLU B 1 364 ? -36.438 62.281 4.543 1 19.84 364 GLU B O 1
ATOM 11619 N N . GLN B 1 365 ? -36.125 64.25 3.697 1 19.12 365 GLN B N 1
ATOM 11620 C CA . GLN B 1 365 ? -36.969 64.125 2.5 1 19.12 365 GLN B CA 1
ATOM 11621 C C . GLN B 1 365 ? -36.562 62.844 1.702 1 19.12 365 GLN B C 1
ATOM 11623 O O . GLN B 1 365 ? -37.438 62.062 1.322 1 19.12 365 GLN B O 1
ATOM 11628 N N . ASP B 1 366 ? -35.562 62.906 0.754 1 19.16 366 ASP B N 1
ATOM 11629 C CA . ASP B 1 366 ? -35.688 62.531 -0.648 1 19.16 366 ASP B CA 1
ATOM 11630 C C . ASP B 1 366 ? -35.438 61.031 -0.827 1 19.16 366 ASP B C 1
ATOM 11632 O O . ASP B 1 366 ? -35.219 60.562 -1.948 1 19.16 366 ASP B O 1
ATOM 11636 N N . LEU B 1 367 ? -35.188 60.312 0.223 1 17.75 367 LEU B N 1
ATOM 11637 C CA . LEU B 1 367 ? -34.625 59 -0.149 1 17.75 367 LEU B CA 1
ATOM 11638 C C . LEU B 1 367 ? -35.656 58.125 -0.828 1 17.75 367 LEU B C 1
ATOM 11640 O O . LEU B 1 367 ? -35.469 56.906 -0.976 1 17.75 367 LEU B O 1
ATOM 11644 N N . ARG B 1 368 ? -36.844 58.594 -1.07 1 19.19 368 ARG B N 1
ATOM 11645 C CA . ARG B 1 368 ? -37.969 57.812 -1.552 1 19.19 368 ARG B CA 1
ATOM 11646 C C . ARG B 1 368 ? -37.719 57.281 -2.955 1 19.19 368 ARG B C 1
ATOM 11648 O O . ARG B 1 368 ? -38.219 56.219 -3.326 1 19.19 368 ARG B O 1
ATOM 11655 N N . LYS B 1 369 ? -37.375 58.031 -3.949 1 18.73 369 LYS B N 1
ATOM 11656 C CA . LYS B 1 369 ? -37.906 57.812 -5.297 1 18.73 369 LYS B CA 1
ATOM 11657 C C . LYS B 1 369 ? -37.344 56.562 -5.922 1 18.73 369 LYS B C 1
ATOM 11659 O O . LYS B 1 369 ? -38 55.906 -6.734 1 18.73 369 LYS B O 1
ATOM 11664 N N . ARG B 1 370 ? -36.031 56.188 -5.844 1 18.56 370 ARG B N 1
ATOM 11665 C CA . ARG B 1 370 ? -35.656 55.469 -7.051 1 18.56 370 ARG B CA 1
ATOM 11666 C C . ARG B 1 370 ? -36.188 54.031 -6.992 1 18.56 370 ARG B C 1
ATOM 11668 O O . ARG B 1 370 ? -35.438 53.094 -6.672 1 18.56 370 ARG B O 1
ATOM 11675 N N . ALA B 1 371 ? -37.125 53.562 -6.32 1 19.19 371 ALA B N 1
ATOM 11676 C CA . ALA B 1 371 ? -37.312 52.094 -6.273 1 19.19 371 ALA B CA 1
ATOM 11677 C C . ALA B 1 371 ? -37.656 51.562 -7.652 1 19.19 371 ALA B C 1
ATOM 11679 O O . ALA B 1 371 ? -38 50.375 -7.785 1 19.19 371 ALA B O 1
ATOM 11680 N N . LEU B 1 372 ? -37.906 52.344 -8.711 1 18.06 372 LEU B N 1
ATOM 11681 C CA . LEU B 1 372 ? -38.75 51.875 -9.789 1 18.06 372 LEU B CA 1
ATOM 11682 C C . LEU B 1 372 ? -38.062 50.781 -10.602 1 18.06 372 LEU B C 1
ATOM 11684 O O . LEU B 1 372 ? -38.656 49.781 -10.992 1 18.06 372 LEU B O 1
ATOM 11688 N N . GLY B 1 373 ? -37.031 51.031 -11.516 1 18.52 373 GLY B N 1
ATOM 11689 C CA . GLY B 1 373 ? -37.156 50.562 -12.883 1 18.52 373 GLY B CA 1
ATOM 11690 C C . GLY B 1 373 ? -36.875 49.062 -13.016 1 18.52 373 GLY B C 1
ATOM 11691 O O . GLY B 1 373 ? -36.281 48.469 -12.125 1 18.52 373 GLY B O 1
ATOM 11692 N N . ASN B 1 374 ? -37.188 48.344 -14.281 1 18.11 374 ASN B N 1
ATOM 11693 C CA . ASN B 1 374 ? -37.719 47.125 -14.906 1 18.11 374 ASN B CA 1
ATOM 11694 C C . ASN B 1 374 ? -36.688 46.031 -15.047 1 18.11 374 ASN B C 1
ATOM 11696 O O . ASN B 1 374 ? -36.969 44.875 -14.82 1 18.11 374 ASN B O 1
ATOM 11700 N N . SER B 1 375 ? -35.531 46.188 -15.852 1 19.11 375 SER B N 1
ATOM 11701 C CA . SER B 1 375 ? -35.281 45.312 -16.984 1 19.11 375 SER B CA 1
ATOM 11702 C C . SER B 1 375 ? -34.719 43.969 -16.516 1 19.11 375 SER B C 1
ATOM 11704 O O . SER B 1 375 ? -33.906 43.938 -15.562 1 19.11 375 SER B O 1
ATOM 11706 N N . SER B 1 376 ? -35.188 42.719 -17.016 1 18.92 376 SER B N 1
ATOM 11707 C CA . SER B 1 376 ? -35.312 41.281 -16.828 1 18.92 376 SER B CA 1
ATOM 11708 C C . SER B 1 376 ? -34 40.562 -17.203 1 18.92 376 SER B C 1
ATOM 11710 O O . SER B 1 376 ? -33.875 39.344 -17.062 1 18.92 376 SER B O 1
ATOM 11712 N N . PHE B 1 377 ? -32.969 41.094 -17.875 1 19.19 377 PHE B N 1
ATOM 11713 C CA . PHE B 1 377 ? -32.344 40.219 -18.875 1 19.19 377 PHE B CA 1
ATOM 11714 C C . PHE B 1 377 ? -31.609 39.062 -18.188 1 19.19 377 PHE B C 1
ATOM 11716 O O . PHE B 1 377 ? -31.016 39.219 -17.109 1 19.19 377 PHE B O 1
ATOM 11723 N N . THR B 1 378 ? -31.734 37.688 -18.719 1 18.83 378 THR B N 1
ATOM 11724 C CA . THR B 1 378 ? -31.531 36.281 -18.469 1 18.83 378 THR B CA 1
ATOM 11725 C C . THR B 1 378 ? -30.047 35.906 -18.594 1 18.83 378 THR B C 1
ATOM 11727 O O . THR B 1 378 ? -29.703 34.781 -18.922 1 18.83 378 THR B O 1
ATOM 11730 N N . ARG B 1 379 ? -29.016 36.531 -18.016 1 21.52 379 ARG B N 1
ATOM 11731 C CA . ARG B 1 379 ? -27.672 36.188 -18.516 1 21.52 379 ARG B CA 1
ATOM 11732 C C . ARG B 1 379 ? -27.344 34.719 -18.234 1 21.52 379 ARG B C 1
ATOM 11734 O O . ARG B 1 379 ? -27.625 34.219 -17.141 1 21.52 379 ARG B O 1
ATOM 11741 N N . PRO B 1 380 ? -26.938 33.938 -19.359 1 21.14 380 PRO B N 1
ATOM 11742 C CA . PRO B 1 380 ? -26.625 32.5 -19.422 1 21.14 380 PRO B CA 1
ATOM 11743 C C . PRO B 1 380 ? -25.438 32.125 -18.547 1 21.14 380 PRO B C 1
ATOM 11745 O O . PRO B 1 380 ? -24.469 32.906 -18.438 1 21.14 380 PRO B O 1
ATOM 11748 N N . VAL B 1 381 ? -25.656 31.266 -17.516 1 21.69 381 VAL B N 1
ATOM 11749 C CA . VAL B 1 381 ? -24.797 30.734 -16.453 1 21.69 381 VAL B CA 1
ATOM 11750 C C . VAL B 1 381 ? -23.703 29.859 -17.062 1 21.69 381 VAL B C 1
ATOM 11752 O O . VAL B 1 381 ? -23.953 28.734 -17.484 1 21.69 381 VAL B O 1
ATOM 11755 N N . THR B 1 382 ? -22.922 30.359 -18.078 1 23.64 382 THR B N 1
ATOM 11756 C CA . THR B 1 382 ? -21.891 29.5 -18.641 1 23.64 382 THR B CA 1
ATOM 11757 C C . THR B 1 382 ? -20.969 28.969 -17.547 1 23.64 382 THR B C 1
ATOM 11759 O O . THR B 1 382 ? -20.516 29.734 -16.688 1 23.64 382 THR B O 1
ATOM 11762 N N . GLY B 1 383 ? -21 27.625 -17.219 1 22.86 383 GLY B N 1
ATOM 11763 C CA . GLY B 1 383 ? -20.562 26.656 -16.219 1 22.86 383 GLY B CA 1
ATOM 11764 C C . GLY B 1 383 ? -19.047 26.531 -16.125 1 22.86 383 GLY B C 1
ATOM 11765 O O . GLY B 1 383 ? -18.531 25.562 -15.562 1 22.86 383 GLY B O 1
ATOM 11766 N N . ASN B 1 384 ? -18.281 27.203 -16.969 1 24.23 384 ASN B N 1
ATOM 11767 C CA . ASN B 1 384 ? -16.891 26.766 -16.953 1 24.23 384 ASN B CA 1
ATOM 11768 C C . ASN B 1 384 ? -16.234 27 -15.594 1 24.23 384 ASN B C 1
ATOM 11770 O O . ASN B 1 384 ? -15.977 28.156 -15.227 1 24.23 384 ASN B O 1
ATOM 11774 N N . ASP B 1 385 ? -16.594 26.234 -14.586 1 24.38 385 ASP B N 1
ATOM 11775 C CA . ASP B 1 385 ? -16.172 26.344 -13.195 1 24.38 385 ASP B CA 1
ATOM 11776 C C . ASP B 1 385 ? -14.648 26.297 -13.086 1 24.38 385 ASP B C 1
ATOM 11778 O O . ASP B 1 385 ? -14.047 25.234 -13.242 1 24.38 385 ASP B O 1
ATOM 11782 N N . THR B 1 386 ? -13.922 27.203 -13.734 1 25.66 386 THR B N 1
ATOM 11783 C CA . THR B 1 386 ? -12.484 27.359 -13.578 1 25.66 386 THR B CA 1
ATOM 11784 C C . THR B 1 386 ? -12.086 27.312 -12.102 1 25.66 386 THR B C 1
ATOM 11786 O O . THR B 1 386 ? -12.852 27.75 -11.234 1 25.66 386 THR B O 1
ATOM 11789 N N . PRO B 1 387 ? -11.008 26.5 -11.75 1 26.73 387 PRO B N 1
ATOM 11790 C CA . PRO B 1 387 ? -10.57 26.297 -10.375 1 26.73 387 PRO B CA 1
ATOM 11791 C C . PRO B 1 387 ? -10.477 27.594 -9.57 1 26.73 387 PRO B C 1
ATOM 11793 O O . PRO B 1 387 ? -10.398 28.672 -10.156 1 26.73 387 PRO B O 1
ATOM 11796 N N . ALA B 1 388 ? -10.508 27.516 -8.094 1 28.14 388 ALA B N 1
ATOM 11797 C CA . ALA B 1 388 ? -10.531 28.516 -7.023 1 28.14 388 ALA B CA 1
ATOM 11798 C C . ALA B 1 388 ? -9.398 29.531 -7.188 1 28.14 388 ALA B C 1
ATOM 11800 O O . ALA B 1 388 ? -8.219 29.156 -7.137 1 28.14 388 ALA B O 1
ATOM 11801 N N . ALA B 1 389 ? -9.43 30.453 -7.996 1 29 389 ALA B N 1
ATOM 11802 C CA . ALA B 1 389 ? -8.633 31.672 -8.047 1 29 389 ALA B CA 1
ATOM 11803 C C . ALA B 1 389 ? -8.227 32.125 -6.648 1 29 389 ALA B C 1
ATOM 11805 O O . ALA B 1 389 ? -8.969 31.922 -5.684 1 29 389 ALA B O 1
ATOM 11806 N N . VAL B 1 390 ? -6.801 32.094 -6.395 1 32.84 390 VAL B N 1
ATOM 11807 C CA . VAL B 1 390 ? -6.262 32.844 -5.254 1 32.84 390 VAL B CA 1
ATOM 11808 C C . VAL B 1 390 ? -7.195 34 -4.891 1 32.84 390 VAL B C 1
ATOM 11810 O O . VAL B 1 390 ? -7.453 34.875 -5.715 1 32.84 390 VAL B O 1
ATOM 11813 N N . VAL B 1 391 ? -8.195 33.75 -4.262 1 37.03 391 VAL B N 1
ATOM 11814 C CA . VAL B 1 391 ? -9.109 34.781 -3.75 1 37.03 391 VAL B CA 1
ATOM 11815 C C . VAL B 1 391 ? -8.328 36.031 -3.408 1 37.03 391 VAL B C 1
ATOM 11817 O O . VAL B 1 391 ? -7.391 36 -2.611 1 37.03 391 VAL B O 1
ATOM 11820 N N . ASP B 1 392 ? -8.195 36.969 -4.297 1 37.19 392 ASP B N 1
ATOM 11821 C CA . ASP B 1 392 ? -7.641 38.344 -4.188 1 37.19 392 ASP B CA 1
ATOM 11822 C C . ASP B 1 392 ? -7.926 38.938 -2.812 1 37.19 392 ASP B C 1
ATOM 11824 O O . ASP B 1 392 ? -8.969 38.656 -2.213 1 37.19 392 ASP B O 1
ATOM 11828 N N . GLU B 1 393 ? -6.914 39.312 -2.014 1 42.22 393 GLU B N 1
ATOM 11829 C CA . GLU B 1 393 ? -6.949 40.031 -0.741 1 42.22 393 GLU B CA 1
ATOM 11830 C C . GLU B 1 393 ? -8.109 41 -0.694 1 42.22 393 GLU B C 1
ATOM 11832 O O . GLU B 1 393 ? -8.711 41.219 0.36 1 42.22 393 GLU B O 1
ATOM 11837 N N . ASP B 1 394 ? -8.352 41.562 -1.896 1 44.44 394 ASP B N 1
ATOM 11838 C CA . ASP B 1 394 ? -9.469 42.5 -1.936 1 44.44 394 ASP B CA 1
ATOM 11839 C C . ASP B 1 394 ? -10.789 41.781 -1.646 1 44.44 394 ASP B C 1
ATOM 11841 O O . ASP B 1 394 ? -11.664 42.344 -0.973 1 44.44 394 ASP B O 1
ATOM 11845 N N . GLU B 1 395 ? -10.719 40.625 -2.084 1 50.22 395 GLU B N 1
ATOM 11846 C CA . GLU B 1 395 ? -11.969 39.906 -1.887 1 50.22 395 GLU B CA 1
ATOM 11847 C C . GLU B 1 395 ? -12.148 39.5 -0.426 1 50.22 395 GLU B C 1
ATOM 11849 O O . GLU B 1 395 ? -13.266 39.531 0.092 1 50.22 395 GLU B O 1
ATOM 11854 N N . GLN B 1 396 ? -10.984 39.312 0.166 1 54.72 396 GLN B N 1
ATOM 11855 C CA . GLN B 1 396 ? -11.109 38.969 1.576 1 54.72 396 GLN B CA 1
ATOM 11856 C C . GLN B 1 396 ? -11.539 40.188 2.408 1 54.72 396 GLN B C 1
ATOM 11858 O O . GLN B 1 396 ? -12.344 40.031 3.336 1 54.72 396 GLN B O 1
ATOM 11863 N N . ASP B 1 397 ? -10.945 41.375 2.033 1 54.88 397 ASP B N 1
ATOM 11864 C CA . ASP B 1 397 ? -11.352 42.562 2.754 1 54.88 397 ASP B CA 1
ATOM 11865 C C . ASP B 1 397 ? -12.82 42.906 2.484 1 54.88 397 ASP B C 1
ATOM 11867 O O . ASP B 1 397 ? -13.539 43.312 3.387 1 54.88 397 ASP B O 1
ATOM 11871 N N . GLU B 1 398 ? -13.148 42.656 1.288 1 56.06 398 GLU B N 1
ATOM 11872 C CA . GLU B 1 398 ? -14.555 42.906 0.987 1 56.06 398 GLU B CA 1
ATOM 11873 C C . GLU B 1 398 ? -15.453 41.938 1.75 1 56.06 398 GLU B C 1
ATOM 11875 O O . GLU B 1 398 ? -16.516 42.312 2.234 1 56.06 398 GLU B O 1
ATOM 11880 N N . ILE B 1 399 ? -14.891 40.812 1.961 1 62.97 399 ILE B N 1
ATOM 11881 C CA . ILE B 1 399 ? -15.664 39.812 2.691 1 62.97 399 ILE B CA 1
ATOM 11882 C C . ILE B 1 399 ? -15.758 40.219 4.164 1 62.97 399 ILE B C 1
ATOM 11884 O O . ILE B 1 399 ? -16.828 40.094 4.773 1 62.97 399 ILE B O 1
ATOM 11888 N N . ARG B 1 400 ? -14.703 40.812 4.57 1 66.19 400 ARG B N 1
ATOM 11889 C CA . ARG B 1 400 ? -14.719 41.219 5.969 1 66.19 400 ARG B CA 1
ATOM 11890 C C . ARG B 1 400 ? -15.641 42.438 6.18 1 66.19 400 ARG B C 1
ATOM 11892 O O . ARG B 1 400 ? -16.359 42.5 7.18 1 66.19 400 ARG B O 1
ATOM 11899 N N . GLU B 1 401 ? -15.562 43.312 5.215 1 66.12 401 GLU B N 1
ATOM 11900 C CA . GLU B 1 401 ? -16.453 44.469 5.324 1 66.12 401 GLU B CA 1
ATOM 11901 C C . GLU B 1 401 ? -17.906 44.031 5.164 1 66.12 401 GLU B C 1
ATOM 11903 O O . GLU B 1 401 ? -18.781 44.562 5.855 1 66.12 401 GLU B O 1
ATOM 11908 N N . ARG B 1 402 ? -18.094 43.156 4.312 1 67.69 402 ARG B N 1
ATOM 11909 C CA . ARG B 1 402 ? -19.453 42.656 4.148 1 67.69 402 ARG B CA 1
ATOM 11910 C C . ARG B 1 402 ? -19.922 41.938 5.422 1 67.69 402 ARG B C 1
ATOM 11912 O O . ARG B 1 402 ? -21.078 42.125 5.828 1 67.69 402 ARG B O 1
ATOM 11919 N N . LEU B 1 403 ? -19 41.312 6 1 73.62 403 LEU B N 1
ATOM 11920 C CA . LEU B 1 403 ? -19.359 40.594 7.23 1 73.62 403 LEU B CA 1
ATOM 11921 C C . LEU B 1 403 ? -19.656 41.594 8.344 1 73.62 403 LEU B C 1
ATOM 11923 O O . LEU B 1 403 ? -20.594 41.406 9.133 1 73.62 403 LEU B O 1
ATOM 11927 N N . ARG B 1 404 ? -18.984 42.75 8.305 1 74.56 404 ARG B N 1
ATOM 11928 C CA . ARG B 1 404 ? -19.219 43.75 9.312 1 74.56 404 ARG B CA 1
ATOM 11929 C C . ARG B 1 404 ? -20.547 44.469 9.07 1 74.56 404 ARG B C 1
ATOM 11931 O O . ARG B 1 404 ? -21.266 44.812 10.016 1 74.56 404 ARG B O 1
ATOM 11938 N N . ARG B 1 405 ? -20.844 44.656 7.809 1 74.31 405 ARG B N 1
ATOM 11939 C CA . ARG B 1 405 ? -22.109 45.281 7.477 1 74.31 405 ARG B CA 1
ATOM 11940 C C . ARG B 1 405 ? -23.297 44.406 7.867 1 74.31 405 ARG B C 1
ATOM 11942 O O . ARG B 1 405 ? -24.281 44.906 8.43 1 74.31 405 ARG B O 1
ATOM 11949 N N . VAL B 1 406 ? -23.047 43.219 7.602 1 75.94 406 VAL B N 1
ATOM 11950 C CA . VAL B 1 406 ? -24.125 42.281 7.941 1 75.94 406 VAL B CA 1
ATOM 11951 C C . VAL B 1 406 ? -24.25 42.156 9.453 1 75.94 406 VAL B C 1
ATOM 11953 O O . VAL B 1 406 ? -25.359 42.125 9.992 1 75.94 406 VAL B O 1
ATOM 11956 N N . ALA B 1 407 ? -23.172 42.156 10.094 1 76.94 407 ALA B N 1
ATOM 11957 C CA . ALA B 1 407 ? -23.203 42.062 11.555 1 76.94 407 ALA B CA 1
ATOM 11958 C C . ALA B 1 407 ? -23.875 43.281 12.172 1 76.94 407 ALA B C 1
ATOM 11960 O O . ALA B 1 407 ? -24.656 43.156 13.117 1 76.94 407 ALA B O 1
ATOM 11961 N N . ALA B 1 408 ? -23.625 44.438 11.609 1 76.06 408 ALA B N 1
ATOM 11962 C CA . ALA B 1 408 ? -24.219 45.688 12.117 1 76.06 408 ALA B CA 1
ATOM 11963 C C . ALA B 1 408 ? -25.719 45.719 11.852 1 76.06 408 ALA B C 1
ATOM 11965 O O . ALA B 1 408 ? -26.5 46.125 12.719 1 76.06 408 ALA B O 1
ATOM 11966 N N . ARG B 1 409 ? -26.109 45.25 10.68 1 74.88 409 ARG B N 1
ATOM 11967 C CA . ARG B 1 409 ? -27.531 45.219 10.352 1 74.88 409 ARG B CA 1
ATOM 11968 C C . ARG B 1 409 ? -28.266 44.25 11.266 1 74.88 409 ARG B C 1
ATOM 11970 O O . ARG B 1 409 ? -29.375 44.531 11.719 1 74.88 409 ARG B O 1
ATOM 11977 N N . LEU B 1 410 ? -27.609 43.219 11.516 1 79.06 410 LEU B N 1
ATOM 11978 C CA . LEU B 1 410 ? -28.234 42.188 12.344 1 79.06 410 LEU B CA 1
ATOM 11979 C C . LEU B 1 410 ? -28.344 42.688 13.789 1 79.06 410 LEU B C 1
ATOM 11981 O O . LEU B 1 410 ? -29.344 42.406 14.461 1 79.06 410 LEU B O 1
ATOM 11985 N N . ALA B 1 411 ? -27.391 43.375 14.211 1 75.88 411 ALA B N 1
ATOM 11986 C CA . ALA B 1 411 ? -27.438 43.906 15.57 1 75.88 411 ALA B CA 1
ATOM 11987 C C . ALA B 1 411 ? -28.562 44.906 15.734 1 75.88 411 ALA B C 1
ATOM 11989 O O . ALA B 1 411 ? -29.25 44.938 16.766 1 75.88 411 ALA B O 1
ATOM 11990 N N . GLU B 1 412 ? -28.859 45.625 14.664 1 71.75 412 GLU B N 1
ATOM 11991 C CA . GLU B 1 412 ? -29.953 46.594 14.68 1 71.75 412 GLU B CA 1
ATOM 11992 C C . GLU B 1 412 ? -31.312 45.875 14.641 1 71.75 412 GLU B C 1
ATOM 11994 O O . GLU B 1 412 ? -32.25 46.312 15.312 1 71.75 412 GLU B O 1
ATOM 11999 N N . GLU B 1 413 ? -31.328 44.875 13.922 1 77 413 GLU B N 1
ATOM 12000 C CA . GLU B 1 413 ? -32.562 44.125 13.828 1 77 413 GLU B CA 1
ATOM 12001 C C . GLU B 1 413 ? -32.938 43.469 15.156 1 77 413 GLU B C 1
ATOM 12003 O O . GLU B 1 413 ? -34.094 43.438 15.562 1 77 413 GLU B O 1
ATOM 12008 N N . VAL B 1 414 ? -31.969 42.969 15.789 1 74.75 414 VAL B N 1
ATOM 12009 C CA . VAL B 1 414 ? -32.219 42.281 17.062 1 74.75 414 VAL B CA 1
ATOM 12010 C C . VAL B 1 414 ? -32.594 43.312 18.125 1 74.75 414 VAL B C 1
ATOM 12012 O O . VAL B 1 414 ? -33.469 43.031 18.969 1 74.75 414 VAL B O 1
ATOM 12015 N N . ALA B 1 415 ? -32.031 44.5 18.062 1 66.56 415 ALA B N 1
ATOM 12016 C CA . ALA B 1 415 ? -32.344 45.562 19.016 1 66.56 415 ALA B CA 1
ATOM 12017 C C . ALA B 1 415 ? -33.781 46.062 18.812 1 66.56 415 ALA B C 1
ATOM 12019 O O . ALA B 1 415 ? -34.438 46.406 19.781 1 66.56 415 ALA B O 1
ATOM 12020 N N . SER B 1 416 ? -34.219 46.062 17.531 1 60.88 416 SER B N 1
ATOM 12021 C CA . SER B 1 416 ? -35.562 46.562 17.219 1 60.88 416 SER B CA 1
ATOM 12022 C C . SER B 1 416 ? -36.625 45.531 17.516 1 60.88 416 SER B C 1
ATOM 12024 O O . SER B 1 416 ? -37.781 45.875 17.812 1 60.88 416 SER B O 1
ATOM 12026 N N . GLU B 1 417 ? -36.375 44.375 17.234 1 62.47 417 GLU B N 1
ATOM 12027 C CA . GLU B 1 417 ? -37.375 43.344 17.438 1 62.47 417 GLU B CA 1
ATOM 12028 C C . GLU B 1 417 ? -37.875 43.344 18.891 1 62.47 417 GLU B C 1
ATOM 12030 O O . GLU B 1 417 ? -39.031 43 19.156 1 62.47 417 GLU B O 1
ATOM 12035 N N . GLY B 1 418 ? -37.156 43.719 19.781 1 46.72 418 GLY B N 1
ATOM 12036 C CA . GLY B 1 418 ? -37.625 43.719 21.156 1 46.72 418 GLY B CA 1
ATOM 12037 C C . GLY B 1 418 ? -38.438 44.938 21.516 1 46.72 418 GLY B C 1
ATOM 12038 O O . GLY B 1 418 ? -38.938 45.031 22.641 1 46.72 418 GLY B O 1
ATOM 12039 N N . MET B 1 419 ? -38.375 46.094 20.859 1 37.22 419 MET B N 1
ATOM 12040 C CA . MET B 1 419 ? -39.094 47.281 21.328 1 37.22 419 MET B CA 1
ATOM 12041 C C . MET B 1 419 ? -40.562 47.188 20.859 1 37.22 419 MET B C 1
ATOM 12043 O O . MET B 1 419 ? -40.844 47.188 19.672 1 37.22 419 MET B O 1
ATOM 12047 N N . SER B 1 420 ? -41.438 46.5 21.391 1 32.47 420 SER B N 1
ATOM 12048 C CA . SER B 1 420 ? -42.875 46.625 21.172 1 32.47 420 SER B CA 1
ATOM 12049 C C . SER B 1 420 ? -43.281 48.094 20.984 1 32.47 420 SER B C 1
ATOM 12051 O O . SER B 1 420 ? -43 48.938 21.844 1 32.47 420 SER B O 1
ATOM 12053 N N . PRO B 1 421 ? -43.531 48.656 19.812 1 29.89 421 PRO B N 1
ATOM 12054 C CA . PRO B 1 421 ? -44.156 49.969 19.719 1 29.89 421 PRO B CA 1
ATOM 12055 C C . PRO B 1 421 ? -45.406 50.094 20.562 1 29.89 421 PRO B C 1
ATOM 12057 O O . PRO B 1 421 ? -46.281 49.188 20.516 1 29.89 421 PRO B O 1
ATOM 12060 N N . THR B 1 422 ? -45.531 50.625 21.719 1 28.14 422 THR B N 1
ATOM 12061 C CA . THR B 1 422 ? -46.75 51.094 22.359 1 28.14 422 THR B CA 1
ATOM 12062 C C . THR B 1 422 ? -47.531 52 21.438 1 28.14 422 THR B C 1
ATOM 12064 O O . THR B 1 422 ? -47.156 53.188 21.25 1 28.14 422 THR B O 1
ATOM 12067 N N . SER B 1 423 ? -47.938 51.656 20.172 1 25.39 423 SER B N 1
ATOM 12068 C CA . SER B 1 423 ? -48.938 52.469 19.484 1 25.39 423 SER B CA 1
ATOM 12069 C C . SER B 1 423 ? -50.188 52.625 20.312 1 25.39 423 SER B C 1
ATOM 12071 O O . SER B 1 423 ? -50.781 51.656 20.781 1 25.39 423 SER B O 1
ATOM 12073 N N . HIS B 1 424 ? -50.438 53.812 20.984 1 24.94 424 HIS B N 1
ATOM 12074 C CA . HIS B 1 424 ? -51.625 54.406 21.594 1 24.94 424 HIS B CA 1
ATOM 12075 C C . HIS B 1 424 ? -52.75 54.531 20.578 1 24.94 424 HIS B C 1
ATOM 12077 O O . HIS B 1 424 ? -53.031 55.625 20.062 1 24.94 424 HIS B O 1
ATOM 12083 N N . VAL B 1 425 ? -53 53.719 19.547 1 23.78 425 VAL B N 1
ATOM 12084 C CA . VAL B 1 425 ? -54.312 53.906 18.906 1 23.78 425 VAL B CA 1
ATOM 12085 C C . VAL B 1 425 ? -55.438 53.594 19.891 1 23.78 425 VAL B C 1
ATOM 12087 O O . VAL B 1 425 ? -55.469 52.5 20.469 1 23.78 425 VAL B O 1
ATOM 12090 N N . ARG B 1 426 ? -56.219 54.656 20.359 1 25 426 ARG B N 1
ATOM 12091 C CA . ARG B 1 426 ? -57.469 54.781 21.062 1 25 426 ARG B CA 1
ATOM 12092 C C . ARG B 1 426 ? -58.594 54.031 20.344 1 25 426 ARG B C 1
ATOM 12094 O O . ARG B 1 426 ? -59.031 54.469 19.281 1 25 426 ARG B O 1
ATOM 12101 N N . ALA B 1 427 ? -58.594 52.75 20.109 1 21.69 427 ALA B N 1
ATOM 12102 C CA . ALA B 1 427 ? -59.812 52.125 19.594 1 21.69 427 ALA B CA 1
ATOM 12103 C C . ALA B 1 427 ? -61 52.406 20.516 1 21.69 427 ALA B C 1
ATOM 12105 O O . ALA B 1 427 ? -60.875 52.312 21.734 1 21.69 427 ALA B O 1
ATOM 12106 N N . SER B 1 428 ? -62.062 53.188 20.047 1 20.88 428 SER B N 1
ATOM 12107 C CA . SER B 1 428 ? -63.406 53.5 20.547 1 20.88 428 SER B CA 1
ATOM 12108 C C . SER B 1 428 ? -64.25 52.25 20.781 1 20.88 428 SER B C 1
ATOM 12110 O O . SER B 1 428 ? -64.25 51.344 19.953 1 20.88 428 SER B O 1
ATOM 12112 N N . LEU B 1 429 ? -64.5 51.844 22.078 1 18.8 429 LEU B N 1
ATOM 12113 C CA . LEU B 1 429 ? -65.25 50.781 22.688 1 18.8 429 LEU B CA 1
ATOM 12114 C C . LEU B 1 429 ? -66.688 50.75 22.109 1 18.8 429 LEU B C 1
ATOM 12116 O O . LEU B 1 429 ? -67.438 51.75 22.172 1 18.8 429 LEU B O 1
ATOM 12120 N N . PRO B 1 430 ? -66.938 50.094 20.906 1 20.92 430 PRO B N 1
ATOM 12121 C CA . PRO B 1 430 ? -68.375 50.094 20.656 1 20.92 430 PRO B CA 1
ATOM 12122 C C . PRO B 1 430 ? -69.188 49.438 21.781 1 20.92 430 PRO B C 1
ATOM 12124 O O . PRO B 1 430 ? -68.688 48.562 22.484 1 20.92 430 PRO B O 1
ATOM 12127 N N . THR B 1 431 ? -70.25 50 22.438 1 19.78 431 THR B N 1
ATOM 12128 C CA . THR B 1 431 ? -71.125 49.812 23.578 1 19.78 431 THR B CA 1
ATOM 12129 C C . THR B 1 431 ? -72 48.594 23.375 1 19.78 431 THR B C 1
ATOM 12131 O O . THR B 1 431 ? -72.938 48.344 24.156 1 19.78 431 THR B O 1
ATOM 12134 N N . GLY B 1 432 ? -71.625 47.469 22.609 1 19.17 432 GLY B N 1
ATOM 12135 C CA . GLY B 1 432 ? -72.75 46.625 22.375 1 19.17 432 GLY B CA 1
ATOM 12136 C C . GLY B 1 432 ? -73.375 46.062 23.641 1 19.17 432 GLY B C 1
ATOM 12137 O O . GLY B 1 432 ? -72.688 46.031 24.688 1 19.17 432 GLY B O 1
ATOM 12138 N N . SER B 1 433 ? -74.75 45.781 23.703 1 20.33 433 SER B N 1
ATOM 12139 C CA . SER B 1 433 ? -75.812 45.375 24.594 1 20.33 433 SER B CA 1
ATOM 12140 C C . SER B 1 433 ? -75.562 43.969 25.156 1 20.33 433 SER B C 1
ATOM 12142 O O . SER B 1 433 ? -75.125 43.094 24.438 1 20.33 433 SER B O 1
ATOM 12144 N N . THR B 1 434 ? -75.375 43.812 26.547 1 18.69 434 THR B N 1
ATOM 12145 C CA . THR B 1 434 ? -75.062 42.781 27.547 1 18.69 434 THR B CA 1
ATOM 12146 C C . THR B 1 434 ? -76.125 41.688 27.531 1 18.69 434 THR B C 1
ATOM 12148 O O . THR B 1 434 ? -76.125 40.781 28.375 1 18.69 434 THR B O 1
ATOM 12151 N N . ALA B 1 435 ? -76.688 41.156 26.422 1 21.11 435 ALA B N 1
ATOM 12152 C CA . ALA B 1 435 ? -77.812 40.344 26.844 1 21.11 435 ALA B CA 1
ATOM 12153 C C . ALA B 1 435 ? -77.375 39.156 27.688 1 21.11 435 ALA B C 1
ATOM 12155 O O . ALA B 1 435 ? -76.375 38.531 27.391 1 21.11 435 ALA B O 1
ATOM 12156 N N . VAL B 1 436 ? -77.812 39.125 29.062 1 19.12 436 VAL B N 1
ATOM 12157 C CA . VAL B 1 436 ? -77.625 38.438 30.328 1 19.12 436 VAL B CA 1
ATOM 12158 C C . VAL B 1 436 ? -78.062 36.969 30.188 1 19.12 436 VAL B C 1
ATOM 12160 O O . VAL B 1 436 ? -79.25 36.688 29.969 1 19.12 436 VAL B O 1
ATOM 12163 N N . PRO B 1 437 ? -77.5 36.125 29.25 1 19.11 437 PRO B N 1
ATOM 12164 C CA . PRO B 1 437 ? -78.375 34.938 29.297 1 19.11 437 PRO B CA 1
ATOM 12165 C C . PRO B 1 437 ? -78.5 34.312 30.688 1 19.11 437 PRO B C 1
ATOM 12167 O O . PRO B 1 437 ? -77.625 34.562 31.531 1 19.11 437 PRO B O 1
ATOM 12170 N N . SER B 1 438 ? -79.562 33.5 30.969 1 19.2 438 SER B N 1
ATOM 12171 C CA . SER B 1 438 ? -80.312 33 32.125 1 19.2 438 SER B CA 1
ATOM 12172 C C . SER B 1 438 ? -79.438 32.031 32.938 1 19.2 438 SER B C 1
ATOM 12174 O O . SER B 1 438 ? -78.5 31.438 32.438 1 19.2 438 SER B O 1
ATOM 12176 N N . PRO B 1 439 ? -79.75 31.953 34.312 1 18.19 439 PRO B N 1
ATOM 12177 C CA . PRO B 1 439 ? -79.25 31.469 35.594 1 18.19 439 PRO B CA 1
ATOM 12178 C C . PRO B 1 439 ? -79.188 29.953 35.656 1 18.19 439 PRO B C 1
ATOM 12180 O O . PRO B 1 439 ? -80.188 29.281 35.781 1 18.19 439 PRO B O 1
ATOM 12183 N N . LEU B 1 440 ? -78.5 29.203 34.656 1 18.36 440 LEU B N 1
ATOM 12184 C CA . LEU B 1 440 ? -78.875 27.797 34.875 1 18.36 440 LEU B CA 1
ATOM 12185 C C . LEU B 1 440 ? -78.562 27.375 36.312 1 18.36 440 LEU B C 1
ATOM 12187 O O . LEU B 1 440 ? -77.562 27.875 36.906 1 18.36 440 LEU B O 1
ATOM 12191 N N . ALA B 1 441 ? -79.375 26.547 36.812 1 20.47 441 ALA B N 1
ATOM 12192 C CA . ALA B 1 441 ? -79.812 26.031 38.094 1 20.47 441 ALA B CA 1
ATOM 12193 C C . ALA B 1 441 ? -78.688 25.328 38.844 1 20.47 441 ALA B C 1
ATOM 12195 O O . ALA B 1 441 ? -77.812 24.75 38.219 1 20.47 441 ALA B O 1
ATOM 12196 N N . LYS B 1 442 ? -78.5 25.75 40.062 1 20.98 442 LYS B N 1
ATOM 12197 C CA . LYS B 1 442 ? -77.688 25.547 41.25 1 20.98 442 LYS B CA 1
ATOM 12198 C C . LYS B 1 442 ? -77.625 24.062 41.625 1 20.98 442 LYS B C 1
ATOM 12200 O O . LYS B 1 442 ? -78.562 23.531 42.188 1 20.98 442 LYS B O 1
ATOM 12205 N N . THR B 1 443 ? -77.125 23.156 40.75 1 18.98 443 THR B N 1
ATOM 12206 C CA . THR B 1 443 ? -77.25 21.844 41.375 1 18.98 443 THR B CA 1
ATOM 12207 C C . THR B 1 443 ? -76.5 21.797 42.719 1 18.98 443 THR B C 1
ATOM 12209 O O . THR B 1 443 ? -75.438 22.297 42.844 1 18.98 443 THR B O 1
ATOM 12212 N N . THR B 1 444 ? -77.062 21.562 43.969 1 16.95 444 THR B N 1
ATOM 12213 C CA . THR B 1 444 ? -77.125 21.703 45.406 1 16.95 444 THR B CA 1
ATOM 12214 C C . THR B 1 444 ? -76.062 20.844 46.062 1 16.95 444 THR B C 1
ATOM 12216 O O . THR B 1 444 ? -75.938 20.812 47.281 1 16.95 444 THR B O 1
ATOM 12219 N N . THR B 1 445 ? -75.188 20.062 45.469 1 18.67 445 THR B N 1
ATOM 12220 C CA . THR B 1 445 ? -75.125 18.984 46.438 1 18.67 445 THR B CA 1
ATOM 12221 C C . THR B 1 445 ? -74.5 19.5 47.75 1 18.67 445 THR B C 1
ATOM 12223 O O . THR B 1 445 ? -73.938 20.594 47.781 1 18.67 445 THR B O 1
ATOM 12226 N N . LEU B 1 446 ? -73.812 18.547 48.656 1 19.05 446 LEU B N 1
ATOM 12227 C CA . LEU B 1 446 ? -73.75 17.984 50 1 19.05 446 LEU B CA 1
ATOM 12228 C C . LEU B 1 446 ? -72.688 18.672 50.844 1 19.05 446 LEU B C 1
ATOM 12230 O O . LEU B 1 446 ? -71.875 19.422 50.281 1 19.05 446 LEU B O 1
ATOM 12234 N N . SER B 1 447 ? -71.75 18.016 51.469 1 19.55 447 SER B N 1
ATOM 12235 C CA . SER B 1 447 ? -71.312 18.062 52.844 1 19.55 447 SER B CA 1
ATOM 12236 C C . SER B 1 447 ? -70.375 19.234 53.125 1 19.55 447 SER B C 1
ATOM 12238 O O . SER B 1 447 ? -69.812 19.812 52.188 1 19.55 447 SER B O 1
ATOM 12240 N N . ASP B 1 448 ? -69.875 19.578 54.406 1 18.88 448 ASP B N 1
ATOM 12241 C CA . ASP B 1 448 ? -69.75 20.531 55.5 1 18.88 448 ASP B CA 1
ATOM 12242 C C . ASP B 1 448 ? -68.312 21.172 55.469 1 18.88 448 ASP B C 1
ATOM 12244 O O . ASP B 1 448 ? -68.125 22.203 56.125 1 18.88 448 ASP B O 1
ATOM 12248 N N . HIS B 1 449 ? -67.312 20.391 55.188 1 22.11 449 HIS B N 1
ATOM 12249 C CA . HIS B 1 449 ? -66.062 20.531 55.969 1 22.11 449 HIS B CA 1
ATOM 12250 C C . HIS B 1 449 ? -65.438 21.906 55.781 1 22.11 449 HIS B C 1
ATOM 12252 O O . HIS B 1 449 ? -65.562 22.5 54.688 1 22.11 449 HIS B O 1
ATOM 12258 N N . SER B 1 450 ? -64.938 22.656 56.844 1 20.81 450 SER B N 1
ATOM 12259 C CA . SER B 1 450 ? -64.625 24 57.281 1 20.81 450 SER B CA 1
ATOM 12260 C C . SER B 1 450 ? -63.562 24.641 56.438 1 20.81 450 SER B C 1
ATOM 12262 O O . SER B 1 450 ? -62.438 24.141 56.375 1 20.81 450 SER B O 1
ATOM 12264 N N . ASP B 1 451 ? -63.844 25.328 55.438 1 20.25 451 ASP B N 1
ATOM 12265 C CA . ASP B 1 451 ? -63 25.891 54.375 1 20.25 451 ASP B CA 1
ATOM 12266 C C . ASP B 1 451 ? -62.281 27.141 54.844 1 20.25 451 ASP B C 1
ATOM 12268 O O . ASP B 1 451 ? -62.875 28.156 55.156 1 20.25 451 ASP B O 1
ATOM 12272 N N . PRO B 1 452 ? -61.312 26.891 55.75 1 24.55 452 PRO B N 1
ATOM 12273 C CA . PRO B 1 452 ? -60.812 28.062 56.5 1 24.55 452 PRO B CA 1
ATOM 12274 C C . PRO B 1 452 ? -60.625 29.281 55.594 1 24.55 452 PRO B C 1
ATOM 12276 O O . PRO B 1 452 ? -60.531 29.172 54.375 1 24.55 452 PRO B O 1
ATOM 12279 N N . GLU B 1 453 ? -60.688 30.5 56.188 1 22.38 453 GLU B N 1
ATOM 12280 C CA . GLU B 1 453 ? -60.875 31.922 55.875 1 22.38 453 GLU B CA 1
ATOM 12281 C C . GLU B 1 453 ? -59.719 32.406 54.969 1 22.38 453 GLU B C 1
ATOM 12283 O O . GLU B 1 453 ? -58.562 32.281 55.312 1 22.38 453 GLU B O 1
ATOM 12288 N N . PRO B 1 454 ? -59.938 32.438 53.719 1 23.06 454 PRO B N 1
ATOM 12289 C CA . PRO B 1 454 ? -58.844 32.812 52.812 1 23.06 454 PRO B CA 1
ATOM 12290 C C . PRO B 1 454 ? -58.406 34.25 53 1 23.06 454 PRO B C 1
ATOM 12292 O O . PRO B 1 454 ? -59.219 35.188 52.906 1 23.06 454 PRO B O 1
ATOM 12295 N N . LYS B 1 455 ? -57.531 34.531 53.969 1 29.77 455 LYS B N 1
ATOM 12296 C CA . LYS B 1 455 ? -57.062 35.875 54.344 1 29.77 455 LYS B CA 1
ATOM 12297 C C . LYS B 1 455 ? -56.875 36.781 53.125 1 29.77 455 LYS B C 1
ATOM 12299 O O . LYS B 1 455 ? -56.562 36.281 52.031 1 29.77 455 LYS B O 1
ATOM 12304 N N . PRO B 1 456 ? -57.281 38.031 53.219 1 24.34 456 PRO B N 1
ATOM 12305 C CA . PRO B 1 456 ? -57.406 39.094 52.219 1 24.34 456 PRO B CA 1
ATOM 12306 C C . PRO B 1 456 ? -56.062 39.344 51.469 1 24.34 456 PRO B C 1
ATOM 12308 O O . PRO B 1 456 ? -55 39.125 52.031 1 24.34 456 PRO B O 1
ATOM 12311 N N . ASP B 1 457 ? -56.094 39.281 50.219 1 22.94 457 ASP B N 1
ATOM 12312 C CA . ASP B 1 457 ? -55.031 39.406 49.219 1 22.94 457 ASP B CA 1
ATOM 12313 C C . ASP B 1 457 ? -54.406 40.812 49.281 1 22.94 457 ASP B C 1
ATOM 12315 O O . ASP B 1 457 ? -55.062 41.812 48.938 1 22.94 457 ASP B O 1
ATOM 12319 N N . HIS B 1 458 ? -53.844 41.25 50.344 1 23.03 458 HIS B N 1
ATOM 12320 C CA . HIS B 1 458 ? -53.219 42.594 50.5 1 23.03 458 HIS B CA 1
ATOM 12321 C C . HIS B 1 458 ? -52.531 43 49.219 1 23.03 458 HIS B C 1
ATOM 12323 O O . HIS B 1 458 ? -52.094 42.156 48.406 1 23.03 458 HIS B O 1
ATOM 12329 N N . ASP B 1 459 ? -52.656 44.375 48.875 1 25.67 459 ASP B N 1
ATOM 12330 C CA . ASP B 1 459 ? -52.25 45.219 47.75 1 25.67 459 ASP B CA 1
ATOM 12331 C C . ASP B 1 459 ? -50.781 45.062 47.438 1 25.67 459 ASP B C 1
ATOM 12333 O O . ASP B 1 459 ? -49.906 45.406 48.25 1 25.67 459 ASP B O 1
ATOM 12337 N N . HIS B 1 460 ? -50.344 44.094 47 1 25.34 460 HIS B N 1
ATOM 12338 C CA . HIS B 1 460 ? -48.906 43.875 46.812 1 25.34 460 HIS B CA 1
ATOM 12339 C C . HIS B 1 460 ? -48.312 44.969 45.938 1 25.34 460 HIS B C 1
ATOM 12341 O O . HIS B 1 460 ? -48.781 45.188 44.812 1 25.34 460 HIS B O 1
ATOM 12347 N N . GLU B 1 461 ? -48 46.156 46.5 1 27 461 GLU B N 1
ATOM 12348 C CA . GLU B 1 461 ? -47.312 47.281 45.906 1 27 461 GLU B CA 1
ATOM 12349 C C . GLU B 1 461 ? -46.344 46.812 44.844 1 27 461 GLU B C 1
ATOM 12351 O O . GLU B 1 461 ? -45.562 45.875 45.031 1 27 461 GLU B O 1
ATOM 12356 N N . PHE B 1 462 ? -46.781 47.094 43.625 1 27.42 462 PHE B N 1
ATOM 12357 C CA . PHE B 1 462 ? -45.969 47.031 42.406 1 27.42 462 PHE B CA 1
ATOM 12358 C C . PHE B 1 462 ? -44.625 47.719 42.594 1 27.42 462 PHE B C 1
ATOM 12360 O O . PHE B 1 462 ? -44.562 48.938 42.781 1 27.42 462 PHE B O 1
ATOM 12367 N N . ASP B 1 463 ? -43.844 47.281 43.438 1 28.78 463 ASP B N 1
ATOM 12368 C CA . ASP B 1 463 ? -42.562 47.969 43.469 1 28.78 463 ASP B CA 1
ATOM 12369 C C . ASP B 1 463 ? -42.062 48.25 42.062 1 28.78 463 ASP B C 1
ATOM 12371 O O . ASP B 1 463 ? -42.031 47.375 41.219 1 28.78 463 ASP B O 1
ATOM 12375 N N . PRO B 1 464 ? -42.25 49.5 41.469 1 31.73 464 PRO B N 1
ATOM 12376 C CA . PRO B 1 464 ? -41.781 49.906 40.156 1 31.73 464 PRO B CA 1
ATOM 12377 C C . PRO B 1 464 ? -40.469 49.25 39.75 1 31.73 464 PRO B C 1
ATOM 12379 O O . PRO B 1 464 ? -40 49.406 38.625 1 31.73 464 PRO B O 1
ATOM 12382 N N . ASN B 1 465 ? -39.75 49.125 40.75 1 30.5 465 ASN B N 1
ATOM 12383 C CA . ASN B 1 465 ? -38.469 48.594 40.344 1 30.5 465 ASN B CA 1
ATOM 12384 C C . ASN B 1 465 ? -38.625 47.188 39.75 1 30.5 465 ASN B C 1
ATOM 12386 O O . ASN B 1 465 ? -38.188 46.188 40.312 1 30.5 465 ASN B O 1
ATOM 12390 N N . ARG B 1 466 ? -39.75 46.812 39.469 1 35.22 466 ARG B N 1
ATOM 12391 C CA . ARG B 1 466 ? -39.812 45.531 38.75 1 35.22 466 ARG B CA 1
ATOM 12392 C C . ARG B 1 466 ? -38.844 45.562 37.562 1 35.22 466 ARG B C 1
ATOM 12394 O O . ARG B 1 466 ? -39.125 46.219 36.562 1 35.22 466 ARG B O 1
ATOM 12401 N N . LYS B 1 467 ? -37.688 45.5 37.969 1 36.41 467 LYS B N 1
ATOM 12402 C CA . LYS B 1 467 ? -36.562 45.438 37.062 1 36.41 467 LYS B CA 1
ATOM 12403 C C . LYS B 1 467 ? -36.844 44.5 35.875 1 36.41 467 LYS B C 1
ATOM 12405 O O . LYS B 1 467 ? -37.469 43.469 36.031 1 36.41 467 LYS B O 1
ATOM 12410 N N . CYS B 1 468 ? -37 44.969 34.688 1 37.69 468 CYS B N 1
ATOM 12411 C CA . CYS B 1 468 ? -36.938 44.344 33.406 1 37.69 468 CYS B CA 1
ATOM 12412 C C . CYS B 1 468 ? -36.062 43.094 33.438 1 37.69 468 CYS B C 1
ATOM 12414 O O . CYS B 1 468 ? -34.875 43.156 33.75 1 37.69 468 CYS B O 1
ATOM 12416 N N . THR B 1 469 ? -36.562 41.969 33.844 1 44.5 469 THR B N 1
ATOM 12417 C CA . THR B 1 469 ? -35.875 40.656 33.969 1 44.5 469 THR B CA 1
ATOM 12418 C C . THR B 1 469 ? -35.156 40.312 32.688 1 44.5 469 THR B C 1
ATOM 12420 O O . THR B 1 469 ? -34.938 39.125 32.406 1 44.5 469 THR B O 1
ATOM 12423 N N . CYS B 1 470 ? -35.125 41.094 31.594 1 55.19 470 CYS B N 1
ATOM 12424 C CA . CYS B 1 470 ? -34.281 40.875 30.438 1 55.19 470 CYS B CA 1
ATOM 12425 C C . CYS B 1 470 ? -32.812 41.031 30.797 1 55.19 470 CYS B C 1
ATOM 12427 O O . CYS B 1 470 ? -32.469 41.844 31.641 1 55.19 470 CYS B O 1
ATOM 12429 N N . GLY B 1 471 ? -32.062 39.875 30.797 1 62.75 471 GLY B N 1
ATOM 12430 C CA . GLY B 1 471 ? -30.625 39.875 31.047 1 62.75 471 GLY B CA 1
ATOM 12431 C C . GLY B 1 471 ? -29.984 38.5 30.984 1 62.75 471 GLY B C 1
ATOM 12432 O O . GLY B 1 471 ? -30.672 37.531 30.688 1 62.75 471 GLY B O 1
ATOM 12433 N N . PRO B 1 472 ? -28.703 38.406 31.062 1 77.06 472 PRO B N 1
ATOM 12434 C CA . PRO B 1 472 ? -27.953 37.156 31.031 1 77.06 472 PRO B CA 1
ATOM 12435 C C . PRO B 1 472 ? -28.422 36.125 32.062 1 77.06 472 PRO B C 1
ATOM 12437 O O . PRO B 1 472 ? -28.312 34.906 31.844 1 77.06 472 PRO B O 1
ATOM 12440 N N . SER B 1 473 ? -29.062 36.562 33.188 1 77.88 473 SER B N 1
ATOM 12441 C CA . SER B 1 473 ? -29.562 35.625 34.188 1 77.88 473 SER B CA 1
ATOM 12442 C C . SER B 1 473 ? -30.875 35 33.75 1 77.88 473 SER B C 1
ATOM 12444 O O . SER B 1 473 ? -31.25 33.938 34.25 1 77.88 473 SER B O 1
ATOM 12446 N N . ALA B 1 474 ? -31.516 35.656 32.719 1 82.56 474 ALA B N 1
ATOM 12447 C CA . ALA B 1 474 ? -32.781 35.125 32.25 1 82.56 474 ALA B CA 1
ATOM 12448 C C . ALA B 1 474 ? -32.594 34.219 31.031 1 82.56 474 ALA B C 1
ATOM 12450 O O . ALA B 1 474 ? -33.531 33.656 30.516 1 82.56 474 ALA B O 1
ATOM 12451 N N . LEU B 1 475 ? -31.438 34.062 30.656 1 89.44 475 LEU B N 1
ATOM 12452 C CA . LEU B 1 475 ? -31.156 33.281 29.453 1 89.44 475 LEU B CA 1
ATOM 12453 C C . LEU B 1 475 ? -31.641 31.859 29.625 1 89.44 475 LEU B C 1
ATOM 12455 O O . LEU B 1 475 ? -32.344 31.328 28.766 1 89.44 475 LEU B O 1
ATOM 12459 N N . LEU B 1 476 ? -31.297 31.25 30.75 1 90.69 476 LEU B N 1
ATOM 12460 C CA . LEU B 1 476 ? -31.672 29.859 30.953 1 90.69 476 LEU B CA 1
ATOM 12461 C C . LEU B 1 476 ? -33.188 29.719 31.141 1 90.69 476 LEU B C 1
ATOM 12463 O O . LEU B 1 476 ? -33.781 28.75 30.688 1 90.69 476 LEU B O 1
ATOM 12467 N N . HIS B 1 477 ? -33.75 30.734 31.75 1 86.88 477 HIS B N 1
ATOM 12468 C CA . HIS B 1 477 ? -35.219 30.703 31.953 1 86.88 477 HIS B CA 1
ATOM 12469 C C . HIS B 1 477 ? -35.969 30.875 30.625 1 86.88 477 HIS B C 1
ATOM 12471 O O . HIS B 1 477 ? -36.938 30.188 30.359 1 86.88 477 HIS B O 1
ATOM 12477 N N . ASP B 1 478 ? -35.531 31.812 29.828 1 87.69 478 ASP B N 1
ATOM 12478 C CA . ASP B 1 478 ? -36.156 32.031 28.531 1 87.69 478 ASP B CA 1
ATOM 12479 C C . ASP B 1 478 ? -35.906 30.828 27.609 1 87.69 478 ASP B C 1
ATOM 12481 O O . ASP B 1 478 ? -36.781 30.5 26.781 1 87.69 478 ASP B O 1
ATOM 12485 N N . PHE B 1 479 ? -34.844 30.281 27.688 1 91.44 479 PHE B N 1
ATOM 12486 C CA . PHE B 1 479 ? -34.594 29.078 26.906 1 91.44 479 PHE B CA 1
ATOM 12487 C C . PHE B 1 479 ? -35.5 27.938 27.344 1 91.44 479 PHE B C 1
ATOM 12489 O O . PHE B 1 479 ? -36.031 27.188 26.516 1 91.44 479 PHE B O 1
ATOM 12496 N N . GLU B 1 480 ? -35.562 27.859 28.656 1 89 480 GLU B N 1
ATOM 12497 C CA . GLU B 1 480 ? -36.438 26.812 29.156 1 89 480 GLU B CA 1
ATOM 12498 C C . GLU B 1 480 ? -37.875 27.031 28.703 1 89 480 GLU B C 1
ATOM 12500 O O . GLU B 1 480 ? -38.625 26.078 28.406 1 89 480 GLU B O 1
ATOM 12505 N N . SER B 1 481 ? -38.281 28.266 28.625 1 87.5 481 SER B N 1
ATOM 12506 C CA . SER B 1 481 ? -39.594 28.562 28.125 1 87.5 481 SER B CA 1
ATOM 12507 C C . SER B 1 481 ? -39.75 28.188 26.656 1 87.5 481 SER B C 1
ATOM 12509 O O . SER B 1 481 ? -40.781 27.672 26.234 1 87.5 481 SER B O 1
ATOM 12511 N N . PHE B 1 482 ? -38.781 28.469 25.953 1 89.94 482 PHE B N 1
ATOM 12512 C CA . PHE B 1 482 ? -38.75 28.078 24.562 1 89.94 482 PHE B CA 1
ATOM 12513 C C . PHE B 1 482 ? -38.719 26.562 24.422 1 89.94 482 PHE B C 1
ATOM 12515 O O . PHE B 1 482 ? -39.469 25.984 23.609 1 89.94 482 PHE B O 1
ATOM 12522 N N . ARG B 1 483 ? -37.875 25.922 25.141 1 89.56 483 ARG B N 1
ATOM 12523 C CA . ARG B 1 483 ? -37.719 24.469 25.094 1 89.56 483 ARG B CA 1
ATOM 12524 C C . ARG B 1 483 ? -39.031 23.766 25.422 1 89.56 483 ARG B C 1
ATOM 12526 O O . ARG B 1 483 ? -39.406 22.828 24.734 1 89.56 483 ARG B O 1
ATOM 12533 N N . VAL B 1 484 ? -39.688 24.234 26.469 1 87.62 484 VAL B N 1
ATOM 12534 C CA . VAL B 1 484 ? -40.938 23.594 26.906 1 87.62 484 VAL B CA 1
ATOM 12535 C C . VAL B 1 484 ? -42 23.766 25.828 1 87.62 484 VAL B C 1
ATOM 12537 O O . VAL B 1 484 ? -42.719 22.828 25.531 1 87.62 484 VAL B O 1
ATOM 12540 N N . LYS B 1 485 ? -42.062 24.938 25.219 1 88.38 485 LYS B N 1
ATOM 12541 C CA . LYS B 1 485 ? -43.031 25.156 24.156 1 88.38 485 LYS B CA 1
ATOM 12542 C C . LYS B 1 485 ? -42.719 24.297 22.938 1 88.38 485 LYS B C 1
ATOM 12544 O O . LYS B 1 485 ? -43.656 23.734 22.328 1 88.38 485 LYS B O 1
ATOM 12549 N N . GLN B 1 486 ? -41.531 24.281 22.625 1 89.44 486 GLN B N 1
ATOM 12550 C CA . GLN B 1 486 ? -41.125 23.453 21.5 1 89.44 486 GLN B CA 1
ATOM 12551 C C . GLN B 1 486 ? -41.406 21.969 21.766 1 89.44 486 GLN B C 1
ATOM 12553 O O . GLN B 1 486 ? -41.812 21.234 20.875 1 89.44 486 GLN B O 1
ATOM 12558 N N . GLN B 1 487 ? -41.125 21.547 22.922 1 87.56 487 GLN B N 1
ATOM 12559 C CA . GLN B 1 487 ? -41.344 20.156 23.281 1 87.56 487 GLN B CA 1
ATOM 12560 C C . GLN B 1 487 ? -42.844 19.812 23.266 1 87.56 487 GLN B C 1
ATOM 12562 O O . GLN B 1 487 ? -43.219 18.688 22.922 1 87.56 487 GLN B O 1
ATOM 12567 N N . GLU B 1 488 ? -43.625 20.766 23.688 1 86.81 488 GLU B N 1
ATOM 12568 C CA . GLU B 1 488 ? -45.062 20.562 23.656 1 86.81 488 GLU B CA 1
ATOM 12569 C C . GLU B 1 488 ? -45.562 20.422 22.219 1 86.81 488 GLU B C 1
ATOM 12571 O O . GLU B 1 488 ? -46.406 19.578 21.922 1 86.81 488 GLU B O 1
ATOM 12576 N N . LEU B 1 489 ? -45 21.219 21.391 1 88.19 489 LEU B N 1
ATOM 12577 C CA . LEU B 1 489 ? -45.406 21.156 19.984 1 88.19 489 LEU B CA 1
ATOM 12578 C C . LEU B 1 489 ? -44.906 19.859 19.359 1 88.19 489 LEU B C 1
ATOM 12580 O O . LEU B 1 489 ? -45.625 19.266 18.531 1 88.19 489 LEU B O 1
ATOM 12584 N N . LEU B 1 490 ? -43.781 19.469 19.703 1 89.06 490 LEU B N 1
ATOM 12585 C CA . LEU B 1 490 ? -43.25 18.234 19.188 1 89.06 490 LEU B CA 1
ATOM 12586 C C . LEU B 1 490 ? -44.031 17.031 19.703 1 89.06 490 LEU B C 1
ATOM 12588 O O . LEU B 1 490 ? -44.344 16.109 18.938 1 89.06 490 LEU B O 1
ATOM 12592 N N . GLY B 1 491 ? -44.25 17.031 20.984 1 85.94 491 GLY B N 1
ATOM 12593 C CA . GLY B 1 491 ? -45.094 15.977 21.531 1 85.94 491 GLY B CA 1
ATOM 12594 C C . GLY B 1 491 ? -46.469 15.891 20.906 1 85.94 491 GLY B C 1
ATOM 12595 O O . GLY B 1 491 ? -46.938 14.805 20.609 1 85.94 491 GLY B O 1
ATOM 12596 N N . ALA B 1 492 ? -47 17.078 20.625 1 85.56 492 ALA B N 1
ATOM 12597 C CA . ALA B 1 492 ? -48.312 17.125 20 1 85.56 492 ALA B CA 1
ATOM 12598 C C . ALA B 1 492 ? -48.25 16.625 18.547 1 85.56 492 ALA B C 1
ATOM 12600 O O . ALA B 1 492 ? -49.188 15.969 18.078 1 85.56 492 ALA B O 1
ATOM 12601 N N . ALA B 1 493 ? -47.219 16.969 17.906 1 85.56 493 ALA B N 1
ATOM 12602 C CA . ALA B 1 493 ? -47.031 16.516 16.531 1 85.56 493 ALA B CA 1
ATOM 12603 C C . ALA B 1 493 ? -46.844 15.008 16.469 1 85.56 493 ALA B C 1
ATOM 12605 O O . ALA B 1 493 ? -47.344 14.359 15.531 1 85.56 493 ALA B O 1
ATOM 12606 N N . LEU B 1 494 ? -46.219 14.43 17.438 1 87.56 494 LEU B N 1
ATOM 12607 C CA . LEU B 1 494 ? -45.969 12.992 17.438 1 87.56 494 LEU B CA 1
ATOM 12608 C C . LEU B 1 494 ? -47.219 12.227 17.828 1 87.56 494 LEU B C 1
ATOM 12610 O O . LEU B 1 494 ? -47.438 11.086 17.391 1 87.56 494 LEU B O 1
ATOM 12614 N N . VAL B 1 495 ? -48.094 12.883 18.609 1 83.88 495 VAL B N 1
ATOM 12615 C CA . VAL B 1 495 ? -49.312 12.234 19.094 1 83.88 495 VAL B CA 1
ATOM 12616 C C . VAL B 1 495 ? -50.406 12.336 18.031 1 83.88 495 VAL B C 1
ATOM 12618 O O . VAL B 1 495 ? -51.281 11.461 17.938 1 83.88 495 VAL B O 1
ATOM 12621 N N . CYS B 1 496 ? -50.5 13.453 17.266 1 77.62 496 CYS B N 1
ATOM 12622 C CA . CYS B 1 496 ? -51.594 13.727 16.312 1 77.62 496 CYS B CA 1
ATOM 12623 C C . CYS B 1 496 ? -51.656 12.633 15.258 1 77.62 496 CYS B C 1
ATOM 12625 O O . CYS B 1 496 ? -52.75 12.336 14.758 1 77.62 496 CYS B O 1
ATOM 12627 N N . GLY B 1 497 ? -50.688 11.688 14.93 1 71.62 497 GLY B N 1
ATOM 12628 C CA . GLY B 1 497 ? -50.719 10.578 14 1 71.62 497 GLY B CA 1
ATOM 12629 C C . GLY B 1 497 ? -50.812 11.023 12.547 1 71.62 497 GLY B C 1
ATOM 12630 O O . GLY B 1 497 ? -50.969 10.195 11.648 1 71.62 497 GLY B O 1
ATOM 12631 N N . ARG B 1 498 ? -50.812 12.266 12.125 1 74.38 498 ARG B N 1
ATOM 12632 C CA . ARG B 1 498 ? -50.938 12.719 10.742 1 74.38 498 ARG B CA 1
ATOM 12633 C C . ARG B 1 498 ? -49.594 12.734 10.039 1 74.38 498 ARG B C 1
ATOM 12635 O O . ARG B 1 498 ? -49.531 12.805 8.805 1 74.38 498 ARG B O 1
ATOM 12642 N N . LEU B 1 499 ? -48.594 12.57 10.766 1 79.12 499 LEU B N 1
ATOM 12643 C CA . LEU B 1 499 ? -47.25 12.727 10.188 1 79.12 499 LEU B CA 1
ATOM 12644 C C . LEU B 1 499 ? -46.844 11.477 9.422 1 79.12 499 LEU B C 1
ATOM 12646 O O . LEU B 1 499 ? -45.969 11.531 8.555 1 79.12 499 LEU B O 1
ATOM 12650 N N . HIS B 1 500 ? -47.406 10.234 9.68 1 73.06 500 HIS B N 1
ATOM 12651 C CA . HIS B 1 500 ? -46.938 9.023 9.016 1 73.06 500 HIS B CA 1
ATOM 12652 C C . HIS B 1 500 ? -47.719 8.758 7.738 1 73.06 500 HIS B C 1
ATOM 12654 O O . HIS B 1 500 ? -47.5 7.742 7.074 1 73.06 500 HIS B O 1
ATOM 12660 N N . GLY B 1 501 ? -48.344 9.656 6.953 1 64.44 501 GLY B N 1
ATOM 12661 C CA . GLY B 1 501 ? -48.906 9.578 5.613 1 64.44 501 GLY B CA 1
ATOM 12662 C C . GLY B 1 501 ? -50.062 8.617 5.512 1 64.44 501 GLY B C 1
ATOM 12663 O O . GLY B 1 501 ? -50.469 8.234 4.41 1 64.44 501 GLY B O 1
ATOM 12664 N N . GLY B 1 502 ? -50.719 7.977 6.504 1 64.06 502 GLY B N 1
ATOM 12665 C CA . GLY B 1 502 ? -52 7.309 6.352 1 64.06 502 GLY B CA 1
ATOM 12666 C C . GLY B 1 502 ? -52 5.895 6.898 1 64.06 502 GLY B C 1
ATOM 12667 O O . GLY B 1 502 ? -52.875 5.523 7.664 1 64.06 502 GLY B O 1
ATOM 12668 N N . SER B 1 503 ? -50.812 5.043 6.566 1 72.19 503 SER B N 1
ATOM 12669 C CA . SER B 1 503 ? -50.938 3.637 6.941 1 72.19 503 SER B CA 1
ATOM 12670 C C . SER B 1 503 ? -50.5 3.414 8.391 1 72.19 503 SER B C 1
ATOM 12672 O O . SER B 1 503 ? -49.406 3.838 8.789 1 72.19 503 SER B O 1
ATOM 12674 N N . ASN B 1 504 ? -51.312 2.875 9.25 1 78.25 504 ASN B N 1
ATOM 12675 C CA . ASN B 1 504 ? -51.031 2.625 10.664 1 78.25 504 ASN B CA 1
ATOM 12676 C C . ASN B 1 504 ? -50.375 1.268 10.875 1 78.25 504 ASN B C 1
ATOM 12678 O O . ASN B 1 504 ? -50 0.912 12 1 78.25 504 ASN B O 1
ATOM 12682 N N . ARG B 1 505 ? -50.062 0.602 9.82 1 83.19 505 ARG B N 1
ATOM 12683 C CA . ARG B 1 505 ? -49.406 -0.692 9.984 1 83.19 505 ARG B CA 1
ATOM 12684 C C . ARG B 1 505 ? -47.875 -0.54 10.008 1 83.19 505 ARG B C 1
ATOM 12686 O O . ARG B 1 505 ? -47.312 0.349 9.359 1 83.19 505 ARG B O 1
ATOM 12693 N N . LEU B 1 506 ? -47.281 -1.262 10.906 1 87.5 506 LEU B N 1
ATOM 12694 C CA . LEU B 1 506 ? -45.844 -1.265 11 1 87.5 506 LEU B CA 1
ATOM 12695 C C . LEU B 1 506 ? -45.219 -1.97 9.797 1 87.5 506 LEU B C 1
ATOM 12697 O O . LEU B 1 506 ? -45.5 -3.148 9.555 1 87.5 506 LEU B O 1
ATOM 12701 N N . ARG B 1 507 ? -44.438 -1.298 9.125 1 86.25 507 ARG B N 1
ATOM 12702 C CA . ARG B 1 507 ? -43.75 -1.832 7.945 1 86.25 507 ARG B CA 1
ATOM 12703 C C . ARG B 1 507 ? -42.75 -2.912 8.336 1 86.25 507 ARG B C 1
ATOM 12705 O O . ARG B 1 507 ? -42.344 -3.721 7.5 1 86.25 507 ARG B O 1
ATOM 12712 N N . LEU B 1 508 ? -42.344 -2.945 9.57 1 87.06 508 LEU B N 1
ATOM 12713 C CA . LEU B 1 508 ? -41.406 -3.916 10.094 1 87.06 508 LEU B CA 1
ATOM 12714 C C . LEU B 1 508 ? -41.938 -5.336 9.977 1 87.06 508 LEU B C 1
ATOM 12716 O O . LEU B 1 508 ? -41.188 -6.285 9.773 1 87.06 508 LEU B O 1
ATOM 12720 N N . TYR B 1 509 ? -43.219 -5.461 10.156 1 81.12 509 TYR B N 1
ATOM 12721 C CA . TYR B 1 509 ? -43.844 -6.789 10.18 1 81.12 509 TYR B CA 1
ATOM 12722 C C . TYR B 1 509 ? -44.531 -7.094 8.859 1 81.12 509 TYR B C 1
ATOM 12724 O O . TYR B 1 509 ? -45.094 -8.18 8.68 1 81.12 509 TYR B O 1
ATOM 12732 N N . GLU B 1 510 ? -44.406 -6.09 8.008 1 78.56 510 GLU B N 1
ATOM 12733 C CA . GLU B 1 510 ? -44.969 -6.344 6.695 1 78.56 510 GLU B CA 1
ATOM 12734 C C . GLU B 1 510 ? -44.062 -7.219 5.84 1 78.56 510 GLU B C 1
ATOM 12736 O O . GLU B 1 510 ? -42.844 -7.133 5.949 1 78.56 510 GLU B O 1
ATOM 12741 N N . GLU B 1 511 ? -44.75 -8.062 5.234 1 72.31 511 GLU B N 1
ATOM 12742 C CA . GLU B 1 511 ? -44 -8.938 4.344 1 72.31 511 GLU B CA 1
ATOM 12743 C C . GLU B 1 511 ? -43.312 -8.141 3.232 1 72.31 511 GLU B C 1
ATOM 12745 O O . GLU B 1 511 ? -43.875 -7.172 2.725 1 72.31 511 GLU B O 1
ATOM 12750 N N . ARG B 1 512 ? -42.125 -8.391 3.16 1 74 512 ARG B N 1
ATOM 12751 C CA . ARG B 1 512 ? -41.344 -7.676 2.156 1 74 512 ARG B CA 1
ATOM 12752 C C . ARG B 1 512 ? -41.625 -8.195 0.754 1 74 512 ARG B C 1
ATOM 12754 O O . ARG B 1 512 ? -42.25 -9.258 0.599 1 74 512 ARG B O 1
ATOM 12761 N N . LYS B 1 513 ? -41.25 -7.297 -0.089 1 70.12 513 LYS B N 1
ATOM 12762 C CA . LYS B 1 513 ? -41.406 -7.652 -1.496 1 70.12 513 LYS B CA 1
ATOM 12763 C C . LYS B 1 513 ? -40.594 -8.906 -1.84 1 70.12 513 LYS B C 1
ATOM 12765 O O . LYS B 1 513 ? -39.625 -9.234 -1.167 1 70.12 513 LYS B O 1
ATOM 12770 N N . SER B 1 514 ? -41.156 -9.562 -2.652 1 75.44 514 SER B N 1
ATOM 12771 C CA . SER B 1 514 ? -40.5 -10.766 -3.129 1 75.44 514 SER B CA 1
ATOM 12772 C C . SER B 1 514 ? -39.156 -10.438 -3.795 1 75.44 514 SER B C 1
ATOM 12774 O O . SER B 1 514 ? -38.875 -9.273 -4.102 1 75.44 514 SER B O 1
ATOM 12776 N N . VAL B 1 515 ? -38.344 -11.297 -3.914 1 77.31 515 VAL B N 1
ATOM 12777 C CA . VAL B 1 515 ? -37.031 -11.141 -4.523 1 77.31 515 VAL B CA 1
ATOM 12778 C C . VAL B 1 515 ? -37.156 -10.648 -5.961 1 77.31 515 VAL B C 1
ATOM 12780 O O . VAL B 1 515 ? -36.375 -9.844 -6.438 1 77.31 515 VAL B O 1
ATOM 12783 N N . ALA B 1 516 ? -38.188 -11.078 -6.59 1 78.94 516 ALA B N 1
ATOM 12784 C CA . ALA B 1 516 ? -38.438 -10.688 -7.977 1 78.94 516 ALA B CA 1
ATOM 12785 C C . ALA B 1 516 ? -38.719 -9.195 -8.086 1 78.94 516 ALA B C 1
ATOM 12787 O O . ALA B 1 516 ? -38.25 -8.531 -9.008 1 78.94 516 ALA B O 1
ATOM 12788 N N . GLN B 1 517 ? -39.406 -8.703 -7.078 1 74.44 517 GLN B N 1
ATOM 12789 C CA . GLN B 1 517 ? -39.781 -7.297 -7.125 1 74.44 517 GLN B CA 1
ATOM 12790 C C . GLN B 1 517 ? -38.656 -6.395 -6.648 1 74.44 517 GLN B C 1
ATOM 12792 O O . GLN B 1 517 ? -38.5 -5.281 -7.152 1 74.44 517 GLN B O 1
ATOM 12797 N N . GLU B 1 518 ? -37.875 -6.961 -5.723 1 73.44 518 GLU B N 1
ATOM 12798 C CA . GLU B 1 518 ? -36.781 -6.152 -5.145 1 73.44 518 GLU B CA 1
ATOM 12799 C C . GLU B 1 518 ? -35.625 -6.027 -6.105 1 73.44 518 GLU B C 1
ATOM 12801 O O . GLU B 1 518 ? -35.062 -4.938 -6.281 1 73.44 518 GLU B O 1
ATOM 12806 N N . GLU B 1 519 ? -35.25 -7.055 -6.742 1 75.38 519 GLU B N 1
ATOM 12807 C CA . GLU B 1 519 ? -34.031 -7.059 -7.551 1 75.38 519 GLU B CA 1
ATOM 12808 C C . GLU B 1 519 ? -34.344 -6.828 -9.023 1 75.38 519 GLU B C 1
ATOM 12810 O O . GLU B 1 519 ? -33.531 -6.289 -9.766 1 75.38 519 GLU B O 1
ATOM 12815 N N . GLY B 1 520 ? -35.469 -7.039 -9.43 1 70.56 520 GLY B N 1
ATOM 12816 C CA . GLY B 1 520 ? -35.781 -6.934 -10.844 1 70.56 520 GLY B CA 1
ATOM 12817 C C . GLY B 1 520 ? -35.031 -7.93 -11.703 1 70.56 520 GLY B C 1
ATOM 12818 O O . GLY B 1 520 ? -34.312 -8.773 -11.18 1 70.56 520 GLY B O 1
ATOM 12819 N N . ARG B 1 521 ? -35.188 -7.922 -12.953 1 76.44 521 ARG B N 1
ATOM 12820 C CA . ARG B 1 521 ? -34.531 -8.836 -13.898 1 76.44 521 ARG B CA 1
ATOM 12821 C C . ARG B 1 521 ? -33.094 -8.438 -14.156 1 76.44 521 ARG B C 1
ATOM 12823 O O . ARG B 1 521 ? -32.719 -7.281 -13.961 1 76.44 521 ARG B O 1
ATOM 12830 N N . ASP B 1 522 ? -32.219 -9.289 -14.305 1 76.69 522 ASP B N 1
ATOM 12831 C CA . ASP B 1 522 ? -30.797 -9.07 -14.578 1 76.69 522 ASP B CA 1
ATOM 12832 C C . ASP B 1 522 ? -30.594 -8.547 -16 1 76.69 522 ASP B C 1
ATOM 12834 O O . ASP B 1 522 ? -30.234 -9.312 -16.906 1 76.69 522 ASP B O 1
ATOM 12838 N N . TRP B 1 523 ? -30.734 -7.203 -16.078 1 68.5 523 TRP B N 1
ATOM 12839 C CA . TRP B 1 523 ? -30.625 -6.574 -17.391 1 68.5 523 TRP B CA 1
ATOM 12840 C C . TRP B 1 523 ? -29.172 -6.301 -17.75 1 68.5 523 TRP B C 1
ATOM 12842 O O . TRP B 1 523 ? -28.297 -6.258 -16.859 1 68.5 523 TRP B O 1
ATOM 12852 N N . VAL B 1 524 ? -28.984 -6.32 -19 1 68.88 524 VAL B N 1
ATOM 12853 C CA . VAL B 1 524 ? -27.688 -5.859 -19.469 1 68.88 524 VAL B CA 1
ATOM 12854 C C . VAL B 1 524 ? -27.469 -4.414 -19.047 1 68.88 524 VAL B C 1
ATOM 12856 O O . VAL B 1 524 ? -28.406 -3.631 -18.953 1 68.88 524 VAL B O 1
ATOM 12859 N N . ARG B 1 525 ? -26.312 -4.055 -18.719 1 67.44 525 ARG B N 1
ATOM 12860 C CA . ARG B 1 525 ? -25.969 -2.721 -18.219 1 67.44 525 ARG B CA 1
ATOM 12861 C C . ARG B 1 525 ? -26.453 -1.645 -19.188 1 67.44 525 ARG B C 1
ATOM 12863 O O . ARG B 1 525 ? -26.156 -1.706 -20.391 1 67.44 525 ARG B O 1
ATOM 12870 N N . GLY B 1 526 ? -27.266 -0.809 -18.812 1 56.56 526 GLY B N 1
ATOM 12871 C CA . GLY B 1 526 ? -27.781 0.276 -19.641 1 56.56 526 GLY B CA 1
ATOM 12872 C C . GLY B 1 526 ? -29.203 0.032 -20.125 1 56.56 526 GLY B C 1
ATOM 12873 O O . GLY B 1 526 ? -29.859 0.952 -20.609 1 56.56 526 GLY B O 1
ATOM 12874 N N . GLU B 1 527 ? -29.578 -1.23 -20.141 1 58.5 527 GLU B N 1
ATOM 12875 C CA . GLU B 1 527 ? -30.875 -1.554 -20.734 1 58.5 527 GLU B CA 1
ATOM 12876 C C . GLU B 1 527 ? -32.031 -1.058 -19.859 1 58.5 527 GLU B C 1
ATOM 12878 O O . GLU B 1 527 ? -33.062 -0.643 -20.359 1 58.5 527 GLU B O 1
ATOM 12883 N N . ALA B 1 528 ? -31.766 -1.283 -18.578 1 53 528 ALA B N 1
ATOM 12884 C CA . ALA B 1 528 ? -32.844 -0.8 -17.75 1 53 528 ALA B CA 1
ATOM 12885 C C . ALA B 1 528 ? -33.156 0.668 -18.031 1 53 528 ALA B C 1
ATOM 12887 O O . ALA B 1 528 ? -34.312 1.07 -18.094 1 53 528 ALA B O 1
ATOM 12888 N N . GLU B 1 529 ? -32.062 1.315 -18.312 1 49.84 529 GLU B N 1
ATOM 12889 C CA . GLU B 1 529 ? -32.25 2.725 -18.641 1 49.84 529 GLU B CA 1
ATOM 12890 C C . GLU B 1 529 ? -32.875 2.893 -20.031 1 49.84 529 GLU B C 1
ATOM 12892 O O . GLU B 1 529 ? -33.719 3.768 -20.25 1 49.84 529 GLU B O 1
ATOM 12897 N N . MET B 1 530 ? -32.438 1.949 -20.938 1 48.88 530 MET B N 1
ATOM 12898 C CA . MET B 1 530 ? -32.938 2.043 -22.297 1 48.88 530 MET B CA 1
ATOM 12899 C C . MET B 1 530 ? -34.438 1.703 -22.328 1 48.88 530 MET B C 1
ATOM 12901 O O . MET B 1 530 ? -35.219 2.346 -23.047 1 48.88 530 MET B O 1
ATOM 12905 N N . ARG B 1 531 ? -34.812 0.739 -21.625 1 55.28 531 ARG B N 1
ATOM 12906 C CA . ARG B 1 531 ? -36.219 0.368 -21.594 1 55.28 531 ARG B CA 1
ATOM 12907 C C . ARG B 1 531 ? -37.062 1.426 -20.875 1 55.28 531 ARG B C 1
ATOM 12909 O O . ARG B 1 531 ? -38.188 1.707 -21.266 1 55.28 531 ARG B O 1
ATOM 12916 N N . ARG B 1 532 ? -36.406 1.942 -19.906 1 52.03 532 ARG B N 1
ATOM 12917 C CA . ARG B 1 532 ? -37.094 3.064 -19.266 1 52.03 532 ARG B CA 1
ATOM 12918 C C . ARG B 1 532 ? -37.312 4.215 -20.25 1 52.03 532 ARG B C 1
ATOM 12920 O O . ARG B 1 532 ? -38.344 4.875 -20.234 1 52.03 532 ARG B O 1
ATOM 12927 N N . ARG B 1 533 ? -36.406 4.355 -21.078 1 49.25 533 ARG B N 1
ATOM 12928 C CA . ARG B 1 533 ? -36.5 5.379 -22.109 1 49.25 533 ARG B CA 1
ATOM 12929 C C . ARG B 1 533 ? -37.531 4.965 -23.172 1 49.25 533 ARG B C 1
ATOM 12931 O O . ARG B 1 533 ? -38.312 5.789 -23.641 1 49.25 533 ARG B O 1
ATOM 12938 N N . GLN B 1 534 ? -37.406 3.74 -23.562 1 49.84 534 GLN B N 1
ATOM 12939 C CA . GLN B 1 534 ? -38.312 3.271 -24.578 1 49.84 534 GLN B CA 1
ATOM 12940 C C . GLN B 1 534 ? -39.75 3.16 -24.031 1 49.84 534 GLN B C 1
ATOM 12942 O O . GLN B 1 534 ? -40.719 3.41 -24.734 1 49.84 534 GLN B O 1
ATOM 12947 N N . GLY B 1 535 ? -39.875 2.617 -22.859 1 45.97 535 GLY B N 1
ATOM 12948 C CA . GLY B 1 535 ? -41.188 2.645 -22.25 1 45.97 535 GLY B CA 1
ATOM 12949 C C . GLY B 1 535 ? -41.75 4.047 -22.109 1 45.97 535 GLY B C 1
ATOM 12950 O O . GLY B 1 535 ? -42.969 4.254 -22.281 1 45.97 535 GLY B O 1
ATOM 12951 N N . ARG B 1 536 ? -40.969 4.965 -21.938 1 47.56 536 ARG B N 1
ATOM 12952 C CA . ARG B 1 536 ? -41.375 6.359 -21.953 1 47.56 536 ARG B CA 1
ATOM 12953 C C . ARG B 1 536 ? -41.812 6.785 -23.359 1 47.56 536 ARG B C 1
ATOM 12955 O O . ARG B 1 536 ? -42.781 7.531 -23.516 1 47.56 536 ARG B O 1
ATOM 12962 N N . VAL B 1 537 ? -41.062 6.297 -24.281 1 46.44 537 VAL B N 1
ATOM 12963 C CA . VAL B 1 537 ? -41.438 6.652 -25.641 1 46.44 537 VAL B CA 1
ATOM 12964 C C . VAL B 1 537 ? -42.719 5.922 -26.031 1 46.44 537 VAL B C 1
ATOM 12966 O O . VAL B 1 537 ? -43.625 6.496 -26.688 1 46.44 537 VAL B O 1
ATOM 12969 N N . SER B 1 538 ? -42.844 4.707 -25.688 1 42.28 538 SER B N 1
ATOM 12970 C CA . SER B 1 538 ? -44.062 4 -26.062 1 42.28 538 SER B CA 1
ATOM 12971 C C . SER B 1 538 ? -45.281 4.539 -25.297 1 42.28 538 SER B C 1
ATOM 12973 O O . SER B 1 538 ? -46.375 4.574 -25.828 1 42.28 538 SER B O 1
ATOM 12975 N N . ARG B 1 539 ? -45.25 4.863 -24.094 1 44.66 539 ARG B N 1
ATOM 12976 C CA . ARG B 1 539 ? -46.344 5.5 -23.375 1 44.66 539 ARG B CA 1
ATOM 12977 C C . ARG B 1 539 ? -46.625 6.891 -23.938 1 44.66 539 ARG B C 1
ATOM 12979 O O . ARG B 1 539 ? -47.781 7.316 -24.016 1 44.66 539 ARG B O 1
ATOM 12986 N N . ALA B 1 540 ? -45.656 7.578 -24.359 1 43.62 540 ALA B N 1
ATOM 12987 C CA . ALA B 1 540 ? -45.938 8.852 -25.031 1 43.62 540 ALA B CA 1
ATOM 12988 C C . ALA B 1 540 ? -46.688 8.648 -26.328 1 43.62 540 ALA B C 1
ATOM 12990 O O . ALA B 1 540 ? -47.562 9.445 -26.688 1 43.62 540 ALA B O 1
ATOM 12991 N N . THR B 1 541 ? -46.406 7.551 -26.984 1 40.59 541 THR B N 1
ATOM 12992 C CA . THR B 1 541 ? -47.125 7.312 -28.219 1 40.59 541 THR B CA 1
ATOM 12993 C C . THR B 1 541 ? -48.5 6.738 -27.922 1 40.59 541 THR B C 1
ATOM 12995 O O . THR B 1 541 ? -49.469 6.996 -28.641 1 40.59 541 THR B O 1
ATOM 12998 N N . SER B 1 542 ? -48.656 5.922 -26.938 1 37.78 542 SER B N 1
ATOM 12999 C CA . SER B 1 542 ? -49.969 5.387 -26.688 1 37.78 542 SER B CA 1
ATOM 13000 C C . SER B 1 542 ? -50.906 6.445 -26.094 1 37.78 542 SER B C 1
ATOM 13002 O O . SER B 1 542 ? -52.125 6.371 -26.234 1 37.78 542 SER B O 1
ATOM 13004 N N . VAL B 1 543 ? -50.438 7.375 -25.312 1 38.34 543 VAL B N 1
ATOM 13005 C CA . VAL B 1 543 ? -51.312 8.453 -24.828 1 38.34 543 VAL B CA 1
ATOM 13006 C C . VAL B 1 543 ? -51.812 9.281 -26.016 1 38.34 543 VAL B C 1
ATOM 13008 O O . VAL B 1 543 ? -52.906 9.852 -25.969 1 38.34 543 VAL B O 1
ATOM 13011 N N . LYS B 1 544 ? -51.219 9.367 -27.172 1 39.12 544 LYS B N 1
ATOM 13012 C CA . LYS B 1 544 ? -51.75 10.164 -28.281 1 39.12 544 LYS B CA 1
ATOM 13013 C C . LYS B 1 544 ? -52.969 9.477 -28.906 1 39.12 544 LYS B C 1
ATOM 13015 O O . LYS B 1 544 ? -53.875 10.141 -29.391 1 39.12 544 LYS B O 1
ATOM 13020 N N . VAL B 1 545 ? -53.031 8.148 -28.969 1 37.34 545 VAL B N 1
ATOM 13021 C CA . VAL B 1 545 ? -54.156 7.609 -29.719 1 37.34 545 VAL B CA 1
ATOM 13022 C C . VAL B 1 545 ? -55.438 7.758 -28.891 1 37.34 545 VAL B C 1
ATOM 13024 O O . VAL B 1 545 ? -56.5 8.008 -29.453 1 37.34 545 VAL B O 1
ATOM 13027 N N . SER B 1 546 ? -55.469 7.68 -27.609 1 32.22 546 SER B N 1
ATOM 13028 C CA . SER B 1 546 ? -56.75 7.68 -26.938 1 32.22 546 SER B CA 1
ATOM 13029 C C . SER B 1 546 ? -57.344 9.094 -26.812 1 32.22 546 SER B C 1
ATOM 13031 O O . SER B 1 546 ? -58.406 9.289 -26.266 1 32.22 546 SER B O 1
ATOM 13033 N N . GLU B 1 547 ? -56.656 10.164 -27.016 1 32.94 547 GLU B N 1
ATOM 13034 C CA . GLU B 1 547 ? -57.219 11.492 -26.797 1 32.94 547 GLU B CA 1
ATOM 13035 C C . GLU B 1 547 ? -58.188 11.859 -27.922 1 32.94 547 GLU B C 1
ATOM 13037 O O . GLU B 1 547 ? -58.781 12.945 -27.906 1 32.94 547 GLU B O 1
ATOM 13042 N N . ALA B 1 548 ? -58.406 11.195 -29.062 1 33.31 548 ALA B N 1
ATOM 13043 C CA . ALA B 1 548 ? -59.312 11.797 -30.047 1 33.31 548 ALA B CA 1
ATOM 13044 C C . ALA B 1 548 ? -60.75 11.883 -29.5 1 33.31 548 ALA B C 1
ATOM 13046 O O . ALA B 1 548 ? -61.469 12.82 -29.812 1 33.31 548 ALA B O 1
ATOM 13047 N N . ASP B 1 549 ? -61.5 10.805 -29.109 1 30.47 549 ASP B N 1
ATOM 13048 C CA . ASP B 1 549 ? -62.969 10.961 -29.047 1 30.47 549 ASP B CA 1
ATOM 13049 C C . ASP B 1 549 ? -63.375 11.75 -27.797 1 30.47 549 ASP B C 1
ATOM 13051 O O . ASP B 1 549 ? -64.562 11.82 -27.469 1 30.47 549 ASP B O 1
ATOM 13055 N N . ARG B 1 550 ? -62.594 11.789 -26.656 1 30.91 550 ARG B N 1
ATOM 13056 C CA . ARG B 1 550 ? -63.344 12.367 -25.531 1 30.91 550 ARG B CA 1
ATOM 13057 C C . ARG B 1 550 ? -63.531 13.867 -25.734 1 30.91 550 ARG B C 1
ATOM 13059 O O . ARG B 1 550 ? -62.656 14.555 -26.25 1 30.91 550 ARG B O 1
ATOM 13066 N N . GLU B 1 551 ? -64.812 14.453 -25.719 1 28.61 551 GLU B N 1
ATOM 13067 C CA . GLU B 1 551 ? -65.438 15.781 -25.766 1 28.61 551 GLU B CA 1
ATOM 13068 C C . GLU B 1 551 ? -64.625 16.766 -24.906 1 28.61 551 GLU B C 1
ATOM 13070 O O . GLU B 1 551 ? -64 16.359 -23.922 1 28.61 551 GLU B O 1
ATOM 13075 N N . PRO B 1 552 ? -64.562 18.109 -25.25 1 28.19 552 PRO B N 1
ATOM 13076 C CA . PRO B 1 552 ? -63.781 19.219 -24.719 1 28.19 552 PRO B CA 1
ATOM 13077 C C . PRO B 1 552 ? -64.125 19.547 -23.266 1 28.19 552 PRO B C 1
ATOM 13079 O O . PRO B 1 552 ? -64.875 20.453 -23 1 28.19 552 PRO B O 1
ATOM 13082 N N . SER B 1 553 ? -64.5 18.625 -22.344 1 25.88 553 SER B N 1
ATOM 13083 C CA . SER B 1 553 ? -65 19.234 -21.125 1 25.88 553 SER B CA 1
ATOM 13084 C C . SER B 1 553 ? -64.062 20.375 -20.672 1 25.88 553 SER B C 1
ATOM 13086 O O . SER B 1 553 ? -62.875 20.422 -21.062 1 25.88 553 SER B O 1
ATOM 13088 N N . ARG B 1 554 ? -64.562 21.266 -19.688 1 27.75 554 ARG B N 1
ATOM 13089 C CA . ARG B 1 554 ? -64.312 22.594 -19.156 1 27.75 554 ARG B CA 1
ATOM 13090 C C . ARG B 1 554 ? -62.844 22.719 -18.656 1 27.75 554 ARG B C 1
ATOM 13092 O O . ARG B 1 554 ? -62.281 21.75 -18.188 1 27.75 554 ARG B O 1
ATOM 13099 N N . PRO B 1 555 ? -62.156 23.828 -18.969 1 26.5 555 PRO B N 1
ATOM 13100 C CA . PRO B 1 555 ? -60.75 24.234 -18.844 1 26.5 555 PRO B CA 1
ATOM 13101 C C . PRO B 1 555 ? -60.281 24.25 -17.391 1 26.5 555 PRO B C 1
ATOM 13103 O O . PRO B 1 555 ? -60.688 25.109 -16.609 1 26.5 555 PRO B O 1
ATOM 13106 N N . VAL B 1 556 ? -60.625 23.219 -16.578 1 25.31 556 VAL B N 1
ATOM 13107 C CA . VAL B 1 556 ? -60.281 23.5 -15.18 1 25.31 556 VAL B CA 1
ATOM 13108 C C . VAL B 1 556 ? -58.812 23.938 -15.094 1 25.31 556 VAL B C 1
ATOM 13110 O O . VAL B 1 556 ? -57.938 23.344 -15.719 1 25.31 556 VAL B O 1
ATOM 13113 N N . SER B 1 557 ? -58.469 25.203 -14.75 1 22.98 557 SER B N 1
ATOM 13114 C CA . SER B 1 557 ? -57.281 26 -14.57 1 22.98 557 SER B CA 1
ATOM 13115 C C . SER B 1 557 ? -56.219 25.219 -13.789 1 22.98 557 SER B C 1
ATOM 13117 O O . SER B 1 557 ? -56.281 25.172 -12.555 1 22.98 557 SER B O 1
ATOM 13119 N N . THR B 1 558 ? -56 23.984 -14.023 1 23.5 558 THR B N 1
ATOM 13120 C CA . THR B 1 558 ? -55.094 23.25 -13.141 1 23.5 558 THR B CA 1
ATOM 13121 C C . THR B 1 558 ? -53.719 23.859 -13.141 1 23.5 558 THR B C 1
ATOM 13123 O O . THR B 1 558 ? -53.156 24.188 -14.203 1 23.5 558 THR B O 1
ATOM 13126 N N . ILE B 1 559 ? -53.406 24.656 -12.062 1 23.89 559 ILE B N 1
ATOM 13127 C CA . ILE B 1 559 ? -52.125 25.266 -11.734 1 23.89 559 ILE B CA 1
ATOM 13128 C C . ILE B 1 559 ? -51 24.312 -12.141 1 23.89 559 ILE B C 1
ATOM 13130 O O . ILE B 1 559 ? -50.938 23.172 -11.68 1 23.89 559 ILE B O 1
ATOM 13134 N N . ASP B 1 560 ? -50.344 24.484 -13.25 1 25.08 560 ASP B N 1
ATOM 13135 C CA . ASP B 1 560 ? -49.25 23.844 -13.977 1 25.08 560 ASP B CA 1
ATOM 13136 C C . ASP B 1 560 ? -48 23.766 -13.117 1 25.08 560 ASP B C 1
ATOM 13138 O O . ASP B 1 560 ? -47.188 24.719 -13.094 1 25.08 560 ASP B O 1
ATOM 13142 N N . LEU B 1 561 ? -48.125 23.469 -11.766 1 24.34 561 LEU B N 1
ATOM 13143 C CA . LEU B 1 561 ? -46.875 23.391 -11.031 1 24.34 561 LEU B CA 1
ATOM 13144 C C . LEU B 1 561 ? -45.844 22.531 -11.766 1 24.34 561 LEU B C 1
ATOM 13146 O O . LEU B 1 561 ? -46.125 21.375 -12.102 1 24.34 561 LEU B O 1
ATOM 13150 N N . GLY B 1 562 ? -45 23.078 -12.578 1 25.78 562 GLY B N 1
ATOM 13151 C CA . GLY B 1 562 ? -43.875 22.609 -13.398 1 25.78 562 GLY B CA 1
ATOM 13152 C C . GLY B 1 562 ? -43.062 21.531 -12.727 1 25.78 562 GLY B C 1
ATOM 13153 O O . GLY B 1 562 ? -41.844 21.719 -12.477 1 25.78 562 GLY B O 1
ATOM 13154 N N . LEU B 1 563 ? -43.562 20.75 -11.828 1 24.59 563 LEU B N 1
ATOM 13155 C CA . LEU B 1 563 ? -42.812 19.656 -11.203 1 24.59 563 LEU B CA 1
ATOM 13156 C C . LEU B 1 563 ? -42.156 18.781 -12.258 1 24.59 563 LEU B C 1
ATOM 13158 O O . LEU B 1 563 ? -42.812 18.266 -13.156 1 24.59 563 LEU B O 1
ATOM 13162 N N . GLU B 1 564 ? -40.906 19.109 -12.562 1 27.64 564 GLU B N 1
ATOM 13163 C CA . GLU B 1 564 ? -40.031 18.297 -13.414 1 27.64 564 GLU B CA 1
ATOM 13164 C C . GLU B 1 564 ? -40.312 16.812 -13.234 1 27.64 564 GLU B C 1
ATOM 13166 O O . GLU B 1 564 ? -40.5 16.344 -12.109 1 27.64 564 GLU B O 1
ATOM 13171 N N . GLU B 1 565 ? -40.844 16.188 -14.227 1 28.44 565 GLU B N 1
ATOM 13172 C CA . GLU B 1 565 ? -41.219 14.789 -14.344 1 28.44 565 GLU B CA 1
ATOM 13173 C C . GLU B 1 565 ? -40.094 13.859 -13.922 1 28.44 565 GLU B C 1
ATOM 13175 O O . GLU B 1 565 ? -39.094 13.711 -14.648 1 28.44 565 GLU B O 1
ATOM 13180 N N . GLY B 1 566 ? -39.594 13.898 -12.719 1 26.16 566 GLY B N 1
ATOM 13181 C CA . GLY B 1 566 ? -38.656 12.93 -12.195 1 26.16 566 GLY B CA 1
ATOM 13182 C C . GLY B 1 566 ? -38.906 11.516 -12.695 1 26.16 566 GLY B C 1
ATOM 13183 O O . GLY B 1 566 ? -40 11.211 -13.188 1 26.16 566 GLY B O 1
ATOM 13184 N N . ALA B 1 567 ? -37.812 10.688 -12.984 1 32.56 567 ALA B N 1
ATOM 13185 C CA . ALA B 1 567 ? -37.688 9.305 -13.445 1 32.56 567 ALA B CA 1
ATOM 13186 C C . ALA B 1 567 ? -38.781 8.43 -12.789 1 32.56 567 ALA B C 1
ATOM 13188 O O . ALA B 1 567 ? -38.812 8.305 -11.562 1 32.56 567 ALA B O 1
ATOM 13189 N N . GLN B 1 568 ? -39.812 8.312 -13.367 1 29.94 568 GLN B N 1
ATOM 13190 C CA . GLN B 1 568 ? -40.844 7.398 -12.938 1 29.94 568 GLN B CA 1
ATOM 13191 C C . GLN B 1 568 ? -40.344 5.973 -12.797 1 29.94 568 GLN B C 1
ATOM 13193 O O . GLN B 1 568 ? -40 5.328 -13.797 1 29.94 568 GLN B O 1
ATOM 13198 N N . VAL B 1 569 ? -39.406 5.703 -11.961 1 34.78 569 VAL B N 1
ATOM 13199 C CA . VAL B 1 569 ? -39.312 4.305 -11.562 1 34.78 569 VAL B CA 1
ATOM 13200 C C . VAL B 1 569 ? -40.719 3.701 -11.477 1 34.78 569 VAL B C 1
ATOM 13202 O O . VAL B 1 569 ? -41.562 4.188 -10.727 1 34.78 569 VAL B O 1
ATOM 13205 N N . GLU B 1 570 ? -41.188 3.139 -12.5 1 35.72 570 GLU B N 1
ATOM 13206 C CA . GLU B 1 570 ? -42.531 2.613 -12.742 1 35.72 570 GLU B CA 1
ATOM 13207 C C . GLU B 1 570 ? -43.188 2.113 -11.453 1 35.72 570 GLU B C 1
ATOM 13209 O O . GLU B 1 570 ? -44.344 2.451 -11.156 1 35.72 570 GLU B O 1
ATOM 13214 N N . ASP B 1 571 ? -42.844 0.74 -11.117 1 39 571 ASP B N 1
ATOM 13215 C CA . ASP B 1 571 ? -43.75 -0.117 -10.359 1 39 571 ASP B CA 1
ATOM 13216 C C . ASP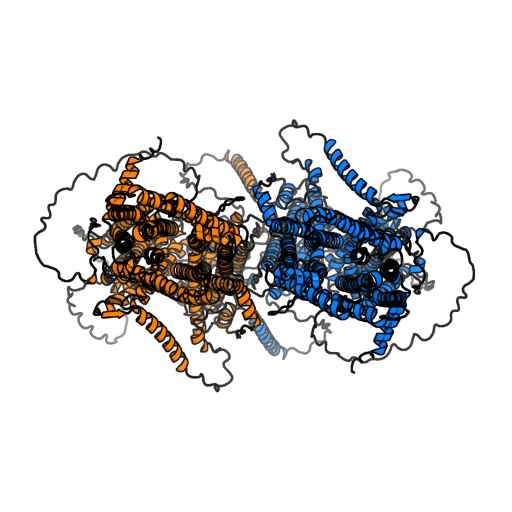 B 1 571 ? -43.844 0.338 -8.906 1 39 571 ASP B C 1
ATOM 13218 O O . ASP B 1 571 ? -44.25 -0.435 -8.031 1 39 571 ASP B O 1
ATOM 13222 N N . GLU B 1 572 ? -43.156 1.254 -8.555 1 46.34 572 GLU B N 1
ATOM 13223 C CA . GLU B 1 572 ? -43.469 1.581 -7.16 1 46.34 572 GLU B CA 1
ATOM 13224 C C . GLU B 1 572 ? -44.844 2.246 -7.023 1 46.34 572 GLU B C 1
ATOM 13226 O O . GLU B 1 572 ? -45.188 3.096 -7.836 1 46.34 572 GLU B O 1
ATOM 13231 N N . ASP B 1 573 ? -45.844 1.607 -6.34 1 53.94 573 ASP B N 1
ATOM 13232 C CA . ASP B 1 573 ? -47.125 2.176 -5.992 1 53.94 573 ASP B CA 1
ATOM 13233 C C . ASP B 1 573 ? -47.031 3.672 -5.711 1 53.94 573 ASP B C 1
ATOM 13235 O O . ASP B 1 573 ? -46.219 4.09 -4.867 1 53.94 573 ASP B O 1
ATOM 13239 N N . PRO B 1 574 ? -47.438 4.535 -6.652 1 60.94 574 PRO B N 1
ATOM 13240 C CA . PRO B 1 574 ? -47.375 5.984 -6.449 1 60.94 574 PRO B CA 1
ATOM 13241 C C . PRO B 1 574 ? -47.688 6.395 -5.008 1 60.94 574 PRO B C 1
ATOM 13243 O O . PRO B 1 574 ? -47.188 7.41 -4.531 1 60.94 574 PRO B O 1
ATOM 13246 N N . LYS B 1 575 ? -48.531 5.555 -4.398 1 65.06 575 LYS B N 1
ATOM 13247 C CA . LYS B 1 575 ? -48.844 5.859 -3.006 1 65.06 575 LYS B CA 1
ATOM 13248 C C . LYS B 1 575 ? -47.594 5.688 -2.119 1 65.06 575 LYS B C 1
ATOM 13250 O O . LYS B 1 575 ? -47.344 6.508 -1.235 1 65.06 575 LYS B O 1
ATOM 13255 N N . GLU B 1 576 ? -46.875 4.723 -2.512 1 71.38 576 GLU B N 1
ATOM 13256 C CA . GLU B 1 576 ? -45.688 4.469 -1.701 1 71.38 576 GLU B CA 1
ATOM 13257 C C . GLU B 1 576 ? -44.625 5.543 -1.927 1 71.38 576 GLU B C 1
ATOM 13259 O O . GLU B 1 576 ? -43.938 5.949 -0.989 1 71.38 576 GLU B O 1
ATOM 13264 N N . VAL B 1 577 ? -44.562 5.977 -3.133 1 73.94 577 VAL B N 1
ATOM 13265 C CA . VAL B 1 577 ? -43.594 7.02 -3.443 1 73.94 577 VAL B CA 1
ATOM 13266 C C . VAL B 1 577 ? -43.969 8.32 -2.752 1 73.94 577 VAL B C 1
ATOM 13268 O O . VAL B 1 577 ? -43.125 9.047 -2.236 1 73.94 577 VAL B O 1
ATOM 13271 N N . ARG B 1 578 ? -45.219 8.555 -2.752 1 74.06 578 ARG B N 1
ATOM 13272 C CA . ARG B 1 578 ? -45.719 9.758 -2.088 1 74.06 578 ARG B CA 1
ATOM 13273 C C . ARG B 1 578 ? -45.531 9.664 -0.578 1 74.06 578 ARG B C 1
ATOM 13275 O O . ARG B 1 578 ? -45.125 10.641 0.061 1 74.06 578 ARG B O 1
ATOM 13282 N N . GLU B 1 579 ? -45.75 8.492 -0.094 1 76.06 579 GLU B N 1
ATOM 13283 C CA . GLU B 1 579 ? -45.531 8.305 1.341 1 76.06 579 GLU B CA 1
ATOM 13284 C C . GLU B 1 579 ? -44.062 8.43 1.721 1 76.06 579 GLU B C 1
ATOM 13286 O O . GLU B 1 579 ? -43.75 9 2.764 1 76.06 579 GLU B O 1
ATOM 13291 N N . ASN B 1 580 ? -43.281 7.98 0.835 1 76.81 580 ASN B N 1
ATOM 13292 C CA . ASN B 1 580 ? -41.844 8.078 1.12 1 76.81 580 ASN B CA 1
ATOM 13293 C C . ASN B 1 580 ? -41.344 9.516 1.026 1 76.81 580 ASN B C 1
ATOM 13295 O O . ASN B 1 580 ? -40.469 9.922 1.781 1 76.81 580 ASN B O 1
ATOM 13299 N N . GLN B 1 581 ? -41.906 10.258 0.219 1 77.25 581 GLN B N 1
ATOM 13300 C CA . GLN B 1 581 ? -41.531 11.664 0.122 1 77.25 581 GLN B CA 1
ATOM 13301 C C . GLN B 1 581 ? -42.031 12.445 1.344 1 77.25 581 GLN B C 1
ATOM 13303 O O . GLN B 1 581 ? -41.312 13.328 1.837 1 77.25 581 GLN B O 1
ATOM 13308 N N . ILE B 1 582 ? -43.188 12.078 1.838 1 76.62 582 ILE B N 1
ATOM 13309 C CA . ILE B 1 582 ? -43.688 12.727 3.041 1 76.62 582 ILE B CA 1
ATOM 13310 C C . ILE B 1 582 ? -42.812 12.391 4.23 1 76.62 582 ILE B C 1
ATOM 13312 O O . ILE B 1 582 ? -42.531 13.25 5.074 1 76.62 582 ILE B O 1
ATOM 13316 N N . MET B 1 583 ? -42.344 11.188 4.176 1 81 583 MET B N 1
ATOM 13317 C CA . MET B 1 583 ? -41.469 10.781 5.27 1 81 583 MET B CA 1
ATOM 13318 C C . MET B 1 583 ? -40.125 11.531 5.203 1 81 583 MET B C 1
ATOM 13320 O O . MET B 1 583 ? -39.562 11.891 6.238 1 81 583 MET B O 1
ATOM 13324 N N . THR B 1 584 ? -39.688 11.758 4.031 1 78.38 584 THR B N 1
ATOM 13325 C CA . THR B 1 584 ? -38.406 12.492 3.887 1 78.38 584 THR B CA 1
ATOM 13326 C C . THR B 1 584 ? -38.594 13.953 4.297 1 78.38 584 THR B C 1
ATOM 13328 O O . THR B 1 584 ? -37.719 14.523 4.941 1 78.38 584 THR B O 1
ATOM 13331 N N . ASP B 1 585 ? -39.75 14.531 4.004 1 77.81 585 ASP B N 1
ATOM 13332 C CA . ASP B 1 585 ? -40.031 15.914 4.379 1 77.81 585 ASP B CA 1
ATOM 13333 C C . ASP B 1 585 ? -40.219 16.047 5.891 1 77.81 585 ASP B C 1
ATOM 13335 O O . ASP B 1 585 ? -39.719 17 6.5 1 77.81 585 ASP B O 1
ATOM 13339 N N . THR B 1 586 ? -40.875 15.07 6.379 1 80.38 586 THR B N 1
ATOM 13340 C CA . THR B 1 586 ? -41.062 15.078 7.824 1 80.38 586 THR B CA 1
ATOM 13341 C C . THR B 1 586 ? -39.75 14.898 8.547 1 80.38 586 THR B C 1
ATOM 13343 O O . THR B 1 586 ? -39.469 15.555 9.555 1 80.38 586 THR B O 1
ATOM 13346 N N . ARG B 1 587 ? -39 14.039 8.031 1 82.5 587 ARG B N 1
ATOM 13347 C CA . ARG B 1 587 ? -37.688 13.797 8.641 1 82.5 587 ARG B CA 1
ATOM 13348 C C . ARG B 1 587 ? -36.812 15.062 8.609 1 82.5 587 ARG B C 1
ATOM 13350 O O . ARG B 1 587 ? -36.219 15.422 9.617 1 82.5 587 ARG B O 1
ATOM 13357 N N . GLN B 1 588 ? -36.844 15.734 7.535 1 80.94 588 GLN B N 1
ATOM 13358 C CA . GLN B 1 588 ? -36.031 16.938 7.398 1 80.94 588 GLN B CA 1
ATOM 13359 C C . GLN B 1 588 ? -36.531 18.047 8.312 1 80.94 588 GLN B C 1
ATOM 13361 O O . GLN B 1 588 ? -35.719 18.797 8.875 1 80.94 588 GLN B O 1
ATOM 13366 N N . CYS B 1 589 ? -37.75 18.078 8.484 1 81.19 589 CYS B N 1
ATOM 13367 C CA . CYS B 1 589 ? -38.344 19.062 9.391 1 81.19 589 CYS B CA 1
ATOM 13368 C C . CYS B 1 589 ? -37.969 18.75 10.836 1 81.19 589 CYS B C 1
ATOM 13370 O O . CYS B 1 589 ? -37.594 19.641 11.602 1 81.19 589 CYS B O 1
ATOM 13372 N N . MET B 1 590 ? -38.094 17.562 11.125 1 83.38 590 MET B N 1
ATOM 13373 C CA . MET B 1 590 ? -37.812 17.172 12.508 1 83.38 590 MET B CA 1
ATOM 13374 C C . MET B 1 590 ? -36.344 17.328 12.82 1 83.38 590 MET B C 1
ATOM 13376 O O . MET B 1 590 ? -35.969 17.688 13.938 1 83.38 590 MET B O 1
ATOM 13380 N N . VAL B 1 591 ? -35.594 17.016 11.875 1 81.62 591 VAL B N 1
ATOM 13381 C CA . VAL B 1 591 ? -34.156 17.172 12.078 1 81.62 591 VAL B CA 1
ATOM 13382 C C . VAL B 1 591 ? -33.844 18.641 12.352 1 81.62 591 VAL B C 1
ATOM 13384 O O . VAL B 1 591 ? -33.031 18.969 13.227 1 81.62 591 VAL B O 1
ATOM 13387 N N . ARG B 1 592 ? -34.406 19.531 11.695 1 82 592 ARG B N 1
ATOM 13388 C CA . ARG B 1 592 ? -34.219 20.953 11.883 1 82 592 ARG B CA 1
ATOM 13389 C C . ARG B 1 592 ? -34.594 21.391 13.289 1 82 592 ARG B C 1
ATOM 13391 O O . ARG B 1 592 ? -33.844 22.109 13.953 1 82 592 ARG B O 1
ATOM 13398 N N . VAL B 1 593 ? -35.688 20.891 13.742 1 85.56 593 VAL B N 1
ATOM 13399 C CA . VAL B 1 593 ? -36.219 21.312 15.031 1 85.56 593 VAL B CA 1
ATOM 13400 C C . VAL B 1 593 ? -35.406 20.688 16.156 1 85.56 593 VAL B C 1
ATOM 13402 O O . VAL B 1 593 ? -34.969 21.375 17.078 1 85.56 593 VAL B O 1
ATOM 13405 N N . TYR B 1 594 ? -35.156 19.391 15.992 1 86.44 594 TYR B N 1
ATOM 13406 C CA . TYR B 1 594 ? -34.438 18.719 17.062 1 86.44 594 TYR B CA 1
ATOM 13407 C C . TYR B 1 594 ? -32.969 19.188 17.109 1 86.44 594 TYR B C 1
ATOM 13409 O O . TYR B 1 594 ? -32.438 19.391 18.188 1 86.44 594 TYR B O 1
ATOM 13417 N N . SER B 1 595 ? -32.406 19.375 16.016 1 83.56 595 SER B N 1
ATOM 13418 C CA . SER B 1 595 ? -31.016 19.797 15.992 1 83.56 595 SER B CA 1
ATOM 13419 C C . SER B 1 595 ? -30.844 21.188 16.594 1 83.56 595 SER B C 1
ATOM 13421 O O . SER B 1 595 ? -29.891 21.438 17.328 1 83.56 595 SER B O 1
ATOM 13423 N N . LEU B 1 596 ? -31.703 22.047 16.25 1 84 596 LEU B N 1
ATOM 13424 C CA . LEU B 1 596 ? -31.609 23.391 16.828 1 84 596 LEU B CA 1
ATOM 13425 C C . LEU B 1 596 ? -31.859 23.359 18.328 1 84 596 LEU B C 1
ATOM 13427 O O . LEU B 1 596 ? -31.188 24.062 19.094 1 84 596 LEU B O 1
ATOM 13431 N N . LEU B 1 597 ? -32.812 22.531 18.719 1 86.75 597 LEU B N 1
ATOM 13432 C CA . LEU B 1 597 ? -33.156 22.453 20.141 1 86.75 597 LEU B CA 1
ATOM 13433 C C . LEU B 1 597 ? -31.984 21.953 20.969 1 86.75 597 LEU B C 1
ATOM 13435 O O . LEU B 1 597 ? -31.641 22.531 22 1 86.75 597 LEU B O 1
ATOM 13439 N N . TYR B 1 598 ? -31.359 20.984 20.516 1 86.06 598 TYR B N 1
ATOM 13440 C CA . TYR B 1 598 ? -30.266 20.406 21.281 1 86.06 598 TYR B CA 1
ATOM 13441 C C . TYR B 1 598 ? -29 21.25 21.156 1 86.06 598 TYR B C 1
ATOM 13443 O O . TYR B 1 598 ? -28.219 21.359 22.109 1 86.06 598 TYR B O 1
ATOM 13451 N N . ALA B 1 599 ? -28.828 21.797 20.031 1 86 599 ALA B N 1
ATOM 13452 C CA . ALA B 1 599 ? -27.672 22.688 19.875 1 86 599 ALA B CA 1
ATOM 13453 C C . ALA B 1 599 ? -27.828 23.938 20.75 1 86 599 ALA B C 1
ATOM 13455 O O . ALA B 1 599 ? -26.859 24.375 21.375 1 86 599 ALA B O 1
ATOM 13456 N N . LEU B 1 600 ? -29.016 24.484 20.812 1 87.69 600 LEU B N 1
ATOM 13457 C CA . LEU B 1 600 ? -29.266 25.656 21.625 1 87.69 600 LEU B CA 1
ATOM 13458 C C . LEU B 1 600 ? -29.188 25.328 23.109 1 87.69 600 LEU B C 1
ATOM 13460 O O . LEU B 1 600 ? -28.812 26.156 23.922 1 87.69 600 LEU B O 1
ATOM 13464 N N . ASN B 1 601 ? -29.578 24.078 23.406 1 86.94 601 ASN B N 1
ATOM 13465 C CA . ASN B 1 601 ? -29.438 23.672 24.797 1 86.94 601 ASN B CA 1
ATOM 13466 C C . ASN B 1 601 ? -27.984 23.656 25.234 1 86.94 601 ASN B C 1
ATOM 13468 O O . ASN B 1 601 ? -27.641 24.188 26.297 1 86.94 601 ASN B O 1
ATOM 13472 N N . GLN B 1 602 ? -27.234 23.109 24.438 1 86.31 602 GLN B N 1
ATOM 13473 C CA . GLN B 1 602 ? -25.812 23.094 24.781 1 86.31 602 GLN B CA 1
ATOM 13474 C C . GLN B 1 602 ? -25.219 24.484 24.734 1 86.31 602 GLN B C 1
ATOM 13476 O O . GLN B 1 602 ? -24.422 24.859 25.578 1 86.31 602 GLN B O 1
ATOM 13481 N N . PHE B 1 603 ? -25.609 25.25 23.797 1 90 603 PHE B N 1
ATOM 13482 C CA . PHE B 1 603 ? -25.125 26.609 23.625 1 90 603 PHE B CA 1
ATOM 13483 C C . PHE B 1 603 ? -25.516 27.484 24.797 1 90 603 PHE B C 1
ATOM 13485 O O . PHE B 1 603 ? -24.688 28.219 25.344 1 90 603 PHE B O 1
ATOM 13492 N N . ALA B 1 604 ? -26.75 27.391 25.188 1 90.06 604 ALA B N 1
ATOM 13493 C CA . ALA B 1 604 ? -27.25 28.234 26.281 1 90.06 604 ALA B CA 1
ATOM 13494 C C . ALA B 1 604 ? -26.578 27.859 27.594 1 90.06 604 ALA B C 1
ATOM 13496 O O . ALA B 1 604 ? -26.203 28.734 28.375 1 90.06 604 ALA B O 1
ATOM 13497 N N . HIS B 1 605 ? -26.391 26.641 27.781 1 88.31 605 HIS B N 1
ATOM 13498 C CA . HIS B 1 605 ? -25.75 26.219 29.031 1 88.31 605 HIS B CA 1
ATOM 13499 C C . HIS B 1 605 ? -24.281 26.609 29.062 1 88.31 605 HIS B C 1
ATOM 13501 O O . HIS B 1 605 ? -23.766 27.078 30.094 1 88.31 605 HIS B O 1
ATOM 13507 N N . GLU B 1 606 ? -23.656 26.453 27.984 1 90.69 606 GLU B N 1
ATOM 13508 C CA . GLU B 1 606 ? -22.234 26.828 27.938 1 90.69 606 GLU B CA 1
ATOM 13509 C C . GLU B 1 606 ? -22.062 28.344 28 1 90.69 606 GLU B C 1
ATOM 13511 O O . GLU B 1 606 ? -21.125 28.828 28.641 1 90.69 606 GLU B O 1
ATOM 13516 N N . LEU B 1 607 ? -22.875 29.047 27.359 1 92.25 607 LEU B N 1
ATOM 13517 C CA . LEU B 1 607 ? -22.797 30.5 27.391 1 92.25 607 LEU B CA 1
ATOM 13518 C C . LEU B 1 607 ? -23.094 31.031 28.797 1 92.25 607 LEU B C 1
ATOM 13520 O O . LEU B 1 607 ? -22.453 31.969 29.266 1 92.25 607 LEU B O 1
ATOM 13524 N N . SER B 1 608 ? -24.078 30.391 29.484 1 90.75 608 SER B N 1
ATOM 13525 C CA . SER B 1 608 ? -24.406 30.797 30.844 1 90.75 608 SER B CA 1
ATOM 13526 C C . SER B 1 608 ? -23.266 30.5 31.812 1 90.75 608 SER B C 1
ATOM 13528 O O . SER B 1 608 ? -22.922 31.328 32.656 1 90.75 608 SER B O 1
ATOM 13530 N N . SER B 1 609 ? -22.703 29.359 31.641 1 90.38 609 SER B N 1
ATOM 13531 C CA . SER B 1 609 ? -21.547 29.016 32.469 1 90.38 609 SER B CA 1
ATOM 13532 C C . SER B 1 609 ? -20.375 29.938 32.156 1 90.38 609 SER B C 1
ATOM 13534 O O . SER B 1 609 ? -19.625 30.297 33.062 1 90.38 609 SER B O 1
ATOM 13536 N N . PHE B 1 610 ? -20.219 30.312 30.891 1 91.94 610 PHE B N 1
ATOM 13537 C CA . PHE B 1 610 ? -19.172 31.234 30.484 1 91.94 610 PHE B CA 1
ATOM 13538 C C . PHE B 1 610 ? -19.406 32.625 31.109 1 91.94 610 PHE B C 1
ATOM 13540 O O . PHE B 1 610 ? -18.453 33.219 31.609 1 91.94 610 PHE B O 1
ATOM 13547 N N . HIS B 1 611 ? -20.578 33.062 31.156 1 91.19 611 HIS B N 1
ATOM 13548 C CA . HIS B 1 611 ? -20.922 34.375 31.75 1 91.19 611 HIS B CA 1
ATOM 13549 C C . HIS B 1 611 ? -20.672 34.375 33.25 1 91.19 611 HIS B C 1
ATOM 13551 O O . HIS B 1 611 ? -20.109 35.344 33.781 1 91.19 611 HIS B O 1
ATOM 13557 N N . GLU B 1 612 ? -21.031 33.281 33.875 1 88.5 612 GLU B N 1
ATOM 13558 C CA . GLU B 1 612 ? -20.844 33.219 35.344 1 88.5 612 GLU B CA 1
ATOM 13559 C C . GLU B 1 612 ? -19.359 33.188 35.688 1 88.5 612 GLU B C 1
ATOM 13561 O O . GLU B 1 612 ? -18.938 33.844 36.656 1 88.5 612 GLU B O 1
ATOM 13566 N N . THR B 1 613 ? -18.641 32.531 34.906 1 89.25 613 THR B N 1
ATOM 13567 C CA . THR B 1 613 ? -17.219 32.406 35.188 1 89.25 613 THR B CA 1
ATOM 13568 C C . THR B 1 613 ? -16.5 33.75 34.969 1 89.25 613 THR B C 1
ATOM 13570 O O . THR B 1 613 ? -15.594 34.094 35.719 1 89.25 613 THR B O 1
ATOM 13573 N N . VAL B 1 614 ? -16.859 34.5 33.969 1 89.19 614 VAL B N 1
ATOM 13574 C CA . VAL B 1 614 ? -16.172 35.75 33.625 1 89.19 614 VAL B CA 1
ATOM 13575 C C . VAL B 1 614 ? -16.641 36.844 34.562 1 89.19 614 VAL B C 1
ATOM 13577 O O . VAL B 1 614 ? -15.812 37.625 35.062 1 89.19 614 VAL B O 1
ATOM 13580 N N . VAL B 1 615 ? -17.906 36.938 34.875 1 84.5 615 VAL B N 1
ATOM 13581 C CA . VAL B 1 615 ? -18.453 38.031 35.656 1 84.5 615 VAL B CA 1
ATOM 13582 C C . VAL B 1 615 ? -18.109 37.844 37.125 1 84.5 615 VAL B C 1
ATOM 13584 O O . VAL B 1 615 ? -17.891 38.812 37.875 1 84.5 615 VAL B O 1
ATOM 13587 N N . SER B 1 616 ? -17.969 36.594 37.562 1 80.94 616 SER B N 1
ATOM 13588 C CA . SER B 1 616 ? -17.594 36.344 38.938 1 80.94 616 SER B CA 1
ATOM 13589 C C . SER B 1 616 ? -16.172 36.781 39.219 1 80.94 616 SER B C 1
ATOM 13591 O O . SER B 1 616 ? -15.844 37.188 40.344 1 80.94 616 SER B O 1
ATOM 13593 N N . ARG B 1 617 ? -15.422 36.812 38.25 1 78 617 ARG B N 1
ATOM 13594 C CA . ARG B 1 617 ? -14.016 37.156 38.438 1 78 617 ARG B CA 1
ATOM 13595 C C . ARG B 1 617 ? -13.742 38.594 38.031 1 78 617 ARG B C 1
ATOM 13597 O O . ARG B 1 617 ? -12.617 39.062 38.125 1 78 617 ARG B O 1
ATOM 13604 N N . LYS B 1 618 ? -14.688 39.25 37.5 1 74.69 618 LYS B N 1
ATOM 13605 C CA . LYS B 1 618 ? -14.539 40.625 37.031 1 74.69 618 LYS B CA 1
ATOM 13606 C C . LYS B 1 618 ? -14.109 41.562 38.156 1 74.69 618 LYS B C 1
ATOM 13608 O O . LYS B 1 618 ? -13.375 42.531 37.969 1 74.69 618 LYS B O 1
ATOM 13613 N N . SER B 1 619 ? -14.516 41.156 39.469 1 68.5 619 SER B N 1
ATOM 13614 C CA . SER B 1 619 ? -14.25 42.062 40.562 1 68.5 619 SER B CA 1
ATOM 13615 C C . SER B 1 619 ? -12.914 41.75 41.25 1 68.5 619 SER B C 1
ATOM 13617 O O . SER B 1 619 ? -12.5 42.406 42.188 1 68.5 619 SER B O 1
ATOM 13619 N N . SER B 1 620 ? -12.258 40.844 40.531 1 74.25 620 SER B N 1
ATOM 13620 C CA . SER B 1 620 ? -10.977 40.469 41.156 1 74.25 620 SER B CA 1
ATOM 13621 C C . SER B 1 620 ? -9.906 41.5 40.844 1 74.25 620 SER B C 1
ATOM 13623 O O . SER B 1 620 ? -9.953 42.156 39.781 1 74.25 620 SER B O 1
ATOM 13625 N N . SER B 1 621 ? -9.023 41.875 41.75 1 75.62 621 SER B N 1
ATOM 13626 C CA . SER B 1 621 ? -7.961 42.875 41.562 1 75.62 621 SER B CA 1
ATOM 13627 C C . SER B 1 621 ? -6.863 42.344 40.656 1 75.62 621 SER B C 1
ATOM 13629 O O . SER B 1 621 ? -6.707 41.125 40.5 1 75.62 621 SER B O 1
ATOM 13631 N N . LYS B 1 622 ? -6.215 43.281 39.906 1 83.62 622 LYS B N 1
ATOM 13632 C CA . LYS B 1 622 ? -5.105 42.938 39 1 83.62 622 LYS B CA 1
ATOM 13633 C C . LYS 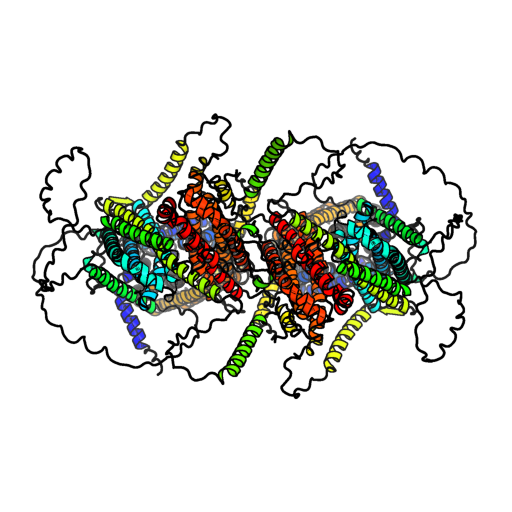B 1 622 ? -3.867 42.531 39.781 1 83.62 622 LYS B C 1
ATOM 13635 O O . LYS B 1 622 ? -3.578 43.094 40.844 1 83.62 622 LYS B O 1
ATOM 13640 N N . ARG B 1 623 ? -3.35 41.438 39.469 1 81.88 623 ARG B N 1
ATOM 13641 C CA . ARG B 1 623 ? -2.107 40.938 40.062 1 81.88 623 ARG B CA 1
ATOM 13642 C C . ARG B 1 623 ? -1.095 40.562 38.969 1 81.88 623 ARG B C 1
ATOM 13644 O O . ARG B 1 623 ? -1.435 40.5 37.781 1 81.88 623 ARG B O 1
ATOM 13651 N N . ILE B 1 624 ? 0.159 40.469 39.375 1 83.88 624 ILE B N 1
ATOM 13652 C CA . ILE B 1 624 ? 1.21 40.031 38.469 1 83.88 624 ILE B CA 1
ATOM 13653 C C . ILE B 1 624 ? 1.115 38.5 38.281 1 83.88 624 ILE B C 1
ATOM 13655 O O . ILE B 1 624 ? 1.105 37.75 39.281 1 83.88 624 ILE B O 1
ATOM 13659 N N . HIS B 1 625 ? 0.928 38.125 37.094 1 85.12 625 HIS B N 1
ATOM 13660 C CA . HIS B 1 625 ? 0.836 36.719 36.781 1 85.12 625 HIS B CA 1
ATOM 13661 C C . HIS B 1 625 ? 2.004 36.25 35.938 1 85.12 625 HIS B C 1
ATOM 13663 O O . HIS B 1 625 ? 2.268 36.844 34.875 1 85.12 625 HIS B O 1
ATOM 13669 N N . VAL B 1 626 ? 2.762 35.281 36.438 1 80.25 626 VAL B N 1
ATOM 13670 C CA . VAL B 1 626 ? 3.756 34.562 35.625 1 80.25 626 VAL B CA 1
ATOM 13671 C C . VAL B 1 626 ? 3.127 33.344 35 1 80.25 626 VAL B C 1
ATOM 13673 O O . VAL B 1 626 ? 3.133 32.25 35.594 1 80.25 626 VAL B O 1
ATOM 13676 N N . HIS B 1 627 ? 2.756 33.531 33.844 1 83.69 627 HIS B N 1
ATOM 13677 C CA . HIS B 1 627 ? 1.913 32.531 33.188 1 83.69 627 HIS B CA 1
ATOM 13678 C C . HIS B 1 627 ? 2.664 31.219 33 1 83.69 627 HIS B C 1
ATOM 13680 O O . HIS B 1 627 ? 2.059 30.141 33.031 1 83.69 627 HIS B O 1
ATOM 13686 N N . MET B 1 628 ? 3.912 31.203 32.719 1 76.81 628 MET B N 1
ATOM 13687 C CA . MET B 1 628 ? 4.691 29.969 32.531 1 76.81 628 MET B CA 1
ATOM 13688 C C . MET B 1 628 ? 4.66 29.125 33.812 1 76.81 628 MET B C 1
ATOM 13690 O O . MET B 1 628 ? 4.52 27.891 33.719 1 76.81 628 MET B O 1
ATOM 13694 N N . PHE B 1 629 ? 4.801 29.781 34.938 1 71.81 629 PHE B N 1
ATOM 13695 C CA . PHE B 1 629 ? 4.82 29.047 36.188 1 71.81 629 PHE B CA 1
ATOM 13696 C C . PHE B 1 629 ? 3.428 28.547 36.531 1 71.81 629 PHE B C 1
ATOM 13698 O O . PHE B 1 629 ? 3.283 27.453 37.094 1 71.81 629 PHE B O 1
ATOM 13705 N N . GLU B 1 630 ? 2.516 29.297 36.125 1 75.75 630 GLU B N 1
ATOM 13706 C CA . GLU B 1 630 ? 1.147 28.859 36.406 1 75.75 630 GLU B CA 1
ATOM 13707 C C . GLU B 1 630 ? 0.789 27.641 35.562 1 75.75 630 GLU B C 1
ATOM 13709 O O . GLU B 1 630 ? 0.094 26.734 36.031 1 75.75 630 GLU B O 1
ATOM 13714 N N . MET B 1 631 ? 1.318 27.656 34.375 1 74.44 631 MET B N 1
ATOM 13715 C CA . MET B 1 631 ? 1.063 26.516 33.5 1 74.44 631 MET B CA 1
ATOM 13716 C C . MET B 1 631 ? 1.781 25.266 34.031 1 74.44 631 MET B C 1
ATOM 13718 O O . MET B 1 631 ? 1.209 24.188 34.031 1 74.44 631 MET B O 1
ATOM 13722 N N . LEU B 1 632 ? 2.998 25.484 34.438 1 69.38 632 LEU B N 1
ATOM 13723 C CA . LEU B 1 632 ? 3.771 24.359 34.938 1 69.38 632 LEU B CA 1
ATOM 13724 C C . LEU B 1 632 ? 3.213 23.891 36.281 1 69.38 632 LEU B C 1
ATOM 13726 O O . LEU B 1 632 ? 3.156 22.688 36.562 1 69.38 632 LEU B O 1
ATOM 13730 N N . ALA B 1 633 ? 2.77 24.906 37.094 1 66.75 633 ALA B N 1
ATOM 13731 C CA . ALA B 1 633 ? 2.154 24.562 38.375 1 66.75 633 ALA B CA 1
ATOM 13732 C C . ALA B 1 633 ? 0.845 23.812 38.188 1 66.75 633 ALA B C 1
ATOM 13734 O O . ALA B 1 633 ? 0.543 22.859 38.906 1 66.75 633 ALA B O 1
ATOM 13735 N N . GLY B 1 634 ? 0.228 24.281 37.125 1 66.5 634 GLY B N 1
ATOM 13736 C CA . GLY B 1 634 ? -1.006 23.578 36.812 1 66.5 634 GLY B CA 1
ATOM 13737 C C . GLY B 1 634 ? -0.782 22.141 36.375 1 66.5 634 GLY B C 1
ATOM 13738 O O . GLY B 1 634 ? -1.504 21.25 36.812 1 66.5 634 GLY B O 1
ATOM 13739 N N . LYS B 1 635 ? 0.26 21.953 35.594 1 66.56 635 LYS B N 1
ATOM 13740 C CA . LYS B 1 635 ? 0.583 20.594 35.156 1 66.56 635 LYS B CA 1
ATOM 13741 C C . LYS B 1 635 ? 1.062 19.75 36.312 1 66.56 635 LYS B C 1
ATOM 13743 O O . LYS B 1 635 ? 0.713 18.562 36.438 1 66.56 635 LYS B O 1
ATOM 13748 N N . VAL B 1 636 ? 1.804 20.5 37.188 1 61.91 636 VAL B N 1
ATOM 13749 C CA . VAL B 1 636 ? 2.303 19.797 38.375 1 61.91 636 VAL B CA 1
ATOM 13750 C C . VAL B 1 636 ? 1.146 19.484 39.312 1 61.91 636 VAL B C 1
ATOM 13752 O O . VAL B 1 636 ? 1.054 18.359 39.844 1 61.91 636 VAL B O 1
ATOM 13755 N N . HIS B 1 637 ? 0.286 20.422 39.438 1 61.06 637 HIS B N 1
ATOM 13756 C CA . HIS B 1 637 ? -0.858 20.188 40.312 1 61.06 637 HIS B CA 1
ATOM 13757 C C . HIS B 1 637 ? -1.78 19.109 39.75 1 61.06 637 HIS B C 1
ATOM 13759 O O . HIS B 1 637 ? -2.314 18.297 40.469 1 61.06 637 HIS B O 1
ATOM 13765 N N . LYS B 1 638 ? -1.844 19.203 38.5 1 64.12 638 LYS B N 1
ATOM 13766 C CA . LYS B 1 638 ? -2.646 18.172 37.875 1 64.12 638 LYS B CA 1
ATOM 13767 C C . LYS B 1 638 ? -2.004 16.797 38.062 1 64.12 638 LYS B C 1
ATOM 13769 O O . LYS B 1 638 ? -2.693 15.805 38.312 1 64.12 638 LYS B O 1
ATOM 13774 N N . ALA B 1 639 ? -0.753 16.844 37.844 1 62.12 639 ALA B N 1
ATOM 13775 C CA . ALA B 1 639 ? -0.019 15.586 38.031 1 62.12 639 ALA B CA 1
ATOM 13776 C C . ALA B 1 639 ? -0.122 15.109 39.469 1 62.12 639 ALA B C 1
ATOM 13778 O O . ALA B 1 639 ? -0.288 13.914 39.719 1 62.12 639 ALA B O 1
ATOM 13779 N N . GLU B 1 640 ? -0.072 16.078 40.531 1 59.22 640 GLU B N 1
ATOM 13780 C CA . GLU B 1 640 ? -0.191 15.742 41.938 1 59.22 640 GLU B CA 1
ATOM 13781 C C . GLU B 1 640 ? -1.605 15.281 42.281 1 59.22 640 GLU B C 1
ATOM 13783 O O . GLU B 1 640 ? -1.787 14.344 43.062 1 59.22 640 GLU B O 1
ATOM 13788 N N . ARG B 1 641 ? -2.445 15.945 41.781 1 59.44 641 ARG B N 1
ATOM 13789 C CA . ARG B 1 641 ? -3.832 15.547 42 1 59.44 641 ARG B CA 1
ATOM 13790 C C . ARG B 1 641 ? -4.098 14.156 41.469 1 59.44 641 ARG B C 1
ATOM 13792 O O . ARG B 1 641 ? -4.773 13.344 42.094 1 59.44 641 ARG B O 1
ATOM 13799 N N . LYS B 1 642 ? -3.541 14.039 40.344 1 58.31 642 LYS B N 1
ATOM 13800 C CA . LYS B 1 642 ? -3.676 12.703 39.75 1 58.31 642 LYS B CA 1
ATOM 13801 C C . LYS B 1 642 ? -2.998 11.648 40.625 1 58.31 642 LYS B C 1
ATOM 13803 O O . LYS B 1 642 ? -3.516 10.539 40.781 1 58.31 642 LYS B O 1
ATOM 13808 N N . LYS B 1 643 ? -1.931 12.039 41.219 1 58.22 643 LYS B N 1
ATOM 13809 C CA . LYS B 1 643 ? -1.213 11.156 42.125 1 58.22 643 LYS B CA 1
ATOM 13810 C C . LYS B 1 643 ? -2.006 10.93 43.406 1 58.22 643 LYS B C 1
ATOM 13812 O O . LYS B 1 643 ? -2.082 9.805 43.906 1 58.22 643 LYS B O 1
ATOM 13817 N N . LYS B 1 644 ? -2.486 11.953 44.031 1 59.25 644 LYS B N 1
ATOM 13818 C CA . LYS B 1 644 ? -3.262 11.852 45.25 1 59.25 644 LYS B CA 1
ATOM 13819 C C . LYS B 1 644 ? -4.535 11.039 45.031 1 59.25 644 LYS B C 1
ATOM 13821 O O . LYS B 1 644 ? -4.914 10.234 45.906 1 59.25 644 LYS B O 1
ATOM 13826 N N . GLU B 1 645 ? -5.133 11.438 44 1 57.62 645 GLU B N 1
ATOM 13827 C CA . GLU B 1 645 ? -6.336 10.672 43.688 1 57.62 645 GLU B CA 1
ATOM 13828 C C . GLU B 1 645 ? -6.02 9.188 43.531 1 57.62 645 GLU B C 1
ATOM 13830 O O . GLU B 1 645 ? -6.824 8.336 43.938 1 57.62 645 GLU B O 1
ATOM 13835 N N . ARG B 1 646 ? -4.82 8.984 43.125 1 52.47 646 ARG B N 1
ATOM 13836 C CA . ARG B 1 646 ? -4.359 7.598 43.031 1 52.47 646 ARG B CA 1
ATOM 13837 C C . ARG B 1 646 ? -4.156 6.992 44.406 1 52.47 646 ARG B C 1
ATOM 13839 O O . ARG B 1 646 ? -4.461 5.82 44.625 1 52.47 646 ARG B O 1
ATOM 13846 N N . THR B 1 647 ? -3.586 7.73 45.344 1 55.44 647 THR B N 1
ATOM 13847 C CA . THR B 1 647 ? -3.266 7.238 46.688 1 55.44 647 THR B CA 1
ATOM 13848 C C . THR B 1 647 ? -4.531 7.078 47.531 1 55.44 647 THR B C 1
ATOM 13850 O O . THR B 1 647 ? -4.613 6.191 48.375 1 55.44 647 THR B O 1
ATOM 13853 N N . GLN B 1 648 ? -5.395 8.039 47.625 1 45.97 648 GLN B N 1
ATOM 13854 C CA . GLN B 1 648 ? -6.574 7.953 48.469 1 45.97 648 GLN B CA 1
ATOM 13855 C C . GLN B 1 648 ? -7.562 6.918 47.938 1 45.97 648 GLN B C 1
ATOM 13857 O O . GLN B 1 648 ? -8.602 6.672 48.562 1 45.97 648 GLN B O 1
ATOM 13862 N N . ARG B 1 649 ? -7.273 6.566 47 1 42.69 649 ARG B N 1
ATOM 13863 C CA . ARG B 1 649 ? -8.164 5.512 46.5 1 42.69 649 ARG B CA 1
ATOM 13864 C C . ARG B 1 649 ? -8.062 4.27 47.375 1 42.69 649 ARG B C 1
ATOM 13866 O O . ARG B 1 649 ? -6.965 3.863 47.781 1 42.69 649 ARG B O 1
ATOM 13873 N N . ILE B 1 650 ? -9.016 4.027 48.344 1 37.28 650 ILE B N 1
ATOM 13874 C CA . ILE B 1 650 ? -9.211 2.893 49.25 1 37.28 650 ILE B CA 1
ATOM 13875 C C . ILE B 1 650 ? -8.789 1.603 48.562 1 37.28 650 ILE B C 1
ATOM 13877 O O . ILE B 1 650 ? -9.227 1.32 47.438 1 37.28 650 ILE B O 1
ATOM 13881 N N . PRO B 1 651 ? -7.738 1.033 49 1 35.09 651 PRO B N 1
ATOM 13882 C CA . PRO B 1 651 ? -7.496 -0.318 48.469 1 35.09 651 PRO B CA 1
ATOM 13883 C C . PRO B 1 651 ? -8.75 -1.192 48.5 1 35.09 651 PRO B C 1
ATOM 13885 O O . PRO B 1 651 ? -9.5 -1.173 49.469 1 35.09 651 PRO B O 1
ATOM 13888 N N . VAL B 1 652 ? -9.43 -1.257 47.5 1 33.88 652 VAL B N 1
ATOM 13889 C CA . VAL B 1 652 ? -10.531 -2.215 47.469 1 33.88 652 VAL B CA 1
ATOM 13890 C C . VAL B 1 652 ? -10.125 -3.48 48.219 1 33.88 652 VAL B C 1
ATOM 13892 O O . VAL B 1 652 ? -9.086 -4.078 47.938 1 33.88 652 VAL B O 1
ATOM 13895 N N . SER B 1 653 ? -10.492 -3.668 49.438 1 29.5 653 SER B N 1
ATOM 13896 C CA . SER B 1 653 ? -10.469 -4.863 50.281 1 29.5 653 SER B CA 1
ATOM 13897 C C . SER B 1 653 ? -10.742 -6.121 49.438 1 29.5 653 SER B C 1
ATOM 13899 O O . SER B 1 653 ? -11.641 -6.133 48.594 1 29.5 653 SER B O 1
ATOM 13901 N N . THR B 1 654 ? -9.758 -7.016 49.281 1 30.95 654 THR B N 1
ATOM 13902 C CA . THR B 1 654 ? -9.68 -8.367 48.75 1 30.95 654 THR B CA 1
ATOM 13903 C C . THR B 1 654 ? -10.867 -9.203 49.188 1 30.95 654 THR B C 1
ATOM 13905 O O . THR B 1 654 ? -11.094 -10.312 48.688 1 30.95 654 THR B O 1
ATOM 13908 N N . HIS B 1 655 ? -11.297 -9.305 50.5 1 28.42 655 HIS B N 1
ATOM 13909 C CA . HIS B 1 655 ? -12.031 -10.438 51.062 1 28.42 655 HIS B CA 1
ATOM 13910 C C . HIS B 1 655 ? -13.469 -10.469 50.562 1 28.42 655 HIS B C 1
ATOM 13912 O O . HIS B 1 655 ? -14.305 -11.211 51.062 1 28.42 655 HIS B O 1
ATOM 13918 N N . THR B 1 656 ? -14.148 -9.484 50.188 1 27.23 656 THR B N 1
ATOM 13919 C CA . THR B 1 656 ? -15.57 -9.797 50.219 1 27.23 656 THR B CA 1
ATOM 13920 C C . THR B 1 656 ? -15.898 -10.938 49.281 1 27.23 656 THR B C 1
ATOM 13922 O O . THR B 1 656 ? -15.227 -11.117 48.25 1 27.23 656 THR B O 1
ATOM 13925 N N . THR B 1 657 ? -17 -11.906 49.656 1 26.78 657 THR B N 1
ATOM 13926 C CA . THR B 1 657 ? -17.703 -13.117 49.219 1 26.78 657 THR B CA 1
ATOM 13927 C C . THR B 1 657 ? -17.891 -13.102 47.688 1 26.78 657 THR B C 1
ATOM 13929 O O . THR B 1 657 ? -17.906 -12.039 47.062 1 26.78 657 THR B O 1
ATOM 13932 N N . GLN B 1 658 ? -18.219 -14.484 47.062 1 26.72 658 GLN B N 1
ATOM 13933 C CA . GLN B 1 658 ? -18.328 -15.188 45.812 1 26.72 658 GLN B CA 1
ATOM 13934 C C . GLN B 1 658 ? -19.203 -14.406 44.812 1 26.72 658 GLN B C 1
ATOM 13936 O O . GLN B 1 658 ? -19.109 -14.602 43.594 1 26.72 658 GLN B O 1
ATOM 13941 N N . SER B 1 659 ? -20.438 -14.078 45.344 1 24.94 659 SER B N 1
ATOM 13942 C CA . SER B 1 659 ? -21.531 -14.117 44.406 1 24.94 659 SER B CA 1
ATOM 13943 C C . SER B 1 659 ? -21.281 -13.156 43.25 1 24.94 659 SER B C 1
ATOM 13945 O O . SER B 1 659 ? -21.562 -13.484 42.094 1 24.94 659 SER B O 1
ATOM 13947 N N . GLU B 1 660 ? -21.609 -11.875 43.594 1 25.62 660 GLU B N 1
ATOM 13948 C CA . GLU B 1 660 ? -22.188 -11.07 42.5 1 25.62 660 GLU B CA 1
ATOM 13949 C C . GLU B 1 660 ? -21.125 -10.742 41.438 1 25.62 660 GLU B C 1
ATOM 13951 O O . GLU B 1 660 ? -20.047 -10.242 41.781 1 25.62 660 GLU B O 1
ATOM 13956 N N . THR B 1 661 ? -21.172 -11.5 40.312 1 27.75 661 THR B N 1
ATOM 13957 C CA . THR B 1 661 ? -20.406 -11.562 39.094 1 27.75 661 THR B CA 1
ATOM 13958 C C . THR B 1 661 ? -19.938 -10.172 38.656 1 27.75 661 THR B C 1
ATOM 13960 O O . THR B 1 661 ? -18.891 -10.023 38.031 1 27.75 661 THR B O 1
ATOM 13963 N N . GLY B 1 662 ? -20.969 -9.336 38.5 1 27.52 662 GLY B N 1
ATOM 13964 C CA . GLY B 1 662 ? -20.969 -8.375 37.406 1 27.52 662 GLY B CA 1
ATOM 13965 C C . GLY B 1 662 ? -19.969 -7.258 37.594 1 27.52 662 GLY B C 1
ATOM 13966 O O . GLY B 1 662 ? -19.875 -6.359 36.75 1 27.52 662 GLY B O 1
ATOM 13967 N N . ASP B 1 663 ? -19.703 -6.844 38.844 1 27.39 663 ASP B N 1
ATOM 13968 C CA . ASP B 1 663 ? -19.141 -5.504 39 1 27.39 663 ASP B CA 1
ATOM 13969 C C . ASP B 1 663 ? -17.703 -5.449 38.531 1 27.39 663 ASP B C 1
ATOM 13971 O O . ASP B 1 663 ? -16.781 -5.879 39.25 1 27.39 663 ASP B O 1
ATOM 13975 N N . MET B 1 664 ? -17.438 -5.941 37.375 1 30.64 664 MET B N 1
ATOM 13976 C CA . MET B 1 664 ? -16.078 -5.805 36.875 1 30.64 664 MET B CA 1
ATOM 13977 C C . MET B 1 664 ? -15.438 -4.516 37.344 1 30.64 664 MET B C 1
ATOM 13979 O O . MET B 1 664 ? -16.109 -3.5 37.531 1 30.64 664 MET B O 1
ATOM 13983 N N . GLU B 1 665 ? -14.328 -4.617 38 1 31.08 665 GLU B N 1
ATOM 13984 C CA . GLU B 1 665 ? -13.367 -3.656 38.531 1 31.08 665 GLU B CA 1
ATOM 13985 C C . GLU B 1 665 ? -13.242 -2.439 37.625 1 31.08 665 GLU B C 1
ATOM 13987 O O . GLU B 1 665 ? -12.453 -2.447 36.688 1 31.08 665 GLU B O 1
ATOM 13992 N N . ILE B 1 666 ? -14.289 -1.872 37.094 1 33.12 666 ILE B N 1
ATOM 13993 C CA . ILE B 1 666 ? -14.367 -0.552 36.5 1 33.12 666 ILE B CA 1
ATOM 13994 C C . ILE B 1 666 ? -13.539 0.444 37.281 1 33.12 666 ILE B C 1
ATOM 13996 O O . ILE B 1 666 ? -13.375 1.599 36.906 1 33.12 666 ILE B O 1
ATOM 14000 N N . ASP B 1 667 ? -13.281 0.162 38.625 1 30.27 667 ASP B N 1
ATOM 14001 C CA . ASP B 1 667 ? -12.695 1.147 39.531 1 30.27 667 ASP B CA 1
ATOM 14002 C C . ASP B 1 667 ? -11.305 1.574 39.062 1 30.27 667 ASP B C 1
ATOM 14004 O O . ASP B 1 667 ? -10.891 2.709 39.281 1 30.27 667 ASP B O 1
ATOM 14008 N N . ASN B 1 668 ? -10.414 0.582 38.781 1 30.52 668 ASN B N 1
ATOM 14009 C CA . ASN B 1 668 ? -9.094 1.013 38.312 1 30.52 668 ASN B CA 1
ATOM 14010 C C . ASN B 1 668 ? -9.18 1.772 37 1 30.52 668 ASN B C 1
ATOM 14012 O O . ASN B 1 668 ? -8.156 2.043 36.375 1 30.52 668 ASN B O 1
ATOM 14016 N N . ALA B 1 669 ? -10.203 2.01 36.5 1 33.16 669 ALA B N 1
ATOM 14017 C CA . ALA B 1 669 ? -10.586 2.697 35.281 1 33.16 669 ALA B CA 1
ATOM 14018 C C . ALA B 1 669 ? -10.328 4.199 35.375 1 33.16 669 ALA B C 1
ATOM 14020 O O . ALA B 1 669 ? -10.297 4.902 34.375 1 33.16 669 ALA B O 1
ATOM 14021 N N . SER B 1 670 ? -10.383 4.777 36.5 1 32.97 670 SER B N 1
ATOM 14022 C CA . SER B 1 670 ? -10.109 6.207 36.594 1 32.97 670 SER B CA 1
ATOM 14023 C C . SER B 1 670 ? -8.664 6.52 36.25 1 32.97 670 SER B C 1
ATOM 14025 O O . SER B 1 670 ? -8.359 7.621 35.781 1 32.97 670 SER B O 1
ATOM 14027 N N . GLN B 1 671 ? -7.723 5.906 36.812 1 34.78 671 GLN B N 1
ATOM 14028 C CA . GLN B 1 671 ? -6.309 6.137 36.531 1 34.78 671 GLN B CA 1
ATOM 14029 C C . GLN B 1 671 ? -6.031 6.059 35.031 1 34.78 671 GLN B C 1
ATOM 14031 O O . GLN B 1 671 ? -5.051 6.621 34.531 1 34.78 671 GLN B O 1
ATOM 14036 N N . VAL B 1 672 ? -6.613 5.152 34.281 1 38.09 672 VAL B N 1
ATOM 14037 C CA . VAL B 1 672 ? -6.5 4.734 32.875 1 38.09 672 VAL B CA 1
ATOM 14038 C C . VAL B 1 672 ? -7.23 5.73 31.984 1 38.09 672 VAL B C 1
ATOM 14040 O O . VAL B 1 672 ? -7.367 5.5 30.781 1 38.09 672 VAL B O 1
ATOM 14043 N N . GLU B 1 673 ? -7.863 6.586 32.5 1 42.41 673 GLU B N 1
ATOM 14044 C CA . GLU B 1 673 ? -8.703 7.57 31.828 1 42.41 673 GLU B CA 1
ATOM 14045 C C . GLU B 1 673 ? -7.977 8.203 30.641 1 42.41 673 GLU B C 1
ATOM 14047 O O . GLU B 1 673 ? -8.586 8.477 29.609 1 42.41 673 GLU B O 1
ATOM 14052 N N . ASP B 1 674 ? -6.758 8.672 31 1 50.28 674 ASP B N 1
ATOM 14053 C CA . ASP B 1 674 ? -6.223 9.5 29.922 1 50.28 674 ASP B CA 1
ATOM 14054 C C . ASP B 1 674 ? -5.691 8.648 28.781 1 50.28 674 ASP B C 1
ATOM 14056 O O . ASP B 1 674 ? -5.254 9.172 27.75 1 50.28 674 ASP B O 1
ATOM 14060 N N . ARG B 1 675 ? -5.789 7.277 29.172 1 58.66 675 ARG B N 1
ATOM 14061 C CA . ARG B 1 675 ? -5.25 6.508 28.047 1 58.66 675 ARG B CA 1
ATOM 14062 C C . ARG B 1 675 ? -6.316 6.27 26.984 1 58.66 675 ARG B C 1
ATOM 14064 O O . ARG B 1 675 ? -7.477 6 27.312 1 58.66 675 ARG B O 1
ATOM 14071 N N . GLU B 1 676 ? -6.016 6.52 25.922 1 74.75 676 GLU B N 1
ATOM 14072 C CA . GLU B 1 676 ? -6.902 6.207 24.812 1 74.75 676 GLU B CA 1
ATOM 14073 C C . GLU B 1 676 ? -7.211 4.715 24.75 1 74.75 676 GLU B C 1
ATOM 14075 O O . GLU B 1 676 ? -6.305 3.881 24.844 1 74.75 676 GLU B O 1
ATOM 14080 N N . LEU B 1 677 ? -8.539 4.402 24.922 1 79.62 677 LEU B N 1
ATOM 14081 C CA . LEU B 1 677 ? -8.984 3.016 24.859 1 79.62 677 LEU B CA 1
ATOM 14082 C C . LEU B 1 677 ? -8.953 2.512 23.422 1 79.62 677 LEU B C 1
ATOM 14084 O O . LEU B 1 677 ? -9.281 3.256 22.484 1 79.62 677 LEU B O 1
ATOM 14088 N N . CYS B 1 678 ? -8.477 1.348 23.297 1 79.38 678 CYS B N 1
ATOM 14089 C CA . CYS B 1 678 ? -8.633 0.693 22 1 79.38 678 CYS B CA 1
ATOM 14090 C C . CYS B 1 678 ? -10.07 0.26 21.781 1 79.38 678 CYS B C 1
ATOM 14092 O O . CYS B 1 678 ? -10.844 0.156 22.734 1 79.38 678 CYS B O 1
ATOM 14094 N N . VAL B 1 679 ? -10.539 0.031 20.625 1 82.88 679 VAL B N 1
ATOM 14095 C CA . VAL B 1 679 ? -11.914 -0.341 20.297 1 82.88 679 VAL B CA 1
ATOM 14096 C C . VAL B 1 679 ? -12.289 -1.632 21.016 1 82.88 679 VAL B C 1
ATOM 14098 O O . VAL B 1 679 ? -13.383 -1.745 21.562 1 82.88 679 VAL B O 1
ATOM 14101 N N . ARG B 1 680 ? -11.398 -2.537 21.172 1 83.31 680 ARG B N 1
ATOM 14102 C CA . ARG B 1 680 ? -11.672 -3.807 21.844 1 83.31 680 ARG B CA 1
ATOM 14103 C C . ARG B 1 680 ? -11.922 -3.602 23.328 1 83.31 680 ARG B C 1
ATOM 14105 O O . ARG B 1 680 ? -12.812 -4.227 23.906 1 83.31 680 ARG B O 1
ATOM 14112 N N . GLU B 1 681 ? -11.164 -2.791 23.922 1 83.25 681 GLU B N 1
ATOM 14113 C CA . GLU B 1 681 ? -11.328 -2.514 25.344 1 83.25 681 GLU B CA 1
ATOM 14114 C C . GLU B 1 681 ? -12.641 -1.784 25.625 1 83.25 681 GLU B C 1
ATOM 14116 O O . GLU B 1 681 ? -13.328 -2.08 26.594 1 83.25 681 GLU B O 1
ATOM 14121 N N . ALA B 1 682 ? -12.914 -0.842 24.766 1 85.62 682 ALA B N 1
ATOM 14122 C CA . ALA B 1 682 ? -14.172 -0.12 24.922 1 85.62 682 ALA B CA 1
ATOM 14123 C C . ALA B 1 682 ? -15.367 -1.061 24.797 1 85.62 682 ALA B C 1
ATOM 14125 O O . ALA B 1 682 ? -16.328 -0.964 25.562 1 85.62 682 ALA B O 1
ATOM 14126 N N . LEU B 1 683 ? -15.305 -2.014 23.875 1 86.31 683 LEU B N 1
ATOM 14127 C CA . LEU B 1 683 ? -16.391 -2.965 23.672 1 86.31 683 LEU B CA 1
ATOM 14128 C C . LEU B 1 683 ? -16.484 -3.938 24.844 1 86.31 683 LEU B C 1
ATOM 14130 O O . LEU B 1 683 ? -17.578 -4.285 25.281 1 86.31 683 LEU B O 1
ATOM 14134 N N . ALA B 1 684 ? -15.344 -4.316 25.359 1 83.38 684 ALA B N 1
ATOM 14135 C CA . ALA B 1 684 ? -15.344 -5.242 26.5 1 83.38 684 ALA B CA 1
ATOM 14136 C C . ALA B 1 684 ? -15.93 -4.582 27.75 1 83.38 684 ALA B C 1
ATOM 14138 O O . ALA B 1 684 ? -16.641 -5.227 28.516 1 83.38 684 ALA B O 1
ATOM 14139 N N . LEU B 1 685 ? -15.672 -3.312 27.891 1 83.62 685 LEU B N 1
ATOM 14140 C CA . LEU B 1 685 ? -16.219 -2.578 29.031 1 83.62 685 LEU B CA 1
ATOM 14141 C C . LEU B 1 685 ? -17.734 -2.459 28.922 1 83.62 685 LEU B C 1
ATOM 14143 O O . LEU B 1 685 ? -18.438 -2.594 29.922 1 83.62 685 LEU B O 1
ATOM 14147 N N . LEU B 1 686 ? -18.188 -2.229 27.719 1 85.5 686 LEU B N 1
ATOM 14148 C CA . LEU B 1 686 ? -19.625 -2.047 27.5 1 85.5 686 LEU B CA 1
ATOM 14149 C C . LEU B 1 686 ? -20.359 -3.383 27.562 1 85.5 686 LEU B C 1
ATOM 14151 O O . LEU B 1 686 ? -21.5 -3.447 28 1 85.5 686 LEU B O 1
ATOM 14155 N N . GLU B 1 687 ? -19.703 -4.422 27.078 1 81.31 687 GLU B N 1
ATOM 14156 C CA . GLU B 1 687 ? -20.312 -5.746 27.078 1 81.31 687 GLU B CA 1
ATOM 14157 C C . GLU B 1 687 ? -20.016 -6.496 28.375 1 81.31 687 GLU B C 1
ATOM 14159 O O . GLU B 1 687 ? -20.484 -7.617 28.578 1 81.31 687 GLU B O 1
ATOM 14164 N N . GLN B 1 688 ? -19.375 -5.902 29.266 1 76.12 688 GLN B N 1
ATOM 14165 C CA . GLN B 1 688 ? -19.031 -6.445 30.578 1 76.12 688 GLN B CA 1
ATOM 14166 C C . GLN B 1 688 ? -18.234 -7.734 30.469 1 76.12 688 GLN B C 1
ATOM 14168 O O . GLN B 1 688 ? -18.531 -8.719 31.141 1 76.12 688 GLN B O 1
ATOM 14173 N N . LYS B 1 689 ? -17.297 -7.711 29.406 1 76.88 689 LYS B N 1
ATOM 14174 C CA . LYS B 1 689 ? -16.391 -8.844 29.234 1 76.88 689 LYS B CA 1
ATOM 14175 C C . LYS B 1 689 ? -15 -8.516 29.766 1 76.88 689 LYS B C 1
ATOM 14177 O O . LYS B 1 689 ? -14.641 -7.344 29.891 1 76.88 689 LYS B O 1
ATOM 14182 N N . GLU B 1 690 ? -14.289 -9.547 30.094 1 72.5 690 GLU B N 1
ATOM 14183 C CA . GLU B 1 690 ? -12.945 -9.336 30.625 1 72.5 690 GLU B CA 1
ATOM 14184 C C . GLU B 1 690 ? -11.945 -9.039 29.516 1 72.5 690 GLU B C 1
ATOM 14186 O O . GLU B 1 690 ? -12.031 -9.617 28.422 1 72.5 690 GLU B O 1
ATOM 14191 N N . TYR B 1 691 ? -11.297 -7.855 29.594 1 75.5 691 TYR B N 1
ATOM 14192 C CA . TYR B 1 691 ? -10.25 -7.496 28.641 1 75.5 691 TYR B CA 1
ATOM 14193 C C . TYR B 1 691 ? -8.883 -7.488 29.312 1 75.5 691 TYR B C 1
ATOM 14195 O O . TYR B 1 691 ? -8.68 -6.797 30.312 1 75.5 691 TYR B O 1
ATOM 14203 N N . VAL B 1 692 ? -7.941 -8.445 28.891 1 67.5 692 VAL B N 1
ATOM 14204 C CA . VAL B 1 692 ? -6.566 -8.445 29.391 1 67.5 692 VAL B CA 1
ATOM 14205 C C . VAL B 1 692 ? -5.664 -7.715 28.391 1 67.5 692 VAL B C 1
ATOM 14207 O O . VAL B 1 692 ? -5.539 -8.133 27.234 1 67.5 692 VAL B O 1
ATOM 14210 N N . PRO B 1 693 ? -5.254 -6.453 28.781 1 70.12 693 PRO B N 1
ATOM 14211 C CA . PRO B 1 693 ? -4.355 -5.762 27.844 1 70.12 693 PRO B CA 1
ATOM 14212 C C . PRO B 1 693 ? -3.059 -6.531 27.594 1 70.12 693 PRO B C 1
ATOM 14214 O O . PRO B 1 693 ? -2.49 -7.109 28.531 1 70.12 693 PRO B O 1
ATOM 14217 N N . GLN B 1 694 ? -2.688 -6.812 26.453 1 66.44 694 GLN B N 1
ATOM 14218 C CA . GLN B 1 694 ? -1.453 -7.516 26.109 1 66.44 694 GLN B CA 1
ATOM 14219 C C . GLN B 1 694 ? -0.259 -6.566 26.125 1 66.44 694 GLN B C 1
ATOM 14221 O O . GLN B 1 694 ? -0.312 -5.484 25.547 1 66.44 694 GLN B O 1
ATOM 14226 N N . GLN B 1 695 ? 0.657 -6.672 27.062 1 67.12 695 GLN B N 1
ATOM 14227 C CA . GLN B 1 695 ? 1.863 -5.852 27.094 1 67.12 695 GLN B CA 1
ATOM 14228 C C . GLN B 1 695 ? 2.713 -6.078 25.844 1 67.12 695 GLN B C 1
ATOM 14230 O O . GLN B 1 695 ? 2.824 -7.207 25.359 1 67.12 695 GLN B O 1
ATOM 14235 N N . PRO B 1 696 ? 3.123 -4.93 25.312 1 73.75 696 PRO B N 1
ATOM 14236 C CA . PRO B 1 696 ? 3.922 -5.105 24.094 1 73.75 696 PRO B CA 1
ATOM 14237 C C . PRO B 1 696 ? 5.258 -5.797 24.359 1 73.75 696 PRO B C 1
ATOM 14239 O O . PRO B 1 696 ? 5.918 -5.508 25.359 1 73.75 696 PRO B O 1
ATOM 14242 N N . ASN B 1 697 ? 5.586 -6.93 23.812 1 71.44 697 ASN B N 1
ATOM 14243 C CA . ASN B 1 697 ? 6.859 -7.641 23.828 1 71.44 697 ASN B CA 1
ATOM 14244 C C . ASN B 1 697 ? 7.984 -6.797 23.234 1 71.44 697 ASN B C 1
ATOM 14246 O O . ASN B 1 697 ? 7.727 -5.785 22.578 1 71.44 697 ASN B O 1
ATOM 14250 N N . VAL B 1 698 ? 9.203 -6.992 23.594 1 74.25 698 VAL B N 1
ATOM 14251 C CA . VAL B 1 698 ? 10.375 -6.262 23.125 1 74.25 698 VAL B CA 1
ATOM 14252 C C . VAL B 1 698 ? 10.398 -6.254 21.594 1 74.25 698 VAL B C 1
ATOM 14254 O O . VAL B 1 698 ? 10.789 -5.258 20.984 1 74.25 698 VAL B O 1
ATOM 14257 N N . TRP B 1 699 ? 9.922 -7.301 21.125 1 68.81 699 TRP B N 1
ATOM 14258 C CA . TRP B 1 699 ? 9.938 -7.383 19.672 1 68.81 699 TRP B CA 1
ATOM 14259 C C . TRP B 1 699 ? 8.906 -6.445 19.062 1 68.81 699 TRP B C 1
ATOM 14261 O O . TRP B 1 699 ? 9.117 -5.891 17.984 1 68.81 699 TRP B O 1
ATOM 14271 N N . GLN B 1 700 ? 7.906 -6.312 19.75 1 74.12 700 GLN B N 1
ATOM 14272 C CA . GLN B 1 700 ? 6.891 -5.379 19.281 1 74.12 700 GLN B CA 1
ATOM 14273 C C . GLN B 1 700 ? 7.363 -3.936 19.422 1 74.12 700 GLN B C 1
ATOM 14275 O O . GLN B 1 700 ? 7 -3.08 18.609 1 74.12 700 GLN B O 1
ATOM 14280 N N . LYS B 1 701 ? 8.188 -3.812 20.359 1 77.38 701 LYS B N 1
ATOM 14281 C CA . LYS B 1 701 ? 8.758 -2.479 20.516 1 77.38 701 LYS B CA 1
ATOM 14282 C C . LYS B 1 701 ? 9.758 -2.172 19.406 1 77.38 701 LYS B C 1
ATOM 14284 O O . LYS B 1 701 ? 9.805 -1.05 18.891 1 77.38 701 LYS B O 1
ATOM 14289 N N . LEU B 1 702 ? 10.453 -3.184 19.047 1 75.06 702 LEU B N 1
ATOM 14290 C CA . LEU B 1 702 ? 11.406 -3.008 17.953 1 75.06 702 LEU B CA 1
ATOM 14291 C C . LEU B 1 702 ? 10.68 -2.789 16.625 1 75.06 702 LEU B C 1
ATOM 14293 O O . LEU B 1 702 ? 11.133 -2.018 15.781 1 75.06 702 LEU B O 1
ATOM 14297 N N . GLU B 1 703 ? 9.586 -3.475 16.578 1 73 703 GLU B N 1
ATOM 14298 C CA . GLU B 1 703 ? 8.781 -3.266 15.391 1 73 703 GLU B CA 1
ATOM 14299 C C . GLU B 1 703 ? 8.211 -1.853 15.344 1 73 703 GLU B C 1
ATOM 14301 O O . GLU B 1 703 ? 8.117 -1.244 14.273 1 73 703 GLU B O 1
ATOM 14306 N N . ARG B 1 704 ? 7.953 -1.366 16.453 1 75.75 704 ARG B N 1
ATOM 14307 C CA . ARG B 1 704 ? 7.449 0.002 16.516 1 75.75 704 ARG B CA 1
ATOM 14308 C C . ARG B 1 704 ? 8.547 1.006 16.172 1 75.75 704 ARG B C 1
ATOM 14310 O O . ARG B 1 704 ? 8.289 2.01 15.508 1 75.75 704 ARG B O 1
ATOM 14317 N N . ALA B 1 705 ? 9.688 0.654 16.562 1 77.19 705 ALA B N 1
ATOM 14318 C CA . ALA B 1 705 ? 10.812 1.522 16.25 1 77.19 705 ALA B CA 1
ATOM 14319 C C . ALA B 1 705 ? 11.125 1.5 14.758 1 77.19 705 ALA B C 1
ATOM 14321 O O . ALA B 1 705 ? 11.445 2.535 14.164 1 77.19 705 ALA B O 1
ATOM 14322 N N . LYS B 1 706 ? 10.969 0.334 14.234 1 74.88 706 LYS B N 1
ATOM 14323 C CA . LYS B 1 706 ? 11.18 0.208 12.797 1 74.88 706 LYS B CA 1
ATOM 14324 C C . LYS B 1 706 ? 10.133 0.999 12.016 1 74.88 706 LYS B C 1
ATOM 14326 O O . LYS B 1 706 ? 10.461 1.682 11.039 1 74.88 706 LYS B O 1
ATOM 14331 N N . HIS B 1 707 ? 8.93 0.966 12.562 1 76.44 707 HIS B N 1
ATOM 14332 C CA . HIS B 1 707 ? 7.875 1.707 11.883 1 76.44 707 HIS B CA 1
ATOM 14333 C C . HIS B 1 707 ? 8.078 3.211 12.023 1 76.44 707 HIS B C 1
ATOM 14335 O O . HIS B 1 707 ? 7.715 3.977 11.125 1 76.44 707 HIS B O 1
ATOM 14341 N N . LEU B 1 708 ? 8.703 3.533 13.094 1 78.75 708 LEU B N 1
ATOM 14342 C CA . LEU B 1 708 ? 9 4.949 13.297 1 78.75 708 LEU B CA 1
ATOM 14343 C C . LEU B 1 708 ? 10.109 5.41 12.359 1 78.75 708 LEU B C 1
ATOM 14345 O O . LEU B 1 708 ? 10.07 6.527 11.844 1 78.75 708 LEU B O 1
ATOM 14349 N N . LEU B 1 709 ? 11.023 4.516 12.078 1 77.94 709 LEU B N 1
ATOM 14350 C CA . LEU B 1 709 ? 12.117 4.844 11.172 1 77.94 709 LEU B CA 1
ATOM 14351 C C . LEU B 1 709 ? 11.625 4.906 9.727 1 77.94 709 LEU B C 1
ATOM 14353 O O . LEU B 1 709 ? 12.188 5.641 8.906 1 77.94 709 LEU B O 1
ATOM 14357 N N . GLU B 1 710 ? 10.523 4.168 9.562 1 76.81 710 GLU B N 1
ATOM 14358 C CA . GLU B 1 710 ? 9.984 4.145 8.211 1 76.81 710 GLU B CA 1
ATOM 14359 C C . GLU B 1 710 ? 8.859 5.168 8.047 1 76.81 710 GLU B C 1
ATOM 14361 O O . GLU B 1 710 ? 8.25 5.266 6.98 1 76.81 710 GLU B O 1
ATOM 14366 N N . SER B 1 711 ? 8.758 5.969 8.961 1 81.94 711 SER B N 1
ATOM 14367 C CA . SER B 1 711 ? 7.738 7.008 8.867 1 81.94 711 SER B CA 1
ATOM 14368 C C . SER B 1 711 ? 8.172 8.133 7.938 1 81.94 711 SER B C 1
ATOM 14370 O O . SER B 1 711 ? 9.367 8.344 7.727 1 81.94 711 SER B O 1
ATOM 14372 N N . PRO B 1 712 ? 7.16 8.766 7.293 1 81 712 PRO B N 1
ATOM 14373 C CA . PRO B 1 712 ? 7.504 9.852 6.375 1 81 712 PRO B CA 1
ATOM 14374 C C . PRO B 1 712 ? 8.328 10.953 7.043 1 81 712 PRO B C 1
ATOM 14376 O O . PRO B 1 712 ? 9.188 11.57 6.406 1 81 712 PRO B O 1
ATOM 14379 N N . THR B 1 713 ? 8.172 11.148 8.336 1 86.62 713 THR B N 1
ATOM 14380 C CA . THR B 1 713 ? 8.938 12.172 9.039 1 86.62 713 THR B CA 1
ATOM 14381 C C . THR B 1 713 ? 10.391 11.727 9.219 1 86.62 713 THR B C 1
ATOM 14383 O O . THR B 1 713 ? 11.305 12.539 9.102 1 86.62 713 THR B O 1
ATOM 14386 N N . SER B 1 714 ? 10.547 10.5 9.484 1 88.31 714 SER B N 1
ATOM 14387 C CA . SER B 1 714 ? 11.906 9.992 9.648 1 88.31 714 SER B CA 1
ATOM 14388 C C . SER B 1 714 ? 12.641 9.922 8.312 1 88.31 714 SER B C 1
ATOM 14390 O O . SER B 1 714 ? 13.844 10.18 8.25 1 88.31 714 SER B O 1
ATOM 14392 N N . ILE B 1 715 ? 11.922 9.586 7.277 1 85.5 715 ILE B N 1
ATOM 14393 C CA . ILE B 1 715 ? 12.539 9.562 5.953 1 85.5 715 ILE B CA 1
ATOM 14394 C C . ILE B 1 715 ? 12.938 10.977 5.543 1 85.5 715 ILE B C 1
ATOM 14396 O O . ILE B 1 715 ? 14 11.188 4.949 1 85.5 715 ILE B O 1
ATOM 14400 N N . TYR B 1 716 ? 12.195 11.938 5.824 1 89.81 716 TYR B N 1
ATOM 14401 C CA . TYR B 1 716 ? 12.523 13.336 5.586 1 89.81 716 TYR B CA 1
ATOM 14402 C C . TYR B 1 716 ? 13.797 13.734 6.332 1 89.81 716 TYR B C 1
ATOM 14404 O O . TYR B 1 716 ? 14.688 14.367 5.762 1 89.81 716 TYR B O 1
ATOM 14412 N N . ALA B 1 717 ? 13.789 13.32 7.609 1 92.69 717 ALA B N 1
ATOM 14413 C CA . ALA B 1 717 ? 14.961 13.641 8.414 1 92.69 717 ALA B CA 1
ATOM 14414 C C . ALA B 1 717 ? 16.219 12.969 7.863 1 92.69 717 ALA B C 1
ATOM 14416 O O . ALA B 1 717 ? 17.297 13.562 7.859 1 92.69 717 ALA B O 1
ATOM 14417 N N . GLY B 1 718 ? 16.047 11.766 7.453 1 89.25 718 GLY B N 1
ATOM 14418 C CA . GLY B 1 718 ? 17.172 11.062 6.852 1 89.25 718 GLY B CA 1
ATOM 14419 C C . GLY B 1 718 ? 17.625 11.688 5.547 1 89.25 718 GLY B C 1
ATOM 14420 O O . GLY B 1 718 ? 18.828 11.773 5.281 1 89.25 718 GLY B O 1
ATOM 14421 N N . LYS B 1 719 ? 16.703 12.219 4.758 1 90.06 719 LYS B N 1
ATOM 14422 C CA . LYS B 1 719 ? 17.047 12.891 3.51 1 90.06 719 LYS B CA 1
ATOM 14423 C C . LYS B 1 719 ? 17.766 14.211 3.775 1 90.06 719 LYS B C 1
ATOM 14425 O O . LYS B 1 719 ? 18.703 14.578 3.053 1 90.06 719 LYS B O 1
ATOM 14430 N N . THR B 1 720 ? 17.266 14.867 4.746 1 93.06 720 THR B N 1
ATOM 14431 C CA . THR B 1 720 ? 17.922 16.125 5.09 1 93.06 720 THR B CA 1
ATOM 14432 C C . THR B 1 720 ? 19.344 15.898 5.57 1 93.06 720 THR B C 1
ATOM 14434 O O . THR B 1 720 ? 20.266 16.625 5.195 1 93.06 720 THR B O 1
ATOM 14437 N N . ALA B 1 721 ? 19.469 14.891 6.348 1 93.69 721 ALA B N 1
ATOM 14438 C CA . ALA B 1 721 ? 20.812 14.562 6.832 1 93.69 721 ALA B CA 1
ATOM 14439 C C . ALA B 1 721 ? 21.719 14.141 5.688 1 93.69 721 ALA B C 1
ATOM 14441 O O . ALA B 1 721 ? 22.875 14.547 5.625 1 93.69 721 ALA B O 1
ATOM 14442 N N . ALA B 1 722 ? 21.188 13.359 4.758 1 89.75 722 ALA B N 1
ATOM 14443 C CA . ALA B 1 722 ? 21.984 12.906 3.617 1 89.75 722 ALA B CA 1
ATOM 14444 C C . ALA B 1 722 ? 22.312 14.07 2.686 1 89.75 722 ALA B C 1
ATOM 14446 O O . ALA B 1 722 ? 23.438 14.156 2.174 1 89.75 722 ALA B O 1
ATOM 14447 N N . ALA B 1 723 ? 21.344 14.93 2.453 1 92.94 723 ALA B N 1
ATOM 14448 C CA . ALA B 1 723 ? 21.578 16.078 1.592 1 92.94 723 ALA B CA 1
ATOM 14449 C C . ALA B 1 723 ? 22.625 17.016 2.197 1 92.94 723 ALA B C 1
ATOM 14451 O O . ALA B 1 723 ? 23.516 17.5 1.495 1 92.94 723 ALA B O 1
ATOM 14452 N N . THR B 1 724 ? 22.516 17.25 3.473 1 93.75 724 THR B N 1
ATOM 14453 C CA . THR B 1 724 ? 23.484 18.109 4.152 1 93.75 724 THR B CA 1
ATOM 14454 C C . THR B 1 724 ? 24.859 17.453 4.168 1 93.75 724 THR B C 1
ATOM 14456 O O . THR B 1 724 ? 25.875 18.141 4.055 1 93.75 724 THR B O 1
ATOM 14459 N N . LEU B 1 725 ? 24.844 16.172 4.266 1 90.94 725 LEU B N 1
ATOM 14460 C CA . LEU B 1 725 ? 26.109 15.445 4.254 1 90.94 725 LEU B CA 1
ATOM 14461 C C . LEU B 1 725 ? 26.781 15.547 2.891 1 90.94 725 LEU B C 1
ATOM 14463 O O . LEU B 1 725 ? 28 15.773 2.805 1 90.94 725 LEU B O 1
ATOM 14467 N N . ILE B 1 726 ? 25.969 15.367 1.815 1 87.5 726 ILE B N 1
ATOM 14468 C CA . ILE B 1 726 ? 26.516 15.469 0.467 1 87.5 726 ILE B CA 1
ATOM 14469 C C . ILE B 1 726 ? 27.047 16.875 0.23 1 87.5 726 ILE B C 1
ATOM 14471 O O . ILE B 1 726 ? 28.094 17.062 -0.403 1 87.5 726 ILE B O 1
ATOM 14475 N N . PHE B 1 727 ? 26.328 17.812 0.776 1 91.81 727 PHE B N 1
ATOM 14476 C CA . PHE B 1 727 ? 26.797 19.203 0.671 1 91.81 727 PHE B CA 1
ATOM 14477 C C . PHE B 1 727 ? 28.078 19.391 1.452 1 91.81 727 PHE B C 1
ATOM 14479 O O . PHE B 1 727 ? 29.016 20.062 0.973 1 91.81 727 PHE B O 1
ATOM 14486 N N . ALA B 1 728 ? 28.219 18.766 2.582 1 90.31 728 ALA B N 1
ATOM 14487 C CA . ALA B 1 728 ? 29.375 18.922 3.449 1 90.31 728 ALA B CA 1
ATOM 14488 C C . ALA B 1 728 ? 30.578 18.141 2.91 1 90.31 728 ALA B C 1
ATOM 14490 O O . ALA B 1 728 ? 31.719 18.484 3.209 1 90.31 728 ALA B O 1
ATOM 14491 N N . VAL B 1 729 ? 30.344 17.125 2.137 1 86.94 729 VAL B N 1
ATOM 14492 C CA . VAL B 1 729 ? 31.438 16.344 1.571 1 86.94 729 VAL B CA 1
ATOM 14493 C C . VAL B 1 729 ? 32.281 17.219 0.633 1 86.94 729 VAL B C 1
ATOM 14495 O O . VAL B 1 729 ? 33.469 16.984 0.463 1 86.94 729 VAL B O 1
ATOM 14498 N N . LEU B 1 730 ? 31.641 18.25 0.13 1 86.94 730 LEU B N 1
ATOM 14499 C CA . LEU B 1 730 ? 32.344 19.156 -0.785 1 86.94 730 LEU B CA 1
ATOM 14500 C C . LEU B 1 730 ? 33.5 19.859 -0.078 1 86.94 730 LEU B C 1
ATOM 14502 O O . LEU B 1 730 ? 34.469 20.266 -0.716 1 86.94 730 LEU B O 1
ATOM 14506 N N . ILE B 1 731 ? 33.406 19.984 1.274 1 88.75 731 ILE B N 1
ATOM 14507 C CA . ILE B 1 731 ? 34.5 20.656 2 1 88.75 731 ILE B CA 1
ATOM 14508 C C . ILE B 1 731 ? 35.531 19.641 2.477 1 88.75 731 ILE B C 1
ATOM 14510 O O . ILE B 1 731 ? 36.688 19.953 2.646 1 88.75 731 ILE B O 1
ATOM 14514 N N . TRP B 1 732 ? 35.125 18.359 2.738 1 86.69 732 TRP B N 1
ATOM 14515 C CA . TRP B 1 732 ? 36.031 17.312 3.221 1 86.69 732 TRP B CA 1
ATOM 14516 C C . TRP B 1 732 ? 36.906 16.797 2.092 1 86.69 732 TRP B C 1
ATOM 14518 O O . TRP B 1 732 ? 38.062 16.375 2.328 1 86.69 732 TRP B O 1
ATOM 14528 N N . ALA B 1 733 ? 36.406 16.906 0.872 1 80.62 733 ALA B N 1
ATOM 14529 C CA . ALA B 1 733 ? 37.188 16.438 -0.269 1 80.62 733 ALA B CA 1
ATOM 14530 C C . ALA B 1 733 ? 38.312 17.406 -0.618 1 80.62 733 ALA B C 1
ATOM 14532 O O . ALA B 1 733 ? 38.062 18.609 -0.759 1 80.62 733 ALA B O 1
ATOM 14533 N N . PRO B 1 734 ? 39.594 16.969 -0.734 1 78.06 734 PRO B N 1
ATOM 14534 C CA . PRO B 1 734 ? 40.719 17.844 -1.015 1 78.06 734 PRO B CA 1
ATOM 14535 C C . PRO B 1 734 ? 40.594 18.531 -2.377 1 78.06 734 PRO B C 1
ATOM 14537 O O . PRO B 1 734 ? 41.031 19.688 -2.531 1 78.06 734 PRO B O 1
ATOM 14540 N N . THR B 1 735 ? 39.844 17.875 -3.342 1 75.88 735 THR B N 1
ATOM 14541 C CA . THR B 1 735 ? 39.75 18.422 -4.688 1 75.88 735 THR B CA 1
ATOM 14542 C C . THR B 1 735 ? 38.75 19.594 -4.719 1 75.88 735 THR B C 1
ATOM 14544 O O . THR B 1 735 ? 38.938 20.547 -5.484 1 75.88 735 THR B O 1
ATOM 14547 N N . THR B 1 736 ? 37.75 19.625 -3.906 1 84.44 736 THR B N 1
ATOM 14548 C CA . THR B 1 736 ? 36.719 20.641 -3.961 1 84.44 736 THR B CA 1
ATOM 14549 C C . THR B 1 736 ? 36.812 21.594 -2.768 1 84.44 736 THR B C 1
ATOM 14551 O O . THR B 1 736 ? 36.062 22.562 -2.68 1 84.44 736 THR B O 1
ATOM 14554 N N . ARG B 1 737 ? 37.812 21.438 -1.898 1 87.56 737 ARG B N 1
ATOM 14555 C CA . ARG B 1 737 ? 37.969 22.219 -0.678 1 87.56 737 ARG B CA 1
ATOM 14556 C C . ARG B 1 737 ? 38.281 23.688 -1.001 1 87.56 737 ARG B C 1
ATOM 14558 O O . ARG B 1 737 ? 37.625 24.594 -0.467 1 87.56 737 ARG B O 1
ATOM 14565 N N . GLN B 1 738 ? 39.219 23.891 -1.93 1 86.62 738 GLN B N 1
ATOM 14566 C CA . GLN B 1 738 ? 39.625 25.25 -2.254 1 86.62 738 GLN B CA 1
ATOM 14567 C C . GLN B 1 738 ? 38.5 26 -2.965 1 86.62 738 GLN B C 1
ATOM 14569 O O . GLN B 1 738 ? 38.281 27.188 -2.746 1 86.62 738 GLN B O 1
ATOM 14574 N N . TRP B 1 739 ? 37.75 25.266 -3.754 1 87.19 739 TRP B N 1
ATOM 14575 C CA . TRP B 1 739 ? 36.594 25.859 -4.418 1 87.19 739 TRP B CA 1
ATOM 14576 C C . TRP B 1 739 ? 35.5 26.203 -3.412 1 87.19 739 TRP B C 1
ATOM 14578 O O . TRP B 1 739 ? 34.875 27.25 -3.5 1 87.19 739 TRP B O 1
ATOM 14588 N N . PHE B 1 740 ? 35.375 25.391 -2.398 1 89.88 740 PHE B N 1
ATOM 14589 C CA . PHE B 1 740 ? 34.344 25.594 -1.368 1 89.88 740 PHE B CA 1
ATOM 14590 C C . PHE B 1 740 ? 34.656 26.828 -0.53 1 89.88 740 PHE B C 1
ATOM 14592 O O . PHE B 1 740 ? 33.781 27.625 -0.231 1 89.88 740 PHE B O 1
ATOM 14599 N N . ILE B 1 741 ? 35.906 27.078 -0.217 1 85.94 741 ILE B N 1
ATOM 14600 C CA . ILE B 1 741 ? 36.312 28.172 0.648 1 85.94 741 ILE B CA 1
ATOM 14601 C C . ILE B 1 741 ? 36.375 29.469 -0.155 1 85.94 741 ILE B C 1
ATOM 14603 O O . ILE B 1 741 ? 35.906 30.516 0.31 1 85.94 741 ILE B O 1
ATOM 14607 N N . SER B 1 742 ? 36.844 29.312 -1.429 1 83.62 742 SER B N 1
ATOM 14608 C CA . SER B 1 742 ? 37 30.531 -2.23 1 83.62 742 SER B CA 1
ATOM 14609 C C . SER B 1 742 ? 35.656 31.078 -2.646 1 83.62 742 SER B C 1
ATOM 14611 O O . SER B 1 742 ? 35.469 32.312 -2.725 1 83.62 742 SER B O 1
ATOM 14613 N N . TYR B 1 743 ? 34.625 30.234 -2.85 1 84.31 743 TYR B N 1
ATOM 14614 C CA . TYR B 1 743 ? 33.312 30.656 -3.281 1 84.31 743 TYR B CA 1
ATOM 14615 C C . TYR B 1 743 ? 32.375 30.906 -2.084 1 84.31 743 TYR B C 1
ATOM 14617 O O . TYR B 1 743 ? 31.312 31.5 -2.223 1 84.31 743 TYR B O 1
ATOM 14625 N N . GLY B 1 744 ? 32.875 30.641 -0.842 1 80.06 744 GLY B N 1
ATOM 14626 C CA . GLY B 1 744 ? 32.031 30.844 0.332 1 80.06 744 GLY B CA 1
ATOM 14627 C C . GLY B 1 744 ? 30.719 30.078 0.276 1 80.06 744 GLY B C 1
ATOM 14628 O O . GLY B 1 744 ? 29.641 30.656 0.459 1 80.06 744 GLY B O 1
ATOM 14629 N N . LEU B 1 745 ? 30.75 28.828 0.003 1 85.31 745 LEU B N 1
ATOM 14630 C CA . LEU B 1 745 ? 29.562 28 -0.199 1 85.31 745 LEU B CA 1
ATOM 14631 C C . LEU B 1 745 ? 28.859 27.734 1.126 1 85.31 745 LEU B C 1
ATOM 14633 O O . LEU B 1 745 ? 27.812 27.094 1.154 1 85.31 745 LEU B O 1
ATOM 14637 N N . THR B 1 746 ? 29.312 28.297 2.242 1 82.5 746 THR B N 1
ATOM 14638 C CA . THR B 1 746 ? 28.703 28.047 3.547 1 82.5 746 THR B CA 1
ATOM 14639 C C . THR B 1 746 ? 27.25 28.531 3.57 1 82.5 746 THR B C 1
ATOM 14641 O O . THR B 1 746 ? 26.406 27.969 4.266 1 82.5 746 THR B O 1
ATOM 14644 N N . GLY B 1 747 ? 26.906 29.5 2.811 1 83.75 747 GLY B N 1
ATOM 14645 C CA . GLY B 1 747 ? 25.562 30.016 2.738 1 83.75 747 GLY B CA 1
ATOM 14646 C C . GLY B 1 747 ? 24.578 29.047 2.096 1 83.75 747 GLY B C 1
ATOM 14647 O O . GLY B 1 747 ? 23.375 29.094 2.355 1 83.75 747 GLY B O 1
ATOM 14648 N N . GLY B 1 748 ? 25.109 28.125 1.273 1 87.75 748 GLY B N 1
ATOM 14649 C CA . GLY B 1 748 ? 24.25 27.156 0.62 1 87.75 748 GLY B CA 1
ATOM 14650 C C . GLY B 1 748 ? 23.641 26.156 1.585 1 87.75 748 GLY B C 1
ATOM 14651 O O . GLY B 1 748 ? 22.594 25.562 1.297 1 87.75 748 GLY B O 1
ATOM 14652 N N . LEU B 1 749 ? 24.234 26 2.73 1 90.25 749 LEU B N 1
ATOM 14653 C CA . LEU B 1 749 ? 23.703 25.062 3.717 1 90.25 749 LEU B CA 1
ATOM 14654 C C . LEU B 1 749 ? 22.359 25.531 4.242 1 90.25 749 LEU B C 1
ATOM 14656 O O . LEU B 1 749 ? 21.469 24.703 4.516 1 90.25 749 LEU B O 1
ATOM 14660 N N . ILE B 1 750 ? 22.141 26.844 4.391 1 88.31 750 ILE B N 1
ATOM 14661 C CA . ILE B 1 750 ? 20.859 27.391 4.805 1 88.31 750 ILE B CA 1
ATOM 14662 C C . ILE B 1 750 ? 19.781 27 3.799 1 88.31 750 ILE B C 1
ATOM 14664 O O . ILE B 1 750 ? 18.672 26.625 4.184 1 88.31 750 ILE B O 1
ATOM 14668 N N . THR B 1 751 ? 20.203 27.047 2.566 1 89.06 751 THR B N 1
ATOM 14669 C CA . THR B 1 751 ? 19.25 26.719 1.5 1 89.06 751 THR B CA 1
ATOM 14670 C C . THR B 1 751 ? 18.859 25.25 1.542 1 89.06 751 THR B C 1
ATOM 14672 O O . THR B 1 751 ? 17.703 24.906 1.325 1 89.06 751 THR B O 1
ATOM 14675 N N . VAL B 1 752 ? 19.797 24.406 1.813 1 91.75 752 VAL B N 1
ATOM 14676 C CA . VAL B 1 752 ? 19.5 22.969 1.846 1 91.75 752 VAL B CA 1
ATOM 14677 C C . VAL B 1 752 ? 18.5 22.672 2.957 1 91.75 752 VAL B C 1
ATOM 14679 O O . VAL B 1 752 ? 17.531 21.938 2.744 1 91.75 752 VAL B O 1
ATOM 14682 N N . VAL B 1 753 ? 18.719 23.297 4.094 1 89.5 753 VAL B N 1
ATOM 14683 C CA . VAL B 1 753 ? 17.906 23 5.262 1 89.5 753 VAL B CA 1
ATOM 14684 C C . VAL B 1 753 ? 16.516 23.609 5.098 1 89.5 753 VAL B C 1
ATOM 14686 O O . VAL B 1 753 ? 15.516 23.016 5.492 1 89.5 753 VAL B O 1
ATOM 14689 N N . VAL B 1 754 ? 16.422 24.719 4.48 1 87.5 754 VAL B N 1
ATOM 14690 C CA . VAL B 1 754 ? 15.156 25.422 4.332 1 87.5 754 VAL B CA 1
ATOM 14691 C C . VAL B 1 754 ? 14.367 24.812 3.176 1 87.5 754 VAL B C 1
ATOM 14693 O O . VAL B 1 754 ? 13.141 24.688 3.25 1 87.5 754 VAL B O 1
ATOM 14696 N N . ALA B 1 755 ? 14.984 24.391 2.189 1 87.81 755 ALA B N 1
ATOM 14697 C CA . ALA B 1 755 ? 14.32 23.938 0.97 1 87.81 755 ALA B CA 1
ATOM 14698 C C . ALA B 1 755 ? 13.75 22.531 1.142 1 87.81 755 ALA B C 1
ATOM 14700 O O . ALA B 1 755 ? 12.727 22.188 0.542 1 87.81 755 ALA B O 1
ATOM 14701 N N . LEU B 1 756 ? 14.344 21.75 1.914 1 89.25 756 LEU B N 1
ATOM 14702 C CA . LEU B 1 756 ? 13.867 20.375 2.049 1 89.25 756 LEU B CA 1
ATOM 14703 C C . LEU B 1 756 ? 12.719 20.297 3.043 1 89.25 756 LEU B C 1
ATOM 14705 O O . LEU B 1 756 ? 12.867 20.672 4.207 1 89.25 756 LEU B O 1
ATOM 14709 N N . THR B 1 757 ? 11.555 19.953 2.51 1 86.44 757 THR B N 1
ATOM 14710 C CA . THR B 1 757 ? 10.344 19.781 3.305 1 86.44 757 THR B CA 1
ATOM 14711 C C . THR B 1 757 ? 9.836 18.344 3.188 1 86.44 757 THR B C 1
ATOM 14713 O O . THR B 1 757 ? 10.297 17.578 2.332 1 86.44 757 THR B O 1
ATOM 14716 N N . PRO B 1 758 ? 8.945 17.922 4.051 1 83.38 758 PRO B N 1
ATOM 14717 C CA . PRO B 1 758 ? 8.516 16.516 4.098 1 83.38 758 PRO B CA 1
ATOM 14718 C C . PRO B 1 758 ? 7.758 16.094 2.844 1 83.38 758 PRO B C 1
ATOM 14720 O O . PRO B 1 758 ? 7.746 14.898 2.5 1 83.38 758 PRO B O 1
ATOM 14723 N N . THR B 1 759 ? 7.141 16.984 2.121 1 86.88 759 THR B N 1
ATOM 14724 C CA . THR B 1 759 ? 6.383 16.594 0.939 1 86.88 759 THR B CA 1
ATOM 14725 C C . THR B 1 759 ? 6.938 17.266 -0.311 1 86.88 759 THR B C 1
ATOM 14727 O O . THR B 1 759 ? 7.562 18.328 -0.224 1 86.88 759 THR B O 1
ATOM 14730 N N . LEU B 1 760 ? 6.766 16.656 -1.469 1 85 760 LEU B N 1
ATOM 14731 C CA . LEU B 1 760 ? 7.281 17.172 -2.734 1 85 760 LEU B CA 1
ATOM 14732 C C . LEU B 1 760 ? 6.586 18.469 -3.115 1 85 760 LEU B C 1
ATOM 14734 O O . LEU B 1 760 ? 7.227 19.406 -3.605 1 85 760 LEU B O 1
ATOM 14738 N N . GLY B 1 761 ? 5.32 18.578 -2.93 1 83.12 761 GLY B N 1
ATOM 14739 C CA . GLY B 1 761 ? 4.602 19.797 -3.25 1 83.12 761 GLY B CA 1
ATOM 14740 C C . GLY B 1 761 ? 5.066 20.984 -2.436 1 83.12 761 GLY B C 1
ATOM 14741 O O . GLY B 1 761 ? 5.219 22.094 -2.971 1 83.12 761 GLY B O 1
ATOM 14742 N N . GLN B 1 762 ? 5.348 20.766 -1.235 1 84.06 762 GLN B N 1
ATOM 14743 C CA . GLN B 1 762 ? 5.852 21.812 -0.364 1 84.06 762 GLN B CA 1
ATOM 14744 C C . GLN B 1 762 ? 7.27 22.219 -0.753 1 84.06 762 GLN B C 1
ATOM 14746 O O . GLN B 1 762 ? 7.621 23.406 -0.685 1 84.06 762 GLN B O 1
ATOM 14751 N N . THR B 1 763 ? 8.023 21.25 -1.152 1 86.31 763 THR B N 1
ATOM 14752 C CA . THR B 1 763 ? 9.398 21.547 -1.546 1 86.31 763 THR B CA 1
ATOM 14753 C C . THR B 1 763 ? 9.43 22.359 -2.84 1 86.31 763 THR B C 1
ATOM 14755 O O . THR B 1 763 ? 10.242 23.266 -2.988 1 86.31 763 THR B O 1
ATOM 14758 N N . LEU B 1 764 ? 8.586 22.078 -3.707 1 85.25 764 LEU B N 1
ATOM 14759 C CA . LEU B 1 764 ? 8.555 22.828 -4.957 1 85.25 764 LEU B CA 1
ATOM 14760 C C . LEU B 1 764 ? 8.125 24.266 -4.715 1 85.25 764 LEU B C 1
ATOM 14762 O O . LEU B 1 764 ? 8.656 25.188 -5.336 1 85.25 764 LEU B O 1
ATOM 14766 N N . PHE B 1 765 ? 7.266 24.406 -3.883 1 84 765 PHE B N 1
ATOM 14767 C CA . PHE B 1 765 ? 6.84 25.75 -3.504 1 84 765 PHE B CA 1
ATOM 14768 C C . PHE B 1 765 ? 7.98 26.5 -2.836 1 84 765 PHE B C 1
ATOM 14770 O O . PHE B 1 765 ? 8.227 27.672 -3.16 1 84 765 PHE B O 1
ATOM 14777 N N . THR B 1 766 ? 8.664 25.859 -2.018 1 86.75 766 THR B N 1
ATOM 14778 C CA . THR B 1 766 ? 9.773 26.5 -1.319 1 86.75 766 THR B CA 1
ATOM 14779 C C . THR B 1 766 ? 10.938 26.766 -2.275 1 86.75 766 THR B C 1
ATOM 14781 O O . THR B 1 766 ? 11.656 27.75 -2.127 1 86.75 766 THR B O 1
ATOM 14784 N N . PHE B 1 767 ? 11.031 25.938 -3.332 1 88.19 767 PHE B N 1
ATOM 14785 C CA . PHE B 1 767 ? 12.055 26.141 -4.348 1 88.19 767 PHE B CA 1
ATOM 14786 C C . PHE B 1 767 ? 11.852 27.469 -5.078 1 88.19 767 PHE B C 1
ATOM 14788 O O . PHE B 1 767 ? 12.805 28.234 -5.262 1 88.19 767 PHE B O 1
ATOM 14795 N N . VAL B 1 768 ? 10.742 27.719 -5.352 1 85.56 768 VAL B N 1
ATOM 14796 C CA . VAL B 1 768 ? 10.438 28.953 -6.09 1 85.56 768 VAL B CA 1
ATOM 14797 C C . VAL B 1 768 ? 10.641 30.156 -5.191 1 85.56 768 VAL B C 1
ATOM 14799 O O . VAL B 1 768 ? 11.188 31.172 -5.629 1 85.56 768 VAL B O 1
ATOM 14802 N N . MET B 1 769 ? 10.289 29.969 -4.004 1 89.25 769 MET B N 1
ATOM 14803 C CA . MET B 1 769 ? 10.453 31.078 -3.057 1 89.25 769 MET B CA 1
ATOM 14804 C C . MET B 1 769 ? 11.93 31.312 -2.754 1 89.25 769 MET B C 1
ATOM 14806 O O . MET B 1 769 ? 12.344 32.469 -2.547 1 89.25 769 MET B O 1
ATOM 14810 N N . GLN B 1 770 ? 12.625 30.25 -2.756 1 91.31 770 GLN B N 1
ATOM 14811 C CA . GLN B 1 770 ? 14.047 30.375 -2.463 1 91.31 770 GLN B CA 1
ATOM 14812 C C . GLN B 1 770 ? 14.789 31.047 -3.611 1 91.31 770 GLN B C 1
ATOM 14814 O O . GLN B 1 770 ? 15.648 31.891 -3.385 1 91.31 770 GLN B O 1
ATOM 14819 N N . ILE B 1 771 ? 14.484 30.672 -4.82 1 89.88 771 ILE B N 1
ATOM 14820 C CA . ILE B 1 771 ? 15.141 31.266 -5.98 1 89.88 771 ILE B CA 1
ATOM 14821 C C . ILE B 1 771 ? 14.766 32.75 -6.082 1 89.88 771 ILE B C 1
ATOM 14823 O O . ILE B 1 771 ? 15.641 33.594 -6.262 1 89.88 771 ILE B O 1
ATOM 14827 N N . ALA B 1 772 ? 13.57 33.031 -5.855 1 91.44 772 ALA B N 1
ATOM 14828 C CA . ALA B 1 772 ? 13.094 34.406 -5.938 1 91.44 772 ALA B CA 1
ATOM 14829 C C . ALA B 1 772 ? 13.656 35.25 -4.797 1 91.44 772 ALA B C 1
ATOM 14831 O O . ALA B 1 772 ? 14.117 36.375 -5.016 1 91.44 772 ALA B O 1
ATOM 14832 N N . GLY B 1 773 ? 13.625 34.688 -3.609 1 92.69 773 GLY B N 1
ATOM 14833 C CA . GLY B 1 773 ? 14.102 35.438 -2.449 1 92.69 773 GLY B CA 1
ATOM 14834 C C . GLY B 1 773 ? 15.594 35.688 -2.48 1 92.69 773 GLY B C 1
ATOM 14835 O O . GLY B 1 773 ? 16.031 36.844 -2.281 1 92.69 773 GLY B O 1
ATOM 14836 N N . SER B 1 774 ? 16.359 34.719 -2.76 1 92.62 774 SER B N 1
ATOM 14837 C CA . SER B 1 774 ? 17.812 34.875 -2.795 1 92.62 774 SER B CA 1
ATOM 14838 C C . SER B 1 774 ? 18.25 35.75 -3.959 1 92.62 774 SER B C 1
ATOM 14840 O O . SER B 1 774 ? 19.156 36.562 -3.816 1 92.62 774 SER B O 1
ATOM 14842 N N . ALA B 1 775 ? 17.594 35.594 -5.102 1 91 775 ALA B N 1
ATOM 14843 C CA . ALA B 1 775 ? 17.953 36.406 -6.258 1 91 775 ALA B CA 1
ATOM 14844 C C . ALA B 1 775 ? 17.672 37.875 -5.984 1 91 775 ALA B C 1
ATOM 14846 O O . ALA B 1 775 ? 18.5 38.75 -6.289 1 91 775 ALA B O 1
ATOM 14847 N N . VAL B 1 776 ? 16.578 38.188 -5.363 1 93.25 776 VAL B N 1
ATOM 14848 C CA . VAL B 1 776 ? 16.234 39.562 -5.035 1 93.25 776 VAL B CA 1
ATOM 14849 C C . VAL B 1 776 ? 17.234 40.094 -4.004 1 93.25 776 VAL B C 1
ATOM 14851 O O . VAL B 1 776 ? 17.672 41.25 -4.102 1 93.25 776 VAL B O 1
ATOM 14854 N N . GLY B 1 777 ? 17.547 39.281 -3.018 1 94.56 777 GLY B N 1
ATOM 14855 C CA . GLY B 1 777 ? 18.5 39.688 -2.002 1 94.56 777 GLY B CA 1
ATOM 14856 C C . GLY B 1 777 ? 19.875 40.031 -2.57 1 94.56 777 GLY B C 1
ATOM 14857 O O . GLY B 1 777 ? 20.453 41.062 -2.221 1 94.56 777 GLY B O 1
ATOM 14858 N N . TYR B 1 778 ? 20.359 39.281 -3.52 1 93.69 778 TYR B N 1
ATOM 14859 C CA . TYR B 1 778 ? 21.672 39.5 -4.113 1 93.69 778 TYR B CA 1
ATOM 14860 C C . TYR B 1 778 ? 21.656 40.719 -5.031 1 93.69 778 TYR B C 1
ATOM 14862 O O . TYR B 1 778 ? 22.594 41.531 -5.039 1 93.69 778 TYR B O 1
ATOM 14870 N N . ILE B 1 779 ? 20.578 40.875 -5.777 1 93.19 779 ILE B N 1
ATOM 14871 C CA . ILE B 1 779 ? 20.453 42 -6.684 1 93.19 779 ILE B CA 1
ATOM 14872 C C . ILE B 1 779 ? 20.422 43.312 -5.883 1 93.19 779 ILE B C 1
ATOM 14874 O O . ILE B 1 779 ? 21.062 44.281 -6.242 1 93.19 779 ILE B O 1
ATOM 14878 N N . VAL B 1 780 ? 19.75 43.281 -4.793 1 94.5 780 VAL B N 1
ATOM 14879 C CA . VAL B 1 780 ? 19.641 44.469 -3.963 1 94.5 780 VAL B CA 1
ATOM 14880 C C . VAL B 1 780 ? 20.984 44.75 -3.297 1 94.5 780 VAL B C 1
ATOM 14882 O O . VAL B 1 780 ? 21.359 45.906 -3.127 1 94.5 780 VAL B O 1
ATOM 14885 N N . ALA B 1 781 ? 21.641 43.719 -2.867 1 94.62 781 ALA B N 1
ATOM 14886 C CA . ALA B 1 781 ? 22.969 43.938 -2.273 1 94.62 781 ALA B CA 1
ATOM 14887 C C . ALA B 1 781 ? 23.906 44.594 -3.258 1 94.62 781 ALA B C 1
ATOM 14889 O O . ALA B 1 781 ? 24.672 45.5 -2.879 1 94.62 781 ALA B O 1
ATOM 14890 N N . ILE B 1 782 ? 23.844 44.25 -4.602 1 93.31 782 ILE B N 1
ATOM 14891 C CA . ILE B 1 782 ? 24.688 44.875 -5.629 1 93.31 782 ILE B CA 1
ATOM 14892 C C . ILE B 1 782 ? 24.297 46.344 -5.805 1 93.31 782 ILE B C 1
ATOM 14894 O O . ILE B 1 782 ? 25.172 47.188 -5.871 1 93.31 782 ILE B O 1
ATOM 14898 N N . ILE B 1 783 ? 23.016 46.562 -5.766 1 93.5 783 ILE B N 1
ATOM 14899 C CA . ILE B 1 783 ? 22.516 47.906 -5.98 1 93.5 783 ILE B CA 1
ATOM 14900 C C . ILE B 1 783 ? 22.953 48.812 -4.824 1 93.5 783 ILE B C 1
ATOM 14902 O O . ILE B 1 783 ? 23.438 49.906 -5.043 1 93.5 783 ILE B O 1
ATOM 14906 N N . VAL B 1 784 ? 22.875 48.344 -3.613 1 93.5 784 VAL B N 1
ATOM 14907 C CA . VAL B 1 784 ? 23.172 49.125 -2.42 1 93.5 784 VAL B CA 1
ATOM 14908 C C . VAL B 1 784 ? 24.672 49.406 -2.34 1 93.5 784 VAL B C 1
ATOM 14910 O O . VAL B 1 784 ? 25.078 50.5 -2.029 1 93.5 784 VAL B O 1
ATOM 14913 N N . LEU B 1 785 ? 25.484 48.438 -2.602 1 92.56 785 LEU B N 1
ATOM 14914 C CA . LEU B 1 785 ? 26.938 48.594 -2.473 1 92.56 785 LEU B CA 1
ATOM 14915 C C . LEU B 1 785 ? 27.5 49.375 -3.643 1 92.56 785 LEU B C 1
ATOM 14917 O O . LEU B 1 785 ? 28.391 50.219 -3.455 1 92.56 785 LEU B O 1
ATOM 14921 N N . GLU B 1 786 ? 26.969 49.219 -4.914 1 91.12 786 GLU B N 1
ATOM 14922 C CA . GLU B 1 786 ? 27.469 49.938 -6.078 1 91.12 786 GLU B CA 1
ATOM 14923 C C . GLU B 1 786 ? 27 51.375 -6.082 1 91.12 786 GLU B C 1
ATOM 14925 O O . GLU B 1 786 ? 27.719 52.281 -6.551 1 91.12 786 GLU B O 1
ATOM 14930 N N . ALA B 1 787 ? 25.875 51.594 -5.586 1 91.38 787 ALA B N 1
ATOM 14931 C CA . ALA B 1 787 ? 25.344 52.969 -5.547 1 91.38 787 ALA B CA 1
ATOM 14932 C C . ALA B 1 787 ? 26.156 53.844 -4.605 1 91.38 787 ALA B C 1
ATOM 14934 O O . ALA B 1 787 ? 26.328 55.031 -4.852 1 91.38 787 ALA B O 1
ATOM 14935 N N . PHE B 1 788 ? 26.766 53.312 -3.553 1 91.44 788 PHE B N 1
ATOM 14936 C CA . PHE B 1 788 ? 27.453 54.125 -2.561 1 91.44 788 PHE B CA 1
ATOM 14937 C C . PHE B 1 788 ? 28.938 53.75 -2.498 1 91.44 788 PHE B C 1
ATOM 14939 O O . PHE B 1 788 ? 29.562 53.844 -1.443 1 91.44 788 PHE B O 1
ATOM 14946 N N . LYS B 1 789 ? 29.391 53.25 -3.584 1 88.12 789 LYS B N 1
ATOM 14947 C CA . LYS B 1 789 ? 30.797 52.938 -3.686 1 88.12 789 LYS B CA 1
ATOM 14948 C C . LYS B 1 789 ? 31.641 54.188 -3.84 1 88.12 789 LYS B C 1
ATOM 14950 O O . LYS B 1 789 ? 31.328 55.062 -4.66 1 88.12 789 LYS B O 1
ATOM 14955 N N . ASP B 1 790 ? 32.594 54.375 -3.043 1 86.25 790 ASP B N 1
ATOM 14956 C CA . ASP B 1 790 ? 33.594 55.469 -3.107 1 86.25 790 ASP B CA 1
ATOM 14957 C C . ASP B 1 790 ? 32.938 56.812 -3.027 1 86.25 790 ASP B C 1
ATOM 14959 O O . ASP B 1 790 ? 33.281 57.75 -3.777 1 86.25 790 ASP B O 1
ATOM 14963 N N . VAL B 1 791 ? 31.906 56.844 -2.211 1 84.88 791 VAL B N 1
ATOM 14964 C CA . VAL B 1 791 ? 31.188 58.094 -2.008 1 84.88 791 VAL B CA 1
ATOM 14965 C C . VAL B 1 791 ? 31.453 58.625 -0.598 1 84.88 791 VAL B C 1
ATOM 14967 O O . VAL B 1 791 ? 31.438 57.844 0.369 1 84.88 791 VAL B O 1
ATOM 14970 N N . GLY B 1 792 ? 31.766 59.938 -0.38 1 79.69 792 GLY B N 1
ATOM 14971 C CA . GLY B 1 792 ? 31.859 60.625 0.896 1 79.69 792 GLY B CA 1
ATOM 14972 C C . GLY B 1 792 ? 33.125 60.281 1.665 1 79.69 792 GLY B C 1
ATOM 14973 O O . GLY B 1 792 ? 33.156 60.375 2.895 1 79.69 792 GLY B O 1
ATOM 14974 N N . GLY B 1 793 ? 34.156 59.812 1.098 1 76.19 793 GLY B N 1
ATOM 14975 C CA . GLY B 1 793 ? 35.438 59.531 1.742 1 76.19 793 GLY B CA 1
ATOM 14976 C C . GLY B 1 793 ? 35.531 58.094 2.262 1 76.19 793 GLY B C 1
ATOM 14977 O O . GLY B 1 793 ? 36.562 57.719 2.82 1 76.19 793 GLY B O 1
ATOM 14978 N N . TYR B 1 794 ? 34.438 57.312 2.256 1 82.81 794 TYR B N 1
ATOM 14979 C CA . TYR B 1 794 ? 34.406 55.906 2.65 1 82.81 794 TYR B CA 1
ATOM 14980 C C . TYR B 1 794 ? 34.438 55 1.428 1 82.81 794 TYR B C 1
ATOM 14982 O O . TYR B 1 794 ? 34.125 55.438 0.316 1 82.81 794 TYR B O 1
ATOM 14990 N N . ARG B 1 795 ? 35.031 53.875 1.491 1 86.62 795 ARG B N 1
ATOM 14991 C CA . ARG B 1 795 ? 34.906 52.906 0.404 1 86.62 795 ARG B CA 1
ATOM 14992 C C . ARG B 1 795 ? 33.438 52.594 0.121 1 86.62 795 ARG B C 1
ATOM 14994 O O . ARG B 1 795 ? 33.031 52.469 -1.038 1 86.62 795 ARG B O 1
ATOM 15001 N N . PHE B 1 796 ? 32.656 52.406 1.266 1 89.5 796 PHE B N 1
ATOM 15002 C CA . PHE B 1 796 ? 31.188 52.281 1.229 1 89.5 796 PHE B CA 1
ATOM 15003 C C . PHE B 1 796 ? 30.531 53.219 2.242 1 89.5 796 PHE B C 1
ATOM 15005 O O . PHE B 1 796 ? 30.766 53.094 3.447 1 89.5 796 PHE B O 1
ATOM 15012 N N . ASN B 1 797 ? 29.781 54.219 1.812 1 90.25 797 ASN B N 1
ATOM 15013 C CA . ASN B 1 797 ? 29.141 55.156 2.707 1 90.25 797 ASN B CA 1
ATOM 15014 C C . ASN B 1 797 ? 28.094 54.5 3.596 1 90.25 797 ASN B C 1
ATOM 15016 O O . ASN B 1 797 ? 27.078 54 3.104 1 90.25 797 ASN B O 1
ATOM 15020 N N . PRO B 1 798 ? 28.359 54.375 4.957 1 89.81 798 PRO B N 1
ATOM 15021 C CA . PRO B 1 798 ? 27.438 53.656 5.844 1 89.81 798 PRO B CA 1
ATOM 15022 C C . PRO B 1 798 ? 26.094 54.375 5.969 1 89.81 798 PRO B C 1
ATOM 15024 O O . PRO B 1 798 ? 25.062 53.719 6.184 1 89.81 798 PRO B O 1
ATOM 15027 N N . TYR B 1 799 ? 25.969 55.656 5.82 1 90.19 799 TYR B N 1
ATOM 15028 C CA . TYR B 1 799 ? 24.734 56.406 5.957 1 90.19 799 TYR B CA 1
ATOM 15029 C C . TYR B 1 799 ? 23.812 56.156 4.773 1 90.19 799 TYR B C 1
ATOM 15031 O O . TYR B 1 799 ? 22.609 55.938 4.953 1 90.19 799 TYR B O 1
ATOM 15039 N N . GLY B 1 800 ? 24.359 56.25 3.592 1 90.5 800 GLY B N 1
ATOM 15040 C CA . GLY B 1 800 ? 23.547 55.969 2.416 1 90.5 800 GLY B CA 1
ATOM 15041 C C . GLY B 1 800 ? 23.031 54.531 2.381 1 90.5 800 GLY B C 1
ATOM 15042 O O . GLY B 1 800 ? 21.891 54.312 1.996 1 90.5 800 GLY B O 1
ATOM 15043 N N . ILE B 1 801 ? 23.844 53.625 2.824 1 92.88 801 ILE B N 1
ATOM 15044 C CA . ILE B 1 801 ? 23.469 52.219 2.834 1 92.88 801 ILE B CA 1
ATOM 15045 C C . ILE B 1 801 ? 22.328 52 3.832 1 92.88 801 ILE B C 1
ATOM 15047 O O . ILE B 1 801 ? 21.344 51.312 3.523 1 92.88 801 ILE B O 1
ATOM 15051 N N . ALA B 1 802 ? 22.422 52.5 5.055 1 92.25 802 ALA B N 1
ATOM 15052 C CA . ALA B 1 802 ? 21.391 52.344 6.082 1 92.25 802 ALA B CA 1
ATOM 15053 C C . ALA B 1 802 ? 20.062 52.938 5.613 1 92.25 802 ALA B C 1
ATOM 15055 O O . ALA B 1 802 ? 19 52.344 5.879 1 92.25 802 ALA B O 1
ATOM 15056 N N . CYS B 1 803 ? 20.078 54 4.867 1 91.94 803 CYS B N 1
ATOM 15057 C CA . CYS B 1 803 ? 18.859 54.625 4.375 1 91.94 803 CYS B CA 1
ATOM 15058 C C . CYS B 1 803 ? 18.203 53.75 3.312 1 91.94 803 CYS B C 1
ATOM 15060 O O . CYS B 1 803 ? 16.969 53.562 3.318 1 91.94 803 CYS B O 1
ATOM 15062 N N . LEU B 1 804 ? 18.938 53.25 2.426 1 92.69 804 LEU B N 1
ATOM 15063 C CA . LEU B 1 804 ? 18.375 52.406 1.381 1 92.69 804 LEU B CA 1
ATOM 15064 C C . LEU B 1 804 ? 17.891 51.094 1.963 1 92.69 804 LEU B C 1
ATOM 15066 O O . LEU B 1 804 ? 16.906 50.5 1.467 1 92.69 804 LEU B O 1
ATOM 15070 N N . ILE B 1 805 ? 18.562 50.562 2.988 1 93.81 805 ILE B N 1
ATOM 15071 C CA . ILE B 1 805 ? 18.156 49.312 3.635 1 93.81 805 ILE B CA 1
ATOM 15072 C C . ILE B 1 805 ? 16.812 49.531 4.34 1 93.81 805 ILE B C 1
ATOM 15074 O O . ILE B 1 805 ? 15.977 48.625 4.367 1 93.81 805 ILE B O 1
ATOM 15078 N N . VAL B 1 806 ? 16.562 50.719 4.852 1 94.19 806 VAL B N 1
ATOM 15079 C CA . VAL B 1 806 ? 15.281 51.031 5.48 1 94.19 806 VAL B CA 1
ATOM 15080 C C . VAL B 1 806 ? 14.156 50.938 4.445 1 94.19 806 VAL B C 1
ATOM 15082 O O . VAL B 1 806 ? 13.141 50.281 4.684 1 94.19 806 VAL B O 1
ATOM 15085 N N . LEU B 1 807 ? 14.398 51.406 3.297 1 91.12 807 LEU B N 1
ATOM 15086 C CA . LEU B 1 807 ? 13.383 51.406 2.248 1 91.12 807 LEU B CA 1
ATOM 15087 C C . LEU B 1 807 ? 13.164 50 1.693 1 91.12 807 LEU B C 1
ATOM 15089 O O . LEU B 1 807 ? 12.039 49.625 1.372 1 91.12 807 LEU B O 1
ATOM 15093 N N . TYR B 1 808 ? 14.188 49.312 1.569 1 92.12 808 TYR B N 1
ATOM 15094 C CA . TYR B 1 808 ? 14.148 47.969 1.024 1 92.12 808 TYR B CA 1
ATOM 15095 C C . TYR B 1 808 ? 13.516 47 2.012 1 92.12 808 TYR B C 1
ATOM 15097 O O . TYR B 1 808 ? 12.812 46.062 1.612 1 92.12 808 TYR B O 1
ATOM 15105 N N . SER B 1 809 ? 13.719 47.125 3.252 1 93.94 809 SER B N 1
ATOM 15106 C CA . SER B 1 809 ? 13.297 46.156 4.254 1 93.94 809 SER B CA 1
ATOM 15107 C C . SER B 1 809 ? 11.797 46.25 4.527 1 93.94 809 SER B C 1
ATOM 15109 O O . SER B 1 809 ? 11.188 45.281 5 1 93.94 809 SER B O 1
ATOM 15111 N N . ILE B 1 810 ? 11.117 47.25 4.223 1 91.12 810 ILE B N 1
ATOM 15112 C CA . ILE B 1 810 ? 9.727 47.5 4.574 1 91.12 810 ILE B CA 1
ATOM 15113 C C . ILE B 1 810 ? 8.828 46.531 3.846 1 91.12 810 ILE B C 1
ATOM 15115 O O . ILE B 1 810 ? 8.008 45.844 4.473 1 91.12 810 ILE B O 1
ATOM 15119 N N . PRO B 1 811 ? 8.961 46.344 2.545 1 88.5 811 PRO B N 1
ATOM 15120 C CA . PRO B 1 811 ? 8.062 45.375 1.877 1 88.5 811 PRO B CA 1
ATOM 15121 C C . PRO B 1 811 ? 8.281 43.938 2.348 1 88.5 811 PRO B C 1
ATOM 15123 O O . PRO B 1 811 ? 7.32 43.188 2.432 1 88.5 811 PRO B O 1
ATOM 15126 N N . PHE B 1 812 ? 9.438 43.562 2.66 1 92.62 812 PHE B N 1
ATOM 15127 C CA . PHE B 1 812 ? 9.703 42.188 3.051 1 92.62 812 PHE B CA 1
ATOM 15128 C C . PHE B 1 812 ? 9.273 41.938 4.492 1 92.62 812 PHE B C 1
ATOM 15130 O O . PHE B 1 812 ? 8.844 40.844 4.836 1 92.62 812 PHE B O 1
ATOM 15137 N N . GLN B 1 813 ? 9.438 42.969 5.262 1 92.56 813 GLN B N 1
ATOM 15138 C CA . GLN B 1 813 ? 8.906 42.812 6.609 1 92.56 813 GLN B CA 1
ATOM 15139 C C . GLN B 1 813 ? 7.379 42.75 6.59 1 92.56 813 GLN B C 1
ATOM 15141 O O . GLN B 1 813 ? 6.781 42.062 7.422 1 92.56 813 GLN B O 1
ATOM 15146 N N . TYR B 1 814 ? 6.836 43.438 5.676 1 88.69 814 TYR B N 1
ATOM 15147 C CA . TYR B 1 814 ? 5.395 43.312 5.492 1 88.69 814 TYR B CA 1
ATOM 15148 C C . TYR B 1 814 ? 5.004 41.875 5.137 1 88.69 814 TYR B C 1
ATOM 15150 O O . TYR B 1 814 ? 4.008 41.375 5.648 1 88.69 814 TYR B O 1
ATOM 15158 N N . LEU B 1 815 ? 5.785 41.219 4.367 1 88.44 815 LEU B N 1
ATOM 15159 C CA . LEU B 1 815 ? 5.492 39.844 3.953 1 88.44 815 LEU B CA 1
ATOM 15160 C C . LEU B 1 815 ? 5.648 38.875 5.121 1 88.44 815 LEU B C 1
ATOM 15162 O O . LEU B 1 815 ? 4.91 37.906 5.227 1 88.44 815 LEU B O 1
ATOM 15166 N N . ILE B 1 816 ? 6.5 39.062 5.992 1 89.12 816 ILE B N 1
ATOM 15167 C CA . ILE B 1 816 ? 6.762 38.188 7.121 1 89.12 816 ILE B CA 1
ATOM 15168 C C . ILE B 1 816 ? 5.594 38.25 8.102 1 89.12 816 ILE B C 1
ATOM 15170 O O . ILE B 1 816 ? 5.141 37.219 8.602 1 89.12 816 ILE B O 1
ATOM 15174 N N . TYR B 1 817 ? 5.031 39.406 8.344 1 87.5 817 TYR B N 1
ATOM 15175 C CA . TYR B 1 817 ? 4.066 39.562 9.422 1 87.5 817 TYR B CA 1
ATOM 15176 C C . TYR B 1 817 ? 2.639 39.469 8.898 1 87.5 817 TYR B C 1
ATOM 15178 O O . TYR B 1 817 ? 1.732 39.031 9.617 1 87.5 817 TYR B O 1
ATOM 15186 N N . GLU B 1 818 ? 2.463 39.812 7.613 1 80.38 818 GLU B N 1
ATOM 15187 C CA . GLU B 1 818 ? 1.096 39.812 7.102 1 80.38 818 GLU B CA 1
ATOM 15188 C C . GLU B 1 818 ? 0.829 38.562 6.258 1 80.38 818 GLU B C 1
ATOM 15190 O O . GLU B 1 818 ? -0.296 38.062 6.223 1 80.38 818 GLU B O 1
ATOM 15195 N N . LYS B 1 819 ? 1.834 38.125 5.566 1 81.06 819 LYS B N 1
ATOM 15196 C CA . LYS B 1 819 ? 1.68 36.969 4.711 1 81.06 819 LYS B CA 1
ATOM 15197 C C . LYS B 1 819 ? 2.711 35.906 5.055 1 81.06 819 LYS B C 1
ATOM 15199 O O . LYS B 1 819 ? 3.701 35.719 4.34 1 81.06 819 LYS B O 1
ATOM 15204 N N . PRO B 1 820 ? 2.299 35.125 6 1 77.69 820 PRO B N 1
ATOM 15205 C CA . PRO B 1 820 ? 3.285 34.156 6.488 1 77.69 820 PRO B CA 1
ATOM 15206 C C . PRO B 1 820 ? 3.623 33.062 5.453 1 77.69 820 PRO B C 1
ATOM 15208 O O . PRO B 1 820 ? 4.645 32.406 5.574 1 77.69 820 PRO B O 1
ATOM 15211 N N . MET B 1 821 ? 2.906 32.969 4.305 1 77.56 821 MET B N 1
ATOM 15212 C CA . MET B 1 821 ? 3.207 31.984 3.266 1 77.56 821 MET B CA 1
ATOM 15213 C C . MET B 1 821 ? 4.5 32.344 2.541 1 77.56 821 MET B C 1
ATOM 15215 O O . MET B 1 821 ? 5.184 31.453 2.021 1 77.56 821 MET B O 1
ATOM 15219 N N . TYR B 1 822 ? 4.855 33.594 2.646 1 84.31 822 TYR B N 1
ATOM 15220 C CA . TYR B 1 822 ? 6.039 34.062 1.932 1 84.31 822 TYR B CA 1
ATOM 15221 C C . TYR B 1 822 ? 7.199 34.281 2.891 1 84.31 822 TYR B C 1
ATOM 15223 O O . TYR B 1 822 ? 8.102 35.094 2.607 1 84.31 822 TYR B O 1
ATOM 15231 N N . PHE B 1 823 ? 7.188 33.688 3.992 1 85.94 823 PHE B N 1
ATOM 15232 C CA . PHE B 1 823 ? 8.227 33.844 5.004 1 85.94 823 PHE B CA 1
ATOM 15233 C C . PHE B 1 823 ? 9.586 33.438 4.453 1 85.94 823 PHE B C 1
ATOM 15235 O O . PHE B 1 823 ? 10.586 34.125 4.676 1 85.94 823 PHE B O 1
ATOM 15242 N N . THR B 1 824 ? 9.602 32.344 3.703 1 87.12 824 THR B N 1
ATOM 15243 C CA . THR B 1 824 ? 10.875 31.828 3.199 1 87.12 824 THR B CA 1
ATOM 15244 C C . THR B 1 824 ? 11.477 32.812 2.184 1 87.12 824 THR B C 1
ATOM 15246 O O . THR B 1 824 ? 12.688 33.031 2.164 1 87.12 824 THR B O 1
ATOM 15249 N N . LEU B 1 825 ? 10.656 33.406 1.424 1 91.38 825 LEU B N 1
ATOM 15250 C CA . LEU B 1 825 ? 11.117 34.406 0.445 1 91.38 825 LEU B CA 1
ATOM 15251 C C . LEU B 1 825 ? 11.703 35.625 1.137 1 91.38 825 LEU B C 1
ATOM 15253 O O . LEU B 1 825 ? 12.789 36.062 0.783 1 91.38 825 LEU B O 1
ATOM 15257 N N . ALA B 1 826 ? 11.023 36.062 2.096 1 92.88 826 ALA B N 1
ATOM 15258 C CA . ALA B 1 826 ? 11.453 37.281 2.803 1 92.88 826 ALA B CA 1
ATOM 15259 C C . ALA B 1 826 ? 12.711 37 3.625 1 92.88 826 ALA B C 1
ATOM 15261 O O . ALA B 1 826 ? 13.617 37.844 3.686 1 92.88 826 ALA B O 1
ATOM 15262 N N . LEU B 1 827 ? 12.781 35.875 4.246 1 90.69 827 LEU B N 1
ATOM 15263 C CA . LEU B 1 827 ? 13.938 35.5 5.055 1 90.69 827 LEU B CA 1
ATOM 15264 C C . LEU B 1 827 ? 15.195 35.438 4.199 1 90.69 827 LEU B C 1
ATOM 15266 O O . LEU B 1 827 ? 16.234 35.969 4.582 1 90.69 827 LEU B O 1
ATOM 15270 N N . LEU B 1 828 ? 15.07 34.875 3.057 1 91.38 828 LEU B N 1
ATOM 15271 C CA . LEU B 1 828 ? 16.25 34.688 2.223 1 91.38 828 LEU B CA 1
ATOM 15272 C C . LEU B 1 828 ? 16.625 36 1.499 1 91.38 828 LEU B C 1
ATOM 15274 O O . LEU B 1 828 ? 17.797 36.25 1.239 1 91.38 828 LEU B O 1
ATOM 15278 N N . ALA B 1 829 ? 15.609 36.781 1.224 1 94.62 829 ALA B N 1
ATOM 15279 C CA . ALA B 1 829 ? 15.898 38.062 0.618 1 94.62 829 ALA B CA 1
ATOM 15280 C C . ALA B 1 829 ? 16.641 38.969 1.592 1 94.62 829 ALA B C 1
ATOM 15282 O O . ALA B 1 829 ? 17.672 39.562 1.241 1 94.62 829 ALA B O 1
ATOM 15283 N N . LEU B 1 830 ? 16.203 39.062 2.793 1 95.31 830 LEU B N 1
ATOM 15284 C CA . LEU B 1 830 ? 16.828 39.938 3.795 1 95.31 830 LEU B CA 1
ATOM 15285 C C . LEU B 1 830 ? 18.172 39.375 4.227 1 95.31 830 LEU B C 1
ATOM 15287 O O . LEU B 1 830 ? 19.125 40.156 4.406 1 95.31 830 LEU B O 1
ATOM 15291 N N . ASN B 1 831 ? 18.234 38.094 4.383 1 93 831 ASN B N 1
ATOM 15292 C CA . ASN B 1 831 ? 19.5 37.5 4.781 1 93 831 ASN B CA 1
ATOM 15293 C C . ASN B 1 831 ? 20.547 37.594 3.676 1 93 831 ASN B C 1
ATOM 15295 O O . ASN B 1 831 ? 21.719 37.812 3.947 1 93 831 ASN B O 1
ATOM 15299 N N . GLY B 1 832 ? 20.109 37.344 2.439 1 91.56 832 GLY B N 1
ATOM 15300 C CA . GLY B 1 832 ? 21.047 37.469 1.329 1 91.56 832 GLY B CA 1
ATOM 15301 C C . GLY B 1 832 ? 21.656 38.844 1.2 1 91.56 832 GLY B C 1
ATOM 15302 O O . GLY B 1 832 ? 22.859 39 1.013 1 91.56 832 GLY B O 1
ATOM 15303 N N . THR B 1 833 ? 20.828 39.875 1.361 1 94 833 THR B N 1
ATOM 15304 C CA . THR B 1 833 ? 21.312 41.25 1.316 1 94 833 THR B CA 1
ATOM 15305 C C . THR B 1 833 ? 22.25 41.531 2.496 1 94 833 THR B C 1
ATOM 15307 O O . THR B 1 833 ? 23.312 42.094 2.32 1 94 833 THR B O 1
ATOM 15310 N N . GLY B 1 834 ? 21.859 41.062 3.68 1 93 834 GLY B N 1
ATOM 15311 C CA . GLY B 1 834 ? 22.625 41.312 4.883 1 93 834 GLY B CA 1
ATOM 15312 C C . GLY B 1 834 ? 24 40.656 4.875 1 93 834 GLY B C 1
ATOM 15313 O O . GLY B 1 834 ? 25 41.281 5.234 1 93 834 GLY B O 1
ATOM 15314 N N . VAL B 1 835 ? 24.031 39.469 4.426 1 90 835 VAL B N 1
ATOM 15315 C CA . VAL B 1 835 ? 25.281 38.719 4.449 1 90 835 VAL B CA 1
ATOM 15316 C C . VAL B 1 835 ? 26.281 39.344 3.479 1 90 835 VAL B C 1
ATOM 15318 O O . VAL B 1 835 ? 27.469 39.5 3.807 1 90 835 VAL B O 1
ATOM 15321 N N . ILE B 1 836 ? 25.875 39.75 2.299 1 90.69 836 ILE B N 1
ATOM 15322 C CA . ILE B 1 836 ? 26.781 40.312 1.296 1 90.69 836 ILE B CA 1
ATOM 15323 C C . ILE B 1 836 ? 27.234 41.719 1.724 1 90.69 836 ILE B C 1
ATOM 15325 O O . ILE B 1 836 ? 28.422 42.031 1.628 1 90.69 836 ILE B O 1
ATOM 15329 N N . VAL B 1 837 ? 26.359 42.531 2.229 1 92.5 837 VAL B N 1
ATOM 15330 C CA . VAL B 1 837 ? 26.672 43.875 2.621 1 92.5 837 VAL B CA 1
ATOM 15331 C C . VAL B 1 837 ? 27.641 43.875 3.805 1 92.5 837 VAL B C 1
ATOM 15333 O O . VAL B 1 837 ? 28.641 44.594 3.811 1 92.5 837 VAL B O 1
ATOM 15336 N N . VAL B 1 838 ? 27.375 43 4.809 1 90.69 838 VAL B N 1
ATOM 15337 C CA . VAL B 1 838 ? 28.219 42.938 6.004 1 90.69 838 VAL B CA 1
ATOM 15338 C C . VAL B 1 838 ? 29.578 42.375 5.652 1 90.69 838 VAL B C 1
ATOM 15340 O O . VAL B 1 838 ? 30.609 42.844 6.137 1 90.69 838 VAL B O 1
ATOM 15343 N N . THR B 1 839 ? 29.641 41.375 4.852 1 87.94 839 THR B N 1
ATOM 15344 C CA . THR B 1 839 ? 30.906 40.781 4.473 1 87.94 839 THR B CA 1
ATOM 15345 C C . THR B 1 839 ? 31.766 41.75 3.682 1 87.94 839 THR B C 1
ATOM 15347 O O . THR B 1 839 ? 32.969 41.875 3.92 1 87.94 839 THR B O 1
ATOM 15350 N N . GLU B 1 840 ? 31.172 42.5 2.748 1 89.25 840 GLU B N 1
ATOM 15351 C CA . GLU B 1 840 ? 31.922 43.469 1.957 1 89.25 840 GLU B CA 1
ATOM 15352 C C . GLU B 1 840 ? 32.375 44.625 2.814 1 89.25 840 GLU B C 1
ATOM 15354 O O . GLU B 1 840 ? 33.5 45.156 2.635 1 89.25 840 GLU B O 1
ATOM 15359 N N . TRP B 1 841 ? 31.562 45.031 3.719 1 88.38 841 TRP B N 1
ATOM 15360 C CA . TRP B 1 841 ? 31.922 46.125 4.629 1 88.38 841 TRP B CA 1
ATOM 15361 C C . TRP B 1 841 ? 33.094 45.719 5.504 1 88.38 841 TRP B C 1
ATOM 15363 O O . TRP B 1 841 ? 34.031 46.5 5.688 1 88.38 841 TRP B O 1
ATOM 15373 N N . MET B 1 842 ? 33.125 44.5 5.953 1 87 842 MET B N 1
ATOM 15374 C CA . MET B 1 842 ? 34.156 44.062 6.875 1 87 842 MET B CA 1
ATOM 15375 C C . MET B 1 842 ? 35.469 43.812 6.137 1 87 842 MET B C 1
ATOM 15377 O O . MET B 1 842 ? 36.562 44.125 6.641 1 87 842 MET B O 1
ATOM 15381 N N . MET B 1 843 ? 35.406 43.344 4.969 1 85.25 843 MET B N 1
ATOM 15382 C CA . MET B 1 843 ? 36.625 42.969 4.25 1 85.25 843 MET B CA 1
ATOM 15383 C C . MET B 1 843 ? 37.25 44.188 3.572 1 85.25 843 MET B C 1
ATOM 15385 O O . MET B 1 843 ? 38.469 44.375 3.646 1 85.25 843 MET B O 1
ATOM 15389 N N . GLN B 1 844 ? 36.438 45.031 3.039 1 84.88 844 GLN B N 1
ATOM 15390 C CA . GLN B 1 844 ? 37 46.125 2.252 1 84.88 844 GLN B CA 1
ATOM 15391 C C . GLN B 1 844 ? 37.156 47.406 3.096 1 84.88 844 GLN B C 1
ATOM 15393 O O . GLN B 1 844 ? 38.156 48.125 2.979 1 84.88 844 GLN B O 1
ATOM 15398 N N . GLN B 1 845 ? 36.219 47.688 3.859 1 80.31 845 GLN B N 1
ATOM 15399 C CA . GLN B 1 845 ? 36.25 48.938 4.602 1 80.31 845 GLN B CA 1
ATOM 15400 C C . GLN B 1 845 ? 37 48.781 5.91 1 80.31 845 GLN B C 1
ATOM 15402 O O . GLN B 1 845 ? 37.906 49.594 6.215 1 80.31 845 GLN B O 1
ATOM 15407 N N . TYR B 1 846 ? 36.688 47.75 6.613 1 80.44 846 TYR B N 1
ATOM 15408 C CA . TYR B 1 846 ? 37.25 47.625 7.941 1 80.44 846 TYR B CA 1
ATOM 15409 C C . TYR B 1 846 ? 38.656 47.031 7.855 1 80.44 846 TYR B C 1
ATOM 15411 O O . TYR B 1 846 ? 39.594 47.594 8.445 1 80.44 846 TYR B O 1
ATOM 15419 N N . GLN B 1 847 ? 38.844 45.906 7.109 1 79.88 847 GLN B N 1
ATOM 15420 C CA . GLN B 1 847 ? 40.156 45.25 7.039 1 79.88 847 GLN B CA 1
ATOM 15421 C C . GLN B 1 847 ? 41.031 45.875 5.938 1 79.88 847 GLN B C 1
ATOM 15423 O O . GLN B 1 847 ? 42.25 45.719 5.914 1 79.88 847 GLN B O 1
ATOM 15428 N N . GLY B 1 848 ? 40.562 46.656 5.074 1 75.81 848 GLY B N 1
ATOM 15429 C CA . GLY B 1 848 ? 41.281 47.375 4.062 1 75.81 848 GLY B CA 1
ATOM 15430 C C . GLY B 1 848 ? 41.781 46.5 2.922 1 75.81 848 GLY B C 1
ATOM 15431 O O . GLY B 1 848 ? 42.812 46.781 2.305 1 75.81 848 GLY B O 1
ATOM 15432 N N . ARG B 1 849 ? 41.094 45.312 2.746 1 78.88 849 ARG B N 1
ATOM 15433 C CA . ARG B 1 849 ? 41.5 44.438 1.658 1 78.88 849 ARG B CA 1
ATOM 15434 C C . ARG B 1 849 ? 40.844 44.844 0.343 1 78.88 849 ARG B C 1
ATOM 15436 O O . ARG B 1 849 ? 39.781 44.344 -0.01 1 78.88 849 ARG B O 1
ATOM 15443 N N . HIS B 1 850 ? 41.531 45.656 -0.297 1 69.5 850 HIS B N 1
ATOM 15444 C CA . HIS B 1 850 ? 40.938 46.219 -1.507 1 69.5 850 HIS B CA 1
ATOM 15445 C C . HIS B 1 850 ? 40.938 45.219 -2.648 1 69.5 850 HIS B C 1
ATOM 15447 O O . HIS B 1 850 ? 40.188 45.406 -3.629 1 69.5 850 HIS B O 1
ATOM 15453 N N . ASN B 1 851 ? 41.719 44.031 -2.5 1 65.19 851 ASN B N 1
ATOM 15454 C CA . ASN B 1 851 ? 41.75 43.031 -3.562 1 65.19 851 ASN B CA 1
ATOM 15455 C C . ASN B 1 851 ? 40.719 41.938 -3.348 1 65.19 851 ASN B C 1
ATOM 15457 O O . ASN B 1 851 ? 40.781 40.875 -3.967 1 65.19 851 ASN B O 1
ATOM 15461 N N . TYR B 1 852 ? 39.812 42.281 -2.463 1 76.5 852 TYR B N 1
ATOM 15462 C CA . TYR B 1 852 ? 38.719 41.344 -2.242 1 76.5 852 TYR B CA 1
ATOM 15463 C C . TYR B 1 852 ? 37.75 41.375 -3.4 1 76.5 852 TYR B C 1
ATOM 15465 O O . TYR B 1 852 ? 37.75 42.312 -4.207 1 76.5 852 TYR B O 1
ATOM 15473 N N . ASP B 1 853 ? 36.938 40.344 -3.66 1 81.44 853 ASP B N 1
ATOM 15474 C CA . ASP B 1 853 ? 36 40.156 -4.754 1 81.44 853 ASP B CA 1
ATOM 15475 C C . ASP B 1 853 ? 35.031 41.344 -4.828 1 81.44 853 ASP B C 1
ATOM 15477 O O . ASP B 1 853 ? 34.625 41.875 -3.797 1 81.44 853 ASP B O 1
ATOM 15481 N N . SER B 1 854 ? 34.875 41.906 -6.035 1 84.88 854 SER B N 1
ATOM 15482 C CA . SER B 1 854 ? 33.875 42.938 -6.258 1 84.88 854 SER B CA 1
ATOM 15483 C C . SER B 1 854 ? 32.469 42.438 -5.895 1 84.88 854 SER B C 1
ATOM 15485 O O . SER B 1 854 ? 32.25 41.25 -5.836 1 84.88 854 SER B O 1
ATOM 15487 N N . PRO B 1 855 ? 31.562 43.375 -5.457 1 87.31 855 PRO B N 1
ATOM 15488 C CA . PRO B 1 855 ? 30.219 42.969 -5.051 1 87.31 855 PRO B CA 1
ATOM 15489 C C . PRO B 1 855 ? 29.516 42.094 -6.098 1 87.31 855 PRO B C 1
ATOM 15491 O O . PRO B 1 855 ? 28.938 41.062 -5.762 1 87.31 855 PRO B O 1
ATOM 15494 N N . PRO B 1 856 ? 29.531 42.406 -7.453 1 89 856 PRO B N 1
ATOM 15495 C CA . PRO B 1 856 ? 28.891 41.5 -8.414 1 89 856 PRO B CA 1
ATOM 15496 C C . PRO B 1 856 ? 29.547 40.125 -8.484 1 89 856 PRO B C 1
ATOM 15498 O O . PRO B 1 856 ? 28.859 39.125 -8.688 1 89 856 PRO B O 1
ATOM 15501 N N . TYR B 1 857 ? 30.766 40.094 -8.281 1 89.69 857 TYR B N 1
ATOM 15502 C CA . TYR B 1 857 ? 31.469 38.812 -8.305 1 89.69 857 TYR B CA 1
ATOM 15503 C C . TYR B 1 857 ? 31.109 37.969 -7.086 1 89.69 857 TYR B C 1
ATOM 15505 O O . TYR B 1 857 ? 30.938 36.75 -7.188 1 89.69 857 TYR B O 1
ATOM 15513 N N . ARG B 1 858 ? 30.953 38.625 -5.965 1 88.62 858 ARG B N 1
ATOM 15514 C CA . ARG B 1 858 ? 30.531 37.906 -4.754 1 88.62 858 ARG B CA 1
ATOM 15515 C C . ARG B 1 858 ? 29.109 37.406 -4.879 1 88.62 858 ARG B C 1
ATOM 15517 O O . ARG B 1 858 ? 28.797 36.312 -4.398 1 88.62 858 ARG B O 1
ATOM 15524 N N . ALA B 1 859 ? 28.359 38.188 -5.496 1 90.12 859 ALA B N 1
ATOM 15525 C CA . ALA B 1 859 ? 26.969 37.781 -5.723 1 90.12 859 ALA B CA 1
ATOM 15526 C C . ALA B 1 859 ? 26.922 36.594 -6.676 1 90.12 859 ALA B C 1
ATOM 15528 O O . ALA B 1 859 ? 26.078 35.688 -6.531 1 90.12 859 ALA B O 1
ATOM 15529 N N . GLY B 1 860 ? 27.703 36.562 -7.707 1 88.75 860 GLY B N 1
ATOM 15530 C CA . GLY B 1 860 ? 27.781 35.406 -8.602 1 88.75 860 GLY B CA 1
ATOM 15531 C C . GLY B 1 860 ? 28.219 34.125 -7.906 1 88.75 860 GLY B C 1
ATOM 15532 O O . GLY B 1 860 ? 27.719 33.062 -8.203 1 88.75 860 GLY B O 1
ATOM 15533 N N . LYS B 1 861 ? 29.188 34.312 -6.949 1 90.12 861 LYS B N 1
ATOM 15534 C CA . LYS B 1 861 ? 29.625 33.156 -6.172 1 90.12 861 LYS B CA 1
ATOM 15535 C C . LYS B 1 861 ? 28.516 32.656 -5.258 1 90.12 861 LYS B C 1
ATOM 15537 O O . LYS B 1 861 ? 28.344 31.453 -5.086 1 90.12 861 LYS B O 1
ATOM 15542 N N . ALA B 1 862 ? 27.797 33.594 -4.719 1 90.19 862 ALA B N 1
ATOM 15543 C CA . ALA B 1 862 ? 26.672 33.219 -3.873 1 90.19 862 ALA B CA 1
ATOM 15544 C C . ALA B 1 862 ? 25.578 32.5 -4.688 1 90.19 862 ALA B C 1
ATOM 15546 O O . ALA B 1 862 ? 24.938 31.578 -4.207 1 90.19 862 ALA B O 1
ATOM 15547 N N . LEU B 1 863 ? 25.406 32.969 -5.902 1 90.12 863 LEU B N 1
ATOM 15548 C CA . LEU B 1 863 ? 24.422 32.344 -6.785 1 90.12 863 LEU B CA 1
ATOM 15549 C C . LEU B 1 863 ? 24.859 30.922 -7.148 1 90.12 863 LEU B C 1
ATOM 15551 O O . LEU B 1 863 ? 24.016 30.031 -7.312 1 90.12 863 LEU B O 1
ATOM 15555 N N . SER B 1 864 ? 26.062 30.719 -7.293 1 89.31 864 SER B N 1
ATOM 15556 C CA . SER B 1 864 ? 26.578 29.375 -7.57 1 89.31 864 SER B CA 1
ATOM 15557 C C . SER B 1 864 ? 26.344 28.438 -6.387 1 89.31 864 SER B C 1
ATOM 15559 O O . SER B 1 864 ? 26.016 27.266 -6.574 1 89.31 864 SER B O 1
ATOM 15561 N N . SER B 1 865 ? 26.547 29 -5.207 1 90.06 865 SER B N 1
ATOM 15562 C CA . SER B 1 865 ? 26.266 28.219 -4.012 1 90.06 865 SER B CA 1
ATOM 15563 C C . SER B 1 865 ? 24.797 27.844 -3.93 1 90.06 865 SER B C 1
ATOM 15565 O O . SER B 1 865 ? 24.453 26.719 -3.529 1 90.06 865 SER B O 1
ATOM 15567 N N . LEU B 1 866 ? 24 28.766 -4.289 1 91.62 866 LEU B N 1
ATOM 15568 C CA . LEU B 1 866 ? 22.562 28.516 -4.312 1 91.62 866 LEU B CA 1
ATOM 15569 C C . LEU B 1 866 ? 22.219 27.438 -5.332 1 91.62 866 LEU B C 1
ATOM 15571 O O . LEU B 1 866 ? 21.422 26.547 -5.051 1 91.62 866 LEU B O 1
ATOM 15575 N N . ALA B 1 867 ? 22.812 27.453 -6.461 1 91.62 867 ALA B N 1
ATOM 15576 C CA . ALA B 1 867 ? 22.547 26.5 -7.535 1 91.62 867 ALA B CA 1
ATOM 15577 C C . ALA B 1 867 ? 22.969 25.094 -7.129 1 91.62 867 ALA B C 1
ATOM 15579 O O . ALA B 1 867 ? 22.25 24.109 -7.395 1 91.62 867 ALA B O 1
ATOM 15580 N N . VAL B 1 868 ? 24.078 24.953 -6.492 1 91.56 868 VAL B N 1
ATOM 15581 C CA . VAL B 1 868 ? 24.562 23.641 -6.059 1 91.56 868 VAL B CA 1
ATOM 15582 C C . VAL B 1 868 ? 23.656 23.078 -4.977 1 91.56 868 VAL B C 1
ATOM 15584 O O . VAL B 1 868 ? 23.297 21.906 -5.004 1 91.56 868 VAL B O 1
ATOM 15587 N N . ALA B 1 869 ? 23.297 23.953 -4.043 1 92.69 869 ALA B N 1
ATOM 15588 C CA . ALA B 1 869 ? 22.422 23.531 -2.957 1 92.69 869 ALA B CA 1
ATOM 15589 C C . ALA B 1 869 ? 21.062 23.078 -3.492 1 92.69 869 ALA B C 1
ATOM 15591 O O . ALA B 1 869 ? 20.562 22.016 -3.1 1 92.69 869 ALA B O 1
ATOM 15592 N N . LEU B 1 870 ? 20.547 23.828 -4.426 1 92.38 870 LEU B N 1
ATOM 15593 C CA . LEU B 1 870 ? 19.234 23.484 -4.98 1 92.38 870 LEU B CA 1
ATOM 15594 C C . LEU B 1 870 ? 19.312 22.234 -5.84 1 92.38 870 LEU B C 1
ATOM 15596 O O . LEU B 1 870 ? 18.375 21.438 -5.887 1 92.38 870 LEU B O 1
ATOM 15600 N N . ALA B 1 871 ? 20.359 22.031 -6.488 1 91.12 871 ALA B N 1
ATOM 15601 C CA . ALA B 1 871 ? 20.547 20.828 -7.289 1 91.12 871 ALA B CA 1
ATOM 15602 C C . ALA B 1 871 ? 20.578 19.578 -6.406 1 91.12 871 ALA B C 1
ATOM 15604 O O . ALA B 1 871 ? 20 18.547 -6.754 1 91.12 871 ALA B O 1
ATOM 15605 N N . ILE B 1 872 ? 21.219 19.703 -5.273 1 91.19 872 ILE B N 1
ATOM 15606 C CA . ILE B 1 872 ? 21.281 18.578 -4.348 1 91.19 872 ILE B CA 1
ATOM 15607 C C . ILE B 1 872 ? 19.891 18.297 -3.777 1 91.19 872 ILE B C 1
ATOM 15609 O O . ILE B 1 872 ? 19.453 17.141 -3.746 1 91.19 872 ILE B O 1
ATOM 15613 N N . VAL B 1 873 ? 19.25 19.375 -3.363 1 91.38 873 VAL B N 1
ATOM 15614 C CA . VAL B 1 873 ? 17.906 19.203 -2.793 1 91.38 873 VAL B CA 1
ATOM 15615 C C . VAL B 1 873 ? 16.953 18.641 -3.852 1 91.38 873 VAL B C 1
ATOM 15617 O O . VAL B 1 873 ? 16.141 17.766 -3.562 1 91.38 873 VAL B O 1
ATOM 15620 N N . GLY B 1 874 ? 17.078 19.156 -5.07 1 87.88 874 GLY B N 1
ATOM 15621 C CA . GLY B 1 874 ? 16.234 18.672 -6.152 1 87.88 874 GLY B CA 1
ATOM 15622 C C . GLY B 1 874 ? 16.469 17.203 -6.473 1 87.88 874 GLY B C 1
ATOM 15623 O O . GLY B 1 874 ? 15.508 16.453 -6.723 1 87.88 874 GLY B O 1
ATOM 15624 N N . THR B 1 875 ? 17.609 16.688 -6.34 1 85.38 875 THR B N 1
ATOM 15625 C CA . THR B 1 875 ? 17.938 15.297 -6.629 1 85.38 875 THR B CA 1
ATOM 15626 C C . THR B 1 875 ? 17.375 14.375 -5.559 1 85.38 875 THR B C 1
ATOM 15628 O O . THR B 1 875 ? 16.828 13.305 -5.875 1 85.38 875 THR B O 1
ATOM 15631 N N . PHE B 1 876 ? 17.469 14.82 -4.305 1 86.94 876 PHE B N 1
ATOM 15632 C CA . PHE B 1 876 ? 16.969 13.977 -3.223 1 86.94 876 PHE B CA 1
ATOM 15633 C C . PHE B 1 876 ? 15.445 13.945 -3.207 1 86.94 876 PHE B C 1
ATOM 15635 O O . PHE B 1 876 ? 14.844 12.938 -2.83 1 86.94 876 PHE B O 1
ATOM 15642 N N . GLN B 1 877 ? 14.828 14.984 -3.621 1 85.75 877 GLN B N 1
ATOM 15643 C CA . GLN B 1 877 ? 13.375 15.047 -3.57 1 85.75 877 GLN B CA 1
ATOM 15644 C C . GLN B 1 877 ? 12.75 14.344 -4.773 1 85.75 877 GLN B C 1
ATOM 15646 O O . GLN B 1 877 ? 11.641 13.812 -4.68 1 85.75 877 GLN B O 1
ATOM 15651 N N . LEU B 1 878 ? 13.422 14.281 -5.895 1 77.75 878 LEU B N 1
ATOM 15652 C CA . LEU B 1 878 ? 12.828 13.742 -7.117 1 77.75 878 LEU B CA 1
ATOM 15653 C C . LEU B 1 878 ? 13.211 12.281 -7.316 1 77.75 878 LEU B C 1
ATOM 15655 O O . LEU B 1 878 ? 12.477 11.523 -7.945 1 77.75 878 LEU B O 1
ATOM 15659 N N . VAL B 1 879 ? 14.398 11.891 -6.762 1 72.88 879 VAL B N 1
ATOM 15660 C CA . VAL B 1 879 ? 14.906 10.578 -7.137 1 72.88 879 VAL B CA 1
ATOM 15661 C C . VAL B 1 879 ? 14.875 9.648 -5.922 1 72.88 879 VAL B C 1
ATOM 15663 O O . VAL B 1 879 ? 14.492 8.477 -6.035 1 72.88 879 VAL B O 1
ATOM 15666 N N . VAL B 1 880 ? 15.219 10.258 -4.781 1 74.69 880 VAL B N 1
ATOM 15667 C CA . VAL B 1 880 ? 15.391 9.375 -3.631 1 74.69 880 VAL B CA 1
ATOM 15668 C C . VAL B 1 880 ? 14.086 9.305 -2.834 1 74.69 880 VAL B C 1
ATOM 15670 O O . VAL B 1 880 ? 13.664 10.305 -2.246 1 74.69 880 VAL B O 1
ATOM 15673 N N . LEU B 1 881 ? 13.477 8.18 -2.678 1 75.62 881 LEU B N 1
ATOM 15674 C CA . LEU B 1 881 ? 12.281 7.895 -1.887 1 75.62 881 LEU B CA 1
ATOM 15675 C C . LEU B 1 881 ? 11.281 9.047 -1.97 1 75.62 881 LEU B C 1
ATOM 15677 O O . LEU B 1 881 ? 10.992 9.695 -0.963 1 75.62 881 LEU B O 1
ATOM 15681 N N . ARG B 1 882 ? 10.742 9.211 -3.119 1 78.44 882 ARG B N 1
ATOM 15682 C CA . ARG B 1 882 ? 9.828 10.32 -3.391 1 78.44 882 ARG B CA 1
ATOM 15683 C C . ARG B 1 882 ? 8.539 10.172 -2.592 1 78.44 882 ARG B C 1
ATOM 15685 O O . ARG B 1 882 ? 8.023 9.062 -2.428 1 78.44 882 ARG B O 1
ATOM 15692 N N . ASN B 1 883 ? 8.109 11.328 -1.806 1 83.56 883 ASN B N 1
ATOM 15693 C CA . ASN B 1 883 ? 6.84 11.367 -1.086 1 83.56 883 ASN B CA 1
ATOM 15694 C C . ASN B 1 883 ? 5.93 12.469 -1.619 1 83.56 883 ASN B C 1
ATOM 15696 O O . ASN B 1 883 ? 5.926 13.586 -1.095 1 83.56 883 ASN B O 1
ATOM 15700 N N . PRO B 1 884 ? 5.086 12.125 -2.592 1 85.5 884 PRO B N 1
ATOM 15701 C CA . PRO B 1 884 ? 4.156 13.133 -3.113 1 85.5 884 PRO B CA 1
ATOM 15702 C C . PRO B 1 884 ? 3.057 13.492 -2.115 1 85.5 884 PRO B C 1
ATOM 15704 O O . PRO B 1 884 ? 2.6 12.633 -1.359 1 85.5 884 PRO B O 1
ATOM 15707 N N . ALA B 1 885 ? 2.703 14.75 -2.096 1 88.06 885 ALA B N 1
ATOM 15708 C CA . ALA B 1 885 ? 1.643 15.234 -1.215 1 88.06 885 ALA B CA 1
ATOM 15709 C C . ALA B 1 885 ? 0.307 14.578 -1.555 1 88.06 885 ALA B C 1
ATOM 15711 O O . ALA B 1 885 ? -0.53 14.359 -0.674 1 88.06 885 ALA B O 1
ATOM 15712 N N . ARG B 1 886 ? 0.106 14.219 -2.773 1 88.06 886 ARG B N 1
ATOM 15713 C CA . ARG B 1 886 ? -1.137 13.586 -3.205 1 88.06 886 ARG B CA 1
ATOM 15714 C C . ARG B 1 886 ? -1.301 12.211 -2.568 1 88.06 886 ARG B C 1
ATOM 15716 O O . ARG B 1 886 ? -2.402 11.836 -2.16 1 88.06 886 ARG B O 1
ATOM 15723 N N . ARG B 1 887 ? -0.244 11.539 -2.529 1 86.62 887 ARG B N 1
ATOM 15724 C CA . ARG B 1 887 ? -0.292 10.219 -1.907 1 86.62 887 ARG B CA 1
ATOM 15725 C C . ARG B 1 887 ? -0.53 10.336 -0.405 1 86.62 887 ARG B C 1
ATOM 15727 O O . ARG B 1 887 ? -1.335 9.586 0.158 1 86.62 887 ARG B O 1
ATOM 15734 N N . GLN B 1 888 ? 0.125 11.266 0.182 1 90.06 888 GLN B N 1
ATOM 15735 C CA . GLN B 1 888 ? -0.066 11.453 1.616 1 90.06 888 GLN B CA 1
ATOM 15736 C C . GLN B 1 888 ? -1.488 11.906 1.928 1 90.06 888 GLN B C 1
ATOM 15738 O O . GLN B 1 888 ? -2.057 11.531 2.955 1 90.06 888 GLN B O 1
ATOM 15743 N N . LEU B 1 889 ? -2.014 12.75 1.083 1 91.88 889 LEU B N 1
ATOM 15744 C CA . LEU B 1 889 ? -3.391 13.188 1.271 1 91.88 889 LEU B CA 1
ATOM 15745 C C . LEU B 1 889 ? -4.352 12.008 1.196 1 91.88 889 LEU B C 1
ATOM 15747 O O . LEU B 1 889 ? -5.223 11.852 2.057 1 91.88 889 LEU B O 1
ATOM 15751 N N . ARG B 1 890 ? -4.188 11.172 0.233 1 91.06 890 ARG B N 1
ATOM 15752 C CA . ARG B 1 890 ? -5.062 10.023 0.055 1 91.06 890 ARG B CA 1
ATOM 15753 C C . ARG B 1 890 ? -4.961 9.07 1.243 1 91.06 890 ARG B C 1
ATOM 15755 O O . ARG B 1 890 ? -5.98 8.625 1.777 1 91.06 890 ARG B O 1
ATOM 15762 N N . GLU B 1 891 ? -3.787 8.805 1.672 1 89.75 891 GLU B N 1
ATOM 15763 C CA . GLU B 1 891 ? -3.572 7.879 2.781 1 89.75 891 GLU B CA 1
ATOM 15764 C C . GLU B 1 891 ? -4.086 8.461 4.094 1 89.75 891 GLU B C 1
ATOM 15766 O O . GLU B 1 891 ? -4.633 7.742 4.93 1 89.75 891 GLU B O 1
ATOM 15771 N N . SER B 1 892 ? -3.877 9.742 4.281 1 91.44 892 SER B N 1
ATOM 15772 C CA . SER B 1 892 ? -4.379 10.375 5.496 1 91.44 892 SER B CA 1
ATOM 15773 C C . SER B 1 892 ? -5.906 10.414 5.508 1 91.44 892 SER B C 1
ATOM 15775 O O . SER B 1 892 ? -6.527 10.227 6.555 1 91.44 892 SER B O 1
ATOM 15777 N N . THR B 1 893 ? -6.484 10.648 4.344 1 93.69 893 THR B N 1
ATOM 15778 C CA . THR B 1 893 ? -7.938 10.641 4.262 1 93.69 893 THR B CA 1
ATOM 15779 C C . THR B 1 893 ? -8.484 9.234 4.527 1 93.69 893 THR B C 1
ATOM 15781 O O . THR B 1 893 ? -9.5 9.078 5.207 1 93.69 893 THR B O 1
ATOM 15784 N N . ALA B 1 894 ? -7.828 8.266 3.984 1 92.75 894 ALA B N 1
ATOM 15785 C CA . ALA B 1 894 ? -8.234 6.891 4.246 1 92.75 894 ALA B CA 1
ATOM 15786 C C . ALA B 1 894 ? -8.148 6.562 5.73 1 92.75 894 ALA B C 1
ATOM 15788 O O . ALA B 1 894 ? -9.039 5.91 6.285 1 92.75 894 ALA B O 1
ATOM 15789 N N . ARG B 1 895 ? -7.184 7.09 6.414 1 89.5 895 ARG B N 1
ATOM 15790 C CA . ARG B 1 895 ? -7.02 6.859 7.848 1 89.5 895 ARG B CA 1
ATOM 15791 C C . ARG B 1 895 ? -8.125 7.555 8.641 1 89.5 895 ARG B C 1
ATOM 15793 O O . ARG B 1 895 ? -8.578 7.039 9.664 1 89.5 895 ARG B O 1
ATOM 15800 N N . ILE B 1 896 ? -8.516 8.656 8.156 1 93.94 896 ILE B N 1
ATOM 15801 C CA . ILE B 1 896 ? -9.594 9.383 8.828 1 93.94 896 ILE B CA 1
ATOM 15802 C C . ILE B 1 896 ? -10.906 8.609 8.68 1 93.94 896 ILE B C 1
ATOM 15804 O O . ILE B 1 896 ? -11.648 8.453 9.648 1 93.94 896 ILE B O 1
ATOM 15808 N N . VAL B 1 897 ? -11.133 8.102 7.457 1 94.06 897 VAL B N 1
ATOM 15809 C CA . VAL B 1 897 ? -12.359 7.352 7.234 1 94.06 897 VAL B CA 1
ATOM 15810 C C . VAL B 1 897 ? -12.328 6.059 8.047 1 94.06 897 VAL B C 1
ATOM 15812 O O . VAL B 1 897 ? -13.344 5.648 8.617 1 94.06 897 VAL B O 1
ATOM 15815 N N . TYR B 1 898 ? -11.211 5.535 8.148 1 91.12 898 TYR B N 1
ATOM 15816 C CA . TYR B 1 898 ? -11.078 4.336 8.969 1 91.12 898 TYR B CA 1
ATOM 15817 C C . TYR B 1 898 ? -11.227 4.66 10.445 1 91.12 898 TYR B C 1
ATOM 15819 O O . TYR B 1 898 ? -11.773 3.859 11.211 1 91.12 898 TYR B O 1
ATOM 15827 N N . GLY B 1 899 ? -10.742 5.809 10.852 1 90.38 899 GLY B N 1
ATOM 15828 C CA . GLY B 1 899 ? -10.984 6.27 12.211 1 90.38 899 GLY B CA 1
ATOM 15829 C C . GLY B 1 899 ? -12.453 6.508 12.508 1 90.38 899 GLY B C 1
ATOM 15830 O O . GLY B 1 899 ? -12.922 6.207 13.602 1 90.38 899 GLY B O 1
ATOM 15831 N N . LEU B 1 900 ? -13.172 6.973 11.5 1 93.88 900 LEU B N 1
ATOM 15832 C CA . LEU B 1 900 ? -14.609 7.16 11.641 1 93.88 900 LEU B CA 1
ATOM 15833 C C . LEU B 1 900 ? -15.328 5.82 11.758 1 93.88 900 LEU B C 1
ATOM 15835 O O . LEU B 1 900 ? -16.312 5.699 12.484 1 93.88 900 LEU B O 1
ATOM 15839 N N . LEU B 1 901 ? -14.773 4.871 11.031 1 92 901 LEU B N 1
ATOM 15840 C CA . LEU B 1 901 ? -15.32 3.521 11.148 1 92 901 LEU B CA 1
ATOM 15841 C C . LEU B 1 901 ? -15.125 2.98 12.562 1 92 901 LEU B C 1
ATOM 15843 O O . LEU B 1 901 ? -16.047 2.391 13.141 1 92 901 LEU B O 1
ATOM 15847 N N . GLY B 1 902 ? -13.977 3.211 13.109 1 89.62 902 GLY B N 1
ATOM 15848 C CA . GLY B 1 902 ? -13.742 2.818 14.492 1 89.62 902 GLY B CA 1
ATOM 15849 C C . GLY B 1 902 ? -14.656 3.531 15.477 1 89.62 902 GLY B C 1
ATOM 15850 O O . GLY B 1 902 ? -15.18 2.912 16.406 1 89.62 902 GLY B O 1
ATOM 15851 N N . TYR B 1 903 ? -14.844 4.828 15.25 1 92.81 903 TYR B N 1
ATOM 15852 C CA . TYR B 1 903 ? -15.758 5.598 16.094 1 92.81 903 TYR B CA 1
ATOM 15853 C C . TYR B 1 903 ? -17.188 5.059 15.992 1 92.81 903 TYR B C 1
ATOM 15855 O O . TYR B 1 903 ? -17.875 4.926 17 1 92.81 903 TYR B O 1
ATOM 15863 N N . ASN B 1 904 ? -17.609 4.738 14.773 1 92.31 904 ASN B N 1
ATOM 15864 C CA . ASN B 1 904 ? -18.953 4.195 14.562 1 92.31 904 ASN B CA 1
ATOM 15865 C C . ASN B 1 904 ? -19.141 2.861 15.273 1 92.31 904 ASN B C 1
ATOM 15867 O O . ASN B 1 904 ? -20.203 2.592 15.828 1 92.31 904 ASN B O 1
ATOM 15871 N N . THR B 1 905 ? -18.188 2.104 15.297 1 90 905 THR B N 1
ATOM 15872 C CA . THR B 1 905 ? -18.281 0.797 15.938 1 90 905 THR B CA 1
ATOM 15873 C C . THR B 1 905 ? -18.422 0.947 17.453 1 90 905 THR B C 1
ATOM 15875 O O . THR B 1 905 ? -19.234 0.253 18.078 1 90 905 THR B O 1
ATOM 15878 N N . VAL B 1 906 ? -17.719 1.832 18.031 1 91 906 VAL B N 1
ATOM 15879 C CA . VAL B 1 906 ? -17.812 2.061 19.469 1 91 906 VAL B CA 1
ATOM 15880 C C . VAL B 1 906 ? -19.141 2.727 19.797 1 91 906 VAL B C 1
ATOM 15882 O O . VAL B 1 906 ? -19.766 2.406 20.812 1 91 906 VAL B O 1
ATOM 15885 N N . LEU B 1 907 ? -19.531 3.643 18.953 1 92.31 907 LEU B N 1
ATOM 15886 C CA . LEU B 1 907 ? -20.812 4.316 19.188 1 92.31 907 LEU B CA 1
ATOM 15887 C C . LEU B 1 907 ? -21.969 3.328 19.125 1 92.31 907 LEU B C 1
ATOM 15889 O O . LEU B 1 907 ? -22.906 3.412 19.922 1 92.31 907 LEU B O 1
ATOM 15893 N N . GLN B 1 908 ? -21.922 2.408 18.219 1 89.81 908 GLN B N 1
ATOM 15894 C CA . GLN B 1 908 ? -22.984 1.408 18.125 1 89.81 908 GLN B CA 1
ATOM 15895 C C . GLN B 1 908 ? -23.016 0.513 19.359 1 89.81 908 GLN B C 1
ATOM 15897 O O . GLN B 1 908 ? -24.094 0.13 19.828 1 89.81 908 GLN B O 1
ATOM 15902 N N . ALA B 1 909 ? -21.891 0.235 19.844 1 88.38 909 ALA B N 1
ATOM 15903 C CA . ALA B 1 909 ? -21.859 -0.533 21.078 1 88.38 909 ALA B CA 1
ATOM 15904 C C . ALA B 1 909 ? -22.375 0.294 22.25 1 88.38 909 ALA B C 1
ATOM 15906 O O . ALA B 1 909 ? -23.031 -0.235 23.141 1 88.38 909 ALA B O 1
ATOM 15907 N N . TYR B 1 910 ? -22.062 1.574 22.25 1 90.44 910 TYR B N 1
ATOM 15908 C CA . TYR B 1 910 ? -22.562 2.492 23.266 1 90.44 910 TYR B CA 1
ATOM 15909 C C . TYR B 1 910 ? -24.094 2.592 23.203 1 90.44 910 TYR B C 1
ATOM 15911 O O . TYR B 1 910 ? -24.75 2.656 24.25 1 90.44 910 TYR B O 1
ATOM 15919 N N . VAL B 1 911 ? -24.625 2.545 21.984 1 89.62 911 VAL B N 1
ATOM 15920 C CA . VAL B 1 911 ? -26.062 2.592 21.797 1 89.62 911 VAL B CA 1
ATOM 15921 C C . VAL B 1 911 ? -26.703 1.311 22.328 1 89.62 911 VAL B C 1
ATOM 15923 O O . VAL B 1 911 ? -27.75 1.355 22.984 1 89.62 911 VAL B O 1
ATOM 15926 N N . ARG B 1 912 ? -26.094 0.216 22.156 1 87.44 912 ARG B N 1
ATOM 15927 C CA . ARG B 1 912 ? -26.625 -1.054 22.641 1 87.44 912 ARG B CA 1
ATOM 15928 C C . ARG B 1 912 ? -26.578 -1.13 24.156 1 87.44 912 ARG B C 1
ATOM 15930 O O . ARG B 1 912 ? -27.406 -1.792 24.781 1 87.44 912 ARG B O 1
ATOM 15937 N N . ALA B 1 913 ? -25.672 -0.437 24.672 1 86.62 913 ALA B N 1
ATOM 15938 C CA . ALA B 1 913 ? -25.531 -0.449 26.125 1 86.62 913 ALA B CA 1
ATOM 15939 C C . ALA B 1 913 ? -26.531 0.511 26.781 1 86.62 913 ALA B C 1
ATOM 15941 O O . ALA B 1 913 ? -27.031 0.247 27.875 1 86.62 913 ALA B O 1
ATOM 15942 N N . THR B 1 914 ? -26.812 1.62 26.141 1 86.38 914 THR B N 1
ATOM 15943 C CA . THR B 1 914 ? -27.719 2.617 26.688 1 86.38 914 THR B CA 1
ATOM 15944 C C . THR B 1 914 ? -29.172 2.285 26.344 1 86.38 914 THR B C 1
ATOM 15946 O O . THR B 1 914 ? -30.078 2.557 27.141 1 86.38 914 THR B O 1
ATOM 15949 N N . MET B 1 915 ? -29.297 1.709 25.094 1 86.12 915 MET B N 1
ATOM 15950 C CA . MET B 1 915 ? -30.625 1.332 24.609 1 86.12 915 MET B CA 1
ATOM 15951 C C . MET B 1 915 ? -30.641 -0.132 24.172 1 86.12 915 MET B C 1
ATOM 15953 O O . MET B 1 915 ? -30.844 -0.437 23 1 86.12 915 MET B O 1
ATOM 15957 N N . PRO B 1 916 ? -30.547 -0.914 25.219 1 83.44 916 PRO B N 1
ATOM 15958 C CA . PRO B 1 916 ? -30.547 -2.332 24.844 1 83.44 916 PRO B CA 1
ATOM 15959 C C . PRO B 1 916 ? -31.906 -2.822 24.375 1 83.44 916 PRO B C 1
ATOM 15961 O O . PRO B 1 916 ? -32.938 -2.174 24.641 1 83.44 916 PRO B O 1
ATOM 15964 N N . ALA B 1 917 ? -31.922 -3.803 23.516 1 81.69 917 ALA B N 1
ATOM 15965 C CA . ALA B 1 917 ? -33.156 -4.434 23.094 1 81.69 917 ALA B CA 1
ATOM 15966 C C . ALA B 1 917 ? -33.875 -5.102 24.281 1 81.69 917 ALA B C 1
ATOM 15968 O O . ALA B 1 917 ? -35.094 -5.211 24.297 1 81.69 917 ALA B O 1
ATOM 15969 N N . ASP B 1 918 ? -33 -5.539 25.266 1 76.44 918 ASP B N 1
ATOM 15970 C CA . ASP B 1 918 ? -33.531 -6.113 26.516 1 76.44 918 ASP B CA 1
ATOM 15971 C C . ASP B 1 918 ? -33 -5.348 27.719 1 76.44 918 ASP B C 1
ATOM 15973 O O . ASP B 1 918 ? -31.781 -5.137 27.859 1 76.44 918 ASP B O 1
ATOM 15977 N N . SER B 1 919 ? -33.938 -4.832 28.516 1 77.44 919 SER B N 1
ATOM 15978 C CA . SER B 1 919 ? -33.594 -4.004 29.656 1 77.44 919 SER B CA 1
ATOM 15979 C C . SER B 1 919 ? -32.688 -4.754 30.625 1 77.44 919 SER B C 1
ATOM 15981 O O . SER B 1 919 ? -31.984 -4.137 31.438 1 77.44 919 SER B O 1
ATOM 15983 N N . ALA B 1 920 ? -32.531 -6.074 30.422 1 72.44 920 ALA B N 1
ATOM 15984 C CA . ALA B 1 920 ? -31.719 -6.867 31.344 1 72.44 920 ALA B CA 1
ATOM 15985 C C . ALA B 1 920 ? -30.234 -6.664 31.078 1 72.44 920 ALA B C 1
ATOM 15987 O O . ALA B 1 920 ? -29.391 -6.914 31.953 1 72.44 920 ALA B O 1
ATOM 15988 N N . PHE B 1 921 ? -29.906 -6.105 29.984 1 76.25 921 PHE B N 1
ATOM 15989 C CA . PHE B 1 921 ? -28.5 -6.008 29.609 1 76.25 921 PHE B CA 1
ATOM 15990 C C . PHE B 1 921 ? -28.016 -4.559 29.625 1 76.25 921 PHE B C 1
ATOM 15992 O O . PHE B 1 921 ? -27.156 -4.172 28.844 1 76.25 921 PHE B O 1
ATOM 15999 N N . ARG B 1 922 ? -28.438 -3.863 30.516 1 78.31 922 ARG B N 1
ATOM 16000 C CA . ARG B 1 922 ? -28 -2.482 30.656 1 78.31 922 ARG B CA 1
ATOM 16001 C C . ARG B 1 922 ? -26.609 -2.422 31.266 1 78.31 922 ARG B C 1
ATOM 16003 O O . ARG B 1 922 ? -26.281 -3.191 32.188 1 78.31 922 ARG B O 1
ATOM 16010 N N . ALA B 1 923 ? -25.766 -1.646 30.641 1 82 923 ALA B N 1
ATOM 16011 C CA . ALA B 1 923 ? -24.406 -1.469 31.141 1 82 923 ALA B CA 1
ATOM 16012 C C . ALA B 1 923 ? -24.406 -0.594 32.406 1 82 923 ALA B C 1
ATOM 16014 O O . ALA B 1 923 ? -25.297 0.226 32.594 1 82 923 ALA B O 1
ATOM 16015 N N . PRO B 1 924 ? -23.438 -0.842 33.25 1 83.31 924 PRO B N 1
ATOM 16016 C CA . PRO B 1 924 ? -23.312 -0.004 34.438 1 83.31 924 PRO B CA 1
ATOM 16017 C C . PRO B 1 924 ? -22.984 1.448 34.125 1 83.31 924 PRO B C 1
ATOM 16019 O O . PRO B 1 924 ? -22.391 1.729 33.062 1 83.31 924 PRO B O 1
ATOM 16022 N N . GLN B 1 925 ? -23.406 2.363 34.938 1 84.12 925 GLN B N 1
ATOM 16023 C CA . GLN B 1 925 ? -23.234 3.799 34.75 1 84.12 925 GLN B CA 1
ATOM 16024 C C . GLN B 1 925 ? -21.75 4.172 34.656 1 84.12 925 GLN B C 1
ATOM 16026 O O . GLN B 1 925 ? -21.359 5.051 33.875 1 84.12 925 GLN B O 1
ATOM 16031 N N . ALA B 1 926 ? -20.891 3.543 35.375 1 81.31 926 ALA B N 1
ATOM 16032 C CA . ALA B 1 926 ? -19.453 3.842 35.375 1 81.31 926 ALA B CA 1
ATOM 16033 C C . ALA B 1 926 ? -18.844 3.539 34.031 1 81.31 926 ALA B C 1
ATOM 16035 O O . ALA B 1 926 ? -17.969 4.277 33.562 1 81.31 926 ALA B O 1
ATOM 16036 N N . ALA B 1 927 ? -19.281 2.459 33.438 1 84.81 927 ALA B N 1
ATOM 16037 C CA . ALA B 1 927 ? -18.766 2.094 32.125 1 84.81 927 ALA B CA 1
ATOM 16038 C C . ALA B 1 927 ? -19.219 3.098 31.062 1 84.81 927 ALA B C 1
ATOM 16040 O O . ALA B 1 927 ? -18.453 3.438 30.156 1 84.81 927 ALA B O 1
ATOM 16041 N N . LEU B 1 928 ? -20.422 3.541 31.219 1 88.81 928 LEU B N 1
ATOM 16042 C CA . LEU B 1 928 ? -20.953 4.504 30.266 1 88.81 928 LEU B CA 1
ATOM 16043 C C . LEU B 1 928 ? -20.203 5.824 30.344 1 88.81 928 LEU B C 1
ATOM 16045 O O . LEU B 1 928 ? -19.875 6.422 29.312 1 88.81 928 LEU B O 1
ATOM 16049 N N . GLU B 1 929 ? -19.906 6.242 31.516 1 86.62 929 GLU B N 1
ATOM 16050 C CA . GLU B 1 929 ? -19.188 7.504 31.672 1 86.62 929 GLU B CA 1
ATOM 16051 C C . GLU B 1 929 ? -17.766 7.395 31.156 1 86.62 929 GLU B C 1
ATOM 16053 O O . GLU B 1 929 ? -17.25 8.32 30.531 1 86.62 929 GLU B O 1
ATOM 16058 N N . ARG B 1 930 ? -17.172 6.301 31.344 1 87 930 ARG B N 1
ATOM 16059 C CA . ARG B 1 930 ? -15.812 6.102 30.859 1 87 930 ARG B CA 1
ATOM 16060 C C . ARG B 1 930 ? -15.758 6.098 29.344 1 87 930 ARG B C 1
ATOM 16062 O O . ARG B 1 930 ? -14.875 6.715 28.734 1 87 930 ARG B O 1
ATOM 16069 N N . VAL B 1 931 ? -16.641 5.375 28.766 1 89.12 931 VAL B N 1
ATOM 16070 C CA . VAL B 1 931 ? -16.641 5.273 27.312 1 89.12 931 VAL B CA 1
ATOM 16071 C C . VAL B 1 931 ? -17.047 6.613 26.703 1 89.12 931 VAL B C 1
ATOM 16073 O O . VAL B 1 931 ? -16.578 6.988 25.625 1 89.12 931 VAL B O 1
ATOM 16076 N N . GLU B 1 932 ? -17.938 7.309 27.312 1 90.06 932 GLU B N 1
ATOM 16077 C CA . GLU B 1 932 ? -18.312 8.625 26.812 1 90.06 932 GLU B CA 1
ATOM 16078 C C . GLU B 1 932 ? -17.109 9.57 26.797 1 90.06 932 GLU B C 1
ATOM 16080 O O . GLU B 1 932 ? -16.938 10.352 25.859 1 90.06 932 GLU B O 1
ATOM 16085 N N . HIS B 1 933 ? -16.344 9.484 27.797 1 85.69 933 HIS B N 1
ATOM 16086 C CA . HIS B 1 933 ? -15.141 10.312 27.844 1 85.69 933 HIS B CA 1
ATOM 16087 C C . HIS B 1 933 ? -14.172 9.945 26.734 1 85.69 933 HIS B C 1
ATOM 16089 O O . HIS B 1 933 ? -13.539 10.82 26.125 1 85.69 933 HIS B O 1
ATOM 16095 N N . ASP B 1 934 ? -14.086 8.703 26.469 1 88.62 934 ASP B N 1
ATOM 16096 C CA . ASP B 1 934 ? -13.219 8.258 25.391 1 88.62 934 ASP B CA 1
ATOM 16097 C C . ASP B 1 934 ? -13.75 8.711 24.031 1 88.62 934 ASP B C 1
ATOM 16099 O O . ASP B 1 934 ? -12.977 9.047 23.141 1 88.62 934 ASP B O 1
ATOM 16103 N N . LEU B 1 935 ? -15.023 8.656 23.875 1 91.25 935 LEU B N 1
ATOM 16104 C CA . LEU B 1 935 ? -15.617 9.102 22.609 1 91.25 935 LEU B CA 1
ATOM 16105 C C . LEU B 1 935 ? -15.352 10.586 22.391 1 91.25 935 LEU B C 1
ATOM 16107 O O . LEU B 1 935 ? -15.078 11 21.25 1 91.25 935 LEU B O 1
ATOM 16111 N N . ARG B 1 936 ? -15.375 11.344 23.438 1 85.88 936 ARG B N 1
ATOM 16112 C CA . ARG B 1 936 ? -15.086 12.766 23.312 1 85.88 936 ARG B CA 1
ATOM 16113 C C . ARG B 1 936 ? -13.633 13 22.906 1 85.88 936 ARG B C 1
ATOM 16115 O O . ARG B 1 936 ? -13.352 13.859 22.062 1 85.88 936 ARG B O 1
ATOM 16122 N N . HIS B 1 937 ? -12.82 12.195 23.438 1 86.12 937 HIS B N 1
ATOM 16123 C CA . HIS B 1 937 ? -11.406 12.305 23.078 1 86.12 937 HIS B CA 1
ATOM 16124 C C . HIS B 1 937 ? -11.172 11.898 21.625 1 86.12 937 HIS B C 1
ATOM 16126 O O . HIS B 1 937 ? -10.398 12.547 20.922 1 86.12 937 HIS B O 1
ATOM 16132 N N . ARG B 1 938 ? -11.859 10.883 21.172 1 89.62 938 ARG B N 1
ATOM 16133 C CA . ARG B 1 938 ? -11.727 10.438 19.797 1 89.62 938 ARG B CA 1
ATOM 16134 C C . ARG B 1 938 ? -12.258 11.492 18.828 1 89.62 938 ARG B C 1
ATOM 16136 O O . ARG B 1 938 ? -11.711 11.672 17.734 1 89.62 938 ARG B O 1
ATOM 16143 N N . GLU B 1 939 ? -13.281 12.133 19.266 1 89.31 939 GLU B N 1
ATOM 16144 C CA . GLU B 1 939 ? -13.828 13.203 18.438 1 89.31 939 GLU B CA 1
ATOM 16145 C C . GLU B 1 939 ? -12.82 14.328 18.25 1 89.31 939 GLU B C 1
ATOM 16147 O O . GLU B 1 939 ? -12.648 14.836 17.141 1 89.31 939 GLU B O 1
ATOM 16152 N N . MET B 1 940 ? -12.125 14.625 19.266 1 82.62 940 MET B N 1
ATOM 16153 C CA . MET B 1 940 ? -11.148 15.703 19.203 1 82.62 940 MET B CA 1
ATOM 16154 C C . MET B 1 940 ? -9.945 15.297 18.359 1 82.62 940 MET B C 1
ATOM 16156 O O . MET B 1 940 ? -9.422 16.109 17.594 1 82.62 940 MET B O 1
ATOM 16160 N N . LYS B 1 941 ? -9.609 14.125 18.531 1 86.62 941 LYS B N 1
ATOM 16161 C CA . LYS B 1 941 ? -8.484 13.625 17.734 1 86.62 941 LYS B CA 1
ATOM 16162 C C . LYS B 1 941 ? -8.82 13.625 16.25 1 86.62 941 LYS B C 1
ATOM 16164 O O . LYS B 1 941 ? -8.008 14.039 15.414 1 86.62 941 LYS B O 1
ATOM 16169 N N . LEU B 1 942 ? -10.016 13.18 15.875 1 90.56 942 LEU B N 1
ATOM 16170 C CA . LEU B 1 942 ? -10.445 13.156 14.484 1 90.56 942 LEU B CA 1
ATOM 16171 C C . LEU B 1 942 ? -10.578 14.57 13.93 1 90.56 942 LEU B C 1
ATOM 16173 O O . LEU B 1 942 ? -10.258 14.82 12.766 1 90.56 942 LEU B O 1
ATOM 16177 N N . GLN B 1 943 ? -10.977 15.492 14.766 1 84.31 943 GLN B N 1
ATOM 16178 C CA . GLN B 1 943 ? -11.094 16.875 14.336 1 84.31 943 GLN B CA 1
ATOM 16179 C C . GLN B 1 943 ? -9.727 17.5 14.055 1 84.31 943 GLN B C 1
ATOM 16181 O O . GLN B 1 943 ? -9.547 18.219 13.078 1 84.31 943 GLN B O 1
ATOM 16186 N N . THR B 1 944 ? -8.812 17.109 14.875 1 81.5 944 THR B N 1
ATOM 16187 C CA . THR B 1 944 ? -7.461 17.625 14.672 1 81.5 944 THR B CA 1
ATOM 16188 C C . THR B 1 944 ? -6.848 17.047 13.398 1 81.5 944 THR B C 1
ATOM 16190 O O . THR B 1 944 ? -6.152 17.75 12.664 1 81.5 944 THR B O 1
ATOM 16193 N N . GLN B 1 945 ? -7.117 15.812 13.18 1 88 945 GLN B N 1
ATOM 16194 C CA . GLN B 1 945 ? -6.605 15.195 11.969 1 88 945 GLN B CA 1
ATOM 16195 C C . GLN B 1 945 ? -7.223 15.828 10.727 1 88 945 GLN B C 1
ATOM 16197 O O . GLN B 1 945 ? -6.551 15.992 9.703 1 88 945 GLN B O 1
ATOM 16202 N N . LEU B 1 946 ? -8.492 16.188 10.812 1 88.38 946 LEU B N 1
ATOM 16203 C CA . LEU B 1 946 ? -9.172 16.812 9.68 1 88.38 946 LEU B CA 1
ATOM 16204 C C . LEU B 1 946 ? -8.602 18.203 9.398 1 88.38 946 LEU B C 1
ATOM 16206 O O . LEU B 1 946 ? -8.492 18.609 8.242 1 88.38 946 LEU B O 1
ATOM 16210 N N . ILE B 1 947 ? -8.148 18.844 10.438 1 76.81 947 ILE B N 1
ATOM 16211 C CA . ILE B 1 947 ? -7.574 20.172 10.281 1 76.81 947 ILE B CA 1
ATOM 16212 C C . ILE B 1 947 ? -6.168 20.062 9.695 1 76.81 947 ILE B C 1
ATOM 16214 O O . ILE B 1 947 ? -5.773 20.875 8.852 1 76.81 947 ILE B O 1
ATOM 16218 N N . GLU B 1 948 ? -5.5 19.047 10.078 1 79.62 948 GLU B N 1
ATOM 16219 C CA . GLU B 1 948 ? -4.125 18.844 9.625 1 79.62 948 GLU B CA 1
ATOM 16220 C C . GLU B 1 948 ? -4.078 18.453 8.156 1 79.62 948 GLU B C 1
ATOM 16222 O O . GLU B 1 948 ? -3.057 18.641 7.488 1 79.62 948 GLU B O 1
ATOM 16227 N N . VAL B 1 949 ? -5.141 17.875 7.609 1 88.5 949 VAL B N 1
ATOM 16228 C CA . VAL B 1 949 ? -5.148 17.391 6.234 1 88.5 949 VAL B CA 1
ATOM 16229 C C . VAL B 1 949 ? -5.449 18.547 5.285 1 88.5 949 VAL B C 1
ATOM 16231 O O . VAL B 1 949 ? -5.156 18.469 4.09 1 88.5 949 VAL B O 1
ATOM 16234 N N . MET B 1 950 ? -5.883 19.719 5.77 1 84 950 MET B N 1
ATOM 16235 C CA . MET B 1 950 ? -6.293 20.812 4.91 1 84 950 MET B CA 1
ATOM 16236 C C . MET B 1 950 ? -5.086 21.453 4.219 1 84 950 MET B C 1
ATOM 16238 O O . MET B 1 950 ? -5.105 21.672 3.008 1 84 950 MET B O 1
ATOM 16242 N N . PRO B 1 951 ? -3.979 21.656 4.934 1 80.62 951 PRO B N 1
ATOM 16243 C CA . PRO B 1 951 ? -2.809 22.172 4.227 1 80.62 951 PRO B CA 1
ATOM 16244 C C . PRO B 1 951 ? -2.248 21.188 3.201 1 80.62 951 PRO B C 1
ATOM 16246 O O . PRO B 1 951 ? -1.719 21.609 2.166 1 80.62 951 PRO B O 1
ATOM 16249 N N . LEU B 1 952 ? -2.422 19.953 3.475 1 86.31 952 LEU B N 1
ATOM 16250 C CA . LEU B 1 952 ? -1.955 18.938 2.533 1 86.31 952 LEU B CA 1
ATOM 16251 C C . LEU B 1 952 ? -2.736 19.016 1.226 1 86.31 952 LEU B C 1
ATOM 16253 O O . LEU B 1 952 ? -2.188 18.75 0.155 1 86.31 952 LEU B O 1
ATOM 16257 N N . LEU B 1 953 ? -4.004 19.375 1.358 1 88.81 953 LEU B N 1
ATOM 16258 C CA . LEU B 1 953 ? -4.82 19.531 0.161 1 88.81 953 LEU B CA 1
ATOM 16259 C C . LEU B 1 953 ? -4.316 20.703 -0.688 1 88.81 953 LEU B C 1
ATOM 16261 O O . LEU B 1 953 ? -4.285 20.609 -1.917 1 88.81 953 LEU B O 1
ATOM 16265 N N . MET B 1 954 ? -3.746 21.734 -0.097 1 84.5 954 MET B N 1
ATOM 16266 C CA . MET B 1 954 ? -3.213 22.891 -0.814 1 84.5 954 MET B CA 1
ATOM 16267 C C . MET B 1 954 ? -1.891 22.547 -1.491 1 84.5 954 MET B C 1
ATOM 16269 O O . MET B 1 954 ? -1.651 22.938 -2.633 1 84.5 954 MET B O 1
ATOM 16273 N N . PHE B 1 955 ? -1.129 21.703 -0.777 1 84.44 955 PHE B N 1
ATOM 16274 C CA . PHE B 1 955 ? 0.154 21.312 -1.345 1 84.44 955 PHE B CA 1
ATOM 16275 C C . PHE B 1 955 ? -0.041 20.328 -2.494 1 84.44 955 PHE B C 1
ATOM 16277 O O . PHE B 1 955 ? 0.72 20.344 -3.465 1 84.44 955 PHE B O 1
ATOM 16284 N N . ALA B 1 956 ? -1.072 19.5 -2.363 1 87.56 956 ALA B N 1
ATOM 16285 C CA . ALA B 1 956 ? -1.354 18.531 -3.426 1 87.56 956 ALA B CA 1
ATOM 16286 C C . ALA B 1 956 ? -1.801 19.234 -4.703 1 87.56 956 ALA B C 1
ATOM 16288 O O . ALA B 1 956 ? -1.502 18.781 -5.809 1 87.56 956 ALA B O 1
ATOM 16289 N N . ASN B 1 957 ? -2.418 20.406 -4.562 1 82.19 957 ASN B N 1
ATOM 16290 C CA . ASN B 1 957 ? -2.877 21.172 -5.719 1 82.19 957 ASN B CA 1
ATOM 16291 C C . ASN B 1 957 ? -1.719 21.875 -6.422 1 82.19 957 ASN B C 1
ATOM 16293 O O . ASN B 1 957 ? -1.771 22.109 -7.633 1 82.19 957 ASN B O 1
ATOM 16297 N N . SER B 1 958 ? -0.668 22.062 -5.691 1 77.06 958 SER B N 1
ATOM 16298 C CA . SER B 1 958 ? 0.472 22.766 -6.266 1 77.06 958 SER B CA 1
ATOM 16299 C C . SER B 1 958 ? 1.451 21.797 -6.922 1 77.06 958 SER B C 1
ATOM 16301 O O . SER B 1 958 ? 2.33 22.219 -7.68 1 77.06 958 SER B O 1
ATOM 16303 N N . GLU B 1 959 ? 1.265 20.531 -6.746 1 81.31 959 GLU B N 1
ATOM 16304 C CA . GLU B 1 959 ? 2.162 19.547 -7.34 1 81.31 959 GLU B CA 1
ATOM 16305 C C . GLU B 1 959 ? 1.903 19.391 -8.836 1 81.31 959 GLU B C 1
ATOM 16307 O O . GLU B 1 959 ? 0.751 19.297 -9.266 1 81.31 959 GLU B O 1
ATOM 16312 N N . PRO B 1 960 ? 2.93 19.453 -9.633 1 70.19 960 PRO B N 1
ATOM 16313 C CA . PRO B 1 960 ? 2.736 19.344 -11.086 1 70.19 960 PRO B CA 1
ATOM 16314 C C . PRO B 1 960 ? 2.352 17.922 -11.523 1 70.19 960 PRO B C 1
ATOM 16316 O O . PRO B 1 960 ? 2.809 16.953 -10.93 1 70.19 960 PRO B O 1
ATOM 16319 N N . GLN B 1 961 ? 1.223 17.75 -12.266 1 66 961 GLN B N 1
ATOM 16320 C CA . GLN B 1 961 ? 0.806 16.438 -12.758 1 66 961 GLN B CA 1
ATOM 16321 C C . GLN B 1 961 ? 1.116 16.281 -14.242 1 66 961 GLN B C 1
ATOM 16323 O O . GLN B 1 961 ? 0.786 17.156 -15.047 1 66 961 GLN B O 1
ATOM 16328 N N . LEU B 1 962 ? 1.895 15.352 -14.469 1 60.03 962 LEU B N 1
ATOM 16329 C CA . LEU B 1 962 ? 2.211 15.156 -15.875 1 60.03 962 LEU B CA 1
ATOM 16330 C C . LEU B 1 962 ? 1.137 14.32 -16.562 1 60.03 962 LEU B C 1
ATOM 16332 O O . LEU B 1 962 ? 0.869 14.5 -17.75 1 60.03 962 LEU B O 1
ATOM 16336 N N . VAL B 1 963 ? 0.433 13.391 -15.773 1 63.91 963 VAL B N 1
ATOM 16337 C CA . VAL B 1 963 ? -0.417 12.43 -16.469 1 63.91 963 VAL B CA 1
ATOM 16338 C C . VAL B 1 963 ? -1.87 12.898 -16.422 1 63.91 963 VAL B C 1
ATOM 16340 O O . VAL B 1 963 ? -2.492 13.117 -17.469 1 63.91 963 VAL B O 1
ATOM 16343 N N . LYS B 1 964 ? -2.631 12.969 -15.219 1 68.44 964 LYS B N 1
ATOM 16344 C CA . LYS B 1 964 ? -4.012 13.406 -15.023 1 68.44 964 LYS B CA 1
ATOM 16345 C C . LYS B 1 964 ? -4.094 14.531 -14 1 68.44 964 LYS B C 1
ATOM 16347 O O . LYS B 1 964 ? -3.371 14.531 -13 1 68.44 964 LYS B O 1
ATOM 16352 N N . PRO B 1 965 ? -4.926 15.508 -14.414 1 75.88 965 PRO B N 1
ATOM 16353 C CA . PRO B 1 965 ? -5.07 16.594 -13.445 1 75.88 965 PRO B CA 1
ATOM 16354 C C . PRO B 1 965 ? -5.652 16.125 -12.117 1 75.88 965 PRO B C 1
ATOM 16356 O O . PRO B 1 965 ? -6.508 15.242 -12.086 1 75.88 965 PRO B O 1
ATOM 16359 N N . PHE B 1 966 ? -5.023 16.625 -11.133 1 82.5 966 PHE B N 1
ATOM 16360 C CA . PHE B 1 966 ? -5.469 16.312 -9.781 1 82.5 966 PHE B CA 1
ATOM 16361 C C . PHE B 1 966 ? -6.832 16.938 -9.5 1 82.5 966 PHE B C 1
ATOM 16363 O O . PHE B 1 966 ? -7.02 18.141 -9.703 1 82.5 966 PHE B O 1
ATOM 16370 N N . ARG B 1 967 ? -7.812 16.172 -9.25 1 85.81 967 ARG B N 1
ATOM 16371 C CA . ARG B 1 967 ? -9.148 16.656 -8.922 1 85.81 967 ARG B CA 1
ATOM 16372 C C . ARG B 1 967 ? -9.266 16.969 -7.438 1 85.81 967 ARG B C 1
ATOM 16374 O O . ARG B 1 967 ? -9.828 16.188 -6.668 1 85.81 967 ARG B O 1
ATOM 16381 N N . GLY B 1 968 ? -8.82 18.141 -7.055 1 87.38 968 GLY B N 1
ATOM 16382 C CA . GLY B 1 968 ? -8.875 18.594 -5.676 1 87.38 968 GLY B CA 1
ATOM 16383 C C . GLY B 1 968 ? -10.281 18.891 -5.199 1 87.38 968 GLY B C 1
ATOM 16384 O O . GLY B 1 968 ? -10.562 18.828 -3.998 1 87.38 968 GLY B O 1
ATOM 16385 N N . ASP B 1 969 ? -11.266 19.062 -6.059 1 87.75 969 ASP B N 1
ATOM 16386 C CA . ASP B 1 969 ? -12.656 19.359 -5.707 1 87.75 969 ASP B CA 1
ATOM 16387 C C . ASP B 1 969 ? -13.359 18.109 -5.164 1 87.75 969 ASP B C 1
ATOM 16389 O O . ASP B 1 969 ? -14.094 18.188 -4.18 1 87.75 969 ASP B O 1
ATOM 16393 N N . VAL B 1 970 ? -13.023 17 -5.766 1 92.38 970 VAL B N 1
ATOM 16394 C CA . VAL B 1 970 ? -13.664 15.773 -5.324 1 92.38 970 VAL B CA 1
ATOM 16395 C C . VAL B 1 970 ? -13.078 15.336 -3.986 1 92.38 970 VAL B C 1
ATOM 16397 O O . VAL B 1 970 ? -13.797 14.852 -3.111 1 92.38 970 VAL B O 1
ATOM 16400 N N . ALA B 1 971 ? -11.773 15.586 -3.869 1 91.81 971 ALA B N 1
ATOM 16401 C CA . ALA B 1 971 ? -11.164 15.25 -2.586 1 91.81 971 ALA B CA 1
ATOM 16402 C C . ALA B 1 971 ? -11.727 16.125 -1.469 1 91.81 971 ALA B C 1
ATOM 16404 O O . ALA B 1 971 ? -11.93 15.664 -0.346 1 91.81 971 ALA B O 1
ATOM 16405 N N . ASN B 1 972 ? -12 17.391 -1.795 1 90.62 972 ASN B N 1
ATOM 16406 C CA . ASN B 1 972 ? -12.594 18.297 -0.81 1 90.62 972 ASN B CA 1
ATOM 16407 C C . ASN B 1 972 ? -14.023 17.891 -0.469 1 90.62 972 ASN B C 1
ATOM 16409 O O . ASN B 1 972 ? -14.477 18.078 0.661 1 90.62 972 ASN B O 1
ATOM 16413 N N . LYS B 1 973 ? -14.68 17.266 -1.406 1 91.06 973 LYS B N 1
ATOM 16414 C CA . LYS B 1 973 ? -16.031 16.766 -1.145 1 91.06 973 LYS B CA 1
ATOM 16415 C C . LYS B 1 973 ? -16 15.617 -0.138 1 91.06 973 LYS B C 1
ATOM 16417 O O . LYS B 1 973 ? -16.875 15.531 0.733 1 91.06 973 LYS B O 1
ATOM 16422 N N . ILE B 1 974 ? -15.031 14.797 -0.223 1 94.19 974 ILE B N 1
ATOM 16423 C CA . ILE B 1 974 ? -14.922 13.68 0.709 1 94.19 974 ILE B CA 1
ATOM 16424 C C . ILE B 1 974 ? -14.586 14.203 2.104 1 94.19 974 ILE B C 1
ATOM 16426 O O . ILE B 1 974 ? -15.164 13.758 3.096 1 94.19 974 ILE B O 1
ATOM 16430 N N . LEU B 1 975 ? -13.742 15.234 2.158 1 93.44 975 LEU B N 1
ATOM 16431 C CA . LEU B 1 975 ? -13.359 15.797 3.453 1 93.44 975 LEU B CA 1
ATOM 16432 C C . LEU B 1 975 ? -14.531 16.547 4.078 1 93.44 975 LEU B C 1
ATOM 16434 O O . LEU B 1 975 ? -14.719 16.516 5.297 1 93.44 975 LEU B O 1
ATOM 16438 N N . LYS B 1 976 ? -15.312 17.156 3.234 1 88.94 976 LYS B N 1
ATOM 16439 C CA . LYS B 1 976 ? -16.5 17.828 3.736 1 88.94 976 LYS B CA 1
ATOM 16440 C C . LYS B 1 976 ? -17.516 16.828 4.293 1 88.94 976 LYS B C 1
ATOM 16442 O O . LYS B 1 976 ? -18.094 17.047 5.352 1 88.94 976 LYS B O 1
ATOM 16447 N N . SER B 1 977 ? -17.625 15.719 3.613 1 92.94 977 SER B N 1
ATOM 16448 C CA . SER B 1 977 ? -18.516 14.68 4.105 1 92.94 977 SER B CA 1
ATOM 16449 C C . SER B 1 977 ? -18.016 14.086 5.414 1 92.94 977 SER B C 1
ATOM 16451 O O . SER B 1 977 ? -18.812 13.758 6.301 1 92.94 977 SER B O 1
ATOM 16453 N N . CYS B 1 978 ? -16.719 13.969 5.559 1 94 978 CYS B N 1
ATOM 16454 C CA . CYS B 1 978 ? -16.156 13.469 6.805 1 94 978 CYS B CA 1
ATOM 16455 C C . CYS B 1 978 ? -16.438 14.43 7.953 1 94 978 CYS B C 1
ATOM 16457 O O . CYS B 1 978 ? -16.734 14.008 9.07 1 94 978 CYS B O 1
ATOM 16459 N N . ARG B 1 979 ? -16.406 15.711 7.672 1 87.81 979 ARG B N 1
ATOM 16460 C CA . ARG B 1 979 ? -16.688 16.719 8.695 1 87.81 979 ARG B CA 1
ATOM 16461 C C . ARG B 1 979 ? -18.141 16.672 9.117 1 87.81 979 ARG B C 1
ATOM 16463 O O . ARG B 1 979 ? -18.453 16.75 10.312 1 87.81 979 ARG B O 1
ATOM 16470 N N . ILE B 1 980 ? -19.031 16.438 8.164 1 88.56 980 ILE B N 1
ATOM 16471 C CA . ILE B 1 980 ? -20.469 16.375 8.461 1 88.56 980 ILE B CA 1
ATOM 16472 C C . ILE B 1 980 ? -20.766 15.117 9.273 1 88.56 980 ILE B C 1
ATOM 16474 O O . ILE B 1 980 ? -21.531 15.164 10.234 1 88.56 980 ILE B O 1
ATOM 16478 N N . ILE B 1 981 ? -20.109 14.055 8.938 1 92.94 981 ILE B N 1
ATOM 16479 C CA . ILE B 1 981 ? -20.344 12.805 9.656 1 92.94 981 ILE B CA 1
ATOM 16480 C C . ILE B 1 981 ? -19.828 12.93 11.086 1 92.94 981 ILE B C 1
ATOM 16482 O O . ILE B 1 981 ? -20.469 12.453 12.031 1 92.94 981 ILE B O 1
ATOM 16486 N N . LEU B 1 982 ? -18.719 13.594 11.25 1 91.81 982 LEU B N 1
ATOM 16487 C CA . LEU B 1 982 ? -18.172 13.781 12.594 1 91.81 982 LEU B CA 1
ATOM 16488 C C . LEU B 1 982 ? -19.109 14.641 13.438 1 91.81 982 LEU B C 1
ATOM 16490 O O . LEU B 1 982 ? -19.328 14.359 14.609 1 91.81 982 LEU B O 1
ATOM 16494 N N . ASP B 1 983 ? -19.688 15.625 12.836 1 86.19 983 ASP B N 1
ATOM 16495 C CA . ASP B 1 983 ? -20.641 16.469 13.547 1 86.19 983 ASP B CA 1
ATOM 16496 C C . ASP B 1 983 ? -21.906 15.68 13.914 1 86.19 983 ASP B C 1
ATOM 16498 O O . ASP B 1 983 ? -22.453 15.844 15.008 1 86.19 983 ASP B O 1
ATOM 16502 N N . ARG B 1 984 ? -22.312 14.859 13.016 1 88.62 984 ARG B N 1
ATOM 16503 C CA . ARG B 1 984 ? -23.484 14.031 13.297 1 88.62 984 ARG B CA 1
ATOM 16504 C C . ARG B 1 984 ? -23.203 13.047 14.422 1 88.62 984 ARG B C 1
ATOM 16506 O O . ARG B 1 984 ? -24.078 12.758 15.242 1 88.62 984 ARG B O 1
ATOM 16513 N N . TYR B 1 985 ? -22.062 12.562 14.484 1 91.88 985 TYR B N 1
ATOM 16514 C CA . TYR B 1 985 ? -21.688 11.648 15.555 1 91.88 985 TYR B CA 1
ATOM 16515 C C . TYR B 1 985 ? -21.625 12.375 16.891 1 91.88 985 TYR B C 1
ATOM 16517 O O . TYR B 1 985 ? -22.016 11.828 17.922 1 91.88 985 TYR B O 1
ATOM 16525 N N . ARG B 1 986 ? -21.203 13.578 16.891 1 88.12 986 ARG B N 1
ATOM 16526 C CA . ARG B 1 986 ? -21.188 14.367 18.109 1 88.12 986 ARG B CA 1
ATOM 16527 C C . ARG B 1 986 ? -22.609 14.609 18.625 1 88.12 986 ARG B C 1
ATOM 16529 O O . ARG B 1 986 ? -22.859 14.531 19.828 1 88.12 986 ARG B O 1
ATOM 16536 N N . GLU B 1 987 ? -23.469 14.812 17.656 1 86.62 987 GLU B N 1
ATOM 16537 C CA . GLU B 1 987 ? -24.859 15.023 18.016 1 86.62 987 GLU B CA 1
ATOM 16538 C C . GLU B 1 987 ? -25.484 13.742 18.562 1 86.62 987 GLU B C 1
ATOM 16540 O O . GLU B 1 987 ? -26.25 13.781 19.531 1 86.62 987 GLU B O 1
ATOM 16545 N N . ALA B 1 988 ? -25.078 12.688 17.922 1 90.44 988 ALA B N 1
ATOM 16546 C CA . ALA B 1 988 ? -25.625 11.414 18.375 1 90.44 988 ALA B CA 1
ATOM 16547 C C . ALA B 1 988 ? -25.141 11.078 19.781 1 90.44 988 ALA B C 1
ATOM 16549 O O . ALA B 1 988 ? -25.922 10.609 20.625 1 90.44 988 ALA B O 1
ATOM 16550 N N . ARG B 1 989 ? -23.953 11.367 20.094 1 89.44 989 ARG B N 1
ATOM 16551 C CA . ARG B 1 989 ? -23.422 11.109 21.422 1 89.44 989 ARG B CA 1
ATOM 16552 C C . ARG B 1 989 ? -24.078 12.008 22.469 1 89.44 989 ARG B C 1
ATOM 16554 O O . ARG B 1 989 ? -24.422 11.562 23.562 1 89.44 989 ARG B O 1
ATOM 16561 N N . ALA B 1 990 ? -24.25 13.258 22.125 1 84 990 ALA B N 1
ATOM 16562 C CA . ALA B 1 990 ? -24.859 14.211 23.062 1 84 990 ALA B CA 1
ATOM 16563 C C . ALA B 1 990 ? -26.328 13.852 23.328 1 84 990 ALA B C 1
ATOM 16565 O O . ALA B 1 990 ? -26.828 14.07 24.438 1 84 990 ALA B O 1
ATOM 16566 N N . ALA B 1 991 ? -26.969 13.289 22.312 1 87.12 991 ALA B N 1
ATOM 16567 C CA . ALA B 1 991 ? -28.359 12.875 22.484 1 87.12 991 ALA B CA 1
ATOM 16568 C C . ALA B 1 991 ? -28.469 11.672 23.406 1 87.12 991 ALA B C 1
ATOM 16570 O O . ALA B 1 991 ? -29.406 11.594 24.219 1 87.12 991 ALA B O 1
ATOM 16571 N N . LEU B 1 992 ? -27.578 10.719 23.359 1 89.56 992 LEU B N 1
ATOM 16572 C CA . LEU B 1 992 ? -27.625 9.516 24.172 1 89.56 992 LEU B CA 1
ATOM 16573 C C . LEU B 1 992 ? -27.328 9.844 25.625 1 89.56 992 LEU B C 1
ATOM 16575 O O . LEU B 1 992 ? -28.031 9.383 26.531 1 89.56 992 LEU B O 1
ATOM 16579 N N . GLY B 1 993 ? -26.406 10.664 25.844 1 84.75 993 GLY B N 1
ATOM 16580 C CA . GLY B 1 993 ? -26.031 11 27.203 1 84.75 993 GLY B CA 1
ATOM 16581 C C . GLY B 1 993 ? -25.641 9.789 28.031 1 84.75 993 GLY B C 1
ATOM 16582 O O . GLY B 1 993 ? -25.438 8.703 27.484 1 84.75 993 GLY B O 1
ATOM 16583 N N . THR B 1 994 ? -25.547 9.844 29.359 1 86.56 994 THR B N 1
ATOM 16584 C CA . THR B 1 994 ? -25.141 8.766 30.25 1 86.56 994 THR B CA 1
ATOM 16585 C C . THR B 1 994 ? -26.344 8.25 31.062 1 86.56 994 THR B C 1
ATOM 16587 O O . THR B 1 994 ? -26.25 7.211 31.719 1 86.56 994 THR B O 1
ATOM 16590 N N . THR B 1 995 ? -27.453 8.914 30.844 1 84.06 995 THR B N 1
ATOM 16591 C CA . THR B 1 995 ? -28.625 8.5 31.609 1 84.06 995 THR B CA 1
ATOM 16592 C C . THR B 1 995 ? -29.391 7.414 30.859 1 84.06 995 THR B C 1
ATOM 16594 O O . THR B 1 995 ? -29.625 7.52 29.656 1 84.06 995 THR B O 1
ATOM 16597 N N . PRO B 1 996 ? -29.625 6.383 31.531 1 83.38 996 PRO B N 1
ATOM 16598 C CA . PRO B 1 996 ? -30.359 5.312 30.875 1 83.38 996 PRO B CA 1
ATOM 16599 C C . PRO B 1 996 ? -31.797 5.703 30.547 1 83.38 996 PRO B C 1
ATOM 16601 O O . PRO B 1 996 ? -32.375 6.574 31.203 1 83.38 996 PRO B O 1
ATOM 16604 N N . PHE B 1 997 ? -32.406 5.148 29.562 1 87.62 997 PHE B N 1
ATOM 16605 C CA . PHE B 1 997 ? -33.781 5.383 29.141 1 87.62 997 PHE B CA 1
ATOM 16606 C C . PHE B 1 997 ? -34.75 4.648 30.047 1 87.62 997 PHE B C 1
ATOM 16608 O O . PHE B 1 997 ? -34.406 3.633 30.656 1 87.62 997 PHE B O 1
ATOM 16615 N N . ASP B 1 998 ? -35.969 5.164 30.156 1 84.75 998 ASP B N 1
ATOM 16616 C CA . ASP B 1 998 ? -37.031 4.551 30.953 1 84.75 998 ASP B CA 1
ATOM 16617 C C . ASP B 1 998 ? -37.406 3.168 30.422 1 84.75 998 ASP B C 1
ATOM 16619 O O . ASP B 1 998 ? -37.344 2.93 29.219 1 84.75 998 ASP B O 1
ATOM 16623 N N . GLU B 1 999 ? -37.719 2.266 31.266 1 86.56 999 GLU B N 1
ATOM 16624 C CA . GLU B 1 999 ? -38 0.881 30.922 1 86.56 999 GLU B CA 1
ATOM 16625 C C . GLU B 1 999 ? -39.219 0.8 29.984 1 86.56 999 GLU B C 1
ATOM 16627 O O . GLU B 1 999 ? -39.281 -0.056 29.109 1 86.56 999 GLU B O 1
ATOM 16632 N N . TYR B 1 1000 ? -40.156 1.701 30.188 1 86.81 1000 TYR B N 1
ATOM 16633 C CA . TYR B 1 1000 ? -41.375 1.698 29.344 1 86.81 1000 TYR B CA 1
ATOM 16634 C C . TYR B 1 1000 ? -41.031 2.023 27.891 1 86.81 1000 TYR B C 1
ATOM 16636 O O . TYR B 1 1000 ? -41.531 1.392 26.969 1 86.81 1000 TYR B O 1
ATOM 16644 N N . ILE B 1 1001 ? -40.188 2.961 27.672 1 89.56 1001 ILE B N 1
ATOM 16645 C CA . ILE B 1 1001 ? -39.781 3.357 26.328 1 89.56 1001 ILE B CA 1
ATOM 16646 C C . ILE B 1 1001 ? -38.969 2.242 25.688 1 89.56 1001 ILE B C 1
ATOM 16648 O O . ILE B 1 1001 ? -39.094 1.98 24.484 1 89.56 1001 ILE B O 1
ATOM 16652 N N . VAL B 1 1002 ? -38.188 1.547 26.516 1 89 1002 VAL B N 1
ATOM 16653 C CA . VAL B 1 1002 ? -37.312 0.491 26 1 89 1002 VAL B CA 1
ATOM 16654 C C . VAL B 1 1002 ? -38.156 -0.686 25.516 1 89 1002 VAL B C 1
ATOM 16656 O O . VAL B 1 1002 ? -37.938 -1.226 24.438 1 89 1002 VAL B O 1
ATOM 16659 N N . GLU B 1 1003 ? -39.094 -1.077 26.188 1 86.69 1003 GLU B N 1
ATOM 16660 C CA . GLU B 1 1003 ? -39.906 -2.264 25.875 1 86.69 1003 GLU B CA 1
ATOM 16661 C C . GLU B 1 1003 ? -40.875 -1.99 24.734 1 86.69 1003 GLU B C 1
ATOM 16663 O O . GLU B 1 1003 ? -41.062 -2.822 23.844 1 86.69 1003 GLU B O 1
ATOM 16668 N N . GLU B 1 1004 ? -41.438 -0.803 24.688 1 86.94 1004 GLU B N 1
ATOM 16669 C CA . GLU B 1 1004 ? -42.531 -0.555 23.734 1 86.94 1004 GLU B CA 1
ATOM 16670 C C . GLU B 1 1004 ? -42 0.11 22.469 1 86.94 1004 GLU B C 1
ATOM 16672 O O . GLU B 1 1004 ? -42.656 0.024 21.406 1 86.94 1004 GLU B O 1
ATOM 16677 N N . PHE B 1 1005 ? -40.906 0.707 22.562 1 90.25 1005 PHE B N 1
ATOM 16678 C CA . PHE B 1 1005 ? -40.469 1.5 21.422 1 90.25 1005 PHE B CA 1
ATOM 16679 C C . PHE B 1 1005 ? -39.125 0.995 20.906 1 90.25 1005 PHE B C 1
ATOM 16681 O O . PHE B 1 1005 ? -39.031 0.546 19.766 1 90.25 1005 PHE B O 1
ATOM 16688 N N . ILE B 1 1006 ? -38.125 0.93 21.766 1 89.56 1006 ILE B N 1
ATOM 16689 C CA . ILE B 1 1006 ? -36.75 0.651 21.344 1 89.56 1006 ILE B CA 1
ATOM 16690 C C . ILE B 1 1006 ? -36.625 -0.821 20.969 1 89.56 1006 ILE B C 1
ATOM 16692 O O . ILE B 1 1006 ? -36 -1.15 19.953 1 89.56 1006 ILE B O 1
ATOM 16696 N N . SER B 1 1007 ? -37.125 -1.732 21.719 1 88.06 1007 SER B N 1
ATOM 16697 C CA . SER B 1 1007 ? -37.031 -3.16 21.438 1 88.06 1007 SER B CA 1
ATOM 16698 C C . SER B 1 1007 ? -37.719 -3.518 20.125 1 88.06 1007 SER B C 1
ATOM 16700 O O . SER B 1 1007 ? -37.25 -4.387 19.391 1 88.06 1007 SER B O 1
ATOM 16702 N N . VAL B 1 1008 ? -38.75 -2.787 19.781 1 89.06 1008 VAL B N 1
ATOM 16703 C CA . VAL B 1 1008 ? -39.5 -3.08 18.562 1 89.06 1008 VAL B CA 1
ATOM 16704 C C . VAL B 1 1008 ? -38.75 -2.572 17.344 1 89.06 1008 VAL B C 1
ATOM 16706 O O . VAL B 1 1008 ? -38.75 -3.211 16.297 1 89.06 1008 VAL B O 1
ATOM 16709 N N . LEU B 1 1009 ? -38.062 -1.49 17.484 1 90.31 1009 LEU B N 1
ATOM 16710 C CA . LEU B 1 1009 ? -37.344 -0.878 16.359 1 90.31 1009 LEU B CA 1
ATOM 16711 C C . LEU B 1 1009 ? -35.938 -1.429 16.25 1 90.31 1009 LEU B C 1
ATOM 16713 O O . LEU B 1 1009 ? -35.188 -1.071 15.328 1 90.31 1009 LEU B O 1
ATOM 16717 N N . SER B 1 1010 ? -35.5 -2.324 17.078 1 88 1010 SER B N 1
ATOM 16718 C CA . SER B 1 1010 ? -34.125 -2.809 17.172 1 88 1010 SER B CA 1
ATOM 16719 C C . SER B 1 1010 ? -33.688 -3.52 15.891 1 88 1010 SER B C 1
ATOM 16721 O O . SER B 1 1010 ? -32.531 -3.504 15.523 1 88 1010 SER B O 1
ATOM 16723 N N . PRO B 1 1011 ? -34.562 -4.152 15.094 1 86.31 1011 PRO B N 1
ATOM 16724 C CA . PRO B 1 1011 ? -34.125 -4.785 13.852 1 86.31 1011 PRO B CA 1
ATOM 16725 C C . PRO B 1 1011 ? -33.656 -3.768 12.805 1 86.31 1011 PRO B C 1
ATOM 16727 O O . PRO B 1 1011 ? -32.75 -4.051 12.031 1 86.31 1011 PRO B O 1
ATOM 16730 N N . TYR B 1 1012 ? -34.344 -2.623 12.75 1 85.94 1012 TYR B N 1
ATOM 16731 C CA . TYR B 1 1012 ? -33.906 -1.575 11.844 1 85.94 1012 TYR B CA 1
ATOM 16732 C C . TYR B 1 1012 ? -32.5 -1.086 12.219 1 85.94 1012 TYR B C 1
ATOM 16734 O O . TYR B 1 1012 ? -31.688 -0.815 11.344 1 85.94 1012 TYR B O 1
ATOM 16742 N N . ARG B 1 1013 ? -32.281 -1.051 13.484 1 86.81 1013 ARG B N 1
ATOM 16743 C CA . ARG B 1 1013 ? -30.984 -0.593 13.961 1 86.81 1013 ARG B CA 1
ATOM 16744 C C . ARG B 1 1013 ? -29.875 -1.573 13.57 1 86.81 1013 ARG B C 1
ATOM 16746 O O . ARG B 1 1013 ? -28.781 -1.162 13.164 1 86.81 1013 ARG B O 1
ATOM 16753 N N . ARG B 1 1014 ? -30.109 -2.775 13.719 1 86.19 1014 ARG B N 1
ATOM 16754 C CA . ARG B 1 1014 ? -29.141 -3.797 13.367 1 86.19 1014 ARG B CA 1
ATOM 16755 C C . ARG B 1 1014 ? -28.797 -3.738 11.883 1 86.19 1014 ARG B C 1
ATOM 16757 O O . ARG B 1 1014 ? -27.625 -3.801 11.508 1 86.19 1014 ARG B O 1
ATOM 16764 N N . ARG B 1 1015 ? -29.766 -3.65 11.023 1 84 1015 ARG B N 1
ATOM 16765 C CA . ARG B 1 1015 ? -29.547 -3.564 9.586 1 84 1015 ARG B CA 1
ATOM 16766 C C . ARG B 1 1015 ? -28.781 -2.295 9.227 1 84 1015 ARG B C 1
ATOM 16768 O O . ARG B 1 1015 ? -27.875 -2.328 8.398 1 84 1015 ARG B O 1
ATOM 16775 N N . PHE B 1 1016 ? -29.188 -1.266 9.875 1 83.88 1016 PHE B N 1
ATOM 16776 C CA . PHE B 1 1016 ? -28.562 0.024 9.609 1 83.88 1016 PHE B CA 1
ATOM 16777 C C . PHE B 1 1016 ? -27.094 0.006 10.008 1 83.88 1016 PHE B C 1
ATOM 16779 O O . PHE B 1 1016 ? -26.25 0.501 9.273 1 83.88 1016 PHE B O 1
ATOM 16786 N N . THR B 1 1017 ? -26.812 -0.565 11.125 1 84.38 1017 THR B N 1
ATOM 16787 C CA . THR B 1 1017 ? -25.438 -0.61 11.617 1 84.38 1017 THR B CA 1
ATOM 16788 C C . THR B 1 1017 ? -24.562 -1.479 10.711 1 84.38 1017 THR B C 1
ATOM 16790 O O . THR B 1 1017 ? -23.406 -1.138 10.43 1 84.38 1017 THR B O 1
ATOM 16793 N N . ARG B 1 1018 ? -25.062 -2.488 10.234 1 84 1018 ARG B N 1
ATOM 16794 C CA . ARG B 1 1018 ? -24.328 -3.393 9.359 1 84 1018 ARG B CA 1
ATOM 16795 C C . ARG B 1 1018 ? -24 -2.725 8.031 1 84 1018 ARG B C 1
ATOM 16797 O O . ARG B 1 1018 ? -22.875 -2.814 7.539 1 84 1018 ARG B O 1
ATOM 16804 N N . THR B 1 1019 ? -24.953 -2.049 7.441 1 85.5 1019 THR B N 1
ATOM 16805 C CA . THR B 1 1019 ? -24.766 -1.429 6.133 1 85.5 1019 THR B CA 1
ATOM 16806 C C . THR B 1 1019 ? -23.828 -0.231 6.23 1 85.5 1019 THR B C 1
ATOM 16808 O O . THR B 1 1019 ? -23.031 0.013 5.324 1 85.5 1019 THR B O 1
ATOM 16811 N N . ILE B 1 1020 ? -23.906 0.496 7.328 1 88.25 1020 ILE B N 1
ATOM 16812 C CA . ILE B 1 1020 ? -23.031 1.654 7.508 1 88.25 1020 ILE B CA 1
ATOM 16813 C C . ILE B 1 1020 ? -21.594 1.194 7.684 1 88.25 1020 ILE B C 1
ATOM 16815 O O . ILE B 1 1020 ? -20.672 1.785 7.113 1 88.25 1020 ILE B O 1
ATOM 16819 N N . LYS B 1 1021 ? -21.406 0.165 8.453 1 88.25 1021 LYS B N 1
ATOM 16820 C CA . LYS B 1 1021 ? -20.062 -0.363 8.68 1 88.25 1021 LYS B CA 1
ATOM 16821 C C . LYS B 1 1021 ? -19.453 -0.871 7.375 1 88.25 1021 LYS B C 1
ATOM 16823 O O . LYS B 1 1021 ? -18.281 -0.613 7.094 1 88.25 1021 LYS B O 1
ATOM 16828 N N . THR B 1 1022 ? -20.203 -1.488 6.582 1 87.44 1022 THR B N 1
ATOM 16829 C CA . THR B 1 1022 ? -19.719 -2.014 5.316 1 87.44 1022 THR B CA 1
ATOM 16830 C C . THR B 1 1022 ? -19.391 -0.879 4.352 1 87.44 1022 THR B C 1
ATOM 16832 O O . THR B 1 1022 ? -18.375 -0.927 3.648 1 87.44 1022 THR B O 1
ATOM 16835 N N . SER B 1 1023 ? -20.266 0.088 4.336 1 89.56 1023 SER B N 1
ATOM 16836 C CA . SER B 1 1023 ? -20.016 1.212 3.439 1 89.56 1023 SER B CA 1
ATOM 16837 C C . SER B 1 1023 ? -18.766 1.979 3.846 1 89.56 1023 SER B C 1
ATOM 16839 O O . SER B 1 1023 ? -17.969 2.371 2.99 1 89.56 1023 SER B O 1
ATOM 16841 N N . PHE B 1 1024 ? -18.547 2.174 5.168 1 91.38 1024 PHE B N 1
ATOM 16842 C CA . PHE B 1 1024 ? -17.328 2.822 5.648 1 91.38 1024 PHE B CA 1
ATOM 16843 C C . PHE B 1 1024 ? -16.094 2.025 5.242 1 91.38 1024 PHE B C 1
ATOM 16845 O O . PHE B 1 1024 ? -15.094 2.6 4.816 1 91.38 1024 PHE B O 1
ATOM 16852 N N . TYR B 1 1025 ? -16.234 0.781 5.344 1 90.88 1025 TYR B N 1
ATOM 16853 C CA . TYR B 1 1025 ? -15.102 -0.087 5.023 1 90.88 1025 TYR B CA 1
ATOM 16854 C C . TYR B 1 1025 ? -14.773 -0.031 3.537 1 90.88 1025 TYR B C 1
ATOM 16856 O O . TYR B 1 1025 ? -13.602 -0.001 3.152 1 90.88 1025 TYR B O 1
ATOM 16864 N N . LEU B 1 1026 ? -15.797 -0.023 2.705 1 90.38 1026 LEU B N 1
ATOM 16865 C CA . LEU B 1 1026 ? -15.578 0.023 1.263 1 90.38 1026 LEU B CA 1
ATOM 16866 C C . LEU B 1 1026 ? -14.93 1.341 0.852 1 90.38 1026 LEU B C 1
ATOM 16868 O O . LEU B 1 1026 ? -13.992 1.352 0.056 1 90.38 1026 LEU B O 1
ATOM 16872 N N . VAL B 1 1027 ? -15.352 2.369 1.439 1 92.88 1027 VAL B N 1
ATOM 16873 C CA . VAL B 1 1027 ? -14.82 3.68 1.085 1 92.88 1027 VAL B CA 1
ATOM 16874 C C . VAL B 1 1027 ? -13.375 3.799 1.574 1 92.88 1027 VAL B C 1
ATOM 16876 O O . VAL B 1 1027 ? -12.508 4.27 0.842 1 92.88 1027 VAL B O 1
ATOM 16879 N N . ALA B 1 1028 ? -13.172 3.354 2.793 1 92.44 1028 ALA B N 1
ATOM 16880 C CA . ALA B 1 1028 ? -11.82 3.418 3.346 1 92.44 1028 ALA B CA 1
ATOM 16881 C C . ALA B 1 1028 ? -10.852 2.564 2.531 1 92.44 1028 ALA B C 1
ATOM 16883 O O . ALA B 1 1028 ? -9.727 2.982 2.258 1 92.44 1028 ALA B O 1
ATOM 16884 N N . SER B 1 1029 ? -11.297 1.433 2.115 1 90.56 1029 SER B N 1
ATOM 16885 C CA . SER B 1 1029 ? -10.453 0.529 1.347 1 90.56 1029 SER B CA 1
ATOM 16886 C C . SER B 1 1029 ? -10.188 1.073 -0.054 1 90.56 1029 SER B C 1
ATOM 16888 O O . SER B 1 1029 ? -9.086 0.926 -0.588 1 90.56 1029 SER B O 1
ATOM 16890 N N . SER B 1 1030 ? -11.18 1.668 -0.69 1 91.81 1030 SER B N 1
ATOM 16891 C CA . SER B 1 1030 ? -10.992 2.248 -2.016 1 91.81 1030 SER B CA 1
ATOM 16892 C C . SER B 1 1030 ? -10 3.404 -1.98 1 91.81 1030 SER B C 1
ATOM 16894 O O . SER B 1 1030 ? -9.18 3.551 -2.887 1 91.81 1030 SER B O 1
ATOM 16896 N N . LEU B 1 1031 ? -10 4.152 -0.906 1 92.38 1031 LEU B N 1
ATOM 16897 C CA . LEU B 1 1031 ? -9.078 5.281 -0.767 1 92.38 1031 LEU B CA 1
ATOM 16898 C C . LEU B 1 1031 ? -7.664 4.801 -0.47 1 92.38 1031 LEU B C 1
ATOM 16900 O O . LEU B 1 1031 ? -6.695 5.367 -0.971 1 92.38 1031 LEU B O 1
ATOM 16904 N N . ALA B 1 1032 ? -7.566 3.748 0.26 1 90.12 1032 ALA B N 1
ATOM 16905 C CA . ALA B 1 1032 ? -6.246 3.256 0.653 1 90.12 1032 ALA B CA 1
ATOM 16906 C C . ALA B 1 1032 ? -5.547 2.566 -0.516 1 90.12 1032 ALA B C 1
ATOM 16908 O O . ALA B 1 1032 ? -4.352 2.764 -0.733 1 90.12 1032 ALA B O 1
ATOM 16909 N N . ASN B 1 1033 ? -6.309 1.776 -1.35 1 86.81 1033 ASN B N 1
ATOM 16910 C CA . ASN B 1 1033 ? -5.695 0.968 -2.396 1 86.81 1033 ASN B CA 1
ATOM 16911 C C . ASN B 1 1033 ? -5.957 1.55 -3.781 1 86.81 1033 ASN B C 1
ATOM 16913 O O . ASN B 1 1033 ? -5.375 1.102 -4.77 1 86.81 1033 ASN B O 1
ATOM 16917 N N . LYS B 1 1034 ? -6.711 2.455 -4 1 84.94 1034 LYS B N 1
ATOM 16918 C CA . LYS B 1 1034 ? -7.109 3.035 -5.281 1 84.94 1034 LYS B CA 1
ATOM 16919 C C . LYS B 1 1034 ? -7.871 2.021 -6.133 1 84.94 1034 LYS B C 1
ATOM 16921 O O . LYS B 1 1034 ? -7.828 2.078 -7.363 1 84.94 1034 LYS B O 1
ATOM 16926 N N . PHE B 1 1035 ? -8.531 0.987 -5.422 1 83.62 1035 PHE B N 1
ATOM 16927 C CA . PHE B 1 1035 ? -9.375 0.044 -6.145 1 83.62 1035 PHE B CA 1
ATOM 16928 C C . PHE B 1 1035 ? -10.719 0.672 -6.484 1 83.62 1035 PHE B C 1
ATOM 16930 O O . PHE B 1 1035 ? -11.367 1.271 -5.625 1 83.62 1035 PHE B O 1
ATOM 16937 N N . PRO B 1 1036 ? -11.023 0.566 -7.754 1 88.75 1036 PRO B N 1
ATOM 16938 C CA . PRO B 1 1036 ? -12.352 1.082 -8.086 1 88.75 1036 PRO B CA 1
ATOM 16939 C C . PRO B 1 1036 ? -13.477 0.275 -7.449 1 88.75 1036 PRO B C 1
ATOM 16941 O O . PRO B 1 1036 ? -13.359 -0.943 -7.289 1 88.75 1036 PRO B O 1
ATOM 16944 N N . LEU B 1 1037 ? -14.547 0.987 -7.078 1 88.44 1037 LEU B N 1
ATOM 16945 C CA . LEU B 1 1037 ? -15.703 0.354 -6.465 1 88.44 1037 LEU B CA 1
ATOM 16946 C C . LEU B 1 1037 ? -16.625 -0.252 -7.523 1 88.44 1037 LEU B C 1
ATOM 16948 O O . LEU B 1 1037 ? -16.672 0.229 -8.656 1 88.44 1037 LEU B O 1
ATOM 16952 N N . PRO B 1 1038 ? -17.234 -1.363 -7.145 1 84.38 1038 PRO B N 1
ATOM 16953 C CA . PRO B 1 1038 ? -18.188 -1.945 -8.086 1 84.38 1038 PRO B CA 1
ATOM 16954 C C . PRO B 1 1038 ? -19.375 -1.028 -8.352 1 84.38 1038 PRO B C 1
ATOM 16956 O O . PRO B 1 1038 ? -19.688 -0.16 -7.531 1 84.38 1038 PRO B O 1
ATOM 16959 N N . HIS B 1 1039 ? -19.984 -1.242 -9.477 1 78.75 1039 HIS B N 1
ATOM 16960 C CA . HIS B 1 1039 ? -21.109 -0.401 -9.891 1 78.75 1039 HIS B CA 1
ATOM 16961 C C . HIS B 1 1039 ? -22.328 -0.625 -8.992 1 78.75 1039 HIS B C 1
ATOM 16963 O O . HIS B 1 1039 ? -22.969 0.335 -8.555 1 78.75 1039 HIS B O 1
ATOM 16969 N N . ASP B 1 1040 ? -22.531 -1.916 -8.672 1 75.25 1040 ASP B N 1
ATOM 16970 C CA . ASP B 1 1040 ? -23.75 -2.219 -7.922 1 75.25 1040 ASP B CA 1
ATOM 16971 C C . ASP B 1 1040 ? -23.438 -2.57 -6.469 1 75.25 1040 ASP B C 1
ATOM 16973 O O . ASP B 1 1040 ? -23.062 -3.707 -6.168 1 75.25 1040 ASP B O 1
ATOM 16977 N N . ILE B 1 1041 ? -23.438 -1.545 -5.656 1 72.5 1041 ILE B N 1
ATOM 16978 C CA . ILE B 1 1041 ? -23.281 -1.796 -4.23 1 72.5 1041 ILE B CA 1
ATOM 16979 C C . ILE B 1 1041 ? -24.609 -1.572 -3.518 1 72.5 1041 ILE B C 1
ATOM 16981 O O . ILE B 1 1041 ? -25.406 -0.744 -3.943 1 72.5 1041 ILE B O 1
ATOM 16985 N N . GLN B 1 1042 ? -24.906 -2.518 -2.682 1 64.19 1042 GLN B N 1
ATOM 16986 C CA . GLN B 1 1042 ? -26.141 -2.326 -1.924 1 64.19 1042 GLN B CA 1
ATOM 16987 C C . GLN B 1 1042 ? -26.078 -1.043 -1.099 1 64.19 1042 GLN B C 1
ATOM 16989 O O . GLN B 1 1042 ? -25.141 -0.836 -0.323 1 64.19 1042 GLN B O 1
ATOM 16994 N N . GLY B 1 1043 ? -26.828 -0.02 -1.551 1 62.12 1043 GLY B N 1
ATOM 16995 C CA . GLY B 1 1043 ? -26.781 1.304 -0.95 1 62.12 1043 GLY B CA 1
ATOM 16996 C C . GLY B 1 1043 ? -27.484 1.375 0.394 1 62.12 1043 GLY B C 1
ATOM 16997 O O . GLY B 1 1043 ? -28.344 0.538 0.701 1 62.12 1043 GLY B O 1
ATOM 16998 N N . VAL B 1 1044 ? -27.109 2.146 1.481 1 59.78 1044 VAL B N 1
ATOM 16999 C CA . VAL B 1 1044 ? -27.578 2.393 2.836 1 59.78 1044 VAL B CA 1
ATOM 17000 C C . VAL B 1 1044 ? -28.938 3.1 2.785 1 59.78 1044 VAL B C 1
ATOM 17002 O O . VAL B 1 1044 ? -29.797 2.887 3.648 1 59.78 1044 VAL B O 1
ATOM 17005 N N . SER B 1 1045 ? -29.375 3.859 1.759 1 61.56 1045 SER B N 1
ATOM 17006 C CA . SER B 1 1045 ? -30.406 4.887 1.877 1 61.56 1045 SER B CA 1
ATOM 17007 C C . SER B 1 1045 ? -31.797 4.297 1.688 1 61.56 1045 SER B C 1
ATOM 17009 O O . SER B 1 1045 ? -32.781 4.887 2.117 1 61.56 1045 SER B O 1
ATOM 17011 N N . ASP B 1 1046 ? -31.922 3.061 1.323 1 63.41 1046 ASP B N 1
ATOM 17012 C CA . ASP B 1 1046 ? -33.25 2.617 0.895 1 63.41 1046 ASP B CA 1
ATOM 17013 C C . ASP B 1 1046 ? -34.125 2.246 2.094 1 63.41 1046 ASP B C 1
ATOM 17015 O O . ASP B 1 1046 ? -35.344 2.246 1.997 1 63.41 1046 ASP B O 1
ATOM 17019 N N . TRP B 1 1047 ? -33.531 2.354 3.412 1 74.94 1047 TRP B N 1
ATOM 17020 C CA . TRP B 1 1047 ? -34.344 1.856 4.527 1 74.94 1047 TRP B CA 1
ATOM 17021 C C . TRP B 1 1047 ? -34.594 2.963 5.543 1 74.94 1047 TRP B C 1
ATOM 17023 O O . TRP B 1 1047 ? -35.281 2.736 6.555 1 74.94 1047 TRP B O 1
ATOM 17033 N N . GLN B 1 1048 ? -34.344 4.098 5.25 1 80.19 1048 GLN B N 1
ATOM 17034 C CA . GLN B 1 1048 ? -34.5 5.184 6.211 1 80.19 1048 GLN B CA 1
ATOM 17035 C C . GLN B 1 1048 ? -35.938 5.629 6.309 1 80.19 1048 GLN B C 1
ATOM 17037 O O . GLN B 1 1048 ? -36.438 5.918 7.398 1 80.19 1048 GLN B O 1
ATOM 17042 N N . ALA B 1 1049 ? -36.594 5.547 5.168 1 79.38 1049 ALA B N 1
ATOM 17043 C CA . ALA B 1 1049 ? -38 5.969 5.16 1 79.38 1049 ALA B CA 1
ATOM 17044 C C . ALA B 1 1049 ? -38.844 4.992 5.949 1 79.38 1049 ALA B C 1
ATOM 17046 O O . ALA B 1 1049 ? -39.781 5.41 6.672 1 79.38 1049 ALA B O 1
ATOM 17047 N N . ASP B 1 1050 ? -38.469 3.705 5.902 1 82.94 1050 ASP B N 1
ATOM 17048 C CA . ASP B 1 1050 ? -39.219 2.701 6.645 1 82.94 1050 ASP B CA 1
ATOM 17049 C C . ASP B 1 1050 ? -38.969 2.816 8.148 1 82.94 1050 ASP B C 1
ATOM 17051 O O . ASP B 1 1050 ? -39.875 2.621 8.953 1 82.94 1050 ASP B O 1
ATOM 17055 N N . PHE B 1 1051 ? -37.844 3.152 8.562 1 87 1051 PHE B N 1
ATOM 17056 C CA . PHE B 1 1051 ? -37.438 3.312 9.961 1 87 1051 PHE B CA 1
ATOM 17057 C C . PHE B 1 1051 ? -38.219 4.469 10.602 1 87 1051 PHE B C 1
ATOM 17059 O O . PHE B 1 1051 ? -38.781 4.32 11.68 1 87 1051 PHE B O 1
ATOM 17066 N N . ILE B 1 1052 ? -38.344 5.555 9.875 1 87 1052 ILE B N 1
ATOM 17067 C CA . ILE B 1 1052 ? -38.969 6.75 10.406 1 87 1052 ILE B CA 1
ATOM 17068 C C . ILE B 1 1052 ? -40.5 6.555 10.422 1 87 1052 ILE B C 1
ATOM 17070 O O . ILE B 1 1052 ? -41.156 6.965 11.375 1 87 1052 ILE B O 1
ATOM 17074 N N . HIS B 1 1053 ? -41.031 5.922 9.367 1 87 1053 HIS B N 1
ATOM 17075 C CA . HIS B 1 1053 ? -42.438 5.641 9.336 1 87 1053 HIS B CA 1
ATOM 17076 C C . HIS B 1 1053 ? -42.875 4.809 10.539 1 87 1053 HIS B C 1
ATOM 17078 O O . HIS B 1 1053 ? -43.844 5.148 11.219 1 87 1053 HIS B O 1
ATOM 17084 N N . ASP B 1 1054 ? -42.125 3.789 10.836 1 90 1054 ASP B N 1
ATOM 17085 C CA . ASP B 1 1054 ? -42.5 2.906 11.938 1 90 1054 ASP B CA 1
ATOM 17086 C C . ASP B 1 1054 ? -42.312 3.592 13.281 1 90 1054 ASP B C 1
ATOM 17088 O O . ASP B 1 1054 ? -43.031 3.328 14.242 1 90 1054 ASP B O 1
ATOM 17092 N N . ALA B 1 1055 ? -41.312 4.426 13.375 1 90.19 1055 ALA B N 1
ATOM 17093 C CA . ALA B 1 1055 ? -41.094 5.164 14.617 1 90.19 1055 ALA B CA 1
ATOM 17094 C C . ALA B 1 1055 ? -42.25 6.133 14.891 1 90.19 1055 ALA B C 1
ATOM 17096 O O . ALA B 1 1055 ? -42.688 6.297 16.031 1 90.19 1055 ALA B O 1
ATOM 17097 N N . LEU B 1 1056 ? -42.781 6.719 13.844 1 89.69 1056 LEU B N 1
ATOM 17098 C CA . LEU B 1 1056 ? -43.906 7.645 13.992 1 89.69 1056 LEU B CA 1
ATOM 17099 C C . LEU B 1 1056 ? -45.188 6.895 14.352 1 89.69 1056 LEU B C 1
ATOM 17101 O O . LEU B 1 1056 ? -45.969 7.34 15.211 1 89.69 1056 LEU B O 1
ATOM 17105 N N . VAL B 1 1057 ? -45.406 5.766 13.703 1 89.69 1057 VAL B N 1
ATOM 17106 C CA . VAL B 1 1057 ? -46.594 4.969 13.984 1 89.69 1057 VAL B CA 1
ATOM 17107 C C . VAL B 1 1057 ? -46.562 4.473 15.43 1 89.69 1057 VAL B C 1
ATOM 17109 O O . VAL B 1 1057 ? -47.562 4.488 16.125 1 89.69 1057 VAL B O 1
ATOM 17112 N N . LEU B 1 1058 ? -45.406 4.082 15.883 1 90.94 1058 LEU B N 1
ATOM 17113 C CA . LEU B 1 1058 ? -45.281 3.586 17.25 1 90.94 1058 LEU B CA 1
ATOM 17114 C C . LEU B 1 1058 ? -45.469 4.707 18.266 1 90.94 1058 LEU B C 1
ATOM 17116 O O . LEU B 1 1058 ? -46 4.477 19.359 1 90.94 1058 LEU B O 1
ATOM 17120 N N . SER B 1 1059 ? -45.062 5.867 17.922 1 89.94 1059 SER B N 1
ATOM 17121 C CA . SER B 1 1059 ? -45.281 7.004 18.812 1 89.94 1059 SER B CA 1
ATOM 17122 C C . SER B 1 1059 ? -46.75 7.316 18.953 1 89.94 1059 SER B C 1
ATOM 17124 O O . SER B 1 1059 ? -47.219 7.641 20.047 1 89.94 1059 SER B O 1
ATOM 17126 N N . THR B 1 1060 ? -47.5 7.141 17.891 1 87.62 1060 THR B N 1
ATOM 17127 C CA . THR B 1 1060 ? -48.938 7.379 17.953 1 87.62 1060 THR B CA 1
ATOM 17128 C C . THR B 1 1060 ? -49.656 6.273 18.734 1 87.62 1060 THR B C 1
ATOM 17130 O O . THR B 1 1060 ? -50.594 6.539 19.484 1 87.62 1060 THR B O 1
ATOM 17133 N N . ARG B 1 1061 ? -49.156 5.129 18.562 1 87.75 1061 ARG B N 1
ATOM 17134 C CA . ARG B 1 1061 ? -49.75 4.008 19.281 1 87.75 1061 ARG B CA 1
ATOM 17135 C C . ARG B 1 1061 ? -49.469 4.105 20.766 1 87.75 1061 ARG B C 1
ATOM 17137 O O . ARG B 1 1061 ? -50.344 3.762 21.594 1 87.75 1061 ARG B O 1
ATOM 17144 N N . MET B 1 1062 ? -48.344 4.523 21.094 1 89.06 1062 MET B N 1
ATOM 17145 C CA . MET B 1 1062 ? -47.969 4.676 22.5 1 89.06 1062 MET B CA 1
ATOM 17146 C C . MET B 1 1062 ? -48.781 5.785 23.156 1 89.06 1062 MET B C 1
ATOM 17148 O O . MET B 1 1062 ? -49.094 5.727 24.359 1 89.06 1062 MET B O 1
ATOM 17152 N N . ALA B 1 1063 ? -49.219 6.75 22.406 1 85.88 1063 ALA B N 1
ATOM 17153 C CA . ALA B 1 1063 ? -49.938 7.91 22.922 1 85.88 1063 ALA B CA 1
ATOM 17154 C C . ALA B 1 1063 ? -51.406 7.559 23.219 1 85.88 1063 ALA B C 1
ATOM 17156 O O . ALA B 1 1063 ? -52.125 8.344 23.844 1 85.88 1063 ALA B O 1
ATOM 17157 N N . ARG B 1 1064 ? -51.875 6.367 22.938 1 83.19 1064 ARG B N 1
ATOM 17158 C CA . ARG B 1 1064 ? -53.25 5.973 23.203 1 83.19 1064 ARG B CA 1
ATOM 17159 C C . ARG B 1 1064 ? -53.469 5.691 24.688 1 83.19 1064 ARG B C 1
ATOM 17161 O O . ARG B 1 1064 ? -54.562 5.836 25.188 1 83.19 1064 ARG B O 1
ATOM 17168 N N . THR B 1 1065 ? -52.344 5.391 25.406 1 85.06 1065 THR B N 1
ATOM 17169 C CA . THR B 1 1065 ? -52.438 5.172 26.844 1 85.06 1065 THR B CA 1
ATOM 17170 C C . THR B 1 1065 ? -52 6.422 27.609 1 85.06 1065 THR B C 1
ATOM 17172 O O . THR B 1 1065 ? -51.281 7.266 27.078 1 85.06 1065 THR B O 1
ATOM 17175 N N . GLU B 1 1066 ? -52.469 6.57 28.781 1 83.5 1066 GLU B N 1
ATOM 17176 C CA . GLU B 1 1066 ? -52.094 7.734 29.594 1 83.5 1066 GLU B CA 1
ATOM 17177 C C . GLU B 1 1066 ? -50.625 7.746 29.906 1 83.5 1066 GLU B C 1
ATOM 17179 O O . GLU B 1 1066 ? -49.969 8.797 29.844 1 83.5 1066 GLU B O 1
ATOM 17184 N N . THR B 1 1067 ? -50.125 6.602 30.234 1 87.44 1067 THR B N 1
ATOM 17185 C CA . THR B 1 1067 ? -48.688 6.504 30.5 1 87.44 1067 THR B CA 1
ATOM 17186 C C . THR B 1 1067 ? -47.875 6.773 29.234 1 87.44 1067 THR B C 1
ATOM 17188 O O . THR B 1 1067 ? -46.812 7.391 29.281 1 87.44 1067 THR B O 1
ATOM 17191 N N . GLY B 1 1068 ? -48.438 6.414 28.203 1 87.69 1068 GLY B N 1
ATOM 17192 C CA . GLY B 1 1068 ? -47.75 6.586 26.922 1 87.69 1068 GLY B CA 1
ATOM 17193 C C . GLY B 1 1068 ? -47.688 8.031 26.469 1 87.69 1068 GLY B C 1
ATOM 17194 O O . GLY B 1 1068 ? -46.688 8.484 25.953 1 87.69 1068 GLY B O 1
ATOM 17195 N N . VAL B 1 1069 ? -48.781 8.75 26.75 1 87.44 1069 VAL B N 1
ATOM 17196 C CA . VAL B 1 1069 ? -48.812 10.148 26.344 1 87.44 1069 VAL B CA 1
ATOM 17197 C C . VAL B 1 1069 ? -47.781 10.945 27.156 1 87.44 1069 VAL B C 1
ATOM 17199 O O . VAL B 1 1069 ? -47.094 11.82 26.609 1 87.44 1069 VAL B O 1
ATOM 17202 N N . ASN B 1 1070 ? -47.625 10.633 28.406 1 86.12 1070 ASN B N 1
ATOM 17203 C CA . ASN B 1 1070 ? -46.625 11.328 29.234 1 86.12 1070 ASN B CA 1
ATOM 17204 C C . ASN B 1 1070 ? -45.219 10.969 28.844 1 86.12 1070 ASN B C 1
ATOM 17206 O O . ASN B 1 1070 ? -44.312 11.805 28.922 1 86.12 1070 ASN B O 1
ATOM 17210 N N . SER B 1 1071 ? -45.094 9.812 28.406 1 88.19 1071 SER B N 1
ATOM 17211 C CA . SER B 1 1071 ? -43.75 9.375 28 1 88.19 1071 SER B CA 1
ATOM 17212 C C . SER B 1 1071 ? -43.344 10.016 26.672 1 88.19 1071 SER B C 1
ATOM 17214 O O . SER B 1 1071 ? -42.188 10.359 26.484 1 88.19 1071 SER B O 1
ATOM 17216 N N . VAL B 1 1072 ? -44.281 10.188 25.797 1 88.06 1072 VAL B N 1
ATOM 17217 C CA . VAL B 1 1072 ? -44 10.773 24.484 1 88.06 1072 VAL B CA 1
ATOM 17218 C C . VAL B 1 1072 ? -43.656 12.258 24.656 1 88.06 1072 VAL B C 1
ATOM 17220 O O . VAL B 1 1072 ? -42.844 12.797 23.906 1 88.06 1072 VAL B O 1
ATOM 17223 N N . ARG B 1 1073 ? -44.25 12.844 25.625 1 83.75 1073 ARG B N 1
ATOM 17224 C CA . ARG B 1 1073 ? -44 14.266 25.875 1 83.75 1073 ARG B CA 1
ATOM 17225 C C . ARG B 1 1073 ? -42.781 14.469 26.75 1 83.75 1073 ARG B C 1
ATOM 17227 O O . ARG B 1 1073 ? -42.344 15.602 26.938 1 83.75 1073 ARG B O 1
ATOM 17234 N N . SER B 1 1074 ? -42.219 13.359 27.172 1 84.38 1074 SER B N 1
ATOM 17235 C CA . SER B 1 1074 ? -41.094 13.445 28.078 1 84.38 1074 SER B CA 1
ATOM 17236 C C . SER B 1 1074 ? -39.812 13.766 27.328 1 84.38 1074 SER B C 1
ATOM 17238 O O . SER B 1 1074 ? -39.75 13.633 26.109 1 84.38 1074 SER B O 1
ATOM 17240 N N . ASP B 1 1075 ? -38.781 14.172 28.109 1 83 1075 ASP B N 1
ATOM 17241 C CA . ASP B 1 1075 ? -37.469 14.508 27.578 1 83 1075 ASP B CA 1
ATOM 17242 C C . ASP B 1 1075 ? -36.719 13.258 27.141 1 83 1075 ASP B C 1
ATOM 17244 O O . ASP B 1 1075 ? -35.906 13.305 26.203 1 83 1075 ASP B O 1
ATOM 17248 N N . ASN B 1 1076 ? -36.969 12.211 27.656 1 86 1076 ASN B N 1
ATOM 17249 C CA . ASN B 1 1076 ? -36.281 10.977 27.297 1 86 1076 ASN B CA 1
ATOM 17250 C C . ASN B 1 1076 ? -36.688 10.5 25.906 1 86 1076 ASN B C 1
ATOM 17252 O O . ASN B 1 1076 ? -35.844 9.984 25.156 1 86 1076 ASN B O 1
ATOM 17256 N N . PHE B 1 1077 ? -37.906 10.727 25.625 1 89.38 1077 PHE B N 1
ATOM 17257 C CA . PHE B 1 1077 ? -38.375 10.32 24.297 1 89.38 1077 PHE B CA 1
ATOM 17258 C C . PHE B 1 1077 ? -37.812 11.234 23.219 1 89.38 1077 PHE B C 1
ATOM 17260 O O . PHE B 1 1077 ? -37.5 10.781 22.125 1 89.38 1077 PHE B O 1
ATOM 17267 N N . SER B 1 1078 ? -37.656 12.469 23.578 1 87.75 1078 SER B N 1
ATOM 17268 C CA . SER B 1 1078 ? -37.094 13.414 22.625 1 87.75 1078 SER B CA 1
ATOM 17269 C C . SER B 1 1078 ? -35.625 13.086 22.359 1 87.75 1078 SER B C 1
ATOM 17271 O O . SER B 1 1078 ? -35.125 13.32 21.266 1 87.75 1078 SER B O 1
ATOM 17273 N N . ARG B 1 1079 ? -34.969 12.57 23.328 1 89.06 1079 ARG B N 1
ATOM 17274 C CA . ARG B 1 1079 ? -33.562 12.156 23.156 1 89.06 1079 ARG B CA 1
ATOM 17275 C C . ARG B 1 1079 ? -33.438 11.039 22.125 1 89.06 1079 ARG B C 1
ATOM 17277 O O . ARG B 1 1079 ? -32.531 11.039 21.312 1 89.06 1079 ARG B O 1
ATOM 17284 N N . TYR B 1 1080 ? -34.312 10.125 22.203 1 90.31 1080 TYR B N 1
ATOM 17285 C CA . TYR B 1 1080 ? -34.25 9.023 21.25 1 90.31 1080 TYR B CA 1
ATOM 17286 C C . TYR B 1 1080 ? -34.531 9.508 19.844 1 90.31 1080 TYR B C 1
ATOM 17288 O O . TYR B 1 1080 ? -33.844 9.086 18.891 1 90.31 1080 TYR B O 1
ATOM 17296 N N . TRP B 1 1081 ? -35.531 10.32 19.734 1 89.81 1081 TRP B N 1
ATOM 17297 C CA . TRP B 1 1081 ? -35.844 10.828 18.406 1 89.81 1081 TRP B CA 1
ATOM 17298 C C . TRP B 1 1081 ? -34.688 11.625 17.828 1 89.81 1081 TRP B C 1
ATOM 17300 O O . TRP B 1 1081 ? -34.406 11.547 16.641 1 89.81 1081 TRP B O 1
ATOM 17310 N N . TYR B 1 1082 ? -34.125 12.406 18.656 1 88.69 1082 TYR B N 1
ATOM 17311 C CA . TYR B 1 1082 ? -32.969 13.172 18.188 1 88.69 1082 TYR B CA 1
ATOM 17312 C C . TYR B 1 1082 ? -31.859 12.25 17.703 1 88.69 1082 TYR B C 1
ATOM 17314 O O . TYR B 1 1082 ? -31.219 12.516 16.672 1 88.69 1082 TYR B O 1
ATOM 17322 N N . TYR B 1 1083 ? -31.609 11.211 18.328 1 90.5 1083 TYR B N 1
ATOM 17323 C CA . TYR B 1 1083 ? -30.625 10.219 17.922 1 90.5 1083 TYR B CA 1
ATOM 17324 C C . TYR B 1 1083 ? -31 9.594 16.578 1 90.5 1083 TYR B C 1
ATOM 17326 O O . TYR B 1 1083 ? -30.172 9.5 15.672 1 90.5 1083 TYR B O 1
ATOM 17334 N N . LEU B 1 1084 ? -32.156 9.125 16.516 1 89.44 1084 LEU B N 1
ATOM 17335 C CA . LEU B 1 1084 ? -32.625 8.438 15.32 1 89.44 1084 LEU B CA 1
ATOM 17336 C C . LEU B 1 1084 ? -32.5 9.336 14.094 1 89.44 1084 LEU B C 1
ATOM 17338 O O . LEU B 1 1084 ? -32.062 8.883 13.031 1 89.44 1084 LEU B O 1
ATOM 17342 N N . LEU B 1 1085 ? -32.812 10.547 14.258 1 87.44 1085 LEU B N 1
ATOM 17343 C CA . LEU B 1 1085 ? -32.781 11.469 13.125 1 87.44 1085 LEU B CA 1
ATOM 17344 C C . LEU B 1 1085 ? -31.359 11.773 12.711 1 87.44 1085 LEU B C 1
ATOM 17346 O O . LEU B 1 1085 ? -31.078 11.922 11.523 1 87.44 1085 LEU B O 1
ATOM 17350 N N . THR B 1 1086 ? -30.5 11.875 13.617 1 87 1086 THR B N 1
ATOM 17351 C CA . THR B 1 1086 ? -29.109 12.172 13.312 1 87 1086 THR B CA 1
ATOM 17352 C C . THR B 1 1086 ? -28.438 10.992 12.617 1 87 1086 THR B C 1
ATOM 17354 O O . THR B 1 1086 ? -27.719 11.172 11.633 1 87 1086 THR B O 1
ATOM 17357 N N . VAL B 1 1087 ? -28.641 9.828 13.055 1 84.44 1087 VAL B N 1
ATOM 17358 C CA . VAL B 1 1087 ? -27.984 8.648 12.508 1 84.44 1087 VAL B CA 1
ATOM 17359 C C . VAL B 1 1087 ? -28.531 8.367 11.109 1 84.44 1087 VAL B C 1
ATOM 17361 O O . VAL B 1 1087 ? -27.797 7.867 10.242 1 84.44 1087 VAL B O 1
ATOM 17364 N N . SER B 1 1088 ? -29.75 8.727 10.812 1 82.19 1088 SER B N 1
ATOM 17365 C CA . SER B 1 1088 ? -30.344 8.477 9.5 1 82.19 1088 SER B CA 1
ATOM 17366 C C . SER B 1 1088 ? -29.703 9.352 8.43 1 82.19 1088 SER B C 1
ATOM 17368 O O . SER B 1 1088 ? -29.703 9 7.25 1 82.19 1088 SER B O 1
ATOM 17370 N N . THR B 1 1089 ? -29.094 10.438 8.781 1 84.31 1089 THR B N 1
ATOM 17371 C CA . THR B 1 1089 ? -28.484 11.336 7.812 1 84.31 1089 THR B CA 1
ATOM 17372 C C . THR B 1 1089 ? -27.078 10.859 7.457 1 84.31 1089 THR B C 1
ATOM 17374 O O . THR B 1 1089 ? -26.5 11.281 6.449 1 84.31 1089 THR B O 1
ATOM 17377 N N . ILE B 1 1090 ? -26.531 10.031 8.258 1 88.81 1090 ILE B N 1
ATOM 17378 C CA . ILE B 1 1090 ? -25.188 9.531 8.008 1 88.81 1090 ILE B CA 1
ATOM 17379 C C . ILE B 1 1090 ? -25.172 8.68 6.734 1 88.81 1090 ILE B C 1
ATOM 17381 O O . ILE B 1 1090 ? -24.219 8.727 5.961 1 88.81 1090 ILE B O 1
ATOM 17385 N N . GLY B 1 1091 ? -26.266 7.965 6.426 1 85.62 1091 GLY B N 1
ATOM 17386 C CA . GLY B 1 1091 ? -26.359 7.137 5.234 1 85.62 1091 GLY B CA 1
ATOM 17387 C C . GLY B 1 1091 ? -26.297 7.938 3.945 1 85.62 1091 GLY B C 1
ATOM 17388 O O . GLY B 1 1091 ? -25.688 7.496 2.965 1 85.62 1091 GLY B O 1
ATOM 17389 N N . GLU B 1 1092 ? -26.797 9.117 3.951 1 84.19 1092 GLU B N 1
ATOM 17390 C CA . GLU B 1 1092 ? -26.766 9.969 2.764 1 84.19 1092 GLU B CA 1
ATOM 17391 C C . GLU B 1 1092 ? -25.359 10.477 2.482 1 84.19 1092 GLU B C 1
ATOM 17393 O O . GLU B 1 1092 ? -24.938 10.555 1.326 1 84.19 1092 GLU B O 1
ATOM 17398 N N . GLN B 1 1093 ? -24.719 10.805 3.547 1 89.44 1093 GLN B N 1
ATOM 17399 C CA . GLN B 1 1093 ? -23.359 11.297 3.365 1 89.44 1093 GLN B CA 1
ATOM 17400 C C . GLN B 1 1093 ? -22.438 10.18 2.912 1 89.44 1093 GLN B C 1
ATOM 17402 O O . GLN B 1 1093 ? -21.5 10.414 2.145 1 89.44 1093 GLN B O 1
ATOM 17407 N N . LEU B 1 1094 ? -22.641 9.039 3.369 1 91.44 1094 LEU B N 1
ATOM 17408 C CA . LEU B 1 1094 ? -21.828 7.906 2.938 1 91.44 1094 LEU B CA 1
ATOM 17409 C C . LEU B 1 1094 ? -22.062 7.602 1.46 1 91.44 1094 LEU B C 1
ATOM 17411 O O . LEU B 1 1094 ? -21.125 7.23 0.747 1 91.44 1094 LEU B O 1
ATOM 17415 N N . LYS B 1 1095 ? -23.297 7.754 0.995 1 89 1095 LYS B N 1
ATOM 17416 C CA . LYS B 1 1095 ? -23.578 7.566 -0.426 1 89 1095 LYS B CA 1
ATOM 17417 C C . LYS B 1 1095 ? -22.844 8.609 -1.271 1 89 1095 LYS B C 1
ATOM 17419 O O . LYS B 1 1095 ? -22.344 8.297 -2.352 1 89 1095 LYS B O 1
ATOM 17424 N N . GLU B 1 1096 ? -22.766 9.758 -0.709 1 89.62 1096 GLU B N 1
ATOM 17425 C CA . GLU B 1 1096 ? -22.031 10.805 -1.409 1 89.62 1096 GLU B CA 1
ATOM 17426 C C . GLU B 1 1096 ? -20.547 10.492 -1.464 1 89.62 1096 GLU B C 1
ATOM 17428 O O . GLU B 1 1096 ? -19.875 10.766 -2.467 1 89.62 1096 GLU B O 1
ATOM 17433 N N . MET B 1 1097 ? -20.047 9.953 -0.438 1 92.94 1097 MET B N 1
ATOM 17434 C CA . MET B 1 1097 ? -18.625 9.57 -0.422 1 92.94 1097 MET B CA 1
ATOM 17435 C C . MET B 1 1097 ? -18.359 8.438 -1.408 1 92.94 1097 MET B C 1
ATOM 17437 O O . MET B 1 1097 ? -17.328 8.414 -2.07 1 92.94 1097 MET B O 1
ATOM 17441 N N . GLU B 1 1098 ? -19.297 7.539 -1.513 1 91.69 1098 GLU B N 1
ATOM 17442 C CA . GLU B 1 1098 ? -19.156 6.445 -2.469 1 91.69 1098 GLU B CA 1
ATOM 17443 C C . GLU B 1 1098 ? -19.141 6.965 -3.904 1 91.69 1098 GLU B C 1
ATOM 17445 O O . GLU B 1 1098 ? -18.328 6.523 -4.723 1 91.69 1098 GLU B O 1
ATOM 17450 N N . MET B 1 1099 ? -20 7.875 -4.172 1 90.5 1099 MET B N 1
ATOM 17451 C CA . MET B 1 1099 ? -20.062 8.461 -5.508 1 90.5 1099 MET B CA 1
ATOM 17452 C C . MET B 1 1099 ? -18.781 9.242 -5.812 1 90.5 1099 MET B C 1
ATOM 17454 O O . MET B 1 1099 ? -18.297 9.227 -6.941 1 90.5 1099 MET B O 1
ATOM 17458 N N . ALA B 1 1100 ? -18.297 9.875 -4.797 1 93.31 1100 ALA B N 1
ATOM 17459 C CA . ALA B 1 1100 ? -17.047 10.617 -4.98 1 93.31 1100 ALA B CA 1
ATOM 17460 C C . ALA B 1 1100 ? -15.883 9.672 -5.25 1 93.31 1100 ALA B C 1
ATOM 17462 O O . ALA B 1 1100 ? -15.016 9.977 -6.07 1 93.31 1100 ALA B O 1
ATOM 17463 N N . CYS B 1 1101 ? -15.844 8.578 -4.621 1 91.75 1101 CYS B N 1
ATOM 17464 C CA . CYS B 1 1101 ? -14.789 7.598 -4.863 1 91.75 1101 CYS B CA 1
ATOM 17465 C C . CYS B 1 1101 ? -14.898 7.02 -6.27 1 91.75 1101 CYS B C 1
ATOM 17467 O O . CYS B 1 1101 ? -13.883 6.77 -6.922 1 91.75 1101 CYS B O 1
ATOM 17469 N N . LYS B 1 1102 ? -16.125 6.836 -6.766 1 89.69 1102 LYS B N 1
ATOM 17470 C CA . LYS B 1 1102 ? -16.328 6.336 -8.125 1 89.69 1102 LYS B CA 1
ATOM 17471 C C . LYS B 1 1102 ? -15.867 7.359 -9.156 1 89.69 1102 LYS B C 1
ATOM 17473 O O . LYS B 1 1102 ? -15.344 6.992 -10.211 1 89.69 1102 LYS B O 1
ATOM 17478 N N . GLU B 1 1103 ? -16.016 8.539 -8.727 1 87.69 1103 GLU B N 1
ATOM 17479 C CA . GLU B 1 1103 ? -15.578 9.594 -9.633 1 87.69 1103 GLU B CA 1
ATOM 17480 C C . GLU B 1 1103 ? -14.055 9.719 -9.648 1 87.69 1103 GLU B C 1
ATOM 17482 O O . GLU B 1 1103 ? -13.461 10 -10.688 1 87.69 1103 GLU B O 1
ATOM 17487 N N . LEU B 1 1104 ? -13.453 9.461 -8.547 1 89.06 1104 LEU B N 1
ATOM 17488 C CA . LEU B 1 1104 ? -12.008 9.617 -8.422 1 89.06 1104 LEU B CA 1
ATOM 17489 C C . LEU B 1 1104 ? -11.281 8.422 -9.031 1 89.06 1104 LEU B C 1
ATOM 17491 O O . LEU B 1 1104 ? -10.297 8.586 -9.75 1 89.06 1104 LEU B O 1
ATOM 17495 N N . PHE B 1 1105 ? -11.703 7.215 -8.727 1 86.69 1105 PHE B N 1
ATOM 17496 C CA . PHE B 1 1105 ? -10.945 6.027 -9.102 1 86.69 1105 PHE B CA 1
ATOM 17497 C C . PHE B 1 1105 ? -11.656 5.25 -10.195 1 86.69 1105 PHE B C 1
ATOM 17499 O O . PHE B 1 1105 ? -11.094 4.32 -10.773 1 86.69 1105 PHE B O 1
ATOM 17506 N N . GLY B 1 1106 ? -12.844 5.621 -10.555 1 82.88 1106 GLY B N 1
ATOM 17507 C CA . GLY B 1 1106 ? -13.602 4.922 -11.578 1 82.88 1106 GLY B CA 1
ATOM 17508 C C . GLY B 1 1106 ? -14.414 3.762 -11.039 1 82.88 1106 GLY B C 1
ATOM 17509 O O . GLY B 1 1106 ? -14.43 3.518 -9.828 1 82.88 1106 GLY B O 1
ATOM 17510 N N . GLU B 1 1107 ? -15.109 3.113 -11.945 1 86.5 1107 GLU B N 1
ATOM 17511 C CA . GLU B 1 1107 ? -15.898 1.925 -11.633 1 86.5 1107 GLU B CA 1
ATOM 17512 C C . GLU B 1 1107 ? -15.203 0.657 -12.125 1 86.5 1107 GLU B C 1
ATOM 17514 O O . GLU B 1 1107 ? -14.531 0.674 -13.156 1 86.5 1107 GLU B O 1
ATOM 17519 N N . LEU B 1 1108 ? -15.242 -0.361 -11.367 1 81.69 1108 LEU B N 1
ATOM 17520 C CA . LEU B 1 1108 ? -14.562 -1.615 -11.664 1 81.69 1108 LEU B CA 1
ATOM 17521 C C . LEU B 1 1108 ? -14.867 -2.076 -13.086 1 81.69 1108 LEU B C 1
ATOM 17523 O O . LEU B 1 1108 ? -13.969 -2.531 -13.797 1 81.69 1108 LEU B O 1
ATOM 17527 N N . GLU B 1 1109 ? -16.047 -1.868 -13.594 1 77.69 1109 GLU B N 1
ATOM 17528 C CA . GLU B 1 1109 ? -16.484 -2.344 -14.906 1 77.69 1109 GLU B CA 1
ATOM 17529 C C . GLU B 1 1109 ? -15.945 -1.451 -16.016 1 77.69 1109 GLU B C 1
ATOM 17531 O O . GLU B 1 1109 ? -15.805 -1.894 -17.156 1 77.69 1109 GLU B O 1
ATOM 17536 N N . ASP B 1 1110 ? -15.523 -0.257 -15.625 1 71.5 1110 ASP B N 1
ATOM 17537 C CA . ASP B 1 1110 ? -15.094 0.69 -16.641 1 71.5 1110 ASP B CA 1
ATOM 17538 C C . ASP B 1 1110 ? -13.594 0.968 -16.531 1 71.5 1110 ASP B C 1
ATOM 17540 O O . ASP B 1 1110 ? -13.031 1.722 -17.328 1 71.5 1110 ASP B O 1
ATOM 17544 N N . HIS B 1 1111 ? -12.969 0.236 -15.609 1 73.75 1111 HIS B N 1
ATOM 17545 C CA . HIS B 1 1111 ? -11.57 0.586 -15.383 1 73.75 1111 HIS B CA 1
ATOM 17546 C C . HIS B 1 1111 ? -10.656 -0.161 -16.344 1 73.75 1111 HIS B C 1
ATOM 17548 O O . HIS B 1 1111 ? -10.789 -1.374 -16.516 1 73.75 1111 HIS B O 1
ATOM 17554 N N . PRO B 1 1112 ? -9.891 0.548 -16.938 1 61.66 1112 PRO B N 1
ATOM 17555 C CA . PRO B 1 1112 ? -9.047 -0.055 -17.984 1 61.66 1112 PRO B CA 1
ATOM 17556 C C . PRO B 1 1112 ? -7.965 -0.966 -17.406 1 61.66 1112 PRO B C 1
ATOM 17558 O O . PRO B 1 1112 ? -7.434 -1.823 -18.125 1 61.66 1112 PRO B O 1
ATOM 17561 N N . LYS B 1 1113 ? -7.621 -0.797 -16.141 1 62.31 1113 LYS B N 1
ATOM 17562 C CA . LYS B 1 1113 ? -6.461 -1.535 -15.648 1 62.31 1113 LYS B CA 1
ATOM 17563 C C . LYS B 1 1113 ? -6.879 -2.873 -15.047 1 62.31 1113 LYS B C 1
ATOM 17565 O O . LYS B 1 1113 ? -6.031 -3.693 -14.695 1 62.31 1113 LYS B O 1
ATOM 17570 N N . VAL B 1 1114 ? -8.172 -3.039 -14.984 1 65.69 1114 VAL B N 1
ATOM 17571 C CA . VAL B 1 1114 ? -8.586 -4.316 -14.414 1 65.69 1114 VAL B CA 1
ATOM 17572 C C . VAL B 1 1114 ? -8.508 -5.406 -15.484 1 65.69 1114 VAL B C 1
ATOM 17574 O O . VAL B 1 1114 ? -9.141 -5.301 -16.531 1 65.69 1114 VAL B O 1
ATOM 17577 N N . MET B 1 1115 ? -7.383 -6.332 -15.406 1 61.22 1115 MET B N 1
ATOM 17578 C CA . MET B 1 1115 ? -7.195 -7.438 -16.344 1 61.22 1115 MET B CA 1
ATOM 17579 C C . MET B 1 1115 ? -7.77 -8.727 -15.773 1 61.22 1115 MET B C 1
ATOM 17581 O O . MET B 1 1115 ? -7.805 -8.922 -14.555 1 61.22 1115 MET B O 1
#

Secondary structure (DSSP, 8-state):
-------HHHHHHHHHHHHHHHHHSTTHHHHHHHHHHHHHHHHHHHSTTTGGG-SSGGGGHHHHHHHHHT-TTS-HHHHHHHHHHHHHHHHHHHHHHHHHHHGGG-HHHHHHHHHHHHHHHHHHHHH-GGGHHHHHHHHHHHHHHHHHHHHHSSS--HHHHHHHHHHHHHHHHHHHHHHHHSS---HHHHHHHHHHHHHHHHHHHHHHHHHHHTT---HHHHHHHHHHHHHHHHHHHHHHHHHHHHTT-EEEESS-HHHHHHHHHHHHHHHHHHHHHHHHHHTS-GGG-HHIIIIIHHHHHHHHHHHHHHHHHHHHHHHHHTTPPPTTTTTSS---TTS----GGG------------------GGGGSTT---------------------HHHHHHHHHHHHHHHHHHHHHHHHHT---------------------------------------------S------SGGGHHHHHHHHHHHHHHHHHHHHHH--TTTT--S-TTSSPBPPHHHHH---PPTTHHHHHHHHHHHHHHHHHHHHTSSS-------------------TTS-HHHHHHHHHHHHHHHHHHHHHHHHHHHHHHHHHHHHHHHHHHHTTTSPPEEEEHHHHHHHHHHHHHHHHHHHHHSS----S---S--------GGGTTTTTSPPPHHHHHHHHHT------PPPHHHHHHHHHHHHTSHHHHHHHHHHHHHHHHHHHHHSHHHHHHHHHHTGGGHHHHHHHH--SSHHHHHHHHHHHHHHHHHHHHHHHHHHHHTBT-TTSSB-HHHHHHHHHHHHHHHHHHHHH-GGGHHHHHHHHHHHHHHHHHHIIIIIIS--TTSPPHHHHHHHHHHHHHHHHHHHHHHHHTSS---HHHHHHHHHHHHHHHHHHHHHHHHHHHHHHS-SSGGGPPPHHHHHHHHHHHHHHHHHHHHHHHHHHHHHHHHHHS--SSS---HHHHHHHHHHHHHHHHHHHHHHHHH-SSPPPHHHIIIIIHHHHHHHHHHHHHHHHHHHHHHHHHHH-PPBPS----SGGGHHHHHHHHHHHHHHHTTSHHHHHHHTSHHHHHHHHHHHHHHHHHHHHHHHHHHHHHHH-BGGG-TT--/-------HHHHHHHHHHHHHHHHHSTTHHHHHHHHHHHHHHHHHHHSTTTGGG-SSGGGGHHHHHHHHHT-TTS-HHHHHHHHHHHHHHHHHHHHHHHHHHHGGG-HHHHHHHHHHHHHHHHHHHHH-GGGHHHHHHHHHHHHHHHHHHHHHSSS--HHHHHHHHHHHHHHHHHHHHHHHHSS---HHHHHHHHHHHHHHHHHHHHHHHHHHHTT---HHHHHHHHHHHHHHHHHHHHHHHHHHHHTT-EEEESS-HHHHHHHHHHHHHHHHHHHHHHHHHHTS-GGG-HHIIIIIHHHHHHHHHHHHHHHHHHHHHHHHHTTPPPTTTTTSS---TTS----GGG-------------------GGGSTT---------------------HHHHHHHHHHHHHHHHHHHHHHHHHT---------------------------------------------S------SGGGHHHHHHHHHHHHHHHHHHHHHH--TT-S--S-TTSSPBPPHHHHH---PPTTHHHHHHHHHHHHHHHHHHHHTSSS-------------------TTS-HHHHHHHHHHHHHHHHHHHHHHHHHHHHHHHHHHHHHHHHHHHTTTSPPEEEEHHHHHHHHHHHHHHHHHHHHHSS----S---S--------GGGTTTTTSPPPHHHHHHHHHT------PPPHHHHHHHHHHHHTSHHHHHHHHHHHHHHHHHHHHHSHHHHHHHHHHTGGGHHHHHHHH--SSHHHHHHHHHHHHHHHHHHHHHHHHHHHHTBT-TTSSB-HHHHHHHHHHHHHHHHHHHHH-GGGHHHHHHHHHHHHHHHHHHIIIIIIS--TTSPPHHHHHHHHHHHHHHHHHHHHHHHHTSS---HHHHHHHHHHHHHHHHHHHHHHHHHHHHHHS-SSGGGPPPHHHHHHHHHHHHHHHHHHHHHHHHHHHHHHHHHHSPPSSS---HHHHHHHHHHHHHHHHHHHHHHHHH-SSPPPHHHIIIIIHHHHHHHHHHHHHHHHHHHHHHHHHHH-PPBPS----SGGGHHHHHHHHHHHHHHHTTSHHHHHHHTSHHHHHHHHHHHHHHHHHHHHHHHHHHHHHHH-BGGG-TT--

pLDDT: mean 74.41, std 22.69, range [16.45, 96.69]

Foldseek 3Di:
DPPPPDDPVVVVVVVVVVVVVCCLFPVQQLLVLLLVLLLVLLVLLLDDPSCVVAPDSLLLLLLNQLSLQLSLSDALLSSVLSLVLLLLLLVLLLVLLQVLLQCQVPVVVSLVVLLVLLLVLLLVVQVDVSNLSSSLNSNLSNLVSNVVSLVVVPGDDVSVSVRNSVSSVVSSVSSNCSQVPPPHDHLLLVLLVLLLVLLLLLLLLVLLLVCLLLVNHDPLSVVLNVVSLVVNLVSLVVNVVSLSSNLQDWDFFLDASVLSVLSSVLSVLLSLLSNLLCLLSVVQDPVLCPCVNPFQCPVLVVLSLLLSLQSVQLSQLLSVLSLHDHPVVLQDPCPVSNDPPPRSVPPDDPPPPDDDPPPPPDDPDDPPPDPDDDDDDDPDPPPPCPPDPPCPPVNVVVSVVSSSVSSNVSSVVSVVVPPPPPPPPPPDPPPPDDPPPDDPDDPDDDDDDDDDDPPDPPDPPPPVPPPPPRYLVCNVVSLVVSLLSSLVSQLCVLQVLPLQLDDLDACLPDDDDDPCVVPPDPDDPCVVVVVLVVVVVVVVVVVVVVPPPDDPPDPPVPPPPVPPPPSCPDPDPVSVVVSLVSLVSVLSNLSSSLSVSLSVVSNSVSSSVSSCSSVVSSPGHTDTYNSNVVVVVVVVVVVVVLVVVVVPPPPPDPDDDDDDLQPPCLVVVVNCQVPQDDLVRLLCQLQSHDDDDDDQDVVNVVVVVVVVCVDLSNVLSSLLSVLLSVVSVLCVDPVNNVVCVLLVLSVLNSVLSQLRHSALLSNVLLLVLLVQQQVLLLVVLLVLQVVQAPHPNFNGDSVSSSVVSSVVLSVLSSCVSPPVSSSSSSSNSSSNSSSLNSSCCCCCGVVVPVVDDDSVRSSVSNVVSNVVSVVSSVCCQPPNPHHHLVLVLLLLLLVLLVLVLSLLSSVLSLCCQQQNLDPVRHRDLSSNVSSLSSSVVSLVVSSVSLVVSVVSLVSNQSDDDPPDHDDSVLSVLSSVLSVSLSSLSVQLSSLSDSDHFDPVCSNQQRNVLVVVVVVLSVQLSVLSVVLSVCSNPVDAAAPDDDASQPCLSSSSSSNSSSLNVLCVDPVSSCSSSDSRVSSVSNNSSSSNVNSVSSVSSSVSSCVVSNHNVPDPPND/DPPPPPDPVVVVVVVVVVVVVCCLAPVQQLLVLLLCLLLVLLVLLLDDPSCVVAPDSLLLLLLNQLSLQLSLSDALLSSVLSLVLLLLLLVLLLVLLQVLLQCQVPVVVSLVVLLVLLLVLLL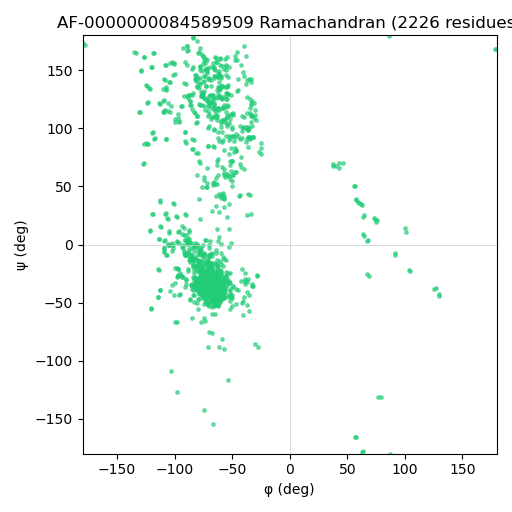VVQVDVSNLSSSLNSNLSNVVSNVVSLVVVPGDDVSVSVRNSVSSVVSSVSSNCSQVPPPHDHLLLVLLVLLLVLLLLLLLLVLLLLCLLLVNHDPLSVVLNVVSLVVNLVSLVVNVVSLSSNLQDWDFFLDASVLSVLSSVLSVLLSLLSSLLCLLSVVQDPVLCPCVNPFQCPVLVVLSLLLSLQSVQLSQLLSVLSLHDHPVVLQDPPPVSNDDSPRSVPPDDPDDDDDDPPPPDDDPDDPPPDPDDDDDDDPDPPPPCPPDPPCPPVNVVVSVVSSSVSSNVSSVVSVPVPPPPPPPPPPDPDPDDPPPPDDPDDPDDDDDDDPPDPPDPPPPPPPVPPPPPRYNVCNVVSLVVSLLSSLVSQLVVLQVLPLQLDDLDAPLPDDDDDPCVPPPDPDDPCVVVVVLVVVVVVVVVVVVVVPPPDDPPDPPVPPPPVPPPPSCPDPDPVSVVVSLVSLVSSLSSLSSSLSVSLSVVSSSVSSSVSSCSSVVSSPGHTDTYNSNVVVVVVVVVVVVVLVVVVVPPPPPDPDDDDDDPQPPCLVVVVNCQVPQDALVRLLCQLQSHDDDDDDQDPVNVVVVVVVVCVDLSNVLSSLLSVLLSVVSVLCVDPVNNVVCVLLVLSVLNSVLSQLRHSALLSNVLLLVLLVQQQVLLLVVLLVLQVVQAPHPNFNGDSVSSSVVSSVVSSVLSSCVSPPVSNSSSSSNSSSNSSSLNSSCCCCCGVVVPVVDDDSVRSSVSNVVSNVVSVVSSVCCQPPNPHHHLVLVLLLLLLVLLVLVLSLLSSVLSLCCQQQNLDPVRHRDLSSNVSSLSSSVVSLVVSSVSLVVSVVSLVSNQSDDDPPDHDDSVLSVLSSVLSVSLSSLSVQLSSLSDSDHFDPVCNNQQRNVLVVVVVVLSVQLSVLSVQLSVCSNPVDAAAPDDDASQPCLSSSSSSNSSSLNVLCVDPVSSVSSSDSRVSSVSNNSSSSNVNSVSSVSSNVSSCVVSNHNVPDPPND

Nearest PDB structures (foldseek):
  8hiw-assembly1_A  TM=6.280E-01  e=1.178E-02  Arabidopsis thaliana
  7vq7-assembly1_B  TM=5.779E-01  e=1.914E-02  Arabidopsis thaliana
  6c9w-assembly1_A  TM=1.402E-01  e=2.457E+00  Escherichia coli K-12
  4oaa-assembly1_B  TM=1.230E-01  e=2.214E+00  Escherichia coli str. K-12 substr. DH10B
  8hiw-assembly1_A  TM=6.843E-01  e=1.172E-02  Arabidopsis thaliana

InterPro domains:
  IPR018820 Brefeldin A sensitivity protein-related, domain of unknown function DUF2421 [PF10334] (931-1107)
  IPR052430 Intracellular Vesicle Transport-Associated [PTHR47804] (572-1110)

Organism: NCBI:txid1423351

Radius of gyration: 46.46 Å; Cα contacts (8 Å, |Δi|>4): 2416; chains: 2; bounding box: 139×147×108 Å

Sequence (2230 aa):
MSEGKKPLGAKALCKLRRLGKFATSRKAIPVLKGTLAYVLAFILIFLRGFDDLSQVPVTFTGTILIVIAGTPGKSVGACLTSTFFALLGVSIGALNFLILAKLGHEPVAQAVVFAFMVYLLALIKAQGLKYFGFSLLAILMSFNGIYTSIMLGNGFNSTYLIEYIKSYLWGSAIVLFVNMFVFPISSERELRQLLVMSLEHVATYSHLLAKTYTLTITDEERDARARLAQTIRADFGLLTMKMAETSAEINWSRWSMDDYLVFVAKTRAVQLSLITSHTSISNIHAQNATLFKEYFLPSTLKPFQRMRRDIDMAIQEISEALGGPPAQTLRSTEFNSNLPPKDPEKAVTPAATGAPYPTTVRGEQDLRKRALGNSSFTRPVTGNDTPAAVVDEDEQDEIRERLRRVAARLAEEVASEGMSPTSHVRASLPTGSTAVPSPLAKTTTLSDHSDPEPKPDHDHEFDPNRKCTCGPSALLHDFESFRVKQQELLGAALVCGRLHGGSNRLRLYEERKSVAQEEGRDWVRGEAEMRRRQGRVSRATSVKVSEADREPSRPVSTIDLGLEEGAQVEDEDPKEVRENQIMTDTRQCMVRVYSLLYALNQFAHELSSFHETVVSRKSSSKRIHVHMFEMLAGKVHKAERKKKERTQRIPVSTHTTQSETGDMEIDNASQVEDRELCVREALALLEQKEYVPQQPNVWQKLERAKHLLESPTSIYAGKTAAATLIFAVLIWAPTTRQWFISYGLTGGLITVVVALTPTLGQTLFTFVMQIAGSAVGYIVAIIVLEAFKDVGGYRFNPYGIACLIVLYSIPFQYLIYEKPMYFTLALLALNGTGVIVVTEWMMQQYQGRHNYDSPPYRAGKALSSLAVALAIVGTFQLVVLRNPARRQLRESTARIVYGLLGYNTVLQAYVRATMPADSAFRAPQAALERVEHDLRHREMKLQTQLIEVMPLLMFANSEPQLVKPFRGDVANKILKSCRIILDRYREARAALGTTPFDEYIVEEFISVLSPYRRRFTRTIKTSFYLVASSLANKFPLPHDIQGVSDWQADFIHDALVLSTRMARTETGVNSVRSDNFSRYWYYLLTVSTIGEQLKEMEMACKELFGELEDHPKVMMSEGKKPLGAKALCKLRRLGKFATSRKAIPVLKGTLAYVLAFILIFLRGFDDLSQVPVTFTGTILIVIAGTPGKSVGACLTSTFFALLGVSIGALNFLILAKLGHEPVAQAVVFAFMVYLLALIKAQGLKYFGFSLLAILMSFNGIYTSIMLGNGFNSTYLIEYIKSYLWGSAIVLFVNMFVFPISSERELRQLLVMSLEHVATYSHLLAKTYTLTITDEERDARARLAQTIRADFGLLTMKMAETSAEINWSRWSMDDYLVFVAKTRAVQLSLITSHTSISNIHAQNATLFKEYFLPSTLKPFQRMRRDIDMAIQEISEALGGPPAQTLRSTEFNSNLPPKDPEKAVTPAATGAPYPTTVRGEQDLRKRALGNSSFTRPVTGNDTPAAVVDEDEQDEIRERLRRVAARLAEEVASEGMSPTSHVRASLPTGSTAVPSPLAKTTTLSDHSDPEPKPDHDHEFDPNRKCTCGPSALLHDFESFRVKQQELLGAALVCGRLHGGSNRLRLYEERKSVAQEEGRDWVRGEAEMRRRQGRVSRATSVKVSEADREPSRPVSTIDLGLEEGAQVEDEDPKEVRENQIMTDTRQCMVRVYSLLYALNQFAHELSSFHETVVSRKSSSKRIHVHMFEMLAGKVHKAERKKKERTQRIPVSTHTTQSETGDMEIDNASQVEDRELCVREALALLEQKEYVPQQPNVWQKLERAKHLLESPTSIYAGKTAAATLIFAVLIWAPTTRQWFISYGLTGGLITVVVALTPTLGQTLFTFVMQIAGSAVGYIVAIIVLEAFKDVGGYRFNPYGIACLIVLYSIPFQYLIYEKPMYFTLALLALNGTGVIVVTEWMMQQYQGRHNYDSPPYRAGKALSSLAVALAIVGTFQLVVLRNPARRQLRESTARIVYGLLGYNTVLQAYVRATMPADSAFRAPQAALERVEHDLRHREMKLQTQLIEVMPLLMFANSEPQLVKPFRGDVANKILKSCRIILDRYREARAALGTTPFDEYIVEEFISVLSPYRRRFTRTIKTSFYLVASSLANKFPLPHDIQGVSDWQADFIHDALVLSTRMARTETGVNSVRSDNFSRYWYYLLTVSTIGEQLKEMEMACKELFGELEDHPKVM

Solvent-accessible surface area (backbone atoms only — not comparable to full-atom values): 121861 Å² total; per-residue (Å²): 132,75,80,69,71,73,54,70,62,56,56,48,49,51,49,47,51,47,47,54,50,34,68,67,31,79,75,31,50,32,28,51,40,34,35,48,41,56,44,49,54,51,53,47,59,68,34,91,62,53,51,72,71,37,97,60,60,72,39,52,48,43,21,53,52,41,38,60,63,23,39,30,36,51,32,49,13,47,22,52,52,37,40,47,38,30,51,50,13,42,52,54,6,49,54,41,16,54,55,37,7,65,32,47,86,42,63,67,61,32,49,53,51,51,34,53,52,39,25,57,36,38,46,47,32,71,74,35,78,82,31,41,50,18,32,52,40,19,49,51,38,29,48,49,16,48,52,50,14,61,74,63,70,71,31,64,59,70,66,61,53,54,45,44,53,50,20,43,51,50,15,50,49,45,30,52,48,44,27,65,68,51,81,60,44,57,26,58,59,50,43,39,48,48,50,37,50,50,48,49,49,48,51,46,46,54,51,50,50,52,30,50,74,71,72,67,59,48,74,70,53,48,52,45,48,55,50,46,55,52,49,57,57,51,46,57,58,52,54,53,52,40,49,60,24,28,29,67,30,75,41,80,34,62,65,51,59,69,52,50,53,49,51,52,52,43,50,48,51,38,49,51,28,50,50,45,32,46,62,58,48,67,74,53,65,77,85,56,41,59,66,42,61,71,61,56,43,70,81,45,45,63,44,46,53,53,32,52,47,19,52,52,48,33,51,44,51,46,26,38,71,59,42,39,80,57,77,72,63,71,68,56,86,76,71,67,80,74,65,74,84,65,66,50,81,70,72,68,85,80,77,78,85,72,81,76,74,78,71,84,78,70,94,72,70,80,82,68,69,90,75,71,91,79,88,76,83,80,75,78,80,77,72,81,78,67,76,89,64,81,73,50,68,64,55,53,51,49,47,50,51,48,44,48,52,50,43,46,52,49,53,49,48,55,60,50,68,67,57,72,77,81,73,83,76,80,75,78,75,77,78,77,82,74,85,73,80,81,83,81,79,76,88,70,86,83,89,78,84,76,78,79,81,80,76,80,82,72,80,74,76,77,60,78,78,60,64,74,69,78,37,53,86,33,32,65,56,35,43,48,54,33,50,53,52,50,41,50,51,48,30,48,52,44,49,70,52,69,70,50,68,77,68,79,67,55,63,52,74,34,64,33,68,17,54,46,73,70,58,32,65,41,59,58,91,63,40,64,59,47,46,54,50,46,50,48,50,50,48,57,52,52,59,60,66,69,59,70,79,70,73,88,73,80,84,74,83,68,82,76,73,78,66,73,81,63,85,71,69,71,86,57,54,67,65,55,55,52,40,43,50,46,38,51,36,50,47,53,42,48,42,42,53,44,43,45,53,52,25,47,50,53,29,52,53,40,49,48,54,45,41,52,59,51,59,68,48,62,80,48,70,71,40,81,35,53,20,46,57,48,51,50,47,48,52,47,47,49,52,45,49,54,46,47,58,58,64,68,47,69,76,78,73,82,74,75,84,87,69,86,78,74,76,61,79,57,70,73,44,66,83,50,57,84,50,81,64,32,44,30,51,50,48,20,53,48,67,72,44,92,70,80,84,76,78,81,50,71,48,49,50,49,49,48,50,50,51,50,56,66,26,68,61,38,47,37,10,49,47,50,18,50,47,52,42,60,59,49,43,40,56,72,35,79,87,40,25,63,58,36,62,74,41,51,38,71,64,17,54,56,49,40,63,67,35,61,50,74,28,46,20,52,21,52,54,38,46,53,30,43,53,53,12,36,51,50,8,38,54,47,32,37,51,48,50,62,71,28,44,67,33,94,89,31,64,57,31,64,66,65,41,53,54,52,48,51,65,60,38,42,65,39,33,40,30,47,77,74,35,61,91,42,33,62,21,31,51,33,18,55,41,38,22,45,43,52,49,50,46,50,44,47,41,38,58,69,67,58,40,77,87,52,78,53,63,66,56,46,40,52,31,45,50,50,22,45,51,53,28,48,51,47,46,48,45,47,54,70,66,47,83,61,46,52,26,54,58,52,43,38,46,53,50,19,50,50,41,44,32,48,44,36,49,49,54,51,50,53,50,49,44,36,24,55,58,25,50,46,83,87,56,54,44,58,63,68,45,44,51,52,49,50,53,46,50,53,50,50,51,51,51,53,51,50,51,56,58,62,48,51,61,36,54,56,28,34,68,63,39,87,62,80,70,62,83,80,63,62,67,54,54,47,50,44,52,51,41,52,52,52,46,51,43,36,49,51,51,33,52,64,35,54,58,73,64,69,67,58,67,68,53,31,64,71,46,46,30,68,49,19,20,59,51,42,53,50,53,39,43,51,53,51,50,38,48,51,49,20,44,28,46,60,69,59,48,40,46,64,83,69,60,90,71,60,63,82,54,50,49,57,52,53,41,36,52,42,41,49,42,25,58,39,36,74,40,73,69,30,40,55,44,54,53,30,70,67,43,50,28,52,50,44,27,54,51,38,60,57,52,46,38,55,43,50,51,50,40,49,53,42,45,34,66,72,52,27,33,45,67,64,25,67,81,43,82,132,75,81,70,71,72,54,72,61,59,55,46,49,51,49,47,51,45,47,54,51,37,66,70,31,78,75,31,51,31,27,51,40,35,34,48,40,56,43,49,53,51,53,48,58,67,34,92,61,53,49,72,71,38,96,60,61,75,39,50,47,44,20,53,49,42,38,60,64,24,40,28,35,50,32,47,13,48,22,50,52,37,40,47,39,30,50,50,12,40,50,53,5,49,53,40,15,53,54,37,6,65,32,47,87,40,63,68,61,33,48,53,51,50,33,52,51,39,25,55,38,36,46,48,33,71,73,36,79,82,30,40,48,20,32,53,40,20,50,50,37,29,47,48,16,48,51,49,13,61,74,64,71,68,32,67,60,69,67,62,56,53,44,43,53,51,18,43,50,51,15,49,49,43,29,51,48,43,25,66,71,51,80,60,44,56,26,57,58,50,44,40,49,48,50,37,50,49,47,49,50,49,52,44,46,53,48,51,50,51,30,51,73,70,70,68,59,50,75,69,53,50,54,47,47,56,52,45,56,52,50,56,56,52,44,56,58,50,52,53,53,39,50,59,23,29,30,68,30,75,40,78,34,61,67,51,60,69,51,50,53,50,50,52,52,42,49,50,52,37,50,50,29,50,50,43,33,45,62,60,47,67,74,51,63,78,83,57,41,60,65,43,61,73,63,56,43,70,80,46,45,63,44,45,53,54,33,52,47,19,50,52,47,34,51,43,51,44,26,38,71,58,42,41,77,58,77,71,60,72,70,55,84,78,69,69,83,73,66,75,84,65,68,50,82,70,74,75,85,83,82,79,88,74,81,76,74,81,70,84,80,71,94,77,74,79,85,68,69,84,76,69,91,83,90,77,86,77,79,81,81,79,74,80,77,68,78,89,62,81,72,50,67,64,53,52,51,48,47,50,48,49,47,48,51,50,42,48,52,48,52,52,48,55,62,49,70,68,59,74,78,82,75,82,76,81,78,80,78,79,78,78,84,72,84,74,80,81,81,81,78,78,82,70,82,81,88,81,80,82,73,75,80,79,71,80,82,72,81,73,75,74,60,80,75,62,65,73,70,79,37,53,86,32,36,67,56,36,42,48,54,34,49,52,51,51,42,50,52,47,30,49,53,43,46,68,53,70,70,49,66,78,69,80,69,54,62,50,72,33,64,33,70,17,52,47,72,70,59,32,64,40,63,56,90,63,41,63,57,45,47,53,50,45,53,48,50,51,51,57,52,54,59,58,66,68,60,70,82,69,75,85,74,79,82,72,82,67,82,75,73,79,69,74,83,65,83,71,70,69,86,57,54,65,66,54,54,50,40,43,50,46,39,51,36,48,48,53,41,46,41,42,52,44,40,45,51,52,25,47,50,53,30,51,52,42,49,47,52,47,41,52,59,52,60,68,47,62,79,47,70,70,38,81,35,55,22,46,56,49,52,50,46,45,52,48,46,48,52,46,48,53,48,45,58,58,63,70,47,69,74,77,76,84,74,76,83,87,67,83,76,76,75,62,79,60,70,73,45,64,83,51,56,86,48,81,64,31,44,31,50,51,49,20,53,48,67,72,44,90,69,81,84,76,75,81,49,72,45,48,49,51,50,48,49,51,52,50,56,67,26,68,62,38,46,38,11,51,48,50,15,50,48,53,41,59,59,48,44,40,56,73,36,82,86,39,26,64,57,35,64,74,40,53,38,71,65,17,55,58,50,39,63,66,36,61,51,73,29,46,22,52,22,54,54,36,46,53,29,43,54,52,11,35,51,51,8,38,53,47,32,37,51,49,51,62,73,28,46,67,34,93,90,32,63,58,31,64,66,64,41,54,53,53,48,52,65,60,37,42,65,40,34,39,30,46,76,74,35,62,90,41,33,62,21,33,52,34,18,54,42,38,23,44,42,52,49,52,47,51,44,46,40,39,58,70,66,57,40,77,88,52,77,52,63,67,56,48,41,53,31,45,49,49,21,44,51,54,26,49,50,48,48,52,46,46,52,70,67,48,82,63,45,51,25,55,58,51,42,37,47,52,49,19,49,48,40,44,32,50,44,38,48,48,53,51,47,53,48,49,43,33,24,53,58,23,48,48,82,86,56,55,45,58,62,68,46,44,51,53,49,51,53,47,51,54,52,51,50,51,52,53,51,50,51,57,57,61,48,51,62,36,54,57,28,33,69,64,39,85,61,79,72,61,82,80,62,63,66,53,55,49,49,43,52,51,40,53,52,52,46,52,42,35,49,52,49,33,52,65,36,54,58,72,64,67,66,59,67,68,53,29,64,70,46,46,30,68,48,18,19,58,50,43,55,50,52,40,44,50,54,49,50,38,49,50,50,22,43,27,45,61,69,61,48,39,46,65,82,69,62,92,72,60,61,84,53,50,49,58,52,51,39,37,52,41,42,49,42,26,59,38,35,75,40,74,71,29,39,55,45,54,52,30,71,67,43,49,27,51,52,47,27,55,50,38,60,57,51,46,37,56,44,50,52,51,42,47,53,42,47,34,68,73,52,27,33,47,67,66,26,69,81,42,82